Protein 1EHX (pdb70)

Nearest PDB structures (foldseek):
  1ehx-assembly1_A  TM=9.169E-01  e=2.534E-16  Ruminiclostridium cellulolyticum
  5vh2-assembly4_D  TM=4.237E-01  e=9.806E-02  Mus musculus
  5vh2-assembly3_C  TM=4.261E-01  e=2.719E-01  Mus musculus
  2jks-assembly1_A  TM=4.965E-01  e=1.017E+00  Toxoplasma gondii ME49
  7daa-assembly1_A  TM=4.578E-01  e=4.839E+00  Homo sapiens

Foldseek 3Di:
DADKDKDAQEDEDALLRDAKAKMFIRCVVFWWDFFPLDGLVQWADDTRIIIGHSVSSSVDDEQAWGWRQTPRVPSPPGRIRTYGHYHPDDPPDD

Secondary structure (DSSP, 8-state):
----EES-SEEEE-TT----EEEEEE-TT-----BGGG-GGGEEEETTEEEE-HHHHHHS-SSEEEEEEB--S-TTT--EEEEEE--SS-----

Organism: NCBI:txid1521

Radius of gyration: 13.3 Å; Cα contacts (8 Å, |Δi|>4): 232; chains: 1; bounding box: 28×39×25 Å

Solvent-accessible surface area: 5539 Å² total; per-residue (Å²): 192,84,100,27,84,24,22,91,60,73,68,88,28,96,2,28,72,14,70,73,66,155,15,77,0,47,49,143,45,13,90,25,110,9,0,98,52,1,129,53,91,29,11,77,98,36,109,66,85,2,22,7,74,26,70,22,1,76,105,11,81,105,82,38,90,50,43,0,44,0,49,0,63,14,46,123,106,3,19,80,4,41,2,32,0,20,30,59,130,144,71,72,181,231

Sequence (94 aa):
MQDPTINPTSISAKAGSFADTKITLTPNGNTFNGISELQSSQYTKGTNEVTLLASYLNTLPENTTKTLTFDFGVGTKNPKLTITVLPKDIPGLEMQDPTINPTSISAKAGSFADTKITLTPNGNTFNGISELQSSQYTKGTNEVTLLASYLNTLPENTTKTLTFDFGVGTKNPKLTITVLPKDIPGLEMQDPTINPTSISAKAGSFADTKITLTPNGNTFNGISELQSSQYTKGTNEVTLLASYLNTLPENTTKTLTFDFGVGTKNPKLTITVLPKDIPGLEMQDPTINPTSISAKAGSFADTKITLTPNGNTFNGISELQSSQYTKGTNEVTLLASYLNTLPENTTKTLTFDFGVGTKNPKLTITVLPKDIPGLEMQDPTINPTSISAKAGSFADTKITLTPNGNTFNGISELQSSQYTKGTNEVTLLASYLNTLPENTTKTLTFDFGVGTKNPKLTITVLPKDIPGLEMQDPTINPTSISAKAGSFADTKITLTPNGNTFNGISELQSSQYTKGTNEVTLLASYLNTLPENTTKTLTFDFGVGTKNPKLTITVLPKDIPGLEMQDPTINPTSISAKAGSFADTKITLTPNGNTFNGISELQSSQYTKGTNEVTLLASYLNTLPENTTKTLTFDFGVGTKNPKLTITVLPKDIPGLEMQDPTINPTSISAKAGSFADTKITLTPNGNTFNGISELQSSQYTKGTNEVTLLASYLNTLPENTTKTLTFDFGVGTKNPKLTITVLPKDIPGLEMQDPTINPTSISAKAGSFADTKITLTPNGNTFNGISELQSSQYTKGTNEVTLLASYLNTLPENTTKTLTFDFGVGTKNPKLTITVLPKDIPGLEMQDPTINPTSISAKAGSFADTKITLTPNGNTFNGISELQSSQYTKGTNEVTLLASYLNTLPENTTKTLTFDFGVGTKNPKLTITVLPKDIPGLEMQDPTINPTSISAKAGSFADTKITLTPNGNTFNGISELQSSQYTKGTNEVTLLASYLNTLPENTTKTLTFDFGVGTKNPKLTITVLPKDIPGLEMQDPTINPTSISAKAGSFADTKITLTPNGNTFNGISELQSSQYTKGTNEVTLLASYLNTLPENTTKTLTFDFGVGTKNPKLTITVLPKDIPGLEMQDPTINPTSISAKAGSFADTKITLTPNGNTFNGISELQSSQYTKGTNEVTLLASYLNTLPENTTKTLTFDFGVGTKNPKLTITVLPKDIPGLEMQDPTINPTSISAKAGSFADTKITLTPNGNTFNGISELQSSQYTKGTNEVTLLASYLNTLPENTTKTLTFDFGVGTKNPKLTITVLPKDIPGLEMQDPTINPTSISAKAGSFADTKITLTPNGNTFNGISELQSSQYTKGTNEVTLLASYLNTLPENTTKTLTFDFGVGTKNPKLTITVLPKDIPGLEMQDPTINPTSISAKAGSFADTKITLTPNGNTFNGISELQSSQYTKGTNEVTLLASYLNTLPENTTKTLTFDFGVGTKNPKLTITVLPKDIPGLEMQDPTINPTSISAKAGSFADTKITLTPNGNTFNGISELQSSQYTKGTNEVTLLASYLNTLPENTTKTLTFDFGVGTKNPKLTITVLPKDIPGLEMQDPTINPTSISAKAGSFADTKITLTPNGNTFNGISEL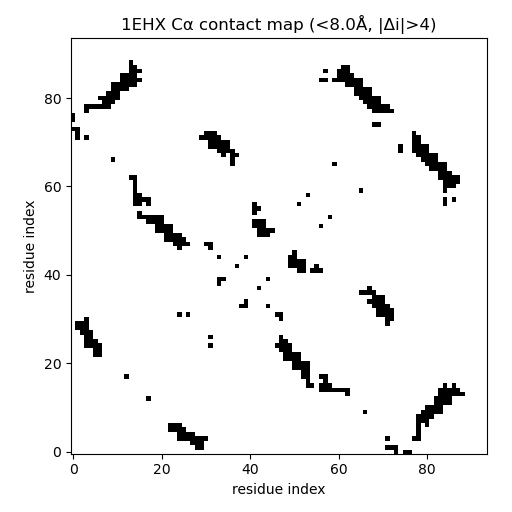QSSQYTKGTNEVTLLASYLNTLPENTTKTLTFDFGVGTKNPKLTITVLPKDIPGLEMQDPTINPTSISAKAGSFADTKITLTPNGNTFNGISELQSSQYTKGTNEVTLLASYLNTLPENTTKTLTFDFGVGTKNPKLTITVLPKDIPGLEMQDPTINPTSISAKAGSFADTKITLTPNGNTFNGISELQSSQYTKGTNEVTLLASYLNTLPENTTKTLTFDFGVGTKNPKLTITVLPKDIPGLE

Structure (mmCIF, N/CA/C/O backbone):
data_1EHX
#
_entry.id   1EHX
#
_cell.length_a   1.000
_cell.length_b   1.000
_cell.length_c   1.000
_cell.angle_alpha   90.00
_cell.angle_beta   90.00
_cell.angle_gamma   90.00
#
_symmetry.space_group_name_H-M   'P 1'
#
loop_
_atom_site.group_PDB
_atom_site.id
_atom_site.type_symbol
_atom_site.label_atom_id
_atom_site.label_alt_id
_atom_site.label_comp_id
_atom_site.label_asym_id
_atom_site.label_entity_id
_atom_site.label_seq_id
_atom_site.pdbx_PDB_ins_code
_atom_site.Cartn_x
_atom_site.Cartn_y
_atom_site.Cartn_z
_atom_site.occupancy
_atom_site.B_iso_or_equiv
_atom_site.auth_seq_id
_atom_site.auth_comp_id
_atom_site.auth_asym_id
_atom_site.auth_atom_id
_atom_site.pdbx_PDB_model_num
ATOM 1 N N . MET A 1 1 ? -4.303 19.246 0.462 1.00 0.00 1 MET A N 1
ATOM 2 C CA . MET A 1 1 ? -5.573 19.674 -0.180 1.00 0.00 1 MET A CA 1
ATOM 3 C C . MET A 1 1 ? -5.540 19.428 -1.685 1.00 0.00 1 MET A C 1
ATOM 4 O O . MET A 1 1 ? -5.818 20.327 -2.478 1.00 0.00 1 MET A O 1
ATOM 20 N N . GLN A 1 2 ? -5.200 18.202 -2.071 1.00 0.00 2 GLN A N 1
ATOM 21 C CA . GLN A 1 2 ? -5.131 17.837 -3.481 1.00 0.00 2 GLN A CA 1
ATOM 22 C C . GLN A 1 2 ? -6.296 16.928 -3.865 1.00 0.00 2 GLN A C 1
ATOM 23 O O . GLN A 1 2 ? -7.124 16.577 -3.025 1.00 0.00 2 GLN A O 1
ATOM 37 N N . ASP A 1 3 ? -6.353 16.553 -5.139 1.00 0.00 3 ASP A N 1
ATOM 38 C CA . ASP A 1 3 ? -7.418 15.687 -5.633 1.00 0.00 3 ASP A CA 1
ATOM 39 C C . ASP A 1 3 ? -6.850 14.446 -6.321 1.00 0.00 3 ASP A C 1
ATOM 40 O O . ASP A 1 3 ? -7.250 14.105 -7.434 1.00 0.00 3 ASP A O 1
ATOM 49 N N . PRO A 1 4 ? -5.909 13.751 -5.663 1.00 0.00 4 PRO A N 1
ATOM 50 C CA . PRO A 1 4 ? -5.291 12.541 -6.210 1.00 0.00 4 PRO A CA 1
ATOM 51 C C . PRO A 1 4 ? -6.202 11.331 -6.069 1.00 0.00 4 PRO A C 1
ATOM 52 O O . PRO A 1 4 ? -6.813 11.127 -5.020 1.00 0.00 4 PRO A O 1
ATOM 63 N N . THR A 1 5 ? -6.300 10.528 -7.124 1.00 0.00 5 THR A N 1
ATOM 64 C CA . THR A 1 5 ? -7.154 9.348 -7.080 1.00 0.00 5 THR A CA 1
ATOM 65 C C . THR A 1 5 ? -6.351 8.071 -7.283 1.00 0.00 5 THR A C 1
ATOM 66 O O . THR A 1 5 ? -5.920 7.764 -8.391 1.00 0.00 5 THR A O 1
ATOM 77 N N . ILE A 1 6 ? -6.150 7.327 -6.205 1.00 0.00 6 ILE A N 1
ATOM 78 C CA . ILE A 1 6 ? -5.397 6.089 -6.274 1.00 0.00 6 ILE A CA 1
ATOM 79 C C . ILE A 1 6 ? -6.155 4.942 -5.612 1.00 0.00 6 ILE A C 1
ATOM 80 O O . ILE A 1 6 ? -7.286 5.111 -5.156 1.00 0.00 6 ILE A O 1
ATOM 96 N N . ASN A 1 7 ? -5.515 3.778 -5.566 1.00 0.00 7 ASN A N 1
ATOM 97 C CA . ASN A 1 7 ? -6.102 2.586 -4.959 1.00 0.00 7 ASN A CA 1
ATOM 98 C C . ASN A 1 7 ? -6.862 2.925 -3.685 1.00 0.00 7 ASN A C 1
ATOM 99 O O . ASN A 1 7 ? -6.780 4.041 -3.174 1.00 0.00 7 ASN A O 1
ATOM 110 N N . PRO A 1 8 ? -7.633 1.956 -3.170 1.00 0.00 8 PRO A N 1
ATOM 111 C CA . PRO A 1 8 ? -8.437 2.142 -1.965 1.00 0.00 8 PRO A CA 1
ATOM 112 C C . PRO A 1 8 ? -7.636 2.705 -0.796 1.00 0.00 8 PRO A C 1
ATOM 113 O O . PRO A 1 8 ? -6.597 3.336 -0.988 1.00 0.00 8 PRO A O 1
ATOM 124 N N . THR A 1 9 ? -8.128 2.488 0.419 1.00 0.00 9 THR A N 1
ATOM 125 C CA . THR A 1 9 ? -7.458 2.995 1.606 1.00 0.00 9 THR A CA 1
ATOM 126 C C . THR A 1 9 ? -7.191 1.896 2.634 1.00 0.00 9 THR A C 1
ATOM 127 O O . THR A 1 9 ? -6.612 2.162 3.687 1.00 0.00 9 THR A O 1
ATOM 138 N N . SER A 1 10 ? -7.609 0.667 2.341 1.00 0.00 10 SER A N 1
ATOM 139 C CA . SER A 1 10 ? -7.392 -0.434 3.277 1.00 0.00 10 SER A CA 1
ATOM 140 C C . SER A 1 10 ? -7.724 -1.792 2.663 1.00 0.00 10 SER A C 1
ATOM 141 O O . SER A 1 10 ? -8.708 -1.939 1.937 1.00 0.00 10 SER A O 1
ATOM 149 N N . ILE A 1 11 ? -6.896 -2.784 2.982 1.00 0.00 11 ILE A N 1
ATOM 150 C CA . ILE A 1 11 ? -7.081 -4.143 2.498 1.00 0.00 11 ILE A CA 1
ATOM 151 C C . ILE A 1 11 ? -6.611 -5.141 3.553 1.00 0.00 11 ILE A C 1
ATOM 152 O O . ILE A 1 11 ? -5.920 -4.767 4.500 1.00 0.00 11 ILE A O 1
ATOM 168 N N . SER A 1 12 ? -6.985 -6.408 3.397 1.00 0.00 12 SER A N 1
ATOM 169 C CA . SER A 1 12 ? -6.586 -7.431 4.360 1.00 0.00 12 SER A CA 1
ATOM 170 C C . SER A 1 12 ? -6.251 -8.752 3.678 1.00 0.00 12 SER A C 1
ATOM 171 O O . SER A 1 12 ? -6.961 -9.203 2.779 1.00 0.00 12 SER A O 1
ATOM 179 N N . ALA A 1 13 ? -5.163 -9.367 4.126 1.00 0.00 13 ALA A N 1
ATOM 180 C CA . ALA A 1 13 ? -4.713 -10.638 3.589 1.00 0.00 13 ALA A CA 1
ATOM 181 C C . ALA A 1 13 ? -3.584 -11.198 4.446 1.00 0.00 13 ALA A C 1
ATOM 182 O O . ALA A 1 13 ? -2.962 -10.474 5.227 1.00 0.00 13 ALA A O 1
ATOM 189 N N . LYS A 1 14 ? -3.311 -12.482 4.291 1.00 0.00 14 LYS A N 1
ATOM 190 C CA . LYS A 1 14 ? -2.244 -13.121 5.046 1.00 0.00 14 LYS A CA 1
ATOM 191 C C . LYS A 1 14 ? -0.898 -12.620 4.541 1.00 0.00 14 LYS A C 1
ATOM 192 O O . LYS A 1 14 ? -0.714 -12.438 3.338 1.00 0.00 14 LYS A O 1
ATOM 211 N N . ALA A 1 15 ? 0.046 -12.384 5.445 1.00 0.00 15 ALA A N 1
ATOM 212 C CA . ALA A 1 15 ? 1.347 -11.897 5.022 1.00 0.00 15 ALA A CA 1
ATOM 213 C C . ALA A 1 15 ? 2.030 -12.926 4.152 1.00 0.00 15 ALA A C 1
ATOM 214 O O . ALA A 1 15 ? 2.567 -13.926 4.629 1.00 0.00 15 ALA A O 1
ATOM 221 N N . GLY A 1 16 ? 1.967 -12.667 2.863 1.00 0.00 16 GLY A N 1
ATOM 222 C CA . GLY A 1 16 ? 2.532 -13.553 1.882 1.00 0.00 16 GLY A CA 1
ATOM 223 C C . GLY A 1 16 ? 1.574 -13.720 0.731 1.00 0.00 16 GLY A C 1
ATOM 224 O O . GLY A 1 16 ? 1.974 -13.754 -0.426 1.00 0.00 16 GLY A O 1
ATOM 228 N N . SER A 1 17 ? 0.286 -13.761 1.050 1.00 0.00 17 SER A N 1
ATOM 229 C CA . SER A 1 17 ? -0.737 -13.881 0.037 1.00 0.00 17 SER A CA 1
ATOM 230 C C . SER A 1 17 ? -0.813 -12.595 -0.775 1.00 0.00 17 SER A C 1
ATOM 231 O O . SER A 1 17 ? -1.728 -12.390 -1.573 1.00 0.00 17 SER A O 1
ATOM 239 N N . PHE A 1 18 ? 0.161 -11.726 -0.554 1.00 0.00 18 PHE A N 1
ATOM 240 C CA . PHE A 1 18 ? 0.220 -10.460 -1.225 1.00 0.00 18 PHE A CA 1
ATOM 241 C C . PHE A 1 18 ? 1.175 -10.511 -2.397 1.00 0.00 18 PHE A C 1
ATOM 242 O O . PHE A 1 18 ? 2.280 -9.978 -2.334 1.00 0.00 18 PHE A O 1
ATOM 259 N N . ALA A 1 19 ? 0.742 -11.149 -3.467 1.00 0.00 19 ALA A N 1
ATOM 260 C CA . ALA A 1 19 ? 1.571 -11.263 -4.657 1.00 0.00 19 ALA A CA 1
ATOM 261 C C . ALA A 1 19 ? 1.731 -9.897 -5.311 1.00 0.00 19 ALA A C 1
ATOM 262 O O . ALA A 1 19 ? 0.868 -9.032 -5.166 1.00 0.00 19 ALA A O 1
ATOM 269 N N . ASP A 1 20 ? 2.846 -9.700 -6.015 1.00 0.00 20 ASP A N 1
ATOM 270 C CA . ASP A 1 20 ? 3.119 -8.425 -6.676 1.00 0.00 20 ASP A CA 1
ATOM 271 C C . ASP A 1 20 ? 1.827 -7.795 -7.181 1.00 0.00 20 ASP A C 1
ATOM 272 O O . ASP A 1 20 ? 1.163 -8.345 -8.059 1.00 0.00 20 ASP A O 1
ATOM 281 N N . THR A 1 21 ? 1.463 -6.647 -6.614 1.00 0.00 21 THR A N 1
ATOM 282 C CA . THR A 1 21 ? 0.236 -5.975 -7.014 1.00 0.00 21 THR A CA 1
ATOM 283 C C . THR A 1 21 ? 0.513 -4.548 -7.456 1.00 0.00 21 THR A C 1
ATOM 284 O O . THR A 1 21 ? 1.050 -3.741 -6.701 1.00 0.00 21 THR A O 1
ATOM 295 N N . LYS A 1 22 ? 0.149 -4.245 -8.689 1.00 0.00 22 LYS A N 1
ATOM 296 C CA . LYS A 1 22 ? 0.362 -2.924 -9.231 1.00 0.00 22 LYS A CA 1
ATOM 297 C C . LYS A 1 22 ? -0.845 -2.029 -8.983 1.00 0.00 22 LYS A C 1
ATOM 298 O O . LYS A 1 22 ? -1.956 -2.315 -9.431 1.00 0.00 22 LYS A O 1
ATOM 317 N N . ILE A 1 23 ? -0.604 -0.947 -8.261 1.00 0.00 23 ILE A N 1
ATOM 318 C CA . ILE A 1 23 ? -1.642 0.014 -7.927 1.00 0.00 23 ILE A CA 1
ATOM 319 C C . ILE A 1 23 ? -1.657 1.167 -8.928 1.00 0.00 23 ILE A C 1
ATOM 320 O O . ILE A 1 23 ? -0.661 1.422 -9.608 1.00 0.00 23 ILE A O 1
ATOM 336 N N . THR A 1 24 ? -2.789 1.861 -9.014 1.00 0.00 24 THR A N 1
ATOM 337 C CA . THR A 1 24 ? -2.925 2.981 -9.937 1.00 0.00 24 THR A CA 1
ATOM 338 C C . THR A 1 24 ? -2.992 4.306 -9.187 1.00 0.00 24 THR A C 1
ATOM 339 O O . THR A 1 24 ? -3.864 4.509 -8.342 1.00 0.00 24 THR A O 1
ATOM 350 N N . LEU A 1 25 ? -2.059 5.200 -9.495 1.00 0.00 25 LEU A N 1
ATOM 351 C CA . LEU A 1 25 ? -2.000 6.500 -8.850 1.00 0.00 25 LEU A CA 1
ATOM 352 C C . LEU A 1 25 ? -2.439 7.612 -9.805 1.00 0.00 25 LEU A C 1
ATOM 353 O O . LEU A 1 25 ? -1.625 8.151 -10.551 1.00 0.00 25 LEU A O 1
ATOM 369 N N . THR A 1 26 ? -3.727 7.954 -9.779 1.00 0.00 26 THR A N 1
ATOM 370 C CA . THR A 1 26 ? -4.252 9.002 -10.652 1.00 0.00 26 THR A CA 1
ATOM 371 C C . THR A 1 26 ? -3.734 10.376 -10.233 1.00 0.00 26 THR A C 1
ATOM 372 O O . THR A 1 26 ? -4.122 10.909 -9.186 1.00 0.00 26 THR A O 1
ATOM 383 N N . PRO A 1 27 ? -2.849 10.960 -11.066 1.00 0.00 27 PRO A N 1
ATOM 384 C CA . PRO A 1 27 ? -2.233 12.270 -10.850 1.00 0.00 27 PRO A CA 1
ATOM 385 C C . PRO A 1 27 ? -2.915 13.346 -11.661 1.00 0.00 27 PRO A C 1
ATOM 386 O O . PRO A 1 27 ? -2.361 14.421 -11.890 1.00 0.00 27 PRO A O 1
ATOM 397 N N . ASN A 1 28 ? -4.098 13.011 -12.130 1.00 0.00 28 ASN A N 1
ATOM 398 C CA . ASN A 1 28 ? -4.899 13.883 -12.969 1.00 0.00 28 ASN A CA 1
ATOM 399 C C . ASN A 1 28 ? -4.784 15.344 -12.556 1.00 0.00 28 ASN A C 1
ATOM 400 O O . ASN A 1 28 ? -5.168 16.250 -13.294 1.00 0.00 28 ASN A O 1
ATOM 411 N N . GLY A 1 29 ? -4.238 15.547 -11.382 1.00 0.00 29 GLY A N 1
ATOM 412 C CA . GLY A 1 29 ? -4.045 16.886 -10.855 1.00 0.00 29 GLY A CA 1
ATOM 413 C C . GLY A 1 29 ? -3.149 16.902 -9.630 1.00 0.00 29 GLY A C 1
ATOM 414 O O . GLY A 1 29 ? -3.096 17.897 -8.906 1.00 0.00 29 GLY A O 1
ATOM 418 N N . ASN A 1 30 ? -2.463 15.789 -9.383 1.00 0.00 30 ASN A N 1
ATOM 419 C CA . ASN A 1 30 ? -1.595 15.660 -8.237 1.00 0.00 30 ASN A CA 1
ATOM 420 C C . ASN A 1 30 ? -0.317 14.912 -8.593 1.00 0.00 30 ASN A C 1
ATOM 421 O O . ASN A 1 30 ? -0.202 14.329 -9.671 1.00 0.00 30 ASN A O 1
ATOM 432 N N . THR A 1 31 ? 0.636 14.927 -7.671 1.00 0.00 31 THR A N 1
ATOM 433 C CA . THR A 1 31 ? 1.905 14.245 -7.868 1.00 0.00 31 THR A CA 1
ATOM 434 C C . THR A 1 31 ? 2.173 13.279 -6.722 1.00 0.00 31 THR A C 1
ATOM 435 O O . THR A 1 31 ? 1.620 13.422 -5.632 1.00 0.00 31 THR A O 1
ATOM 446 N N . PHE A 1 32 ? 3.024 12.296 -6.977 1.00 0.00 32 PHE A N 1
ATOM 447 C CA . PHE A 1 32 ? 3.368 11.300 -5.968 1.00 0.00 32 PHE A CA 1
ATOM 448 C C . PHE A 1 32 ? 4.881 11.175 -5.822 1.00 0.00 32 PHE A C 1
ATOM 449 O O . PHE A 1 32 ? 5.609 11.129 -6.814 1.00 0.00 32 PHE A O 1
ATOM 466 N N . ASN A 1 33 ? 5.348 11.123 -4.579 1.00 0.00 33 ASN A N 1
ATOM 467 C CA . ASN A 1 33 ? 6.775 11.005 -4.303 1.00 0.00 33 ASN A CA 1
ATOM 468 C C . ASN A 1 33 ? 7.146 9.570 -3.942 1.00 0.00 33 ASN A C 1
ATOM 469 O O . ASN A 1 33 ? 8.022 8.970 -4.565 1.00 0.00 33 ASN A O 1
ATOM 480 N N . GLY A 1 34 ? 6.477 9.027 -2.930 1.00 0.00 34 GLY A N 1
ATOM 481 C CA . GLY A 1 34 ? 6.754 7.668 -2.503 1.00 0.00 34 GLY A CA 1
ATOM 482 C C . GLY A 1 34 ? 6.041 7.307 -1.214 1.00 0.00 34 GLY A C 1
ATOM 483 O O . GLY A 1 34 ? 5.496 8.177 -0.533 1.00 0.00 34 GLY A O 1
ATOM 487 N N . ILE A 1 35 ? 6.047 6.021 -0.876 1.00 0.00 35 ILE A N 1
ATOM 488 C CA . ILE A 1 35 ? 5.406 5.546 0.338 1.00 0.00 35 ILE A CA 1
ATOM 489 C C . ILE A 1 35 ? 6.457 5.253 1.403 1.00 0.00 35 ILE A C 1
ATOM 490 O O . ILE A 1 35 ? 7.024 4.160 1.455 1.00 0.00 35 ILE A O 1
ATOM 506 N N . SER A 1 36 ? 6.724 6.248 2.235 1.00 0.00 36 SER A N 1
ATOM 507 C CA . SER A 1 36 ? 7.729 6.126 3.293 1.00 0.00 36 SER A CA 1
ATOM 508 C C . SER A 1 36 ? 7.453 4.944 4.200 1.00 0.00 36 SER A C 1
ATOM 509 O O . SER A 1 36 ? 8.370 4.195 4.538 1.00 0.00 36 SER A O 1
ATOM 517 N N . GLU A 1 37 ? 6.199 4.763 4.587 1.00 0.00 37 GLU A N 1
ATOM 518 C CA . GLU A 1 37 ? 5.840 3.647 5.443 1.00 0.00 37 GLU A CA 1
ATOM 519 C C . GLU A 1 37 ? 6.588 2.398 4.979 1.00 0.00 37 GLU A C 1
ATOM 520 O O . GLU A 1 37 ? 6.958 1.544 5.785 1.00 0.00 37 GLU A O 1
ATOM 532 N N . LEU A 1 38 ? 6.846 2.327 3.671 1.00 0.00 38 LEU A N 1
ATOM 533 C CA . LEU A 1 38 ? 7.588 1.229 3.097 1.00 0.00 38 LEU A CA 1
ATOM 534 C C . LEU A 1 38 ? 8.618 1.756 2.103 1.00 0.00 38 LEU A C 1
ATOM 535 O O . LEU A 1 38 ? 8.371 1.848 0.904 1.00 0.00 38 LEU A O 1
ATOM 551 N N . GLN A 1 39 ? 9.769 2.126 2.649 1.00 0.00 39 GLN A N 1
ATOM 552 C CA . GLN A 1 39 ? 10.878 2.683 1.898 1.00 0.00 39 GLN A CA 1
ATOM 553 C C . GLN A 1 39 ? 10.927 2.115 0.501 1.00 0.00 39 GLN A C 1
ATOM 554 O O . GLN A 1 39 ? 11.568 1.106 0.225 1.00 0.00 39 GLN A O 1
ATOM 568 N N . SER A 1 40 ? 10.209 2.823 -0.343 1.00 0.00 40 SER A N 1
ATOM 569 C CA . SER A 1 40 ? 10.043 2.547 -1.778 1.00 0.00 40 SER A CA 1
ATOM 570 C C . SER A 1 40 ? 10.629 1.219 -2.214 1.00 0.00 40 SER A C 1
ATOM 571 O O . SER A 1 40 ? 10.025 0.498 -3.003 1.00 0.00 40 SER A O 1
ATOM 579 N N . SER A 1 41 ? 11.797 0.897 -1.710 1.00 0.00 41 SER A N 1
ATOM 580 C CA . SER A 1 41 ? 12.435 -0.361 -2.060 1.00 0.00 41 SER A CA 1
ATOM 581 C C . SER A 1 41 ? 11.451 -1.509 -1.867 1.00 0.00 41 SER A C 1
ATOM 582 O O . SER A 1 41 ? 11.529 -2.533 -2.545 1.00 0.00 41 SER A O 1
ATOM 590 N N . GLN A 1 42 ? 10.509 -1.315 -0.947 1.00 0.00 42 GLN A N 1
ATOM 591 C CA . GLN A 1 42 ? 9.493 -2.294 -0.662 1.00 0.00 42 GLN A CA 1
ATOM 592 C C . GLN A 1 42 ? 8.608 -2.510 -1.879 1.00 0.00 42 GLN A C 1
ATOM 593 O O . GLN A 1 42 ? 8.085 -3.602 -2.118 1.00 0.00 42 GLN A O 1
ATOM 607 N N . TYR A 1 43 ? 8.445 -1.440 -2.630 1.00 0.00 43 TYR A N 1
ATOM 608 C CA . TYR A 1 43 ? 7.618 -1.453 -3.831 1.00 0.00 43 TYR A CA 1
ATOM 609 C C . TYR A 1 43 ? 8.396 -1.005 -5.060 1.00 0.00 43 TYR A C 1
ATOM 610 O O . TYR A 1 43 ? 9.606 -0.788 -5.015 1.00 0.00 43 TYR A O 1
ATOM 628 N N . THR A 1 44 ? 7.664 -0.867 -6.152 1.00 0.00 44 THR A N 1
ATOM 629 C CA . THR A 1 44 ? 8.212 -0.440 -7.425 1.00 0.00 44 THR A CA 1
ATOM 630 C C . THR A 1 44 ? 7.271 0.575 -8.055 1.00 0.00 44 THR A C 1
ATOM 631 O O . THR A 1 44 ? 6.328 0.218 -8.764 1.00 0.00 44 THR A O 1
ATOM 642 N N . LYS A 1 45 ? 7.518 1.840 -7.758 1.00 0.00 45 LYS A N 1
ATOM 643 C CA . LYS A 1 45 ? 6.684 2.925 -8.260 1.00 0.00 45 LYS A CA 1
ATOM 644 C C . LYS A 1 45 ? 6.841 3.102 -9.764 1.00 0.00 45 LYS A C 1
ATOM 645 O O . LYS A 1 45 ? 7.796 2.620 -10.373 1.00 0.00 45 LYS A O 1
ATOM 664 N N . GLY A 1 46 ? 5.883 3.810 -10.341 1.00 0.00 46 GLY A N 1
ATOM 665 C CA . GLY A 1 46 ? 5.885 4.076 -11.760 1.00 0.00 46 GLY A CA 1
ATOM 666 C C . GLY A 1 46 ? 5.072 5.310 -12.095 1.00 0.00 46 GLY A C 1
ATOM 667 O O . GLY A 1 46 ? 3.965 5.204 -12.622 1.00 0.00 46 GLY A O 1
ATOM 671 N N . THR A 1 47 ? 5.627 6.481 -11.766 1.00 0.00 47 THR A N 1
ATOM 672 C CA . THR A 1 47 ? 4.970 7.772 -12.017 1.00 0.00 47 THR A CA 1
ATOM 673 C C . THR A 1 47 ? 3.516 7.599 -12.455 1.00 0.00 47 THR A C 1
ATOM 674 O O . THR A 1 47 ? 3.245 7.173 -13.578 1.00 0.00 47 THR A O 1
ATOM 685 N N . ASN A 1 48 ? 2.592 7.925 -11.554 1.00 0.00 48 ASN A N 1
ATOM 686 C CA . ASN A 1 48 ? 1.158 7.802 -11.818 1.00 0.00 48 ASN A CA 1
ATOM 687 C C . ASN A 1 48 ? 0.650 6.437 -11.367 1.00 0.00 48 ASN A C 1
ATOM 688 O O . ASN A 1 48 ? -0.554 6.215 -11.248 1.00 0.00 48 ASN A O 1
ATOM 699 N N . GLU A 1 49 ? 1.581 5.530 -11.111 1.00 0.00 49 GLU A N 1
ATOM 700 C CA . GLU A 1 49 ? 1.242 4.188 -10.660 1.00 0.00 49 GLU A CA 1
ATOM 701 C C . GLU A 1 49 ? 2.358 3.621 -9.804 1.00 0.00 49 GLU A C 1
ATOM 702 O O . GLU A 1 49 ? 3.463 4.147 -9.798 1.00 0.00 49 GLU A O 1
ATOM 714 N N . VAL A 1 50 ? 2.066 2.548 -9.087 1.00 0.00 50 VAL A N 1
ATOM 715 C CA . VAL A 1 50 ? 3.059 1.911 -8.237 1.00 0.00 50 VAL A CA 1
ATOM 716 C C . VAL A 1 50 ? 2.610 0.530 -7.802 1.00 0.00 50 VAL A C 1
ATOM 717 O O . VAL A 1 50 ? 1.479 0.340 -7.364 1.00 0.00 50 VAL A O 1
ATOM 730 N N . THR A 1 51 ? 3.512 -0.429 -7.936 1.00 0.00 51 THR A N 1
ATOM 731 C CA . THR A 1 51 ? 3.223 -1.812 -7.574 1.00 0.00 51 THR A CA 1
ATOM 732 C C . THR A 1 51 ? 4.035 -2.260 -6.368 1.00 0.00 51 THR A C 1
ATOM 733 O O . THR A 1 51 ? 5.200 -1.898 -6.228 1.00 0.00 51 THR A O 1
ATOM 744 N N . LEU A 1 52 ? 3.425 -3.070 -5.509 1.00 0.00 52 LEU A N 1
ATOM 745 C CA . LEU A 1 52 ? 4.117 -3.575 -4.337 1.00 0.00 52 LEU A CA 1
ATOM 746 C C . LEU A 1 52 ? 4.571 -5.009 -4.570 1.00 0.00 52 LEU A C 1
ATOM 747 O O . LEU A 1 52 ? 3.899 -5.775 -5.264 1.00 0.00 52 LEU A O 1
ATOM 763 N N . LEU A 1 53 ? 5.727 -5.364 -4.012 1.00 0.00 53 LEU A N 1
ATOM 764 C CA . LEU A 1 53 ? 6.270 -6.702 -4.194 1.00 0.00 53 LEU A CA 1
ATOM 765 C C . LEU A 1 53 ? 5.996 -7.604 -2.994 1.00 0.00 53 LEU A C 1
ATOM 766 O O . LEU A 1 53 ? 6.361 -7.296 -1.858 1.00 0.00 53 LEU A O 1
ATOM 782 N N . ALA A 1 54 ? 5.366 -8.737 -3.270 1.00 0.00 54 ALA A N 1
ATOM 783 C CA . ALA A 1 54 ? 5.037 -9.720 -2.244 1.00 0.00 54 ALA A CA 1
ATOM 784 C C . ALA A 1 54 ? 6.208 -9.989 -1.303 1.00 0.00 54 ALA A C 1
ATOM 785 O O . ALA A 1 54 ? 6.037 -10.621 -0.266 1.00 0.00 54 ALA A O 1
ATOM 792 N N . SER A 1 55 ? 7.395 -9.512 -1.661 1.00 0.00 55 SER A N 1
ATOM 793 C CA . SER A 1 55 ? 8.572 -9.719 -0.828 1.00 0.00 55 SER A CA 1
ATOM 794 C C . SER A 1 55 ? 8.470 -8.894 0.442 1.00 0.00 55 SER A C 1
ATOM 795 O O . SER A 1 55 ? 8.681 -9.397 1.545 1.00 0.00 55 SER A O 1
ATOM 803 N N . TYR A 1 56 ? 8.121 -7.628 0.277 1.00 0.00 56 TYR A N 1
ATOM 804 C CA . TYR A 1 56 ? 7.962 -6.727 1.402 1.00 0.00 56 TYR A CA 1
ATOM 805 C C . TYR A 1 56 ? 6.744 -7.142 2.201 1.00 0.00 56 TYR A C 1
ATOM 806 O O . TYR A 1 56 ? 6.820 -7.476 3.389 1.00 0.00 56 TYR A O 1
ATOM 824 N N . LEU A 1 57 ? 5.618 -7.120 1.516 1.00 0.00 57 LEU A N 1
ATOM 825 C CA . LEU A 1 57 ? 4.351 -7.491 2.119 1.00 0.00 57 LEU A CA 1
ATOM 826 C C . LEU A 1 57 ? 4.471 -8.818 2.856 1.00 0.00 57 LEU A C 1
ATOM 827 O O . LEU A 1 57 ? 4.039 -8.941 4.001 1.00 0.00 57 LEU A O 1
ATOM 843 N N . ASN A 1 58 ? 5.066 -9.806 2.200 1.00 0.00 58 ASN A N 1
ATOM 844 C CA . ASN A 1 58 ? 5.245 -11.115 2.812 1.00 0.00 58 ASN A CA 1
ATOM 845 C C . ASN A 1 58 ? 6.199 -11.030 3.998 1.00 0.00 58 ASN A C 1
ATOM 846 O O . ASN A 1 58 ? 6.116 -11.827 4.933 1.00 0.00 58 ASN A O 1
ATOM 857 N N . THR A 1 59 ? 7.111 -10.063 3.949 1.00 0.00 59 THR A N 1
ATOM 858 C CA . THR A 1 59 ? 8.087 -9.882 5.016 1.00 0.00 59 THR A CA 1
ATOM 859 C C . THR A 1 59 ? 7.421 -9.368 6.281 1.00 0.00 59 THR A C 1
ATOM 860 O O . THR A 1 59 ? 7.814 -9.726 7.392 1.00 0.00 59 THR A O 1
ATOM 871 N N . LEU A 1 60 ? 6.415 -8.527 6.108 1.00 0.00 60 LEU A N 1
ATOM 872 C CA . LEU A 1 60 ? 5.694 -7.961 7.240 1.00 0.00 60 LEU A CA 1
ATOM 873 C C . LEU A 1 60 ? 5.386 -9.024 8.294 1.00 0.00 60 LEU A C 1
ATOM 874 O O . LEU A 1 60 ? 4.884 -10.101 7.976 1.00 0.00 60 LEU A O 1
ATOM 890 N N . PRO A 1 61 ? 5.687 -8.728 9.571 1.00 0.00 61 PRO A N 1
ATOM 891 C CA . PRO A 1 61 ? 5.445 -9.657 10.682 1.00 0.00 61 PRO A CA 1
ATOM 892 C C . PRO A 1 61 ? 3.986 -10.085 10.782 1.00 0.00 61 PRO A C 1
ATOM 893 O O . PRO A 1 61 ? 3.221 -9.963 9.825 1.00 0.00 61 PRO A O 1
ATOM 904 N N . GLU A 1 62 ? 3.615 -10.593 11.952 1.00 0.00 62 GLU A N 1
ATOM 905 C CA . GLU A 1 62 ? 2.262 -11.052 12.208 1.00 0.00 62 GLU A CA 1
ATOM 906 C C . GLU A 1 62 ? 1.229 -10.001 11.849 1.00 0.00 62 GLU A C 1
ATOM 907 O O . GLU A 1 62 ? 1.535 -9.007 11.197 1.00 0.00 62 GLU A O 1
ATOM 919 N N . ASN A 1 63 ? 0.000 -10.264 12.271 1.00 0.00 63 ASN A N 1
ATOM 920 C CA . ASN A 1 63 ? -1.133 -9.401 12.011 1.00 0.00 63 ASN A CA 1
ATOM 921 C C . ASN A 1 63 ? -0.771 -7.923 12.114 1.00 0.00 63 ASN A C 1
ATOM 922 O O . ASN A 1 63 ? -1.231 -7.221 13.015 1.00 0.00 63 ASN A O 1
ATOM 933 N N . THR A 1 64 ? 0.046 -7.455 11.182 1.00 0.00 64 THR A N 1
ATOM 934 C CA . THR A 1 64 ? 0.458 -6.058 11.163 1.00 0.00 64 THR A CA 1
ATOM 935 C C . THR A 1 64 ? -0.442 -5.254 10.234 1.00 0.00 64 THR A C 1
ATOM 936 O O . THR A 1 64 ? -0.917 -5.766 9.222 1.00 0.00 64 THR A O 1
ATOM 947 N N . THR A 1 65 ? -0.679 -3.997 10.582 1.00 0.00 65 THR A N 1
ATOM 948 C CA . THR A 1 65 ? -1.529 -3.135 9.775 1.00 0.00 65 THR A CA 1
ATOM 949 C C . THR A 1 65 ? -0.694 -2.185 8.928 1.00 0.00 65 THR A C 1
ATOM 950 O O . THR A 1 65 ? -0.544 -1.008 9.260 1.00 0.00 65 THR A O 1
ATOM 961 N N . LYS A 1 66 ? -0.158 -2.699 7.833 1.00 0.00 66 LYS A N 1
ATOM 962 C CA . LYS A 1 66 ? 0.646 -1.921 6.938 1.00 0.00 66 LYS A CA 1
ATOM 963 C C . LYS A 1 66 ? -0.183 -0.831 6.284 1.00 0.00 66 LYS A C 1
ATOM 964 O O . LYS A 1 66 ? -1.336 -1.050 5.931 1.00 0.00 66 LYS A O 1
ATOM 983 N N . THR A 1 67 ? 0.398 0.348 6.142 1.00 0.00 67 THR A N 1
ATOM 984 C CA . THR A 1 67 ? -0.310 1.460 5.541 1.00 0.00 67 THR A CA 1
ATOM 985 C C . THR A 1 67 ? 0.486 2.093 4.423 1.00 0.00 67 THR A C 1
ATOM 986 O O . THR A 1 67 ? 1.419 2.859 4.652 1.00 0.00 67 THR A O 1
ATOM 997 N N . LEU A 1 68 ? 0.081 1.778 3.211 1.00 0.00 68 LEU A N 1
ATOM 998 C CA . LEU A 1 68 ? 0.726 2.313 2.025 1.00 0.00 68 LEU A CA 1
ATOM 999 C C . LEU A 1 68 ? 0.436 3.796 1.933 1.00 0.00 68 LEU A C 1
ATOM 1000 O O . LEU A 1 68 ? -0.474 4.225 1.224 1.00 0.00 68 LEU A O 1
ATOM 1016 N N . THR A 1 69 ? 1.206 4.574 2.681 1.00 0.00 69 THR A N 1
ATOM 1017 C CA . THR A 1 69 ? 1.016 6.016 2.708 1.00 0.00 69 THR A CA 1
ATOM 1018 C C . THR A 1 69 ? 1.664 6.670 1.499 1.00 0.00 69 THR A C 1
ATOM 1019 O O . THR A 1 69 ? 2.810 7.116 1.559 1.00 0.00 69 THR A O 1
ATOM 1030 N N . PHE A 1 70 ? 0.925 6.723 0.399 1.00 0.00 70 PHE A N 1
ATOM 1031 C CA . PHE A 1 70 ? 1.427 7.320 -0.823 1.00 0.00 70 PHE A CA 1
ATOM 1032 C C . PHE A 1 70 ? 1.552 8.832 -0.662 1.00 0.00 70 PHE A C 1
ATOM 1033 O O . PHE A 1 70 ? 0.553 9.551 -0.630 1.00 0.00 70 PHE A O 1
ATOM 1050 N N . ASP A 1 71 ? 2.788 9.309 -0.547 1.00 0.00 71 ASP A N 1
ATOM 1051 C CA . ASP A 1 71 ? 3.037 10.734 -0.371 1.00 0.00 71 ASP A CA 1
ATOM 1052 C C . ASP A 1 71 ? 2.703 11.511 -1.631 1.00 0.00 71 ASP A C 1
ATOM 1053 O O . ASP A 1 71 ? 3.483 11.558 -2.582 1.00 0.00 71 ASP A O 1
ATOM 1062 N N . PHE A 1 72 ? 1.534 12.124 -1.614 1.00 0.00 72 PHE A N 1
ATOM 1063 C CA . PHE A 1 72 ? 1.062 12.921 -2.738 1.00 0.00 72 PHE A CA 1
ATOM 1064 C C . PHE A 1 72 ? 1.164 14.408 -2.420 1.00 0.00 72 PHE A C 1
ATOM 1065 O O . PHE A 1 72 ? 0.390 15.218 -2.928 1.00 0.00 72 PHE A O 1
ATOM 1082 N N . GLY A 1 73 ? 2.121 14.761 -1.566 1.00 0.00 73 GLY A N 1
ATOM 1083 C CA . GLY A 1 73 ? 2.304 16.146 -1.190 1.00 0.00 73 GLY A CA 1
ATOM 1084 C C . GLY A 1 73 ? 1.245 16.637 -0.219 1.00 0.00 73 GLY A C 1
ATOM 1085 O O . GLY A 1 73 ? 1.341 17.747 0.304 1.00 0.00 73 GLY A O 1
ATOM 1089 N N . VAL A 1 74 ? 0.233 15.809 0.025 1.00 0.00 74 VAL A N 1
ATOM 1090 C CA . VAL A 1 74 ? -0.843 16.164 0.939 1.00 0.00 74 VAL A CA 1
ATOM 1091 C C . VAL A 1 74 ? -1.024 15.093 2.007 1.00 0.00 74 VAL A C 1
ATOM 1092 O O . VAL A 1 74 ? -2.145 14.682 2.307 1.00 0.00 74 VAL A O 1
ATOM 1105 N N . GLY A 1 75 ? 0.092 14.644 2.579 1.00 0.00 75 GLY A N 1
ATOM 1106 C CA . GLY A 1 75 ? 0.047 13.620 3.612 1.00 0.00 75 GLY A CA 1
ATOM 1107 C C . GLY A 1 75 ? -1.115 13.796 4.567 1.00 0.00 75 GLY A C 1
ATOM 1108 O O . GLY A 1 75 ? -1.632 12.823 5.115 1.00 0.00 75 GLY A O 1
ATOM 1112 N N . THR A 1 76 ? -1.524 15.042 4.761 1.00 0.00 76 THR A N 1
ATOM 1113 C CA . THR A 1 76 ? -2.634 15.366 5.653 1.00 0.00 76 THR A CA 1
ATOM 1114 C C . THR A 1 76 ? -3.760 14.344 5.527 1.00 0.00 76 THR A C 1
ATOM 1115 O O . THR A 1 76 ? -4.288 13.859 6.528 1.00 0.00 76 THR A O 1
ATOM 1126 N N . LYS A 1 77 ? -4.118 14.019 4.291 1.00 0.00 77 LYS A N 1
ATOM 1127 C CA . LYS A 1 77 ? -5.172 13.056 4.028 1.00 0.00 77 LYS A CA 1
ATOM 1128 C C . LYS A 1 77 ? -4.831 12.197 2.816 1.00 0.00 77 LYS A C 1
ATOM 1129 O O . LYS A 1 77 ? -5.704 11.552 2.235 1.00 0.00 77 LYS A O 1
ATOM 1148 N N . ASN A 1 78 ? -3.556 12.192 2.439 1.00 0.00 78 ASN A N 1
ATOM 1149 C CA . ASN A 1 78 ? -3.093 11.418 1.304 1.00 0.00 78 ASN A CA 1
ATOM 1150 C C . ASN A 1 78 ? -3.674 10.004 1.321 1.00 0.00 78 ASN A C 1
ATOM 1151 O O . ASN A 1 78 ? -3.980 9.459 2.382 1.00 0.00 78 ASN A O 1
ATOM 1162 N N . PRO A 1 79 ? -3.838 9.393 0.138 1.00 0.00 79 PRO A N 1
ATOM 1163 C CA . PRO A 1 79 ? -4.389 8.042 0.020 1.00 0.00 79 PRO A CA 1
ATOM 1164 C C . PRO A 1 79 ? -3.542 7.001 0.746 1.00 0.00 79 PRO A C 1
ATOM 1165 O O . PRO A 1 79 ? -2.534 6.519 0.220 1.00 0.00 79 PRO A O 1
ATOM 1176 N N . LYS A 1 80 ? -3.967 6.653 1.956 1.00 0.00 80 LYS A N 1
ATOM 1177 C CA . LYS A 1 80 ? -3.267 5.656 2.756 1.00 0.00 80 LYS A CA 1
ATOM 1178 C C . LYS A 1 80 ? -3.891 4.286 2.532 1.00 0.00 80 LYS A C 1
ATOM 1179 O O . LYS A 1 80 ? -5.084 4.093 2.762 1.00 0.00 80 LYS A O 1
ATOM 1198 N N . LEU A 1 81 ? -3.085 3.340 2.069 1.00 0.00 81 LEU A N 1
ATOM 1199 C CA . LEU A 1 81 ? -3.572 1.997 1.800 1.00 0.00 81 LEU A CA 1
ATOM 1200 C C . LEU A 1 81 ? -3.246 1.057 2.960 1.00 0.00 81 LEU A C 1
ATOM 1201 O O . LEU A 1 81 ? -2.228 0.368 2.955 1.00 0.00 81 LEU A O 1
ATOM 1217 N N . THR A 1 82 ? -4.124 1.049 3.960 1.00 0.00 82 THR A N 1
ATOM 1218 C CA . THR A 1 82 ? -3.944 0.217 5.145 1.00 0.00 82 THR A CA 1
ATOM 1219 C C . THR A 1 82 ? -4.117 -1.268 4.837 1.00 0.00 82 THR A C 1
ATOM 1220 O O . THR A 1 82 ? -5.216 -1.813 4.940 1.00 0.00 82 THR A O 1
ATOM 1231 N N . ILE A 1 83 ? -3.016 -1.919 4.477 1.00 0.00 83 ILE A N 1
ATOM 1232 C CA . ILE A 1 83 ? -3.024 -3.343 4.174 1.00 0.00 83 ILE A CA 1
ATOM 1233 C C . ILE A 1 83 ? -2.729 -4.167 5.429 1.00 0.00 83 ILE A C 1
ATOM 1234 O O . ILE A 1 83 ? -1.768 -3.894 6.158 1.00 0.00 83 ILE A O 1
ATOM 1250 N N . THR A 1 84 ? -3.564 -5.173 5.677 1.00 0.00 84 THR A N 1
ATOM 1251 C CA . THR A 1 84 ? -3.403 -6.037 6.842 1.00 0.00 84 THR A CA 1
ATOM 1252 C C . THR A 1 84 ? -2.611 -7.292 6.488 1.00 0.00 84 THR A C 1
ATOM 1253 O O . THR A 1 84 ? -3.027 -8.083 5.643 1.00 0.00 84 THR A O 1
ATOM 1264 N N . VAL A 1 85 ? -1.468 -7.465 7.143 1.00 0.00 85 VAL A N 1
ATOM 1265 C CA . VAL A 1 85 ? -0.609 -8.621 6.903 1.00 0.00 85 VAL A CA 1
ATOM 1266 C C . VAL A 1 85 ? -0.729 -9.639 8.033 1.00 0.00 85 VAL A C 1
ATOM 1267 O O . VAL A 1 85 ? -0.213 -9.425 9.130 1.00 0.00 85 VAL A O 1
ATOM 1280 N N . LEU A 1 86 ? -1.409 -10.749 7.757 1.00 0.00 86 LEU A N 1
ATOM 1281 C CA . LEU A 1 86 ? -1.590 -11.799 8.754 1.00 0.00 86 LEU A CA 1
ATOM 1282 C C . LEU A 1 86 ? -1.076 -13.140 8.235 1.00 0.00 86 LEU A C 1
ATOM 1283 O O . LEU A 1 86 ? -1.832 -13.932 7.679 1.00 0.00 86 LEU A O 1
ATOM 1299 N N . PRO A 1 87 ? 0.227 -13.413 8.412 1.00 0.00 87 PRO A N 1
ATOM 1300 C CA . PRO A 1 87 ? 0.841 -14.667 7.958 1.00 0.00 87 PRO A CA 1
ATOM 1301 C C . PRO A 1 87 ? 0.350 -15.853 8.761 1.00 0.00 87 PRO A C 1
ATOM 1302 O O . PRO A 1 87 ? 0.311 -16.988 8.287 1.00 0.00 87 PRO A O 1
ATOM 1313 N N . LYS A 1 88 ? -0.018 -15.554 9.983 1.00 0.00 88 LYS A N 1
ATOM 1314 C CA . LYS A 1 88 ? -0.520 -16.553 10.918 1.00 0.00 88 LYS A CA 1
ATOM 1315 C C . LYS A 1 88 ? -1.844 -17.134 10.435 1.00 0.00 88 LYS A C 1
ATOM 1316 O O . LYS A 1 88 ? -2.726 -16.404 9.981 1.00 0.00 88 LYS A O 1
ATOM 1335 N N . ASP A 1 89 ? -1.977 -18.452 10.536 1.00 0.00 89 ASP A N 1
ATOM 1336 C CA . ASP A 1 89 ? -3.184 -19.136 10.114 1.00 0.00 89 ASP A CA 1
ATOM 1337 C C . ASP A 1 89 ? -4.281 -19.002 11.165 1.00 0.00 89 ASP A C 1
ATOM 1338 O O . ASP A 1 89 ? -4.157 -19.519 12.274 1.00 0.00 89 ASP A O 1
ATOM 1347 N N . ILE A 1 90 ? -5.358 -18.309 10.805 1.00 0.00 90 ILE A N 1
ATOM 1348 C CA . ILE A 1 90 ? -6.480 -18.111 11.715 1.00 0.00 90 ILE A CA 1
ATOM 1349 C C . ILE A 1 90 ? -7.743 -17.711 10.956 1.00 0.00 90 ILE A C 1
ATOM 1350 O O . ILE A 1 90 ? -8.747 -18.424 10.960 1.00 0.00 90 ILE A O 1
ATOM 1366 N N . PRO A 1 91 ? -7.687 -16.558 10.301 1.00 0.00 91 PRO A N 1
ATOM 1367 C CA . PRO A 1 91 ? -8.796 -16.011 9.521 1.00 0.00 91 PRO A CA 1
ATOM 1368 C C . PRO A 1 91 ? -8.962 -16.711 8.177 1.00 0.00 91 PRO A C 1
ATOM 1369 O O . PRO A 1 91 ? -8.090 -17.468 7.748 1.00 0.00 91 PRO A O 1
ATOM 1380 N N . GLY A 1 92 ? -10.086 -16.454 7.516 1.00 0.00 92 GLY A N 1
ATOM 1381 C CA . GLY A 1 92 ? -10.346 -17.068 6.227 1.00 0.00 92 GLY A CA 1
ATOM 1382 C C . GLY A 1 92 ? -11.551 -17.988 6.255 1.00 0.00 92 GLY A C 1
ATOM 1383 O O . GLY A 1 92 ? -11.677 -18.882 5.418 1.00 0.00 92 GLY A O 1
ATOM 1387 N N . LEU A 1 93 ? -12.438 -17.768 7.220 1.00 0.00 93 LEU A N 1
ATOM 1388 C CA . LEU A 1 93 ? -13.639 -18.585 7.354 1.00 0.00 93 LEU A CA 1
ATOM 1389 C C . LEU A 1 93 ? -14.631 -18.281 6.235 1.00 0.00 93 LEU A C 1
ATOM 1390 O O . LEU A 1 93 ? -15.606 -17.558 6.436 1.00 0.00 93 LEU A O 1
ATOM 1406 N N . GLU A 1 94 ? -14.374 -18.840 5.057 1.00 0.00 94 GLU A N 1
ATOM 1407 C CA . GLU A 1 94 ? -15.245 -18.629 3.906 1.00 0.00 94 GLU A CA 1
ATOM 1408 C C . GLU A 1 94 ? -16.561 -19.380 4.074 1.00 0.00 94 GLU A C 1
ATOM 1409 O O . GLU A 1 94 ? -16.560 -20.430 4.752 1.00 0.00 94 GLU A O 1
ATOM 1422 N N . MET A 1 1 ? -4.922 21.662 -1.603 1.00 0.00 1 MET A N 2
ATOM 1423 C CA . MET A 1 1 ? -4.572 22.336 -2.883 1.00 0.00 1 MET A CA 2
ATOM 1424 C C . MET A 1 1 ? -4.599 21.360 -4.054 1.00 0.00 1 MET A C 2
ATOM 1425 O O . MET A 1 1 ? -5.076 21.693 -5.138 1.00 0.00 1 MET A O 2
ATOM 1441 N N . GLN A 1 2 ? -4.086 20.154 -3.831 1.00 0.00 2 GLN A N 2
ATOM 1442 C CA . GLN A 1 2 ? -4.054 19.133 -4.871 1.00 0.00 2 GLN A CA 2
ATOM 1443 C C . GLN A 1 2 ? -5.239 18.181 -4.734 1.00 0.00 2 GLN A C 2
ATOM 1444 O O . GLN A 1 2 ? -5.824 18.055 -3.659 1.00 0.00 2 GLN A O 2
ATOM 1458 N N . ASP A 1 3 ? -5.584 17.513 -5.830 1.00 0.00 3 ASP A N 2
ATOM 1459 C CA . ASP A 1 3 ? -6.695 16.570 -5.833 1.00 0.00 3 ASP A CA 2
ATOM 1460 C C . ASP A 1 3 ? -6.318 15.284 -6.565 1.00 0.00 3 ASP A C 2
ATOM 1461 O O . ASP A 1 3 ? -6.725 15.064 -7.705 1.00 0.00 3 ASP A O 2
ATOM 1470 N N . PRO A 1 4 ? -5.526 14.415 -5.917 1.00 0.00 4 PRO A N 2
ATOM 1471 C CA . PRO A 1 4 ? -5.089 13.153 -6.500 1.00 0.00 4 PRO A CA 2
ATOM 1472 C C . PRO A 1 4 ? -6.075 12.022 -6.237 1.00 0.00 4 PRO A C 2
ATOM 1473 O O . PRO A 1 4 ? -6.959 12.144 -5.389 1.00 0.00 4 PRO A O 2
ATOM 1484 N N . THR A 1 5 ? -5.917 10.919 -6.960 1.00 0.00 5 THR A N 2
ATOM 1485 C CA . THR A 1 5 ? -6.798 9.771 -6.779 1.00 0.00 5 THR A CA 2
ATOM 1486 C C . THR A 1 5 ? -6.002 8.525 -6.408 1.00 0.00 5 THR A C 2
ATOM 1487 O O . THR A 1 5 ? -4.774 8.558 -6.351 1.00 0.00 5 THR A O 2
ATOM 1498 N N . ILE A 1 6 ? -6.708 7.431 -6.143 1.00 0.00 6 ILE A N 2
ATOM 1499 C CA . ILE A 1 6 ? -6.063 6.181 -5.765 1.00 0.00 6 ILE A CA 2
ATOM 1500 C C . ILE A 1 6 ? -7.049 5.025 -5.753 1.00 0.00 6 ILE A C 2
ATOM 1501 O O . ILE A 1 6 ? -8.223 5.202 -5.428 1.00 0.00 6 ILE A O 2
ATOM 1517 N N . ASN A 1 7 ? -6.569 3.839 -6.110 1.00 0.00 7 ASN A N 2
ATOM 1518 C CA . ASN A 1 7 ? -7.424 2.659 -6.134 1.00 0.00 7 ASN A CA 2
ATOM 1519 C C . ASN A 1 7 ? -8.116 2.427 -4.812 1.00 0.00 7 ASN A C 2
ATOM 1520 O O . ASN A 1 7 ? -9.150 3.052 -4.572 1.00 0.00 7 ASN A O 2
ATOM 1531 N N . PRO A 1 8 ? -7.653 1.549 -3.926 1.00 0.00 8 PRO A N 2
ATOM 1532 C CA . PRO A 1 8 ? -8.361 1.338 -2.707 1.00 0.00 8 PRO A CA 2
ATOM 1533 C C . PRO A 1 8 ? -7.772 2.112 -1.536 1.00 0.00 8 PRO A C 2
ATOM 1534 O O . PRO A 1 8 ? -6.942 3.004 -1.722 1.00 0.00 8 PRO A O 2
ATOM 1545 N N . THR A 1 9 ? -8.210 1.773 -0.328 1.00 0.00 9 THR A N 2
ATOM 1546 C CA . THR A 1 9 ? -7.730 2.446 0.861 1.00 0.00 9 THR A CA 2
ATOM 1547 C C . THR A 1 9 ? -7.231 1.457 1.908 1.00 0.00 9 THR A C 2
ATOM 1548 O O . THR A 1 9 ? -6.481 1.825 2.812 1.00 0.00 9 THR A O 2
ATOM 1559 N N . SER A 1 10 ? -7.653 0.210 1.788 1.00 0.00 10 SER A N 2
ATOM 1560 C CA . SER A 1 10 ? -7.243 -0.808 2.740 1.00 0.00 10 SER A CA 2
ATOM 1561 C C . SER A 1 10 ? -7.653 -2.209 2.297 1.00 0.00 10 SER A C 2
ATOM 1562 O O . SER A 1 10 ? -8.685 -2.400 1.653 1.00 0.00 10 SER A O 2
ATOM 1570 N N . ILE A 1 11 ? -6.834 -3.184 2.676 1.00 0.00 11 ILE A N 2
ATOM 1571 C CA . ILE A 1 11 ? -7.086 -4.585 2.361 1.00 0.00 11 ILE A CA 2
ATOM 1572 C C . ILE A 1 11 ? -6.530 -5.476 3.468 1.00 0.00 11 ILE A C 2
ATOM 1573 O O . ILE A 1 11 ? -5.858 -4.992 4.379 1.00 0.00 11 ILE A O 2
ATOM 1589 N N . SER A 1 12 ? -6.820 -6.769 3.397 1.00 0.00 12 SER A N 2
ATOM 1590 C CA . SER A 1 12 ? -6.345 -7.702 4.416 1.00 0.00 12 SER A CA 2
ATOM 1591 C C . SER A 1 12 ? -5.817 -8.993 3.797 1.00 0.00 12 SER A C 2
ATOM 1592 O O . SER A 1 12 ? -6.400 -9.530 2.854 1.00 0.00 12 SER A O 2
ATOM 1600 N N . ALA A 1 13 ? -4.708 -9.487 4.341 1.00 0.00 13 ALA A N 2
ATOM 1601 C CA . ALA A 1 13 ? -4.093 -10.714 3.860 1.00 0.00 13 ALA A CA 2
ATOM 1602 C C . ALA A 1 13 ? -2.989 -11.176 4.807 1.00 0.00 13 ALA A C 2
ATOM 1603 O O . ALA A 1 13 ? -2.331 -10.364 5.456 1.00 0.00 13 ALA A O 2
ATOM 1610 N N . LYS A 1 14 ? -2.784 -12.486 4.877 1.00 0.00 14 LYS A N 2
ATOM 1611 C CA . LYS A 1 14 ? -1.747 -13.047 5.738 1.00 0.00 14 LYS A CA 2
ATOM 1612 C C . LYS A 1 14 ? -0.372 -12.711 5.172 1.00 0.00 14 LYS A C 2
ATOM 1613 O O . LYS A 1 14 ? -0.212 -12.567 3.959 1.00 0.00 14 LYS A O 2
ATOM 1632 N N . ALA A 1 15 ? 0.619 -12.579 6.040 1.00 0.00 15 ALA A N 2
ATOM 1633 C CA . ALA A 1 15 ? 1.955 -12.248 5.580 1.00 0.00 15 ALA A CA 2
ATOM 1634 C C . ALA A 1 15 ? 2.487 -13.321 4.658 1.00 0.00 15 ALA A C 2
ATOM 1635 O O . ALA A 1 15 ? 2.882 -14.409 5.083 1.00 0.00 15 ALA A O 2
ATOM 1642 N N . GLY A 1 16 ? 2.468 -12.993 3.383 1.00 0.00 16 GLY A N 2
ATOM 1643 C CA . GLY A 1 16 ? 2.918 -13.900 2.362 1.00 0.00 16 GLY A CA 2
ATOM 1644 C C . GLY A 1 16 ? 1.858 -14.062 1.302 1.00 0.00 16 GLY A C 2
ATOM 1645 O O . GLY A 1 16 ? 2.153 -14.117 0.115 1.00 0.00 16 GLY A O 2
ATOM 1649 N N . SER A 1 17 ? 0.605 -14.083 1.737 1.00 0.00 17 SER A N 2
ATOM 1650 C CA . SER A 1 17 ? -0.503 -14.202 0.824 1.00 0.00 17 SER A CA 2
ATOM 1651 C C . SER A 1 17 ? -0.657 -12.919 0.021 1.00 0.00 17 SER A C 2
ATOM 1652 O O . SER A 1 17 ? -1.664 -12.701 -0.653 1.00 0.00 17 SER A O 2
ATOM 1660 N N . PHE A 1 18 ? 0.346 -12.067 0.111 1.00 0.00 18 PHE A N 2
ATOM 1661 C CA . PHE A 1 18 ? 0.342 -10.804 -0.567 1.00 0.00 18 PHE A CA 2
ATOM 1662 C C . PHE A 1 18 ? 1.070 -10.901 -1.892 1.00 0.00 18 PHE A C 2
ATOM 1663 O O . PHE A 1 18 ? 2.232 -10.521 -2.005 1.00 0.00 18 PHE A O 2
ATOM 1680 N N . ALA A 1 19 ? 0.379 -11.413 -2.891 1.00 0.00 19 ALA A N 2
ATOM 1681 C CA . ALA A 1 19 ? 0.961 -11.553 -4.217 1.00 0.00 19 ALA A CA 2
ATOM 1682 C C . ALA A 1 19 ? 1.162 -10.183 -4.854 1.00 0.00 19 ALA A C 2
ATOM 1683 O O . ALA A 1 19 ? 0.272 -9.334 -4.799 1.00 0.00 19 ALA A O 2
ATOM 1690 N N . ASP A 1 20 ? 2.337 -9.967 -5.450 1.00 0.00 20 ASP A N 2
ATOM 1691 C CA . ASP A 1 20 ? 2.655 -8.691 -6.089 1.00 0.00 20 ASP A CA 2
ATOM 1692 C C . ASP A 1 20 ? 1.411 -8.086 -6.731 1.00 0.00 20 ASP A C 2
ATOM 1693 O O . ASP A 1 20 ? 0.618 -8.795 -7.351 1.00 0.00 20 ASP A O 2
ATOM 1702 N N . THR A 1 21 ? 1.236 -6.777 -6.575 1.00 0.00 21 THR A N 2
ATOM 1703 C CA . THR A 1 21 ? 0.078 -6.110 -7.138 1.00 0.00 21 THR A CA 2
ATOM 1704 C C . THR A 1 21 ? 0.412 -4.682 -7.541 1.00 0.00 21 THR A C 2
ATOM 1705 O O . THR A 1 21 ? 1.266 -4.031 -6.943 1.00 0.00 21 THR A O 2
ATOM 1716 N N . LYS A 1 22 ? -0.267 -4.213 -8.569 1.00 0.00 22 LYS A N 2
ATOM 1717 C CA . LYS A 1 22 ? -0.069 -2.881 -9.082 1.00 0.00 22 LYS A CA 2
ATOM 1718 C C . LYS A 1 22 ? -1.105 -1.919 -8.520 1.00 0.00 22 LYS A C 2
ATOM 1719 O O . LYS A 1 22 ? -2.072 -2.328 -7.876 1.00 0.00 22 LYS A O 2
ATOM 1738 N N . ILE A 1 23 ? -0.882 -0.643 -8.766 1.00 0.00 23 ILE A N 2
ATOM 1739 C CA . ILE A 1 23 ? -1.771 0.402 -8.294 1.00 0.00 23 ILE A CA 2
ATOM 1740 C C . ILE A 1 23 ? -1.771 1.586 -9.253 1.00 0.00 23 ILE A C 2
ATOM 1741 O O . ILE A 1 23 ? -0.814 1.790 -10.001 1.00 0.00 23 ILE A O 2
ATOM 1757 N N . THR A 1 24 ? -2.848 2.366 -9.236 1.00 0.00 24 THR A N 2
ATOM 1758 C CA . THR A 1 24 ? -2.957 3.524 -10.111 1.00 0.00 24 THR A CA 2
ATOM 1759 C C . THR A 1 24 ? -3.187 4.801 -9.309 1.00 0.00 24 THR A C 2
ATOM 1760 O O . THR A 1 24 ? -4.291 5.056 -8.830 1.00 0.00 24 THR A O 2
ATOM 1771 N N . LEU A 1 25 ? -2.135 5.600 -9.172 1.00 0.00 25 LEU A N 2
ATOM 1772 C CA . LEU A 1 25 ? -2.215 6.850 -8.439 1.00 0.00 25 LEU A CA 2
ATOM 1773 C C . LEU A 1 25 ? -2.460 8.011 -9.395 1.00 0.00 25 LEU A C 2
ATOM 1774 O O . LEU A 1 25 ? -1.563 8.410 -10.140 1.00 0.00 25 LEU A O 2
ATOM 1790 N N . THR A 1 26 ? -3.677 8.552 -9.381 1.00 0.00 26 THR A N 2
ATOM 1791 C CA . THR A 1 26 ? -4.019 9.663 -10.262 1.00 0.00 26 THR A CA 2
ATOM 1792 C C . THR A 1 26 ? -3.285 10.928 -9.836 1.00 0.00 26 THR A C 2
ATOM 1793 O O . THR A 1 26 ? -3.537 11.470 -8.754 1.00 0.00 26 THR A O 2
ATOM 1804 N N . PRO A 1 27 ? -2.352 11.396 -10.690 1.00 0.00 27 PRO A N 2
ATOM 1805 C CA . PRO A 1 27 ? -1.531 12.586 -10.444 1.00 0.00 27 PRO A CA 2
ATOM 1806 C C . PRO A 1 27 ? -2.139 13.856 -11.012 1.00 0.00 27 PRO A C 2
ATOM 1807 O O . PRO A 1 27 ? -1.518 14.908 -10.964 1.00 0.00 27 PRO A O 2
ATOM 1818 N N . ASN A 1 28 ? -3.328 13.709 -11.582 1.00 0.00 28 ASN A N 2
ATOM 1819 C CA . ASN A 1 28 ? -4.076 14.774 -12.222 1.00 0.00 28 ASN A CA 2
ATOM 1820 C C . ASN A 1 28 ? -3.915 16.082 -11.480 1.00 0.00 28 ASN A C 2
ATOM 1821 O O . ASN A 1 28 ? -4.846 16.615 -10.878 1.00 0.00 28 ASN A O 2
ATOM 1832 N N . GLY A 1 29 ? -2.705 16.567 -11.551 1.00 0.00 29 GLY A N 2
ATOM 1833 C CA . GLY A 1 29 ? -2.332 17.813 -10.903 1.00 0.00 29 GLY A CA 2
ATOM 1834 C C . GLY A 1 29 ? -1.440 17.593 -9.698 1.00 0.00 29 GLY A C 2
ATOM 1835 O O . GLY A 1 29 ? -0.698 18.486 -9.287 1.00 0.00 29 GLY A O 2
ATOM 1839 N N . ASN A 1 30 ? -1.521 16.396 -9.135 1.00 0.00 30 ASN A N 2
ATOM 1840 C CA . ASN A 1 30 ? -0.732 16.025 -7.971 1.00 0.00 30 ASN A CA 2
ATOM 1841 C C . ASN A 1 30 ? 0.464 15.175 -8.366 1.00 0.00 30 ASN A C 2
ATOM 1842 O O . ASN A 1 30 ? 0.580 14.737 -9.510 1.00 0.00 30 ASN A O 2
ATOM 1853 N N . THR A 1 31 ? 1.353 14.948 -7.407 1.00 0.00 31 THR A N 2
ATOM 1854 C CA . THR A 1 31 ? 2.551 14.149 -7.640 1.00 0.00 31 THR A CA 2
ATOM 1855 C C . THR A 1 31 ? 2.690 13.054 -6.587 1.00 0.00 31 THR A C 2
ATOM 1856 O O . THR A 1 31 ? 1.986 13.054 -5.579 1.00 0.00 31 THR A O 2
ATOM 1867 N N . PHE A 1 32 ? 3.600 12.124 -6.838 1.00 0.00 32 PHE A N 2
ATOM 1868 C CA . PHE A 1 32 ? 3.843 11.009 -5.923 1.00 0.00 32 PHE A CA 2
ATOM 1869 C C . PHE A 1 32 ? 5.314 10.958 -5.516 1.00 0.00 32 PHE A C 2
ATOM 1870 O O . PHE A 1 32 ? 6.202 10.962 -6.366 1.00 0.00 32 PHE A O 2
ATOM 1887 N N . ASN A 1 33 ? 5.561 10.911 -4.212 1.00 0.00 33 ASN A N 2
ATOM 1888 C CA . ASN A 1 33 ? 6.929 10.858 -3.699 1.00 0.00 33 ASN A CA 2
ATOM 1889 C C . ASN A 1 33 ? 7.305 9.443 -3.268 1.00 0.00 33 ASN A C 2
ATOM 1890 O O . ASN A 1 33 ? 8.467 9.041 -3.366 1.00 0.00 33 ASN A O 2
ATOM 1901 N N . GLY A 1 34 ? 6.320 8.694 -2.788 1.00 0.00 34 GLY A N 2
ATOM 1902 C CA . GLY A 1 34 ? 6.564 7.331 -2.339 1.00 0.00 34 GLY A CA 2
ATOM 1903 C C . GLY A 1 34 ? 5.821 7.026 -1.054 1.00 0.00 34 GLY A C 2
ATOM 1904 O O . GLY A 1 34 ? 5.042 7.844 -0.581 1.00 0.00 34 GLY A O 2
ATOM 1908 N N . ILE A 1 35 ? 6.063 5.858 -0.475 1.00 0.00 35 ILE A N 2
ATOM 1909 C CA . ILE A 1 35 ? 5.404 5.492 0.767 1.00 0.00 35 ILE A CA 2
ATOM 1910 C C . ILE A 1 35 ? 6.428 5.164 1.839 1.00 0.00 35 ILE A C 2
ATOM 1911 O O . ILE A 1 35 ? 7.025 4.084 1.847 1.00 0.00 35 ILE A O 2
ATOM 1927 N N . SER A 1 36 ? 6.624 6.103 2.737 1.00 0.00 36 SER A N 2
ATOM 1928 C CA . SER A 1 36 ? 7.590 5.937 3.827 1.00 0.00 36 SER A CA 2
ATOM 1929 C C . SER A 1 36 ? 7.247 4.742 4.693 1.00 0.00 36 SER A C 2
ATOM 1930 O O . SER A 1 36 ? 8.121 3.945 5.034 1.00 0.00 36 SER A O 2
ATOM 1938 N N . GLU A 1 37 ? 5.977 4.594 5.026 1.00 0.00 37 GLU A N 2
ATOM 1939 C CA . GLU A 1 37 ? 5.533 3.493 5.810 1.00 0.00 37 GLU A CA 2
ATOM 1940 C C . GLU A 1 37 ? 6.117 2.202 5.246 1.00 0.00 37 GLU A C 2
ATOM 1941 O O . GLU A 1 37 ? 6.332 1.230 5.968 1.00 0.00 37 GLU A O 2
ATOM 1953 N N . LEU A 1 38 ? 6.393 2.228 3.944 1.00 0.00 38 LEU A N 2
ATOM 1954 C CA . LEU A 1 38 ? 6.979 1.098 3.255 1.00 0.00 38 LEU A CA 2
ATOM 1955 C C . LEU A 1 38 ? 8.038 1.588 2.273 1.00 0.00 38 LEU A C 2
ATOM 1956 O O . LEU A 1 38 ? 7.762 1.788 1.091 1.00 0.00 38 LEU A O 2
ATOM 1972 N N . GLN A 1 39 ? 9.241 1.809 2.798 1.00 0.00 39 GLN A N 2
ATOM 1973 C CA . GLN A 1 39 ? 10.370 2.310 2.041 1.00 0.00 39 GLN A CA 2
ATOM 1974 C C . GLN A 1 39 ? 10.318 1.857 0.608 1.00 0.00 39 GLN A C 2
ATOM 1975 O O . GLN A 1 39 ? 10.850 0.818 0.230 1.00 0.00 39 GLN A O 2
ATOM 1989 N N . SER A 1 40 ? 9.648 2.702 -0.142 1.00 0.00 40 SER A N 2
ATOM 1990 C CA . SER A 1 40 ? 9.416 2.561 -1.586 1.00 0.00 40 SER A CA 2
ATOM 1991 C C . SER A 1 40 ? 10.122 1.360 -2.194 1.00 0.00 40 SER A C 2
ATOM 1992 O O . SER A 1 40 ? 9.559 0.660 -3.031 1.00 0.00 40 SER A O 2
ATOM 2000 N N . SER A 1 41 ? 11.350 1.127 -1.777 1.00 0.00 41 SER A N 2
ATOM 2001 C CA . SER A 1 41 ? 12.119 0.002 -2.286 1.00 0.00 41 SER A CA 2
ATOM 2002 C C . SER A 1 41 ? 11.323 -1.293 -2.161 1.00 0.00 41 SER A C 2
ATOM 2003 O O . SER A 1 41 ? 11.587 -2.266 -2.866 1.00 0.00 41 SER A O 2
ATOM 2011 N N . GLN A 1 42 ? 10.338 -1.296 -1.262 1.00 0.00 42 GLN A N 2
ATOM 2012 C CA . GLN A 1 42 ? 9.501 -2.455 -1.040 1.00 0.00 42 GLN A CA 2
ATOM 2013 C C . GLN A 1 42 ? 8.577 -2.693 -2.230 1.00 0.00 42 GLN A C 2
ATOM 2014 O O . GLN A 1 42 ? 8.167 -3.823 -2.516 1.00 0.00 42 GLN A O 2
ATOM 2028 N N . TYR A 1 43 ? 8.289 -1.619 -2.940 1.00 0.00 43 TYR A N 2
ATOM 2029 C CA . TYR A 1 43 ? 7.452 -1.681 -4.140 1.00 0.00 43 TYR A CA 2
ATOM 2030 C C . TYR A 1 43 ? 8.206 -1.158 -5.352 1.00 0.00 43 TYR A C 2
ATOM 2031 O O . TYR A 1 43 ? 9.417 -0.938 -5.304 1.00 0.00 43 TYR A O 2
ATOM 2049 N N . THR A 1 44 ? 7.475 -0.967 -6.430 1.00 0.00 44 THR A N 2
ATOM 2050 C CA . THR A 1 44 ? 8.034 -0.474 -7.675 1.00 0.00 44 THR A CA 2
ATOM 2051 C C . THR A 1 44 ? 7.085 0.534 -8.292 1.00 0.00 44 THR A C 2
ATOM 2052 O O . THR A 1 44 ? 6.153 0.181 -9.013 1.00 0.00 44 THR A O 2
ATOM 2063 N N . LYS A 1 45 ? 7.320 1.791 -7.970 1.00 0.00 45 LYS A N 2
ATOM 2064 C CA . LYS A 1 45 ? 6.485 2.883 -8.457 1.00 0.00 45 LYS A CA 2
ATOM 2065 C C . LYS A 1 45 ? 6.649 3.082 -9.956 1.00 0.00 45 LYS A C 2
ATOM 2066 O O . LYS A 1 45 ? 7.544 2.519 -10.585 1.00 0.00 45 LYS A O 2
ATOM 2085 N N . GLY A 1 46 ? 5.763 3.897 -10.509 1.00 0.00 46 GLY A N 2
ATOM 2086 C CA . GLY A 1 46 ? 5.786 4.190 -11.923 1.00 0.00 46 GLY A CA 2
ATOM 2087 C C . GLY A 1 46 ? 4.950 5.409 -12.253 1.00 0.00 46 GLY A C 2
ATOM 2088 O O . GLY A 1 46 ? 3.811 5.282 -12.704 1.00 0.00 46 GLY A O 2
ATOM 2092 N N . THR A 1 47 ? 5.522 6.590 -12.012 1.00 0.00 47 THR A N 2
ATOM 2093 C CA . THR A 1 47 ? 4.852 7.869 -12.268 1.00 0.00 47 THR A CA 2
ATOM 2094 C C . THR A 1 47 ? 3.358 7.698 -12.533 1.00 0.00 47 THR A C 2
ATOM 2095 O O . THR A 1 47 ? 2.956 7.234 -13.602 1.00 0.00 47 THR A O 2
ATOM 2106 N N . ASN A 1 48 ? 2.543 8.085 -11.555 1.00 0.00 48 ASN A N 2
ATOM 2107 C CA . ASN A 1 48 ? 1.086 7.987 -11.666 1.00 0.00 48 ASN A CA 2
ATOM 2108 C C . ASN A 1 48 ? 0.589 6.600 -11.263 1.00 0.00 48 ASN A C 2
ATOM 2109 O O . ASN A 1 48 ? -0.606 6.392 -11.085 1.00 0.00 48 ASN A O 2
ATOM 2120 N N . GLU A 1 49 ? 1.512 5.659 -11.123 1.00 0.00 49 GLU A N 2
ATOM 2121 C CA . GLU A 1 49 ? 1.164 4.296 -10.741 1.00 0.00 49 GLU A CA 2
ATOM 2122 C C . GLU A 1 49 ? 2.252 3.678 -9.879 1.00 0.00 49 GLU A C 2
ATOM 2123 O O . GLU A 1 49 ? 3.360 4.199 -9.799 1.00 0.00 49 GLU A O 2
ATOM 2135 N N . VAL A 1 50 ? 1.929 2.559 -9.241 1.00 0.00 50 VAL A N 2
ATOM 2136 C CA . VAL A 1 50 ? 2.885 1.859 -8.393 1.00 0.00 50 VAL A CA 2
ATOM 2137 C C . VAL A 1 50 ? 2.448 0.428 -8.129 1.00 0.00 50 VAL A C 2
ATOM 2138 O O . VAL A 1 50 ? 1.264 0.146 -7.972 1.00 0.00 50 VAL A O 2
ATOM 2151 N N . THR A 1 51 ? 3.416 -0.466 -8.083 1.00 0.00 51 THR A N 2
ATOM 2152 C CA . THR A 1 51 ? 3.140 -1.875 -7.842 1.00 0.00 51 THR A CA 2
ATOM 2153 C C . THR A 1 51 ? 3.966 -2.404 -6.677 1.00 0.00 51 THR A C 2
ATOM 2154 O O . THR A 1 51 ? 5.188 -2.273 -6.663 1.00 0.00 51 THR A O 2
ATOM 2165 N N . LEU A 1 52 ? 3.295 -3.018 -5.711 1.00 0.00 52 LEU A N 2
ATOM 2166 C CA . LEU A 1 52 ? 3.990 -3.576 -4.558 1.00 0.00 52 LEU A CA 2
ATOM 2167 C C . LEU A 1 52 ? 4.463 -4.985 -4.859 1.00 0.00 52 LEU A C 2
ATOM 2168 O 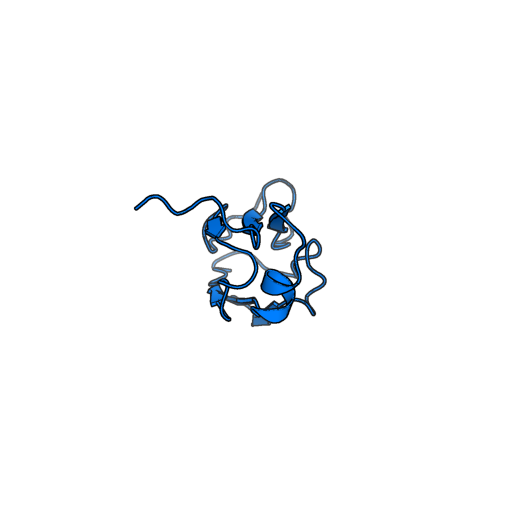O . LEU A 1 52 ? 3.815 -5.719 -5.610 1.00 0.00 52 LEU A O 2
ATOM 2184 N N . LEU A 1 53 ? 5.593 -5.365 -4.274 1.00 0.00 53 LEU A N 2
ATOM 2185 C CA . LEU A 1 53 ? 6.130 -6.690 -4.506 1.00 0.00 53 LEU A CA 2
ATOM 2186 C C . LEU A 1 53 ? 5.953 -7.600 -3.295 1.00 0.00 53 LEU A C 2
ATOM 2187 O O . LEU A 1 53 ? 6.404 -7.293 -2.191 1.00 0.00 53 LEU A O 2
ATOM 2203 N N . ALA A 1 54 ? 5.308 -8.733 -3.527 1.00 0.00 54 ALA A N 2
ATOM 2204 C CA . ALA A 1 54 ? 5.058 -9.725 -2.487 1.00 0.00 54 ALA A CA 2
ATOM 2205 C C . ALA A 1 54 ? 6.301 -10.016 -1.651 1.00 0.00 54 ALA A C 2
ATOM 2206 O O . ALA A 1 54 ? 6.217 -10.700 -0.639 1.00 0.00 54 ALA A O 2
ATOM 2213 N N . SER A 1 55 ? 7.451 -9.508 -2.075 1.00 0.00 55 SER A N 2
ATOM 2214 C CA . SER A 1 55 ? 8.691 -9.743 -1.344 1.00 0.00 55 SER A CA 2
ATOM 2215 C C . SER A 1 55 ? 8.703 -8.991 -0.024 1.00 0.00 55 SER A C 2
ATOM 2216 O O . SER A 1 55 ? 9.094 -9.538 1.002 1.00 0.00 55 SER A O 2
ATOM 2224 N N . TYR A 1 56 ? 8.262 -7.741 -0.053 1.00 0.00 56 TYR A N 2
ATOM 2225 C CA . TYR A 1 56 ? 8.219 -6.935 1.156 1.00 0.00 56 TYR A CA 2
ATOM 2226 C C . TYR A 1 56 ? 6.949 -7.240 1.927 1.00 0.00 56 TYR A C 2
ATOM 2227 O O . TYR A 1 56 ? 6.976 -7.518 3.132 1.00 0.00 56 TYR A O 2
ATOM 2245 N N . LEU A 1 57 ? 5.833 -7.211 1.214 1.00 0.00 57 LEU A N 2
ATOM 2246 C CA . LEU A 1 57 ? 4.548 -7.504 1.824 1.00 0.00 57 LEU A CA 2
ATOM 2247 C C . LEU A 1 57 ? 4.619 -8.855 2.514 1.00 0.00 57 LEU A C 2
ATOM 2248 O O . LEU A 1 57 ? 4.083 -9.038 3.607 1.00 0.00 57 LEU A O 2
ATOM 2264 N N . ASN A 1 58 ? 5.303 -9.802 1.876 1.00 0.00 58 ASN A N 2
ATOM 2265 C CA . ASN A 1 58 ? 5.460 -11.124 2.455 1.00 0.00 58 ASN A CA 2
ATOM 2266 C C . ASN A 1 58 ? 6.297 -11.038 3.726 1.00 0.00 58 ASN A C 2
ATOM 2267 O O . ASN A 1 58 ? 6.118 -11.822 4.660 1.00 0.00 58 ASN A O 2
ATOM 2278 N N . THR A 1 59 ? 7.220 -10.078 3.743 1.00 0.00 59 THR A N 2
ATOM 2279 C CA . THR A 1 59 ? 8.102 -9.878 4.886 1.00 0.00 59 THR A CA 2
ATOM 2280 C C . THR A 1 59 ? 7.354 -9.244 6.049 1.00 0.00 59 THR A C 2
ATOM 2281 O O . THR A 1 59 ? 7.728 -9.422 7.208 1.00 0.00 59 THR A O 2
ATOM 2292 N N . LEU A 1 60 ? 6.297 -8.501 5.730 1.00 0.00 60 LEU A N 2
ATOM 2293 C CA . LEU A 1 60 ? 5.491 -7.834 6.750 1.00 0.00 60 LEU A CA 2
ATOM 2294 C C . LEU A 1 60 ? 5.403 -8.674 8.026 1.00 0.00 60 LEU A C 2
ATOM 2295 O O . LEU A 1 60 ? 5.054 -9.855 7.981 1.00 0.00 60 LEU A O 2
ATOM 2311 N N . PRO A 1 61 ? 5.732 -8.075 9.184 1.00 0.00 61 PRO A N 2
ATOM 2312 C CA . PRO A 1 61 ? 5.705 -8.768 10.479 1.00 0.00 61 PRO A CA 2
ATOM 2313 C C . PRO A 1 61 ? 4.364 -9.438 10.767 1.00 0.00 61 PRO A C 2
ATOM 2314 O O . PRO A 1 61 ? 3.476 -9.473 9.916 1.00 0.00 61 PRO A O 2
ATOM 2325 N N . GLU A 1 62 ? 4.236 -9.971 11.981 1.00 0.00 62 GLU A N 2
ATOM 2326 C CA . GLU A 1 62 ? 3.023 -10.645 12.413 1.00 0.00 62 GLU A CA 2
ATOM 2327 C C . GLU A 1 62 ? 1.799 -9.774 12.229 1.00 0.00 62 GLU A C 2
ATOM 2328 O O . GLU A 1 62 ? 1.841 -8.765 11.533 1.00 0.00 62 GLU A O 2
ATOM 2340 N N . ASN A 1 63 ? 0.705 -10.202 12.841 1.00 0.00 63 ASN A N 2
ATOM 2341 C CA . ASN A 1 63 ? -0.561 -9.516 12.754 1.00 0.00 63 ASN A CA 2
ATOM 2342 C C . ASN A 1 63 ? -0.394 -7.997 12.778 1.00 0.00 63 ASN A C 2
ATOM 2343 O O . ASN A 1 63 ? -0.739 -7.339 13.760 1.00 0.00 63 ASN A O 2
ATOM 2354 N N . THR A 1 64 ? 0.124 -7.451 11.688 1.00 0.00 64 THR A N 2
ATOM 2355 C CA . THR A 1 64 ? 0.328 -6.008 11.574 1.00 0.00 64 THR A CA 2
ATOM 2356 C C . THR A 1 64 ? -0.590 -5.420 10.515 1.00 0.00 64 THR A C 2
ATOM 2357 O O . THR A 1 64 ? -1.242 -6.150 9.773 1.00 0.00 64 THR A O 2
ATOM 2368 N N . THR A 1 65 ? -0.648 -4.099 10.464 1.00 0.00 65 THR A N 2
ATOM 2369 C CA . THR A 1 65 ? -1.504 -3.419 9.504 1.00 0.00 65 THR A CA 2
ATOM 2370 C C . THR A 1 65 ? -0.726 -2.413 8.666 1.00 0.00 65 THR A C 2
ATOM 2371 O O . THR A 1 65 ? -0.859 -1.203 8.849 1.00 0.00 65 THR A O 2
ATOM 2382 N N . LYS A 1 66 ? 0.066 -2.918 7.736 1.00 0.00 66 LYS A N 2
ATOM 2383 C CA . LYS A 1 66 ? 0.846 -2.072 6.853 1.00 0.00 66 LYS A CA 2
ATOM 2384 C C . LYS A 1 66 ? 0.019 -0.895 6.366 1.00 0.00 66 LYS A C 2
ATOM 2385 O O . LYS A 1 66 ? -1.203 -0.911 6.451 1.00 0.00 66 LYS A O 2
ATOM 2404 N N . THR A 1 67 ? 0.688 0.129 5.872 1.00 0.00 67 THR A N 2
ATOM 2405 C CA . THR A 1 67 ? 0.002 1.307 5.390 1.00 0.00 67 THR A CA 2
ATOM 2406 C C . THR A 1 67 ? 0.669 1.860 4.137 1.00 0.00 67 THR A C 2
ATOM 2407 O O . THR A 1 67 ? 1.790 2.364 4.185 1.00 0.00 67 THR A O 2
ATOM 2418 N N . LEU A 1 68 ? -0.031 1.768 3.018 1.00 0.00 68 LEU A N 2
ATOM 2419 C CA . LEU A 1 68 ? 0.469 2.268 1.749 1.00 0.00 68 LEU A CA 2
ATOM 2420 C C . LEU A 1 68 ? 0.098 3.737 1.578 1.00 0.00 68 LEU A C 2
ATOM 2421 O O . LEU A 1 68 ? -0.802 4.070 0.812 1.00 0.00 68 LEU A O 2
ATOM 2437 N N . THR A 1 69 ? 0.784 4.612 2.309 1.00 0.00 69 THR A N 2
ATOM 2438 C CA . THR A 1 69 ? 0.504 6.042 2.244 1.00 0.00 69 THR A CA 2
ATOM 2439 C C . THR A 1 69 ? 1.417 6.741 1.243 1.00 0.00 69 THR A C 2
ATOM 2440 O O . THR A 1 69 ? 2.524 7.159 1.582 1.00 0.00 69 THR A O 2
ATOM 2451 N N . PHE A 1 70 ? 0.937 6.888 0.013 1.00 0.00 70 PHE A N 2
ATOM 2452 C CA . PHE A 1 70 ? 1.699 7.558 -1.021 1.00 0.00 70 PHE A CA 2
ATOM 2453 C C . PHE A 1 70 ? 1.765 9.053 -0.732 1.00 0.00 70 PHE A C 2
ATOM 2454 O O . PHE A 1 70 ? 0.755 9.750 -0.826 1.00 0.00 70 PHE A O 2
ATOM 2471 N N . ASP A 1 71 ? 2.945 9.553 -0.384 1.00 0.00 71 ASP A N 2
ATOM 2472 C CA . ASP A 1 71 ? 3.094 10.963 -0.090 1.00 0.00 71 ASP A CA 2
ATOM 2473 C C . ASP A 1 71 ? 2.907 11.785 -1.354 1.00 0.00 71 ASP A C 2
ATOM 2474 O O . ASP A 1 71 ? 3.838 11.986 -2.137 1.00 0.00 71 ASP A O 2
ATOM 2483 N N . PHE A 1 72 ? 1.676 12.247 -1.542 1.00 0.00 72 PHE A N 2
ATOM 2484 C CA . PHE A 1 72 ? 1.309 13.047 -2.701 1.00 0.00 72 PHE A CA 2
ATOM 2485 C C . PHE A 1 72 ? 1.390 14.535 -2.378 1.00 0.00 72 PHE A C 2
ATOM 2486 O O . PHE A 1 72 ? 0.783 15.358 -3.058 1.00 0.00 72 PHE A O 2
ATOM 2503 N N . GLY A 1 73 ? 2.121 14.875 -1.321 1.00 0.00 73 GLY A N 2
ATOM 2504 C CA . GLY A 1 73 ? 2.242 16.262 -0.927 1.00 0.00 73 GLY A CA 2
ATOM 2505 C C . GLY A 1 73 ? 0.968 16.786 -0.291 1.00 0.00 73 GLY A C 2
ATOM 2506 O O . GLY A 1 73 ? 0.920 17.928 0.167 1.00 0.00 73 GLY A O 2
ATOM 2510 N N . VAL A 1 74 ? -0.060 15.948 -0.265 1.00 0.00 74 VAL A N 2
ATOM 2511 C CA . VAL A 1 74 ? -1.338 16.320 0.316 1.00 0.00 74 VAL A CA 2
ATOM 2512 C C . VAL A 1 74 ? -1.765 15.296 1.361 1.00 0.00 74 VAL A C 2
ATOM 2513 O O . VAL A 1 74 ? -2.908 14.844 1.371 1.00 0.00 74 VAL A O 2
ATOM 2526 N N . GLY A 1 75 ? -0.822 14.930 2.227 1.00 0.00 75 GLY A N 2
ATOM 2527 C CA . GLY A 1 75 ? -1.088 13.954 3.274 1.00 0.00 75 GLY A CA 2
ATOM 2528 C C . GLY A 1 75 ? -2.504 14.012 3.810 1.00 0.00 75 GLY A C 2
ATOM 2529 O O . GLY A 1 75 ? -3.068 12.991 4.204 1.00 0.00 75 GLY A O 2
ATOM 2533 N N . THR A 1 76 ? -3.082 15.202 3.822 1.00 0.00 76 THR A N 2
ATOM 2534 C CA . THR A 1 76 ? -4.445 15.388 4.309 1.00 0.00 76 THR A CA 2
ATOM 2535 C C . THR A 1 76 ? -5.372 14.335 3.711 1.00 0.00 76 THR A C 2
ATOM 2536 O O . THR A 1 76 ? -5.895 13.475 4.420 1.00 0.00 76 THR A O 2
ATOM 2547 N N . LYS A 1 77 ? -5.560 14.405 2.398 1.00 0.00 77 LYS A N 2
ATOM 2548 C CA . LYS A 1 77 ? -6.406 13.459 1.693 1.00 0.00 77 LYS A CA 2
ATOM 2549 C C . LYS A 1 77 ? -5.553 12.443 0.940 1.00 0.00 77 LYS A C 2
ATOM 2550 O O . LYS A 1 77 ? -5.988 11.860 -0.049 1.00 0.00 77 LYS A O 2
ATOM 2569 N N . ASN A 1 78 ? -4.330 12.246 1.424 1.00 0.00 78 ASN A N 2
ATOM 2570 C CA . ASN A 1 78 ? -3.394 11.314 0.806 1.00 0.00 78 ASN A CA 2
ATOM 2571 C C . ASN A 1 78 ? -4.017 9.930 0.632 1.00 0.00 78 ASN A C 2
ATOM 2572 O O . ASN A 1 78 ? -4.736 9.443 1.505 1.00 0.00 78 ASN A O 2
ATOM 2583 N N . PRO A 1 79 ? -3.733 9.274 -0.499 1.00 0.00 79 PRO A N 2
ATOM 2584 C CA . PRO A 1 79 ? -4.252 7.938 -0.791 1.00 0.00 79 PRO A CA 2
ATOM 2585 C C . PRO A 1 79 ? -3.480 6.846 -0.061 1.00 0.00 79 PRO A C 2
ATOM 2586 O O . PRO A 1 79 ? -2.465 6.350 -0.551 1.00 0.00 79 PRO A O 2
ATOM 2597 N N . LYS A 1 80 ? -3.958 6.485 1.122 1.00 0.00 80 LYS A N 2
ATOM 2598 C CA . LYS A 1 80 ? -3.313 5.457 1.921 1.00 0.00 80 LYS A CA 2
ATOM 2599 C C . LYS A 1 80 ? -3.959 4.096 1.689 1.00 0.00 80 LYS A C 2
ATOM 2600 O O . LYS A 1 80 ? -5.161 4.001 1.441 1.00 0.00 80 LYS A O 2
ATOM 2619 N N . LEU A 1 81 ? -3.152 3.046 1.775 1.00 0.00 81 LEU A N 2
ATOM 2620 C CA . LEU A 1 81 ? -3.641 1.689 1.581 1.00 0.00 81 LEU A CA 2
ATOM 2621 C C . LEU A 1 81 ? -3.189 0.774 2.713 1.00 0.00 81 LEU A C 2
ATOM 2622 O O . LEU A 1 81 ? -2.132 0.147 2.638 1.00 0.00 81 LEU A O 2
ATOM 2638 N N . THR A 1 82 ? -3.991 0.711 3.768 1.00 0.00 82 THR A N 2
AT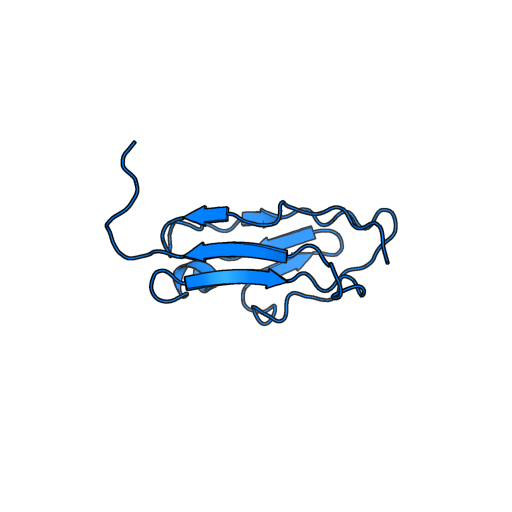OM 2639 C CA . THR A 1 82 ? -3.672 -0.109 4.931 1.00 0.00 82 THR A CA 2
ATOM 2640 C C . THR A 1 82 ? -3.776 -1.601 4.619 1.00 0.00 82 THR A C 2
ATOM 2641 O O . THR A 1 82 ? -4.841 -2.097 4.247 1.00 0.00 82 THR A O 2
ATOM 2652 N N . ILE A 1 83 ? -2.666 -2.312 4.796 1.00 0.00 83 ILE A N 2
ATOM 2653 C CA . ILE A 1 83 ? -2.623 -3.750 4.556 1.00 0.00 83 ILE A CA 2
ATOM 2654 C C . ILE A 1 83 ? -2.558 -4.509 5.880 1.00 0.00 83 ILE A C 2
ATOM 2655 O O . ILE A 1 83 ? -1.586 -4.389 6.631 1.00 0.00 83 ILE A O 2
ATOM 2671 N N . THR A 1 84 ? -3.594 -5.289 6.163 1.00 0.00 84 THR A N 2
ATOM 2672 C CA . THR A 1 84 ? -3.646 -6.067 7.392 1.00 0.00 84 THR A CA 2
ATOM 2673 C C . THR A 1 84 ? -2.895 -7.382 7.219 1.00 0.00 84 THR A C 2
ATOM 2674 O O . THR A 1 84 ? -3.443 -8.359 6.716 1.00 0.00 84 THR A O 2
ATOM 2685 N N . VAL A 1 85 ? -1.631 -7.396 7.634 1.00 0.00 85 VAL A N 2
ATOM 2686 C CA . VAL A 1 85 ? -0.814 -8.595 7.515 1.00 0.00 85 VAL A CA 2
ATOM 2687 C C . VAL A 1 85 ? -1.088 -9.551 8.663 1.00 0.00 85 VAL A C 2
ATOM 2688 O O . VAL A 1 85 ? -0.805 -9.250 9.823 1.00 0.00 85 VAL A O 2
ATOM 2701 N N . LEU A 1 86 ? -1.637 -10.706 8.320 1.00 0.00 86 LEU A N 2
ATOM 2702 C CA . LEU A 1 86 ? -1.957 -11.729 9.311 1.00 0.00 86 LEU A CA 2
ATOM 2703 C C . LEU A 1 86 ? -0.742 -12.604 9.602 1.00 0.00 86 LEU A C 2
ATOM 2704 O O . LEU A 1 86 ? 0.146 -12.743 8.766 1.00 0.00 86 LEU A O 2
ATOM 2720 N N . PRO A 1 87 ? -0.696 -13.207 10.801 1.00 0.00 87 PRO A N 2
ATOM 2721 C CA . PRO A 1 87 ? 0.410 -14.075 11.208 1.00 0.00 87 PRO A CA 2
ATOM 2722 C C . PRO A 1 87 ? 0.433 -15.386 10.432 1.00 0.00 87 PRO A C 2
ATOM 2723 O O . PRO A 1 87 ? -0.575 -16.079 10.333 1.00 0.00 87 PRO A O 2
ATOM 2734 N N . LYS A 1 88 ? 1.598 -15.721 9.882 1.00 0.00 88 LYS A N 2
ATOM 2735 C CA . LYS A 1 88 ? 1.757 -16.952 9.112 1.00 0.00 88 LYS A CA 2
ATOM 2736 C C . LYS A 1 88 ? 1.046 -18.118 9.794 1.00 0.00 88 LYS A C 2
ATOM 2737 O O . LYS A 1 88 ? 1.080 -18.250 11.017 1.00 0.00 88 LYS A O 2
ATOM 2756 N N . ASP A 1 89 ? 0.404 -18.965 8.993 1.00 0.00 89 ASP A N 2
ATOM 2757 C CA . ASP A 1 89 ? -0.306 -20.120 9.520 1.00 0.00 89 ASP A CA 2
ATOM 2758 C C . ASP A 1 89 ? -0.483 -21.187 8.445 1.00 0.00 89 ASP A C 2
ATOM 2759 O O . ASP A 1 89 ? -0.506 -20.884 7.253 1.00 0.00 89 ASP A O 2
ATOM 2768 N N . ILE A 1 90 ? -0.605 -22.438 8.875 1.00 0.00 90 ILE A N 2
ATOM 2769 C CA . ILE A 1 90 ? -0.779 -23.552 7.950 1.00 0.00 90 ILE A CA 2
ATOM 2770 C C . ILE A 1 90 ? -2.185 -24.134 8.052 1.00 0.00 90 ILE A C 2
ATOM 2771 O O . ILE A 1 90 ? -2.907 -23.875 9.014 1.00 0.00 90 ILE A O 2
ATOM 2787 N N . PRO A 1 91 ? -2.590 -24.934 7.054 1.00 0.00 91 PRO A N 2
ATOM 2788 C CA . PRO A 1 91 ? -3.918 -25.558 7.028 1.00 0.00 91 PRO A CA 2
ATOM 2789 C C . PRO A 1 91 ? -4.067 -26.643 8.090 1.00 0.00 91 PRO A C 2
ATOM 2790 O O . PRO A 1 91 ? -3.079 -27.189 8.575 1.00 0.00 91 PRO A O 2
ATOM 2801 N N . GLY A 1 92 ? -5.311 -26.948 8.446 1.00 0.00 92 GLY A N 2
ATOM 2802 C CA . GLY A 1 92 ? -5.569 -27.967 9.447 1.00 0.00 92 GLY A CA 2
ATOM 2803 C C . GLY A 1 92 ? -6.205 -27.399 10.701 1.00 0.00 92 GLY A C 2
ATOM 2804 O O . GLY A 1 92 ? -5.960 -27.887 11.804 1.00 0.00 92 GLY A O 2
ATOM 2808 N N . LEU A 1 93 ? -7.023 -26.365 10.531 1.00 0.00 93 LEU A N 2
ATOM 2809 C CA . LEU A 1 93 ? -7.697 -25.728 11.655 1.00 0.00 93 LEU A CA 2
ATOM 2810 C C . LEU A 1 93 ? -9.177 -25.521 11.351 1.00 0.00 93 LEU A C 2
ATOM 2811 O O . LEU A 1 93 ? -9.748 -26.207 10.503 1.00 0.00 93 LEU A O 2
ATOM 2827 N N . GLU A 1 94 ? -9.795 -24.574 12.048 1.00 0.00 94 GLU A N 2
ATOM 2828 C CA . GLU A 1 94 ? -11.208 -24.276 11.853 1.00 0.00 94 GLU A CA 2
ATOM 2829 C C . GLU A 1 94 ? -11.485 -23.881 10.407 1.00 0.00 94 GLU A C 2
ATOM 2830 O O . GLU A 1 94 ? -12.673 -23.810 10.031 1.00 0.00 94 GLU A O 2
ATOM 2843 N N . MET A 1 1 ? -2.749 21.291 -0.913 1.00 0.00 1 MET A N 3
ATOM 2844 C CA . MET A 1 1 ? -3.937 21.657 -1.726 1.00 0.00 1 MET A CA 3
ATOM 2845 C C . MET A 1 1 ? -4.016 20.814 -2.997 1.00 0.00 1 MET A C 3
ATOM 2846 O O . MET A 1 1 ? -4.091 21.348 -4.103 1.00 0.00 1 MET A O 3
ATOM 2862 N N . GLN A 1 2 ? -3.997 19.495 -2.828 1.00 0.00 2 GLN A N 3
ATOM 2863 C CA . GLN A 1 2 ? -4.065 18.581 -3.962 1.00 0.00 2 GLN A CA 3
ATOM 2864 C C . GLN A 1 2 ? -5.032 17.434 -3.678 1.00 0.00 2 GLN A C 3
ATOM 2865 O O . GLN A 1 2 ? -5.155 16.981 -2.538 1.00 0.00 2 GLN A O 3
ATOM 2879 N N . ASP A 1 3 ? -5.714 16.969 -4.720 1.00 0.00 3 ASP A N 3
ATOM 2880 C CA . ASP A 1 3 ? -6.669 15.879 -4.583 1.00 0.00 3 ASP A CA 3
ATOM 2881 C C . ASP A 1 3 ? -6.198 14.632 -5.333 1.00 0.00 3 ASP A C 3
ATOM 2882 O O . ASP A 1 3 ? -6.742 14.288 -6.383 1.00 0.00 3 ASP A O 3
ATOM 2891 N N . PRO A 1 4 ? -5.181 13.939 -4.800 1.00 0.00 4 PRO A N 3
ATOM 2892 C CA . PRO A 1 4 ? -4.641 12.725 -5.414 1.00 0.00 4 PRO A CA 3
ATOM 2893 C C . PRO A 1 4 ? -5.548 11.522 -5.181 1.00 0.00 4 PRO A C 3
ATOM 2894 O O . PRO A 1 4 ? -6.201 11.423 -4.142 1.00 0.00 4 PRO A O 3
ATOM 2905 N N . THR A 1 5 ? -5.598 10.609 -6.149 1.00 0.00 5 THR A N 3
ATOM 2906 C CA . THR A 1 5 ? -6.445 9.428 -6.018 1.00 0.00 5 THR A CA 3
ATOM 2907 C C . THR A 1 5 ? -5.652 8.136 -6.197 1.00 0.00 5 THR A C 3
ATOM 2908 O O . THR A 1 5 ? -4.502 8.154 -6.635 1.00 0.00 5 THR A O 3
ATOM 2919 N N . ILE A 1 6 ? -6.281 7.017 -5.845 1.00 0.00 6 ILE A N 3
ATOM 2920 C CA . ILE A 1 6 ? -5.652 5.704 -5.956 1.00 0.00 6 ILE A CA 3
ATOM 2921 C C . ILE A 1 6 ? -6.701 4.601 -6.010 1.00 0.00 6 ILE A C 3
ATOM 2922 O O . ILE A 1 6 ? -7.814 4.771 -5.509 1.00 0.00 6 ILE A O 3
ATOM 2938 N N . ASN A 1 7 ? -6.349 3.479 -6.624 1.00 0.00 7 ASN A N 3
ATOM 2939 C CA . ASN A 1 7 ? -7.286 2.364 -6.742 1.00 0.00 7 ASN A CA 3
ATOM 2940 C C . ASN A 1 7 ? -7.919 2.005 -5.432 1.00 0.00 7 ASN A C 3
ATOM 2941 O O . ASN A 1 7 ? -9.075 2.364 -5.200 1.00 0.00 7 ASN A O 3
ATOM 2952 N N . PRO A 1 8 ? -7.258 1.266 -4.565 1.00 0.00 8 PRO A N 3
ATOM 2953 C CA . PRO A 1 8 ? -7.862 0.872 -3.344 1.00 0.00 8 PRO A CA 3
ATOM 2954 C C . PRO A 1 8 ? -7.351 1.651 -2.141 1.00 0.00 8 PRO A C 3
ATOM 2955 O O . PRO A 1 8 ? -6.555 2.577 -2.281 1.00 0.00 8 PRO A O 3
ATOM 2966 N N . THR A 1 9 ? -7.817 1.267 -0.957 1.00 0.00 9 THR A N 3
ATOM 2967 C CA . THR A 1 9 ? -7.404 1.933 0.265 1.00 0.00 9 THR A CA 3
ATOM 2968 C C . THR A 1 9 ? -7.419 0.978 1.458 1.00 0.00 9 THR A C 3
ATOM 2969 O O . THR A 1 9 ? -7.235 1.405 2.599 1.00 0.00 9 THR A O 3
ATOM 2980 N N . SER A 1 10 ? -7.631 -0.312 1.209 1.00 0.00 10 SER A N 3
ATOM 2981 C CA . SER A 1 10 ? -7.658 -1.282 2.297 1.00 0.00 10 SER A CA 3
ATOM 2982 C C . SER A 1 10 ? -7.677 -2.721 1.787 1.00 0.00 10 SER A C 3
ATOM 2983 O O . SER A 1 10 ? -8.273 -3.025 0.754 1.00 0.00 10 SER A O 3
ATOM 2991 N N . ILE A 1 11 ? -7.026 -3.598 2.542 1.00 0.00 11 ILE A N 3
ATOM 2992 C CA . ILE A 1 11 ? -6.957 -5.021 2.210 1.00 0.00 11 ILE A CA 3
ATOM 2993 C C . ILE A 1 11 ? -6.483 -5.825 3.418 1.00 0.00 11 ILE A C 3
ATOM 2994 O O . ILE A 1 11 ? -5.782 -5.301 4.282 1.00 0.00 11 ILE A O 3
ATOM 3010 N N . SER A 1 12 ? -6.866 -7.096 3.483 1.00 0.00 12 SER A N 3
ATOM 3011 C CA . SER A 1 12 ? -6.465 -7.949 4.599 1.00 0.00 12 SER A CA 3
ATOM 3012 C C . SER A 1 12 ? -6.027 -9.324 4.119 1.00 0.00 12 SER A C 3
ATOM 3013 O O . SER A 1 12 ? -6.686 -9.944 3.283 1.00 0.00 12 SER A O 3
ATOM 3021 N N . ALA A 1 13 ? -4.909 -9.793 4.655 1.00 0.00 13 ALA A N 3
ATOM 3022 C CA . ALA A 1 13 ? -4.377 -11.093 4.295 1.00 0.00 13 ALA A CA 3
ATOM 3023 C C . ALA A 1 13 ? -3.211 -11.478 5.200 1.00 0.00 13 ALA A C 3
ATOM 3024 O O . ALA A 1 13 ? -2.619 -10.635 5.878 1.00 0.00 13 ALA A O 3
ATOM 3031 N N . LYS A 1 14 ? -2.878 -12.755 5.186 1.00 0.00 14 LYS A N 3
ATOM 3032 C CA . LYS A 1 14 ? -1.761 -13.268 5.973 1.00 0.00 14 LYS A CA 3
ATOM 3033 C C . LYS A 1 14 ? -0.447 -12.781 5.376 1.00 0.00 14 LYS A C 3
ATOM 3034 O O . LYS A 1 14 ? -0.360 -12.536 4.175 1.00 0.00 14 LYS A O 3
ATOM 3053 N N . ALA A 1 15 ? 0.571 -12.636 6.209 1.00 0.00 15 ALA A N 3
ATOM 3054 C CA . ALA A 1 15 ? 1.856 -12.173 5.720 1.00 0.00 15 ALA A CA 3
ATOM 3055 C C . ALA A 1 15 ? 2.431 -13.149 4.719 1.00 0.00 15 ALA A C 3
ATOM 3056 O O . ALA A 1 15 ? 2.939 -14.213 5.074 1.00 0.00 15 ALA A O 3
ATOM 3063 N N . GLY A 1 16 ? 2.318 -12.771 3.463 1.00 0.00 16 GLY A N 3
ATOM 3064 C CA . GLY A 1 16 ? 2.796 -13.596 2.383 1.00 0.00 16 GLY A CA 3
ATOM 3065 C C . GLY A 1 16 ? 1.727 -13.780 1.338 1.00 0.00 16 GLY A C 3
ATOM 3066 O O . GLY A 1 16 ? 2.006 -13.814 0.149 1.00 0.00 16 GLY A O 3
ATOM 3070 N N . SER A 1 17 ? 0.482 -13.848 1.786 1.00 0.00 17 SER A N 3
ATOM 3071 C CA . SER A 1 17 ? -0.629 -14.003 0.883 1.00 0.00 17 SER A CA 3
ATOM 3072 C C . SER A 1 17 ? -0.825 -12.732 0.071 1.00 0.00 17 SER A C 3
ATOM 3073 O O . SER A 1 17 ? -1.818 -12.568 -0.636 1.00 0.00 17 SER A O 3
ATOM 3081 N N . PHE A 1 18 ? 0.138 -11.834 0.174 1.00 0.00 18 PHE A N 3
ATOM 3082 C CA . PHE A 1 18 ? 0.096 -10.585 -0.525 1.00 0.00 18 PHE A CA 3
ATOM 3083 C C . PHE A 1 18 ? 0.887 -10.688 -1.816 1.00 0.00 18 PHE A C 3
ATOM 3084 O O . PHE A 1 18 ? 2.046 -10.284 -1.881 1.00 0.00 18 PHE A O 3
ATOM 3101 N N . ALA A 1 19 ? 0.253 -11.238 -2.837 1.00 0.00 19 ALA A N 3
ATOM 3102 C CA . ALA A 1 19 ? 0.903 -11.408 -4.130 1.00 0.00 19 ALA A CA 3
ATOM 3103 C C . ALA A 1 19 ? 1.134 -10.059 -4.799 1.00 0.00 19 ALA A C 3
ATOM 3104 O O . ALA A 1 19 ? 0.279 -9.177 -4.747 1.00 0.00 19 ALA A O 3
ATOM 3111 N N . ASP A 1 20 ? 2.305 -9.903 -5.425 1.00 0.00 20 ASP A N 3
ATOM 3112 C CA . ASP A 1 20 ? 2.661 -8.659 -6.105 1.00 0.00 20 ASP A CA 3
ATOM 3113 C C . ASP A 1 20 ? 1.435 -8.031 -6.751 1.00 0.00 20 ASP A C 3
ATOM 3114 O O . ASP A 1 20 ? 0.583 -8.735 -7.292 1.00 0.00 20 ASP A O 3
ATOM 3123 N N . THR A 1 21 ? 1.338 -6.709 -6.687 1.00 0.00 21 THR A N 3
ATOM 3124 C CA . THR A 1 21 ? 0.200 -6.022 -7.263 1.00 0.00 21 THR A CA 3
ATOM 3125 C C . THR A 1 21 ? 0.585 -4.625 -7.722 1.00 0.00 21 THR A C 3
ATOM 3126 O O . THR A 1 21 ? 1.634 -4.097 -7.353 1.00 0.00 21 THR A O 3
ATOM 3137 N N . LYS A 1 22 ? -0.271 -4.044 -8.532 1.00 0.00 22 LYS A N 3
ATOM 3138 C CA . LYS A 1 22 ? -0.059 -2.715 -9.059 1.00 0.00 22 LYS A CA 3
ATOM 3139 C C . LYS A 1 22 ? -0.990 -1.714 -8.401 1.00 0.00 22 LYS A C 3
ATOM 3140 O O . LYS A 1 22 ? -1.931 -2.083 -7.699 1.00 0.00 22 LYS A O 3
ATOM 3159 N N . ILE A 1 23 ? -0.703 -0.445 -8.621 1.00 0.00 23 ILE A N 3
ATOM 3160 C CA . ILE A 1 23 ? -1.487 0.627 -8.049 1.00 0.00 23 ILE A CA 3
ATOM 3161 C C . ILE A 1 23 ? -1.446 1.864 -8.942 1.00 0.00 23 ILE A C 3
ATOM 3162 O O . ILE A 1 23 ? -0.385 2.448 -9.157 1.00 0.00 23 ILE A O 3
ATOM 3178 N N . THR A 1 24 ? -2.604 2.257 -9.460 1.00 0.00 24 THR A N 3
ATOM 3179 C CA . THR A 1 24 ? -2.691 3.426 -10.323 1.00 0.00 24 THR A CA 3
ATOM 3180 C C . THR A 1 24 ? -2.954 4.672 -9.494 1.00 0.00 24 THR A C 3
ATOM 3181 O O . THR A 1 24 ? -4.086 4.939 -9.092 1.00 0.00 24 THR A O 3
ATOM 3192 N N . LEU A 1 25 ? -1.896 5.428 -9.226 1.00 0.00 25 LEU A N 3
ATOM 3193 C CA . LEU A 1 25 ? -1.997 6.633 -8.435 1.00 0.00 25 LEU A CA 3
ATOM 3194 C C . LEU A 1 25 ? -2.429 7.821 -9.292 1.00 0.00 25 LEU A C 3
ATOM 3195 O O . LEU A 1 25 ? -1.674 8.291 -10.138 1.00 0.00 25 LEU A O 3
ATOM 3211 N N . THR A 1 26 ? -3.650 8.293 -9.069 1.00 0.00 26 THR A N 3
ATOM 3212 C CA . THR A 1 26 ? -4.185 9.419 -9.829 1.00 0.00 26 THR A CA 3
ATOM 3213 C C . THR A 1 26 ? -3.467 10.715 -9.466 1.00 0.00 26 THR A C 3
ATOM 3214 O O . THR A 1 26 ? -3.630 11.238 -8.359 1.00 0.00 26 THR A O 3
ATOM 3225 N N . PRO A 1 27 ? -2.663 11.244 -10.408 1.00 0.00 27 PRO A N 3
ATOM 3226 C CA . PRO A 1 27 ? -1.895 12.479 -10.234 1.00 0.00 27 PRO A CA 3
ATOM 3227 C C . PRO A 1 27 ? -2.632 13.695 -10.767 1.00 0.00 27 PRO A C 3
ATOM 3228 O O . PRO A 1 27 ? -2.084 14.787 -10.799 1.00 0.00 27 PRO A O 3
ATOM 3239 N N . ASN A 1 28 ? -3.860 13.451 -11.209 1.00 0.00 28 ASN A N 3
ATOM 3240 C CA . ASN A 1 28 ? -4.747 14.434 -11.797 1.00 0.00 28 ASN A CA 3
ATOM 3241 C C . ASN A 1 28 ? -4.610 15.776 -11.121 1.00 0.00 28 ASN A C 3
ATOM 3242 O O . ASN A 1 28 ? -5.517 16.269 -10.447 1.00 0.00 28 ASN A O 3
ATOM 3253 N N . GLY A 1 29 ? -3.452 16.342 -11.327 1.00 0.00 29 GLY A N 3
ATOM 3254 C CA . GLY A 1 29 ? -3.115 17.635 -10.767 1.00 0.00 29 GLY A CA 3
ATOM 3255 C C . GLY A 1 29 ? -2.122 17.527 -9.629 1.00 0.00 29 GLY A C 3
ATOM 3256 O O . GLY A 1 29 ? -1.413 18.485 -9.314 1.00 0.00 29 GLY A O 3
ATOM 3260 N N . ASN A 1 30 ? -2.076 16.356 -9.014 1.00 0.00 30 ASN A N 3
ATOM 3261 C CA . ASN A 1 30 ? -1.176 16.094 -7.904 1.00 0.00 30 ASN A CA 3
ATOM 3262 C C . ASN A 1 30 ? -0.037 15.181 -8.336 1.00 0.00 30 ASN A C 3
ATOM 3263 O O . ASN A 1 30 ? -0.111 14.529 -9.377 1.00 0.00 30 ASN A O 3
ATOM 3274 N N . THR A 1 31 ? 1.016 15.134 -7.529 1.00 0.00 31 THR A N 3
ATOM 3275 C CA . THR A 1 31 ? 2.169 14.299 -7.829 1.00 0.00 31 THR A CA 3
ATOM 3276 C C . THR A 1 31 ? 2.501 13.395 -6.646 1.00 0.00 31 THR A C 3
ATOM 3277 O O . THR A 1 31 ? 2.145 13.690 -5.506 1.00 0.00 31 THR A O 3
ATOM 3288 N N . PHE A 1 32 ? 3.183 12.295 -6.931 1.00 0.00 32 PHE A N 3
ATOM 3289 C CA . PHE A 1 32 ? 3.565 11.342 -5.897 1.00 0.00 32 PHE A CA 3
ATOM 3290 C C . PHE A 1 32 ? 5.047 11.463 -5.557 1.00 0.00 32 PHE A C 3
ATOM 3291 O O . PHE A 1 32 ? 5.884 11.652 -6.440 1.00 0.00 32 PHE A O 3
ATOM 3308 N N . ASN A 1 33 ? 5.363 11.348 -4.271 1.00 0.00 33 ASN A N 3
ATOM 3309 C CA . ASN A 1 33 ? 6.744 11.440 -3.812 1.00 0.00 33 ASN A CA 3
ATOM 3310 C C . ASN A 1 33 ? 7.291 10.058 -3.464 1.00 0.00 33 ASN A C 3
ATOM 3311 O O . ASN A 1 33 ? 8.429 9.728 -3.800 1.00 0.00 33 ASN A O 3
ATOM 3322 N N . GLY A 1 34 ? 6.474 9.257 -2.789 1.00 0.00 34 GLY A N 3
ATOM 3323 C CA . GLY A 1 34 ? 6.891 7.921 -2.408 1.00 0.00 34 GLY A CA 3
ATOM 3324 C C . GLY A 1 34 ? 6.129 7.393 -1.207 1.00 0.00 34 GLY A C 3
ATOM 3325 O O . GLY A 1 34 ? 5.285 8.093 -0.644 1.00 0.00 34 GLY A O 3
ATOM 3329 N N . ILE A 1 35 ? 6.408 6.151 -0.826 1.00 0.00 35 ILE A N 3
ATOM 3330 C CA . ILE A 1 35 ? 5.746 5.527 0.285 1.00 0.00 35 ILE A CA 3
ATOM 3331 C C . ILE A 1 35 ? 6.695 5.307 1.453 1.00 0.00 35 ILE A C 3
ATOM 3332 O O . ILE A 1 35 ? 7.391 4.293 1.540 1.00 0.00 35 ILE A O 3
ATOM 3348 N N . SER A 1 36 ? 6.698 6.265 2.349 1.00 0.00 36 SER A N 3
ATOM 3349 C CA . SER A 1 36 ? 7.557 6.207 3.530 1.00 0.00 36 SER A CA 3
ATOM 3350 C C . SER A 1 36 ? 7.146 5.065 4.439 1.00 0.00 36 SER A C 3
ATOM 3351 O O . SER A 1 36 ? 7.991 4.447 5.087 1.00 0.00 36 SER A O 3
ATOM 3359 N N . GLU A 1 37 ? 5.858 4.758 4.464 1.00 0.00 37 GLU A N 3
ATOM 3360 C CA . GLU A 1 37 ? 5.384 3.658 5.271 1.00 0.00 37 GLU A CA 3
ATOM 3361 C C . GLU A 1 37 ? 6.179 2.414 4.903 1.00 0.00 37 GLU A C 3
ATOM 3362 O O . GLU A 1 37 ? 6.354 1.500 5.709 1.00 0.00 37 GLU A O 3
ATOM 3374 N N . LEU A 1 38 ? 6.686 2.414 3.667 1.00 0.00 38 LEU A N 3
ATOM 3375 C CA . LEU A 1 38 ? 7.493 1.332 3.158 1.00 0.00 38 LEU A CA 3
ATOM 3376 C C . LEU A 1 38 ? 8.519 1.889 2.164 1.00 0.00 38 LEU A C 3
ATOM 3377 O O . LEU A 1 38 ? 8.226 2.056 0.985 1.00 0.00 38 LEU A O 3
ATOM 3393 N N . GLN A 1 39 ? 9.708 2.207 2.677 1.00 0.00 39 GLN A N 3
ATOM 3394 C CA . GLN A 1 39 ? 10.787 2.788 1.900 1.00 0.00 39 GLN A CA 3
ATOM 3395 C C . GLN A 1 39 ? 10.743 2.334 0.461 1.00 0.00 39 GLN A C 3
ATOM 3396 O O . GLN A 1 39 ? 11.327 1.331 0.063 1.00 0.00 39 GLN A O 3
ATOM 3410 N N . SER A 1 40 ? 10.015 3.147 -0.271 1.00 0.00 40 SER A N 3
ATOM 3411 C CA . SER A 1 40 ? 9.760 3.014 -1.713 1.00 0.00 40 SER A CA 3
ATOM 3412 C C . SER A 1 40 ? 10.324 1.739 -2.312 1.00 0.00 40 SER A C 3
ATOM 3413 O O . SER A 1 40 ? 9.668 1.078 -3.103 1.00 0.00 40 SER A O 3
ATOM 3421 N N . SER A 1 41 ? 11.536 1.398 -1.944 1.00 0.00 41 SER A N 3
ATOM 3422 C CA . SER A 1 41 ? 12.158 0.187 -2.465 1.00 0.00 41 SER A CA 3
ATOM 3423 C C . SER A 1 41 ? 11.184 -0.985 -2.371 1.00 0.00 41 SER A C 3
ATOM 3424 O O . SER A 1 41 ? 11.269 -1.945 -3.137 1.00 0.00 41 SER A O 3
ATOM 3432 N N . GLN A 1 42 ? 10.260 -0.889 -1.423 1.00 0.00 42 GLN A N 3
ATOM 3433 C CA . GLN A 1 42 ? 9.256 -1.902 -1.194 1.00 0.00 42 GLN A CA 3
ATOM 3434 C C . GLN A 1 42 ? 8.401 -2.148 -2.434 1.00 0.00 42 GLN A C 3
ATOM 3435 O O . GLN A 1 42 ? 7.934 -3.263 -2.678 1.00 0.00 42 GLN A O 3
ATOM 3449 N N . TYR A 1 43 ? 8.196 -1.094 -3.201 1.00 0.00 43 TYR A N 3
ATOM 3450 C CA . TYR A 1 43 ? 7.390 -1.169 -4.420 1.00 0.00 43 TYR A CA 3
ATOM 3451 C C . TYR A 1 43 ? 8.141 -0.643 -5.634 1.00 0.00 43 TYR A C 3
ATOM 3452 O O . TYR A 1 43 ? 9.335 -0.352 -5.574 1.00 0.00 43 TYR A O 3
ATOM 3470 N N . THR A 1 44 ? 7.415 -0.535 -6.736 1.00 0.00 44 THR A N 3
ATOM 3471 C CA . THR A 1 44 ? 7.966 -0.056 -7.991 1.00 0.00 44 THR A CA 3
ATOM 3472 C C . THR A 1 44 ? 7.038 0.974 -8.610 1.00 0.00 44 THR A C 3
ATOM 3473 O O . THR A 1 44 ? 6.155 0.647 -9.402 1.00 0.00 44 THR A O 3
ATOM 3484 N N . LYS A 1 45 ? 7.241 2.224 -8.220 1.00 0.00 45 LYS A N 3
ATOM 3485 C CA . LYS A 1 45 ? 6.428 3.330 -8.711 1.00 0.00 45 LYS A CA 3
ATOM 3486 C C . LYS A 1 45 ? 6.697 3.613 -10.184 1.00 0.00 45 LYS A C 3
ATOM 3487 O O . LYS A 1 45 ? 7.667 3.122 -10.761 1.00 0.00 45 LYS A O 3
ATOM 3506 N N . GLY A 1 46 ? 5.820 4.413 -10.777 1.00 0.00 46 GLY A N 3
ATOM 3507 C CA . GLY A 1 46 ? 5.945 4.773 -12.173 1.00 0.00 46 GLY A CA 3
ATOM 3508 C C . GLY A 1 46 ? 4.878 5.763 -12.599 1.00 0.00 46 GLY A C 3
ATOM 3509 O O . GLY A 1 46 ? 3.821 5.368 -13.093 1.00 0.00 46 GLY A O 3
ATOM 3513 N N . THR A 1 47 ? 5.157 7.051 -12.396 1.00 0.00 47 THR A N 3
ATOM 3514 C CA . THR A 1 47 ? 4.227 8.127 -12.752 1.00 0.00 47 THR A CA 3
ATOM 3515 C C . THR A 1 47 ? 2.780 7.639 -12.789 1.00 0.00 47 THR A C 3
ATOM 3516 O O . THR A 1 47 ? 2.332 7.078 -13.787 1.00 0.00 47 THR A O 3
ATOM 3527 N N . ASN A 1 48 ? 2.059 7.865 -11.693 1.00 0.00 48 ASN A N 3
ATOM 3528 C CA . ASN A 1 48 ? 0.660 7.453 -11.586 1.00 0.00 48 ASN A CA 3
ATOM 3529 C C . ASN A 1 48 ? 0.534 5.942 -11.409 1.00 0.00 48 ASN A C 3
ATOM 3530 O O . ASN A 1 48 ? -0.567 5.420 -11.275 1.00 0.00 48 ASN A O 3
ATOM 3541 N N . GLU A 1 49 ? 1.658 5.236 -11.412 1.00 0.00 49 GLU A N 3
ATOM 3542 C CA . GLU A 1 49 ? 1.633 3.795 -11.250 1.00 0.00 49 GLU A CA 3
ATOM 3543 C C . GLU A 1 49 ? 2.540 3.354 -10.114 1.00 0.00 49 GLU A C 3
ATOM 3544 O O . GLU A 1 49 ? 3.599 3.928 -9.895 1.00 0.00 49 GLU A O 3
ATOM 3556 N N . VAL A 1 50 ? 2.121 2.326 -9.400 1.00 0.00 50 VAL A N 3
ATOM 3557 C CA . VAL A 1 50 ? 2.907 1.799 -8.294 1.00 0.00 50 VAL A CA 3
ATOM 3558 C C . VAL A 1 50 ? 2.620 0.322 -8.071 1.00 0.00 50 VAL A C 3
ATOM 3559 O O . VAL A 1 50 ? 1.494 -0.056 -7.754 1.00 0.00 50 VAL A O 3
ATOM 3572 N N . THR A 1 51 ? 3.638 -0.504 -8.245 1.00 0.00 51 THR A N 3
ATOM 3573 C CA . THR A 1 51 ? 3.481 -1.943 -8.063 1.00 0.00 51 THR A CA 3
ATOM 3574 C C . THR A 1 51 ? 4.274 -2.438 -6.864 1.00 0.00 51 THR A C 3
ATOM 3575 O O . THR A 1 51 ? 5.488 -2.257 -6.793 1.00 0.00 51 THR A O 3
ATOM 3586 N N . LEU A 1 52 ? 3.585 -3.076 -5.923 1.00 0.00 52 LEU A N 3
ATOM 3587 C CA . LEU A 1 52 ? 4.248 -3.603 -4.740 1.00 0.00 52 LEU A CA 3
ATOM 3588 C C . LEU A 1 52 ? 4.646 -5.054 -4.960 1.00 0.00 52 LEU A C 3
ATOM 3589 O O . LEU A 1 52 ? 3.964 -5.794 -5.673 1.00 0.00 52 LEU A O 3
ATOM 3605 N N . LEU A 1 53 ? 5.763 -5.454 -4.361 1.00 0.00 53 LEU A N 3
ATOM 3606 C CA . LEU A 1 53 ? 6.250 -6.814 -4.521 1.00 0.00 53 LEU A CA 3
ATOM 3607 C C . LEU A 1 53 ? 5.925 -7.683 -3.312 1.00 0.00 53 LEU A C 3
ATOM 3608 O O . LEU A 1 53 ? 6.334 -7.401 -2.184 1.00 0.00 53 LEU A O 3
ATOM 3624 N N . ALA A 1 54 ? 5.201 -8.765 -3.569 1.00 0.00 54 ALA A N 3
ATOM 3625 C CA . ALA A 1 54 ? 4.821 -9.709 -2.529 1.00 0.00 54 ALA A CA 3
ATOM 3626 C C . ALA A 1 54 ? 6.004 -10.098 -1.649 1.00 0.00 54 ALA A C 3
ATOM 3627 O O . ALA A 1 54 ? 5.827 -10.751 -0.629 1.00 0.00 54 ALA A O 3
ATOM 3634 N N . SER A 1 55 ? 7.209 -9.703 -2.042 1.00 0.00 55 SER A N 3
ATOM 3635 C CA . SER A 1 55 ? 8.402 -10.032 -1.277 1.00 0.00 55 SER A CA 3
ATOM 3636 C C . SER A 1 55 ? 8.443 -9.254 0.027 1.00 0.00 55 SER A C 3
ATOM 3637 O O . SER A 1 55 ? 8.752 -9.807 1.081 1.00 0.00 55 SER A O 3
ATOM 3645 N N . TYR A 1 56 ? 8.124 -7.971 -0.049 1.00 0.00 56 TYR A N 3
ATOM 3646 C CA . TYR A 1 56 ? 8.120 -7.121 1.127 1.00 0.00 56 TYR A CA 3
ATOM 3647 C C . TYR A 1 56 ? 6.856 -7.344 1.936 1.00 0.00 56 TYR A C 3
ATOM 3648 O O . TYR A 1 56 ? 6.903 -7.602 3.145 1.00 0.00 56 TYR A O 3
ATOM 3666 N N . LEU A 1 57 ? 5.719 -7.255 1.260 1.00 0.00 57 LEU A N 3
ATOM 3667 C CA . LEU A 1 57 ? 4.444 -7.462 1.932 1.00 0.00 57 LEU A CA 3
ATOM 3668 C C . LEU A 1 57 ? 4.439 -8.825 2.591 1.00 0.00 57 LEU A C 3
ATOM 3669 O O . LEU A 1 57 ? 3.880 -9.004 3.667 1.00 0.00 57 LEU A O 3
ATOM 3685 N N . ASN A 1 58 ? 5.076 -9.792 1.940 1.00 0.00 58 ASN A N 3
ATOM 3686 C CA . ASN A 1 58 ? 5.153 -11.134 2.487 1.00 0.00 58 ASN A CA 3
ATOM 3687 C C . ASN A 1 58 ? 5.988 -11.155 3.764 1.00 0.00 58 ASN A C 3
ATOM 3688 O O . ASN A 1 58 ? 5.871 -12.069 4.580 1.00 0.00 58 ASN A O 3
ATOM 3699 N N . THR A 1 59 ? 6.862 -10.159 3.910 1.00 0.00 59 THR A N 3
ATOM 3700 C CA . THR A 1 59 ? 7.748 -10.089 5.067 1.00 0.00 59 THR A CA 3
ATOM 3701 C C . THR A 1 59 ? 7.341 -9.011 6.069 1.00 0.00 59 THR A C 3
ATOM 3702 O O . THR A 1 59 ? 7.915 -8.935 7.155 1.00 0.00 59 THR A O 3
ATOM 3713 N N . LEU A 1 60 ? 6.357 -8.176 5.726 1.00 0.00 60 LEU A N 3
ATOM 3714 C CA . LEU A 1 60 ? 5.923 -7.133 6.636 1.00 0.00 60 LEU A CA 3
ATOM 3715 C C . LEU A 1 60 ? 5.745 -7.688 8.052 1.00 0.00 60 LEU A C 3
ATOM 3716 O O . LEU A 1 60 ? 5.792 -8.901 8.263 1.00 0.00 60 LEU A O 3
ATOM 3732 N N . PRO A 1 61 ? 5.564 -6.809 9.047 1.00 0.00 61 PRO A N 3
ATOM 3733 C CA . PRO A 1 61 ? 5.409 -7.218 10.447 1.00 0.00 61 PRO A CA 3
ATOM 3734 C C . PRO A 1 61 ? 4.265 -8.209 10.662 1.00 0.00 61 PRO A C 3
ATOM 3735 O O . PRO A 1 61 ? 3.494 -8.500 9.749 1.00 0.00 61 PRO A O 3
ATOM 3746 N N . GLU A 1 62 ? 4.172 -8.715 11.889 1.00 0.00 62 GLU A N 3
ATOM 3747 C CA . GLU A 1 62 ? 3.136 -9.672 12.265 1.00 0.00 62 GLU A CA 3
ATOM 3748 C C . GLU A 1 62 ? 1.770 -9.022 12.280 1.00 0.00 62 GLU A C 3
ATOM 3749 O O . GLU A 1 62 ? 1.552 -8.004 11.633 1.00 0.00 62 GLU A O 3
ATOM 3761 N N . ASN A 1 63 ? 0.854 -9.646 13.004 1.00 0.00 63 ASN A N 3
ATOM 3762 C CA . ASN A 1 63 ? -0.509 -9.183 13.111 1.00 0.00 63 ASN A CA 3
ATOM 3763 C C . ASN A 1 63 ? -0.578 -7.658 13.174 1.00 0.00 63 ASN A C 3
ATOM 3764 O O . ASN A 1 63 ? -0.822 -7.076 14.231 1.00 0.00 63 ASN A O 3
ATOM 3775 N N . THR A 1 64 ? -0.349 -7.025 12.031 1.00 0.00 64 THR A N 3
ATOM 3776 C CA . THR A 1 64 ? -0.373 -5.569 11.941 1.00 0.00 64 THR A CA 3
ATOM 3777 C C . THR A 1 64 ? -1.048 -5.100 10.664 1.00 0.00 64 THR A C 3
ATOM 3778 O O . THR A 1 64 ? -1.476 -5.903 9.837 1.00 0.00 64 THR A O 3
ATOM 3789 N N . THR A 1 65 ? -1.139 -3.790 10.525 1.00 0.00 65 THR A N 3
ATOM 3790 C CA . THR A 1 65 ? -1.761 -3.185 9.359 1.00 0.00 65 THR A CA 3
ATOM 3791 C C . THR A 1 65 ? -0.712 -2.600 8.415 1.00 0.00 65 THR A C 3
ATOM 3792 O O . THR A 1 65 ? -0.332 -1.437 8.539 1.00 0.00 65 THR A O 3
ATOM 3803 N N . LYS A 1 66 ? -0.269 -3.408 7.461 1.00 0.00 66 LYS A N 3
ATOM 3804 C CA . LYS A 1 66 ? 0.711 -2.964 6.478 1.00 0.00 66 LYS A CA 3
ATOM 3805 C C . LYS A 1 66 ? 0.102 -1.876 5.605 1.00 0.00 66 LYS A C 3
ATOM 3806 O O . LYS A 1 66 ? -0.483 -2.154 4.562 1.00 0.00 66 LYS A O 3
ATOM 3825 N N . THR A 1 67 ? 0.218 -0.637 6.057 1.00 0.00 67 THR A N 3
ATOM 3826 C CA . THR A 1 67 ? -0.347 0.489 5.338 1.00 0.00 67 THR A CA 3
ATOM 3827 C C . THR A 1 67 ? 0.651 1.121 4.382 1.00 0.00 67 THR A C 3
ATOM 3828 O O . THR A 1 67 ? 1.776 1.438 4.761 1.00 0.00 67 THR A O 3
ATOM 3839 N N . LEU A 1 68 ? 0.222 1.317 3.143 1.00 0.00 68 LEU A N 3
ATOM 3840 C CA . LEU A 1 68 ? 1.050 1.927 2.131 1.00 0.00 68 LEU A CA 3
ATOM 3841 C C . LEU A 1 68 ? 0.558 3.343 1.851 1.00 0.00 68 LEU A C 3
ATOM 3842 O O . LEU A 1 68 ? -0.295 3.554 0.995 1.00 0.00 68 LEU A O 3
ATOM 3858 N N . THR A 1 69 ? 1.088 4.308 2.597 1.00 0.00 69 THR A N 3
ATOM 3859 C CA . THR A 1 69 ? 0.677 5.695 2.439 1.00 0.00 69 THR A CA 3
ATOM 3860 C C . THR A 1 69 ? 1.490 6.402 1.357 1.00 0.00 69 THR A C 3
ATOM 3861 O O . THR A 1 69 ? 2.657 6.732 1.559 1.00 0.00 69 THR A O 3
ATOM 3872 N N . PHE A 1 70 ? 0.852 6.646 0.218 1.00 0.00 70 PHE A N 3
ATOM 3873 C CA . PHE A 1 70 ? 1.500 7.325 -0.884 1.00 0.00 70 PHE A CA 3
ATOM 3874 C C . PHE A 1 70 ? 1.502 8.831 -0.642 1.00 0.00 70 PHE A C 3
ATOM 3875 O O . PHE A 1 70 ? 0.474 9.490 -0.801 1.00 0.00 70 PHE A O 3
ATOM 3892 N N . ASP A 1 71 ? 2.648 9.380 -0.247 1.00 0.00 71 ASP A N 3
ATOM 3893 C CA . ASP A 1 71 ? 2.741 10.805 0.018 1.00 0.00 71 ASP A CA 3
ATOM 3894 C C . ASP A 1 71 ? 2.632 11.615 -1.266 1.00 0.00 71 ASP A C 3
ATOM 3895 O O . ASP A 1 71 ? 3.606 11.772 -2.004 1.00 0.00 71 ASP A O 3
ATOM 3904 N N . PHE A 1 72 ? 1.435 12.136 -1.516 1.00 0.00 72 PHE A N 3
ATOM 3905 C CA . PHE A 1 72 ? 1.175 12.946 -2.699 1.00 0.00 72 PHE A CA 3
ATOM 3906 C C . PHE A 1 72 ? 1.310 14.424 -2.363 1.00 0.00 72 PHE A C 3
ATOM 3907 O O . PHE A 1 72 ? 0.709 15.279 -3.012 1.00 0.00 72 PHE A O 3
ATOM 3924 N N . GLY A 1 73 ? 2.092 14.720 -1.331 1.00 0.00 73 GLY A N 3
ATOM 3925 C CA . GLY A 1 73 ? 2.286 16.091 -0.915 1.00 0.00 73 GLY A CA 3
ATOM 3926 C C . GLY A 1 73 ? 1.151 16.606 -0.049 1.00 0.00 73 GLY A C 3
ATOM 3927 O O . GLY A 1 73 ? 1.285 17.637 0.606 1.00 0.00 73 GLY A O 3
ATOM 3931 N N . VAL A 1 74 ? 0.032 15.886 -0.049 1.00 0.00 74 VAL A N 3
ATOM 3932 C CA . VAL A 1 74 ? -1.123 16.281 0.744 1.00 0.00 74 VAL A CA 3
ATOM 3933 C C . VAL A 1 74 ? -1.106 15.609 2.112 1.00 0.00 74 VAL A C 3
ATOM 3934 O O . VAL A 1 74 ? -1.286 16.263 3.138 1.00 0.00 74 VAL A O 3
ATOM 3947 N N . GLY A 1 75 ? -0.887 14.298 2.121 1.00 0.00 75 GLY A N 3
ATOM 3948 C CA . GLY A 1 75 ? -0.847 13.560 3.371 1.00 0.00 75 GLY A CA 3
ATOM 3949 C C . GLY A 1 75 ? -2.225 13.263 3.921 1.00 0.00 75 GLY A C 3
ATOM 3950 O O . GLY A 1 75 ? -2.585 12.106 4.135 1.00 0.00 75 GLY A O 3
ATOM 3954 N N . THR A 1 76 ? -2.990 14.314 4.147 1.00 0.00 76 THR A N 3
ATOM 3955 C CA . THR A 1 76 ? -4.341 14.187 4.680 1.00 0.00 76 THR A CA 3
ATOM 3956 C C . THR A 1 76 ? -5.177 13.237 3.831 1.00 0.00 76 THR A C 3
ATOM 3957 O O . THR A 1 76 ? -5.508 12.133 4.260 1.00 0.00 76 THR A O 3
ATOM 3968 N N . LYS A 1 77 ? -5.516 13.676 2.624 1.00 0.00 77 LYS A N 3
ATOM 3969 C CA . LYS A 1 77 ? -6.314 12.872 1.714 1.00 0.00 77 LYS A CA 3
ATOM 3970 C C . LYS A 1 77 ? -5.427 12.009 0.821 1.00 0.00 77 LYS A C 3
ATOM 3971 O O . LYS A 1 77 ? -5.887 11.452 -0.171 1.00 0.00 77 LYS A O 3
ATOM 3990 N N . ASN A 1 78 ? -4.153 11.905 1.186 1.00 0.00 78 ASN A N 3
ATOM 3991 C CA . ASN A 1 78 ? -3.201 11.118 0.422 1.00 0.00 78 ASN A CA 3
ATOM 3992 C C . ASN A 1 78 ? -3.688 9.677 0.252 1.00 0.00 78 ASN A C 3
ATOM 3993 O O . ASN A 1 78 ? -3.955 8.982 1.231 1.00 0.00 78 ASN A O 3
ATOM 4004 N N . PRO A 1 79 ? -3.800 9.206 -0.996 1.00 0.00 79 PRO A N 3
ATOM 4005 C CA . PRO A 1 79 ? -4.250 7.843 -1.286 1.00 0.00 79 PRO A CA 3
ATOM 4006 C C . PRO A 1 79 ? -3.394 6.796 -0.584 1.00 0.00 79 PRO A C 3
ATOM 4007 O O . PRO A 1 79 ? -2.307 6.450 -1.050 1.00 0.00 79 PRO A O 3
ATOM 4018 N N . LYS A 1 80 ? -3.889 6.296 0.536 1.00 0.00 80 LYS A N 3
ATOM 4019 C CA . LYS A 1 80 ? -3.166 5.289 1.303 1.00 0.00 80 LYS A CA 3
ATOM 4020 C C . LYS A 1 80 ? -3.911 3.957 1.300 1.00 0.00 80 LYS A C 3
ATOM 4021 O O . LYS A 1 80 ? -5.138 3.915 1.382 1.00 0.00 80 LYS A O 3
ATOM 4040 N N . LEU A 1 81 ? -3.152 2.874 1.211 1.00 0.00 81 LEU A N 3
ATOM 4041 C CA . LEU A 1 81 ? -3.713 1.534 1.205 1.00 0.00 81 LEU A CA 3
ATOM 4042 C C . LEU A 1 81 ? -3.430 0.829 2.529 1.00 0.00 81 LEU A C 3
ATOM 4043 O O . LEU A 1 81 ? -2.302 0.412 2.786 1.00 0.00 81 LEU A O 3
ATOM 4059 N N . THR A 1 82 ? -4.446 0.702 3.372 1.00 0.00 82 THR A N 3
ATOM 4060 C CA . THR A 1 82 ? -4.267 0.056 4.666 1.00 0.00 82 THR A CA 3
ATOM 4061 C C . THR A 1 82 ? -4.418 -1.453 4.563 1.00 0.00 82 THR A C 3
ATOM 4062 O O . THR A 1 82 ? -5.532 -1.973 4.474 1.00 0.00 82 THR A O 3
ATOM 4073 N N . ILE A 1 83 ? -3.291 -2.161 4.595 1.00 0.00 83 ILE A N 3
ATOM 4074 C CA . ILE A 1 83 ? -3.304 -3.615 4.525 1.00 0.00 83 ILE A CA 3
ATOM 4075 C C . ILE A 1 83 ? -3.202 -4.212 5.919 1.00 0.00 83 ILE A C 3
ATOM 4076 O O . ILE A 1 83 ? -2.501 -3.688 6.777 1.00 0.00 83 ILE A O 3
ATOM 4092 N N . THR A 1 84 ? -3.908 -5.312 6.138 1.00 0.00 84 THR A N 3
ATOM 4093 C CA . THR A 1 84 ? -3.895 -5.966 7.436 1.00 0.00 84 THR A CA 3
ATOM 4094 C C . THR A 1 84 ? -3.186 -7.311 7.376 1.00 0.00 84 THR A C 3
ATOM 4095 O O . THR A 1 84 ? -3.770 -8.312 6.958 1.00 0.00 84 THR A O 3
ATOM 4106 N N . VAL A 1 85 ? -1.931 -7.336 7.813 1.00 0.00 85 VAL A N 3
ATOM 4107 C CA . VAL A 1 85 ? -1.166 -8.573 7.820 1.00 0.00 85 VAL A CA 3
ATOM 4108 C C . VAL A 1 85 ? -1.507 -9.384 9.058 1.00 0.00 85 VAL A C 3
ATOM 4109 O O . VAL A 1 85 ? -1.201 -8.982 10.184 1.00 0.00 85 VAL A O 3
ATOM 4122 N N . LEU A 1 86 ? -2.151 -10.521 8.841 1.00 0.00 86 LEU A N 3
ATOM 4123 C CA . LEU A 1 86 ? -2.551 -11.394 9.942 1.00 0.00 86 LEU A CA 3
ATOM 4124 C C . LEU A 1 86 ? -1.461 -12.413 10.256 1.00 0.00 86 LEU A C 3
ATOM 4125 O O . LEU A 1 86 ? -0.616 -12.718 9.415 1.00 0.00 86 LEU A O 3
ATOM 4141 N N . PRO A 1 87 ? -1.461 -12.947 11.491 1.00 0.00 87 PRO A N 3
ATOM 4142 C CA . PRO A 1 87 ? -0.469 -13.925 11.939 1.00 0.00 87 PRO A CA 3
ATOM 4143 C C . PRO A 1 87 ? -0.287 -15.073 10.957 1.00 0.00 87 PRO A C 3
ATOM 4144 O O . PRO A 1 87 ? -1.203 -15.862 10.724 1.00 0.00 87 PRO A O 3
ATOM 4155 N N . LYS A 1 88 ? 0.903 -15.161 10.384 1.00 0.00 88 LYS A N 3
ATOM 4156 C CA . LYS A 1 88 ? 1.221 -16.213 9.423 1.00 0.00 88 LYS A CA 3
ATOM 4157 C C . LYS A 1 88 ? 0.745 -17.573 9.930 1.00 0.00 88 LYS A C 3
ATOM 4158 O O . LYS A 1 88 ? 1.273 -18.102 10.908 1.00 0.00 88 LYS A O 3
ATOM 4177 N N . ASP A 1 89 ? -0.252 -18.132 9.258 1.00 0.00 89 ASP A N 3
ATOM 4178 C CA . ASP A 1 89 ? -0.797 -19.427 9.639 1.00 0.00 89 ASP A CA 3
ATOM 4179 C C . ASP A 1 89 ? -0.499 -20.480 8.576 1.00 0.00 89 ASP A C 3
ATOM 4180 O O . ASP A 1 89 ? 0.071 -20.174 7.530 1.00 0.00 89 ASP A O 3
ATOM 4189 N N . ILE A 1 90 ? -0.887 -21.719 8.851 1.00 0.00 90 ILE A N 3
ATOM 4190 C CA . ILE A 1 90 ? -0.661 -22.816 7.919 1.00 0.00 90 ILE A CA 3
ATOM 4191 C C . ILE A 1 90 ? -1.812 -23.815 7.953 1.00 0.00 90 ILE A C 3
ATOM 4192 O O . ILE A 1 90 ? -1.677 -24.918 8.487 1.00 0.00 90 ILE A O 3
ATOM 4208 N N . PRO A 1 91 ? -2.966 -23.440 7.380 1.00 0.00 91 PRO A N 3
ATOM 4209 C CA . PRO A 1 91 ? -4.151 -24.304 7.346 1.00 0.00 91 PRO A CA 3
ATOM 4210 C C . PRO A 1 91 ? -3.968 -25.500 6.418 1.00 0.00 91 PRO A C 3
ATOM 4211 O O . PRO A 1 91 ? -3.691 -25.339 5.230 1.00 0.00 91 PRO A O 3
ATOM 4222 N N . GLY A 1 92 ? -4.122 -26.700 6.968 1.00 0.00 92 GLY A N 3
ATOM 4223 C CA . GLY A 1 92 ? -3.970 -27.904 6.176 1.00 0.00 92 GLY A CA 3
ATOM 4224 C C . GLY A 1 92 ? -5.237 -28.275 5.429 1.00 0.00 92 GLY A C 3
ATOM 4225 O O . GLY A 1 92 ? -5.185 -28.927 4.387 1.00 0.00 92 GLY A O 3
ATOM 4229 N N . LEU A 1 93 ? -6.379 -27.853 5.963 1.00 0.00 93 LEU A N 3
ATOM 4230 C CA . LEU A 1 93 ? -7.664 -28.144 5.341 1.00 0.00 93 LEU A CA 3
ATOM 4231 C C . LEU A 1 93 ? -7.917 -29.647 5.287 1.00 0.00 93 LEU A C 3
ATOM 4232 O O . LEU A 1 93 ? -7.483 -30.327 4.358 1.00 0.00 93 LEU A O 3
ATOM 4248 N N . GLU A 1 94 ? -8.623 -30.160 6.291 1.00 0.00 94 GLU A N 3
ATOM 4249 C CA . GLU A 1 94 ? -8.932 -31.583 6.357 1.00 0.00 94 GLU A CA 3
ATOM 4250 C C . GLU A 1 94 ? -10.412 -31.805 6.657 1.00 0.00 94 GLU A C 3
ATOM 4251 O O . GLU A 1 94 ? -11.231 -31.660 5.726 1.00 0.00 94 GLU A O 3
ATOM 4264 N N . MET A 1 1 ? -4.951 23.204 -2.974 1.00 0.00 1 MET A N 4
ATOM 4265 C CA . MET A 1 1 ? -5.430 21.819 -2.721 1.00 0.00 1 MET A CA 4
ATOM 4266 C C . MET A 1 1 ? -5.287 20.950 -3.963 1.00 0.00 1 MET A C 4
ATOM 4267 O O . MET A 1 1 ? -5.346 21.444 -5.091 1.00 0.00 1 MET A O 4
ATOM 4283 N N . GLN A 1 2 ? -5.097 19.652 -3.753 1.00 0.00 2 GLN A N 4
ATOM 4284 C CA . GLN A 1 2 ? -4.946 18.712 -4.860 1.00 0.00 2 GLN A CA 4
ATOM 4285 C C . GLN A 1 2 ? -6.077 17.690 -4.864 1.00 0.00 2 GLN A C 4
ATOM 4286 O O . GLN A 1 2 ? -6.816 17.562 -3.886 1.00 0.00 2 GLN A O 4
ATOM 4300 N N . ASP A 1 3 ? -6.207 16.963 -5.969 1.00 0.00 3 ASP A N 4
ATOM 4301 C CA . ASP A 1 3 ? -7.247 15.952 -6.100 1.00 0.00 3 ASP A CA 4
ATOM 4302 C C . ASP A 1 3 ? -6.719 14.707 -6.813 1.00 0.00 3 ASP A C 4
ATOM 4303 O O . ASP A 1 3 ? -6.960 14.511 -8.002 1.00 0.00 3 ASP A O 4
ATOM 4312 N N . PRO A 1 4 ? -5.979 13.852 -6.090 1.00 0.00 4 PRO A N 4
ATOM 4313 C CA . PRO A 1 4 ? -5.413 12.627 -6.648 1.00 0.00 4 PRO A CA 4
ATOM 4314 C C . PRO A 1 4 ? -6.386 11.459 -6.569 1.00 0.00 4 PRO A C 4
ATOM 4315 O O . PRO A 1 4 ? -7.302 11.460 -5.744 1.00 0.00 4 PRO A O 4
ATOM 4326 N N . THR A 1 5 ? -6.192 10.462 -7.423 1.00 0.00 5 THR A N 4
ATOM 4327 C CA . THR A 1 5 ? -7.073 9.293 -7.425 1.00 0.00 5 THR A CA 4
ATOM 4328 C C . THR A 1 5 ? -6.306 8.013 -7.720 1.00 0.00 5 THR A C 4
ATOM 4329 O O . THR A 1 5 ? -5.836 7.803 -8.835 1.00 0.00 5 THR A O 4
ATOM 4340 N N . ILE A 1 6 ? -6.174 7.161 -6.712 1.00 0.00 6 ILE A N 4
ATOM 4341 C CA . ILE A 1 6 ? -5.448 5.911 -6.864 1.00 0.00 6 ILE A CA 4
ATOM 4342 C C . ILE A 1 6 ? -6.244 4.725 -6.321 1.00 0.00 6 ILE A C 4
ATOM 4343 O O . ILE A 1 6 ? -7.414 4.855 -5.963 1.00 0.00 6 ILE A O 4
ATOM 4359 N N . ASN A 1 7 ? -5.581 3.577 -6.247 1.00 0.00 7 ASN A N 4
ATOM 4360 C CA . ASN A 1 7 ? -6.193 2.358 -5.728 1.00 0.00 7 ASN A CA 4
ATOM 4361 C C . ASN A 1 7 ? -6.929 2.626 -4.423 1.00 0.00 7 ASN A C 4
ATOM 4362 O O . ASN A 1 7 ? -6.880 3.730 -3.883 1.00 0.00 7 ASN A O 4
ATOM 4373 N N . PRO A 1 8 ? -7.647 1.614 -3.917 1.00 0.00 8 PRO A N 4
ATOM 4374 C CA . PRO A 1 8 ? -8.425 1.734 -2.687 1.00 0.00 8 PRO A CA 4
ATOM 4375 C C . PRO A 1 8 ? -7.577 2.171 -1.496 1.00 0.00 8 PRO A C 4
ATOM 4376 O O . PRO A 1 8 ? -6.540 2.812 -1.668 1.00 0.00 8 PRO A O 4
ATOM 4387 N N . THR A 1 9 ? -8.032 1.845 -0.290 1.00 0.00 9 THR A N 4
ATOM 4388 C CA . THR A 1 9 ? -7.318 2.235 0.909 1.00 0.00 9 THR A CA 4
ATOM 4389 C C . THR A 1 9 ? -7.372 1.160 2.000 1.00 0.00 9 THR A C 4
ATOM 4390 O O . THR A 1 9 ? -6.773 1.324 3.065 1.00 0.00 9 THR A O 4
ATOM 4401 N N . SER A 1 10 ? -8.088 0.068 1.746 1.00 0.00 10 SER A N 4
ATOM 4402 C CA . SER A 1 10 ? -8.208 -0.996 2.729 1.00 0.00 10 SER A CA 4
ATOM 4403 C C . SER A 1 10 ? -7.921 -2.364 2.120 1.00 0.00 10 SER A C 4
ATOM 4404 O O . SER A 1 10 ? -8.493 -2.737 1.095 1.00 0.00 10 SER A O 4
ATOM 4412 N N . ILE A 1 11 ? -7.037 -3.102 2.774 1.00 0.00 11 ILE A N 4
ATOM 4413 C CA . ILE A 1 11 ? -6.661 -4.439 2.330 1.00 0.00 11 ILE A CA 4
ATOM 4414 C C . ILE A 1 11 ? -6.113 -5.261 3.498 1.00 0.00 11 ILE A C 4
ATOM 4415 O O . ILE A 1 11 ? -5.377 -4.746 4.341 1.00 0.00 11 ILE A O 4
ATOM 4431 N N . SER A 1 12 ? -6.481 -6.538 3.544 1.00 0.00 12 SER A N 4
ATOM 4432 C CA . SER A 1 12 ? -6.026 -7.424 4.614 1.00 0.00 12 SER A CA 4
ATOM 4433 C C . SER A 1 12 ? -5.837 -8.852 4.117 1.00 0.00 12 SER A C 4
ATOM 4434 O O . SER A 1 12 ? -6.661 -9.375 3.362 1.00 0.00 12 SER A O 4
ATOM 4442 N N . ALA A 1 13 ? -4.750 -9.478 4.549 1.00 0.00 13 ALA A N 4
ATOM 4443 C CA . ALA A 1 13 ? -4.438 -10.843 4.167 1.00 0.00 13 ALA A CA 4
ATOM 4444 C C . ALA A 1 13 ? -3.266 -11.371 4.981 1.00 0.00 13 ALA A C 4
ATOM 4445 O O . ALA A 1 13 ? -2.583 -10.622 5.680 1.00 0.00 13 ALA A O 4
ATOM 4452 N N . LYS A 1 14 ? -3.024 -12.661 4.869 1.00 0.00 14 LYS A N 4
ATOM 4453 C CA . LYS A 1 14 ? -1.915 -13.281 5.578 1.00 0.00 14 LYS A CA 4
ATOM 4454 C C . LYS A 1 14 ? -0.611 -12.812 4.954 1.00 0.00 14 LYS A C 4
ATOM 4455 O O . LYS A 1 14 ? -0.482 -12.780 3.731 1.00 0.00 14 LYS A O 4
ATOM 4474 N N . ALA A 1 15 ? 0.350 -12.424 5.775 1.00 0.00 15 ALA A N 4
ATOM 4475 C CA . ALA A 1 15 ? 1.610 -11.943 5.232 1.00 0.00 15 ALA A CA 4
ATOM 4476 C C . ALA A 1 15 ? 2.226 -12.984 4.323 1.00 0.00 15 ALA A C 4
ATOM 4477 O O . ALA A 1 15 ? 2.809 -13.971 4.767 1.00 0.00 15 ALA A O 4
ATOM 4484 N N . GLY A 1 16 ? 2.050 -12.742 3.039 1.00 0.00 16 GLY A N 4
ATOM 4485 C CA . GLY A 1 16 ? 2.541 -13.636 2.025 1.00 0.00 16 GLY A CA 4
ATOM 4486 C C . GLY A 1 16 ? 1.495 -13.824 0.953 1.00 0.00 16 GLY A C 4
ATOM 4487 O O . GLY A 1 16 ? 1.801 -13.858 -0.228 1.00 0.00 16 GLY A O 4
ATOM 4491 N N . SER A 1 17 ? 0.238 -13.887 1.374 1.00 0.00 17 SER A N 4
ATOM 4492 C CA . SER A 1 17 ? -0.856 -14.034 0.449 1.00 0.00 17 SER A CA 4
ATOM 4493 C C . SER A 1 17 ? -1.036 -12.754 -0.352 1.00 0.00 17 SER A C 4
ATOM 4494 O O . SER A 1 17 ? -2.030 -12.570 -1.054 1.00 0.00 17 SER A O 4
ATOM 4502 N N . PHE A 1 18 ? -0.062 -11.865 -0.232 1.00 0.00 18 PHE A N 4
ATOM 4503 C CA . PHE A 1 18 ? -0.102 -10.602 -0.915 1.00 0.00 18 PHE A CA 4
ATOM 4504 C C . PHE A 1 18 ? 0.673 -10.657 -2.211 1.00 0.00 18 PHE A C 4
ATOM 4505 O O . PHE A 1 18 ? 1.819 -10.216 -2.278 1.00 0.00 18 PHE A O 4
ATOM 4522 N N . ALA A 1 19 ? 0.044 -11.186 -3.238 1.00 0.00 19 ALA A N 4
ATOM 4523 C CA . ALA A 1 19 ? 0.684 -11.288 -4.541 1.00 0.00 19 ALA A CA 4
ATOM 4524 C C . ALA A 1 19 ? 0.864 -9.898 -5.143 1.00 0.00 19 ALA A C 4
ATOM 4525 O O . ALA A 1 19 ? 0.146 -8.967 -4.779 1.00 0.00 19 ALA A O 4
ATOM 4532 N N . ASP A 1 20 ? 1.828 -9.761 -6.048 1.00 0.00 20 ASP A N 4
ATOM 4533 C CA . ASP A 1 20 ? 2.108 -8.474 -6.686 1.00 0.00 20 ASP A CA 4
ATOM 4534 C C . ASP A 1 20 ? 0.822 -7.680 -6.890 1.00 0.00 20 ASP A C 4
ATOM 4535 O O . ASP A 1 20 ? -0.047 -8.087 -7.651 1.00 0.00 20 ASP A O 4
ATOM 4544 N N . THR A 1 21 ? 0.708 -6.549 -6.196 1.00 0.00 21 THR A N 4
ATOM 4545 C CA . THR A 1 21 ? -0.486 -5.720 -6.306 1.00 0.00 21 THR A CA 4
ATOM 4546 C C . THR A 1 21 ? -0.189 -4.405 -7.016 1.00 0.00 21 THR A C 4
ATOM 4547 O O . THR A 1 21 ? 0.354 -3.481 -6.421 1.00 0.00 21 THR A O 4
ATOM 4558 N N . LYS A 1 22 ? -0.562 -4.320 -8.285 1.00 0.00 22 LYS A N 4
ATOM 4559 C CA . LYS A 1 22 ? -0.334 -3.123 -9.061 1.00 0.00 22 LYS A CA 4
ATOM 4560 C C . LYS A 1 22 ? -1.224 -1.994 -8.572 1.00 0.00 22 LYS A C 4
ATOM 4561 O O . LYS A 1 22 ? -2.205 -2.214 -7.861 1.00 0.00 22 LYS A O 4
ATOM 4580 N N . ILE A 1 23 ? -0.852 -0.788 -8.944 1.00 0.00 23 ILE A N 4
ATOM 4581 C CA . ILE A 1 23 ? -1.583 0.397 -8.541 1.00 0.00 23 ILE A CA 4
ATOM 4582 C C . ILE A 1 23 ? -1.431 1.528 -9.554 1.00 0.00 23 ILE A C 4
ATOM 4583 O O . ILE A 1 23 ? -0.395 1.657 -10.209 1.00 0.00 23 ILE A O 4
ATOM 4599 N N . THR A 1 24 ? -2.468 2.350 -9.666 1.00 0.00 24 THR A N 4
ATOM 4600 C CA . THR A 1 24 ? -2.462 3.484 -10.585 1.00 0.00 24 THR A CA 4
ATOM 4601 C C . THR A 1 24 ? -2.772 4.778 -9.839 1.00 0.00 24 THR A C 4
ATOM 4602 O O . THR A 1 24 ? -3.933 5.101 -9.592 1.00 0.00 24 THR A O 4
ATOM 4613 N N . LEU A 1 25 ? -1.723 5.508 -9.474 1.00 0.00 25 LEU A N 4
ATOM 4614 C CA . LEU A 1 25 ? -1.859 6.752 -8.751 1.00 0.00 25 LEU A CA 4
ATOM 4615 C C . LEU A 1 25 ? -2.162 7.912 -9.694 1.00 0.00 25 LEU A C 4
ATOM 4616 O O . LEU A 1 25 ? -1.261 8.436 -10.345 1.00 0.00 25 LEU A O 4
ATOM 4632 N N . THR A 1 26 ? -3.430 8.315 -9.756 1.00 0.00 26 THR A N 4
ATOM 4633 C CA . THR A 1 26 ? -3.829 9.424 -10.619 1.00 0.00 26 THR A CA 4
ATOM 4634 C C . THR A 1 26 ? -3.272 10.729 -10.068 1.00 0.00 26 THR A C 4
ATOM 4635 O O . THR A 1 26 ? -3.698 11.197 -9.005 1.00 0.00 26 THR A O 4
ATOM 4646 N N . PRO A 1 27 ? -2.295 11.318 -10.791 1.00 0.00 27 PRO A N 4
ATOM 4647 C CA . PRO A 1 27 ? -1.624 12.563 -10.404 1.00 0.00 27 PRO A CA 4
ATOM 4648 C C . PRO A 1 27 ? -2.295 13.799 -10.965 1.00 0.00 27 PRO A C 4
ATOM 4649 O O . PRO A 1 27 ? -1.790 14.899 -10.800 1.00 0.00 27 PRO A O 4
ATOM 4660 N N . ASN A 1 28 ? -3.405 13.577 -11.655 1.00 0.00 28 ASN A N 4
ATOM 4661 C CA . ASN A 1 28 ? -4.191 14.603 -12.309 1.00 0.00 28 ASN A CA 4
ATOM 4662 C C . ASN A 1 28 ? -4.234 15.869 -11.484 1.00 0.00 28 ASN A C 4
ATOM 4663 O O . ASN A 1 28 ? -5.266 16.272 -10.948 1.00 0.00 28 ASN A O 4
ATOM 4674 N N . GLY A 1 29 ? -3.074 16.466 -11.398 1.00 0.00 29 GLY A N 4
ATOM 4675 C CA . GLY A 1 29 ? -2.892 17.694 -10.645 1.00 0.00 29 GLY A CA 4
ATOM 4676 C C . GLY A 1 29 ? -1.978 17.505 -9.450 1.00 0.00 29 GLY A C 4
ATOM 4677 O O . GLY A 1 29 ? -1.309 18.438 -9.010 1.00 0.00 29 GLY A O 4
ATOM 4681 N N . ASN A 1 30 ? -1.955 16.284 -8.937 1.00 0.00 30 ASN A N 4
ATOM 4682 C CA . ASN A 1 30 ? -1.131 15.930 -7.791 1.00 0.00 30 ASN A CA 4
ATOM 4683 C C . ASN A 1 30 ? 0.112 15.169 -8.229 1.00 0.00 30 ASN A C 4
ATOM 4684 O O . ASN A 1 30 ? 0.221 14.740 -9.379 1.00 0.00 30 ASN A O 4
ATOM 4695 N N . THR A 1 31 ? 1.044 14.998 -7.299 1.00 0.00 31 THR A N 4
ATOM 4696 C CA . THR A 1 31 ? 2.283 14.283 -7.571 1.00 0.00 31 THR A CA 4
ATOM 4697 C C . THR A 1 31 ? 2.535 13.226 -6.502 1.00 0.00 31 THR A C 4
ATOM 4698 O O . THR A 1 31 ? 1.900 13.234 -5.448 1.00 0.00 31 THR A O 4
ATOM 4709 N N . PHE A 1 32 ? 3.459 12.316 -6.781 1.00 0.00 32 PHE A N 4
ATOM 4710 C CA . PHE A 1 32 ? 3.791 11.246 -5.843 1.00 0.00 32 PHE A CA 4
ATOM 4711 C C . PHE A 1 32 ? 5.227 11.380 -5.341 1.00 0.00 32 PHE A C 4
ATOM 4712 O O . PHE A 1 32 ? 6.133 11.711 -6.103 1.00 0.00 32 PHE A O 4
ATOM 4729 N N . ASN A 1 33 ? 5.422 11.110 -4.052 1.00 0.00 33 ASN A N 4
ATOM 4730 C CA . ASN A 1 33 ? 6.747 11.190 -3.447 1.00 0.00 33 ASN A CA 4
ATOM 4731 C C . ASN A 1 33 ? 7.225 9.811 -3.001 1.00 0.00 33 ASN A C 4
ATOM 4732 O O . ASN A 1 33 ? 8.404 9.482 -3.123 1.00 0.00 33 ASN A O 4
ATOM 4743 N N . GLY A 1 34 ? 6.297 9.003 -2.488 1.00 0.00 34 GLY A N 4
ATOM 4744 C CA . GLY A 1 34 ? 6.646 7.669 -2.035 1.00 0.00 34 GLY A CA 4
ATOM 4745 C C . GLY A 1 34 ? 5.908 7.268 -0.769 1.00 0.00 34 GLY A C 4
ATOM 4746 O O . GLY A 1 34 ? 5.412 8.122 -0.036 1.00 0.00 34 GLY A O 4
ATOM 4750 N N . ILE A 1 35 ? 5.847 5.962 -0.509 1.00 0.00 35 ILE A N 4
ATOM 4751 C CA . ILE A 1 35 ? 5.177 5.448 0.673 1.00 0.00 35 ILE A CA 4
ATOM 4752 C C . ILE A 1 35 ? 6.196 5.206 1.781 1.00 0.00 35 ILE A C 4
ATOM 4753 O O . ILE A 1 35 ? 6.863 4.172 1.812 1.00 0.00 35 ILE A O 4
ATOM 4769 N N . SER A 1 36 ? 6.324 6.171 2.676 1.00 0.00 36 SER A N 4
ATOM 4770 C CA . SER A 1 36 ? 7.289 6.075 3.774 1.00 0.00 36 SER A CA 4
ATOM 4771 C C . SER A 1 36 ? 7.031 4.872 4.668 1.00 0.00 36 SER A C 4
ATOM 4772 O O . SER A 1 36 ? 7.970 4.222 5.125 1.00 0.00 36 SER A O 4
ATOM 4780 N N . GLU A 1 37 ? 5.767 4.560 4.904 1.00 0.00 37 GLU A N 4
ATOM 4781 C CA . GLU A 1 37 ? 5.415 3.437 5.711 1.00 0.00 37 GLU A CA 4
ATOM 4782 C C . GLU A 1 37 ? 6.098 2.193 5.165 1.00 0.00 37 GLU A C 4
ATOM 4783 O O . GLU A 1 37 ? 6.361 1.237 5.895 1.00 0.00 37 GLU A O 4
ATOM 4795 N N . LEU A 1 38 ? 6.391 2.228 3.867 1.00 0.00 38 LEU A N 4
ATOM 4796 C CA . LEU A 1 38 ? 7.054 1.128 3.199 1.00 0.00 38 LEU A CA 4
ATOM 4797 C C . LEU A 1 38 ? 8.067 1.652 2.187 1.00 0.00 38 LEU A C 4
ATOM 4798 O O . LEU A 1 38 ? 7.788 1.728 0.991 1.00 0.00 38 LEU A O 4
ATOM 4814 N N . GLN A 1 39 ? 9.244 2.018 2.692 1.00 0.00 39 GLN A N 4
ATOM 4815 C CA . GLN A 1 39 ? 10.327 2.543 1.893 1.00 0.00 39 GLN A CA 4
ATOM 4816 C C . GLN A 1 39 ? 10.324 1.937 0.512 1.00 0.00 39 GLN A C 4
ATOM 4817 O O . GLN A 1 39 ? 10.876 0.870 0.259 1.00 0.00 39 GLN A O 4
ATOM 4831 N N . SER A 1 40 ? 9.666 2.685 -0.338 1.00 0.00 40 SER A N 4
ATOM 4832 C CA . SER A 1 40 ? 9.470 2.396 -1.767 1.00 0.00 40 SER A CA 4
ATOM 4833 C C . SER A 1 40 ? 9.961 1.020 -2.183 1.00 0.00 40 SER A C 4
ATOM 4834 O O . SER A 1 40 ? 9.296 0.319 -2.939 1.00 0.00 40 SER A O 4
ATOM 4842 N N . SER A 1 41 ? 11.123 0.644 -1.697 1.00 0.00 41 SER A N 4
ATOM 4843 C CA . SER A 1 41 ? 11.688 -0.650 -2.024 1.00 0.00 41 SER A CA 4
ATOM 4844 C C . SER A 1 41 ? 10.659 -1.754 -1.800 1.00 0.00 41 SER A C 4
ATOM 4845 O O . SER A 1 41 ? 10.724 -2.818 -2.416 1.00 0.00 41 SER A O 4
ATOM 4853 N N . GLN A 1 42 ? 9.701 -1.485 -0.919 1.00 0.00 42 GLN A N 4
ATOM 4854 C CA . GLN A 1 42 ? 8.648 -2.428 -0.608 1.00 0.00 42 GLN A CA 4
ATOM 4855 C C . GLN A 1 42 ? 7.780 -2.705 -1.830 1.00 0.00 42 GLN A C 4
ATOM 4856 O O . GLN A 1 42 ? 7.224 -3.793 -1.998 1.00 0.00 42 GLN A O 4
ATOM 4870 N N . TYR A 1 43 ? 7.670 -1.696 -2.673 1.00 0.00 43 TYR A N 4
ATOM 4871 C CA . TYR A 1 43 ? 6.874 -1.783 -3.888 1.00 0.00 43 TYR A CA 4
ATOM 4872 C C . TYR A 1 43 ? 7.679 -1.382 -5.113 1.00 0.00 43 TYR A C 4
ATOM 4873 O O . TYR A 1 43 ? 8.901 -1.239 -5.059 1.00 0.00 43 TYR A O 4
ATOM 4891 N N . THR A 1 44 ? 6.973 -1.205 -6.213 1.00 0.00 44 THR A N 4
ATOM 4892 C CA . THR A 1 44 ? 7.572 -0.828 -7.475 1.00 0.00 44 THR A CA 4
ATOM 4893 C C . THR A 1 44 ? 6.875 0.401 -8.020 1.00 0.00 44 THR A C 4
ATOM 4894 O O . THR A 1 44 ? 5.887 0.309 -8.749 1.00 0.00 44 THR A O 4
ATOM 4905 N N . LYS A 1 45 ? 7.395 1.550 -7.637 1.00 0.00 45 LYS A N 4
ATOM 4906 C CA . LYS A 1 45 ? 6.831 2.828 -8.052 1.00 0.00 45 LYS A CA 4
ATOM 4907 C C . LYS A 1 45 ? 7.038 3.062 -9.542 1.00 0.00 45 LYS A C 4
ATOM 4908 O O . LYS A 1 45 ? 7.929 2.481 -10.161 1.00 0.00 45 LYS A O 4
ATOM 4927 N N . GLY A 1 46 ? 6.200 3.925 -10.106 1.00 0.00 46 GLY A N 4
ATOM 4928 C CA . GLY A 1 46 ? 6.286 4.240 -11.514 1.00 0.00 46 GLY A CA 4
ATOM 4929 C C . GLY A 1 46 ? 5.502 5.489 -11.863 1.00 0.00 46 GLY A C 4
ATOM 4930 O O . GLY A 1 46 ? 4.386 5.404 -12.379 1.00 0.00 46 GLY A O 4
ATOM 4934 N N . THR A 1 47 ? 6.091 6.651 -11.567 1.00 0.00 47 THR A N 4
ATOM 4935 C CA . THR A 1 47 ? 5.467 7.949 -11.837 1.00 0.00 47 THR A CA 4
ATOM 4936 C C . THR A 1 47 ? 3.974 7.818 -12.139 1.00 0.00 47 THR A C 4
ATOM 4937 O O . THR A 1 47 ? 3.586 7.472 -13.254 1.00 0.00 47 THR A O 4
ATOM 4948 N N . ASN A 1 48 ? 3.145 8.100 -11.137 1.00 0.00 48 ASN A N 4
ATOM 4949 C CA . ASN A 1 48 ? 1.693 8.017 -11.283 1.00 0.00 48 ASN A CA 4
ATOM 4950 C C . ASN A 1 48 ? 1.194 6.590 -11.065 1.00 0.00 48 ASN A C 4
ATOM 4951 O O . ASN A 1 48 ? -0.005 6.345 -11.060 1.00 0.00 48 ASN A O 4
ATOM 4962 N N . GLU A 1 49 ? 2.120 5.654 -10.883 1.00 0.00 49 GLU A N 4
ATOM 4963 C CA . GLU A 1 49 ? 1.757 4.260 -10.664 1.00 0.00 49 GLU A CA 4
ATOM 4964 C C . GLU A 1 49 ? 2.688 3.599 -9.650 1.00 0.00 49 GLU A C 4
ATOM 4965 O O . GLU A 1 49 ? 3.767 4.109 -9.355 1.00 0.00 49 GLU A O 4
ATOM 4977 N N . VAL A 1 50 ? 2.257 2.457 -9.125 1.00 0.00 50 VAL A N 4
ATOM 4978 C CA . VAL A 1 50 ? 3.043 1.706 -8.147 1.00 0.00 50 VAL A CA 4
ATOM 4979 C C . VAL A 1 50 ? 2.621 0.244 -8.145 1.00 0.00 50 VAL A C 4
ATOM 4980 O O . VAL A 1 50 ? 1.487 -0.079 -8.491 1.00 0.00 50 VAL A O 4
ATOM 4993 N N . THR A 1 51 ? 3.538 -0.633 -7.764 1.00 0.00 51 THR A N 4
ATOM 4994 C CA . THR A 1 51 ? 3.243 -2.057 -7.731 1.00 0.00 51 THR A CA 4
ATOM 4995 C C . THR A 1 51 ? 3.797 -2.723 -6.474 1.00 0.00 51 THR A C 4
ATOM 4996 O O . THR A 1 51 ? 5.010 -2.802 -6.283 1.00 0.00 51 THR A O 4
ATOM 5007 N N . LEU A 1 52 ? 2.898 -3.224 -5.636 1.00 0.00 52 LEU A N 4
ATOM 5008 C CA . LEU A 1 52 ? 3.285 -3.909 -4.412 1.00 0.00 52 LEU A CA 4
ATOM 5009 C C . LEU A 1 52 ? 3.942 -5.231 -4.760 1.00 0.00 52 LEU A C 4
ATOM 5010 O O . LEU A 1 52 ? 3.435 -5.968 -5.607 1.00 0.00 52 LEU A O 4
ATOM 5026 N N . LEU A 1 53 ? 5.072 -5.533 -4.134 1.00 0.00 53 LEU A N 4
ATOM 5027 C CA . LEU A 1 53 ? 5.758 -6.775 -4.435 1.00 0.00 53 LEU A CA 4
ATOM 5028 C C . LEU A 1 53 ? 5.581 -7.812 -3.330 1.00 0.00 53 LEU A C 4
ATOM 5029 O O . LEU A 1 53 ? 6.156 -7.694 -2.249 1.00 0.00 53 LEU A O 4
ATOM 5045 N N . ALA A 1 54 ? 4.792 -8.840 -3.626 1.00 0.00 54 ALA A N 4
ATOM 5046 C CA . ALA A 1 54 ? 4.526 -9.921 -2.675 1.00 0.00 54 ALA A CA 4
ATOM 5047 C C . ALA A 1 54 ? 5.758 -10.309 -1.857 1.00 0.00 54 ALA A C 4
ATOM 5048 O O . ALA A 1 54 ? 5.632 -10.935 -0.805 1.00 0.00 54 ALA A O 4
ATOM 5055 N N . SER A 1 55 ? 6.941 -9.939 -2.329 1.00 0.00 55 SER A N 4
ATOM 5056 C CA . SER A 1 55 ? 8.173 -10.261 -1.616 1.00 0.00 55 SER A CA 4
ATOM 5057 C C . SER A 1 55 ? 8.273 -9.442 -0.340 1.00 0.00 55 SER A C 4
ATOM 5058 O O . SER A 1 55 ? 8.586 -9.964 0.726 1.00 0.00 55 SER A O 4
ATOM 5066 N N . TYR A 1 56 ? 7.984 -8.153 -0.462 1.00 0.00 56 TYR A N 4
ATOM 5067 C CA . TYR A 1 56 ? 8.014 -7.248 0.659 1.00 0.00 56 TYR A CA 4
ATOM 5068 C C . TYR A 1 56 ? 6.886 -7.587 1.614 1.00 0.00 56 TYR A C 4
ATOM 5069 O O . TYR A 1 56 ? 7.100 -7.925 2.778 1.00 0.00 56 TYR A O 4
ATOM 5087 N N . LEU A 1 57 ? 5.681 -7.482 1.086 1.00 0.00 57 LEU A N 4
ATOM 5088 C CA . LEU A 1 57 ? 4.476 -7.769 1.853 1.00 0.00 57 LEU A CA 4
ATOM 5089 C C . LEU A 1 57 ? 4.602 -9.106 2.576 1.00 0.00 57 LEU A C 4
ATOM 5090 O O . LEU A 1 57 ? 4.259 -9.222 3.753 1.00 0.00 57 LEU A O 4
ATOM 5106 N N . ASN A 1 58 ? 5.101 -10.110 1.865 1.00 0.00 58 ASN A N 4
ATOM 5107 C CA . ASN A 1 58 ? 5.279 -11.438 2.441 1.00 0.00 58 ASN A CA 4
ATOM 5108 C C . ASN A 1 58 ? 6.324 -11.423 3.550 1.00 0.00 58 ASN A C 4
ATOM 5109 O O . ASN A 1 58 ? 6.372 -12.327 4.385 1.00 0.00 58 ASN A O 4
ATOM 5120 N N . THR A 1 59 ? 7.176 -10.402 3.547 1.00 0.00 59 THR A N 4
ATOM 5121 C CA . THR A 1 59 ? 8.233 -10.286 4.546 1.00 0.00 59 THR A CA 4
ATOM 5122 C C . THR A 1 59 ? 7.835 -9.358 5.689 1.00 0.00 59 THR A C 4
ATOM 5123 O O . THR A 1 59 ? 8.428 -9.408 6.768 1.00 0.00 59 THR A O 4
ATOM 5134 N N . LEU A 1 60 ? 6.839 -8.513 5.458 1.00 0.00 60 LEU A N 4
ATOM 5135 C CA . LEU A 1 60 ? 6.389 -7.580 6.487 1.00 0.00 60 LEU A CA 4
ATOM 5136 C C . LEU A 1 60 ? 6.141 -8.301 7.809 1.00 0.00 60 LEU A C 4
ATOM 5137 O O . LEU A 1 60 ? 5.907 -9.509 7.838 1.00 0.00 60 LEU A O 4
ATOM 5153 N N . PRO A 1 61 ? 6.199 -7.559 8.928 1.00 0.00 61 PRO A N 4
ATOM 5154 C CA . PRO A 1 61 ? 5.994 -8.118 10.268 1.00 0.00 61 PRO A CA 4
ATOM 5155 C C . PRO A 1 61 ? 4.749 -8.998 10.364 1.00 0.00 61 PRO A C 4
ATOM 5156 O O . PRO A 1 61 ? 4.054 -9.224 9.374 1.00 0.00 61 PRO A O 4
ATOM 5167 N N . GLU A 1 62 ? 4.483 -9.493 11.570 1.00 0.00 62 GLU A N 4
ATOM 5168 C CA . GLU A 1 62 ? 3.332 -10.350 11.818 1.00 0.00 62 GLU A CA 4
ATOM 5169 C C . GLU A 1 62 ? 2.031 -9.581 11.699 1.00 0.00 62 GLU A C 4
ATOM 5170 O O . GLU A 1 62 ? 2.002 -8.473 11.170 1.00 0.00 62 GLU A O 4
ATOM 5182 N N . ASN A 1 63 ? 0.962 -10.200 12.178 1.00 0.00 63 ASN A N 4
ATOM 5183 C CA . ASN A 1 63 ? -0.364 -9.632 12.128 1.00 0.00 63 ASN A CA 4
ATOM 5184 C C . ASN A 1 63 ? -0.357 -8.132 12.405 1.00 0.00 63 ASN A C 4
ATOM 5185 O O . ASN A 1 63 ? -0.827 -7.680 13.450 1.00 0.00 63 ASN A O 4
ATOM 5196 N N . THR A 1 64 ? 0.170 -7.369 11.461 1.00 0.00 64 THR A N 4
ATOM 5197 C CA . THR A 1 64 ? 0.237 -5.917 11.594 1.00 0.00 64 THR A CA 4
ATOM 5198 C C . THR A 1 64 ? -0.415 -5.234 10.403 1.00 0.00 64 THR A C 4
ATOM 5199 O O . THR A 1 64 ? -0.310 -5.704 9.273 1.00 0.00 64 THR A O 4
ATOM 5210 N N . THR A 1 65 ? -1.095 -4.122 10.661 1.00 0.00 65 THR A N 4
ATOM 5211 C CA . THR A 1 65 ? -1.769 -3.388 9.602 1.00 0.00 65 THR A CA 4
ATOM 5212 C C . THR A 1 65 ? -0.848 -2.381 8.950 1.00 0.00 65 THR A C 4
ATOM 5213 O O . THR A 1 65 ? -0.977 -1.171 9.142 1.00 0.00 65 THR A O 4
ATOM 5224 N N . LYS A 1 66 ? 0.058 -2.903 8.160 1.00 0.00 66 LYS A N 4
ATOM 5225 C CA . LYS A 1 66 ? 1.004 -2.090 7.434 1.00 0.00 66 LYS A CA 4
ATOM 5226 C C . LYS A 1 66 ? 0.274 -1.263 6.387 1.00 0.00 66 LYS A C 4
ATOM 5227 O O . LYS A 1 66 ? -0.321 -1.807 5.462 1.00 0.00 66 LYS A O 4
ATOM 5246 N N . THR A 1 67 ? 0.307 0.044 6.552 1.00 0.00 67 THR A N 4
ATOM 5247 C CA . THR A 1 67 ? -0.375 0.941 5.632 1.00 0.00 67 THR A CA 4
ATOM 5248 C C . THR A 1 67 ? 0.551 1.433 4.529 1.00 0.00 67 THR A C 4
ATOM 5249 O O . THR A 1 67 ? 1.754 1.574 4.738 1.00 0.00 67 THR A O 4
ATOM 5260 N N . LEU A 1 68 ? -0.021 1.693 3.353 1.00 0.00 68 LEU A N 4
ATOM 5261 C CA . LEU A 1 68 ? 0.736 2.173 2.211 1.00 0.00 68 LEU A CA 4
ATOM 5262 C C . LEU A 1 68 ? 0.211 3.544 1.779 1.00 0.00 68 LEU A C 4
ATOM 5263 O O . LEU A 1 68 ? -0.605 3.644 0.867 1.00 0.00 68 LEU A O 4
ATOM 5279 N N . THR A 1 69 ? 0.682 4.600 2.445 1.00 0.00 69 THR A N 4
ATOM 5280 C CA . THR A 1 69 ? 0.251 5.957 2.129 1.00 0.00 69 THR A CA 4
ATOM 5281 C C . THR A 1 69 ? 1.192 6.613 1.140 1.00 0.00 69 THR A C 4
ATOM 5282 O O . THR A 1 69 ? 2.380 6.785 1.408 1.00 0.00 69 THR A O 4
ATOM 5293 N N . PHE A 1 70 ? 0.649 6.985 -0.002 1.00 0.00 70 PHE A N 4
ATOM 5294 C CA . PHE A 1 70 ? 1.430 7.633 -1.033 1.00 0.00 70 PHE A CA 4
ATOM 5295 C C . PHE A 1 70 ? 1.628 9.100 -0.698 1.00 0.00 70 PHE A C 4
ATOM 5296 O O . PHE A 1 70 ? 0.671 9.871 -0.650 1.00 0.00 70 PHE A O 4
ATOM 5313 N N . ASP A 1 71 ? 2.874 9.492 -0.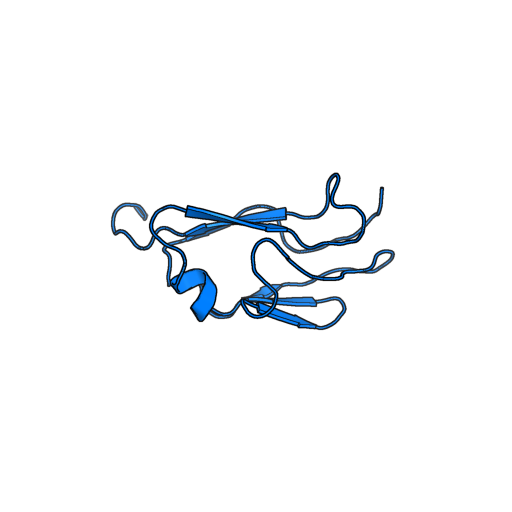474 1.00 0.00 71 ASP A N 4
ATOM 5314 C CA . ASP A 1 71 ? 3.170 10.878 -0.152 1.00 0.00 71 ASP A CA 4
ATOM 5315 C C . ASP A 1 71 ? 2.916 11.751 -1.363 1.00 0.00 71 ASP A C 4
ATOM 5316 O O . ASP A 1 71 ? 3.814 12.054 -2.144 1.00 0.00 71 ASP A O 4
ATOM 5325 N N . PHE A 1 72 ? 1.664 12.135 -1.495 1.00 0.00 72 PHE A N 4
ATOM 5326 C CA . PHE A 1 72 ? 1.213 12.971 -2.600 1.00 0.00 72 PHE A CA 4
ATOM 5327 C C . PHE A 1 72 ? 1.240 14.445 -2.209 1.00 0.00 72 PHE A C 4
ATOM 5328 O O . PHE A 1 72 ? 0.550 15.269 -2.803 1.00 0.00 72 PHE A O 4
ATOM 5345 N N . GLY A 1 73 ? 2.044 14.768 -1.199 1.00 0.00 73 GLY A N 4
ATOM 5346 C CA . GLY A 1 73 ? 2.147 16.143 -0.745 1.00 0.00 73 GLY A CA 4
ATOM 5347 C C . GLY A 1 73 ? 0.824 16.706 -0.260 1.00 0.00 73 GLY A C 4
ATOM 5348 O O . GLY A 1 73 ? 0.713 17.905 0.000 1.00 0.00 73 GLY A O 4
ATOM 5352 N N . VAL A 1 74 ? -0.178 15.845 -0.140 1.00 0.00 74 VAL A N 4
ATOM 5353 C CA . VAL A 1 74 ? -1.494 16.275 0.314 1.00 0.00 74 VAL A CA 4
ATOM 5354 C C . VAL A 1 74 ? -1.714 15.898 1.776 1.00 0.00 74 VAL A C 4
ATOM 5355 O O . VAL A 1 74 ? -2.324 16.650 2.536 1.00 0.00 74 VAL A O 4
ATOM 5368 N N . GLY A 1 75 ? -1.204 14.733 2.162 1.00 0.00 75 GLY A N 4
ATOM 5369 C CA . GLY A 1 75 ? -1.346 14.278 3.535 1.00 0.00 75 GLY A CA 4
ATOM 5370 C C . GLY A 1 75 ? -2.786 14.047 3.940 1.00 0.00 75 GLY A C 4
ATOM 5371 O O . GLY A 1 75 ? -3.239 12.909 4.044 1.00 0.00 75 GLY A O 4
ATOM 5375 N N . THR A 1 76 ? -3.496 15.136 4.179 1.00 0.00 76 THR A N 4
ATOM 5376 C CA . THR A 1 76 ? -4.892 15.075 4.591 1.00 0.00 76 THR A CA 4
ATOM 5377 C C . THR A 1 76 ? -5.688 14.112 3.716 1.00 0.00 76 THR A C 4
ATOM 5378 O O . THR A 1 76 ? -6.194 13.096 4.193 1.00 0.00 76 THR A O 4
ATOM 5389 N N . LYS A 1 77 ? -5.800 14.443 2.436 1.00 0.00 77 LYS A N 4
ATOM 5390 C CA . LYS A 1 77 ? -6.539 13.617 1.493 1.00 0.00 77 LYS A CA 4
ATOM 5391 C C . LYS A 1 77 ? -5.629 12.582 0.838 1.00 0.00 77 LYS A C 4
ATOM 5392 O O . LYS A 1 77 ? -5.996 11.966 -0.156 1.00 0.00 77 LYS A O 4
ATOM 5411 N N . ASN A 1 78 ? -4.441 12.400 1.403 1.00 0.00 78 ASN A N 4
ATOM 5412 C CA . ASN A 1 78 ? -3.483 11.443 0.868 1.00 0.00 78 ASN A CA 4
ATOM 5413 C C . ASN A 1 78 ? -3.971 10.008 1.066 1.00 0.00 78 ASN A C 4
ATOM 5414 O O . ASN A 1 78 ? -4.098 9.536 2.195 1.00 0.00 78 ASN A O 4
ATOM 5425 N N . PRO A 1 79 ? -4.253 9.294 -0.035 1.00 0.00 79 PRO A N 4
ATOM 5426 C CA . PRO A 1 79 ? -4.727 7.909 0.019 1.00 0.00 79 PRO A CA 4
ATOM 5427 C C . PRO A 1 79 ? -3.780 7.007 0.806 1.00 0.00 79 PRO A C 4
ATOM 5428 O O . PRO A 1 79 ? -2.772 6.535 0.276 1.00 0.00 79 PRO A O 4
ATOM 5439 N N . LYS A 1 80 ? -4.112 6.770 2.069 1.00 0.00 80 LYS A N 4
ATOM 5440 C CA . LYS A 1 80 ? -3.296 5.921 2.932 1.00 0.00 80 LYS A CA 4
ATOM 5441 C C . LYS A 1 80 ? -3.853 4.500 2.953 1.00 0.00 80 LYS A C 4
ATOM 5442 O O . LYS A 1 80 ? -4.864 4.235 3.605 1.00 0.00 80 LYS A O 4
ATOM 5461 N N . LEU A 1 81 ? -3.198 3.591 2.242 1.00 0.00 81 LEU A N 4
ATOM 5462 C CA . LEU A 1 81 ? -3.642 2.208 2.188 1.00 0.00 81 LEU A CA 4
ATOM 5463 C C . LEU A 1 81 ? -3.389 1.507 3.512 1.00 0.00 81 LEU A C 4
ATOM 5464 O O . LEU A 1 81 ? -2.437 1.827 4.218 1.00 0.00 81 LEU A O 4
ATOM 5480 N N . THR A 1 82 ? -4.241 0.550 3.845 1.00 0.00 82 THR A N 4
ATOM 5481 C CA . THR A 1 82 ? -4.085 -0.184 5.088 1.00 0.00 82 THR A CA 4
ATOM 5482 C C . THR A 1 82 ? -3.972 -1.682 4.813 1.00 0.00 82 THR A C 4
ATOM 5483 O O . THR A 1 82 ? -4.983 -2.374 4.664 1.00 0.00 82 THR A O 4
ATOM 5494 N N . ILE A 1 83 ? -2.740 -2.169 4.740 1.00 0.00 83 ILE A N 4
ATOM 5495 C CA . ILE A 1 83 ? -2.492 -3.582 4.474 1.00 0.00 83 ILE A CA 4
ATOM 5496 C C . ILE A 1 83 ? -2.241 -4.362 5.761 1.00 0.00 83 ILE A C 4
ATOM 5497 O O . ILE A 1 83 ? -1.283 -4.097 6.492 1.00 0.00 83 ILE A O 4
ATOM 5513 N N . THR A 1 84 ? -3.107 -5.337 6.024 1.00 0.00 84 THR A N 4
ATOM 5514 C CA . THR A 1 84 ? -2.985 -6.170 7.210 1.00 0.00 84 THR A CA 4
ATOM 5515 C C . THR A 1 84 ? -2.203 -7.439 6.896 1.00 0.00 84 THR A C 4
ATOM 5516 O O . THR A 1 84 ? -2.716 -8.350 6.250 1.00 0.00 84 THR A O 4
ATOM 5527 N N . VAL A 1 85 ? -0.956 -7.487 7.355 1.00 0.00 85 VAL A N 4
ATOM 5528 C CA . VAL A 1 85 ? -0.103 -8.646 7.120 1.00 0.00 85 VAL A CA 4
ATOM 5529 C C . VAL A 1 85 ? -0.155 -9.611 8.297 1.00 0.00 85 VAL A C 4
ATOM 5530 O O . VAL A 1 85 ? 0.399 -9.337 9.360 1.00 0.00 85 VAL A O 4
ATOM 5543 N N . LEU A 1 86 ? -0.833 -10.739 8.103 1.00 0.00 86 LEU A N 4
ATOM 5544 C CA . LEU A 1 86 ? -0.958 -11.740 9.154 1.00 0.00 86 LEU A CA 4
ATOM 5545 C C . LEU A 1 86 ? -0.458 -13.105 8.686 1.00 0.00 86 LEU A C 4
ATOM 5546 O O . LEU A 1 86 ? -1.239 -13.945 8.247 1.00 0.00 86 LEU A O 4
ATOM 5562 N N . PRO A 1 87 ? 0.855 -13.346 8.771 1.00 0.00 87 PRO A N 4
ATOM 5563 C CA . PRO A 1 87 ? 1.451 -14.619 8.357 1.00 0.00 87 PRO A CA 4
ATOM 5564 C C . PRO A 1 87 ? 1.183 -15.716 9.364 1.00 0.00 87 PRO A C 4
ATOM 5565 O O . PRO A 1 87 ? 1.142 -16.903 9.037 1.00 0.00 87 PRO A O 4
ATOM 5576 N N . LYS A 1 88 ? 1.003 -15.289 10.592 1.00 0.00 88 LYS A N 4
ATOM 5577 C CA . LYS A 1 88 ? 0.734 -16.172 11.701 1.00 0.00 88 LYS A CA 4
ATOM 5578 C C . LYS A 1 88 ? -0.371 -17.163 11.361 1.00 0.00 88 LYS A C 4
ATOM 5579 O O . LYS A 1 88 ? -1.351 -16.809 10.705 1.00 0.00 88 LYS A O 4
ATOM 5598 N N . ASP A 1 89 ? -0.207 -18.403 11.810 1.00 0.00 89 ASP A N 4
ATOM 5599 C CA . ASP A 1 89 ? -1.188 -19.443 11.557 1.00 0.00 89 ASP A CA 4
ATOM 5600 C C . ASP A 1 89 ? -2.468 -19.188 12.345 1.00 0.00 89 ASP A C 4
ATOM 5601 O O . ASP A 1 89 ? -2.671 -18.099 12.882 1.00 0.00 89 ASP A O 4
ATOM 5610 N N . ILE A 1 90 ? -3.328 -20.200 12.410 1.00 0.00 90 ILE A N 4
ATOM 5611 C CA . ILE A 1 90 ? -4.589 -20.084 13.133 1.00 0.00 90 ILE A CA 4
ATOM 5612 C C . ILE A 1 90 ? -4.898 -21.362 13.906 1.00 0.00 90 ILE A C 4
ATOM 5613 O O . ILE A 1 90 ? -4.710 -22.468 13.396 1.00 0.00 90 ILE A O 4
ATOM 5629 N N . PRO A 1 91 ? -5.377 -21.228 15.153 1.00 0.00 91 PRO A N 4
ATOM 5630 C CA . PRO A 1 91 ? -5.713 -22.378 15.999 1.00 0.00 91 PRO A CA 4
ATOM 5631 C C . PRO A 1 91 ? -6.946 -23.123 15.499 1.00 0.00 91 PRO A C 4
ATOM 5632 O O . PRO A 1 91 ? -7.972 -22.514 15.193 1.00 0.00 91 PRO A O 4
ATOM 5643 N N . GLY A 1 92 ? -6.838 -24.445 15.420 1.00 0.00 92 GLY A N 4
ATOM 5644 C CA . GLY A 1 92 ? -7.951 -25.254 14.958 1.00 0.00 92 GLY A CA 4
ATOM 5645 C C . GLY A 1 92 ? -7.571 -26.706 14.752 1.00 0.00 92 GLY A C 4
ATOM 5646 O O . GLY A 1 92 ? -8.395 -27.601 14.929 1.00 0.00 92 GLY A O 4
ATOM 5650 N N . LEU A 1 93 ? -6.315 -26.939 14.383 1.00 0.00 93 LEU A N 4
ATOM 5651 C CA . LEU A 1 93 ? -5.824 -28.294 14.154 1.00 0.00 93 LEU A CA 4
ATOM 5652 C C . LEU A 1 93 ? -4.303 -28.344 14.243 1.00 0.00 93 LEU A C 4
ATOM 5653 O O . LEU A 1 93 ? -3.607 -28.194 13.238 1.00 0.00 93 LEU A O 4
ATOM 5669 N N . GLU A 1 94 ? -3.792 -28.553 15.453 1.00 0.00 94 GLU A N 4
ATOM 5670 C CA . GLU A 1 94 ? -2.351 -28.622 15.673 1.00 0.00 94 GLU A CA 4
ATOM 5671 C C . GLU A 1 94 ? -1.783 -29.930 15.132 1.00 0.00 94 GLU A C 4
ATOM 5672 O O . GLU A 1 94 ? -1.825 -30.940 15.864 1.00 0.00 94 GLU A O 4
ATOM 5685 N N . MET A 1 1 ? -5.548 21.019 -1.084 1.00 0.00 1 MET A N 5
ATOM 5686 C CA . MET A 1 1 ? -5.388 21.861 -2.299 1.00 0.00 1 MET A CA 5
ATOM 5687 C C . MET A 1 1 ? -5.301 21.002 -3.557 1.00 0.00 1 MET A C 5
ATOM 5688 O O . MET A 1 1 ? -5.616 21.459 -4.656 1.00 0.00 1 MET A O 5
ATOM 5704 N N . GLN A 1 2 ? -4.870 19.755 -3.389 1.00 0.00 2 GLN A N 5
ATOM 5705 C CA . GLN A 1 2 ? -4.744 18.834 -4.511 1.00 0.00 2 GLN A CA 5
ATOM 5706 C C . GLN A 1 2 ? -5.873 17.809 -4.501 1.00 0.00 2 GLN A C 5
ATOM 5707 O O . GLN A 1 2 ? -6.559 17.631 -3.493 1.00 0.00 2 GLN A O 5
ATOM 5721 N N . ASP A 1 3 ? -6.060 17.133 -5.631 1.00 0.00 3 ASP A N 5
ATOM 5722 C CA . ASP A 1 3 ? -7.104 16.125 -5.755 1.00 0.00 3 ASP A CA 5
ATOM 5723 C C . ASP A 1 3 ? -6.558 14.843 -6.384 1.00 0.00 3 ASP A C 5
ATOM 5724 O O . ASP A 1 3 ? -6.882 14.511 -7.522 1.00 0.00 3 ASP A O 5
ATOM 5733 N N . PRO A 1 4 ? -5.717 14.106 -5.642 1.00 0.00 4 PRO A N 5
ATOM 5734 C CA . PRO A 1 4 ? -5.123 12.858 -6.120 1.00 0.00 4 PRO A CA 5
ATOM 5735 C C . PRO A 1 4 ? -6.057 11.672 -5.941 1.00 0.00 4 PRO A C 5
ATOM 5736 O O . PRO A 1 4 ? -6.955 11.703 -5.097 1.00 0.00 4 PRO A O 5
ATOM 5747 N N . THR A 1 5 ? -5.852 10.625 -6.734 1.00 0.00 5 THR A N 5
ATOM 5748 C CA . THR A 1 5 ? -6.699 9.441 -6.639 1.00 0.00 5 THR A CA 5
ATOM 5749 C C . THR A 1 5 ? -5.858 8.165 -6.564 1.00 0.00 5 THR A C 5
ATOM 5750 O O . THR A 1 5 ? -4.734 8.117 -7.063 1.00 0.00 5 THR A O 5
ATOM 5761 N N . ILE A 1 6 ? -6.416 7.140 -5.926 1.00 0.00 6 ILE A N 5
ATOM 5762 C CA . ILE A 1 6 ? -5.732 5.861 -5.769 1.00 0.00 6 ILE A CA 5
ATOM 5763 C C . ILE A 1 6 ? -6.724 4.711 -5.748 1.00 0.00 6 ILE A C 5
ATOM 5764 O O . ILE A 1 6 ? -7.922 4.914 -5.548 1.00 0.00 6 ILE A O 5
ATOM 5780 N N . ASN A 1 7 ? -6.217 3.504 -5.950 1.00 0.00 7 ASN A N 5
ATOM 5781 C CA . ASN A 1 7 ? -7.055 2.319 -5.943 1.00 0.00 7 ASN A CA 5
ATOM 5782 C C . ASN A 1 7 ? -7.885 2.248 -4.674 1.00 0.00 7 ASN A C 5
ATOM 5783 O O . ASN A 1 7 ? -8.867 2.981 -4.573 1.00 0.00 7 ASN A O 5
ATOM 5794 N N . PRO A 1 8 ? -7.598 1.394 -3.691 1.00 0.00 8 PRO A N 5
ATOM 5795 C CA . PRO A 1 8 ? -8.427 1.336 -2.535 1.00 0.00 8 PRO A CA 5
ATOM 5796 C C . PRO A 1 8 ? -7.792 2.008 -1.321 1.00 0.00 8 PRO A C 5
ATOM 5797 O O . PRO A 1 8 ? -6.867 2.808 -1.455 1.00 0.00 8 PRO A O 5
ATOM 5808 N N . THR A 1 9 ? -8.296 1.675 -0.138 1.00 0.00 9 THR A N 5
ATOM 5809 C CA . THR A 1 9 ? -7.774 2.244 1.091 1.00 0.00 9 THR A CA 5
ATOM 5810 C C . THR A 1 9 ? -7.739 1.206 2.213 1.00 0.00 9 THR A C 5
ATOM 5811 O O . THR A 1 9 ? -7.391 1.528 3.349 1.00 0.00 9 THR A O 5
ATOM 5822 N N . SER A 1 10 ? -8.099 -0.033 1.897 1.00 0.00 10 SER A N 5
ATOM 5823 C CA . SER A 1 10 ? -8.102 -1.089 2.904 1.00 0.00 10 SER A CA 5
ATOM 5824 C C . SER A 1 10 ? -7.926 -2.469 2.280 1.00 0.00 10 SER A C 5
ATOM 5825 O O . SER A 1 10 ? -8.566 -2.806 1.284 1.00 0.00 10 SER A O 5
ATOM 5833 N N . ILE A 1 11 ? -7.056 -3.266 2.890 1.00 0.00 11 ILE A N 5
ATOM 5834 C CA . ILE A 1 11 ? -6.781 -4.621 2.430 1.00 0.00 11 ILE A CA 5
ATOM 5835 C C . ILE A 1 11 ? -6.279 -5.472 3.590 1.00 0.00 11 ILE A C 5
ATOM 5836 O O . ILE A 1 11 ? -5.588 -4.974 4.478 1.00 0.00 11 ILE A O 5
ATOM 5852 N N . SER A 1 12 ? -6.630 -6.754 3.586 1.00 0.00 12 SER A N 5
ATOM 5853 C CA . SER A 1 12 ? -6.204 -7.652 4.653 1.00 0.00 12 SER A CA 5
ATOM 5854 C C . SER A 1 12 ? -5.899 -9.044 4.123 1.00 0.00 12 SER A C 5
ATOM 5855 O O . SER A 1 12 ? -6.657 -9.603 3.329 1.00 0.00 12 SER A O 5
ATOM 5863 N N . ALA A 1 13 ? -4.785 -9.597 4.579 1.00 0.00 13 ALA A N 5
ATOM 5864 C CA . ALA A 1 13 ? -4.360 -10.923 4.176 1.00 0.00 13 ALA A CA 5
ATOM 5865 C C . ALA A 1 13 ? -3.178 -11.382 5.022 1.00 0.00 13 ALA A C 5
ATOM 5866 O O . ALA A 1 13 ? -2.521 -10.574 5.682 1.00 0.00 13 ALA A O 5
ATOM 5873 N N . LYS A 1 14 ? -2.903 -12.673 4.983 1.00 0.00 14 LYS A N 5
ATOM 5874 C CA . LYS A 1 14 ? -1.782 -13.233 5.726 1.00 0.00 14 LYS A CA 5
ATOM 5875 C C . LYS A 1 14 ? -0.479 -12.778 5.086 1.00 0.00 14 LYS A C 5
ATOM 5876 O O . LYS A 1 14 ? -0.343 -12.800 3.866 1.00 0.00 14 LYS A O 5
ATOM 5895 N N . ALA A 1 15 ? 0.471 -12.344 5.896 1.00 0.00 15 ALA A N 5
ATOM 5896 C CA . ALA A 1 15 ? 1.734 -11.877 5.353 1.00 0.00 15 ALA A CA 5
ATOM 5897 C C . ALA A 1 15 ? 2.341 -12.920 4.441 1.00 0.00 15 ALA A C 5
ATOM 5898 O O . ALA A 1 15 ? 2.903 -13.921 4.885 1.00 0.00 15 ALA A O 5
ATOM 5905 N N . GLY A 1 16 ? 2.189 -12.669 3.157 1.00 0.00 16 GLY A N 5
ATOM 5906 C CA . GLY A 1 16 ? 2.683 -13.567 2.148 1.00 0.00 16 GLY A CA 5
ATOM 5907 C C . GLY A 1 16 ? 1.645 -13.767 1.073 1.00 0.00 16 GLY A C 5
ATOM 5908 O O . GLY A 1 16 ? 1.962 -13.821 -0.107 1.00 0.00 16 GLY A O 5
ATOM 5912 N N . SER A 1 17 ? 0.384 -13.823 1.481 1.00 0.00 17 SER A N 5
ATOM 5913 C CA . SER A 1 17 ? -0.699 -13.982 0.548 1.00 0.00 17 SER A CA 5
ATOM 5914 C C . SER A 1 17 ? -0.867 -12.716 -0.277 1.00 0.00 17 SER A C 5
ATOM 5915 O O . SER A 1 17 ? -1.851 -12.545 -0.996 1.00 0.00 17 SER A O 5
ATOM 5923 N N . PHE A 1 18 ? 0.103 -11.828 -0.162 1.00 0.00 18 PHE A N 5
ATOM 5924 C CA . PHE A 1 18 ? 0.082 -10.578 -0.869 1.00 0.00 18 PHE A CA 5
ATOM 5925 C C . PHE A 1 18 ? 0.901 -10.665 -2.141 1.00 0.00 18 PHE A C 5
ATOM 5926 O O . PHE A 1 18 ? 2.028 -10.179 -2.198 1.00 0.00 18 PHE A O 5
ATOM 5943 N N . ALA A 1 19 ? 0.329 -11.279 -3.156 1.00 0.00 19 ALA A N 5
ATOM 5944 C CA . ALA A 1 19 ? 1.016 -11.422 -4.430 1.00 0.00 19 ALA A CA 5
ATOM 5945 C C . ALA A 1 19 ? 1.159 -10.065 -5.104 1.00 0.00 19 ALA A C 5
ATOM 5946 O O . ALA A 1 19 ? 0.439 -9.125 -4.762 1.00 0.00 19 ALA A O 5
ATOM 5953 N N . ASP A 1 20 ? 2.093 -9.959 -6.048 1.00 0.00 20 ASP A N 5
ATOM 5954 C CA . ASP A 1 20 ? 2.329 -8.700 -6.753 1.00 0.00 20 ASP A CA 5
ATOM 5955 C C . ASP A 1 20 ? 1.022 -7.938 -6.942 1.00 0.00 20 ASP A C 5
ATOM 5956 O O . ASP A 1 20 ? 0.117 -8.406 -7.635 1.00 0.00 20 ASP A O 5
ATOM 5965 N N . THR A 1 21 ? 0.915 -6.775 -6.307 1.00 0.00 21 THR A N 5
ATOM 5966 C CA . THR A 1 21 ? -0.302 -5.978 -6.404 1.00 0.00 21 THR A CA 5
ATOM 5967 C C . THR A 1 21 ? -0.047 -4.641 -7.082 1.00 0.00 21 THR A C 5
ATOM 5968 O O . THR A 1 21 ? 0.596 -3.768 -6.517 1.00 0.00 21 THR A O 5
ATOM 5979 N N . LYS A 1 22 ? -0.565 -4.480 -8.290 1.00 0.00 22 LYS A N 5
ATOM 5980 C CA . LYS A 1 22 ? -0.383 -3.246 -9.027 1.00 0.00 22 LYS A CA 5
ATOM 5981 C C . LYS A 1 22 ? -1.161 -2.116 -8.373 1.00 0.00 22 LYS A C 5
ATOM 5982 O O . LYS A 1 22 ? -1.985 -2.333 -7.484 1.00 0.00 22 LYS A O 5
ATOM 6001 N N . ILE A 1 23 ? -0.875 -0.908 -8.817 1.00 0.00 23 ILE A N 5
ATOM 6002 C CA . ILE A 1 23 ? -1.516 0.280 -8.289 1.00 0.00 23 ILE A CA 5
ATOM 6003 C C . ILE A 1 23 ? -1.493 1.419 -9.303 1.00 0.00 23 ILE A C 5
ATOM 6004 O O . ILE A 1 23 ? -0.592 1.508 -10.135 1.00 0.00 23 ILE A O 5
ATOM 6020 N N . THR A 1 24 ? -2.491 2.296 -9.220 1.00 0.00 24 THR A N 5
ATOM 6021 C CA . THR A 1 24 ? -2.586 3.435 -10.123 1.00 0.00 24 THR A CA 5
ATOM 6022 C C . THR A 1 24 ? -2.705 4.736 -9.336 1.00 0.00 24 THR A C 5
ATOM 6023 O O . THR A 1 24 ? -3.790 5.102 -8.883 1.00 0.00 24 THR A O 5
ATOM 6034 N N . LEU A 1 25 ? -1.584 5.430 -9.178 1.00 0.00 25 LEU A N 5
ATOM 6035 C CA . LEU A 1 25 ? -1.556 6.685 -8.450 1.00 0.00 25 LEU A CA 5
ATOM 6036 C C . LEU A 1 25 ? -1.984 7.840 -9.348 1.00 0.00 25 LEU A C 5
ATOM 6037 O O . LEU A 1 25 ? -1.191 8.352 -10.136 1.00 0.00 25 LEU A O 5
ATOM 6053 N N . THR A 1 26 ? -3.247 8.241 -9.221 1.00 0.00 26 THR A N 5
ATOM 6054 C CA . THR A 1 26 ? -3.791 9.333 -10.025 1.00 0.00 26 THR A CA 5
ATOM 6055 C C . THR A 1 26 ? -3.176 10.664 -9.608 1.00 0.00 26 THR A C 5
ATOM 6056 O O . THR A 1 26 ? -3.451 11.169 -8.513 1.00 0.00 26 THR A O 5
ATOM 6067 N N . PRO A 1 27 ? -2.327 11.236 -10.482 1.00 0.00 27 PRO A N 5
ATOM 6068 C CA . PRO A 1 27 ? -1.630 12.502 -10.243 1.00 0.00 27 PRO A CA 5
ATOM 6069 C C . PRO A 1 27 ? -2.354 13.703 -10.831 1.00 0.00 27 PRO A C 5
ATOM 6070 O O . PRO A 1 27 ? -1.842 14.810 -10.783 1.00 0.00 27 PRO A O 5
ATOM 6081 N N . ASN A 1 28 ? -3.518 13.437 -11.410 1.00 0.00 28 ASN A N 5
ATOM 6082 C CA . ASN A 1 28 ? -4.358 14.419 -12.070 1.00 0.00 28 ASN A CA 5
ATOM 6083 C C . ASN A 1 28 ? -4.342 15.740 -11.335 1.00 0.00 28 ASN A C 5
ATOM 6084 O O . ASN A 1 28 ? -5.332 16.182 -10.755 1.00 0.00 28 ASN A O 5
ATOM 6095 N N . GLY A 1 29 ? -3.182 16.342 -11.387 1.00 0.00 29 GLY A N 5
ATOM 6096 C CA . GLY A 1 29 ? -2.952 17.623 -10.746 1.00 0.00 29 GLY A CA 5
ATOM 6097 C C . GLY A 1 29 ? -2.006 17.519 -9.564 1.00 0.00 29 GLY A C 5
ATOM 6098 O O . GLY A 1 29 ? -1.350 18.491 -9.191 1.00 0.00 29 GLY A O 5
ATOM 6102 N N . ASN A 1 30 ? -1.942 16.331 -8.984 1.00 0.00 30 ASN A N 5
ATOM 6103 C CA . ASN A 1 30 ? -1.083 16.065 -7.840 1.00 0.00 30 ASN A CA 5
ATOM 6104 C C . ASN A 1 30 ? 0.164 15.302 -8.262 1.00 0.00 30 ASN A C 5
ATOM 6105 O O . ASN A 1 30 ? 0.266 14.828 -9.392 1.00 0.00 30 ASN A O 5
ATOM 6116 N N . THR A 1 31 ? 1.107 15.188 -7.337 1.00 0.00 31 THR A N 5
ATOM 6117 C CA . THR A 1 31 ? 2.354 14.483 -7.593 1.00 0.00 31 THR A CA 5
ATOM 6118 C C . THR A 1 31 ? 2.605 13.427 -6.520 1.00 0.00 31 THR A C 5
ATOM 6119 O O . THR A 1 31 ? 1.977 13.442 -5.464 1.00 0.00 31 THR A O 5
ATOM 6130 N N . PHE A 1 32 ? 3.525 12.515 -6.805 1.00 0.00 32 PHE A N 5
ATOM 6131 C CA . PHE A 1 32 ? 3.865 11.446 -5.868 1.00 0.00 32 PHE A CA 5
ATOM 6132 C C . PHE A 1 32 ? 5.330 11.533 -5.454 1.00 0.00 32 PHE A C 5
ATOM 6133 O O . PHE A 1 32 ? 6.198 11.843 -6.271 1.00 0.00 32 PHE A O 5
ATOM 6150 N N . ASN A 1 33 ? 5.599 11.257 -4.184 1.00 0.00 33 ASN A N 5
ATOM 6151 C CA . ASN A 1 33 ? 6.961 11.306 -3.662 1.00 0.00 33 ASN A CA 5
ATOM 6152 C C . ASN A 1 33 ? 7.436 9.917 -3.238 1.00 0.00 33 ASN A C 5
ATOM 6153 O O . ASN A 1 33 ? 8.534 9.493 -3.596 1.00 0.00 33 ASN A O 5
ATOM 6164 N N . GLY A 1 34 ? 6.604 9.219 -2.473 1.00 0.00 34 GLY A N 5
ATOM 6165 C CA . GLY A 1 34 ? 6.958 7.889 -2.011 1.00 0.00 34 GLY A CA 5
ATOM 6166 C C . GLY A 1 34 ? 6.232 7.511 -0.735 1.00 0.00 34 GLY A C 5
ATOM 6167 O O . GLY A 1 34 ? 5.749 8.378 -0.009 1.00 0.00 34 GLY A O 5
ATOM 6171 N N . ILE A 1 35 ? 6.156 6.211 -0.457 1.00 0.00 35 ILE A N 5
ATOM 6172 C CA . ILE A 1 35 ? 5.483 5.735 0.740 1.00 0.00 35 ILE A CA 5
ATOM 6173 C C . ILE A 1 35 ? 6.465 5.506 1.872 1.00 0.00 35 ILE A C 5
ATOM 6174 O O . ILE A 1 35 ? 7.119 4.464 1.950 1.00 0.00 35 ILE A O 5
ATOM 6190 N N . SER A 1 36 ? 6.537 6.470 2.770 1.00 0.00 36 SER A N 5
ATOM 6191 C CA . SER A 1 36 ? 7.423 6.358 3.923 1.00 0.00 36 SER A CA 5
ATOM 6192 C C . SER A 1 36 ? 6.891 5.291 4.849 1.00 0.00 36 SER A C 5
ATOM 6193 O O . SER A 1 36 ? 7.642 4.642 5.576 1.00 0.00 36 SER A O 5
ATOM 6201 N N . GLU A 1 37 ? 5.588 5.075 4.772 1.00 0.00 37 GLU A N 5
ATOM 6202 C CA . GLU A 1 37 ? 4.942 4.046 5.547 1.00 0.00 37 GLU A CA 5
ATOM 6203 C C . GLU A 1 37 ? 5.664 2.737 5.278 1.00 0.00 37 GLU A C 5
ATOM 6204 O O . GLU A 1 37 ? 5.677 1.823 6.104 1.00 0.00 37 GLU A O 5
ATOM 6216 N N . LEU A 1 38 ? 6.271 2.675 4.093 1.00 0.00 38 LEU A N 5
ATOM 6217 C CA . LEU A 1 38 ? 7.012 1.522 3.646 1.00 0.00 38 LEU A CA 5
ATOM 6218 C C . LEU A 1 38 ? 8.012 1.938 2.571 1.00 0.00 38 LEU A C 5
ATOM 6219 O O . LEU A 1 38 ? 7.645 2.105 1.408 1.00 0.00 38 LEU A O 5
ATOM 6235 N N . GLN A 1 39 ? 9.263 2.127 2.982 1.00 0.00 39 GLN A N 5
ATOM 6236 C CA . GLN A 1 39 ? 10.335 2.552 2.106 1.00 0.00 39 GLN A CA 5
ATOM 6237 C C . GLN A 1 39 ? 10.116 2.040 0.703 1.00 0.00 39 GLN A C 5
ATOM 6238 O O . GLN A 1 39 ? 10.540 0.948 0.327 1.00 0.00 39 GLN A O 5
ATOM 6252 N N . SER A 1 40 ? 9.418 2.890 -0.018 1.00 0.00 40 SER A N 5
ATOM 6253 C CA . SER A 1 40 ? 9.025 2.695 -1.419 1.00 0.00 40 SER A CA 5
ATOM 6254 C C . SER A 1 40 ? 9.590 1.427 -2.037 1.00 0.00 40 SER A C 5
ATOM 6255 O O . SER A 1 40 ? 8.897 0.720 -2.764 1.00 0.00 40 SER A O 5
ATOM 6263 N N . SER A 1 41 ? 10.846 1.144 -1.748 1.00 0.00 41 SER A N 5
ATOM 6264 C CA . SER A 1 41 ? 11.496 -0.048 -2.281 1.00 0.00 41 SER A CA 5
ATOM 6265 C C . SER A 1 41 ? 10.614 -1.282 -2.102 1.00 0.00 41 SER A C 5
ATOM 6266 O O . SER A 1 41 ? 10.794 -2.287 -2.790 1.00 0.00 41 SER A O 5
ATOM 6274 N N . GLN A 1 42 ? 9.657 -1.203 -1.177 1.00 0.00 42 GLN A N 5
ATOM 6275 C CA . GLN A 1 42 ? 8.749 -2.302 -0.907 1.00 0.00 42 GLN A CA 5
ATOM 6276 C C . GLN A 1 42 ? 7.938 -2.657 -2.151 1.00 0.00 42 GLN A C 5
ATOM 6277 O O . GLN A 1 42 ? 7.567 -3.811 -2.378 1.00 0.00 42 GLN A O 5
ATOM 6291 N N . TYR A 1 43 ? 7.665 -1.636 -2.935 1.00 0.00 43 TYR A N 5
ATOM 6292 C CA . TYR A 1 43 ? 6.895 -1.774 -4.160 1.00 0.00 43 TYR A CA 5
ATOM 6293 C C . TYR A 1 43 ? 7.708 -1.341 -5.367 1.00 0.00 43 TYR A C 5
ATOM 6294 O O . TYR A 1 43 ? 8.913 -1.109 -5.283 1.00 0.00 43 TYR A O 5
ATOM 6312 N N . THR A 1 44 ? 7.020 -1.232 -6.485 1.00 0.00 44 THR A N 5
ATOM 6313 C CA . THR A 1 44 ? 7.620 -0.821 -7.736 1.00 0.00 44 THR A CA 5
ATOM 6314 C C . THR A 1 44 ? 6.850 0.352 -8.301 1.00 0.00 44 THR A C 5
ATOM 6315 O O . THR A 1 44 ? 5.918 0.185 -9.089 1.00 0.00 44 THR A O 5
ATOM 6326 N N . LYS A 1 45 ? 7.234 1.541 -7.867 1.00 0.00 45 LYS A N 5
ATOM 6327 C CA . LYS A 1 45 ? 6.576 2.763 -8.303 1.00 0.00 45 LYS A CA 5
ATOM 6328 C C . LYS A 1 45 ? 6.858 3.037 -9.772 1.00 0.00 45 LYS A C 5
ATOM 6329 O O . LYS A 1 45 ? 7.779 2.474 -10.362 1.00 0.00 45 LYS A O 5
ATOM 6348 N N . GLY A 1 46 ? 6.050 3.912 -10.345 1.00 0.00 46 GLY A N 5
ATOM 6349 C CA . GLY A 1 46 ? 6.197 4.271 -11.734 1.00 0.00 46 GLY A CA 5
ATOM 6350 C C . GLY A 1 46 ? 5.425 5.527 -12.065 1.00 0.00 46 GLY A C 5
ATOM 6351 O O . GLY A 1 46 ? 4.416 5.474 -12.769 1.00 0.00 46 GLY A O 5
ATOM 6355 N N . THR A 1 47 ? 5.896 6.658 -11.535 1.00 0.00 47 THR A N 5
ATOM 6356 C CA . THR A 1 47 ? 5.251 7.954 -11.760 1.00 0.00 47 THR A CA 5
ATOM 6357 C C . THR A 1 47 ? 3.783 7.786 -12.137 1.00 0.00 47 THR A C 5
ATOM 6358 O O . THR A 1 47 ? 3.455 7.552 -13.302 1.00 0.00 47 THR A O 5
ATOM 6369 N N . ASN A 1 48 ? 2.907 7.894 -11.142 1.00 0.00 48 ASN A N 5
ATOM 6370 C CA . ASN A 1 48 ? 1.467 7.745 -11.347 1.00 0.00 48 ASN A CA 5
ATOM 6371 C C . ASN A 1 48 ? 1.045 6.287 -11.197 1.00 0.00 48 ASN A C 5
ATOM 6372 O O . ASN A 1 48 ? -0.137 5.984 -11.079 1.00 0.00 48 ASN A O 5
ATOM 6383 N N . GLU A 1 49 ? 2.022 5.387 -11.200 1.00 0.00 49 GLU A N 5
ATOM 6384 C CA . GLU A 1 49 ? 1.751 3.963 -11.056 1.00 0.00 49 GLU A CA 5
ATOM 6385 C C . GLU A 1 49 ? 2.615 3.355 -9.958 1.00 0.00 49 GLU A C 5
ATOM 6386 O O . GLU A 1 49 ? 3.642 3.916 -9.585 1.00 0.00 49 GLU A O 5
ATOM 6398 N N . VAL A 1 50 ? 2.198 2.203 -9.444 1.00 0.00 50 VAL A N 5
ATOM 6399 C CA . VAL A 1 50 ? 2.942 1.517 -8.388 1.00 0.00 50 VAL A CA 5
ATOM 6400 C C . VAL A 1 50 ? 2.604 0.033 -8.357 1.00 0.00 50 VAL A C 5
ATOM 6401 O O . VAL A 1 50 ? 1.474 -0.351 -8.651 1.00 0.00 50 VAL A O 5
ATOM 6414 N N . THR A 1 51 ? 3.582 -0.796 -8.012 1.00 0.00 51 THR A N 5
ATOM 6415 C CA . THR A 1 51 ? 3.356 -2.238 -7.963 1.00 0.00 51 THR A CA 5
ATOM 6416 C C . THR A 1 51 ? 3.958 -2.878 -6.711 1.00 0.00 51 THR A C 5
ATOM 6417 O O . THR A 1 51 ? 5.176 -2.939 -6.550 1.00 0.00 51 THR A O 5
ATOM 6428 N N . LEU A 1 52 ? 3.088 -3.380 -5.838 1.00 0.00 52 LEU A N 5
ATOM 6429 C CA . LEU A 1 52 ? 3.506 -4.039 -4.613 1.00 0.00 52 LEU A CA 5
ATOM 6430 C C . LEU A 1 52 ? 4.181 -5.359 -4.939 1.00 0.00 52 LEU A C 5
ATOM 6431 O O . LEU A 1 52 ? 3.676 -6.129 -5.756 1.00 0.00 52 LEU A O 5
ATOM 6447 N N . LEU A 1 53 ? 5.319 -5.624 -4.308 1.00 0.00 53 LEU A N 5
ATOM 6448 C CA . LEU A 1 53 ? 6.024 -6.864 -4.571 1.00 0.00 53 LEU A CA 5
ATOM 6449 C C . LEU A 1 53 ? 5.849 -7.861 -3.428 1.00 0.00 53 LEU A C 5
ATOM 6450 O O . LEU A 1 53 ? 6.441 -7.718 -2.360 1.00 0.00 53 LEU A O 5
ATOM 6466 N N . ALA A 1 54 ? 5.033 -8.876 -3.676 1.00 0.00 54 ALA A N 5
ATOM 6467 C CA . ALA A 1 54 ? 4.748 -9.921 -2.696 1.00 0.00 54 ALA A CA 5
ATOM 6468 C C . ALA A 1 54 ? 5.976 -10.329 -1.883 1.00 0.00 54 ALA A C 5
ATOM 6469 O O . ALA A 1 54 ? 5.841 -10.947 -0.829 1.00 0.00 54 ALA A O 5
ATOM 6476 N N . SER A 1 55 ? 7.164 -9.996 -2.364 1.00 0.00 55 SER A N 5
ATOM 6477 C CA . SER A 1 55 ? 8.391 -10.354 -1.658 1.00 0.00 55 SER A CA 5
ATOM 6478 C C . SER A 1 55 ? 8.542 -9.540 -0.381 1.00 0.00 55 SER A C 5
ATOM 6479 O O . SER A 1 55 ? 8.834 -10.085 0.678 1.00 0.00 55 SER A O 5
ATOM 6487 N N . TYR A 1 56 ? 8.332 -8.238 -0.495 1.00 0.00 56 TYR A N 5
ATOM 6488 C CA . TYR A 1 56 ? 8.434 -7.350 0.650 1.00 0.00 56 TYR A CA 5
ATOM 6489 C C . TYR A 1 56 ? 7.240 -7.544 1.561 1.00 0.00 56 TYR A C 5
ATOM 6490 O O . TYR A 1 56 ? 7.370 -7.867 2.749 1.00 0.00 56 TYR A O 5
ATOM 6508 N N . LEU A 1 57 ? 6.069 -7.344 0.984 1.00 0.00 57 LEU A N 5
ATOM 6509 C CA . LEU A 1 57 ? 4.836 -7.495 1.724 1.00 0.00 57 LEU A CA 5
ATOM 6510 C C . LEU A 1 57 ? 4.813 -8.827 2.453 1.00 0.00 57 LEU A C 5
ATOM 6511 O O . LEU A 1 57 ? 4.384 -8.907 3.603 1.00 0.00 57 LEU A O 5
ATOM 6527 N N . ASN A 1 58 ? 5.298 -9.868 1.793 1.00 0.00 58 ASN A N 5
ATOM 6528 C CA . ASN A 1 58 ? 5.347 -11.179 2.414 1.00 0.00 58 ASN A CA 5
ATOM 6529 C C . ASN A 1 58 ? 6.320 -11.157 3.584 1.00 0.00 58 ASN A C 5
ATOM 6530 O O . ASN A 1 58 ? 6.191 -11.926 4.536 1.00 0.00 58 ASN A O 5
ATOM 6541 N N . THR A 1 59 ? 7.303 -10.259 3.498 1.00 0.00 59 THR A N 5
ATOM 6542 C CA . THR A 1 59 ? 8.314 -10.121 4.537 1.00 0.00 59 THR A CA 5
ATOM 6543 C C . THR A 1 59 ? 7.765 -9.370 5.742 1.00 0.00 59 THR A C 5
ATOM 6544 O O . THR A 1 59 ? 8.230 -9.563 6.866 1.00 0.00 59 THR A O 5
ATOM 6555 N N . LEU A 1 60 ? 6.778 -8.511 5.503 1.00 0.00 60 LEU A N 5
ATOM 6556 C CA . LEU A 1 60 ? 6.164 -7.725 6.576 1.00 0.00 60 LEU A CA 5
ATOM 6557 C C . LEU A 1 60 ? 6.112 -8.520 7.882 1.00 0.00 60 LEU A C 5
ATOM 6558 O O . LEU A 1 60 ? 5.952 -9.739 7.873 1.00 0.00 60 LEU A O 5
ATOM 6574 N N . PRO A 1 61 ? 6.261 -7.831 9.025 1.00 0.00 61 PRO A N 5
ATOM 6575 C CA . PRO A 1 61 ? 6.243 -8.469 10.348 1.00 0.00 61 PRO A CA 5
ATOM 6576 C C . PRO A 1 61 ? 4.950 -9.238 10.617 1.00 0.00 61 PRO A C 5
ATOM 6577 O O . PRO A 1 61 ? 4.047 -9.271 9.781 1.00 0.00 61 PRO A O 5
ATOM 6588 N N . GLU A 1 62 ? 4.878 -9.850 11.794 1.00 0.00 62 GLU A N 5
ATOM 6589 C CA . GLU A 1 62 ? 3.715 -10.619 12.201 1.00 0.00 62 GLU A CA 5
ATOM 6590 C C . GLU A 1 62 ? 2.446 -9.796 12.115 1.00 0.00 62 GLU A C 5
ATOM 6591 O O . GLU A 1 62 ? 2.426 -8.734 11.501 1.00 0.00 62 GLU A O 5
ATOM 6603 N N . ASN A 1 63 ? 1.388 -10.322 12.718 1.00 0.00 63 ASN A N 5
ATOM 6604 C CA . ASN A 1 63 ? 0.086 -9.691 12.716 1.00 0.00 63 ASN A CA 5
ATOM 6605 C C . ASN A 1 63 ? 0.194 -8.177 12.847 1.00 0.00 63 ASN A C 5
ATOM 6606 O O . ASN A 1 63 ? -0.107 -7.608 13.895 1.00 0.00 63 ASN A O 5
ATOM 6617 N N . THR A 1 64 ? 0.640 -7.534 11.776 1.00 0.00 64 THR A N 5
ATOM 6618 C CA . THR A 1 64 ? 0.801 -6.086 11.761 1.00 0.00 64 THR A CA 5
ATOM 6619 C C . THR A 1 64 ? -0.178 -5.437 10.797 1.00 0.00 64 THR A C 5
ATOM 6620 O O . THR A 1 64 ? -0.760 -6.106 9.943 1.00 0.00 64 THR A O 5
ATOM 6631 N N . THR A 1 65 ? -0.364 -4.129 10.942 1.00 0.00 65 THR A N 5
ATOM 6632 C CA . THR A 1 65 ? -1.281 -3.389 10.086 1.00 0.00 65 THR A CA 5
ATOM 6633 C C . THR A 1 65 ? -0.525 -2.440 9.166 1.00 0.00 65 THR A C 5
ATOM 6634 O O . THR A 1 65 ? -0.443 -1.239 9.428 1.00 0.00 65 THR A O 5
ATOM 6645 N N . LYS A 1 66 ? 0.009 -2.981 8.086 1.00 0.00 66 LYS A N 5
ATOM 6646 C CA . LYS A 1 66 ? 0.742 -2.189 7.113 1.00 0.00 66 LYS A CA 5
ATOM 6647 C C . LYS A 1 66 ? -0.190 -1.197 6.435 1.00 0.00 66 LYS A C 5
ATOM 6648 O O . LYS A 1 66 ? -1.400 -1.404 6.405 1.00 0.00 66 LYS A O 5
ATOM 6667 N N . THR A 1 67 ? 0.361 -0.115 5.906 1.00 0.00 67 THR A N 5
ATOM 6668 C CA . THR A 1 67 ? -0.432 0.896 5.238 1.00 0.00 67 THR A CA 5
ATOM 6669 C C . THR A 1 67 ? 0.363 1.546 4.114 1.00 0.00 67 THR A C 5
ATOM 6670 O O . THR A 1 67 ? 1.495 1.980 4.317 1.00 0.00 67 THR A O 5
ATOM 6681 N N . LEU A 1 68 ? -0.223 1.594 2.927 1.00 0.00 68 LEU A N 5
ATOM 6682 C CA . LEU A 1 68 ? 0.435 2.173 1.765 1.00 0.00 68 LEU A CA 5
ATOM 6683 C C . LEU A 1 68 ? 0.001 3.618 1.546 1.00 0.00 68 LEU A C 5
ATOM 6684 O O . LEU A 1 68 ? -0.977 3.881 0.850 1.00 0.00 68 LEU A O 5
ATOM 6700 N N . THR A 1 69 ? 0.732 4.556 2.144 1.00 0.00 69 THR A N 5
ATOM 6701 C CA . THR A 1 69 ? 0.409 5.972 2.008 1.00 0.00 69 THR A CA 5
ATOM 6702 C C . THR A 1 69 ? 1.389 6.675 1.065 1.00 0.00 69 THR A C 5
ATOM 6703 O O . THR A 1 69 ? 2.503 7.019 1.459 1.00 0.00 69 THR A O 5
ATOM 6714 N N . PHE A 1 70 ? 0.961 6.903 -0.168 1.00 0.00 70 PHE A N 5
ATOM 6715 C CA . PHE A 1 70 ? 1.789 7.581 -1.151 1.00 0.00 70 PHE A CA 5
ATOM 6716 C C . PHE A 1 70 ? 1.945 9.048 -0.791 1.00 0.00 70 PHE A C 5
ATOM 6717 O O . PHE A 1 70 ? 0.961 9.781 -0.690 1.00 0.00 70 PHE A O 5
ATOM 6734 N N . ASP A 1 71 ? 3.183 9.479 -0.607 1.00 0.00 71 ASP A N 5
ATOM 6735 C CA . ASP A 1 71 ? 3.452 10.868 -0.265 1.00 0.00 71 ASP A CA 5
ATOM 6736 C C . ASP A 1 71 ? 3.149 11.766 -1.451 1.00 0.00 71 ASP A C 5
ATOM 6737 O O . ASP A 1 71 ? 3.979 11.967 -2.334 1.00 0.00 71 ASP A O 5
ATOM 6746 N N . PHE A 1 72 ? 1.939 12.287 -1.451 1.00 0.00 72 PHE A N 5
ATOM 6747 C CA . PHE A 1 72 ? 1.471 13.164 -2.516 1.00 0.00 72 PHE A CA 5
ATOM 6748 C C . PHE A 1 72 ? 1.522 14.623 -2.080 1.00 0.00 72 PHE A C 5
ATOM 6749 O O . PHE A 1 72 ? 0.805 15.467 -2.615 1.00 0.00 72 PHE A O 5
ATOM 6766 N N . GLY A 1 73 ? 2.368 14.917 -1.095 1.00 0.00 73 GLY A N 5
ATOM 6767 C CA . GLY A 1 73 ? 2.489 16.274 -0.604 1.00 0.00 73 GLY A CA 5
ATOM 6768 C C . GLY A 1 73 ? 1.262 16.729 0.161 1.00 0.00 73 GLY A C 5
ATOM 6769 O O . GLY A 1 73 ? 1.223 17.850 0.669 1.00 0.00 73 GLY A O 5
ATOM 6773 N N . VAL A 1 74 ? 0.261 15.861 0.247 1.00 0.00 74 VAL A N 5
ATOM 6774 C CA . VAL A 1 74 ? -0.965 16.178 0.959 1.00 0.00 74 VAL A CA 5
ATOM 6775 C C . VAL A 1 74 ? -1.380 15.023 1.863 1.00 0.00 74 VAL A C 5
ATOM 6776 O O . VAL A 1 74 ? -2.554 14.658 1.923 1.00 0.00 74 VAL A O 5
ATOM 6789 N N . GLY A 1 75 ? -0.403 14.449 2.559 1.00 0.00 75 GLY A N 5
ATOM 6790 C CA . GLY A 1 75 ? -0.675 13.335 3.452 1.00 0.00 75 GLY A CA 5
ATOM 6791 C C . GLY A 1 75 ? -1.958 13.504 4.242 1.00 0.00 75 GLY A C 5
ATOM 6792 O O . GLY A 1 75 ? -2.595 12.521 4.619 1.00 0.00 75 GLY A O 5
ATOM 6796 N N . THR A 1 76 ? -2.333 14.752 4.488 1.00 0.00 76 THR A N 5
ATOM 6797 C CA . THR A 1 76 ? -3.546 15.062 5.242 1.00 0.00 76 THR A CA 5
ATOM 6798 C C . THR A 1 76 ? -4.683 14.115 4.873 1.00 0.00 76 THR A C 5
ATOM 6799 O O . THR A 1 76 ? -5.391 13.611 5.746 1.00 0.00 76 THR A O 5
ATOM 6810 N N . LYS A 1 77 ? -4.843 13.869 3.581 1.00 0.00 77 LYS A N 5
ATOM 6811 C CA . LYS A 1 77 ? -5.879 12.978 3.094 1.00 0.00 77 LYS A CA 5
ATOM 6812 C C . LYS A 1 77 ? -5.431 12.289 1.812 1.00 0.00 77 LYS A C 5
ATOM 6813 O O . LYS A 1 77 ? -6.251 11.799 1.036 1.00 0.00 77 LYS A O 5
ATOM 6832 N N . ASN A 1 78 ? -4.119 12.256 1.596 1.00 0.00 78 ASN A N 5
ATOM 6833 C CA . ASN A 1 78 ? -3.551 11.635 0.419 1.00 0.00 78 ASN A CA 5
ATOM 6834 C C . ASN A 1 78 ? -3.958 10.166 0.311 1.00 0.00 78 ASN A C 5
ATOM 6835 O O . ASN A 1 78 ? -4.292 9.528 1.309 1.00 0.00 78 ASN A O 5
ATOM 6846 N N . PRO A 1 79 ? -3.934 9.612 -0.908 1.00 0.00 79 PRO A N 5
ATOM 6847 C CA . PRO A 1 79 ? -4.300 8.213 -1.153 1.00 0.00 79 PRO A CA 5
ATOM 6848 C C . PRO A 1 79 ? -3.465 7.241 -0.332 1.00 0.00 79 PRO A C 5
ATOM 6849 O O . PRO A 1 79 ? -2.348 6.889 -0.715 1.00 0.00 79 PRO A O 5
ATOM 6860 N N . LYS A 1 80 ? -4.012 6.804 0.791 1.00 0.00 80 LYS A N 5
ATOM 6861 C CA . LYS A 1 80 ? -3.323 5.867 1.664 1.00 0.00 80 LYS A CA 5
ATOM 6862 C C . LYS A 1 80 ? -4.231 4.694 2.010 1.00 0.00 80 LYS A C 5
ATOM 6863 O O . LYS A 1 80 ? -5.373 4.885 2.432 1.00 0.00 80 LYS A O 5
ATOM 6882 N N . LEU A 1 81 ? -3.724 3.479 1.833 1.00 0.00 81 LEU A N 5
ATOM 6883 C CA . LEU A 1 81 ? -4.504 2.289 2.136 1.00 0.00 81 LEU A CA 5
ATOM 6884 C C . LEU A 1 81 ? -3.876 1.505 3.281 1.00 0.00 81 LEU A C 5
ATOM 6885 O O . LEU A 1 81 ? -2.691 1.665 3.576 1.00 0.00 81 LEU A O 5
ATOM 6901 N N . THR A 1 82 ? -4.679 0.675 3.940 1.00 0.00 82 THR A N 5
ATOM 6902 C CA . THR A 1 82 ? -4.193 -0.104 5.069 1.00 0.00 82 THR A CA 5
ATOM 6903 C C . THR A 1 82 ? -4.063 -1.586 4.731 1.00 0.00 82 THR A C 5
ATOM 6904 O O . THR A 1 82 ? -5.061 -2.298 4.609 1.00 0.00 82 THR A O 5
ATOM 6915 N N . ILE A 1 83 ? -2.824 -2.050 4.612 1.00 0.00 83 ILE A N 5
ATOM 6916 C CA . ILE A 1 83 ? -2.543 -3.453 4.327 1.00 0.00 83 ILE A CA 5
ATOM 6917 C C . ILE A 1 83 ? -2.360 -4.222 5.632 1.00 0.00 83 ILE A C 5
ATOM 6918 O O . ILE A 1 83 ? -1.406 -3.987 6.373 1.00 0.00 83 ILE A O 5
ATOM 6934 N N . THR A 1 84 ? -3.285 -5.132 5.920 1.00 0.00 84 THR A N 5
ATOM 6935 C CA . THR A 1 84 ? -3.221 -5.917 7.145 1.00 0.00 84 THR A CA 5
ATOM 6936 C C . THR A 1 84 ? -2.459 -7.219 6.936 1.00 0.00 84 THR A C 5
ATOM 6937 O O . THR A 1 84 ? -2.877 -8.074 6.161 1.00 0.00 84 THR A O 5
ATOM 6948 N N . VAL A 1 85 ? -1.346 -7.364 7.646 1.00 0.00 85 VAL A N 5
ATOM 6949 C CA . VAL A 1 85 ? -0.532 -8.567 7.547 1.00 0.00 85 VAL A CA 5
ATOM 6950 C C . VAL A 1 85 ? -0.795 -9.484 8.735 1.00 0.00 85 VAL A C 5
ATOM 6951 O O . VAL A 1 85 ? -0.208 -9.311 9.804 1.00 0.00 85 VAL A O 5
ATOM 6964 N N . LEU A 1 86 ? -1.686 -10.449 8.541 1.00 0.00 86 LEU A N 5
ATOM 6965 C CA . LEU A 1 86 ? -2.039 -11.391 9.598 1.00 0.00 86 LEU A CA 5
ATOM 6966 C C . LEU A 1 86 ? -0.825 -12.201 10.041 1.00 0.00 86 LEU A C 5
ATOM 6967 O O . LEU A 1 86 ? 0.195 -12.228 9.360 1.00 0.00 86 LEU A O 5
ATOM 6983 N N . PRO A 1 87 ? -0.928 -12.873 11.199 1.00 0.00 87 PRO A N 5
ATOM 6984 C CA . PRO A 1 87 ? 0.152 -13.683 11.747 1.00 0.00 87 PRO A CA 5
ATOM 6985 C C . PRO A 1 87 ? 0.259 -15.047 11.076 1.00 0.00 87 PRO A C 5
ATOM 6986 O O . PRO A 1 87 ? -0.743 -15.710 10.826 1.00 0.00 87 PRO A O 5
ATOM 6997 N N . LYS A 1 88 ? 1.487 -15.457 10.793 1.00 0.00 88 LYS A N 5
ATOM 6998 C CA . LYS A 1 88 ? 1.735 -16.744 10.154 1.00 0.00 88 LYS A CA 5
ATOM 6999 C C . LYS A 1 88 ? 1.318 -17.892 11.069 1.00 0.00 88 LYS A C 5
ATOM 7000 O O . LYS A 1 88 ? 1.459 -17.811 12.289 1.00 0.00 88 LYS A O 5
ATOM 7019 N N . ASP A 1 89 ? 0.802 -18.962 10.470 1.00 0.00 89 ASP A N 5
ATOM 7020 C CA . ASP A 1 89 ? 0.365 -20.124 11.222 1.00 0.00 89 ASP A CA 5
ATOM 7021 C C . ASP A 1 89 ? 1.556 -20.883 11.793 1.00 0.00 89 ASP A C 5
ATOM 7022 O O . ASP A 1 89 ? 2.146 -21.730 11.124 1.00 0.00 89 ASP A O 5
ATOM 7031 N N . ILE A 1 90 ? 1.909 -20.571 13.038 1.00 0.00 90 ILE A N 5
ATOM 7032 C CA . ILE A 1 90 ? 3.031 -21.225 13.700 1.00 0.00 90 ILE A CA 5
ATOM 7033 C C . ILE A 1 90 ? 2.652 -21.677 15.107 1.00 0.00 90 ILE A C 5
ATOM 7034 O O . ILE A 1 90 ? 1.996 -20.947 15.850 1.00 0.00 90 ILE A O 5
ATOM 7050 N N . PRO A 1 91 ? 3.061 -22.898 15.491 1.00 0.00 91 PRO A N 5
ATOM 7051 C CA . PRO A 1 91 ? 2.762 -23.451 16.816 1.00 0.00 91 PRO A CA 5
ATOM 7052 C C . PRO A 1 91 ? 3.530 -22.740 17.927 1.00 0.00 91 PRO A C 5
ATOM 7053 O O . PRO A 1 91 ? 4.760 -22.773 17.963 1.00 0.00 91 PRO A O 5
ATOM 7064 N N . GLY A 1 92 ? 2.796 -22.100 18.830 1.00 0.00 92 GLY A N 5
ATOM 7065 C CA . GLY A 1 92 ? 3.425 -21.392 19.929 1.00 0.00 92 GLY A CA 5
ATOM 7066 C C . GLY A 1 92 ? 2.892 -19.983 20.092 1.00 0.00 92 GLY A C 5
ATOM 7067 O O . GLY A 1 92 ? 2.978 -19.401 21.173 1.00 0.00 92 GLY A O 5
ATOM 7071 N N . LEU A 1 93 ? 2.338 -19.434 19.016 1.00 0.00 93 LEU A N 5
ATOM 7072 C CA . LEU A 1 93 ? 1.788 -18.082 19.045 1.00 0.00 93 LEU A CA 5
ATOM 7073 C C . LEU A 1 93 ? 0.572 -17.972 18.130 1.00 0.00 93 LEU A C 5
ATOM 7074 O O . LEU A 1 93 ? 0.705 -17.866 16.912 1.00 0.00 93 LEU A O 5
ATOM 7090 N N . GLU A 1 94 ? -0.610 -17.996 18.730 1.00 0.00 94 GLU A N 5
ATOM 7091 C CA . GLU A 1 94 ? -1.853 -17.898 17.970 1.00 0.00 94 GLU A CA 5
ATOM 7092 C C . GLU A 1 94 ? -2.730 -16.774 18.508 1.00 0.00 94 GLU A C 5
ATOM 7093 O O . GLU A 1 94 ? -3.067 -15.861 17.726 1.00 0.00 94 GLU A O 5
ATOM 7106 N N . MET A 1 1 ? -2.461 21.168 -0.950 1.00 0.00 1 MET A N 6
ATOM 7107 C CA . MET A 1 1 ? -3.412 20.071 -0.629 1.00 0.00 1 MET A CA 6
ATOM 7108 C C . MET A 1 1 ? -4.169 19.615 -1.873 1.00 0.00 1 MET A C 6
ATOM 7109 O O . MET A 1 1 ? -5.318 19.998 -2.088 1.00 0.00 1 MET A O 6
ATOM 7125 N N . GLN A 1 2 ? -3.515 18.793 -2.688 1.00 0.00 2 GLN A N 6
ATOM 7126 C CA . GLN A 1 2 ? -4.126 18.284 -3.911 1.00 0.00 2 GLN A CA 6
ATOM 7127 C C . GLN A 1 2 ? -5.094 17.147 -3.604 1.00 0.00 2 GLN A C 6
ATOM 7128 O O . GLN A 1 2 ? -5.234 16.733 -2.454 1.00 0.00 2 GLN A O 6
ATOM 7142 N N . ASP A 1 3 ? -5.760 16.648 -4.639 1.00 0.00 3 ASP A N 6
ATOM 7143 C CA . ASP A 1 3 ? -6.713 15.557 -4.481 1.00 0.00 3 ASP A CA 6
ATOM 7144 C C . ASP A 1 3 ? -6.426 14.432 -5.472 1.00 0.00 3 ASP A C 6
ATOM 7145 O O . ASP A 1 3 ? -7.026 14.368 -6.546 1.00 0.00 3 ASP A O 6
ATOM 7154 N N . PRO A 1 4 ? -5.501 13.525 -5.119 1.00 0.00 4 PRO A N 6
ATOM 7155 C CA . PRO A 1 4 ? -5.134 12.395 -5.977 1.00 0.00 4 PRO A CA 6
ATOM 7156 C C . PRO A 1 4 ? -6.214 11.324 -6.001 1.00 0.00 4 PRO A C 6
ATOM 7157 O O . PRO A 1 4 ? -6.975 11.177 -5.045 1.00 0.00 4 PRO A O 6
ATOM 7168 N N . THR A 1 5 ? -6.281 10.571 -7.095 1.00 0.00 5 THR A N 6
ATOM 7169 C CA . THR A 1 5 ? -7.280 9.515 -7.218 1.00 0.00 5 THR A CA 6
ATOM 7170 C C . THR A 1 5 ? -6.624 8.177 -7.526 1.00 0.00 5 THR A C 6
ATOM 7171 O O . THR A 1 5 ? -6.667 7.694 -8.654 1.00 0.00 5 THR A O 6
ATOM 7182 N N . ILE A 1 6 ? -6.014 7.590 -6.513 1.00 0.00 6 ILE A N 6
ATOM 7183 C CA . ILE A 1 6 ? -5.338 6.315 -6.677 1.00 0.00 6 ILE A CA 6
ATOM 7184 C C . ILE A 1 6 ? -6.167 5.163 -6.121 1.00 0.00 6 ILE A C 6
ATOM 7185 O O . ILE A 1 6 ? -7.339 5.327 -5.779 1.00 0.00 6 ILE A O 6
ATOM 7201 N N . ASN A 1 7 ? -5.535 4.001 -6.024 1.00 0.00 7 ASN A N 6
ATOM 7202 C CA . ASN A 1 7 ? -6.169 2.800 -5.500 1.00 0.00 7 ASN A CA 6
ATOM 7203 C C . ASN A 1 7 ? -6.927 3.081 -4.209 1.00 0.00 7 ASN A C 6
ATOM 7204 O O . ASN A 1 7 ? -7.009 4.222 -3.755 1.00 0.00 7 ASN A O 6
ATOM 7215 N N . PRO A 1 8 ? -7.509 2.034 -3.609 1.00 0.00 8 PRO A N 6
ATOM 7216 C CA . PRO A 1 8 ? -8.280 2.153 -2.381 1.00 0.00 8 PRO A CA 6
ATOM 7217 C C . PRO A 1 8 ? -7.404 2.462 -1.175 1.00 0.00 8 PRO A C 6
ATOM 7218 O O . PRO A 1 8 ? -6.341 3.067 -1.309 1.00 0.00 8 PRO A O 6
ATOM 7229 N N . THR A 1 9 ? -7.857 2.053 0.000 1.00 0.00 9 THR A N 6
ATOM 7230 C CA . THR A 1 9 ? -7.104 2.305 1.222 1.00 0.00 9 THR A CA 6
ATOM 7231 C C . THR A 1 9 ? -7.183 1.137 2.205 1.00 0.00 9 THR A C 6
ATOM 7232 O O . THR A 1 9 ? -6.571 1.179 3.272 1.00 0.00 9 THR A O 6
ATOM 7243 N N . SER A 1 10 ? -7.939 0.096 1.863 1.00 0.00 10 SER A N 6
ATOM 7244 C CA . SER A 1 10 ? -8.075 -1.044 2.760 1.00 0.00 10 SER A CA 6
ATOM 7245 C C . SER A 1 10 ? -7.972 -2.378 2.024 1.00 0.00 10 SER A C 6
ATOM 7246 O O . SER A 1 10 ? -8.759 -2.670 1.123 1.00 0.00 10 SER A O 6
ATOM 7254 N N . ILE A 1 11 ? -7.000 -3.191 2.433 1.00 0.00 11 ILE A N 6
ATOM 7255 C CA . ILE A 1 11 ? -6.781 -4.501 1.853 1.00 0.00 11 ILE A CA 6
ATOM 7256 C C . ILE A 1 11 ? -5.988 -5.380 2.810 1.00 0.00 11 ILE A C 6
ATOM 7257 O O . ILE A 1 11 ? -4.979 -4.947 3.370 1.00 0.00 11 ILE A O 6
ATOM 7273 N N . SER A 1 12 ? -6.431 -6.620 2.998 1.00 0.00 12 SER A N 6
ATOM 7274 C CA . SER A 1 12 ? -5.728 -7.532 3.888 1.00 0.00 12 SER A CA 6
ATOM 7275 C C . SER A 1 12 ? -5.317 -8.799 3.180 1.00 0.00 12 SER A C 6
ATOM 7276 O O . SER A 1 12 ? -5.821 -9.144 2.112 1.00 0.00 12 SER A O 6
ATOM 7284 N N . ALA A 1 13 ? -4.391 -9.479 3.815 1.00 0.00 13 ALA A N 6
ATOM 7285 C CA . ALA A 1 13 ? -3.859 -10.732 3.308 1.00 0.00 13 ALA A CA 6
ATOM 7286 C C . ALA A 1 13 ? -2.935 -11.369 4.337 1.00 0.00 13 ALA A C 6
ATOM 7287 O O . ALA A 1 13 ? -2.260 -10.663 5.087 1.00 0.00 13 ALA A O 6
ATOM 7294 N N . LYS A 1 14 ? -2.870 -12.694 4.359 1.00 0.00 14 LYS A N 6
ATOM 7295 C CA . LYS A 1 14 ? -1.975 -13.373 5.285 1.00 0.00 14 LYS A CA 6
ATOM 7296 C C . LYS A 1 14 ? -0.543 -13.143 4.821 1.00 0.00 14 LYS A C 6
ATOM 7297 O O . LYS A 1 14 ? -0.240 -13.319 3.645 1.00 0.00 14 LYS A O 6
ATOM 7316 N N . ALA A 1 15 ? 0.336 -12.719 5.717 1.00 0.00 15 ALA A N 6
ATOM 7317 C CA . ALA A 1 15 ? 1.706 -12.456 5.312 1.00 0.00 15 ALA A CA 6
ATOM 7318 C C . ALA A 1 15 ? 2.275 -13.640 4.557 1.00 0.00 15 ALA A C 6
ATOM 7319 O O . ALA A 1 15 ? 2.608 -14.678 5.128 1.00 0.00 15 ALA A O 6
ATOM 7326 N N . GLY A 1 16 ? 2.341 -13.457 3.254 1.00 0.00 16 GLY A N 6
ATOM 7327 C CA . GLY A 1 16 ? 2.821 -14.479 2.361 1.00 0.00 16 GLY A CA 6
ATOM 7328 C C . GLY A 1 16 ? 1.888 -14.606 1.184 1.00 0.00 16 GLY A C 6
ATOM 7329 O O . GLY A 1 16 ? 2.317 -14.687 0.038 1.00 0.00 16 GLY A O 6
ATOM 7333 N N . SER A 1 17 ? 0.595 -14.549 1.470 1.00 0.00 17 SER A N 6
ATOM 7334 C CA . SER A 1 17 ? -0.414 -14.610 0.441 1.00 0.00 17 SER A CA 6
ATOM 7335 C C . SER A 1 17 ? -0.499 -13.264 -0.252 1.00 0.00 17 SER A C 6
ATOM 7336 O O . SER A 1 17 ? -1.501 -12.927 -0.886 1.00 0.00 17 SER A O 6
ATOM 7344 N N . PHE A 1 18 ? 0.553 -12.486 -0.100 1.00 0.00 18 PHE A N 6
ATOM 7345 C CA . PHE A 1 18 ? 0.615 -11.161 -0.662 1.00 0.00 18 PHE A CA 6
ATOM 7346 C C . PHE A 1 18 ? 1.364 -11.139 -1.979 1.00 0.00 18 PHE A C 6
ATOM 7347 O O . PHE A 1 18 ? 2.487 -10.650 -2.055 1.00 0.00 18 PHE A O 6
ATOM 7364 N N . ALA A 1 19 ? 0.731 -11.653 -3.012 1.00 0.00 19 ALA A N 6
ATOM 7365 C CA . ALA A 1 19 ? 1.342 -11.672 -4.333 1.00 0.00 19 ALA A CA 6
ATOM 7366 C C . ALA A 1 19 ? 1.436 -10.252 -4.884 1.00 0.00 19 ALA A C 6
ATOM 7367 O O . ALA A 1 19 ? 0.617 -9.400 -4.542 1.00 0.00 19 ALA A O 6
ATOM 7374 N N . ASP A 1 20 ? 2.438 -9.998 -5.726 1.00 0.00 20 ASP A N 6
ATOM 7375 C CA . ASP A 1 20 ? 2.630 -8.667 -6.310 1.00 0.00 20 ASP A CA 6
ATOM 7376 C C . ASP A 1 20 ? 1.288 -7.994 -6.570 1.00 0.00 20 ASP A C 6
ATOM 7377 O O . ASP A 1 20 ? 0.421 -8.562 -7.233 1.00 0.00 20 ASP A O 6
ATOM 7386 N N . THR A 1 21 ? 1.106 -6.791 -6.027 1.00 0.00 21 THR A N 6
ATOM 7387 C CA . THR A 1 21 ? -0.152 -6.078 -6.203 1.00 0.00 21 THR A CA 6
ATOM 7388 C C . THR A 1 21 ? 0.043 -4.723 -6.865 1.00 0.00 21 THR A C 6
ATOM 7389 O O . THR A 1 21 ? 0.552 -3.792 -6.246 1.00 0.00 21 THR A O 6
ATOM 7400 N N . LYS A 1 22 ? -0.370 -4.609 -8.121 1.00 0.00 22 LYS A N 6
ATOM 7401 C CA . LYS A 1 22 ? -0.242 -3.367 -8.854 1.00 0.00 22 LYS A CA 6
ATOM 7402 C C . LYS A 1 22 ? -1.184 -2.321 -8.291 1.00 0.00 22 LYS A C 6
ATOM 7403 O O . LYS A 1 22 ? -2.173 -2.636 -7.628 1.00 0.00 22 LYS A O 6
ATOM 7422 N N . ILE A 1 23 ? -0.844 -1.077 -8.544 1.00 0.00 23 ILE A N 6
ATOM 7423 C CA . ILE A 1 23 ? -1.622 0.045 -8.055 1.00 0.00 23 ILE A CA 6
ATOM 7424 C C . ILE A 1 23 ? -1.631 1.200 -9.056 1.00 0.00 23 ILE A C 6
ATOM 7425 O O . ILE A 1 23 ? -0.667 1.406 -9.794 1.00 0.00 23 ILE A O 6
ATOM 7441 N N . THR A 1 24 ? -2.727 1.954 -9.062 1.00 0.00 24 THR A N 6
ATOM 7442 C CA . THR A 1 24 ? -2.872 3.094 -9.962 1.00 0.00 24 THR A CA 6
ATOM 7443 C C . THR A 1 24 ? -2.925 4.405 -9.185 1.00 0.00 24 THR A C 6
ATOM 7444 O O . THR A 1 24 ? -3.821 4.618 -8.368 1.00 0.00 24 THR A O 6
ATOM 7455 N N . LEU A 1 25 ? -1.957 5.276 -9.442 1.00 0.00 25 LEU A N 6
ATOM 7456 C CA . LEU A 1 25 ? -1.880 6.562 -8.770 1.00 0.00 25 LEU A CA 6
ATOM 7457 C C . LEU A 1 25 ? -2.289 7.703 -9.705 1.00 0.00 25 LEU A C 6
ATOM 7458 O O . LEU A 1 25 ? -1.452 8.264 -10.411 1.00 0.00 25 LEU A O 6
ATOM 7474 N N . THR A 1 26 ? -3.577 8.045 -9.707 1.00 0.00 26 THR A N 6
ATOM 7475 C CA . THR A 1 26 ? -4.075 9.121 -10.565 1.00 0.00 26 THR A CA 6
ATOM 7476 C C . THR A 1 26 ? -3.563 10.474 -10.084 1.00 0.00 26 THR A C 6
ATOM 7477 O O . THR A 1 26 ? -3.967 10.964 -9.021 1.00 0.00 26 THR A O 6
ATOM 7488 N N . PRO A 1 27 ? -2.659 11.090 -10.871 1.00 0.00 27 PRO A N 6
ATOM 7489 C CA . PRO A 1 27 ? -2.050 12.386 -10.567 1.00 0.00 27 PRO A CA 6
ATOM 7490 C C . PRO A 1 27 ? -2.784 13.547 -11.212 1.00 0.00 27 PRO A C 6
ATOM 7491 O O . PRO A 1 27 ? -2.336 14.679 -11.129 1.00 0.00 27 PRO A O 6
ATOM 7502 N N . ASN A 1 28 ? -3.884 13.219 -11.881 1.00 0.00 28 ASN A N 6
ATOM 7503 C CA . ASN A 1 28 ? -4.723 14.151 -12.608 1.00 0.00 28 ASN A CA 6
ATOM 7504 C C . ASN A 1 28 ? -4.827 15.474 -11.883 1.00 0.00 28 ASN A C 6
ATOM 7505 O O . ASN A 1 28 ? -5.878 15.864 -11.375 1.00 0.00 28 ASN A O 6
ATOM 7516 N N . GLY A 1 29 ? -3.699 16.134 -11.854 1.00 0.00 29 GLY A N 6
ATOM 7517 C CA . GLY A 1 29 ? -3.579 17.424 -11.205 1.00 0.00 29 GLY A CA 6
ATOM 7518 C C . GLY A 1 29 ? -2.690 17.367 -9.980 1.00 0.00 29 GLY A C 6
ATOM 7519 O O . GLY A 1 29 ? -2.073 18.359 -9.597 1.00 0.00 29 GLY A O 6
ATOM 7523 N N . ASN A 1 30 ? -2.634 16.193 -9.372 1.00 0.00 30 ASN A N 6
ATOM 7524 C CA . ASN A 1 30 ? -1.826 15.966 -8.183 1.00 0.00 30 ASN A CA 6
ATOM 7525 C C . ASN A 1 30 ? -0.561 15.182 -8.528 1.00 0.00 30 ASN A C 6
ATOM 7526 O O . ASN A 1 30 ? -0.455 14.604 -9.612 1.00 0.00 30 ASN A O 6
ATOM 7537 N N . THR A 1 31 ? 0.387 15.166 -7.605 1.00 0.00 31 THR A N 6
ATOM 7538 C CA . THR A 1 31 ? 1.640 14.451 -7.813 1.00 0.00 31 THR A CA 6
ATOM 7539 C C . THR A 1 31 ? 1.935 13.515 -6.649 1.00 0.00 31 THR A C 6
ATOM 7540 O O . THR A 1 31 ? 1.426 13.700 -5.543 1.00 0.00 31 THR A O 6
ATOM 7551 N N . PHE A 1 32 ? 2.761 12.510 -6.907 1.00 0.00 32 PHE A N 6
ATOM 7552 C CA . PHE A 1 32 ? 3.129 11.536 -5.886 1.00 0.00 32 PHE A CA 6
ATOM 7553 C C . PHE A 1 32 ? 4.646 11.432 -5.751 1.00 0.00 32 PHE A C 6
ATOM 7554 O O . PHE A 1 32 ? 5.384 11.712 -6.696 1.00 0.00 32 PHE A O 6
ATOM 7571 N N . ASN A 1 33 ? 5.107 11.026 -4.569 1.00 0.00 33 ASN A N 6
ATOM 7572 C CA . ASN A 1 33 ? 6.535 10.882 -4.312 1.00 0.00 33 ASN A CA 6
ATOM 7573 C C . ASN A 1 33 ? 6.890 9.440 -3.961 1.00 0.00 33 ASN A C 6
ATOM 7574 O O . ASN A 1 33 ? 7.617 8.773 -4.696 1.00 0.00 33 ASN A O 6
ATOM 7585 N N . GLY A 1 34 ? 6.377 8.967 -2.829 1.00 0.00 34 GLY A N 6
ATOM 7586 C CA . GLY A 1 34 ? 6.655 7.607 -2.397 1.00 0.00 34 GLY A CA 6
ATOM 7587 C C . GLY A 1 34 ? 5.993 7.271 -1.075 1.00 0.00 34 GLY A C 6
ATOM 7588 O O . GLY A 1 34 ? 5.511 8.161 -0.371 1.00 0.00 34 GLY A O 6
ATOM 7592 N N . ILE A 1 35 ? 5.973 5.984 -0.725 1.00 0.00 35 ILE A N 6
ATOM 7593 C CA . ILE A 1 35 ? 5.375 5.549 0.525 1.00 0.00 35 ILE A CA 6
ATOM 7594 C C . ILE A 1 35 ? 6.453 5.249 1.555 1.00 0.00 35 ILE A C 6
ATOM 7595 O O . ILE A 1 35 ? 7.046 4.169 1.565 1.00 0.00 35 ILE A O 6
ATOM 7611 N N . SER A 1 36 ? 6.685 6.209 2.423 1.00 0.00 36 SER A N 6
ATOM 7612 C CA . SER A 1 36 ? 7.689 6.060 3.474 1.00 0.00 36 SER A CA 6
ATOM 7613 C C . SER A 1 36 ? 7.276 4.976 4.443 1.00 0.00 36 SER A C 6
ATOM 7614 O O . SER A 1 36 ? 8.123 4.310 5.042 1.00 0.00 36 SER A O 6
ATOM 7622 N N . GLU A 1 37 ? 5.975 4.762 4.570 1.00 0.00 37 GLU A N 6
ATOM 7623 C CA . GLU A 1 37 ? 5.476 3.719 5.435 1.00 0.00 37 GLU A CA 6
ATOM 7624 C C . GLU A 1 37 ? 6.175 2.420 5.060 1.00 0.00 37 GLU A C 6
ATOM 7625 O O . GLU A 1 37 ? 6.372 1.534 5.890 1.00 0.00 37 GLU A O 6
ATOM 7637 N N . LEU A 1 38 ? 6.572 2.348 3.789 1.00 0.00 38 LEU A N 6
ATOM 7638 C CA . LEU A 1 38 ? 7.281 1.202 3.258 1.00 0.00 38 LEU A CA 6
ATOM 7639 C C . LEU A 1 38 ? 8.309 1.671 2.230 1.00 0.00 38 LEU A C 6
ATOM 7640 O O . LEU A 1 38 ? 7.990 1.849 1.054 1.00 0.00 38 LEU A O 6
ATOM 7656 N N . GLN A 1 39 ? 9.533 1.898 2.704 1.00 0.00 39 GLN A N 6
ATOM 7657 C CA . GLN A 1 39 ? 10.631 2.379 1.891 1.00 0.00 39 GLN A CA 6
ATOM 7658 C C . GLN A 1 39 ? 10.511 1.889 0.473 1.00 0.00 39 GLN A C 6
ATOM 7659 O O . GLN A 1 39 ? 10.977 0.816 0.103 1.00 0.00 39 GLN A O 6
ATOM 7673 N N . SER A 1 40 ? 9.850 2.744 -0.275 1.00 0.00 40 SER A N 6
ATOM 7674 C CA . SER A 1 40 ? 9.554 2.576 -1.705 1.00 0.00 40 SER A CA 6
ATOM 7675 C C . SER A 1 40 ? 10.106 1.284 -2.285 1.00 0.00 40 SER A C 6
ATOM 7676 O O . SER A 1 40 ? 9.427 0.600 -3.045 1.00 0.00 40 SER A O 6
ATOM 7684 N N . SER A 1 41 ? 11.331 0.958 -1.927 1.00 0.00 41 SER A N 6
ATOM 7685 C CA . SER A 1 41 ? 11.958 -0.256 -2.414 1.00 0.00 41 SER A CA 6
ATOM 7686 C C . SER A 1 41 ? 11.022 -1.451 -2.221 1.00 0.00 41 SER A C 6
ATOM 7687 O O . SER A 1 41 ? 11.124 -2.454 -2.925 1.00 0.00 41 SER A O 6
ATOM 7695 N N . GLN A 1 42 ? 10.107 -1.324 -1.263 1.00 0.00 42 GLN A N 6
ATOM 7696 C CA . GLN A 1 42 ? 9.145 -2.364 -0.966 1.00 0.00 42 GLN A CA 6
ATOM 7697 C C . GLN A 1 42 ? 8.268 -2.666 -2.178 1.00 0.00 42 GLN A C 6
ATOM 7698 O O . GLN A 1 42 ? 7.811 -3.793 -2.377 1.00 0.00 42 GLN A O 6
ATOM 7712 N N . TYR A 1 43 ? 8.031 -1.634 -2.969 1.00 0.00 43 TYR A N 6
ATOM 7713 C CA . TYR A 1 43 ? 7.200 -1.737 -4.163 1.00 0.00 43 TYR A CA 6
ATOM 7714 C C . TYR A 1 43 ? 7.963 -1.307 -5.405 1.00 0.00 43 TYR A C 6
ATOM 7715 O O . TYR A 1 43 ? 9.183 -1.143 -5.387 1.00 0.00 43 TYR A O 6
ATOM 7733 N N . THR A 1 44 ? 7.218 -1.125 -6.477 1.00 0.00 44 THR A N 6
ATOM 7734 C CA . THR A 1 44 ? 7.761 -0.708 -7.754 1.00 0.00 44 THR A CA 6
ATOM 7735 C C . THR A 1 44 ? 6.950 0.455 -8.290 1.00 0.00 44 THR A C 6
ATOM 7736 O O . THR A 1 44 ? 5.962 0.271 -9.001 1.00 0.00 44 THR A O 6
ATOM 7747 N N . LYS A 1 45 ? 7.366 1.651 -7.915 1.00 0.00 45 LYS A N 6
ATOM 7748 C CA . LYS A 1 45 ? 6.676 2.870 -8.327 1.00 0.00 45 LYS A CA 6
ATOM 7749 C C . LYS A 1 45 ? 6.841 3.120 -9.817 1.00 0.00 45 LYS A C 6
ATOM 7750 O O . LYS A 1 45 ? 7.759 2.610 -10.459 1.00 0.00 45 LYS A O 6
ATOM 7769 N N . GLY A 1 46 ? 5.931 3.919 -10.344 1.00 0.00 46 GLY A N 6
ATOM 7770 C CA . GLY A 1 46 ? 5.943 4.265 -11.743 1.00 0.00 46 GLY A CA 6
ATOM 7771 C C . GLY A 1 46 ? 5.163 5.534 -12.000 1.00 0.00 46 GLY A C 6
ATOM 7772 O O . GLY A 1 46 ? 4.068 5.490 -12.559 1.00 0.00 46 GLY A O 6
ATOM 7776 N N . THR A 1 47 ? 5.726 6.664 -11.562 1.00 0.00 47 THR A N 6
ATOM 7777 C CA . THR A 1 47 ? 5.094 7.979 -11.727 1.00 0.00 47 THR A CA 6
ATOM 7778 C C . THR A 1 47 ? 3.641 7.851 -12.178 1.00 0.00 47 THR A C 6
ATOM 7779 O O . THR A 1 47 ? 3.372 7.564 -13.346 1.00 0.00 47 THR A O 6
ATOM 7790 N N . ASN A 1 48 ? 2.719 8.048 -11.240 1.00 0.00 48 ASN A N 6
ATOM 7791 C CA . ASN A 1 48 ? 1.286 7.946 -11.511 1.00 0.00 48 ASN A CA 6
ATOM 7792 C C . ASN A 1 48 ? 0.779 6.543 -11.192 1.00 0.00 48 ASN A C 6
ATOM 7793 O O . ASN A 1 48 ? -0.419 6.306 -11.122 1.00 0.00 48 ASN A O 6
ATOM 7804 N N . GLU A 1 49 ? 1.708 5.617 -10.992 1.00 0.00 49 GLU A N 6
ATOM 7805 C CA . GLU A 1 49 ? 1.354 4.240 -10.671 1.00 0.00 49 GLU A CA 6
ATOM 7806 C C . GLU A 1 49 ? 2.427 3.586 -9.812 1.00 0.00 49 GLU A C 6
ATOM 7807 O O . GLU A 1 49 ? 3.521 4.120 -9.661 1.00 0.00 49 GLU A O 6
ATOM 7819 N N . VAL A 1 50 ? 2.103 2.425 -9.259 1.00 0.00 50 VAL A N 6
ATOM 7820 C CA . VAL A 1 50 ? 3.044 1.684 -8.422 1.00 0.00 50 VAL A CA 6
ATOM 7821 C C . VAL A 1 50 ? 2.663 0.214 -8.347 1.00 0.00 50 VAL A C 6
ATOM 7822 O O . VAL A 1 50 ? 1.534 -0.158 -8.663 1.00 0.00 50 VAL A O 6
ATOM 7835 N N . THR A 1 51 ? 3.611 -0.613 -7.932 1.00 0.00 51 THR A N 6
ATOM 7836 C CA . THR A 1 51 ? 3.363 -2.045 -7.827 1.00 0.00 51 THR A CA 6
ATOM 7837 C C . THR A 1 51 ? 3.935 -2.631 -6.540 1.00 0.00 51 THR A C 6
ATOM 7838 O O . THR A 1 51 ? 5.145 -2.628 -6.322 1.00 0.00 51 THR A O 6
ATOM 7849 N N . LEU A 1 52 ? 3.051 -3.157 -5.699 1.00 0.00 52 LEU A N 6
ATOM 7850 C CA . LEU A 1 52 ? 3.446 -3.771 -4.442 1.00 0.00 52 LEU A CA 6
ATOM 7851 C C . LEU A 1 52 ? 4.204 -5.059 -4.715 1.00 0.00 52 LEU A C 6
ATOM 7852 O O . LEU A 1 52 ? 3.781 -5.872 -5.534 1.00 0.00 52 LEU A O 6
ATOM 7868 N N . LEU A 1 53 ? 5.331 -5.241 -4.040 1.00 0.00 53 LEU A N 6
ATOM 7869 C CA . LEU A 1 53 ? 6.124 -6.436 -4.246 1.00 0.00 53 LEU A CA 6
ATOM 7870 C C . LEU A 1 53 ? 5.916 -7.455 -3.133 1.00 0.00 53 LEU A C 6
ATOM 7871 O O . LEU A 1 53 ? 6.293 -7.237 -1.979 1.00 0.00 53 LEU A O 6
ATOM 7887 N N . ALA A 1 54 ? 5.328 -8.582 -3.500 1.00 0.00 54 ALA A N 6
ATOM 7888 C CA . ALA A 1 54 ? 5.061 -9.665 -2.563 1.00 0.00 54 ALA A CA 6
ATOM 7889 C C . ALA A 1 54 ? 6.244 -9.934 -1.635 1.00 0.00 54 ALA A C 6
ATOM 7890 O O . ALA A 1 54 ? 6.101 -10.621 -0.631 1.00 0.00 54 ALA A O 6
ATOM 7897 N N . SER A 1 55 ? 7.413 -9.395 -1.970 1.00 0.00 55 SER A N 6
ATOM 7898 C CA . SER A 1 55 ? 8.602 -9.597 -1.151 1.00 0.00 55 SER A CA 6
ATOM 7899 C C . SER A 1 55 ? 8.491 -8.837 0.157 1.00 0.00 55 SER A C 6
ATOM 7900 O O . SER A 1 55 ? 8.754 -9.380 1.231 1.00 0.00 55 SER A O 6
ATOM 7908 N N . TYR A 1 56 ? 8.095 -7.579 0.060 1.00 0.00 56 TYR A N 6
ATOM 7909 C CA . TYR A 1 56 ? 7.934 -6.728 1.220 1.00 0.00 56 TYR A CA 6
ATOM 7910 C C . TYR A 1 56 ? 6.758 -7.195 2.053 1.00 0.00 56 TYR A C 6
ATOM 7911 O O . TYR A 1 56 ? 6.892 -7.547 3.227 1.00 0.00 56 TYR A O 6
ATOM 7929 N N . LEU A 1 57 ? 5.609 -7.187 1.417 1.00 0.00 57 LEU A N 6
ATOM 7930 C CA . LEU A 1 57 ? 4.371 -7.599 2.069 1.00 0.00 57 LEU A CA 6
ATOM 7931 C C . LEU A 1 57 ? 4.523 -8.986 2.678 1.00 0.00 57 LEU A C 6
ATOM 7932 O O . LEU A 1 57 ? 4.035 -9.249 3.777 1.00 0.00 57 LEU A O 6
ATOM 7948 N N . ASN A 1 58 ? 5.204 -9.872 1.962 1.00 0.00 58 ASN A N 6
ATOM 7949 C CA . ASN A 1 58 ? 5.413 -11.225 2.454 1.00 0.00 58 ASN A CA 6
ATOM 7950 C C . ASN A 1 58 ? 6.286 -11.216 3.702 1.00 0.00 58 ASN A C 6
ATOM 7951 O O . ASN A 1 58 ? 6.194 -12.106 4.548 1.00 0.00 58 ASN A O 6
ATOM 7962 N N . THR A 1 59 ? 7.146 -10.206 3.805 1.00 0.00 59 THR A N 6
ATOM 7963 C CA . THR A 1 59 ? 8.053 -10.083 4.941 1.00 0.00 59 THR A CA 6
ATOM 7964 C C . THR A 1 59 ? 7.429 -9.277 6.075 1.00 0.00 59 THR A C 6
ATOM 7965 O O . THR A 1 59 ? 7.889 -9.349 7.216 1.00 0.00 59 THR A O 6
ATOM 7976 N N . LEU A 1 60 ? 6.388 -8.512 5.764 1.00 0.00 60 LEU A N 6
ATOM 7977 C CA . LEU A 1 60 ? 5.717 -7.699 6.773 1.00 0.00 60 LEU A CA 6
ATOM 7978 C C . LEU A 1 60 ? 5.531 -8.482 8.071 1.00 0.00 60 LEU A C 6
ATOM 7979 O O . LEU A 1 60 ? 5.305 -9.692 8.053 1.00 0.00 60 LEU A O 6
ATOM 7995 N N . PRO A 1 61 ? 5.633 -7.793 9.220 1.00 0.00 61 PRO A N 6
ATOM 7996 C CA . PRO A 1 61 ? 5.486 -8.422 10.539 1.00 0.00 61 PRO A CA 6
ATOM 7997 C C . PRO A 1 61 ? 4.217 -9.259 10.665 1.00 0.00 61 PRO A C 6
ATOM 7998 O O . PRO A 1 61 ? 3.399 -9.319 9.746 1.00 0.00 61 PRO A O 6
ATOM 8009 N N . GLU A 1 62 ? 4.067 -9.905 11.817 1.00 0.00 62 GLU A N 6
ATOM 8010 C CA . GLU A 1 62 ? 2.913 -10.748 12.098 1.00 0.00 62 GLU A CA 6
ATOM 8011 C C . GLU A 1 62 ? 1.614 -9.977 11.965 1.00 0.00 62 GLU A C 6
ATOM 8012 O O . GLU A 1 62 ? 1.587 -8.880 11.414 1.00 0.00 62 GLU A O 6
ATOM 8024 N N . ASN A 1 63 ? 0.543 -10.588 12.455 1.00 0.00 63 ASN A N 6
ATOM 8025 C CA . ASN A 1 63 ? -0.781 -10.021 12.394 1.00 0.00 63 ASN A CA 6
ATOM 8026 C C . ASN A 1 63 ? -0.763 -8.514 12.625 1.00 0.00 63 ASN A C 6
ATOM 8027 O O . ASN A 1 63 ? -1.192 -8.029 13.672 1.00 0.00 63 ASN A O 6
ATOM 8038 N N . THR A 1 64 ? -0.263 -7.785 11.637 1.00 0.00 64 THR A N 6
ATOM 8039 C CA . THR A 1 64 ? -0.181 -6.330 11.722 1.00 0.00 64 THR A CA 6
ATOM 8040 C C . THR A 1 64 ? -0.967 -5.671 10.595 1.00 0.00 64 THR A C 6
ATOM 8041 O O . THR A 1 64 ? -1.345 -6.324 9.622 1.00 0.00 64 THR A O 6
ATOM 8052 N N . THR A 1 65 ? -1.213 -4.375 10.736 1.00 0.00 65 THR A N 6
ATOM 8053 C CA . THR A 1 65 ? -1.961 -3.627 9.734 1.00 0.00 65 THR A CA 6
ATOM 8054 C C . THR A 1 65 ? -1.162 -2.436 9.228 1.00 0.00 65 THR A C 6
ATOM 8055 O O . THR A 1 65 ? -1.419 -1.296 9.614 1.00 0.00 65 THR A O 6
ATOM 8066 N N . LYS A 1 66 ? -0.206 -2.698 8.351 1.00 0.00 66 LYS A N 6
ATOM 8067 C CA . LYS A 1 66 ? 0.607 -1.653 7.784 1.00 0.00 66 LYS A CA 6
ATOM 8068 C C . LYS A 1 66 ? -0.225 -0.742 6.913 1.00 0.00 66 LYS A C 6
ATOM 8069 O O . LYS A 1 66 ? -1.423 -0.961 6.729 1.00 0.00 66 LYS A O 6
ATOM 8088 N N . THR A 1 67 ? 0.401 0.283 6.389 1.00 0.00 67 THR A N 6
ATOM 8089 C CA . THR A 1 67 ? -0.292 1.243 5.548 1.00 0.00 67 THR A CA 6
ATOM 8090 C C . THR A 1 67 ? 0.614 1.801 4.461 1.00 0.00 67 THR A C 6
ATOM 8091 O O . THR A 1 67 ? 1.775 2.116 4.712 1.00 0.00 67 THR A O 6
ATOM 8102 N N . LEU A 1 68 ? 0.077 1.928 3.257 1.00 0.00 68 LEU A N 6
ATOM 8103 C CA . LEU A 1 68 ? 0.831 2.464 2.133 1.00 0.00 68 LEU A CA 6
ATOM 8104 C C . LEU A 1 68 ? 0.544 3.953 1.962 1.00 0.00 68 LEU A C 6
ATOM 8105 O O . LEU A 1 68 ? -0.169 4.354 1.048 1.00 0.00 68 LEU A O 6
ATOM 8121 N N . THR A 1 69 ? 1.101 4.772 2.853 1.00 0.00 69 THR A N 6
ATOM 8122 C CA . THR A 1 69 ? 0.893 6.215 2.795 1.00 0.00 69 THR A CA 6
ATOM 8123 C C . THR A 1 69 ? 1.608 6.820 1.592 1.00 0.00 69 THR A C 6
ATOM 8124 O O . THR A 1 69 ? 2.810 7.084 1.638 1.00 0.00 69 THR A O 6
ATOM 8135 N N . PHE A 1 70 ? 0.862 7.040 0.513 1.00 0.00 70 PHE A N 6
ATOM 8136 C CA . PHE A 1 70 ? 1.427 7.618 -0.692 1.00 0.00 70 PHE A CA 6
ATOM 8137 C C . PHE A 1 70 ? 1.647 9.115 -0.520 1.00 0.00 70 PHE A C 6
ATOM 8138 O O . PHE A 1 70 ? 0.690 9.882 -0.442 1.00 0.00 70 PHE A O 6
ATOM 8155 N N . ASP A 1 71 ? 2.908 9.528 -0.476 1.00 0.00 71 ASP A N 6
ATOM 8156 C CA . ASP A 1 71 ? 3.228 10.941 -0.322 1.00 0.00 71 ASP A CA 6
ATOM 8157 C C . ASP A 1 71 ? 2.859 11.708 -1.576 1.00 0.00 71 ASP A C 6
ATOM 8158 O O . ASP A 1 71 ? 3.625 11.778 -2.537 1.00 0.00 71 ASP A O 6
ATOM 8167 N N . PHE A 1 72 ? 1.672 12.283 -1.543 1.00 0.00 72 PHE A N 6
ATOM 8168 C CA . PHE A 1 72 ? 1.154 13.062 -2.659 1.00 0.00 72 PHE A CA 6
ATOM 8169 C C . PHE A 1 72 ? 1.281 14.553 -2.371 1.00 0.00 72 PHE A C 6
ATOM 8170 O O . PHE A 1 72 ? 0.541 15.367 -2.922 1.00 0.00 72 PHE A O 6
ATOM 8187 N N . GLY A 1 73 ? 2.215 14.906 -1.492 1.00 0.00 73 GLY A N 6
ATOM 8188 C CA . GLY A 1 73 ? 2.409 16.298 -1.139 1.00 0.00 73 GLY A CA 6
ATOM 8189 C C . GLY A 1 73 ? 1.124 16.962 -0.693 1.00 0.00 73 GLY A C 6
ATOM 8190 O O . GLY A 1 73 ? 1.027 18.189 -0.659 1.00 0.00 73 GLY A O 6
ATOM 8194 N N . VAL A 1 74 ? 0.129 16.148 -0.354 1.00 0.00 74 VAL A N 6
ATOM 8195 C CA . VAL A 1 74 ? -1.156 16.659 0.084 1.00 0.00 74 VAL A CA 6
ATOM 8196 C C . VAL A 1 74 ? -1.367 16.403 1.572 1.00 0.00 74 VAL A C 6
ATOM 8197 O O . VAL A 1 74 ? -2.013 17.192 2.261 1.00 0.00 74 VAL A O 6
ATOM 8210 N N . GLY A 1 75 ? -0.817 15.296 2.060 1.00 0.00 75 GLY A N 6
ATOM 8211 C CA . GLY A 1 75 ? -0.961 14.956 3.464 1.00 0.00 75 GLY A CA 6
ATOM 8212 C C . GLY A 1 75 ? -2.398 14.699 3.859 1.00 0.00 75 GLY A C 6
ATOM 8213 O O . GLY A 1 75 ? -2.811 13.554 4.040 1.00 0.00 75 GLY A O 6
ATOM 8217 N N . THR A 1 76 ? -3.154 15.775 3.994 1.00 0.00 76 THR A N 6
ATOM 8218 C CA . THR A 1 76 ? -4.562 15.688 4.372 1.00 0.00 76 THR A CA 6
ATOM 8219 C C . THR A 1 76 ? -5.299 14.656 3.524 1.00 0.00 76 THR A C 6
ATOM 8220 O O . THR A 1 76 ? -5.797 13.654 4.041 1.00 0.00 76 THR A O 6
ATOM 8231 N N . LYS A 1 77 ? -5.369 14.909 2.221 1.00 0.00 77 LYS A N 6
ATOM 8232 C CA . LYS A 1 77 ? -6.049 14.006 1.303 1.00 0.00 77 LYS A CA 6
ATOM 8233 C C . LYS A 1 77 ? -5.116 12.899 0.822 1.00 0.00 77 LYS A C 6
ATOM 8234 O O . LYS A 1 77 ? -5.444 12.155 -0.099 1.00 0.00 77 LYS A O 6
ATOM 8253 N N . ASN A 1 78 ? -3.957 12.795 1.456 1.00 0.00 78 ASN A N 6
ATOM 8254 C CA . ASN A 1 78 ? -2.975 11.778 1.099 1.00 0.00 78 ASN A CA 6
ATOM 8255 C C . ASN A 1 78 ? -3.568 10.378 1.233 1.00 0.00 78 ASN A C 6
ATOM 8256 O O . ASN A 1 78 ? -3.776 9.884 2.342 1.00 0.00 78 ASN A O 6
ATOM 8267 N N . PRO A 1 79 ? -3.854 9.713 0.103 1.00 0.00 79 PRO A N 6
ATOM 8268 C CA . PRO A 1 79 ? -4.425 8.369 0.108 1.00 0.00 79 PRO A CA 6
ATOM 8269 C C . PRO A 1 79 ? -3.444 7.332 0.637 1.00 0.00 79 PRO A C 6
ATOM 8270 O O . PRO A 1 79 ? -2.569 6.851 -0.085 1.00 0.00 79 PRO A O 6
ATOM 8281 N N . LYS A 1 80 ? -3.597 6.989 1.911 1.00 0.00 80 LYS A N 6
ATOM 8282 C CA . LYS A 1 80 ? -2.731 6.004 2.546 1.00 0.00 80 LYS A CA 6
ATOM 8283 C C . LYS A 1 80 ? -3.417 4.644 2.584 1.00 0.00 80 LYS A C 6
ATOM 8284 O O . LYS A 1 80 ? -4.451 4.479 3.229 1.00 0.00 80 LYS A O 6
ATOM 8303 N N . LEU A 1 81 ? -2.838 3.675 1.888 1.00 0.00 81 LEU A N 6
ATOM 8304 C CA . LEU A 1 81 ? -3.394 2.329 1.835 1.00 0.00 81 LEU A CA 6
ATOM 8305 C C . LEU A 1 81 ? -3.246 1.632 3.179 1.00 0.00 81 LEU A C 6
ATOM 8306 O O . LEU A 1 81 ? -2.378 1.979 3.972 1.00 0.00 81 LEU A O 6
ATOM 8322 N N . THR A 1 82 ? -4.092 0.642 3.425 1.00 0.00 82 THR A N 6
ATOM 8323 C CA . THR A 1 82 ? -4.034 -0.100 4.672 1.00 0.00 82 THR A CA 6
ATOM 8324 C C . THR A 1 82 ? -3.796 -1.581 4.397 1.00 0.00 82 THR A C 6
ATOM 8325 O O . THR A 1 82 ? -4.723 -2.317 4.059 1.00 0.00 82 THR A O 6
ATOM 8336 N N . ILE A 1 83 ? -2.546 -2.008 4.535 1.00 0.00 83 ILE A N 6
ATOM 8337 C CA . ILE A 1 83 ? -2.183 -3.400 4.294 1.00 0.00 83 ILE A CA 6
ATOM 8338 C C . ILE A 1 83 ? -2.185 -4.201 5.598 1.00 0.00 83 ILE A C 6
ATOM 8339 O O . ILE A 1 83 ? -1.344 -3.994 6.478 1.00 0.00 83 ILE A O 6
ATOM 8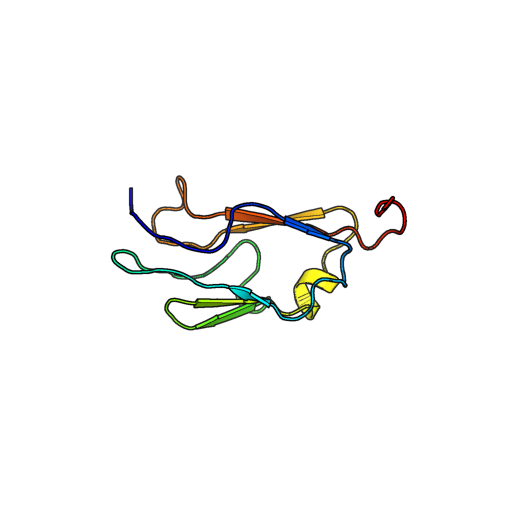355 N N . THR A 1 84 ? -3.149 -5.112 5.714 1.00 0.00 84 THR A N 6
ATOM 8356 C CA . THR A 1 84 ? -3.272 -5.941 6.907 1.00 0.00 84 THR A CA 6
ATOM 8357 C C . THR A 1 84 ? -2.639 -7.306 6.691 1.00 0.00 84 THR A C 6
ATOM 8358 O O . THR A 1 84 ? -3.176 -8.150 5.973 1.00 0.00 84 THR A O 6
ATOM 8369 N N . VAL A 1 85 ? -1.490 -7.519 7.323 1.00 0.00 85 VAL A N 6
ATOM 8370 C CA . VAL A 1 85 ? -0.776 -8.766 7.213 1.00 0.00 85 VAL A CA 6
ATOM 8371 C C . VAL A 1 85 ? -1.164 -9.719 8.338 1.00 0.00 85 VAL A C 6
ATOM 8372 O O . VAL A 1 85 ? -0.706 -9.574 9.475 1.00 0.00 85 VAL A O 6
ATOM 8385 N N . LEU A 1 86 ? -2.014 -10.689 8.011 1.00 0.00 86 LEU A N 6
ATOM 8386 C CA . LEU A 1 86 ? -2.475 -11.670 8.985 1.00 0.00 86 LEU A CA 6
ATOM 8387 C C . LEU A 1 86 ? -1.356 -12.643 9.349 1.00 0.00 86 LEU A C 6
ATOM 8388 O O . LEU A 1 86 ? -0.313 -12.673 8.698 1.00 0.00 86 LEU A O 6
ATOM 8404 N N . PRO A 1 87 ? -1.560 -13.451 10.402 1.00 0.00 87 PRO A N 6
ATOM 8405 C CA . PRO A 1 87 ? -0.563 -14.425 10.851 1.00 0.00 87 PRO A CA 6
ATOM 8406 C C . PRO A 1 87 ? -0.462 -15.624 9.915 1.00 0.00 87 PRO A C 6
ATOM 8407 O O . PRO A 1 87 ? -1.472 -16.228 9.553 1.00 0.00 87 PRO A O 6
ATOM 8418 N N . LYS A 1 88 ? 0.757 -15.961 9.526 1.00 0.00 88 LYS A N 6
ATOM 8419 C CA . LYS A 1 88 ? 0.994 -17.088 8.631 1.00 0.00 88 LYS A CA 6
ATOM 8420 C C . LYS A 1 88 ? 0.233 -18.326 9.096 1.00 0.00 88 LYS A C 6
ATOM 8421 O O . LYS A 1 88 ? -0.221 -18.392 10.235 1.00 0.00 88 LYS A O 6
ATOM 8440 N N . ASP A 1 89 ? 0.110 -19.303 8.205 1.00 0.00 89 ASP A N 6
ATOM 8441 C CA . ASP A 1 89 ? -0.584 -20.538 8.515 1.00 0.00 89 ASP A CA 6
ATOM 8442 C C . ASP A 1 89 ? 0.206 -21.377 9.511 1.00 0.00 89 ASP A C 6
ATOM 8443 O O . ASP A 1 89 ? 1.403 -21.158 9.706 1.00 0.00 89 ASP A O 6
ATOM 8452 N N . ILE A 1 90 ? -0.462 -22.334 10.139 1.00 0.00 90 ILE A N 6
ATOM 8453 C CA . ILE A 1 90 ? 0.173 -23.205 11.115 1.00 0.00 90 ILE A CA 6
ATOM 8454 C C . ILE A 1 90 ? -0.459 -24.591 11.119 1.00 0.00 90 ILE A C 6
ATOM 8455 O O . ILE A 1 90 ? -1.096 -24.990 12.095 1.00 0.00 90 ILE A O 6
ATOM 8471 N N . PRO A 1 91 ? -0.297 -25.343 10.019 1.00 0.00 91 PRO A N 6
ATOM 8472 C CA . PRO A 1 91 ? -0.858 -26.691 9.895 1.00 0.00 91 PRO A CA 6
ATOM 8473 C C . PRO A 1 91 ? -0.170 -27.696 10.812 1.00 0.00 91 PRO A C 6
ATOM 8474 O O . PRO A 1 91 ? 0.878 -27.406 11.387 1.00 0.00 91 PRO A O 6
ATOM 8485 N N . GLY A 1 92 ? -0.767 -28.875 10.947 1.00 0.00 92 GLY A N 6
ATOM 8486 C CA . GLY A 1 92 ? -0.197 -29.902 11.796 1.00 0.00 92 GLY A CA 6
ATOM 8487 C C . GLY A 1 92 ? -1.117 -30.291 12.937 1.00 0.00 92 GLY A C 6
ATOM 8488 O O . GLY A 1 92 ? -0.658 -30.683 14.010 1.00 0.00 92 GLY A O 6
ATOM 8492 N N . LEU A 1 93 ? -2.421 -30.182 12.704 1.00 0.00 93 LEU A N 6
ATOM 8493 C CA . LEU A 1 93 ? -3.410 -30.526 13.720 1.00 0.00 93 LEU A CA 6
ATOM 8494 C C . LEU A 1 93 ? -4.456 -31.483 13.159 1.00 0.00 93 LEU A C 6
ATOM 8495 O O . LEU A 1 93 ? -5.620 -31.451 13.561 1.00 0.00 93 LEU A O 6
ATOM 8511 N N . GLU A 1 94 ? -4.036 -32.332 12.226 1.00 0.00 94 GLU A N 6
ATOM 8512 C CA . GLU A 1 94 ? -4.937 -33.296 11.610 1.00 0.00 94 GLU A CA 6
ATOM 8513 C C . GLU A 1 94 ? -6.130 -32.597 10.967 1.00 0.00 94 GLU A C 6
ATOM 8514 O O . GLU A 1 94 ? -7.189 -33.244 10.824 1.00 0.00 94 GLU A O 6
ATOM 8527 N N . MET A 1 1 ? -5.515 20.901 -1.854 1.00 0.00 1 MET A N 7
ATOM 8528 C CA . MET A 1 1 ? -5.882 21.713 -3.045 1.00 0.00 1 MET A CA 7
ATOM 8529 C C . MET A 1 1 ? -5.799 20.883 -4.322 1.00 0.00 1 MET A C 7
ATOM 8530 O O . MET A 1 1 ? -6.450 21.194 -5.320 1.00 0.00 1 MET A O 7
ATOM 8546 N N . GLN A 1 2 ? -4.991 19.828 -4.287 1.00 0.00 2 GLN A N 7
ATOM 8547 C CA . GLN A 1 2 ? -4.822 18.954 -5.441 1.00 0.00 2 GLN A CA 7
ATOM 8548 C C . GLN A 1 2 ? -6.004 18.001 -5.582 1.00 0.00 2 GLN A C 7
ATOM 8549 O O . GLN A 1 2 ? -6.935 18.028 -4.775 1.00 0.00 2 GLN A O 7
ATOM 8563 N N . ASP A 1 3 ? -5.960 17.159 -6.609 1.00 0.00 3 ASP A N 7
ATOM 8564 C CA . ASP A 1 3 ? -7.025 16.196 -6.853 1.00 0.00 3 ASP A CA 7
ATOM 8565 C C . ASP A 1 3 ? -6.461 14.877 -7.375 1.00 0.00 3 ASP A C 7
ATOM 8566 O O . ASP A 1 3 ? -6.605 14.551 -8.552 1.00 0.00 3 ASP A O 7
ATOM 8575 N N . PRO A 1 4 ? -5.803 14.103 -6.499 1.00 0.00 4 PRO A N 7
ATOM 8576 C CA . PRO A 1 4 ? -5.212 12.820 -6.862 1.00 0.00 4 PRO A CA 7
ATOM 8577 C C . PRO A 1 4 ? -6.195 11.667 -6.712 1.00 0.00 4 PRO A C 7
ATOM 8578 O O . PRO A 1 4 ? -6.920 11.587 -5.720 1.00 0.00 4 PRO A O 7
ATOM 8589 N N . THR A 1 5 ? -6.217 10.772 -7.692 1.00 0.00 5 THR A N 7
ATOM 8590 C CA . THR A 1 5 ? -7.120 9.627 -7.635 1.00 0.00 5 THR A CA 7
ATOM 8591 C C . THR A 1 5 ? -6.374 8.378 -7.169 1.00 0.00 5 THR A C 7
ATOM 8592 O O . THR A 1 5 ? -5.270 8.093 -7.634 1.00 0.00 5 THR A O 7
ATOM 8603 N N . ILE A 1 6 ? -6.982 7.641 -6.244 1.00 0.00 6 ILE A N 7
ATOM 8604 C CA . ILE A 1 6 ? -6.372 6.430 -5.705 1.00 0.00 6 ILE A CA 7
ATOM 8605 C C . ILE A 1 6 ? -7.345 5.259 -5.716 1.00 0.00 6 ILE A C 7
ATOM 8606 O O . ILE A 1 6 ? -8.541 5.431 -5.478 1.00 0.00 6 ILE A O 7
ATOM 8622 N N . ASN A 1 7 ? -6.826 4.068 -5.992 1.00 0.00 7 ASN A N 7
ATOM 8623 C CA . ASN A 1 7 ? -7.659 2.873 -6.025 1.00 0.00 7 ASN A CA 7
ATOM 8624 C C . ASN A 1 7 ? -8.295 2.580 -4.683 1.00 0.00 7 ASN A C 7
ATOM 8625 O O . ASN A 1 7 ? -9.289 3.225 -4.351 1.00 0.00 7 ASN A O 7
ATOM 8636 N N . PRO A 1 8 ? -7.828 1.625 -3.877 1.00 0.00 8 PRO A N 7
ATOM 8637 C CA . PRO A 1 8 ? -8.490 1.364 -2.638 1.00 0.00 8 PRO A CA 7
ATOM 8638 C C . PRO A 1 8 ? -7.836 2.059 -1.456 1.00 0.00 8 PRO A C 7
ATOM 8639 O O . PRO A 1 8 ? -7.011 2.957 -1.630 1.00 0.00 8 PRO A O 7
ATOM 8650 N N . THR A 1 9 ? -8.213 1.649 -0.252 1.00 0.00 9 THR A N 7
ATOM 8651 C CA . THR A 1 9 ? -7.661 2.247 0.946 1.00 0.00 9 THR A CA 7
ATOM 8652 C C . THR A 1 9 ? -7.427 1.219 2.051 1.00 0.00 9 THR A C 7
ATOM 8653 O O . THR A 1 9 ? -6.904 1.562 3.112 1.00 0.00 9 THR A O 7
ATOM 8664 N N . SER A 1 10 ? -7.806 -0.034 1.822 1.00 0.00 10 SER A N 7
ATOM 8665 C CA . SER A 1 10 ? -7.608 -1.054 2.845 1.00 0.00 10 SER A CA 7
ATOM 8666 C C . SER A 1 10 ? -7.885 -2.469 2.340 1.00 0.00 10 SER A C 7
ATOM 8667 O O . SER A 1 10 ? -8.814 -2.701 1.563 1.00 0.00 10 SER A O 7
ATOM 8675 N N . ILE A 1 11 ? -7.079 -3.411 2.822 1.00 0.00 11 ILE A N 7
ATOM 8676 C CA . ILE A 1 11 ? -7.215 -4.819 2.476 1.00 0.00 11 ILE A CA 7
ATOM 8677 C C . ILE A 1 11 ? -6.593 -5.685 3.570 1.00 0.00 11 ILE A C 7
ATOM 8678 O O . ILE A 1 11 ? -5.928 -5.171 4.470 1.00 0.00 11 ILE A O 7
ATOM 8694 N N . SER A 1 12 ? -6.811 -6.996 3.499 1.00 0.00 12 SER A N 7
ATOM 8695 C CA . SER A 1 12 ? -6.264 -7.909 4.498 1.00 0.00 12 SER A CA 7
ATOM 8696 C C . SER A 1 12 ? -5.783 -9.209 3.859 1.00 0.00 12 SER A C 7
ATOM 8697 O O . SER A 1 12 ? -6.433 -9.747 2.963 1.00 0.00 12 SER A O 7
ATOM 8705 N N . ALA A 1 13 ? -4.639 -9.706 4.327 1.00 0.00 13 ALA A N 7
ATOM 8706 C CA . ALA A 1 13 ? -4.074 -10.939 3.798 1.00 0.00 13 ALA A CA 7
ATOM 8707 C C . ALA A 1 13 ? -2.896 -11.419 4.645 1.00 0.00 13 ALA A C 7
ATOM 8708 O O . ALA A 1 13 ? -2.167 -10.617 5.228 1.00 0.00 13 ALA A O 7
ATOM 8715 N N . LYS A 1 14 ? -2.709 -12.732 4.694 1.00 0.00 14 LYS A N 7
ATOM 8716 C CA . LYS A 1 14 ? -1.607 -13.322 5.449 1.00 0.00 14 LYS A CA 7
ATOM 8717 C C . LYS A 1 14 ? -0.287 -13.013 4.750 1.00 0.00 14 LYS A C 7
ATOM 8718 O O . LYS A 1 14 ? -0.254 -12.854 3.526 1.00 0.00 14 LYS A O 7
ATOM 8737 N N . ALA A 1 15 ? 0.796 -12.922 5.505 1.00 0.00 15 ALA A N 7
ATOM 8738 C CA . ALA A 1 15 ? 2.081 -12.624 4.899 1.00 0.00 15 ALA A CA 7
ATOM 8739 C C . ALA A 1 15 ? 2.480 -13.716 3.936 1.00 0.00 15 ALA A C 7
ATOM 8740 O O . ALA A 1 15 ? 2.872 -14.816 4.325 1.00 0.00 15 ALA A O 7
ATOM 8747 N N . GLY A 1 16 ? 2.336 -13.391 2.671 1.00 0.00 16 GLY A N 7
ATOM 8748 C CA . GLY A 1 16 ? 2.630 -14.314 1.610 1.00 0.00 16 GLY A CA 7
ATOM 8749 C C . GLY A 1 16 ? 1.493 -14.338 0.629 1.00 0.00 16 GLY A C 7
ATOM 8750 O O . GLY A 1 16 ? 1.692 -14.328 -0.575 1.00 0.00 16 GLY A O 7
ATOM 8754 N N . SER A 1 17 ? 0.276 -14.302 1.159 1.00 0.00 17 SER A N 7
ATOM 8755 C CA . SER A 1 17 ? -0.898 -14.275 0.330 1.00 0.00 17 SER A CA 7
ATOM 8756 C C . SER A 1 17 ? -1.000 -12.930 -0.374 1.00 0.00 17 SER A C 7
ATOM 8757 O O . SER A 1 17 ? -2.017 -12.598 -0.980 1.00 0.00 17 SER A O 7
ATOM 8765 N N . PHE A 1 18 ? 0.067 -12.160 -0.278 1.00 0.00 18 PHE A N 7
ATOM 8766 C CA . PHE A 1 18 ? 0.128 -10.855 -0.873 1.00 0.00 18 PHE A CA 7
ATOM 8767 C C . PHE A 1 18 ? 0.836 -10.906 -2.207 1.00 0.00 18 PHE A C 7
ATOM 8768 O O . PHE A 1 18 ? 1.988 -10.504 -2.318 1.00 0.00 18 PHE A O 7
ATOM 8785 N N . ALA A 1 19 ? 0.143 -11.390 -3.214 1.00 0.00 19 ALA A N 7
ATOM 8786 C CA . ALA A 1 19 ? 0.728 -11.481 -4.542 1.00 0.00 19 ALA A CA 7
ATOM 8787 C C . ALA A 1 19 ? 0.936 -10.087 -5.112 1.00 0.00 19 ALA A C 7
ATOM 8788 O O . ALA A 1 19 ? 0.271 -9.139 -4.697 1.00 0.00 19 ALA A O 7
ATOM 8795 N N . ASP A 1 20 ? 1.872 -9.958 -6.052 1.00 0.00 20 ASP A N 7
ATOM 8796 C CA . ASP A 1 20 ? 2.175 -8.664 -6.662 1.00 0.00 20 ASP A CA 7
ATOM 8797 C C . ASP A 1 20 ? 0.912 -7.819 -6.775 1.00 0.00 20 ASP A C 7
ATOM 8798 O O . ASP A 1 20 ? 0.006 -8.141 -7.538 1.00 0.00 20 ASP A O 7
ATOM 8807 N N . THR A 1 21 ? 0.857 -6.747 -5.992 1.00 0.00 21 THR A N 7
ATOM 8808 C CA . THR A 1 21 ? -0.303 -5.870 -5.993 1.00 0.00 21 THR A CA 7
ATOM 8809 C C . THR A 1 21 ? 0.047 -4.487 -6.513 1.00 0.00 21 THR A C 7
ATOM 8810 O O . THR A 1 21 ? 0.764 -3.733 -5.861 1.00 0.00 21 THR A O 7
ATOM 8821 N N . LYS A 1 22 ? -0.456 -4.156 -7.691 1.00 0.00 22 LYS A N 7
ATOM 8822 C CA . LYS A 1 22 ? -0.191 -2.870 -8.290 1.00 0.00 22 LYS A CA 7
ATOM 8823 C C . LYS A 1 22 ? -1.319 -1.890 -8.004 1.00 0.00 22 LYS A C 7
ATOM 8824 O O . LYS A 1 22 ? -2.500 -2.239 -8.051 1.00 0.00 22 LYS A O 7
ATOM 8843 N N . ILE A 1 23 ? -0.934 -0.663 -7.706 1.00 0.00 23 ILE A N 7
ATOM 8844 C CA . ILE A 1 23 ? -1.881 0.391 -7.402 1.00 0.00 23 ILE A CA 7
ATOM 8845 C C . ILE A 1 23 ? -1.775 1.516 -8.431 1.00 0.00 23 ILE A C 7
ATOM 8846 O O . ILE A 1 23 ? -0.740 1.678 -9.079 1.00 0.00 23 ILE A O 7
ATOM 8862 N N . THR A 1 24 ? -2.846 2.287 -8.580 1.00 0.00 24 THR A N 7
ATOM 8863 C CA . THR A 1 24 ? -2.859 3.386 -9.536 1.00 0.00 24 THR A CA 7
ATOM 8864 C C . THR A 1 24 ? -3.104 4.715 -8.836 1.00 0.00 24 THR A C 7
ATOM 8865 O O . THR A 1 24 ? -4.185 4.956 -8.296 1.00 0.00 24 THR A O 7
ATOM 8876 N N . LEU A 1 25 ? -2.098 5.584 -8.854 1.00 0.00 25 LEU A N 7
ATOM 8877 C CA . LEU A 1 25 ? -2.212 6.893 -8.230 1.00 0.00 25 LEU A CA 7
ATOM 8878 C C . LEU A 1 25 ? -2.289 7.972 -9.301 1.00 0.00 25 LEU A C 7
ATOM 8879 O O . LEU A 1 25 ? -1.272 8.383 -9.860 1.00 0.00 25 LEU A O 7
ATOM 8895 N N . THR A 1 26 ? -3.508 8.415 -9.600 1.00 0.00 26 THR A N 7
ATOM 8896 C CA . THR A 1 26 ? -3.722 9.428 -10.623 1.00 0.00 26 THR A CA 7
ATOM 8897 C C . THR A 1 26 ? -3.191 10.787 -10.176 1.00 0.00 26 THR A C 7
ATOM 8898 O O . THR A 1 26 ? -3.729 11.403 -9.250 1.00 0.00 26 THR A O 7
ATOM 8909 N N . PRO A 1 27 ? -2.124 11.257 -10.849 1.00 0.00 27 PRO A N 7
ATOM 8910 C CA . PRO A 1 27 ? -1.462 12.538 -10.584 1.00 0.00 27 PRO A CA 7
ATOM 8911 C C . PRO A 1 27 ? -1.948 13.619 -11.518 1.00 0.00 27 PRO A C 7
ATOM 8912 O O . PRO A 1 27 ? -1.317 14.666 -11.666 1.00 0.00 27 PRO A O 7
ATOM 8923 N N . ASN A 1 28 ? -3.050 13.325 -12.174 1.00 0.00 28 ASN A N 7
ATOM 8924 C CA . ASN A 1 28 ? -3.661 14.213 -13.143 1.00 0.00 28 ASN A CA 7
ATOM 8925 C C . ASN A 1 28 ? -3.552 15.673 -12.727 1.00 0.00 28 ASN A C 7
ATOM 8926 O O . ASN A 1 28 ? -3.745 16.587 -13.531 1.00 0.00 28 ASN A O 7
ATOM 8937 N N . GLY A 1 29 ? -3.229 15.863 -11.471 1.00 0.00 29 GLY A N 7
ATOM 8938 C CA . GLY A 1 29 ? -3.068 17.197 -10.919 1.00 0.00 29 GLY A CA 7
ATOM 8939 C C . GLY A 1 29 ? -2.273 17.180 -9.628 1.00 0.00 29 GLY A C 7
ATOM 8940 O O . GLY A 1 29 ? -2.279 18.147 -8.868 1.00 0.00 29 GLY A O 7
ATOM 8944 N N . ASN A 1 30 ? -1.610 16.057 -9.374 1.00 0.00 30 ASN A N 7
ATOM 8945 C CA . ASN A 1 30 ? -0.832 15.869 -8.175 1.00 0.00 30 ASN A CA 7
ATOM 8946 C C . ASN A 1 30 ? 0.459 15.128 -8.477 1.00 0.00 30 ASN A C 7
ATOM 8947 O O . ASN A 1 30 ? 0.657 14.623 -9.581 1.00 0.00 30 ASN A O 7
ATOM 8958 N N . THR A 1 31 ? 1.334 15.058 -7.482 1.00 0.00 31 THR A N 7
ATOM 8959 C CA . THR A 1 31 ? 2.608 14.374 -7.629 1.00 0.00 31 THR A CA 7
ATOM 8960 C C . THR A 1 31 ? 2.786 13.336 -6.526 1.00 0.00 31 THR A C 7
ATOM 8961 O O . THR A 1 31 ? 2.148 13.417 -5.477 1.00 0.00 31 THR A O 7
ATOM 8972 N N . PHE A 1 32 ? 3.655 12.365 -6.772 1.00 0.00 32 PHE A N 7
ATOM 8973 C CA . PHE A 1 32 ? 3.917 11.308 -5.798 1.00 0.00 32 PHE A CA 7
ATOM 8974 C C . PHE A 1 32 ? 5.365 11.356 -5.323 1.00 0.00 32 PHE A C 7
ATOM 8975 O O . PHE A 1 32 ? 6.292 11.459 -6.127 1.00 0.00 32 PHE A O 7
ATOM 8992 N N . ASN A 1 33 ? 5.553 11.281 -4.010 1.00 0.00 33 ASN A N 7
ATOM 8993 C CA . ASN A 1 33 ? 6.876 11.319 -3.419 1.00 0.00 33 ASN A CA 7
ATOM 8994 C C . ASN A 1 33 ? 7.334 9.918 -3.021 1.00 0.00 33 ASN A C 7
ATOM 8995 O O . ASN A 1 33 ? 8.488 9.547 -3.227 1.00 0.00 33 ASN A O 7
ATOM 9006 N N . GLY A 1 34 ? 6.418 9.147 -2.444 1.00 0.00 34 GLY A N 7
ATOM 9007 C CA . GLY A 1 34 ? 6.739 7.797 -2.019 1.00 0.00 34 GLY A CA 7
ATOM 9008 C C . GLY A 1 34 ? 6.020 7.413 -0.739 1.00 0.00 34 GLY A C 7
ATOM 9009 O O . GLY A 1 34 ? 5.487 8.275 -0.041 1.00 0.00 34 GLY A O 7
ATOM 9013 N N . ILE A 1 35 ? 6.004 6.120 -0.428 1.00 0.00 35 ILE A N 7
ATOM 9014 C CA . ILE A 1 35 ? 5.342 5.641 0.776 1.00 0.00 35 ILE A CA 7
ATOM 9015 C C . ILE A 1 35 ? 6.350 5.324 1.871 1.00 0.00 35 ILE A C 7
ATOM 9016 O O . ILE A 1 35 ? 6.900 4.223 1.929 1.00 0.00 35 ILE A O 7
ATOM 9032 N N . SER A 1 36 ? 6.565 6.285 2.752 1.00 0.00 36 SER A N 7
ATOM 9033 C CA . SER A 1 36 ? 7.492 6.100 3.865 1.00 0.00 36 SER A CA 7
ATOM 9034 C C . SER A 1 36 ? 6.944 5.052 4.809 1.00 0.00 36 SER A C 7
ATOM 9035 O O . SER A 1 36 ? 7.698 4.372 5.506 1.00 0.00 36 SER A O 7
ATOM 9043 N N . GLU A 1 37 ? 5.627 4.879 4.788 1.00 0.00 37 GLU A N 7
ATOM 9044 C CA . GLU A 1 37 ? 4.992 3.866 5.598 1.00 0.00 37 GLU A CA 7
ATOM 9045 C C . GLU A 1 37 ? 5.737 2.561 5.369 1.00 0.00 37 GLU A C 7
ATOM 9046 O O . GLU A 1 37 ? 5.831 1.702 6.248 1.00 0.00 37 GLU A O 7
ATOM 9058 N N . LEU A 1 38 ? 6.284 2.453 4.161 1.00 0.00 38 LEU A N 7
ATOM 9059 C CA . LEU A 1 38 ? 7.056 1.308 3.743 1.00 0.00 38 LEU A CA 7
ATOM 9060 C C . LEU A 1 38 ? 8.081 1.751 2.699 1.00 0.00 38 LEU A C 7
ATOM 9061 O O . LEU A 1 38 ? 7.734 1.984 1.542 1.00 0.00 38 LEU A O 7
ATOM 9077 N N . GLN A 1 39 ? 9.335 1.895 3.132 1.00 0.00 39 GLN A N 7
ATOM 9078 C CA . GLN A 1 39 ? 10.425 2.344 2.284 1.00 0.00 39 GLN A CA 7
ATOM 9079 C C . GLN A 1 39 ? 10.213 1.909 0.858 1.00 0.00 39 GLN A C 7
ATOM 9080 O O . GLN A 1 39 ? 10.637 0.841 0.422 1.00 0.00 39 GLN A O 7
ATOM 9094 N N . SER A 1 40 ? 9.521 2.796 0.184 1.00 0.00 40 SER A N 7
ATOM 9095 C CA . SER A 1 40 ? 9.127 2.681 -1.220 1.00 0.00 40 SER A CA 7
ATOM 9096 C C . SER A 1 40 ? 9.807 1.533 -1.951 1.00 0.00 40 SER A C 7
ATOM 9097 O O . SER A 1 40 ? 9.182 0.849 -2.758 1.00 0.00 40 SER A O 7
ATOM 9105 N N . SER A 1 41 ? 11.082 1.327 -1.679 1.00 0.00 41 SER A N 7
ATOM 9106 C CA . SER A 1 41 ? 11.826 0.252 -2.329 1.00 0.00 41 SER A CA 7
ATOM 9107 C C . SER A 1 41 ? 11.074 -1.069 -2.223 1.00 0.00 41 SER A C 7
ATOM 9108 O O . SER A 1 41 ? 11.313 -1.994 -2.999 1.00 0.00 41 SER A O 7
ATOM 9116 N N . GLN A 1 42 ? 10.161 -1.154 -1.259 1.00 0.00 42 GLN A N 7
ATOM 9117 C CA . GLN A 1 42 ? 9.369 -2.349 -1.046 1.00 0.00 42 GLN A CA 7
ATOM 9118 C C . GLN A 1 42 ? 8.437 -2.608 -2.221 1.00 0.00 42 GLN A C 7
ATOM 9119 O O . GLN A 1 42 ? 8.096 -3.750 -2.539 1.00 0.00 42 GLN A O 7
ATOM 9133 N N . TYR A 1 43 ? 8.030 -1.526 -2.854 1.00 0.00 43 TYR A N 7
ATOM 9134 C CA . TYR A 1 43 ? 7.131 -1.588 -4.002 1.00 0.00 43 TYR A CA 7
ATOM 9135 C C . TYR A 1 43 ? 7.826 -1.153 -5.282 1.00 0.00 43 TYR A C 7
ATOM 9136 O O . TYR A 1 43 ? 9.044 -0.963 -5.320 1.00 0.00 43 TYR A O 7
ATOM 9154 N N . THR A 1 44 ? 7.029 -1.002 -6.322 1.00 0.00 44 THR A N 7
ATOM 9155 C CA . THR A 1 44 ? 7.507 -0.593 -7.625 1.00 0.00 44 THR A CA 7
ATOM 9156 C C . THR A 1 44 ? 6.619 0.512 -8.161 1.00 0.00 44 THR A C 7
ATOM 9157 O O . THR A 1 44 ? 5.580 0.261 -8.776 1.00 0.00 44 THR A O 7
ATOM 9168 N N . LYS A 1 45 ? 7.032 1.734 -7.889 1.00 0.00 45 LYS A N 7
ATOM 9169 C CA . LYS A 1 45 ? 6.288 2.916 -8.312 1.00 0.00 45 LYS A CA 7
ATOM 9170 C C . LYS A 1 45 ? 6.339 3.092 -9.825 1.00 0.00 45 LYS A C 7
ATOM 9171 O O . LYS A 1 45 ? 7.162 2.485 -10.512 1.00 0.00 45 LYS A O 7
ATOM 9190 N N . GLY A 1 46 ? 5.448 3.937 -10.329 1.00 0.00 46 GLY A N 7
ATOM 9191 C CA . GLY A 1 46 ? 5.375 4.210 -11.747 1.00 0.00 46 GLY A CA 7
ATOM 9192 C C . GLY A 1 46 ? 4.857 5.608 -12.018 1.00 0.00 46 GLY A C 7
ATOM 9193 O O . GLY A 1 46 ? 3.765 5.777 -12.563 1.00 0.00 46 GLY A O 7
ATOM 9197 N N . THR A 1 47 ? 5.642 6.604 -11.617 1.00 0.00 47 THR A N 7
ATOM 9198 C CA . THR A 1 47 ? 5.293 8.016 -11.796 1.00 0.00 47 THR A CA 7
ATOM 9199 C C . THR A 1 47 ? 3.787 8.248 -11.761 1.00 0.00 47 THR A C 7
ATOM 9200 O O . THR A 1 47 ? 3.256 9.083 -12.491 1.00 0.00 47 THR A O 7
ATOM 9211 N N . ASN A 1 48 ? 3.118 7.512 -10.887 1.00 0.00 48 ASN A N 7
ATOM 9212 C CA . ASN A 1 48 ? 1.676 7.623 -10.711 1.00 0.00 48 ASN A CA 7
ATOM 9213 C C . ASN A 1 48 ? 1.113 6.366 -10.102 1.00 0.00 48 ASN A C 7
ATOM 9214 O O . ASN A 1 48 ? 0.108 6.403 -9.412 1.00 0.00 48 ASN A O 7
ATOM 9225 N N . GLU A 1 49 ? 1.758 5.259 -10.380 1.00 0.00 49 GLU A N 7
ATOM 9226 C CA . GLU A 1 49 ? 1.308 3.973 -9.870 1.00 0.00 49 GLU A CA 7
ATOM 9227 C C . GLU A 1 49 ? 2.321 3.366 -8.915 1.00 0.00 49 GLU A C 7
ATOM 9228 O O . GLU A 1 49 ? 3.495 3.695 -8.947 1.00 0.00 49 GLU A O 7
ATOM 9240 N N . VAL A 1 50 ? 1.856 2.468 -8.065 1.00 0.00 50 VAL A N 7
ATOM 9241 C CA . VAL A 1 50 ? 2.739 1.809 -7.114 1.00 0.00 50 VAL A CA 7
ATOM 9242 C C . VAL A 1 50 ? 2.309 0.373 -6.872 1.00 0.00 50 VAL A C 7
ATOM 9243 O O . VAL A 1 50 ? 1.171 0.107 -6.499 1.00 0.00 50 VAL A O 7
ATOM 9256 N N . THR A 1 51 ? 3.231 -0.543 -7.101 1.00 0.00 51 THR A N 7
ATOM 9257 C CA . THR A 1 51 ? 2.941 -1.963 -6.923 1.00 0.00 51 THR A CA 7
ATOM 9258 C C . THR A 1 51 ? 3.809 -2.603 -5.845 1.00 0.00 51 THR A C 7
ATOM 9259 O O . THR A 1 51 ? 5.035 -2.537 -5.894 1.00 0.00 51 THR A O 7
ATOM 9270 N N . LEU A 1 52 ? 3.159 -3.251 -4.882 1.00 0.00 52 LEU A N 7
ATOM 9271 C CA . LEU A 1 52 ? 3.870 -3.927 -3.809 1.00 0.00 52 LEU A CA 7
ATOM 9272 C C . LEU A 1 52 ? 4.304 -5.307 -4.269 1.00 0.00 52 LEU A C 7
ATOM 9273 O O . LEU A 1 52 ? 3.526 -6.033 -4.893 1.00 0.00 52 LEU A O 7
ATOM 9289 N N . LEU A 1 53 ? 5.547 -5.668 -3.976 1.00 0.00 53 LEU A N 7
ATOM 9290 C CA . LEU A 1 53 ? 6.055 -6.963 -4.391 1.00 0.00 53 LEU A CA 7
ATOM 9291 C C . LEU A 1 53 ? 5.845 -8.023 -3.316 1.00 0.00 53 LEU A C 7
ATOM 9292 O O . LEU A 1 53 ? 6.456 -7.986 -2.250 1.00 0.00 53 LEU A O 7
ATOM 9308 N N . ALA A 1 54 ? 4.975 -8.976 -3.624 1.00 0.00 54 ALA A N 7
ATOM 9309 C CA . ALA A 1 54 ? 4.645 -10.076 -2.721 1.00 0.00 54 ALA A CA 7
ATOM 9310 C C . ALA A 1 54 ? 5.834 -10.544 -1.881 1.00 0.00 54 ALA A C 7
ATOM 9311 O O . ALA A 1 54 ? 5.649 -11.158 -0.832 1.00 0.00 54 ALA A O 7
ATOM 9318 N N . SER A 1 55 ? 7.045 -10.271 -2.345 1.00 0.00 55 SER A N 7
ATOM 9319 C CA . SER A 1 55 ? 8.242 -10.691 -1.627 1.00 0.00 55 SER A CA 7
ATOM 9320 C C . SER A 1 55 ? 8.447 -9.898 -0.345 1.00 0.00 55 SER A C 7
ATOM 9321 O O . SER A 1 55 ? 8.712 -10.470 0.707 1.00 0.00 55 SER A O 7
ATOM 9329 N N . TYR A 1 56 ? 8.323 -8.582 -0.440 1.00 0.00 56 TYR A N 7
ATOM 9330 C CA . TYR A 1 56 ? 8.500 -7.729 0.719 1.00 0.00 56 TYR A CA 7
ATOM 9331 C C . TYR A 1 56 ? 7.307 -7.849 1.646 1.00 0.00 56 TYR A C 7
ATOM 9332 O O . TYR A 1 56 ? 7.439 -8.184 2.831 1.00 0.00 56 TYR A O 7
ATOM 9350 N N . LEU A 1 57 ? 6.140 -7.571 1.097 1.00 0.00 57 LEU A N 7
ATOM 9351 C CA . LEU A 1 57 ? 4.916 -7.645 1.866 1.00 0.00 57 LEU A CA 7
ATOM 9352 C C . LEU A 1 57 ? 4.807 -8.985 2.573 1.00 0.00 57 LEU A C 7
ATOM 9353 O O . LEU A 1 57 ? 4.377 -9.056 3.722 1.00 0.00 57 LEU A O 7
ATOM 9369 N N . ASN A 1 58 ? 5.218 -10.048 1.892 1.00 0.00 58 ASN A N 7
ATOM 9370 C CA . ASN A 1 58 ? 5.177 -11.373 2.487 1.00 0.00 58 ASN A CA 7
ATOM 9371 C C . ASN A 1 58 ? 6.149 -11.452 3.657 1.00 0.00 58 ASN A C 7
ATOM 9372 O O . ASN A 1 58 ? 5.989 -12.274 4.559 1.00 0.00 58 ASN A O 7
ATOM 9383 N N . THR A 1 59 ? 7.164 -10.591 3.628 1.00 0.00 59 THR A N 7
ATOM 9384 C CA . THR A 1 59 ? 8.176 -10.560 4.674 1.00 0.00 59 THR A CA 7
ATOM 9385 C C . THR A 1 59 ? 7.728 -9.717 5.859 1.00 0.00 59 THR A C 7
ATOM 9386 O O . THR A 1 59 ? 8.172 -9.934 6.985 1.00 0.00 59 THR A O 7
ATOM 9397 N N . LEU A 1 60 ? 6.851 -8.749 5.602 1.00 0.00 60 LEU A N 7
ATOM 9398 C CA . LEU A 1 60 ? 6.350 -7.868 6.656 1.00 0.00 60 LEU A CA 7
ATOM 9399 C C . LEU A 1 60 ? 6.184 -8.613 7.980 1.00 0.00 60 LEU A C 7
ATOM 9400 O O . LEU A 1 60 ? 5.944 -9.821 8.000 1.00 0.00 60 LEU A O 7
ATOM 9416 N N . PRO A 1 61 ? 6.318 -7.895 9.107 1.00 0.00 61 PRO A N 7
ATOM 9417 C CA . PRO A 1 61 ? 6.188 -8.482 10.447 1.00 0.00 61 PRO A CA 7
ATOM 9418 C C . PRO A 1 61 ? 4.839 -9.160 10.665 1.00 0.00 61 PRO A C 7
ATOM 9419 O O . PRO A 1 61 ? 3.984 -9.158 9.780 1.00 0.00 61 PRO A O 7
ATOM 9430 N N . GLU A 1 62 ? 4.665 -9.737 11.854 1.00 0.00 62 GLU A N 7
ATOM 9431 C CA . GLU A 1 62 ? 3.431 -10.428 12.219 1.00 0.00 62 GLU A CA 7
ATOM 9432 C C . GLU A 1 62 ? 2.209 -9.569 11.960 1.00 0.00 62 GLU A C 7
ATOM 9433 O O . GLU A 1 62 ? 2.266 -8.589 11.222 1.00 0.00 62 GLU A O 7
ATOM 9445 N N . ASN A 1 63 ? 1.102 -9.980 12.561 1.00 0.00 63 ASN A N 7
ATOM 9446 C CA . ASN A 1 63 ? -0.165 -9.309 12.410 1.00 0.00 63 ASN A CA 7
ATOM 9447 C C . ASN A 1 63 ? -0.007 -7.792 12.368 1.00 0.00 63 ASN A C 7
ATOM 9448 O O . ASN A 1 63 ? -0.342 -7.090 13.318 1.00 0.00 63 ASN A O 7
ATOM 9459 N N . THR A 1 64 ? 0.511 -7.301 11.249 1.00 0.00 64 THR A N 7
ATOM 9460 C CA . THR A 1 64 ? 0.724 -5.873 11.060 1.00 0.00 64 THR A CA 7
ATOM 9461 C C . THR A 1 64 ? -0.287 -5.308 10.083 1.00 0.00 64 THR A C 7
ATOM 9462 O O . THR A 1 64 ? -1.031 -6.051 9.445 1.00 0.00 64 THR A O 7
ATOM 9473 N N . THR A 1 65 ? -0.320 -3.991 9.979 1.00 0.00 65 THR A N 7
ATOM 9474 C CA . THR A 1 65 ? -1.250 -3.323 9.081 1.00 0.00 65 THR A CA 7
ATOM 9475 C C . THR A 1 65 ? -0.512 -2.456 8.071 1.00 0.00 65 THR A C 7
ATOM 9476 O O . THR A 1 65 ? -0.557 -1.228 8.140 1.00 0.00 65 THR A O 7
ATOM 9487 N N . LYS A 1 66 ? 0.160 -3.103 7.137 1.00 0.00 66 LYS A N 7
ATOM 9488 C CA . LYS A 1 66 ? 0.895 -2.421 6.116 1.00 0.00 66 LYS A CA 7
ATOM 9489 C C . LYS A 1 66 ? 0.023 -1.404 5.406 1.00 0.00 66 LYS A C 7
ATOM 9490 O O . LYS A 1 66 ? -0.927 -1.760 4.725 1.00 0.00 66 LYS A O 7
ATOM 9509 N N . THR A 1 67 ? 0.356 -0.136 5.573 1.00 0.00 67 THR A N 7
ATOM 9510 C CA . THR A 1 67 ? -0.411 0.925 4.952 1.00 0.00 67 THR A CA 7
ATOM 9511 C C . THR A 1 67 ? 0.410 1.656 3.904 1.00 0.00 67 THR A C 7
ATOM 9512 O O . THR A 1 67 ? 1.537 2.071 4.162 1.00 0.00 67 THR A O 7
ATOM 9523 N N . LEU A 1 68 ? -0.160 1.805 2.718 1.00 0.00 68 LEU A N 7
ATOM 9524 C CA . LEU A 1 68 ? 0.490 2.472 1.625 1.00 0.00 68 LEU A CA 7
ATOM 9525 C C . LEU A 1 68 ? 0.158 3.957 1.614 1.00 0.00 68 LEU A C 7
ATOM 9526 O O . LEU A 1 68 ? -0.702 4.398 0.855 1.00 0.00 68 LEU A O 7
ATOM 9542 N N . THR A 1 69 ? 0.843 4.729 2.449 1.00 0.00 69 THR A N 7
ATOM 9543 C CA . THR A 1 69 ? 0.604 6.160 2.507 1.00 0.00 69 THR A CA 7
ATOM 9544 C C . THR A 1 69 ? 1.441 6.875 1.451 1.00 0.00 69 THR A C 7
ATOM 9545 O O . THR A 1 69 ? 2.542 7.347 1.735 1.00 0.00 69 THR A O 7
ATOM 9556 N N . PHE A 1 70 ? 0.912 6.951 0.234 1.00 0.00 70 PHE A N 7
ATOM 9557 C CA . PHE A 1 70 ? 1.611 7.606 -0.855 1.00 0.00 70 PHE A CA 7
ATOM 9558 C C . PHE A 1 70 ? 1.665 9.111 -0.620 1.00 0.00 70 PHE A C 7
ATOM 9559 O O . PHE A 1 70 ? 0.649 9.800 -0.711 1.00 0.00 70 PHE A O 7
ATOM 9576 N N . ASP A 1 71 ? 2.855 9.615 -0.314 1.00 0.00 71 ASP A N 7
ATOM 9577 C CA . ASP A 1 71 ? 3.026 11.040 -0.063 1.00 0.00 71 ASP A CA 7
ATOM 9578 C C . ASP A 1 71 ? 2.849 11.835 -1.342 1.00 0.00 71 ASP A C 7
ATOM 9579 O O . ASP A 1 71 ? 3.758 11.935 -2.165 1.00 0.00 71 ASP A O 7
ATOM 9588 N N . PHE A 1 72 ? 1.666 12.399 -1.490 1.00 0.00 72 PHE A N 7
ATOM 9589 C CA . PHE A 1 72 ? 1.332 13.195 -2.662 1.00 0.00 72 PHE A CA 7
ATOM 9590 C C . PHE A 1 72 ? 1.491 14.680 -2.363 1.00 0.00 72 PHE A C 7
ATOM 9591 O O . PHE A 1 72 ? 0.845 15.523 -2.986 1.00 0.00 72 PHE A O 7
ATOM 9608 N N . GLY A 1 73 ? 2.350 14.992 -1.400 1.00 0.00 73 GLY A N 7
ATOM 9609 C CA . GLY A 1 73 ? 2.576 16.377 -1.028 1.00 0.00 73 GLY A CA 7
ATOM 9610 C C . GLY A 1 73 ? 1.301 17.089 -0.619 1.00 0.00 73 GLY A C 7
ATOM 9611 O O . GLY A 1 73 ? 1.280 18.316 -0.500 1.00 0.00 73 GLY A O 7
ATOM 9615 N N . VAL A 1 74 ? 0.236 16.323 -0.404 1.00 0.00 74 VAL A N 7
ATOM 9616 C CA . VAL A 1 74 ? -1.041 16.891 -0.009 1.00 0.00 74 VAL A CA 7
ATOM 9617 C C . VAL A 1 74 ? -1.395 16.497 1.418 1.00 0.00 74 VAL A C 7
ATOM 9618 O O . VAL A 1 74 ? -1.995 17.278 2.157 1.00 0.00 74 VAL A O 7
ATOM 9631 N N . GLY A 1 75 ? -1.020 15.280 1.801 1.00 0.00 75 GLY A N 7
ATOM 9632 C CA . GLY A 1 75 ? -1.307 14.805 3.142 1.00 0.00 75 GLY A CA 7
ATOM 9633 C C . GLY A 1 75 ? -2.783 14.572 3.372 1.00 0.00 75 GLY A C 7
ATOM 9634 O O . GLY A 1 75 ? -3.237 13.434 3.476 1.00 0.00 75 GLY A O 7
ATOM 9638 N N . THR A 1 76 ? -3.526 15.660 3.455 1.00 0.00 76 THR A N 7
ATOM 9639 C CA . THR A 1 76 ? -4.968 15.596 3.678 1.00 0.00 76 THR A CA 7
ATOM 9640 C C . THR A 1 76 ? -5.620 14.569 2.760 1.00 0.00 76 THR A C 7
ATOM 9641 O O . THR A 1 76 ? -6.197 13.585 3.224 1.00 0.00 76 THR A O 7
ATOM 9652 N N . LYS A 1 77 ? -5.527 14.806 1.455 1.00 0.00 77 LYS A N 7
ATOM 9653 C CA . LYS A 1 77 ? -6.111 13.909 0.471 1.00 0.00 77 LYS A CA 7
ATOM 9654 C C . LYS A 1 77 ? -5.138 12.799 0.092 1.00 0.00 77 LYS A C 7
ATOM 9655 O O . LYS A 1 77 ? -5.365 12.064 -0.865 1.00 0.00 77 LYS A O 7
ATOM 9674 N N . ASN A 1 78 ? -4.056 12.679 0.850 1.00 0.00 78 ASN A N 7
ATOM 9675 C CA . ASN A 1 78 ? -3.052 11.652 0.589 1.00 0.00 78 ASN A CA 7
ATOM 9676 C C . ASN A 1 78 ? -3.668 10.257 0.685 1.00 0.00 78 ASN A C 7
ATOM 9677 O O . ASN A 1 78 ? -4.100 9.833 1.756 1.00 0.00 78 ASN A O 7
ATOM 9688 N N . PRO A 1 79 ? -3.722 9.529 -0.437 1.00 0.00 79 PRO A N 7
ATOM 9689 C CA . PRO A 1 79 ? -4.294 8.181 -0.475 1.00 0.00 79 PRO A CA 7
ATOM 9690 C C . PRO A 1 79 ? -3.487 7.173 0.334 1.00 0.00 79 PRO A C 7
ATOM 9691 O O . PRO A 1 79 ? -2.499 6.613 -0.141 1.00 0.00 79 PRO A O 7
ATOM 9702 N N . LYS A 1 80 ? -3.925 6.936 1.566 1.00 0.00 80 LYS A N 7
ATOM 9703 C CA . LYS A 1 80 ? -3.259 5.983 2.444 1.00 0.00 80 LYS A CA 7
ATOM 9704 C C . LYS A 1 80 ? -4.010 4.659 2.428 1.00 0.00 80 LYS A C 7
ATOM 9705 O O . LYS A 1 80 ? -5.099 4.548 2.991 1.00 0.00 80 LYS A O 7
ATOM 9724 N N . LEU A 1 81 ? -3.435 3.660 1.768 1.00 0.00 81 LEU A N 7
ATOM 9725 C CA . LEU A 1 81 ? -4.056 2.363 1.664 1.00 0.00 81 LEU A CA 7
ATOM 9726 C C . LEU A 1 81 ? -3.642 1.484 2.838 1.00 0.00 81 LEU A C 7
ATOM 9727 O O . LEU A 1 81 ? -2.586 1.696 3.431 1.00 0.00 81 LEU A O 7
ATOM 9743 N N . THR A 1 82 ? -4.478 0.514 3.192 1.00 0.00 82 THR A N 7
ATOM 9744 C CA . THR A 1 82 ? -4.179 -0.361 4.318 1.00 0.00 82 THR A CA 7
ATOM 9745 C C . THR A 1 82 ? -3.987 -1.809 3.877 1.00 0.00 82 THR A C 7
ATOM 9746 O O . THR A 1 82 ? -4.637 -2.281 2.946 1.00 0.00 82 THR A O 7
ATOM 9757 N N . ILE A 1 83 ? -3.084 -2.502 4.565 1.00 0.00 83 ILE A N 7
ATOM 9758 C CA . ILE A 1 83 ? -2.784 -3.895 4.266 1.00 0.00 83 ILE A CA 7
ATOM 9759 C C . ILE A 1 83 ? -2.582 -4.692 5.550 1.00 0.00 83 ILE A C 7
ATOM 9760 O O . ILE A 1 83 ? -1.484 -4.713 6.112 1.00 0.00 83 ILE A O 7
ATOM 9776 N N . THR A 1 84 ? -3.641 -5.348 6.011 1.00 0.00 84 THR A N 7
ATOM 9777 C CA . THR A 1 84 ? -3.569 -6.148 7.225 1.00 0.00 84 THR A CA 7
ATOM 9778 C C . THR A 1 84 ? -2.733 -7.401 6.986 1.00 0.00 84 THR A C 7
ATOM 9779 O O . THR A 1 84 ? -3.239 -8.407 6.490 1.00 0.00 84 THR A O 7
ATOM 9790 N N . VAL A 1 85 ? -1.455 -7.334 7.340 1.00 0.00 85 VAL A N 7
ATOM 9791 C CA . VAL A 1 85 ? -0.557 -8.461 7.160 1.00 0.00 85 VAL A CA 7
ATOM 9792 C C . VAL A 1 85 ? -0.698 -9.451 8.305 1.00 0.00 85 VAL A C 7
ATOM 9793 O O . VAL A 1 85 ? -0.438 -9.118 9.459 1.00 0.00 85 VAL A O 7
ATOM 9806 N N . LEU A 1 86 ? -1.106 -10.668 7.976 1.00 0.00 86 LEU A N 7
ATOM 9807 C CA . LEU A 1 86 ? -1.275 -11.711 8.975 1.00 0.00 86 LEU A CA 7
ATOM 9808 C C . LEU A 1 86 ? -0.333 -12.877 8.691 1.00 0.00 86 LEU A C 7
ATOM 9809 O O . LEU A 1 86 ? -0.755 -13.925 8.203 1.00 0.00 86 LEU A O 7
ATOM 9825 N N . PRO A 1 87 ? 0.960 -12.702 8.988 1.00 0.00 87 PRO A N 7
ATOM 9826 C CA . PRO A 1 87 ? 1.968 -13.738 8.755 1.00 0.00 87 PRO A CA 7
ATOM 9827 C C . PRO A 1 87 ? 1.740 -14.975 9.615 1.00 0.00 87 PRO A C 7
ATOM 9828 O O . PRO A 1 87 ? 0.603 -15.322 9.938 1.00 0.00 87 PRO A O 7
ATOM 9839 N N . LYS A 1 88 ? 2.830 -15.632 9.977 1.00 0.00 88 LYS A N 7
ATOM 9840 C CA . LYS A 1 88 ? 2.775 -16.832 10.796 1.00 0.00 88 LYS A CA 7
ATOM 9841 C C . LYS A 1 88 ? 2.248 -16.520 12.190 1.00 0.00 88 LYS A C 7
ATOM 9842 O O . LYS A 1 88 ? 2.692 -15.573 12.838 1.00 0.00 88 LYS A O 7
ATOM 9861 N N . ASP A 1 89 ? 1.295 -17.327 12.649 1.00 0.00 89 ASP A N 7
ATOM 9862 C CA . ASP A 1 89 ? 0.704 -17.141 13.968 1.00 0.00 89 ASP A CA 7
ATOM 9863 C C . ASP A 1 89 ? 1.201 -18.203 14.934 1.00 0.00 89 ASP A C 7
ATOM 9864 O O . ASP A 1 89 ? 0.494 -18.609 15.856 1.00 0.00 89 ASP A O 7
ATOM 9873 N N . ILE A 1 90 ? 2.424 -18.645 14.704 1.00 0.00 90 ILE A N 7
ATOM 9874 C CA . ILE A 1 90 ? 3.044 -19.664 15.540 1.00 0.00 90 ILE A CA 7
ATOM 9875 C C . ILE A 1 90 ? 4.443 -19.239 15.979 1.00 0.00 90 ILE A C 7
ATOM 9876 O O . ILE A 1 90 ? 5.257 -18.817 15.158 1.00 0.00 90 ILE A O 7
ATOM 9892 N N . PRO A 1 91 ? 4.741 -19.344 17.283 1.00 0.00 91 PRO A N 7
ATOM 9893 C CA . PRO A 1 91 ? 6.048 -18.966 17.828 1.00 0.00 91 PRO A CA 7
ATOM 9894 C C . PRO A 1 91 ? 7.151 -19.933 17.406 1.00 0.00 91 PRO A C 7
ATOM 9895 O O . PRO A 1 91 ? 7.142 -21.103 17.784 1.00 0.00 91 PRO A O 7
ATOM 9906 N N . GLY A 1 92 ? 8.099 -19.434 16.620 1.00 0.00 92 GLY A N 7
ATOM 9907 C CA . GLY A 1 92 ? 9.193 -20.267 16.158 1.00 0.00 92 GLY A CA 7
ATOM 9908 C C . GLY A 1 92 ? 10.546 -19.747 16.605 1.00 0.00 92 GLY A C 7
ATOM 9909 O O . GLY A 1 92 ? 11.473 -20.523 16.832 1.00 0.00 92 GLY A O 7
ATOM 9913 N N . LEU A 1 93 ? 10.660 -18.428 16.732 1.00 0.00 93 LEU A N 7
ATOM 9914 C CA . LEU A 1 93 ? 11.909 -17.805 17.157 1.00 0.00 93 LEU A CA 7
ATOM 9915 C C . LEU A 1 93 ? 13.025 -18.099 16.162 1.00 0.00 93 LEU A C 7
ATOM 9916 O O . LEU A 1 93 ? 14.014 -18.751 16.497 1.00 0.00 93 LEU A O 7
ATOM 9932 N N . GLU A 1 94 ? 12.861 -17.615 14.935 1.00 0.00 94 GLU A N 7
ATOM 9933 C CA . GLU A 1 94 ? 13.857 -17.827 13.889 1.00 0.00 94 GLU A CA 7
ATOM 9934 C C . GLU A 1 94 ? 14.228 -19.301 13.782 1.00 0.00 94 GLU A C 7
ATOM 9935 O O . GLU A 1 94 ? 15.270 -19.690 14.353 1.00 0.00 94 GLU A O 7
ATOM 9948 N N . MET A 1 1 ? -4.029 20.743 -0.803 1.00 0.00 1 MET A N 8
ATOM 9949 C CA . MET A 1 1 ? -4.673 21.543 -1.877 1.00 0.00 1 MET A CA 8
ATOM 9950 C C . MET A 1 1 ? -4.577 20.836 -3.224 1.00 0.00 1 MET A C 8
ATOM 9951 O O . MET A 1 1 ? -4.113 21.410 -4.208 1.00 0.00 1 MET A O 8
ATOM 9967 N N . GLN A 1 2 ? -5.019 19.583 -3.262 1.00 0.00 2 GLN A N 8
ATOM 9968 C CA . GLN A 1 2 ? -4.982 18.794 -4.488 1.00 0.00 2 GLN A CA 8
ATOM 9969 C C . GLN A 1 2 ? -6.154 17.821 -4.544 1.00 0.00 2 GLN A C 8
ATOM 9970 O O . GLN A 1 2 ? -6.979 17.771 -3.631 1.00 0.00 2 GLN A O 8
ATOM 9984 N N . ASP A 1 3 ? -6.219 17.044 -5.620 1.00 0.00 3 ASP A N 8
ATOM 9985 C CA . ASP A 1 3 ? -7.288 16.067 -5.797 1.00 0.00 3 ASP A CA 8
ATOM 9986 C C . ASP A 1 3 ? -6.758 14.796 -6.452 1.00 0.00 3 ASP A C 8
ATOM 9987 O O . ASP A 1 3 ? -7.004 14.542 -7.632 1.00 0.00 3 ASP A O 8
ATOM 9996 N N . PRO A 1 4 ? -6.019 13.975 -5.690 1.00 0.00 4 PRO A N 8
ATOM 9997 C CA . PRO A 1 4 ? -5.449 12.723 -6.192 1.00 0.00 4 PRO A CA 8
ATOM 9998 C C . PRO A 1 4 ? -6.464 11.588 -6.199 1.00 0.00 4 PRO A C 8
ATOM 9999 O O . PRO A 1 4 ? -7.245 11.440 -5.261 1.00 0.00 4 PRO A O 8
ATOM 10010 N N . THR A 1 5 ? -6.448 10.789 -7.260 1.00 0.00 5 THR A N 8
ATOM 10011 C CA . THR A 1 5 ? -7.374 9.668 -7.371 1.00 0.00 5 THR A CA 8
ATOM 10012 C C . THR A 1 5 ? -6.634 8.336 -7.337 1.00 0.00 5 THR A C 8
ATOM 10013 O O . THR A 1 5 ? -6.033 7.920 -8.327 1.00 0.00 5 THR A O 8
ATOM 10024 N N . ILE A 1 6 ? -6.680 7.670 -6.187 1.00 0.00 6 ILE A N 8
ATOM 10025 C CA . ILE A 1 6 ? -6.014 6.384 -6.016 1.00 0.00 6 ILE A CA 8
ATOM 10026 C C . ILE A 1 6 ? -7.019 5.244 -5.928 1.00 0.00 6 ILE A C 8
ATOM 10027 O O . ILE A 1 6 ? -8.165 5.439 -5.522 1.00 0.00 6 ILE A O 8
ATOM 10043 N N . ASN A 1 7 ? -6.585 4.055 -6.326 1.00 0.00 7 ASN A N 8
ATOM 10044 C CA . ASN A 1 7 ? -7.446 2.881 -6.302 1.00 0.00 7 ASN A CA 8
ATOM 10045 C C . ASN A 1 7 ? -8.132 2.678 -4.965 1.00 0.00 7 ASN A C 8
ATOM 10046 O O . ASN A 1 7 ? -9.159 3.314 -4.728 1.00 0.00 7 ASN A O 8
ATOM 10057 N N . PRO A 1 8 ? -7.679 1.792 -4.075 1.00 0.00 8 PRO A N 8
ATOM 10058 C CA . PRO A 1 8 ? -8.390 1.584 -2.851 1.00 0.00 8 PRO A CA 8
ATOM 10059 C C . PRO A 1 8 ? -7.725 2.221 -1.638 1.00 0.00 8 PRO A C 8
ATOM 10060 O O . PRO A 1 8 ? -6.873 3.102 -1.769 1.00 0.00 8 PRO A O 8
ATOM 10071 N N . THR A 1 9 ? -8.129 1.769 -0.453 1.00 0.00 9 THR A N 8
ATOM 10072 C CA . THR A 1 9 ? -7.581 2.291 0.785 1.00 0.00 9 THR A CA 8
ATOM 10073 C C . THR A 1 9 ? -7.552 1.220 1.876 1.00 0.00 9 THR A C 8
ATOM 10074 O O . THR A 1 9 ? -7.347 1.532 3.050 1.00 0.00 9 THR A O 8
ATOM 10085 N N . SER A 1 10 ? -7.761 -0.039 1.495 1.00 0.00 10 SER A N 8
ATOM 10086 C CA . SER A 1 10 ? -7.759 -1.121 2.472 1.00 0.00 10 SER A CA 8
ATOM 10087 C C . SER A 1 10 ? -7.556 -2.486 1.812 1.00 0.00 10 SER A C 8
ATOM 10088 O O . SER A 1 10 ? -8.083 -2.759 0.734 1.00 0.00 10 SER A O 8
ATOM 10096 N N . ILE A 1 11 ? -6.791 -3.338 2.491 1.00 0.00 11 ILE A N 8
ATOM 10097 C CA . ILE A 1 11 ? -6.501 -4.688 2.016 1.00 0.00 11 ILE A CA 8
ATOM 10098 C C . ILE A 1 11 ? -6.096 -5.582 3.187 1.00 0.00 11 ILE A C 8
ATOM 10099 O O . ILE A 1 11 ? -5.558 -5.101 4.183 1.00 0.00 11 ILE A O 8
ATOM 10115 N N . SER A 1 12 ? -6.356 -6.882 3.071 1.00 0.00 12 SER A N 8
ATOM 10116 C CA . SER A 1 12 ? -6.008 -7.821 4.133 1.00 0.00 12 SER A CA 8
ATOM 10117 C C . SER A 1 12 ? -5.678 -9.203 3.580 1.00 0.00 12 SER A C 8
ATOM 10118 O O . SER A 1 12 ? -6.386 -9.734 2.726 1.00 0.00 12 SER A O 8
ATOM 10126 N N . ALA A 1 13 ? -4.595 -9.777 4.090 1.00 0.00 13 ALA A N 8
ATOM 10127 C CA . ALA A 1 13 ? -4.146 -11.095 3.681 1.00 0.00 13 ALA A CA 8
ATOM 10128 C C . ALA A 1 13 ? -3.017 -11.571 4.587 1.00 0.00 13 ALA A C 8
ATOM 10129 O O . ALA A 1 13 ? -2.334 -10.761 5.216 1.00 0.00 13 ALA A O 8
ATOM 10136 N N . LYS A 1 14 ? -2.808 -12.875 4.640 1.00 0.00 14 LYS A N 8
ATOM 10137 C CA . LYS A 1 14 ? -1.741 -13.438 5.460 1.00 0.00 14 LYS A CA 8
ATOM 10138 C C . LYS A 1 14 ? -0.390 -13.075 4.854 1.00 0.00 14 LYS A C 8
ATOM 10139 O O . LYS A 1 14 ? -0.279 -12.918 3.638 1.00 0.00 14 LYS A O 8
ATOM 10158 N N . ALA A 1 15 ? 0.630 -12.930 5.689 1.00 0.00 15 ALA A N 8
ATOM 10159 C CA . ALA A 1 15 ? 1.940 -12.571 5.173 1.00 0.00 15 ALA A CA 8
ATOM 10160 C C . ALA A 1 15 ? 2.465 -13.651 4.260 1.00 0.00 15 ALA A C 8
ATOM 10161 O O . ALA A 1 15 ? 2.885 -14.724 4.692 1.00 0.00 15 ALA A O 8
ATOM 10168 N N . GLY A 1 16 ? 2.390 -13.349 2.981 1.00 0.00 16 GLY A N 8
ATOM 10169 C CA . GLY A 1 16 ? 2.805 -14.268 1.957 1.00 0.00 16 GLY A CA 8
ATOM 10170 C C . GLY A 1 16 ? 1.735 -14.365 0.904 1.00 0.00 16 GLY A C 8
ATOM 10171 O O . GLY A 1 16 ? 2.014 -14.363 -0.285 1.00 0.00 16 GLY A O 8
ATOM 10175 N N . SER A 1 17 ? 0.487 -14.383 1.352 1.00 0.00 17 SER A N 8
ATOM 10176 C CA . SER A 1 17 ? -0.634 -14.431 0.450 1.00 0.00 17 SER A CA 8
ATOM 10177 C C . SER A 1 17 ? -0.759 -13.107 -0.286 1.00 0.00 17 SER A C 8
ATOM 10178 O O . SER A 1 17 ? -1.754 -12.835 -0.959 1.00 0.00 17 SER A O 8
ATOM 10186 N N . PHE A 1 18 ? 0.258 -12.280 -0.142 1.00 0.00 18 PHE A N 8
ATOM 10187 C CA . PHE A 1 18 ? 0.284 -10.984 -0.758 1.00 0.00 18 PHE A CA 8
ATOM 10188 C C . PHE A 1 18 ? 1.045 -11.015 -2.063 1.00 0.00 18 PHE A C 8
ATOM 10189 O O . PHE A 1 18 ? 2.208 -10.625 -2.124 1.00 0.00 18 PHE A O 8
ATOM 10206 N N . ALA A 1 19 ? 0.385 -11.471 -3.106 1.00 0.00 19 ALA A N 8
ATOM 10207 C CA . ALA A 1 19 ? 1.012 -11.540 -4.416 1.00 0.00 19 ALA A CA 8
ATOM 10208 C C . ALA A 1 19 ? 1.240 -10.133 -4.954 1.00 0.00 19 ALA A C 8
ATOM 10209 O O . ALA A 1 19 ? 0.420 -9.242 -4.737 1.00 0.00 19 ALA A O 8
ATOM 10216 N N . ASP A 1 20 ? 2.367 -9.931 -5.640 1.00 0.00 20 ASP A N 8
ATOM 10217 C CA . ASP A 1 20 ? 2.702 -8.617 -6.192 1.00 0.00 20 ASP A CA 8
ATOM 10218 C C . ASP A 1 20 ? 1.444 -7.887 -6.644 1.00 0.00 20 ASP A C 8
ATOM 10219 O O . ASP A 1 20 ? 0.609 -8.457 -7.345 1.00 0.00 20 ASP A O 8
ATOM 10228 N N . THR A 1 21 ? 1.300 -6.633 -6.231 1.00 0.00 21 THR A N 8
ATOM 10229 C CA . THR A 1 21 ? 0.132 -5.862 -6.590 1.00 0.00 21 THR A CA 8
ATOM 10230 C C . THR A 1 21 ? 0.523 -4.612 -7.351 1.00 0.00 21 THR A C 8
ATOM 10231 O O . THR A 1 21 ? 1.673 -4.174 -7.325 1.00 0.00 21 THR A O 8
ATOM 10242 N N . LYS A 1 22 ? -0.451 -4.051 -8.020 1.00 0.00 22 LYS A N 8
ATOM 10243 C CA . LYS A 1 22 ? -0.271 -2.845 -8.801 1.00 0.00 22 LYS A CA 8
ATOM 10244 C C . LYS A 1 22 ? -1.224 -1.761 -8.324 1.00 0.00 22 LYS A C 8
ATOM 10245 O O . LYS A 1 22 ? -2.181 -2.035 -7.601 1.00 0.00 22 LYS A O 8
ATOM 10264 N N . ILE A 1 23 ? -0.949 -0.532 -8.723 1.00 0.00 23 ILE A N 8
ATOM 10265 C CA . ILE A 1 23 ? -1.774 0.590 -8.326 1.00 0.00 23 ILE A CA 8
ATOM 10266 C C . ILE A 1 23 ? -1.686 1.724 -9.342 1.00 0.00 23 ILE A C 8
ATOM 10267 O O . ILE A 1 23 ? -0.702 1.842 -10.073 1.00 0.00 23 ILE A O 8
ATOM 10283 N N . THR A 1 24 ? -2.719 2.557 -9.376 1.00 0.00 24 THR A N 8
ATOM 10284 C CA . THR A 1 24 ? -2.757 3.683 -10.297 1.00 0.00 24 THR A CA 8
ATOM 10285 C C . THR A 1 24 ? -3.040 4.980 -9.548 1.00 0.00 24 THR A C 8
ATOM 10286 O O . THR A 1 24 ? -4.197 5.352 -9.345 1.00 0.00 24 THR A O 8
ATOM 10297 N N . LEU A 1 25 ? -1.977 5.665 -9.144 1.00 0.00 25 LEU A N 8
ATOM 10298 C CA . LEU A 1 25 ? -2.101 6.916 -8.426 1.00 0.00 25 LEU A CA 8
ATOM 10299 C C . LEU A 1 25 ? -2.407 8.054 -9.395 1.00 0.00 25 LEU A C 8
ATOM 10300 O O . LEU A 1 25 ? -1.519 8.545 -10.090 1.00 0.00 25 LEU A O 8
ATOM 10316 N N . THR A 1 26 ? -3.675 8.451 -9.446 1.00 0.00 26 THR A N 8
ATOM 10317 C CA . THR A 1 26 ? -4.110 9.515 -10.344 1.00 0.00 26 THR A CA 8
ATOM 10318 C C . THR A 1 26 ? -3.565 10.869 -9.905 1.00 0.00 26 THR A C 8
ATOM 10319 O O . THR A 1 26 ? -3.978 11.415 -8.874 1.00 0.00 26 THR A O 8
ATOM 10330 N N . PRO A 1 27 ? -2.627 11.422 -10.697 1.00 0.00 27 PRO A N 8
ATOM 10331 C CA . PRO A 1 27 ? -1.980 12.712 -10.449 1.00 0.00 27 PRO A CA 8
ATOM 10332 C C . PRO A 1 27 ? -2.612 13.820 -11.256 1.00 0.00 27 PRO A C 8
ATOM 10333 O O . PRO A 1 27 ? -2.046 14.902 -11.408 1.00 0.00 27 PRO A O 8
ATOM 10344 N N . ASN A 1 28 ? -3.771 13.515 -11.803 1.00 0.00 28 ASN A N 8
ATOM 10345 C CA . ASN A 1 28 ? -4.518 14.432 -12.641 1.00 0.00 28 ASN A CA 8
ATOM 10346 C C . ASN A 1 28 ? -4.421 15.865 -12.141 1.00 0.00 28 ASN A C 8
ATOM 10347 O O . ASN A 1 28 ? -4.734 16.819 -12.852 1.00 0.00 28 ASN A O 8
ATOM 10358 N N . GLY A 1 29 ? -3.964 15.990 -10.917 1.00 0.00 29 GLY A N 8
ATOM 10359 C CA . GLY A 1 29 ? -3.794 17.292 -10.295 1.00 0.00 29 GLY A CA 8
ATOM 10360 C C . GLY A 1 29 ? -2.868 17.234 -9.092 1.00 0.00 29 GLY A C 8
ATOM 10361 O O . GLY A 1 29 ? -2.806 18.174 -8.302 1.00 0.00 29 GLY A O 8
ATOM 10365 N N . ASN A 1 30 ? -2.168 16.113 -8.949 1.00 0.00 30 ASN A N 8
ATOM 10366 C CA . ASN A 1 30 ? -1.268 15.901 -7.843 1.00 0.00 30 ASN A CA 8
ATOM 10367 C C . ASN A 1 30 ? -0.017 15.158 -8.292 1.00 0.00 30 ASN A C 8
ATOM 10368 O O . ASN A 1 30 ? 0.060 14.669 -9.419 1.00 0.00 30 ASN A O 8
ATOM 10379 N N . THR A 1 31 ? 0.954 15.072 -7.395 1.00 0.00 31 THR A N 8
ATOM 10380 C CA . THR A 1 31 ? 2.202 14.383 -7.679 1.00 0.00 31 THR A CA 8
ATOM 10381 C C . THR A 1 31 ? 2.516 13.374 -6.580 1.00 0.00 31 THR A C 8
ATOM 10382 O O . THR A 1 31 ? 2.007 13.481 -5.466 1.00 0.00 31 THR A O 8
ATOM 10393 N N . PHE A 1 32 ? 3.351 12.394 -6.903 1.00 0.00 32 PHE A N 8
ATOM 10394 C CA . PHE A 1 32 ? 3.731 11.363 -5.942 1.00 0.00 32 PHE A CA 8
ATOM 10395 C C . PHE A 1 32 ? 5.192 11.509 -5.536 1.00 0.00 32 PHE A C 8
ATOM 10396 O O . PHE A 1 32 ? 6.069 11.699 -6.382 1.00 0.00 32 PHE A O 8
ATOM 10413 N N . ASN A 1 33 ? 5.453 11.413 -4.237 1.00 0.00 33 ASN A N 8
ATOM 10414 C CA . ASN A 1 33 ? 6.807 11.527 -3.716 1.00 0.00 33 ASN A CA 8
ATOM 10415 C C . ASN A 1 33 ? 7.334 10.165 -3.281 1.00 0.00 33 ASN A C 8
ATOM 10416 O O . ASN A 1 33 ? 8.516 9.862 -3.444 1.00 0.00 33 ASN A O 8
ATOM 10427 N N . GLY A 1 34 ? 6.444 9.344 -2.733 1.00 0.00 34 GLY A N 8
ATOM 10428 C CA . GLY A 1 34 ? 6.833 8.020 -2.288 1.00 0.00 34 GLY A CA 8
ATOM 10429 C C . GLY A 1 34 ? 6.174 7.624 -0.979 1.00 0.00 34 GLY A C 8
ATOM 10430 O O . GLY A 1 34 ? 5.811 8.484 -0.174 1.00 0.00 34 GLY A O 8
ATOM 10434 N N . ILE A 1 35 ? 6.007 6.322 -0.777 1.00 0.00 35 ILE A N 8
ATOM 10435 C CA . ILE A 1 35 ? 5.386 5.804 0.412 1.00 0.00 35 ILE A CA 8
ATOM 10436 C C . ILE A 1 35 ? 6.433 5.345 1.424 1.00 0.00 35 ILE A C 8
ATOM 10437 O O . ILE A 1 35 ? 7.042 4.277 1.296 1.00 0.00 35 ILE A O 8
ATOM 10453 N N . SER A 1 36 ? 6.642 6.186 2.423 1.00 0.00 36 SER A N 8
ATOM 10454 C CA . SER A 1 36 ? 7.639 5.933 3.470 1.00 0.00 36 SER A CA 8
ATOM 10455 C C . SER A 1 36 ? 7.428 4.622 4.208 1.00 0.00 36 SER A C 8
ATOM 10456 O O . SER A 1 36 ? 8.384 3.886 4.446 1.00 0.00 36 SER A O 8
ATOM 10464 N N . GLU A 1 37 ? 6.197 4.323 4.581 1.00 0.00 37 GLU A N 8
ATOM 10465 C CA . GLU A 1 37 ? 5.908 3.118 5.284 1.00 0.00 37 GLU A CA 8
ATOM 10466 C C . GLU A 1 37 ? 6.563 1.925 4.602 1.00 0.00 37 GLU A C 8
ATOM 10467 O O . GLU A 1 37 ? 6.832 0.909 5.246 1.00 0.00 37 GLU A O 8
ATOM 10479 N N . LEU A 1 38 ? 6.837 2.048 3.301 1.00 0.00 38 LEU A N 8
ATOM 10480 C CA . LEU A 1 38 ? 7.477 0.965 2.578 1.00 0.00 38 LEU A CA 8
ATOM 10481 C C . LEU A 1 38 ? 8.562 1.476 1.633 1.00 0.00 38 LEU A C 8
ATOM 10482 O O . LEU A 1 38 ? 8.395 1.467 0.414 1.00 0.00 38 LEU A O 8
ATOM 10498 N N . GLN A 1 39 ? 9.674 1.919 2.221 1.00 0.00 39 GLN A N 8
ATOM 10499 C CA . GLN A 1 39 ? 10.810 2.435 1.489 1.00 0.00 39 GLN A CA 8
ATOM 10500 C C . GLN A 1 39 ? 10.955 1.732 0.160 1.00 0.00 39 GLN A C 8
ATOM 10501 O O . GLN A 1 39 ? 11.555 0.666 0.040 1.00 0.00 39 GLN A O 8
ATOM 10515 N N . SER A 1 40 ? 10.360 2.390 -0.797 1.00 0.00 40 SER A N 8
ATOM 10516 C CA . SER A 1 40 ? 10.303 1.995 -2.210 1.00 0.00 40 SER A CA 8
ATOM 10517 C C . SER A 1 40 ? 10.714 0.561 -2.459 1.00 0.00 40 SER A C 8
ATOM 10518 O O . SER A 1 40 ? 10.038 -0.167 -3.172 1.00 0.00 40 SER A O 8
ATOM 10526 N N . SER A 1 41 ? 11.819 0.171 -1.878 1.00 0.00 41 SER A N 8
ATOM 10527 C CA . SER A 1 41 ? 12.309 -1.184 -2.051 1.00 0.00 41 SER A CA 8
ATOM 10528 C C . SER A 1 41 ? 11.197 -2.184 -1.762 1.00 0.00 41 SER A C 8
ATOM 10529 O O . SER A 1 41 ? 11.201 -3.304 -2.275 1.00 0.00 41 SER A O 8
ATOM 10537 N N . GLN A 1 42 ? 10.249 -1.766 -0.936 1.00 0.00 42 GLN A N 8
ATOM 10538 C CA . GLN A 1 42 ? 9.128 -2.589 -0.563 1.00 0.00 42 GLN A CA 8
ATOM 10539 C C . GLN A 1 42 ? 8.210 -2.851 -1.750 1.00 0.00 42 GLN A C 8
ATOM 10540 O O . GLN A 1 42 ? 7.542 -3.884 -1.837 1.00 0.00 42 GLN A O 8
ATOM 10554 N N . TYR A 1 43 ? 8.183 -1.888 -2.649 1.00 0.00 43 TYR A N 8
ATOM 10555 C CA . TYR A 1 43 ? 7.353 -1.951 -3.847 1.00 0.00 43 TYR A CA 8
ATOM 10556 C C . TYR A 1 43 ? 8.105 -1.447 -5.068 1.00 0.00 43 TYR A C 8
ATOM 10557 O O . TYR A 1 43 ? 9.331 -1.350 -5.075 1.00 0.00 43 TYR A O 8
ATOM 10575 N N . THR A 1 44 ? 7.343 -1.137 -6.095 1.00 0.00 44 THR A N 8
ATOM 10576 C CA . THR A 1 44 ? 7.882 -0.643 -7.345 1.00 0.00 44 THR A CA 8
ATOM 10577 C C . THR A 1 44 ? 6.965 0.421 -7.917 1.00 0.00 44 THR A C 8
ATOM 10578 O O . THR A 1 44 ? 5.974 0.124 -8.585 1.00 0.00 44 THR A O 8
ATOM 10589 N N . LYS A 1 45 ? 7.300 1.667 -7.628 1.00 0.00 45 LYS A N 8
ATOM 10590 C CA . LYS A 1 45 ? 6.520 2.800 -8.082 1.00 0.00 45 LYS A CA 8
ATOM 10591 C C . LYS A 1 45 ? 6.620 2.969 -9.589 1.00 0.00 45 LYS A C 8
ATOM 10592 O O . LYS A 1 45 ? 7.456 2.348 -10.246 1.00 0.00 45 LYS A O 8
ATOM 10611 N N . GLY A 1 46 ? 5.760 3.821 -10.126 1.00 0.00 46 GLY A N 8
ATOM 10612 C CA . GLY A 1 46 ? 5.750 4.075 -11.550 1.00 0.00 46 GLY A CA 8
ATOM 10613 C C . GLY A 1 46 ? 5.039 5.367 -11.895 1.00 0.00 46 GLY A C 8
ATOM 10614 O O . GLY A 1 46 ? 3.958 5.343 -12.483 1.00 0.00 46 GLY A O 8
ATOM 10618 N N . THR A 1 47 ? 5.651 6.493 -11.520 1.00 0.00 47 THR A N 8
ATOM 10619 C CA . THR A 1 47 ? 5.086 7.820 -11.785 1.00 0.00 47 THR A CA 8
ATOM 10620 C C . THR A 1 47 ? 3.588 7.750 -12.065 1.00 0.00 47 THR A C 8
ATOM 10621 O O . THR A 1 47 ? 3.171 7.455 -13.186 1.00 0.00 47 THR A O 8
ATOM 10632 N N . ASN A 1 48 ? 2.787 8.006 -11.035 1.00 0.00 48 ASN A N 8
ATOM 10633 C CA . ASN A 1 48 ? 1.332 7.957 -11.154 1.00 0.00 48 ASN A CA 8
ATOM 10634 C C . ASN A 1 48 ? 0.825 6.535 -10.935 1.00 0.00 48 ASN A C 8
ATOM 10635 O O . ASN A 1 48 ? -0.373 6.304 -10.843 1.00 0.00 48 ASN A O 8
ATOM 10646 N N . GLU A 1 49 ? 1.756 5.587 -10.848 1.00 0.00 49 GLU A N 8
ATOM 10647 C CA . GLU A 1 49 ? 1.413 4.191 -10.630 1.00 0.00 49 GLU A CA 8
ATOM 10648 C C . GLU A 1 49 ? 2.314 3.582 -9.561 1.00 0.00 49 GLU A C 8
ATOM 10649 O O . GLU A 1 49 ? 3.368 4.133 -9.242 1.00 0.00 49 GLU A O 8
ATOM 10661 N N . VAL A 1 50 ? 1.897 2.450 -9.008 1.00 0.00 50 VAL A N 8
ATOM 10662 C CA . VAL A 1 50 ? 2.675 1.776 -7.970 1.00 0.00 50 VAL A CA 8
ATOM 10663 C C . VAL A 1 50 ? 2.488 0.267 -8.037 1.00 0.00 50 VAL A C 8
ATOM 10664 O O . VAL A 1 50 ? 1.425 -0.210 -8.425 1.00 0.00 50 VAL A O 8
ATOM 10677 N N . THR A 1 51 ? 3.522 -0.478 -7.669 1.00 0.00 51 THR A N 8
ATOM 10678 C CA . THR A 1 51 ? 3.445 -1.934 -7.705 1.00 0.00 51 THR A CA 8
ATOM 10679 C C . THR A 1 51 ? 4.033 -2.567 -6.443 1.00 0.00 51 THR A C 8
ATOM 10680 O O . THR A 1 51 ? 5.245 -2.565 -6.240 1.00 0.00 51 THR A O 8
ATOM 10691 N N . LEU A 1 52 ? 3.160 -3.130 -5.612 1.00 0.00 52 LEU A N 8
ATOM 10692 C CA . LEU A 1 52 ? 3.583 -3.791 -4.380 1.00 0.00 52 LEU A CA 8
ATOM 10693 C C . LEU A 1 52 ? 4.330 -5.075 -4.714 1.00 0.00 52 LEU A C 8
ATOM 10694 O O . LEU A 1 52 ? 3.961 -5.786 -5.651 1.00 0.00 52 LEU A O 8
ATOM 10710 N N . LEU A 1 53 ? 5.375 -5.374 -3.954 1.00 0.00 53 LEU A N 8
ATOM 10711 C CA . LEU A 1 53 ? 6.151 -6.578 -4.206 1.00 0.00 53 LEU A CA 8
ATOM 10712 C C . LEU A 1 53 ? 5.896 -7.645 -3.143 1.00 0.00 53 LEU A C 8
ATOM 10713 O O . LEU A 1 53 ? 6.369 -7.541 -2.014 1.00 0.00 53 LEU A O 8
ATOM 10729 N N . ALA A 1 54 ? 5.151 -8.676 -3.524 1.00 0.00 54 ALA A N 8
ATOM 10730 C CA . ALA A 1 54 ? 4.817 -9.784 -2.625 1.00 0.00 54 ALA A CA 8
ATOM 10731 C C . ALA A 1 54 ? 5.948 -10.136 -1.654 1.00 0.00 54 ALA A C 8
ATOM 10732 O O . ALA A 1 54 ? 5.704 -10.740 -0.610 1.00 0.00 54 ALA A O 8
ATOM 10739 N N . SER A 1 55 ? 7.176 -9.760 -1.991 1.00 0.00 55 SER A N 8
ATOM 10740 C CA . SER A 1 55 ? 8.318 -10.050 -1.130 1.00 0.00 55 SER A CA 8
ATOM 10741 C C . SER A 1 55 ? 8.266 -9.201 0.126 1.00 0.00 55 SER A C 8
ATOM 10742 O O . SER A 1 55 ? 8.467 -9.697 1.234 1.00 0.00 55 SER A O 8
ATOM 10750 N N . TYR A 1 56 ? 7.977 -7.923 -0.053 1.00 0.00 56 TYR A N 8
ATOM 10751 C CA . TYR A 1 56 ? 7.875 -6.990 1.047 1.00 0.00 56 TYR A CA 8
ATOM 10752 C C . TYR A 1 56 ? 6.660 -7.335 1.887 1.00 0.00 56 TYR A C 8
ATOM 10753 O O . TYR A 1 56 ? 6.761 -7.659 3.074 1.00 0.00 56 TYR A O 8
ATOM 10771 N N . LEU A 1 57 ? 5.515 -7.272 1.235 1.00 0.00 57 LEU A N 8
ATOM 10772 C CA . LEU A 1 57 ? 4.248 -7.582 1.880 1.00 0.00 57 LEU A CA 8
ATOM 10773 C C . LEU A 1 57 ? 4.363 -8.872 2.683 1.00 0.00 57 LEU A C 8
ATOM 10774 O O . LEU A 1 57 ? 3.959 -8.934 3.843 1.00 0.00 57 LEU A O 8
ATOM 10790 N N . ASN A 1 58 ? 4.930 -9.897 2.057 1.00 0.00 58 ASN A N 8
ATOM 10791 C CA . ASN A 1 58 ? 5.114 -11.186 2.709 1.00 0.00 58 ASN A CA 8
ATOM 10792 C C . ASN A 1 58 ? 6.103 -11.076 3.869 1.00 0.00 58 ASN A C 8
ATOM 10793 O O . ASN A 1 58 ? 6.092 -11.895 4.786 1.00 0.00 58 ASN A O 8
ATOM 10804 N N . THR A 1 59 ? 6.968 -10.067 3.808 1.00 0.00 59 THR A N 8
ATOM 10805 C CA . THR A 1 59 ? 7.978 -9.860 4.842 1.00 0.00 59 THR A CA 8
ATOM 10806 C C . THR A 1 59 ? 7.403 -9.151 6.059 1.00 0.00 59 THR A C 8
ATOM 10807 O O . THR A 1 59 ? 7.893 -9.326 7.176 1.00 0.00 59 THR A O 8
ATOM 10818 N N . LEU A 1 60 ? 6.369 -8.347 5.842 1.00 0.00 60 LEU A N 8
ATOM 10819 C CA . LEU A 1 60 ? 5.728 -7.603 6.923 1.00 0.00 60 LEU A CA 8
ATOM 10820 C C . LEU A 1 60 ? 5.699 -8.401 8.226 1.00 0.00 60 LEU A C 8
ATOM 10821 O O . LEU A 1 60 ? 5.534 -9.622 8.216 1.00 0.00 60 LEU A O 8
ATOM 10837 N N . PRO A 1 61 ? 5.858 -7.711 9.371 1.00 0.00 61 PRO A N 8
ATOM 10838 C CA . PRO A 1 61 ? 5.851 -8.351 10.691 1.00 0.00 61 PRO A CA 8
ATOM 10839 C C . PRO A 1 61 ? 4.583 -9.164 10.928 1.00 0.00 61 PRO A C 8
ATOM 10840 O O . PRO A 1 61 ? 3.745 -9.291 10.036 1.00 0.00 61 PRO A O 8
ATOM 10851 N N . GLU A 1 62 ? 4.451 -9.713 12.135 1.00 0.00 62 GLU A N 8
ATOM 10852 C CA . GLU A 1 62 ? 3.295 -10.515 12.497 1.00 0.00 62 GLU A CA 8
ATOM 10853 C C . GLU A 1 62 ? 1.999 -9.799 12.185 1.00 0.00 62 GLU A C 8
ATOM 10854 O O . GLU A 1 62 ? 1.996 -8.749 11.548 1.00 0.00 62 GLU A O 8
ATOM 10866 N N . ASN A 1 63 ? 0.898 -10.399 12.629 1.00 0.00 63 ASN A N 8
ATOM 10867 C CA . ASN A 1 63 ? -0.423 -9.866 12.406 1.00 0.00 63 ASN A CA 8
ATOM 10868 C C . ASN A 1 63 ? -0.424 -8.352 12.537 1.00 0.00 63 ASN A C 8
ATOM 10869 O O . ASN A 1 63 ? -0.862 -7.804 13.549 1.00 0.00 63 ASN A O 8
ATOM 10880 N N . THR A 1 64 ? 0.092 -7.688 11.518 1.00 0.00 64 THR A N 8
ATOM 10881 C CA . THR A 1 64 ? 0.181 -6.228 11.531 1.00 0.00 64 THR A CA 8
ATOM 10882 C C . THR A 1 64 ? -0.680 -5.584 10.453 1.00 0.00 64 THR A C 8
ATOM 10883 O O . THR A 1 64 ? -1.144 -6.248 9.528 1.00 0.00 64 THR A O 8
ATOM 10894 N N . THR A 1 65 ? -0.884 -4.275 10.590 1.00 0.00 65 THR A N 8
ATOM 10895 C CA . THR A 1 65 ? -1.683 -3.509 9.641 1.00 0.00 65 THR A CA 8
ATOM 10896 C C . THR A 1 65 ? -0.814 -2.486 8.921 1.00 0.00 65 THR A C 8
ATOM 10897 O O . THR A 1 65 ? -0.881 -1.288 9.196 1.00 0.00 65 THR A O 8
ATOM 10908 N N . LYS A 1 66 ? -0.003 -2.974 8.003 1.00 0.00 66 LYS A N 8
ATOM 10909 C CA . LYS A 1 66 ? 0.894 -2.130 7.228 1.00 0.00 66 LYS A CA 8
ATOM 10910 C C . LYS A 1 66 ? 0.114 -1.185 6.321 1.00 0.00 66 LYS A C 8
ATOM 10911 O O . LYS A 1 66 ? -0.407 -1.599 5.294 1.00 0.00 66 LYS A O 8
ATOM 10930 N N . THR A 1 67 ? 0.049 0.078 6.701 1.00 0.00 67 THR A N 8
ATOM 10931 C CA . THR A 1 67 ? -0.663 1.067 5.905 1.00 0.00 67 THR A CA 8
ATOM 10932 C C . THR A 1 67 ? 0.263 1.729 4.902 1.00 0.00 67 THR A C 8
ATOM 10933 O O . THR A 1 67 ? 1.297 2.284 5.272 1.00 0.00 67 THR A O 8
ATOM 10944 N N . LEU A 1 68 ? -0.104 1.663 3.629 1.00 0.00 68 LEU A N 8
ATOM 10945 C CA . LEU A 1 68 ? 0.692 2.244 2.571 1.00 0.00 68 LEU A CA 8
ATOM 10946 C C . LEU A 1 68 ? 0.155 3.612 2.163 1.00 0.00 68 LEU A C 8
ATOM 10947 O O . LEU A 1 68 ? -0.885 3.714 1.523 1.00 0.00 68 LEU A O 8
ATOM 10963 N N . THR A 1 69 ? 0.886 4.659 2.532 1.00 0.00 69 THR A N 8
ATOM 10964 C CA . THR A 1 69 ? 0.491 6.022 2.196 1.00 0.00 69 THR A CA 8
ATOM 10965 C C . THR A 1 69 ? 1.441 6.623 1.166 1.00 0.00 69 THR A C 8
ATOM 10966 O O . THR A 1 69 ? 2.653 6.663 1.371 1.00 0.00 69 THR A O 8
ATOM 10977 N N . PHE A 1 70 ? 0.882 7.103 0.066 1.00 0.00 70 PHE A N 8
ATOM 10978 C CA . PHE A 1 70 ? 1.669 7.716 -0.984 1.00 0.00 70 PHE A CA 8
ATOM 10979 C C . PHE A 1 70 ? 1.881 9.195 -0.690 1.00 0.00 70 PHE A C 8
ATOM 10980 O O . PHE A 1 70 ? 0.919 9.957 -0.592 1.00 0.00 70 PHE A O 8
ATOM 10997 N N . ASP A 1 71 ? 3.136 9.600 -0.542 1.00 0.00 71 ASP A N 8
ATOM 10998 C CA . ASP A 1 71 ? 3.446 10.992 -0.252 1.00 0.00 71 ASP A CA 8
ATOM 10999 C C . ASP A 1 71 ? 3.130 11.863 -1.445 1.00 0.00 71 ASP A C 8
ATOM 11000 O O . ASP A 1 71 ? 3.994 12.179 -2.264 1.00 0.00 71 ASP A O 8
ATOM 11009 N N . PHE A 1 72 ? 1.875 12.238 -1.521 1.00 0.00 72 PHE A N 8
ATOM 11010 C CA . PHE A 1 72 ? 1.375 13.076 -2.600 1.00 0.00 72 PHE A CA 8
ATOM 11011 C C . PHE A 1 72 ? 1.453 14.552 -2.216 1.00 0.00 72 PHE A C 8
ATOM 11012 O O . PHE A 1 72 ? 0.769 15.391 -2.800 1.00 0.00 72 PHE A O 8
ATOM 11029 N N . GLY A 1 73 ? 2.280 14.859 -1.222 1.00 0.00 73 GLY A N 8
ATOM 11030 C CA . GLY A 1 73 ? 2.423 16.231 -0.777 1.00 0.00 73 GLY A CA 8
ATOM 11031 C C . GLY A 1 73 ? 1.105 16.840 -0.350 1.00 0.00 73 GLY A C 8
ATOM 11032 O O . GLY A 1 73 ? 1.004 18.055 -0.170 1.00 0.00 73 GLY A O 8
ATOM 11036 N N . VAL A 1 74 ? 0.090 15.999 -0.184 1.00 0.00 74 VAL A N 8
ATOM 11037 C CA . VAL A 1 74 ? -1.222 16.467 0.223 1.00 0.00 74 VAL A CA 8
ATOM 11038 C C . VAL A 1 74 ? -1.492 16.130 1.684 1.00 0.00 74 VAL A C 8
ATOM 11039 O O . VAL A 1 74 ? -2.112 16.910 2.406 1.00 0.00 74 VAL A O 8
ATOM 11052 N N . GLY A 1 75 ? -1.013 14.965 2.117 1.00 0.00 75 GLY A N 8
ATOM 11053 C CA . GLY A 1 75 ? -1.210 14.548 3.494 1.00 0.00 75 GLY A CA 8
ATOM 11054 C C . GLY A 1 75 ? -2.651 14.202 3.803 1.00 0.00 75 GLY A C 8
ATOM 11055 O O . GLY A 1 75 ? -2.987 13.043 4.053 1.00 0.00 75 GLY A O 8
ATOM 11059 N N . THR A 1 76 ? -3.496 15.215 3.796 1.00 0.00 76 THR A N 8
ATOM 11060 C CA . THR A 1 76 ? -4.916 15.039 4.082 1.00 0.00 76 THR A CA 8
ATOM 11061 C C . THR A 1 76 ? -5.569 14.095 3.077 1.00 0.00 76 THR A C 8
ATOM 11062 O O . THR A 1 76 ? -6.084 13.040 3.446 1.00 0.00 76 THR A O 8
ATOM 11073 N N . LYS A 1 77 ? -5.550 14.486 1.805 1.00 0.00 77 LYS A N 8
ATOM 11074 C CA . LYS A 1 77 ? -6.145 13.682 0.750 1.00 0.00 77 LYS A CA 8
ATOM 11075 C C . LYS A 1 77 ? -5.160 12.646 0.220 1.00 0.00 77 LYS A C 8
ATOM 11076 O O . LYS A 1 77 ? -5.411 12.003 -0.796 1.00 0.00 77 LYS A O 8
ATOM 11095 N N . ASN A 1 78 ? -4.044 12.487 0.918 1.00 0.00 78 ASN A N 8
ATOM 11096 C CA . ASN A 1 78 ? -3.026 11.522 0.518 1.00 0.00 78 ASN A CA 8
ATOM 11097 C C . ASN A 1 78 ? -3.637 10.136 0.331 1.00 0.00 78 ASN A C 8
ATOM 11098 O O . ASN A 1 78 ? -4.123 9.532 1.286 1.00 0.00 78 ASN A O 8
ATOM 11109 N N . PRO A 1 79 ? -3.620 9.609 -0.898 1.00 0.00 79 PRO A N 8
ATOM 11110 C CA . PRO A 1 79 ? -4.174 8.286 -1.196 1.00 0.00 79 PRO A CA 8
ATOM 11111 C C . PRO A 1 79 ? -3.425 7.176 -0.472 1.00 0.00 79 PRO A C 8
ATOM 11112 O O . PRO A 1 79 ? -2.393 6.696 -0.943 1.00 0.00 79 PRO A O 8
ATOM 11123 N N . LYS A 1 80 ? -3.951 6.772 0.674 1.00 0.00 80 LYS A N 8
ATOM 11124 C CA . LYS A 1 80 ? -3.335 5.716 1.469 1.00 0.00 80 LYS A CA 8
ATOM 11125 C C . LYS A 1 80 ? -4.259 4.510 1.569 1.00 0.00 80 LYS A C 8
ATOM 11126 O O . LYS A 1 80 ? -5.455 4.607 1.300 1.00 0.00 80 LYS A O 8
ATOM 11145 N N . LEU A 1 81 ? -3.699 3.375 1.969 1.00 0.00 81 LEU A N 8
ATOM 11146 C CA . LEU A 1 81 ? -4.480 2.159 2.115 1.00 0.00 81 LEU A CA 8
ATOM 11147 C C . LEU A 1 81 ? -3.886 1.269 3.202 1.00 0.00 81 LEU A C 8
ATOM 11148 O O . LEU A 1 81 ? -2.691 0.989 3.205 1.00 0.00 81 LEU A O 8
ATOM 11164 N N . THR A 1 82 ? -4.730 0.853 4.139 1.00 0.00 82 THR A N 8
ATOM 11165 C CA . THR A 1 82 ? -4.285 0.019 5.250 1.00 0.00 82 THR A CA 8
ATOM 11166 C C . THR A 1 82 ? -4.164 -1.443 4.847 1.00 0.00 82 THR A C 8
ATOM 11167 O O . THR A 1 82 ? -5.165 -2.117 4.603 1.00 0.00 82 THR A O 8
ATOM 11178 N N . ILE A 1 83 ? -2.928 -1.941 4.804 1.00 0.00 83 ILE A N 8
ATOM 11179 C CA . ILE A 1 83 ? -2.683 -3.334 4.460 1.00 0.00 83 ILE A CA 8
ATOM 11180 C C . ILE A 1 83 ? -2.529 -4.162 5.731 1.00 0.00 83 ILE A C 8
ATOM 11181 O O . ILE A 1 83 ? -1.640 -3.916 6.550 1.00 0.00 83 ILE A O 8
ATOM 11197 N N . THR A 1 84 ? -3.409 -5.138 5.893 1.00 0.00 84 THR A N 8
ATOM 11198 C CA . THR A 1 84 ? -3.387 -5.998 7.068 1.00 0.00 84 THR A CA 8
ATOM 11199 C C . THR A 1 84 ? -2.703 -7.321 6.769 1.00 0.00 84 THR A C 8
ATOM 11200 O O . THR A 1 84 ? -3.266 -8.182 6.093 1.00 0.00 84 THR A O 8
ATOM 11211 N N . VAL A 1 85 ? -1.488 -7.481 7.279 1.00 0.00 85 VAL A N 8
ATOM 11212 C CA . VAL A 1 85 ? -0.740 -8.706 7.064 1.00 0.00 85 VAL A CA 8
ATOM 11213 C C . VAL A 1 85 ? -0.965 -9.678 8.205 1.00 0.00 85 VAL A C 8
ATOM 11214 O O . VAL A 1 85 ? -0.652 -9.389 9.369 1.00 0.00 85 VAL A O 8
ATOM 11227 N N . LEU A 1 86 ? -1.512 -10.828 7.840 1.00 0.00 86 LEU A N 8
ATOM 11228 C CA . LEU A 1 86 ? -1.811 -11.889 8.790 1.00 0.00 86 LEU A CA 8
ATOM 11229 C C . LEU A 1 86 ? -0.827 -13.043 8.643 1.00 0.00 86 LEU A C 8
ATOM 11230 O O . LEU A 1 86 ? -1.185 -14.134 8.198 1.00 0.00 86 LEU A O 8
ATOM 11246 N N . PRO A 1 87 ? 0.426 -12.806 9.020 1.00 0.00 87 PRO A N 8
ATOM 11247 C CA . PRO A 1 87 ? 1.489 -13.812 8.944 1.00 0.00 87 PRO A CA 8
ATOM 11248 C C . PRO A 1 87 ? 1.206 -15.017 9.835 1.00 0.00 87 PRO A C 8
ATOM 11249 O O . PRO A 1 87 ? 0.054 -15.300 10.164 1.00 0.00 87 PRO A O 8
ATOM 11260 N N . LYS A 1 88 ? 2.261 -15.722 10.218 1.00 0.00 88 LYS A N 8
ATOM 11261 C CA . LYS A 1 88 ? 2.140 -16.893 11.064 1.00 0.00 88 LYS A CA 8
ATOM 11262 C C . LYS A 1 88 ? 1.622 -16.519 12.450 1.00 0.00 88 LYS A C 8
ATOM 11263 O O . LYS A 1 88 ? 1.645 -15.349 12.838 1.00 0.00 88 LYS A O 8
ATOM 11282 N N . ASP A 1 89 ? 1.159 -17.519 13.191 1.00 0.00 89 ASP A N 8
ATOM 11283 C CA . ASP A 1 89 ? 0.637 -17.295 14.534 1.00 0.00 89 ASP A CA 8
ATOM 11284 C C . ASP A 1 89 ? 1.765 -17.276 15.560 1.00 0.00 89 ASP A C 8
ATOM 11285 O O . ASP A 1 89 ? 2.589 -18.188 15.608 1.00 0.00 89 ASP A O 8
ATOM 11294 N N . ILE A 1 90 ? 1.795 -16.230 16.380 1.00 0.00 90 ILE A N 8
ATOM 11295 C CA . ILE A 1 90 ? 2.823 -16.092 17.404 1.00 0.00 90 ILE A CA 8
ATOM 11296 C C . ILE A 1 90 ? 2.289 -15.338 18.619 1.00 0.00 90 ILE A C 8
ATOM 11297 O O . ILE A 1 90 ? 1.579 -14.342 18.481 1.00 0.00 90 ILE A O 8
ATOM 11313 N N . PRO A 1 91 ? 2.625 -15.808 19.832 1.00 0.00 91 PRO A N 8
ATOM 11314 C CA . PRO A 1 91 ? 2.174 -15.176 21.075 1.00 0.00 91 PRO A CA 8
ATOM 11315 C C . PRO A 1 91 ? 2.839 -13.822 21.308 1.00 0.00 91 PRO A C 8
ATOM 11316 O O . PRO A 1 91 ? 4.052 -13.739 21.506 1.00 0.00 91 PRO A O 8
ATOM 11327 N N . GLY A 1 92 ? 2.036 -12.763 21.286 1.00 0.00 92 GLY A N 8
ATOM 11328 C CA . GLY A 1 92 ? 2.564 -11.428 21.497 1.00 0.00 92 GLY A CA 8
ATOM 11329 C C . GLY A 1 92 ? 1.728 -10.620 22.472 1.00 0.00 92 GLY A C 8
ATOM 11330 O O . GLY A 1 92 ? 1.601 -9.404 22.330 1.00 0.00 92 GLY A O 8
ATOM 11334 N N . LEU A 1 93 ? 1.155 -11.299 23.460 1.00 0.00 93 LEU A N 8
ATOM 11335 C CA . LEU A 1 93 ? 0.325 -10.635 24.461 1.00 0.00 93 LEU A CA 8
ATOM 11336 C C . LEU A 1 93 ? 1.187 -10.019 25.559 1.00 0.00 93 LEU A C 8
ATOM 11337 O O . LEU A 1 93 ? 1.350 -10.600 26.631 1.00 0.00 93 LEU A O 8
ATOM 11353 N N . GLU A 1 94 ? 1.734 -8.840 25.282 1.00 0.00 94 GLU A N 8
ATOM 11354 C CA . GLU A 1 94 ? 2.579 -8.146 26.246 1.00 0.00 94 GLU A CA 8
ATOM 11355 C C . GLU A 1 94 ? 1.792 -7.061 26.974 1.00 0.00 94 GLU A C 8
ATOM 11356 O O . GLU A 1 94 ? 2.038 -5.868 26.700 1.00 0.00 94 GLU A O 8
ATOM 11369 N N . MET A 1 1 ? -3.481 22.361 -1.221 1.00 0.00 1 MET A N 9
ATOM 11370 C CA . MET A 1 1 ? -4.407 21.258 -0.854 1.00 0.00 1 MET A CA 9
ATOM 11371 C C . MET A 1 1 ? -4.698 20.361 -2.053 1.00 0.00 1 MET A C 9
ATOM 11372 O O . MET A 1 1 ? -5.801 20.373 -2.597 1.00 0.00 1 MET A O 9
ATOM 11388 N N . GLN A 1 2 ? -3.701 19.582 -2.459 1.00 0.00 2 GLN A N 9
ATOM 11389 C CA . GLN A 1 2 ? -3.849 18.679 -3.595 1.00 0.00 2 GLN A CA 9
ATOM 11390 C C . GLN A 1 2 ? -4.785 17.523 -3.250 1.00 0.00 2 GLN A C 9
ATOM 11391 O O . GLN A 1 2 ? -4.883 17.115 -2.092 1.00 0.00 2 GLN A O 9
ATOM 11405 N N . ASP A 1 3 ? -5.469 17.000 -4.262 1.00 0.00 3 ASP A N 9
ATOM 11406 C CA . ASP A 1 3 ? -6.396 15.893 -4.069 1.00 0.00 3 ASP A CA 9
ATOM 11407 C C . ASP A 1 3 ? -6.049 14.717 -4.978 1.00 0.00 3 ASP A C 9
ATOM 11408 O O . ASP A 1 3 ? -6.639 14.549 -6.048 1.00 0.00 3 ASP A O 9
ATOM 11417 N N . PRO A 1 4 ? -5.084 13.881 -4.564 1.00 0.00 4 PRO A N 9
ATOM 11418 C CA . PRO A 1 4 ? -4.652 12.712 -5.329 1.00 0.00 4 PRO A CA 9
ATOM 11419 C C . PRO A 1 4 ? -5.642 11.562 -5.206 1.00 0.00 4 PRO A C 9
ATOM 11420 O O . PRO A 1 4 ? -6.359 11.454 -4.212 1.00 0.00 4 PRO A O 9
ATOM 11431 N N . THR A 1 5 ? -5.683 10.696 -6.217 1.00 0.00 5 THR A N 9
ATOM 11432 C CA . THR A 1 5 ? -6.599 9.560 -6.190 1.00 0.00 5 THR A CA 9
ATOM 11433 C C . THR A 1 5 ? -5.842 8.237 -6.205 1.00 0.00 5 THR A C 9
ATOM 11434 O O . THR A 1 5 ? -4.786 8.114 -6.828 1.00 0.00 5 THR A O 9
ATOM 11445 N N . ILE A 1 6 ? -6.398 7.243 -5.514 1.00 0.00 6 ILE A N 9
ATOM 11446 C CA . ILE A 1 6 ? -5.788 5.919 -5.440 1.00 0.00 6 ILE A CA 9
ATOM 11447 C C . ILE A 1 6 ? -6.851 4.837 -5.503 1.00 0.00 6 ILE A C 9
ATOM 11448 O O . ILE A 1 6 ? -7.933 4.984 -4.936 1.00 0.00 6 ILE A O 9
ATOM 11464 N N . ASN A 1 7 ? -6.548 3.756 -6.206 1.00 0.00 7 ASN A N 9
ATOM 11465 C CA . ASN A 1 7 ? -7.502 2.664 -6.342 1.00 0.00 7 ASN A CA 9
ATOM 11466 C C . ASN A 1 7 ? -8.156 2.289 -5.044 1.00 0.00 7 ASN A C 9
ATOM 11467 O O . ASN A 1 7 ? -9.288 2.706 -4.796 1.00 0.00 7 ASN A O 9
ATOM 11478 N N . PRO A 1 8 ? -7.541 1.478 -4.202 1.00 0.00 8 PRO A N 9
ATOM 11479 C CA . PRO A 1 8 ? -8.186 1.080 -2.997 1.00 0.00 8 PRO A CA 9
ATOM 11480 C C . PRO A 1 8 ? -7.666 1.797 -1.760 1.00 0.00 8 PRO A C 9
ATOM 11481 O O . PRO A 1 8 ? -6.859 2.724 -1.852 1.00 0.00 8 PRO A O 9
ATOM 11492 N N . THR A 1 9 ? -8.138 1.355 -0.601 1.00 0.00 9 THR A N 9
ATOM 11493 C CA . THR A 1 9 ? -7.733 1.943 0.661 1.00 0.00 9 THR A CA 9
ATOM 11494 C C . THR A 1 9 ? -7.835 0.926 1.796 1.00 0.00 9 THR A C 9
ATOM 11495 O O . THR A 1 9 ? -7.790 1.296 2.970 1.00 0.00 9 THR A O 9
ATOM 11506 N N . SER A 1 10 ? -7.977 -0.346 1.451 1.00 0.00 10 SER A N 9
ATOM 11507 C CA . SER A 1 10 ? -8.090 -1.389 2.464 1.00 0.00 10 SER A CA 9
ATOM 11508 C C . SER A 1 10 ? -7.941 -2.786 1.868 1.00 0.00 10 SER A C 9
ATOM 11509 O O . SER A 1 10 ? -8.416 -3.064 0.768 1.00 0.00 10 SER A O 9
ATOM 11517 N N . ILE A 1 11 ? -7.283 -3.661 2.624 1.00 0.00 11 ILE A N 9
ATOM 11518 C CA . ILE A 1 11 ? -7.061 -5.045 2.210 1.00 0.00 11 ILE A CA 9
ATOM 11519 C C . ILE A 1 11 ? -6.544 -5.862 3.392 1.00 0.00 11 ILE A C 9
ATOM 11520 O O . ILE A 1 11 ? -6.037 -5.303 4.361 1.00 0.00 11 ILE A O 9
ATOM 11536 N N . SER A 1 12 ? -6.674 -7.184 3.316 1.00 0.00 12 SER A N 9
ATOM 11537 C CA . SER A 1 12 ? -6.211 -8.050 4.396 1.00 0.00 12 SER A CA 9
ATOM 11538 C C . SER A 1 12 ? -5.852 -9.439 3.880 1.00 0.00 12 SER A C 9
ATOM 11539 O O . SER A 1 12 ? -6.584 -10.033 3.090 1.00 0.00 12 SER A O 9
ATOM 11547 N N . ALA A 1 13 ? -4.719 -9.948 4.347 1.00 0.00 13 ALA A N 9
ATOM 11548 C CA . ALA A 1 13 ? -4.245 -11.261 3.956 1.00 0.00 13 ALA A CA 9
ATOM 11549 C C . ALA A 1 13 ? -3.047 -11.672 4.802 1.00 0.00 13 ALA A C 9
ATOM 11550 O O . ALA A 1 13 ? -2.422 -10.842 5.466 1.00 0.00 13 ALA A O 9
ATOM 11557 N N . LYS A 1 14 ? -2.719 -12.950 4.762 1.00 0.00 14 LYS A N 9
ATOM 11558 C CA . LYS A 1 14 ? -1.579 -13.463 5.508 1.00 0.00 14 LYS A CA 9
ATOM 11559 C C . LYS A 1 14 ? -0.290 -12.957 4.872 1.00 0.00 14 LYS A C 9
ATOM 11560 O O . LYS A 1 14 ? -0.242 -12.723 3.665 1.00 0.00 14 LYS A O 9
ATOM 11579 N N . ALA A 1 15 ? 0.750 -12.774 5.672 1.00 0.00 15 ALA A N 9
ATOM 11580 C CA . ALA A 1 15 ? 2.008 -12.281 5.130 1.00 0.00 15 ALA A CA 9
ATOM 11581 C C . ALA A 1 15 ? 2.571 -13.254 4.123 1.00 0.00 15 ALA A C 9
ATOM 11582 O O . ALA A 1 15 ? 3.109 -14.307 4.469 1.00 0.00 15 ALA A O 9
ATOM 11589 N N . GLY A 1 16 ? 2.417 -12.885 2.870 1.00 0.00 16 GLY A N 9
ATOM 11590 C CA . GLY A 1 16 ? 2.877 -13.705 1.781 1.00 0.00 16 GLY A CA 9
ATOM 11591 C C . GLY A 1 16 ? 1.776 -13.915 0.775 1.00 0.00 16 GLY A C 9
ATOM 11592 O O . GLY A 1 16 ? 2.010 -13.927 -0.422 1.00 0.00 16 GLY A O 9
ATOM 11596 N N . SER A 1 17 ? 0.551 -14.029 1.266 1.00 0.00 17 SER A N 9
ATOM 11597 C CA . SER A 1 17 ? -0.586 -14.209 0.401 1.00 0.00 17 SER A CA 9
ATOM 11598 C C . SER A 1 17 ? -0.842 -12.942 -0.396 1.00 0.00 17 SER A C 9
ATOM 11599 O O . SER A 1 17 ? -1.847 -12.815 -1.098 1.00 0.00 17 SER A O 9
ATOM 11607 N N . PHE A 1 18 ? 0.080 -12.006 -0.292 1.00 0.00 18 PHE A N 9
ATOM 11608 C CA . PHE A 1 18 ? -0.021 -10.760 -0.991 1.00 0.00 18 PHE A CA 9
ATOM 11609 C C . PHE A 1 18 ? 0.779 -10.810 -2.271 1.00 0.00 18 PHE A C 9
ATOM 11610 O O . PHE A 1 18 ? 1.921 -10.357 -2.321 1.00 0.00 18 PHE A O 9
ATOM 11627 N N . ALA A 1 19 ? 0.178 -11.366 -3.303 1.00 0.00 19 ALA A N 9
ATOM 11628 C CA . ALA A 1 19 ? 0.853 -11.486 -4.587 1.00 0.00 19 ALA A CA 9
ATOM 11629 C C . ALA A 1 19 ? 1.052 -10.111 -5.211 1.00 0.00 19 ALA A C 9
ATOM 11630 O O . ALA A 1 19 ? 0.156 -9.266 -5.170 1.00 0.00 19 ALA A O 9
ATOM 11637 N N . ASP A 1 20 ? 2.241 -9.889 -5.773 1.00 0.00 20 ASP A N 9
ATOM 11638 C CA . ASP A 1 20 ? 2.579 -8.609 -6.393 1.00 0.00 20 ASP A CA 9
ATOM 11639 C C . ASP A 1 20 ? 1.360 -7.987 -7.059 1.00 0.00 20 ASP A C 9
ATOM 11640 O O . ASP A 1 20 ? 0.671 -8.637 -7.844 1.00 0.00 20 ASP A O 9
ATOM 11649 N N . THR A 1 21 ? 1.094 -6.725 -6.738 1.00 0.00 21 THR A N 9
ATOM 11650 C CA . THR A 1 21 ? -0.047 -6.032 -7.307 1.00 0.00 21 THR A CA 9
ATOM 11651 C C . THR A 1 21 ? 0.310 -4.600 -7.670 1.00 0.00 21 THR A C 9
ATOM 11652 O O . THR A 1 21 ? 0.886 -3.867 -6.869 1.00 0.00 21 THR A O 9
ATOM 11663 N N . LYS A 1 22 ? -0.026 -4.214 -8.891 1.00 0.00 22 LYS A N 9
ATOM 11664 C CA . LYS A 1 22 ? 0.258 -2.880 -9.370 1.00 0.00 22 LYS A CA 9
ATOM 11665 C C . LYS A 1 22 ? -0.888 -1.930 -9.064 1.00 0.00 22 LYS A C 9
ATOM 11666 O O . LYS A 1 22 ? -2.023 -2.151 -9.481 1.00 0.00 22 LYS A O 9
ATOM 11685 N N . ILE A 1 23 ? -0.578 -0.872 -8.325 1.00 0.00 23 ILE A N 9
ATOM 11686 C CA . ILE A 1 23 ? -1.567 0.117 -7.945 1.00 0.00 23 ILE A CA 9
ATOM 11687 C C . ILE A 1 23 ? -1.543 1.312 -8.900 1.00 0.00 23 ILE A C 9
ATOM 11688 O O . ILE A 1 23 ? -0.531 1.577 -9.549 1.00 0.00 23 ILE A O 9
ATOM 11704 N N . THR A 1 24 ? -2.660 2.032 -8.976 1.00 0.00 24 THR A N 9
ATOM 11705 C CA . THR A 1 24 ? -2.760 3.198 -9.844 1.00 0.00 24 THR A CA 9
ATOM 11706 C C . THR A 1 24 ? -2.960 4.461 -9.021 1.00 0.00 24 THR A C 9
ATOM 11707 O O . THR A 1 24 ? -3.980 4.626 -8.352 1.00 0.00 24 THR A O 9
ATOM 11718 N N . LEU A 1 25 ? -1.972 5.343 -9.062 1.00 0.00 25 LEU A N 9
ATOM 11719 C CA . LEU A 1 25 ? -2.023 6.578 -8.316 1.00 0.00 25 LEU A CA 9
ATOM 11720 C C . LEU A 1 25 ? -2.370 7.752 -9.226 1.00 0.00 25 LEU A C 9
ATOM 11721 O O . LEU A 1 25 ? -1.536 8.218 -10.001 1.00 0.00 25 LEU A O 9
ATOM 11737 N N . THR A 1 26 ? -3.611 8.218 -9.128 1.00 0.00 26 THR A N 9
ATOM 11738 C CA . THR A 1 26 ? -4.077 9.332 -9.947 1.00 0.00 26 THR A CA 9
ATOM 11739 C C . THR A 1 26 ? -3.413 10.639 -9.524 1.00 0.00 26 THR A C 9
ATOM 11740 O O . THR A 1 26 ? -3.663 11.153 -8.431 1.00 0.00 26 THR A O 9
ATOM 11751 N N . PRO A 1 27 ? -2.555 11.190 -10.408 1.00 0.00 27 PRO A N 9
ATOM 11752 C CA . PRO A 1 27 ? -1.828 12.440 -10.175 1.00 0.00 27 PRO A CA 9
ATOM 11753 C C . PRO A 1 27 ? -2.585 13.648 -10.698 1.00 0.00 27 PRO A C 9
ATOM 11754 O O . PRO A 1 27 ? -2.072 14.758 -10.684 1.00 0.00 27 PRO A O 9
ATOM 11765 N N . ASN A 1 28 ? -3.788 13.378 -11.186 1.00 0.00 28 ASN A N 9
ATOM 11766 C CA . ASN A 1 28 ? -4.687 14.349 -11.780 1.00 0.00 28 ASN A CA 9
ATOM 11767 C C . ASN A 1 28 ? -4.619 15.677 -11.067 1.00 0.00 28 ASN A C 9
ATOM 11768 O O . ASN A 1 28 ? -5.563 16.126 -10.420 1.00 0.00 28 ASN A O 9
ATOM 11779 N N . GLY A 1 29 ? -3.471 16.283 -11.215 1.00 0.00 29 GLY A N 9
ATOM 11780 C CA . GLY A 1 29 ? -3.199 17.574 -10.616 1.00 0.00 29 GLY A CA 9
ATOM 11781 C C . GLY A 1 29 ? -2.167 17.491 -9.512 1.00 0.00 29 GLY A C 9
ATOM 11782 O O . GLY A 1 29 ? -1.467 18.463 -9.226 1.00 0.00 29 GLY A O 9
ATOM 11786 N N . ASN A 1 30 ? -2.080 16.325 -8.893 1.00 0.00 30 ASN A N 9
ATOM 11787 C CA . ASN A 1 30 ? -1.138 16.086 -7.812 1.00 0.00 30 ASN A CA 9
ATOM 11788 C C . ASN A 1 30 ? -0.017 15.161 -8.266 1.00 0.00 30 ASN A C 9
ATOM 11789 O O . ASN A 1 30 ? -0.146 14.460 -9.271 1.00 0.00 30 ASN A O 9
ATOM 11800 N N . THR A 1 31 ? 1.083 15.153 -7.523 1.00 0.00 31 THR A N 9
ATOM 11801 C CA . THR A 1 31 ? 2.214 14.306 -7.854 1.00 0.00 31 THR A CA 9
ATOM 11802 C C . THR A 1 31 ? 2.528 13.351 -6.711 1.00 0.00 31 THR A C 9
ATOM 11803 O O . THR A 1 31 ? 2.204 13.620 -5.555 1.00 0.00 31 THR A O 9
ATOM 11814 N N . PHE A 1 32 ? 3.159 12.239 -7.047 1.00 0.00 32 PHE A N 9
ATOM 11815 C CA . PHE A 1 32 ? 3.519 11.232 -6.055 1.00 0.00 32 PHE A CA 9
ATOM 11816 C C . PHE A 1 32 ? 5.025 11.210 -5.818 1.00 0.00 32 PHE A C 9
ATOM 11817 O O . PHE A 1 32 ? 5.813 11.362 -6.751 1.00 0.00 32 PHE A O 9
ATOM 11834 N N . ASN A 1 33 ? 5.417 11.023 -4.561 1.00 0.00 33 ASN A N 9
ATOM 11835 C CA . ASN A 1 33 ? 6.830 10.983 -4.200 1.00 0.00 33 ASN A CA 9
ATOM 11836 C C . ASN A 1 33 ? 7.237 9.587 -3.741 1.00 0.00 33 ASN A C 9
ATOM 11837 O O . ASN A 1 33 ? 8.305 9.093 -4.105 1.00 0.00 33 ASN A O 9
ATOM 11848 N N . GLY A 1 34 ? 6.387 8.957 -2.940 1.00 0.00 34 GLY A N 9
ATOM 11849 C CA . GLY A 1 34 ? 6.688 7.625 -2.448 1.00 0.00 34 GLY A CA 9
ATOM 11850 C C . GLY A 1 34 ? 6.028 7.331 -1.111 1.00 0.00 34 GLY A C 9
ATOM 11851 O O . GLY A 1 34 ? 5.641 8.248 -0.388 1.00 0.00 34 GLY A O 9
ATOM 11855 N N . ILE A 1 35 ? 5.918 6.048 -0.781 1.00 0.00 35 ILE A N 9
ATOM 11856 C CA . ILE A 1 35 ? 5.321 5.633 0.479 1.00 0.00 35 ILE A CA 9
ATOM 11857 C C . ILE A 1 35 ? 6.416 5.307 1.483 1.00 0.00 35 ILE A C 9
ATOM 11858 O O . ILE A 1 35 ? 7.008 4.228 1.468 1.00 0.00 35 ILE A O 9
ATOM 11874 N N . SER A 1 36 ? 6.676 6.263 2.353 1.00 0.00 36 SER A N 9
ATOM 11875 C CA . SER A 1 36 ? 7.715 6.120 3.375 1.00 0.00 36 SER A CA 9
ATOM 11876 C C . SER A 1 36 ? 7.403 4.981 4.316 1.00 0.00 36 SER A C 9
ATOM 11877 O O . SER A 1 36 ? 8.289 4.209 4.676 1.00 0.00 36 SER A O 9
ATOM 11885 N N . GLU A 1 37 ? 6.141 4.856 4.694 1.00 0.00 37 GLU A N 9
ATOM 11886 C CA . GLU A 1 37 ? 5.743 3.778 5.566 1.00 0.00 37 GLU A CA 9
ATOM 11887 C C . GLU A 1 37 ? 6.358 2.471 5.051 1.00 0.00 37 GLU A C 9
ATOM 11888 O O . GLU A 1 37 ? 6.630 1.549 5.822 1.00 0.00 37 GLU A O 9
ATOM 11900 N N . LEU A 1 38 ? 6.632 2.431 3.736 1.00 0.00 38 LEU A N 9
ATOM 11901 C CA . LEU A 1 38 ? 7.276 1.288 3.113 1.00 0.00 38 LEU A CA 9
ATOM 11902 C C . LEU A 1 38 ? 8.358 1.775 2.147 1.00 0.00 38 LEU A C 9
ATOM 11903 O O . LEU A 1 38 ? 8.110 1.955 0.959 1.00 0.00 38 LEU A O 9
ATOM 11919 N N . GLN A 1 39 ? 9.544 2.018 2.693 1.00 0.00 39 GLN A N 9
ATOM 11920 C CA . GLN A 1 39 ? 10.685 2.520 1.946 1.00 0.00 39 GLN A CA 9
ATOM 11921 C C . GLN A 1 39 ? 10.659 2.038 0.513 1.00 0.00 39 GLN A C 9
ATOM 11922 O O . GLN A 1 39 ? 11.233 1.015 0.153 1.00 0.00 39 GLN A O 9
ATOM 11936 N N . SER A 1 40 ? 9.957 2.837 -0.255 1.00 0.00 40 SER A N 9
ATOM 11937 C CA . SER A 1 40 ? 9.729 2.664 -1.698 1.00 0.00 40 SER A CA 9
ATOM 11938 C C . SER A 1 40 ? 10.265 1.357 -2.247 1.00 0.00 40 SER A C 9
ATOM 11939 O O . SER A 1 40 ? 9.607 0.697 -3.045 1.00 0.00 40 SER A O 9
ATOM 11947 N N . SER A 1 41 ? 11.451 0.981 -1.826 1.00 0.00 41 SER A N 9
ATOM 11948 C CA . SER A 1 41 ? 12.048 -0.260 -2.289 1.00 0.00 41 SER A CA 9
ATOM 11949 C C . SER A 1 41 ? 11.037 -1.396 -2.173 1.00 0.00 41 SER A C 9
ATOM 11950 O O . SER A 1 41 ? 11.079 -2.368 -2.927 1.00 0.00 41 SER A O 9
ATOM 11958 N N . GLN A 1 42 ? 10.117 -1.250 -1.225 1.00 0.00 42 GLN A N 9
ATOM 11959 C CA . GLN A 1 42 ? 9.076 -2.215 -0.984 1.00 0.00 42 GLN A CA 9
ATOM 11960 C C . GLN A 1 42 ? 8.242 -2.463 -2.234 1.00 0.00 42 GLN A C 9
ATOM 11961 O O . GLN A 1 42 ? 7.743 -3.567 -2.472 1.00 0.00 42 GLN A O 9
ATOM 11975 N N . TYR A 1 43 ? 8.086 -1.411 -3.009 1.00 0.00 43 TYR A N 9
ATOM 11976 C CA . TYR A 1 43 ? 7.297 -1.462 -4.235 1.00 0.00 43 TYR A CA 9
ATOM 11977 C C . TYR A 1 43 ? 8.107 -1.075 -5.464 1.00 0.00 43 TYR A C 9
ATOM 11978 O O . TYR A 1 43 ? 9.324 -0.893 -5.405 1.00 0.00 43 TYR A O 9
ATOM 11996 N N . THR A 1 44 ? 7.394 -0.941 -6.570 1.00 0.00 44 THR A N 9
ATOM 11997 C CA . THR A 1 44 ? 7.966 -0.560 -7.849 1.00 0.00 44 THR A CA 9
ATOM 11998 C C . THR A 1 44 ? 7.111 0.540 -8.448 1.00 0.00 44 THR A C 9
ATOM 11999 O O . THR A 1 44 ? 6.119 0.277 -9.133 1.00 0.00 44 THR A O 9
ATOM 12010 N N . LYS A 1 45 ? 7.481 1.768 -8.144 1.00 0.00 45 LYS A N 9
ATOM 12011 C CA . LYS A 1 45 ? 6.736 2.937 -8.603 1.00 0.00 45 LYS A CA 9
ATOM 12012 C C . LYS A 1 45 ? 6.847 3.133 -10.108 1.00 0.00 45 LYS A C 9
ATOM 12013 O O . LYS A 1 45 ? 7.716 2.566 -10.768 1.00 0.00 45 LYS A O 9
ATOM 12032 N N . GLY A 1 46 ? 5.939 3.948 -10.630 1.00 0.00 46 GLY A N 9
ATOM 12033 C CA . GLY A 1 46 ? 5.901 4.245 -12.043 1.00 0.00 46 GLY A CA 9
ATOM 12034 C C . GLY A 1 46 ? 5.011 5.436 -12.337 1.00 0.00 46 GLY A C 9
ATOM 12035 O O . GLY A 1 46 ? 3.836 5.273 -12.670 1.00 0.00 46 GLY A O 9
ATOM 12039 N N . THR A 1 47 ? 5.578 6.635 -12.190 1.00 0.00 47 THR A N 9
ATOM 12040 C CA . THR A 1 47 ? 4.858 7.891 -12.426 1.00 0.00 47 THR A CA 9
ATOM 12041 C C . THR A 1 47 ? 3.353 7.679 -12.581 1.00 0.00 47 THR A C 9
ATOM 12042 O O . THR A 1 47 ? 2.883 7.238 -13.630 1.00 0.00 47 THR A O 9
ATOM 12053 N N . ASN A 1 48 ? 2.604 8.002 -11.526 1.00 0.00 48 ASN A N 9
ATOM 12054 C CA . ASN A 1 48 ? 1.150 7.863 -11.529 1.00 0.00 48 ASN A CA 9
ATOM 12055 C C . ASN A 1 48 ? 0.718 6.471 -11.068 1.00 0.00 48 ASN A C 9
ATOM 12056 O O . ASN A 1 48 ? -0.464 6.226 -10.853 1.00 0.00 48 ASN A O 9
ATOM 12067 N N . GLU A 1 49 ? 1.677 5.568 -10.916 1.00 0.00 49 GLU A N 9
ATOM 12068 C CA . GLU A 1 49 ? 1.372 4.209 -10.478 1.00 0.00 49 GLU A CA 9
ATOM 12069 C C . GLU A 1 49 ? 2.488 3.636 -9.612 1.00 0.00 49 GLU A C 9
ATOM 12070 O O . GLU A 1 49 ? 3.601 4.151 -9.592 1.00 0.00 49 GLU A O 9
ATOM 12082 N N . VAL A 1 50 ? 2.170 2.556 -8.901 1.00 0.00 50 VAL A N 9
ATOM 12083 C CA . VAL A 1 50 ? 3.133 1.881 -8.032 1.00 0.00 50 VAL A CA 9
ATOM 12084 C C . VAL A 1 50 ? 2.649 0.479 -7.696 1.00 0.00 50 VAL A C 9
ATOM 12085 O O . VAL A 1 50 ? 1.518 0.297 -7.250 1.00 0.00 50 VAL A O 9
ATOM 12098 N N . THR A 1 51 ? 3.505 -0.502 -7.921 1.00 0.00 51 THR A N 9
ATOM 12099 C CA . THR A 1 51 ? 3.155 -1.892 -7.653 1.00 0.00 51 THR A CA 9
ATOM 12100 C C . THR A 1 51 ? 3.906 -2.438 -6.445 1.00 0.00 51 THR A C 9
ATOM 12101 O O . THR A 1 51 ? 5.113 -2.254 -6.318 1.00 0.00 51 THR A O 9
ATOM 12112 N N . LEU A 1 52 ? 3.187 -3.135 -5.570 1.00 0.00 52 LEU A N 9
ATOM 12113 C CA . LEU A 1 52 ? 3.811 -3.727 -4.391 1.00 0.00 52 LEU A CA 9
ATOM 12114 C C . LEU A 1 52 ? 4.245 -5.152 -4.687 1.00 0.00 52 LEU A C 9
ATOM 12115 O O . LEU A 1 52 ? 3.580 -5.866 -5.440 1.00 0.00 52 LEU A O 9
ATOM 12131 N N . LEU A 1 53 ? 5.365 -5.565 -4.100 1.00 0.00 53 LEU A N 9
ATOM 12132 C CA . LEU A 1 53 ? 5.867 -6.906 -4.331 1.00 0.00 53 LEU A CA 9
ATOM 12133 C C . LEU A 1 53 ? 5.757 -7.786 -3.088 1.00 0.00 53 LEU A C 9
ATOM 12134 O O . LEU A 1 53 ? 6.281 -7.461 -2.022 1.00 0.00 53 LEU A O 9
ATOM 12150 N N . ALA A 1 54 ? 5.083 -8.917 -3.251 1.00 0.00 54 ALA A N 9
ATOM 12151 C CA . ALA A 1 54 ? 4.888 -9.880 -2.171 1.00 0.00 54 ALA A CA 9
ATOM 12152 C C . ALA A 1 54 ? 6.181 -10.177 -1.416 1.00 0.00 54 ALA A C 9
ATOM 12153 O O . ALA A 1 54 ? 6.155 -10.836 -0.379 1.00 0.00 54 ALA A O 9
ATOM 12160 N N . SER A 1 55 ? 7.309 -9.702 -1.930 1.00 0.00 55 SER A N 9
ATOM 12161 C CA . SER A 1 55 ? 8.589 -9.942 -1.278 1.00 0.00 55 SER A CA 9
ATOM 12162 C C . SER A 1 55 ? 8.679 -9.153 0.011 1.00 0.00 55 SER A C 9
ATOM 12163 O O . SER A 1 55 ? 9.078 -9.679 1.049 1.00 0.00 55 SER A O 9
ATOM 12171 N N . TYR A 1 56 ? 8.281 -7.892 -0.050 1.00 0.00 56 TYR A N 9
ATOM 12172 C CA . TYR A 1 56 ? 8.292 -7.037 1.119 1.00 0.00 56 TYR A CA 9
ATOM 12173 C C . TYR A 1 56 ? 7.109 -7.384 1.996 1.00 0.00 56 TYR A C 9
ATOM 12174 O O . TYR A 1 56 ? 7.247 -7.726 3.173 1.00 0.00 56 TYR A O 9
ATOM 12192 N N . LEU A 1 57 ? 5.941 -7.286 1.391 1.00 0.00 57 LEU A N 9
ATOM 12193 C CA . LEU A 1 57 ? 4.700 -7.580 2.077 1.00 0.00 57 LEU A CA 9
ATOM 12194 C C . LEU A 1 57 ? 4.786 -8.910 2.810 1.00 0.00 57 LEU A C 9
ATOM 12195 O O . LEU A 1 57 ? 4.311 -9.040 3.936 1.00 0.00 57 LEU A O 9
ATOM 12211 N N . ASN A 1 58 ? 5.405 -9.898 2.170 1.00 0.00 58 ASN A N 9
ATOM 12212 C CA . ASN A 1 58 ? 5.551 -11.208 2.788 1.00 0.00 58 ASN A CA 9
ATOM 12213 C C . ASN A 1 58 ? 6.456 -11.123 4.013 1.00 0.00 58 ASN A C 9
ATOM 12214 O O . ASN A 1 58 ? 6.360 -11.938 4.929 1.00 0.00 58 ASN A O 9
ATOM 12225 N N . THR A 1 59 ? 7.343 -10.130 4.013 1.00 0.00 59 THR A N 9
ATOM 12226 C CA . THR A 1 59 ? 8.277 -9.937 5.115 1.00 0.00 59 THR A CA 9
ATOM 12227 C C . THR A 1 59 ? 7.650 -9.129 6.243 1.00 0.00 59 THR A C 9
ATOM 12228 O O . THR A 1 59 ? 8.055 -9.247 7.399 1.00 0.00 59 THR A O 9
ATOM 12239 N N . LEU A 1 60 ? 6.666 -8.303 5.903 1.00 0.00 60 LEU A N 9
ATOM 12240 C CA . LEU A 1 60 ? 5.986 -7.468 6.891 1.00 0.00 60 LEU A CA 9
ATOM 12241 C C . LEU A 1 60 ? 5.804 -8.204 8.219 1.00 0.00 60 LEU A C 9
ATOM 12242 O O . LEU A 1 60 ? 5.812 -9.435 8.265 1.00 0.00 60 LEU A O 9
ATOM 12258 N N . PRO A 1 61 ? 5.637 -7.450 9.318 1.00 0.00 61 PRO A N 9
ATOM 12259 C CA . PRO A 1 61 ? 5.456 -8.019 10.660 1.00 0.00 61 PRO A CA 9
ATOM 12260 C C . PRO A 1 61 ? 4.224 -8.913 10.754 1.00 0.00 61 PRO A C 9
ATOM 12261 O O . PRO A 1 61 ? 3.620 -9.269 9.742 1.00 0.00 61 PRO A O 9
ATOM 12272 N N . GLU A 1 62 ? 3.862 -9.276 11.983 1.00 0.00 62 GLU A N 9
ATOM 12273 C CA . GLU A 1 62 ? 2.707 -10.132 12.226 1.00 0.00 62 GLU A CA 9
ATOM 12274 C C . GLU A 1 62 ? 1.409 -9.403 11.936 1.00 0.00 62 GLU A C 9
ATOM 12275 O O . GLU A 1 62 ? 1.410 -8.316 11.372 1.00 0.00 62 GLU A O 9
ATOM 12287 N N . ASN A 1 63 ? 0.308 -10.042 12.316 1.00 0.00 63 ASN A N 9
ATOM 12288 C CA . ASN A 1 63 ? -1.019 -9.514 12.106 1.00 0.00 63 ASN A CA 9
ATOM 12289 C C . ASN A 1 63 ? -1.079 -8.009 12.349 1.00 0.00 63 ASN A C 9
ATOM 12290 O O . ASN A 1 63 ? -1.686 -7.549 13.316 1.00 0.00 63 ASN A O 9
ATOM 12301 N N . THR A 1 64 ? -0.441 -7.248 11.470 1.00 0.00 64 THR A N 9
ATOM 12302 C CA . THR A 1 64 ? -0.417 -5.794 11.592 1.00 0.00 64 THR A CA 9
ATOM 12303 C C . THR A 1 64 ? -1.155 -5.131 10.433 1.00 0.00 64 THR A C 9
ATOM 12304 O O . THR A 1 64 ? -1.185 -5.660 9.320 1.00 0.00 64 THR A O 9
ATOM 12315 N N . THR A 1 65 ? -1.742 -3.969 10.702 1.00 0.00 65 THR A N 9
ATOM 12316 C CA . THR A 1 65 ? -2.472 -3.229 9.683 1.00 0.00 65 THR A CA 9
ATOM 12317 C C . THR A 1 65 ? -1.523 -2.350 8.879 1.00 0.00 65 THR A C 9
ATOM 12318 O O . THR A 1 65 ? -1.435 -1.142 9.104 1.00 0.00 65 THR A O 9
ATOM 12329 N N . LYS A 1 66 ? -0.823 -2.963 7.942 1.00 0.00 66 LYS A N 9
ATOM 12330 C CA . LYS A 1 66 ? 0.113 -2.252 7.092 1.00 0.00 66 LYS A CA 9
ATOM 12331 C C . LYS A 1 66 ? -0.621 -1.264 6.202 1.00 0.00 66 LYS A C 9
ATOM 12332 O O . LYS A 1 66 ? -1.429 -1.663 5.374 1.00 0.00 66 LYS A O 9
ATOM 12351 N N . THR A 1 67 ? -0.356 0.015 6.378 1.00 0.00 67 THR A N 9
ATOM 12352 C CA . THR A 1 67 ? -1.023 1.036 5.582 1.00 0.00 67 THR A CA 9
ATOM 12353 C C . THR A 1 67 ? -0.099 1.614 4.524 1.00 0.00 67 THR A C 9
ATOM 12354 O O . THR A 1 67 ? 0.967 2.126 4.833 1.00 0.00 67 THR A O 9
ATOM 12365 N N . LEU A 1 68 ? -0.541 1.553 3.273 1.00 0.00 68 LEU A N 9
ATOM 12366 C CA . LEU A 1 68 ? 0.225 2.089 2.159 1.00 0.00 68 LEU A CA 9
ATOM 12367 C C . LEU A 1 68 ? -0.072 3.572 1.999 1.00 0.00 68 LEU A C 9
ATOM 12368 O O . LEU A 1 68 ? -1.133 3.941 1.496 1.00 0.00 68 LEU A O 9
ATOM 12384 N N . THR A 1 69 ? 0.839 4.429 2.449 1.00 0.00 69 THR A N 9
ATOM 12385 C CA . THR A 1 69 ? 0.610 5.868 2.362 1.00 0.00 69 THR A CA 9
ATOM 12386 C C . THR A 1 69 ? 1.459 6.517 1.272 1.00 0.00 69 THR A C 9
ATOM 12387 O O . THR A 1 69 ? 2.624 6.845 1.492 1.00 0.00 69 THR A O 9
ATOM 12398 N N . PHE A 1 70 ? 0.862 6.712 0.102 1.00 0.00 70 PHE A N 9
ATOM 12399 C CA . PHE A 1 70 ? 1.552 7.333 -1.012 1.00 0.00 70 PHE A CA 9
ATOM 12400 C C . PHE A 1 70 ? 1.688 8.835 -0.789 1.00 0.00 70 PHE A C 9
ATOM 12401 O O . PHE A 1 70 ? 0.695 9.564 -0.778 1.00 0.00 70 PHE A O 9
ATOM 12418 N N . ASP A 1 71 ? 2.921 9.297 -0.606 1.00 0.00 71 ASP A N 9
ATOM 12419 C CA . ASP A 1 71 ? 3.167 10.713 -0.378 1.00 0.00 71 ASP A CA 9
ATOM 12420 C C . ASP A 1 71 ? 2.894 11.524 -1.632 1.00 0.00 71 ASP A C 9
ATOM 12421 O O . ASP A 1 71 ? 3.713 11.587 -2.548 1.00 0.00 71 ASP A O 9
ATOM 12430 N N . PHE A 1 72 ? 1.727 12.145 -1.655 1.00 0.00 72 PHE A N 9
ATOM 12431 C CA . PHE A 1 72 ? 1.309 12.968 -2.782 1.00 0.00 72 PHE A CA 9
ATOM 12432 C C . PHE A 1 72 ? 1.540 14.444 -2.487 1.00 0.00 72 PHE A C 9
ATOM 12433 O O . PHE A 1 72 ? 0.875 15.313 -3.048 1.00 0.00 72 PHE A O 9
ATOM 12450 N N . GLY A 1 73 ? 2.479 14.725 -1.588 1.00 0.00 73 GLY A N 9
ATOM 12451 C CA . GLY A 1 73 ? 2.771 16.097 -1.227 1.00 0.00 73 GLY A CA 9
ATOM 12452 C C . GLY A 1 73 ? 1.732 16.684 -0.288 1.00 0.00 73 GLY A C 9
ATOM 12453 O O . GLY A 1 73 ? 1.924 17.774 0.249 1.00 0.00 73 GLY A O 9
ATOM 12457 N N . VAL A 1 74 ? 0.634 15.960 -0.094 1.00 0.00 74 VAL A N 9
ATOM 12458 C CA . VAL A 1 74 ? -0.430 16.408 0.783 1.00 0.00 74 VAL A CA 9
ATOM 12459 C C . VAL A 1 74 ? -0.886 15.279 1.696 1.00 0.00 74 VAL A C 9
ATOM 12460 O O . VAL A 1 74 ? -2.079 14.993 1.804 1.00 0.00 74 VAL A O 9
ATOM 12473 N N . GLY A 1 75 ? 0.074 14.635 2.350 1.00 0.00 75 GLY A N 9
ATOM 12474 C CA . GLY A 1 75 ? -0.224 13.534 3.252 1.00 0.00 75 GLY A CA 9
ATOM 12475 C C . GLY A 1 75 ? -1.481 13.763 4.067 1.00 0.00 75 GLY A C 9
ATOM 12476 O O . GLY A 1 75 ? -2.152 12.811 4.468 1.00 0.00 75 GLY A O 9
ATOM 12480 N N . THR A 1 76 ? -1.801 15.027 4.313 1.00 0.00 76 THR A N 9
ATOM 12481 C CA . THR A 1 76 ? -2.985 15.391 5.086 1.00 0.00 76 THR A CA 9
ATOM 12482 C C . THR A 1 76 ? -4.169 14.496 4.734 1.00 0.00 76 THR A C 9
ATOM 12483 O O . THR A 1 76 ? -4.874 14.005 5.617 1.00 0.00 76 THR A O 9
ATOM 12494 N N . LYS A 1 77 ? -4.380 14.285 3.439 1.00 0.00 77 LYS A N 9
ATOM 12495 C CA . LYS A 1 77 ? -5.469 13.450 2.966 1.00 0.00 77 LYS A CA 9
ATOM 12496 C C . LYS A 1 77 ? -5.029 12.598 1.780 1.00 0.00 77 LYS A C 9
ATOM 12497 O O . LYS A 1 77 ? -5.858 12.023 1.075 1.00 0.00 77 LYS A O 9
ATOM 12516 N N . ASN A 1 78 ? -3.720 12.527 1.566 1.00 0.00 78 ASN A N 9
ATOM 12517 C CA . ASN A 1 78 ? -3.160 11.754 0.475 1.00 0.00 78 ASN A CA 9
ATOM 12518 C C . ASN A 1 78 ? -3.749 10.347 0.429 1.00 0.00 78 ASN A C 9
ATOM 12519 O O . ASN A 1 78 ? -4.167 9.801 1.452 1.00 0.00 78 ASN A O 9
ATOM 12530 N N . PRO A 1 79 ? -3.791 9.737 -0.760 1.00 0.00 79 PRO A N 9
ATOM 12531 C CA . PRO A 1 79 ? -4.331 8.386 -0.938 1.00 0.00 79 PRO A CA 9
ATOM 12532 C C . PRO A 1 79 ? -3.566 7.343 -0.131 1.00 0.00 79 PRO A C 9
ATOM 12533 O O . PRO A 1 79 ? -2.513 6.861 -0.552 1.00 0.00 79 PRO A O 9
ATOM 12544 N N . LYS A 1 80 ? -4.109 6.993 1.023 1.00 0.00 80 LYS A N 9
ATOM 12545 C CA . LYS A 1 80 ? -3.490 6.000 1.890 1.00 0.00 80 LYS A CA 9
ATOM 12546 C C . LYS A 1 80 ? -4.396 4.781 2.021 1.00 0.00 80 LYS A C 9
ATOM 12547 O O . LYS A 1 80 ? -5.609 4.919 2.195 1.00 0.00 80 LYS A O 9
ATOM 12566 N N . LEU A 1 81 ? -3.814 3.589 1.938 1.00 0.00 81 LEU A N 9
ATOM 12567 C CA . LEU A 1 81 ? -4.590 2.367 2.049 1.00 0.00 81 LEU A CA 9
ATOM 12568 C C . LEU A 1 81 ? -4.195 1.592 3.301 1.00 0.00 81 LEU A C 9
ATOM 12569 O O . LEU A 1 81 ? -3.096 1.770 3.826 1.00 0.00 81 LEU A O 9
ATOM 12585 N N . THR A 1 82 ? -5.098 0.744 3.784 1.00 0.00 82 THR A N 9
ATOM 12586 C CA . THR A 1 82 ? -4.829 -0.029 4.986 1.00 0.00 82 THR A CA 9
ATOM 12587 C C . THR A 1 82 ? -4.844 -1.531 4.714 1.00 0.00 82 THR A C 9
ATOM 12588 O O . THR A 1 82 ? -5.893 -2.177 4.765 1.00 0.00 82 THR A O 9
ATOM 12599 N N . ILE A 1 83 ? -3.665 -2.081 4.442 1.00 0.00 83 ILE A N 9
ATOM 12600 C CA . ILE A 1 83 ? -3.522 -3.508 4.189 1.00 0.00 83 ILE A CA 9
ATOM 12601 C C . ILE A 1 83 ? -3.026 -4.229 5.445 1.00 0.00 83 ILE A C 9
ATOM 12602 O O . ILE A 1 83 ? -1.958 -3.921 5.980 1.00 0.00 83 ILE A O 9
ATOM 12618 N N . THR A 1 84 ? -3.820 -5.180 5.924 1.00 0.00 84 THR A N 9
ATOM 12619 C CA . THR A 1 84 ? -3.474 -5.932 7.123 1.00 0.00 84 THR A CA 9
ATOM 12620 C C . THR A 1 84 ? -2.803 -7.250 6.766 1.00 0.00 84 THR A C 9
ATOM 12621 O O . THR A 1 84 ? -3.393 -8.098 6.096 1.00 0.00 84 THR A O 9
ATOM 12632 N N . VAL A 1 85 ? -1.566 -7.417 7.219 1.00 0.00 85 VAL A N 9
ATOM 12633 C CA . VAL A 1 85 ? -0.813 -8.633 6.949 1.00 0.00 85 VAL A CA 9
ATOM 12634 C C . VAL A 1 85 ? -0.712 -9.501 8.195 1.00 0.00 85 VAL A C 9
ATOM 12635 O O . VAL A 1 85 ? -0.383 -9.018 9.278 1.00 0.00 85 VAL A O 9
ATOM 12648 N N . LEU A 1 86 ? -1.000 -10.787 8.030 1.00 0.00 86 LEU A N 9
ATOM 12649 C CA . LEU A 1 86 ? -0.942 -11.731 9.142 1.00 0.00 86 LEU A CA 9
ATOM 12650 C C . LEU A 1 86 ? -0.356 -13.068 8.703 1.00 0.00 86 LEU A C 9
ATOM 12651 O O . LEU A 1 86 ? -1.066 -13.933 8.196 1.00 0.00 86 LEU A O 9
ATOM 12667 N N . PRO A 1 87 ? 0.956 -13.260 8.896 1.00 0.00 87 PRO A N 9
ATOM 12668 C CA . PRO A 1 87 ? 1.632 -14.504 8.517 1.00 0.00 87 PRO A CA 9
ATOM 12669 C C . PRO A 1 87 ? 1.296 -15.643 9.456 1.00 0.00 87 PRO A C 9
ATOM 12670 O O . PRO A 1 87 ? 1.033 -16.771 9.037 1.00 0.00 87 PRO A O 9
ATOM 12681 N N . LYS A 1 88 ? 1.313 -15.323 10.729 1.00 0.00 88 LYS A N 9
ATOM 12682 C CA . LYS A 1 88 ? 1.018 -16.284 11.783 1.00 0.00 88 LYS A CA 9
ATOM 12683 C C . LYS A 1 88 ? -0.425 -16.750 11.706 1.00 0.00 88 LYS A C 9
ATOM 12684 O O . LYS A 1 88 ? -1.259 -16.120 11.054 1.00 0.00 88 LYS A O 9
ATOM 12703 N N . ASP A 1 89 ? -0.721 -17.860 12.376 1.00 0.00 89 ASP A N 9
ATOM 12704 C CA . ASP A 1 89 ? -2.072 -18.411 12.386 1.00 0.00 89 ASP A CA 9
ATOM 12705 C C . ASP A 1 89 ? -2.683 -18.330 13.780 1.00 0.00 89 ASP A C 9
ATOM 12706 O O . ASP A 1 89 ? -1.981 -18.105 14.766 1.00 0.00 89 ASP A O 9
ATOM 12715 N N . ILE A 1 90 ? -3.998 -18.516 13.857 1.00 0.00 90 ILE A N 9
ATOM 12716 C CA . ILE A 1 90 ? -4.704 -18.464 15.129 1.00 0.00 90 ILE A CA 9
ATOM 12717 C C . ILE A 1 90 ? -4.355 -19.668 16.000 1.00 0.00 90 ILE A C 9
ATOM 12718 O O . ILE A 1 90 ? -4.280 -20.797 15.513 1.00 0.00 90 ILE A O 9
ATOM 12734 N N . PRO A 1 91 ? -4.140 -19.441 17.305 1.00 0.00 91 PRO A N 9
ATOM 12735 C CA . PRO A 1 91 ? -3.798 -20.511 18.248 1.00 0.00 91 PRO A CA 9
ATOM 12736 C C . PRO A 1 91 ? -4.971 -21.452 18.507 1.00 0.00 91 PRO A C 9
ATOM 12737 O O . PRO A 1 91 ? -6.096 -21.008 18.731 1.00 0.00 91 PRO A O 9
ATOM 12748 N N . GLY A 1 92 ? -4.698 -22.752 18.476 1.00 0.00 92 GLY A N 9
ATOM 12749 C CA . GLY A 1 92 ? -5.741 -23.734 18.707 1.00 0.00 92 GLY A CA 9
ATOM 12750 C C . GLY A 1 92 ? -5.658 -24.354 20.089 1.00 0.00 92 GLY A C 9
ATOM 12751 O O . GLY A 1 92 ? -6.642 -24.885 20.600 1.00 0.00 92 GLY A O 9
ATOM 12755 N N . LEU A 1 93 ? -4.475 -24.287 20.694 1.00 0.00 93 LEU A N 9
ATOM 12756 C CA . LEU A 1 93 ? -4.264 -24.846 22.024 1.00 0.00 93 LEU A CA 9
ATOM 12757 C C . LEU A 1 93 ? -2.853 -24.553 22.521 1.00 0.00 93 LEU A C 9
ATOM 12758 O O . LEU A 1 93 ? -1.893 -25.201 22.105 1.00 0.00 93 LEU A O 9
ATOM 12774 N N . GLU A 1 94 ? -2.735 -23.576 23.412 1.00 0.00 94 GLU A N 9
ATOM 12775 C CA . GLU A 1 94 ? -1.440 -23.197 23.968 1.00 0.00 94 GLU A CA 9
ATOM 12776 C C . GLU A 1 94 ? -0.856 -24.331 24.804 1.00 0.00 94 GLU A C 9
ATOM 12777 O O . GLU A 1 94 ? -1.464 -24.674 25.839 1.00 0.00 94 GLU A O 9
ATOM 12790 N N . MET A 1 1 ? -7.294 22.630 -3.958 1.00 0.00 1 MET A N 10
ATOM 12791 C CA . MET A 1 1 ? -5.816 22.586 -4.109 1.00 0.00 1 MET A CA 10
ATOM 12792 C C . MET A 1 1 ? -5.398 21.555 -5.152 1.00 0.00 1 MET A C 10
ATOM 12793 O O . MET A 1 1 ? -5.126 21.897 -6.305 1.00 0.00 1 MET A O 10
ATOM 12809 N N . GLN A 1 2 ? -5.349 20.291 -4.740 1.00 0.00 2 GLN A N 10
ATOM 12810 C CA . GLN A 1 2 ? -4.965 19.209 -5.640 1.00 0.00 2 GLN A CA 10
ATOM 12811 C C . GLN A 1 2 ? -6.105 18.208 -5.800 1.00 0.00 2 GLN A C 10
ATOM 12812 O O . GLN A 1 2 ? -6.923 18.035 -4.897 1.00 0.00 2 GLN A O 10
ATOM 12826 N N . ASP A 1 3 ? -6.148 17.549 -6.954 1.00 0.00 3 ASP A N 10
ATOM 12827 C CA . ASP A 1 3 ? -7.186 16.562 -7.230 1.00 0.00 3 ASP A CA 10
ATOM 12828 C C . ASP A 1 3 ? -6.594 15.290 -7.829 1.00 0.00 3 ASP A C 10
ATOM 12829 O O . ASP A 1 3 ? -6.702 15.045 -9.028 1.00 0.00 3 ASP A O 10
ATOM 12838 N N . PRO A 1 4 ? -5.950 14.460 -6.994 1.00 0.00 4 PRO A N 10
ATOM 12839 C CA . PRO A 1 4 ? -5.338 13.213 -7.427 1.00 0.00 4 PRO A CA 10
ATOM 12840 C C . PRO A 1 4 ? -6.278 12.027 -7.255 1.00 0.00 4 PRO A C 10
ATOM 12841 O O . PRO A 1 4 ? -7.098 12.009 -6.340 1.00 0.00 4 PRO A O 10
ATOM 12852 N N . THR A 1 5 ? -6.145 11.025 -8.121 1.00 0.00 5 THR A N 10
ATOM 12853 C CA . THR A 1 5 ? -6.988 9.836 -8.017 1.00 0.00 5 THR A CA 10
ATOM 12854 C C . THR A 1 5 ? -6.212 8.723 -7.324 1.00 0.00 5 THR A C 10
ATOM 12855 O O . THR A 1 5 ? -4.988 8.800 -7.208 1.00 0.00 5 THR A O 10
ATOM 12866 N N . ILE A 1 6 ? -6.914 7.707 -6.834 1.00 0.00 6 ILE A N 10
ATOM 12867 C CA . ILE A 1 6 ? -6.242 6.630 -6.131 1.00 0.00 6 ILE A CA 10
ATOM 12868 C C . ILE A 1 6 ? -7.011 5.314 -6.155 1.00 0.00 6 ILE A C 10
ATOM 12869 O O . ILE A 1 6 ? -8.239 5.284 -6.188 1.00 0.00 6 ILE A O 10
ATOM 12885 N N . ASN A 1 7 ? -6.245 4.230 -6.100 1.00 0.00 7 ASN A N 10
ATOM 12886 C CA . ASN A 1 7 ? -6.780 2.875 -6.073 1.00 0.00 7 ASN A CA 10
ATOM 12887 C C . ASN A 1 7 ? -7.548 2.646 -4.771 1.00 0.00 7 ASN A C 10
ATOM 12888 O O . ASN A 1 7 ? -7.902 3.600 -4.082 1.00 0.00 7 ASN A O 10
ATOM 12899 N N . PRO A 1 8 ? -7.849 1.389 -4.418 1.00 0.00 8 PRO A N 10
ATOM 12900 C CA . PRO A 1 8 ? -8.598 1.093 -3.205 1.00 0.00 8 PRO A CA 10
ATOM 12901 C C . PRO A 1 8 ? -7.859 1.553 -1.952 1.00 0.00 8 PRO A C 10
ATOM 12902 O O . PRO A 1 8 ? -6.899 2.320 -2.041 1.00 0.00 8 PRO A O 10
ATOM 12913 N N . THR A 1 9 ? -8.309 1.101 -0.786 1.00 0.00 9 THR A N 10
ATOM 12914 C CA . THR A 1 9 ? -7.676 1.500 0.464 1.00 0.00 9 THR A CA 10
ATOM 12915 C C . THR A 1 9 ? -7.733 0.402 1.532 1.00 0.00 9 THR A C 10
ATOM 12916 O O . THR A 1 9 ? -7.240 0.596 2.645 1.00 0.00 9 THR A O 10
ATOM 12927 N N . SER A 1 10 ? -8.333 -0.735 1.210 1.00 0.00 10 SER A N 10
ATOM 12928 C CA . SER A 1 10 ? -8.437 -1.824 2.179 1.00 0.00 10 SER A CA 10
ATOM 12929 C C . SER A 1 10 ? -8.043 -3.170 1.575 1.00 0.00 10 SER A C 10
ATOM 12930 O O . SER A 1 10 ? -8.655 -3.638 0.616 1.00 0.00 10 SER A O 10
ATOM 12938 N N . ILE A 1 11 ? -7.019 -3.788 2.158 1.00 0.00 11 ILE A N 10
ATOM 12939 C CA . ILE A 1 11 ? -6.541 -5.090 1.698 1.00 0.00 11 ILE A CA 10
ATOM 12940 C C . ILE A 1 11 ? -6.060 -5.935 2.879 1.00 0.00 11 ILE A C 10
ATOM 12941 O O . ILE A 1 11 ? -5.348 -5.446 3.755 1.00 0.00 11 ILE A O 10
ATOM 12957 N N . SER A 1 12 ? -6.456 -7.207 2.893 1.00 0.00 12 SER A N 10
ATOM 12958 C CA . SER A 1 12 ? -6.064 -8.118 3.966 1.00 0.00 12 SER A CA 10
ATOM 12959 C C . SER A 1 12 ? -5.594 -9.458 3.408 1.00 0.00 12 SER A C 10
ATOM 12960 O O . SER A 1 12 ? -6.196 -10.002 2.481 1.00 0.00 12 SER A O 10
ATOM 12968 N N . ALA A 1 13 ? -4.515 -9.983 3.980 1.00 0.00 13 ALA A N 10
ATOM 12969 C CA . ALA A 1 13 ? -3.962 -11.254 3.548 1.00 0.00 13 ALA A CA 10
ATOM 12970 C C . ALA A 1 13 ? -2.872 -11.727 4.501 1.00 0.00 13 ALA A C 10
ATOM 12971 O O . ALA A 1 13 ? -2.397 -10.973 5.355 1.00 0.00 13 ALA A O 10
ATOM 12978 N N . LYS A 1 14 ? -2.464 -12.972 4.335 1.00 0.00 14 LYS A N 10
ATOM 12979 C CA . LYS A 1 14 ? -1.408 -13.543 5.164 1.00 0.00 14 LYS A CA 10
ATOM 12980 C C . LYS A 1 14 ? -0.080 -12.894 4.801 1.00 0.00 14 LYS A C 10
ATOM 12981 O O . LYS A 1 14 ? 0.080 -12.409 3.682 1.00 0.00 14 LYS A O 10
ATOM 13000 N N . ALA A 1 15 ? 0.885 -12.879 5.721 1.00 0.00 15 ALA A N 10
ATOM 13001 C CA . ALA A 1 15 ? 2.180 -12.282 5.399 1.00 0.00 15 ALA A CA 10
ATOM 13002 C C . ALA A 1 15 ? 2.826 -13.077 4.280 1.00 0.00 15 ALA A C 10
ATOM 13003 O O . ALA A 1 15 ? 3.502 -14.081 4.511 1.00 0.00 15 ALA A O 10
ATOM 13010 N N . GLY A 1 16 ? 2.560 -12.638 3.065 1.00 0.00 16 GLY A N 10
ATOM 13011 C CA . GLY A 1 16 ? 3.054 -13.312 1.886 1.00 0.00 16 GLY A CA 10
ATOM 13012 C C . GLY A 1 16 ? 1.908 -13.573 0.942 1.00 0.00 16 GLY A C 10
ATOM 13013 O O . GLY A 1 16 ? 2.069 -13.640 -0.263 1.00 0.00 16 GLY A O 10
ATOM 13017 N N . SER A 1 17 ? 0.720 -13.651 1.519 1.00 0.00 17 SER A N 10
ATOM 13018 C CA . SER A 1 17 ? -0.498 -13.863 0.766 1.00 0.00 17 SER A CA 10
ATOM 13019 C C . SER A 1 17 ? -0.766 -12.645 -0.109 1.00 0.00 17 SER A C 10
ATOM 13020 O O . SER A 1 17 ? -1.786 -12.547 -0.791 1.00 0.00 17 SER A O 10
ATOM 13028 N N . PHE A 1 18 ? 0.162 -11.712 -0.073 1.00 0.00 18 PHE A N 10
ATOM 13029 C CA . PHE A 1 18 ? 0.048 -10.502 -0.819 1.00 0.00 18 PHE A CA 10
ATOM 13030 C C . PHE A 1 18 ? 0.837 -10.580 -2.104 1.00 0.00 18 PHE A C 10
ATOM 13031 O O . PHE A 1 18 ? 1.966 -10.101 -2.183 1.00 0.00 18 PHE A O 10
ATOM 13048 N N . ALA A 1 19 ? 0.236 -11.175 -3.111 1.00 0.00 19 ALA A N 10
ATOM 13049 C CA . ALA A 1 19 ? 0.898 -11.297 -4.400 1.00 0.00 19 ALA A CA 10
ATOM 13050 C C . ALA A 1 19 ? 1.032 -9.917 -5.033 1.00 0.00 19 ALA A C 10
ATOM 13051 O O . ALA A 1 19 ? 0.317 -8.991 -4.653 1.00 0.00 19 ALA A O 10
ATOM 13058 N N . ASP A 1 20 ? 1.960 -9.777 -5.978 1.00 0.00 20 ASP A N 10
ATOM 13059 C CA . ASP A 1 20 ? 2.188 -8.489 -6.638 1.00 0.00 20 ASP A CA 10
ATOM 13060 C C . ASP A 1 20 ? 0.880 -7.720 -6.776 1.00 0.00 20 ASP A C 10
ATOM 13061 O O . ASP A 1 20 ? -0.021 -8.141 -7.500 1.00 0.00 20 ASP A O 10
ATOM 13070 N N . THR A 1 21 ? 0.770 -6.603 -6.059 1.00 0.00 21 THR A N 10
ATOM 13071 C CA . THR A 1 21 ? -0.450 -5.804 -6.095 1.00 0.00 21 THR A CA 10
ATOM 13072 C C . THR A 1 21 ? -0.220 -4.436 -6.722 1.00 0.00 21 THR A C 10
ATOM 13073 O O . THR A 1 21 ? 0.324 -3.538 -6.086 1.00 0.00 21 THR A O 10
ATOM 13084 N N . LYS A 1 22 ? -0.657 -4.276 -7.966 1.00 0.00 22 LYS A N 10
ATOM 13085 C CA . LYS A 1 22 ? -0.509 -3.021 -8.669 1.00 0.00 22 LYS A CA 10
ATOM 13086 C C . LYS A 1 22 ? -1.421 -1.961 -8.070 1.00 0.00 22 LYS A C 10
ATOM 13087 O O . LYS A 1 22 ? -2.371 -2.266 -7.348 1.00 0.00 22 LYS A O 10
ATOM 13106 N N . ILE A 1 23 ? -1.110 -0.718 -8.375 1.00 0.00 23 ILE A N 10
ATOM 13107 C CA . ILE A 1 23 ? -1.876 0.412 -7.878 1.00 0.00 23 ILE A CA 10
ATOM 13108 C C . ILE A 1 23 ? -1.811 1.584 -8.856 1.00 0.00 23 ILE A C 10
ATOM 13109 O O . ILE A 1 23 ? -0.831 1.735 -9.587 1.00 0.00 23 ILE A O 10
ATOM 13125 N N . THR A 1 24 ? -2.857 2.406 -8.867 1.00 0.00 24 THR A N 10
ATOM 13126 C CA . THR A 1 24 ? -2.907 3.552 -9.766 1.00 0.00 24 THR A CA 10
ATOM 13127 C C . THR A 1 24 ? -2.959 4.862 -8.992 1.00 0.00 24 THR A C 10
ATOM 13128 O O . THR A 1 24 ? -3.899 5.118 -8.244 1.00 0.00 24 THR A O 10
ATOM 13139 N N . LEU A 1 25 ? -1.937 5.689 -9.180 1.00 0.00 25 LEU A N 10
ATOM 13140 C CA . LEU A 1 25 ? -1.855 6.971 -8.512 1.00 0.00 25 LEU A CA 10
ATOM 13141 C C . LEU A 1 25 ? -1.966 8.099 -9.538 1.00 0.00 25 LEU A C 10
ATOM 13142 O O . LEU A 1 25 ? -0.958 8.568 -10.070 1.00 0.00 25 LEU A O 10
ATOM 13158 N N . THR A 1 26 ? -3.191 8.522 -9.834 1.00 0.00 26 THR A N 10
ATOM 13159 C CA . THR A 1 26 ? -3.412 9.572 -10.824 1.00 0.00 26 THR A CA 10
ATOM 13160 C C . THR A 1 26 ? -2.899 10.916 -10.321 1.00 0.00 26 THR A C 10
ATOM 13161 O O . THR A 1 26 ? -3.453 11.493 -9.377 1.00 0.00 26 THR A O 10
ATOM 13172 N N . PRO A 1 27 ? -1.822 11.416 -10.961 1.00 0.00 27 PRO A N 10
ATOM 13173 C CA . PRO A 1 27 ? -1.177 12.687 -10.621 1.00 0.00 27 PRO A CA 10
ATOM 13174 C C . PRO A 1 27 ? -1.731 13.861 -11.407 1.00 0.00 27 PRO A C 10
ATOM 13175 O O . PRO A 1 27 ? -1.226 14.966 -11.298 1.00 0.00 27 PRO A O 10
ATOM 13186 N N . ASN A 1 28 ? -2.742 13.572 -12.217 1.00 0.00 28 ASN A N 10
ATOM 13187 C CA . ASN A 1 28 ? -3.401 14.529 -13.086 1.00 0.00 28 ASN A CA 10
ATOM 13188 C C . ASN A 1 28 ? -3.516 15.881 -12.422 1.00 0.00 28 ASN A C 10
ATOM 13189 O O . ASN A 1 28 ? -4.597 16.359 -12.077 1.00 0.00 28 ASN A O 10
ATOM 13200 N N . GLY A 1 29 ? -2.361 16.468 -12.252 1.00 0.00 29 GLY A N 10
ATOM 13201 C CA . GLY A 1 29 ? -2.239 17.773 -11.626 1.00 0.00 29 GLY A CA 10
ATOM 13202 C C . GLY A 1 29 ? -1.436 17.715 -10.342 1.00 0.00 29 GLY A C 10
ATOM 13203 O O . GLY A 1 29 ? -0.751 18.669 -9.977 1.00 0.00 29 GLY A O 10
ATOM 13207 N N . ASN A 1 30 ? -1.527 16.579 -9.669 1.00 0.00 30 ASN A N 10
ATOM 13208 C CA . ASN A 1 30 ? -0.815 16.347 -8.419 1.00 0.00 30 ASN A CA 10
ATOM 13209 C C . ASN A 1 30 ? 0.382 15.437 -8.652 1.00 0.00 30 ASN A C 10
ATOM 13210 O O . ASN A 1 30 ? 0.486 14.786 -9.691 1.00 0.00 30 ASN A O 10
ATOM 13221 N N . THR A 1 31 ? 1.289 15.389 -7.684 1.00 0.00 31 THR A N 10
ATOM 13222 C CA . THR A 1 31 ? 2.474 14.551 -7.797 1.00 0.00 31 THR A CA 10
ATOM 13223 C C . THR A 1 31 ? 2.597 13.618 -6.601 1.00 0.00 31 THR A C 10
ATOM 13224 O O . THR A 1 31 ? 2.068 13.896 -5.525 1.00 0.00 31 THR A O 10
ATOM 13235 N N . PHE A 1 32 ? 3.300 12.513 -6.799 1.00 0.00 32 PHE A N 10
ATOM 13236 C CA . PHE A 1 32 ? 3.497 11.532 -5.739 1.00 0.00 32 PHE A CA 10
ATOM 13237 C C . PHE A 1 32 ? 4.983 11.318 -5.459 1.00 0.00 32 PHE A C 10
ATOM 13238 O O . PHE A 1 32 ? 5.787 11.195 -6.385 1.00 0.00 32 PHE A O 10
ATOM 13255 N N . ASN A 1 33 ? 5.341 11.272 -4.180 1.00 0.00 33 ASN A N 10
ATOM 13256 C CA . ASN A 1 33 ? 6.727 11.069 -3.778 1.00 0.00 33 ASN A CA 10
ATOM 13257 C C . ASN A 1 33 ? 6.997 9.600 -3.471 1.00 0.00 33 ASN A C 10
ATOM 13258 O O . ASN A 1 33 ? 7.721 8.925 -4.207 1.00 0.00 33 ASN A O 10
ATOM 13269 N N . GLY A 1 34 ? 6.415 9.102 -2.382 1.00 0.00 34 GLY A N 10
ATOM 13270 C CA . GLY A 1 34 ? 6.609 7.713 -2.003 1.00 0.00 34 GLY A CA 10
ATOM 13271 C C . GLY A 1 34 ? 5.899 7.353 -0.710 1.00 0.00 34 GLY A C 10
ATOM 13272 O O . GLY A 1 34 ? 5.398 8.227 -0.005 1.00 0.00 34 GLY A O 10
ATOM 13276 N N . ILE A 1 35 ? 5.859 6.059 -0.404 1.00 0.00 35 ILE A N 10
ATOM 13277 C CA . ILE A 1 35 ? 5.214 5.574 0.805 1.00 0.00 35 ILE A CA 10
ATOM 13278 C C . ILE A 1 35 ? 6.258 5.233 1.864 1.00 0.00 35 ILE A C 10
ATOM 13279 O O . ILE A 1 35 ? 6.907 4.189 1.801 1.00 0.00 35 ILE A O 10
ATOM 13295 N N . SER A 1 36 ? 6.428 6.131 2.828 1.00 0.00 36 SER A N 10
ATOM 13296 C CA . SER A 1 36 ? 7.412 5.938 3.896 1.00 0.00 36 SER A CA 10
ATOM 13297 C C . SER A 1 36 ? 7.180 4.644 4.651 1.00 0.00 36 SER A C 10
ATOM 13298 O O . SER A 1 36 ? 8.125 3.905 4.931 1.00 0.00 36 SER A O 10
ATOM 13306 N N . GLU A 1 37 ? 5.929 4.357 4.966 1.00 0.00 37 GLU A N 10
ATOM 13307 C CA . GLU A 1 37 ? 5.578 3.159 5.660 1.00 0.00 37 GLU A CA 10
ATOM 13308 C C . GLU A 1 37 ? 6.306 1.971 5.049 1.00 0.00 37 GLU A C 10
ATOM 13309 O O . GLU A 1 37 ? 6.601 0.988 5.730 1.00 0.00 37 GLU A O 10
ATOM 13321 N N . LEU A 1 38 ? 6.607 2.081 3.758 1.00 0.00 38 LEU A N 10
ATOM 13322 C CA . LEU A 1 38 ? 7.310 1.035 3.046 1.00 0.00 38 LEU A CA 10
ATOM 13323 C C . LEU A 1 38 ? 8.245 1.633 1.998 1.00 0.00 38 LEU A C 10
ATOM 13324 O O . LEU A 1 38 ? 7.895 1.731 0.823 1.00 0.00 38 LEU A O 10
ATOM 13340 N N . GLN A 1 39 ? 9.428 2.045 2.453 1.00 0.00 39 GLN A N 10
ATOM 13341 C CA . GLN A 1 39 ? 10.440 2.651 1.616 1.00 0.00 39 GLN A CA 10
ATOM 13342 C C . GLN A 1 39 ? 10.389 2.081 0.219 1.00 0.00 39 GLN A C 10
ATOM 13343 O O . GLN A 1 39 ? 11.009 1.069 -0.096 1.00 0.00 39 GLN A O 10
ATOM 13357 N N . SER A 1 40 ? 9.608 2.784 -0.560 1.00 0.00 40 SER A N 10
ATOM 13358 C CA . SER A 1 40 ? 9.328 2.510 -1.979 1.00 0.00 40 SER A CA 10
ATOM 13359 C C . SER A 1 40 ? 9.908 1.200 -2.474 1.00 0.00 40 SER A C 10
ATOM 13360 O O . SER A 1 40 ? 9.259 0.469 -3.217 1.00 0.00 40 SER A O 10
ATOM 13368 N N . SER A 1 41 ? 11.124 0.903 -2.074 1.00 0.00 41 SER A N 10
ATOM 13369 C CA . SER A 1 41 ? 11.764 -0.332 -2.489 1.00 0.00 41 SER A CA 10
ATOM 13370 C C . SER A 1 41 ? 10.824 -1.509 -2.250 1.00 0.00 41 SER A C 10
ATOM 13371 O O . SER A 1 41 ? 10.890 -2.526 -2.938 1.00 0.00 41 SER A O 10
ATOM 13379 N N . GLN A 1 42 ? 9.937 -1.349 -1.270 1.00 0.00 42 GLN A N 10
ATOM 13380 C CA . GLN A 1 42 ? 8.968 -2.357 -0.925 1.00 0.00 42 GLN A CA 10
ATOM 13381 C C . GLN A 1 42 ? 8.053 -2.650 -2.104 1.00 0.00 42 GLN A C 10
ATOM 13382 O O . GLN A 1 42 ? 7.587 -3.774 -2.310 1.00 0.00 42 GLN A O 10
ATOM 13396 N N . TYR A 1 43 ? 7.809 -1.607 -2.872 1.00 0.00 43 TYR A N 10
ATOM 13397 C CA . TYR A 1 43 ? 6.959 -1.684 -4.051 1.00 0.00 43 TYR A CA 10
ATOM 13398 C C . TYR A 1 43 ? 7.704 -1.201 -5.285 1.00 0.00 43 TYR A C 10
ATOM 13399 O O . TYR A 1 43 ? 8.913 -0.974 -5.253 1.00 0.00 43 TYR A O 10
ATOM 13417 N N . THR A 1 44 ? 6.963 -1.050 -6.363 1.00 0.00 44 THR A N 10
ATOM 13418 C CA . THR A 1 44 ? 7.510 -0.597 -7.626 1.00 0.00 44 THR A CA 10
ATOM 13419 C C . THR A 1 44 ? 6.628 0.487 -8.205 1.00 0.00 44 THR A C 10
ATOM 13420 O O . THR A 1 44 ? 5.637 0.220 -8.885 1.00 0.00 44 THR A O 10
ATOM 13431 N N . LYS A 1 45 ? 6.993 1.711 -7.893 1.00 0.00 45 LYS A N 10
ATOM 13432 C CA . LYS A 1 45 ? 6.253 2.886 -8.339 1.00 0.00 45 LYS A CA 10
ATOM 13433 C C . LYS A 1 45 ? 6.379 3.098 -9.839 1.00 0.00 45 LYS A C 10
ATOM 13434 O O . LYS A 1 45 ? 7.206 2.480 -10.507 1.00 0.00 45 LYS A O 10
ATOM 13453 N N . GLY A 1 46 ? 5.543 3.990 -10.350 1.00 0.00 46 GLY A N 10
ATOM 13454 C CA . GLY A 1 46 ? 5.549 4.310 -11.761 1.00 0.00 46 GLY A CA 10
ATOM 13455 C C . GLY A 1 46 ? 5.058 5.723 -12.013 1.00 0.00 46 GLY A C 10
ATOM 13456 O O . GLY A 1 46 ? 3.984 5.912 -12.579 1.00 0.00 46 GLY A O 10
ATOM 13460 N N . THR A 1 47 ? 5.850 6.702 -11.573 1.00 0.00 47 THR A N 10
ATOM 13461 C CA . THR A 1 47 ? 5.528 8.130 -11.728 1.00 0.00 47 THR A CA 10
ATOM 13462 C C . THR A 1 47 ? 4.030 8.376 -11.898 1.00 0.00 47 THR A C 10
ATOM 13463 O O . THR A 1 47 ? 3.608 9.239 -12.664 1.00 0.00 47 THR A O 10
ATOM 13474 N N . ASN A 1 48 ? 3.243 7.622 -11.149 1.00 0.00 48 ASN A N 10
ATOM 13475 C CA . ASN A 1 48 ? 1.790 7.739 -11.168 1.00 0.00 48 ASN A CA 10
ATOM 13476 C C . ASN A 1 48 ? 1.139 6.499 -10.614 1.00 0.00 48 ASN A C 10
ATOM 13477 O O . ASN A 1 48 ? -0.014 6.528 -10.251 1.00 0.00 48 ASN A O 10
ATOM 13488 N N . GLU A 1 49 ? 1.875 5.412 -10.581 1.00 0.00 49 GLU A N 10
ATOM 13489 C CA . GLU A 1 49 ? 1.323 4.164 -10.086 1.00 0.00 49 GLU A CA 10
ATOM 13490 C C . GLU A 1 49 ? 2.276 3.485 -9.115 1.00 0.00 49 GLU A C 10
ATOM 13491 O O . GLU A 1 49 ? 3.445 3.843 -9.018 1.00 0.00 49 GLU A O 10
ATOM 13503 N N . VAL A 1 50 ? 1.763 2.493 -8.404 1.00 0.00 50 VAL A N 10
ATOM 13504 C CA . VAL A 1 50 ? 2.573 1.748 -7.448 1.00 0.00 50 VAL A CA 10
ATOM 13505 C C . VAL A 1 50 ? 2.310 0.254 -7.554 1.00 0.00 50 VAL A C 10
ATOM 13506 O O . VAL A 1 50 ? 1.166 -0.171 -7.681 1.00 0.00 50 VAL A O 10
ATOM 13519 N N . THR A 1 51 ? 3.373 -0.531 -7.508 1.00 0.00 51 THR A N 10
ATOM 13520 C CA . THR A 1 51 ? 3.244 -1.977 -7.602 1.00 0.00 51 THR A CA 10
ATOM 13521 C C . THR A 1 51 ? 3.820 -2.666 -6.369 1.00 0.00 51 THR A C 10
ATOM 13522 O O . THR A 1 51 ? 5.035 -2.719 -6.181 1.00 0.00 51 THR A O 10
ATOM 13533 N N . LEU A 1 52 ? 2.932 -3.200 -5.540 1.00 0.00 52 LEU A N 10
ATOM 13534 C CA . LEU A 1 52 ? 3.331 -3.900 -4.325 1.00 0.00 52 LEU A CA 10
ATOM 13535 C C . LEU A 1 52 ? 4.014 -5.207 -4.680 1.00 0.00 52 LEU A C 10
ATOM 13536 O O . LEU A 1 52 ? 3.510 -5.967 -5.506 1.00 0.00 52 LEU A O 10
ATOM 13552 N N . LEU A 1 53 ? 5.158 -5.476 -4.065 1.00 0.00 53 LEU A N 10
ATOM 13553 C CA . LEU A 1 53 ? 5.869 -6.704 -4.356 1.00 0.00 53 LEU A CA 10
ATOM 13554 C C . LEU A 1 53 ? 5.690 -7.731 -3.241 1.00 0.00 53 LEU A C 10
ATOM 13555 O O . LEU A 1 53 ? 6.214 -7.573 -2.138 1.00 0.00 53 LEU A O 10
ATOM 13571 N N . ALA A 1 54 ? 4.952 -8.792 -3.546 1.00 0.00 54 ALA A N 10
ATOM 13572 C CA . ALA A 1 54 ? 4.690 -9.861 -2.590 1.00 0.00 54 ALA A CA 10
ATOM 13573 C C . ALA A 1 54 ? 5.919 -10.226 -1.755 1.00 0.00 54 ALA A C 10
ATOM 13574 O O . ALA A 1 54 ? 5.796 -10.876 -0.723 1.00 0.00 54 ALA A O 10
ATOM 13581 N N . SER A 1 55 ? 7.100 -9.807 -2.196 1.00 0.00 55 SER A N 10
ATOM 13582 C CA . SER A 1 55 ? 8.334 -10.102 -1.470 1.00 0.00 55 SER A CA 10
ATOM 13583 C C . SER A 1 55 ? 8.396 -9.308 -0.174 1.00 0.00 55 SER A C 10
ATOM 13584 O O . SER A 1 55 ? 8.705 -9.848 0.885 1.00 0.00 55 SER A O 10
ATOM 13592 N N . TYR A 1 56 ? 8.094 -8.021 -0.276 1.00 0.00 56 TYR A N 10
ATOM 13593 C CA . TYR A 1 56 ? 8.100 -7.123 0.854 1.00 0.00 56 TYR A CA 10
ATOM 13594 C C . TYR A 1 56 ? 6.949 -7.454 1.785 1.00 0.00 56 TYR A C 10
ATOM 13595 O O . TYR A 1 56 ? 7.134 -7.811 2.959 1.00 0.00 56 TYR A O 10
ATOM 13613 N N . LEU A 1 57 ? 5.757 -7.336 1.242 1.00 0.00 57 LEU A N 10
ATOM 13614 C CA . LEU A 1 57 ? 4.550 -7.623 1.995 1.00 0.00 57 LEU A CA 10
ATOM 13615 C C . LEU A 1 57 ? 4.661 -8.985 2.674 1.00 0.00 57 LEU A C 10
ATOM 13616 O O . LEU A 1 57 ? 4.173 -9.179 3.785 1.00 0.00 57 LEU A O 10
ATOM 13632 N N . ASN A 1 58 ? 5.325 -9.922 2.004 1.00 0.00 58 ASN A N 10
ATOM 13633 C CA . ASN A 1 58 ? 5.519 -11.258 2.554 1.00 0.00 58 ASN A CA 10
ATOM 13634 C C . ASN A 1 58 ? 6.406 -11.203 3.794 1.00 0.00 58 ASN A C 10
ATOM 13635 O O . ASN A 1 58 ? 6.199 -11.943 4.755 1.00 0.00 58 ASN A O 10
ATOM 13646 N N . THR A 1 59 ? 7.407 -10.329 3.750 1.00 0.00 59 THR A N 10
ATOM 13647 C CA . THR A 1 59 ? 8.344 -10.180 4.857 1.00 0.00 59 THR A CA 10
ATOM 13648 C C . THR A 1 59 ? 7.736 -9.396 6.011 1.00 0.00 59 THR A C 10
ATOM 13649 O O . THR A 1 59 ? 8.200 -9.491 7.147 1.00 0.00 59 THR A O 10
ATOM 13660 N N . LEU A 1 60 ? 6.701 -8.612 5.719 1.00 0.00 60 LEU A N 10
ATOM 13661 C CA . LEU A 1 60 ? 6.043 -7.810 6.748 1.00 0.00 60 LEU A CA 10
ATOM 13662 C C . LEU A 1 60 ? 5.894 -8.590 8.053 1.00 0.00 60 LEU A C 10
ATOM 13663 O O . LEU A 1 60 ? 5.802 -9.818 8.048 1.00 0.00 60 LEU A O 10
ATOM 13679 N N . PRO A 1 61 ? 5.872 -7.879 9.191 1.00 0.00 61 PRO A N 10
ATOM 13680 C CA . PRO A 1 61 ? 5.735 -8.499 10.514 1.00 0.00 61 PRO A CA 10
ATOM 13681 C C . PRO A 1 61 ? 4.471 -9.346 10.636 1.00 0.00 61 PRO A C 10
ATOM 13682 O O . PRO A 1 61 ? 3.849 -9.699 9.634 1.00 0.00 61 PRO A O 10
ATOM 13693 N N . GLU A 1 62 ? 4.102 -9.665 11.872 1.00 0.00 62 GLU A N 10
ATOM 13694 C CA . GLU A 1 62 ? 2.917 -10.470 12.137 1.00 0.00 62 GLU A CA 10
ATOM 13695 C C . GLU A 1 62 ? 1.651 -9.698 11.828 1.00 0.00 62 GLU A C 10
ATOM 13696 O O . GLU A 1 62 ? 1.691 -8.642 11.207 1.00 0.00 62 GLU A O 10
ATOM 13708 N N . ASN A 1 63 ? 0.528 -10.262 12.253 1.00 0.00 63 ASN A N 10
ATOM 13709 C CA . ASN A 1 63 ? -0.776 -9.683 12.027 1.00 0.00 63 ASN A CA 10
ATOM 13710 C C . ASN A 1 63 ? -0.766 -8.165 12.185 1.00 0.00 63 ASN A C 10
ATOM 13711 O O . ASN A 1 63 ? -1.335 -7.626 13.133 1.00 0.00 63 ASN A O 10
ATOM 13722 N N . THR A 1 64 ? -0.124 -7.481 11.247 1.00 0.00 64 THR A N 10
ATOM 13723 C CA . THR A 1 64 ? -0.047 -6.024 11.283 1.00 0.00 64 THR A CA 10
ATOM 13724 C C . THR A 1 64 ? -0.651 -5.417 10.025 1.00 0.00 64 THR A C 10
ATOM 13725 O O . THR A 1 64 ? -0.545 -5.981 8.937 1.00 0.00 64 THR A O 10
ATOM 13736 N N . THR A 1 65 ? -1.287 -4.260 10.180 1.00 0.00 65 THR A N 10
ATOM 13737 C CA . THR A 1 65 ? -1.909 -3.584 9.057 1.00 0.00 65 THR A CA 10
ATOM 13738 C C . THR A 1 65 ? -0.961 -2.590 8.415 1.00 0.00 65 THR A C 10
ATOM 13739 O O . THR A 1 65 ? -0.973 -1.398 8.721 1.00 0.00 65 THR A O 10
ATOM 13750 N N . LYS A 1 66 ? -0.154 -3.106 7.512 1.00 0.00 66 LYS A N 10
ATOM 13751 C CA . LYS A 1 66 ? 0.811 -2.294 6.787 1.00 0.00 66 LYS A CA 10
ATOM 13752 C C . LYS A 1 66 ? 0.097 -1.288 5.888 1.00 0.00 66 LYS A C 10
ATOM 13753 O O . LYS A 1 66 ? -0.241 -1.596 4.745 1.00 0.00 66 LYS A O 10
ATOM 13772 N N . THR A 1 67 ? -0.136 -0.095 6.416 1.00 0.00 67 THR A N 10
ATOM 13773 C CA . THR A 1 67 ? -0.821 0.946 5.665 1.00 0.00 67 THR A CA 10
ATOM 13774 C C . THR A 1 67 ? 0.117 1.637 4.687 1.00 0.00 67 THR A C 10
ATOM 13775 O O . THR A 1 67 ? 1.209 2.062 5.064 1.00 0.00 67 THR A O 10
ATOM 13786 N N . LEU A 1 68 ? -0.303 1.745 3.429 1.00 0.00 68 LEU A N 10
ATOM 13787 C CA . LEU A 1 68 ? 0.494 2.378 2.400 1.00 0.00 68 LEU A CA 10
ATOM 13788 C C . LEU A 1 68 ? 0.001 3.793 2.110 1.00 0.00 68 LEU A C 10
ATOM 13789 O O . LEU A 1 68 ? -0.933 3.982 1.338 1.00 0.00 68 LEU A O 10
ATOM 13805 N N . THR A 1 69 ? 0.637 4.783 2.726 1.00 0.00 69 THR A N 10
ATOM 13806 C CA . THR A 1 69 ? 0.250 6.171 2.518 1.00 0.00 69 THR A CA 10
ATOM 13807 C C . THR A 1 69 ? 1.166 6.851 1.506 1.00 0.00 69 THR A C 10
ATOM 13808 O O . THR A 1 69 ? 2.268 7.280 1.844 1.00 0.00 69 THR A O 10
ATOM 13819 N N . PHE A 1 70 ? 0.702 6.958 0.264 1.00 0.00 70 PHE A N 10
ATOM 13820 C CA . PHE A 1 70 ? 1.480 7.599 -0.778 1.00 0.00 70 PHE A CA 10
ATOM 13821 C C . PHE A 1 70 ? 1.570 9.098 -0.524 1.00 0.00 70 PHE A C 10
ATOM 13822 O O . PHE A 1 70 ? 0.569 9.810 -0.607 1.00 0.00 70 PHE A O 10
ATOM 13839 N N . ASP A 1 71 ? 2.769 9.578 -0.219 1.00 0.00 71 ASP A N 10
ATOM 13840 C CA . ASP A 1 71 ? 2.963 10.998 0.039 1.00 0.00 71 ASP A CA 10
ATOM 13841 C C . ASP A 1 71 ? 2.799 11.804 -1.235 1.00 0.00 71 ASP A C 10
ATOM 13842 O O . ASP A 1 71 ? 3.701 11.876 -2.064 1.00 0.00 71 ASP A O 10
ATOM 13851 N N . PHE A 1 72 ? 1.631 12.401 -1.372 1.00 0.00 72 PHE A N 10
ATOM 13852 C CA . PHE A 1 72 ? 1.312 13.213 -2.539 1.00 0.00 72 PHE A CA 10
ATOM 13853 C C . PHE A 1 72 ? 1.661 14.677 -2.290 1.00 0.00 72 PHE A C 10
ATOM 13854 O O . PHE A 1 72 ? 1.130 15.574 -2.943 1.00 0.00 72 PHE A O 10
ATOM 13871 N N . GLY A 1 73 ? 2.552 14.911 -1.331 1.00 0.00 73 GLY A N 10
ATOM 13872 C CA . GLY A 1 73 ? 2.956 16.266 -1.009 1.00 0.00 73 GLY A CA 10
ATOM 13873 C C . GLY A 1 73 ? 1.818 17.091 -0.445 1.00 0.00 73 GLY A C 10
ATOM 13874 O O . GLY A 1 73 ? 1.972 18.289 -0.206 1.00 0.00 73 GLY A O 10
ATOM 13878 N N . VAL A 1 74 ? 0.678 16.448 -0.233 1.00 0.00 74 VAL A N 10
ATOM 13879 C CA . VAL A 1 74 ? -0.483 17.125 0.309 1.00 0.00 74 VAL A CA 10
ATOM 13880 C C . VAL A 1 74 ? -0.934 16.471 1.607 1.00 0.00 74 VAL A C 10
ATOM 13881 O O . VAL A 1 74 ? -1.219 17.154 2.592 1.00 0.00 74 VAL A O 10
ATOM 13894 N N . GLY A 1 75 ? -0.989 15.145 1.605 1.00 0.00 75 GLY A N 10
ATOM 13895 C CA . GLY A 1 75 ? -1.396 14.413 2.792 1.00 0.00 75 GLY A CA 10
ATOM 13896 C C . GLY A 1 75 ? -2.897 14.412 3.023 1.00 0.00 75 GLY A C 10
ATOM 13897 O O . GLY A 1 75 ? -3.458 13.420 3.484 1.00 0.00 75 GLY A O 10
ATOM 13901 N N . THR A 1 76 ? -3.544 15.521 2.706 1.00 0.00 76 THR A N 10
ATOM 13902 C CA . THR A 1 76 ? -4.986 15.650 2.887 1.00 0.00 76 THR A CA 10
ATOM 13903 C C . THR A 1 76 ? -5.718 14.504 2.207 1.00 0.00 76 THR A C 10
ATOM 13904 O O . THR A 1 76 ? -6.226 13.596 2.865 1.00 0.00 76 THR A O 10
ATOM 13915 N N . LYS A 1 77 ? -5.769 14.552 0.883 1.00 0.00 77 LYS A N 10
ATOM 13916 C CA . LYS A 1 77 ? -6.439 13.521 0.110 1.00 0.00 77 LYS A CA 10
ATOM 13917 C C . LYS A 1 77 ? -5.503 12.351 -0.177 1.00 0.00 77 LYS A C 10
ATOM 13918 O O . LYS A 1 77 ? -5.831 11.460 -0.958 1.00 0.00 77 LYS A O 10
ATOM 13937 N N . ASN A 1 78 ? -4.343 12.356 0.466 1.00 0.00 78 ASN A N 10
ATOM 13938 C CA . ASN A 1 78 ? -3.361 11.292 0.289 1.00 0.00 78 ASN A CA 10
ATOM 13939 C C . ASN A 1 78 ? -4.036 9.922 0.319 1.00 0.00 78 ASN A C 10
ATOM 13940 O O . ASN A 1 78 ? -4.890 9.665 1.168 1.00 0.00 78 ASN A O 10
ATOM 13951 N N . PRO A 1 79 ? -3.664 9.022 -0.601 1.00 0.00 79 PRO A N 10
ATOM 13952 C CA . PRO A 1 79 ? -4.235 7.684 -0.673 1.00 0.00 79 PRO A CA 10
ATOM 13953 C C . PRO A 1 79 ? -3.534 6.706 0.255 1.00 0.00 79 PRO A C 10
ATOM 13954 O O . PRO A 1 79 ? -2.604 6.009 -0.140 1.00 0.00 79 PRO A O 10
ATOM 13965 N N . LYS A 1 80 ? -3.983 6.661 1.503 1.00 0.00 80 LYS A N 10
ATOM 13966 C CA . LYS A 1 80 ? -3.393 5.768 2.490 1.00 0.00 80 LYS A CA 10
ATOM 13967 C C . LYS A 1 80 ? -4.224 4.505 2.653 1.00 0.00 80 LYS A C 10
ATOM 13968 O O . LYS A 1 80 ? -5.316 4.534 3.219 1.00 0.00 80 LYS A O 10
ATOM 13987 N N . LEU A 1 81 ? -3.692 3.394 2.157 1.00 0.00 81 LEU A N 10
ATOM 13988 C CA . LEU A 1 81 ? -4.378 2.116 2.252 1.00 0.00 81 LEU A CA 10
ATOM 13989 C C . LEU A 1 81 ? -3.908 1.344 3.468 1.00 0.00 81 LEU A C 10
ATOM 13990 O O . LEU A 1 81 ? -2.937 1.721 4.121 1.00 0.00 81 LEU A O 10
ATOM 14006 N N . THR A 1 82 ? -4.606 0.262 3.761 1.00 0.00 82 THR A N 10
ATOM 14007 C CA . THR A 1 82 ? -4.271 -0.571 4.903 1.00 0.00 82 THR A CA 10
ATOM 14008 C C . THR A 1 82 ? -4.095 -2.031 4.492 1.00 0.00 82 THR A C 10
ATOM 14009 O O . THR A 1 82 ? -5.035 -2.671 4.018 1.00 0.00 82 THR A O 10
ATOM 14020 N N . ILE A 1 83 ? -2.888 -2.554 4.689 1.00 0.00 83 ILE A N 10
ATOM 14021 C CA . ILE A 1 83 ? -2.591 -3.943 4.352 1.00 0.00 83 ILE A CA 10
ATOM 14022 C C . ILE A 1 83 ? -2.541 -4.805 5.605 1.00 0.00 83 ILE A C 10
ATOM 14023 O O . ILE A 1 83 ? -1.530 -4.838 6.305 1.00 0.00 83 ILE A O 10
ATOM 14039 N N . THR A 1 84 ? -3.632 -5.507 5.884 1.00 0.00 84 THR A N 10
ATOM 14040 C CA . THR A 1 84 ? -3.696 -6.373 7.053 1.00 0.00 84 THR A CA 10
ATOM 14041 C C . THR A 1 84 ? -2.911 -7.653 6.798 1.00 0.00 84 THR A C 10
ATOM 14042 O O . THR A 1 84 ? -3.464 -8.650 6.336 1.00 0.00 84 THR A O 10
ATOM 14053 N N . VAL A 1 85 ? -1.615 -7.615 7.095 1.00 0.00 85 VAL A N 10
ATOM 14054 C CA . VAL A 1 85 ? -0.759 -8.773 6.889 1.00 0.00 85 VAL A CA 10
ATOM 14055 C C . VAL A 1 85 ? -0.670 -9.618 8.150 1.00 0.00 85 VAL A C 10
ATOM 14056 O O . VAL A 1 85 ? -0.264 -9.140 9.205 1.00 0.00 85 VAL A O 10
ATOM 14069 N N . LEU A 1 86 ? -1.058 -10.880 8.023 1.00 0.00 86 LEU A N 10
ATOM 14070 C CA . LEU A 1 86 ? -1.027 -11.801 9.151 1.00 0.00 86 LEU A CA 10
ATOM 14071 C C . LEU A 1 86 ? -0.468 -13.159 8.741 1.00 0.00 86 LEU A C 10
ATOM 14072 O O . LEU A 1 86 ? -1.163 -13.962 8.124 1.00 0.00 86 LEU A O 10
ATOM 14088 N N . PRO A 1 87 ? 0.792 -13.440 9.088 1.00 0.00 87 PRO A N 10
ATOM 14089 C CA . PRO A 1 87 ? 1.438 -14.712 8.759 1.00 0.00 87 PRO A CA 10
ATOM 14090 C C . PRO A 1 87 ? 0.951 -15.844 9.642 1.00 0.00 87 PRO A C 10
ATOM 14091 O O . PRO A 1 87 ? 0.879 -17.001 9.230 1.00 0.00 87 PRO A O 10
ATOM 14102 N N . LYS A 1 88 ? 0.618 -15.480 10.862 1.00 0.00 88 LYS A N 10
ATOM 14103 C CA . LYS A 1 88 ? 0.129 -16.432 11.853 1.00 0.00 88 LYS A CA 10
ATOM 14104 C C . LYS A 1 88 ? -1.211 -17.012 11.430 1.00 0.00 88 LYS A C 10
ATOM 14105 O O . LYS A 1 88 ? -2.080 -16.296 10.939 1.00 0.00 88 LYS A O 10
ATOM 14124 N N . ASP A 1 89 ? -1.371 -18.318 11.624 1.00 0.00 89 ASP A N 10
ATOM 14125 C CA . ASP A 1 89 ? -2.610 -18.997 11.264 1.00 0.00 89 ASP A CA 10
ATOM 14126 C C . ASP A 1 89 ? -2.877 -20.178 12.191 1.00 0.00 89 ASP A C 10
ATOM 14127 O O . ASP A 1 89 ? -1.982 -20.627 12.911 1.00 0.00 89 ASP A O 10
ATOM 14136 N N . ILE A 1 90 ? -4.107 -20.676 12.170 1.00 0.00 90 ILE A N 10
ATOM 14137 C CA . ILE A 1 90 ? -4.487 -21.805 13.010 1.00 0.00 90 ILE A CA 10
ATOM 14138 C C . ILE A 1 90 ? -4.448 -23.114 12.225 1.00 0.00 90 ILE A C 10
ATOM 14139 O O . ILE A 1 90 ? -4.889 -23.171 11.075 1.00 0.00 90 ILE A O 10
ATOM 14155 N N . PRO A 1 91 ? -3.920 -24.185 12.836 1.00 0.00 91 PRO A N 10
ATOM 14156 C CA . PRO A 1 91 ? -3.822 -25.498 12.189 1.00 0.00 91 PRO A CA 10
ATOM 14157 C C . PRO A 1 91 ? -5.187 -26.150 12.000 1.00 0.00 91 PRO A C 10
ATOM 14158 O O . PRO A 1 91 ? -5.864 -26.494 12.970 1.00 0.00 91 PRO A O 10
ATOM 14169 N N . GLY A 1 92 ? -5.588 -26.318 10.743 1.00 0.00 92 GLY A N 10
ATOM 14170 C CA . GLY A 1 92 ? -6.870 -26.931 10.448 1.00 0.00 92 GLY A CA 10
ATOM 14171 C C . GLY A 1 92 ? -7.064 -27.184 8.968 1.00 0.00 92 GLY A C 10
ATOM 14172 O O . GLY A 1 92 ? -8.188 -27.135 8.464 1.00 0.00 92 GLY A O 10
ATOM 14176 N N . LEU A 1 93 ? -5.969 -27.459 8.268 1.00 0.00 93 LEU A N 10
ATOM 14177 C CA . LEU A 1 93 ? -6.023 -27.723 6.834 1.00 0.00 93 LEU A CA 10
ATOM 14178 C C . LEU A 1 93 ? -6.357 -26.452 6.059 1.00 0.00 93 LEU A C 10
ATOM 14179 O O . LEU A 1 93 ? -7.078 -26.491 5.063 1.00 0.00 93 LEU A O 10
ATOM 14195 N N . GLU A 1 94 ? -5.826 -25.326 6.525 1.00 0.00 94 GLU A N 10
ATOM 14196 C CA . GLU A 1 94 ? -6.067 -24.040 5.877 1.00 0.00 94 GLU A CA 10
ATOM 14197 C C . GLU A 1 94 ? -7.546 -23.854 5.564 1.00 0.00 94 GLU A C 10
ATOM 14198 O O . GLU A 1 94 ? -8.383 -24.397 6.315 1.00 0.00 94 GLU A O 10
ATOM 14211 N N . MET A 1 1 ? -5.501 16.283 0.221 1.00 0.00 1 MET A N 11
ATOM 14212 C CA . MET A 1 1 ? -6.089 17.647 0.170 1.00 0.00 1 MET A CA 11
ATOM 14213 C C . MET A 1 1 ? -6.360 18.081 -1.263 1.00 0.00 1 MET A C 11
ATOM 14214 O O . MET A 1 1 ? -7.368 18.728 -1.546 1.00 0.00 1 MET A O 11
ATOM 14230 N N . GLN A 1 2 ? -5.453 17.722 -2.166 1.00 0.00 2 GLN A N 11
ATOM 14231 C CA . GLN A 1 2 ? -5.599 18.076 -3.573 1.00 0.00 2 GLN A CA 11
ATOM 14232 C C . GLN A 1 2 ? -6.746 17.293 -4.214 1.00 0.00 2 GLN A C 11
ATOM 14233 O O . GLN A 1 2 ? -7.916 17.591 -3.971 1.00 0.00 2 GLN A O 11
ATOM 14247 N N . ASP A 1 3 ? -6.418 16.291 -5.030 1.00 0.00 3 ASP A N 11
ATOM 14248 C CA . ASP A 1 3 ? -7.438 15.484 -5.688 1.00 0.00 3 ASP A CA 11
ATOM 14249 C C . ASP A 1 3 ? -6.830 14.265 -6.377 1.00 0.00 3 ASP A C 11
ATOM 14250 O O . ASP A 1 3 ? -7.138 13.978 -7.535 1.00 0.00 3 ASP A O 11
ATOM 14259 N N . PRO A 1 4 ? -5.961 13.519 -5.673 1.00 0.00 4 PRO A N 11
ATOM 14260 C CA . PRO A 1 4 ? -5.323 12.322 -6.227 1.00 0.00 4 PRO A CA 11
ATOM 14261 C C . PRO A 1 4 ? -6.295 11.153 -6.313 1.00 0.00 4 PRO A C 11
ATOM 14262 O O . PRO A 1 4 ? -7.166 11.003 -5.456 1.00 0.00 4 PRO A O 11
ATOM 14273 N N . THR A 1 5 ? -6.149 10.322 -7.342 1.00 0.00 5 THR A N 11
ATOM 14274 C CA . THR A 1 5 ? -7.039 9.174 -7.502 1.00 0.00 5 THR A CA 11
ATOM 14275 C C . THR A 1 5 ? -6.252 7.881 -7.637 1.00 0.00 5 THR A C 11
ATOM 14276 O O . THR A 1 5 ? -6.037 7.381 -8.741 1.00 0.00 5 THR A O 11
ATOM 14287 N N . ILE A 1 6 ? -5.814 7.342 -6.512 1.00 0.00 6 ILE A N 11
ATOM 14288 C CA . ILE A 1 6 ? -5.037 6.114 -6.516 1.00 0.00 6 ILE A CA 11
ATOM 14289 C C . ILE A 1 6 ? -5.750 4.970 -5.800 1.00 0.00 6 ILE A C 11
ATOM 14290 O O . ILE A 1 6 ? -6.924 5.067 -5.449 1.00 0.00 6 ILE A O 11
ATOM 14306 N N . ASN A 1 7 ? -5.007 3.887 -5.598 1.00 0.00 7 ASN A N 11
ATOM 14307 C CA . ASN A 1 7 ? -5.510 2.689 -4.932 1.00 0.00 7 ASN A CA 11
ATOM 14308 C C . ASN A 1 7 ? -6.409 3.021 -3.751 1.00 0.00 7 ASN A C 11
ATOM 14309 O O . ASN A 1 7 ? -6.473 4.160 -3.297 1.00 0.00 7 ASN A O 11
ATOM 14320 N N . PRO A 1 8 ? -7.125 2.002 -3.251 1.00 0.00 8 PRO A N 11
ATOM 14321 C CA . PRO A 1 8 ? -8.042 2.161 -2.124 1.00 0.00 8 PRO A CA 11
ATOM 14322 C C . PRO A 1 8 ? -7.356 2.737 -0.894 1.00 0.00 8 PRO A C 11
ATOM 14323 O O . PRO A 1 8 ? -6.381 3.481 -1.004 1.00 0.00 8 PRO A O 11
ATOM 14334 N N . THR A 1 9 ? -7.873 2.399 0.277 1.00 0.00 9 THR A N 11
ATOM 14335 C CA . THR A 1 9 ? -7.304 2.899 1.521 1.00 0.00 9 THR A CA 11
ATOM 14336 C C . THR A 1 9 ? -7.181 1.802 2.579 1.00 0.00 9 THR A C 11
ATOM 14337 O O . THR A 1 9 ? -6.711 2.063 3.685 1.00 0.00 9 THR A O 11
ATOM 14348 N N . SER A 1 10 ? -7.598 0.580 2.248 1.00 0.00 10 SER A N 11
ATOM 14349 C CA . SER A 1 10 ? -7.514 -0.512 3.211 1.00 0.00 10 SER A CA 11
ATOM 14350 C C . SER A 1 10 ? -7.748 -1.876 2.563 1.00 0.00 10 SER A C 11
ATOM 14351 O O . SER A 1 10 ? -8.612 -2.036 1.701 1.00 0.00 10 SER A O 11
ATOM 14359 N N . ILE A 1 11 ? -6.970 -2.860 3.011 1.00 0.00 11 ILE A N 11
ATOM 14360 C CA . ILE A 1 11 ? -7.065 -4.227 2.521 1.00 0.00 11 ILE A CA 11
ATOM 14361 C C . ILE A 1 11 ? -6.523 -5.200 3.563 1.00 0.00 11 ILE A C 11
ATOM 14362 O O . ILE A 1 11 ? -5.995 -4.781 4.594 1.00 0.00 11 ILE A O 11
ATOM 14378 N N . SER A 1 12 ? -6.659 -6.492 3.300 1.00 0.00 12 SER A N 11
ATOM 14379 C CA . SER A 1 12 ? -6.177 -7.507 4.235 1.00 0.00 12 SER A CA 11
ATOM 14380 C C . SER A 1 12 ? -5.701 -8.760 3.507 1.00 0.00 12 SER A C 11
ATOM 14381 O O . SER A 1 12 ? -6.305 -9.194 2.525 1.00 0.00 12 SER A O 11
ATOM 14389 N N . ALA A 1 13 ? -4.613 -9.338 4.004 1.00 0.00 13 ALA A N 11
ATOM 14390 C CA . ALA A 1 13 ? -4.038 -10.541 3.422 1.00 0.00 13 ALA A CA 11
ATOM 14391 C C . ALA A 1 13 ? -2.948 -11.105 4.327 1.00 0.00 13 ALA A C 11
ATOM 14392 O O . ALA A 1 13 ? -2.248 -10.354 5.005 1.00 0.00 13 ALA A O 11
ATOM 14399 N N . LYS A 1 14 ? -2.797 -12.425 4.339 1.00 0.00 14 LYS A N 11
ATOM 14400 C CA . LYS A 1 14 ? -1.780 -13.065 5.168 1.00 0.00 14 LYS A CA 11
ATOM 14401 C C . LYS A 1 14 ? -0.388 -12.773 4.612 1.00 0.00 14 LYS A C 11
ATOM 14402 O O . LYS A 1 14 ? -0.228 -12.593 3.404 1.00 0.00 14 LYS A O 11
ATOM 14421 N N . ALA A 1 15 ? 0.618 -12.723 5.481 1.00 0.00 15 ALA A N 11
ATOM 14422 C CA . ALA A 1 15 ? 1.970 -12.451 5.013 1.00 0.00 15 ALA A CA 11
ATOM 14423 C C . ALA A 1 15 ? 2.432 -13.578 4.119 1.00 0.00 15 ALA A C 11
ATOM 14424 O O . ALA A 1 15 ? 2.735 -14.683 4.572 1.00 0.00 15 ALA A O 11
ATOM 14431 N N . GLY A 1 16 ? 2.418 -13.288 2.839 1.00 0.00 16 GLY A N 11
ATOM 14432 C CA . GLY A 1 16 ? 2.765 -14.256 1.832 1.00 0.00 16 GLY A CA 11
ATOM 14433 C C . GLY A 1 16 ? 1.619 -14.371 0.867 1.00 0.00 16 GLY A C 11
ATOM 14434 O O . GLY A 1 16 ? 1.800 -14.410 -0.341 1.00 0.00 16 GLY A O 11
ATOM 14438 N N . SER A 1 17 ? 0.415 -14.345 1.424 1.00 0.00 17 SER A N 11
ATOM 14439 C CA . SER A 1 17 ? -0.793 -14.386 0.630 1.00 0.00 17 SER A CA 11
ATOM 14440 C C . SER A 1 17 ? -0.941 -13.077 -0.134 1.00 0.00 17 SER A C 11
ATOM 14441 O O . SER A 1 17 ? -1.982 -12.790 -0.726 1.00 0.00 17 SER A O 11
ATOM 14449 N N . PHE A 1 18 ? 0.116 -12.285 -0.110 1.00 0.00 18 PHE A N 11
ATOM 14450 C CA . PHE A 1 18 ? 0.142 -11.008 -0.771 1.00 0.00 18 PHE A CA 11
ATOM 14451 C C . PHE A 1 18 ? 0.778 -11.132 -2.137 1.00 0.00 18 PHE A C 11
ATOM 14452 O O . PHE A 1 18 ? 1.949 -10.806 -2.317 1.00 0.00 18 PHE A O 11
ATOM 14469 N N . ALA A 1 19 ? 0.010 -11.599 -3.094 1.00 0.00 19 ALA A N 11
ATOM 14470 C CA . ALA A 1 19 ? 0.516 -11.759 -4.448 1.00 0.00 19 ALA A CA 11
ATOM 14471 C C . ALA A 1 19 ? 0.779 -10.394 -5.072 1.00 0.00 19 ALA A C 11
ATOM 14472 O O . ALA A 1 19 ? 0.011 -9.455 -4.871 1.00 0.00 19 ALA A O 11
ATOM 14479 N N . ASP A 1 20 ? 1.880 -10.285 -5.819 1.00 0.00 20 ASP A N 11
ATOM 14480 C CA . ASP A 1 20 ? 2.254 -9.022 -6.459 1.00 0.00 20 ASP A CA 11
ATOM 14481 C C . ASP A 1 20 ? 1.012 -8.257 -6.893 1.00 0.00 20 ASP A C 11
ATOM 14482 O O . ASP A 1 20 ? 0.120 -8.821 -7.529 1.00 0.00 20 ASP A O 11
ATOM 14491 N N . THR A 1 21 ? 0.943 -6.980 -6.538 1.00 0.00 21 THR A N 11
ATOM 14492 C CA . THR A 1 21 ? -0.200 -6.175 -6.886 1.00 0.00 21 THR A CA 11
ATOM 14493 C C . THR A 1 21 ? 0.214 -4.908 -7.601 1.00 0.00 21 THR A C 11
ATOM 14494 O O . THR A 1 21 ? 1.318 -4.406 -7.426 1.00 0.00 21 THR A O 11
ATOM 14505 N N . LYS A 1 22 ? -0.682 -4.405 -8.411 1.00 0.00 22 LYS A N 11
ATOM 14506 C CA . LYS A 1 22 ? -0.466 -3.207 -9.172 1.00 0.00 22 LYS A CA 11
ATOM 14507 C C . LYS A 1 22 ? -1.317 -2.077 -8.635 1.00 0.00 22 LYS A C 11
ATOM 14508 O O . LYS A 1 22 ? -2.348 -2.298 -7.999 1.00 0.00 22 LYS A O 11
ATOM 14527 N N . ILE A 1 23 ? -0.854 -0.867 -8.872 1.00 0.00 23 ILE A N 11
ATOM 14528 C CA . ILE A 1 23 ? -1.536 0.312 -8.398 1.00 0.00 23 ILE A CA 11
ATOM 14529 C C . ILE A 1 23 ? -1.425 1.447 -9.412 1.00 0.00 23 ILE A C 11
ATOM 14530 O O . ILE A 1 23 ? -0.468 1.509 -10.183 1.00 0.00 23 ILE A O 11
ATOM 14546 N N . THR A 1 24 ? -2.408 2.341 -9.408 1.00 0.00 24 THR A N 11
ATOM 14547 C CA . THR A 1 24 ? -2.407 3.464 -10.336 1.00 0.00 24 THR A CA 11
ATOM 14548 C C . THR A 1 24 ? -2.436 4.793 -9.593 1.00 0.00 24 THR A C 11
ATOM 14549 O O . THR A 1 24 ? -3.463 5.189 -9.041 1.00 0.00 24 THR A O 11
ATOM 14560 N N . LEU A 1 25 ? -1.297 5.475 -9.584 1.00 0.00 25 LEU A N 11
ATOM 14561 C CA . LEU A 1 25 ? -1.166 6.757 -8.919 1.00 0.00 25 LEU A CA 11
ATOM 14562 C C . LEU A 1 25 ? -1.704 7.885 -9.797 1.00 0.00 25 LEU A C 11
ATOM 14563 O O . LEU A 1 25 ? -0.940 8.533 -10.508 1.00 0.00 25 LEU A O 11
ATOM 14579 N N . THR A 1 26 ? -3.014 8.123 -9.749 1.00 0.00 26 THR A N 11
ATOM 14580 C CA . THR A 1 26 ? -3.622 9.183 -10.553 1.00 0.00 26 THR A CA 11
ATOM 14581 C C . THR A 1 26 ? -3.199 10.552 -10.033 1.00 0.00 26 THR A C 11
ATOM 14582 O O . THR A 1 26 ? -3.647 10.989 -8.964 1.00 0.00 26 THR A O 11
ATOM 14593 N N . PRO A 1 27 ? -2.326 11.240 -10.797 1.00 0.00 27 PRO A N 11
ATOM 14594 C CA . PRO A 1 27 ? -1.794 12.561 -10.460 1.00 0.00 27 PRO A CA 11
ATOM 14595 C C . PRO A 1 27 ? -2.576 13.688 -11.110 1.00 0.00 27 PRO A C 11
ATOM 14596 O O . PRO A 1 27 ? -2.178 14.839 -11.036 1.00 0.00 27 PRO A O 11
ATOM 14607 N N . ASN A 1 28 ? -3.659 13.306 -11.770 1.00 0.00 28 ASN A N 11
ATOM 14608 C CA . ASN A 1 28 ? -4.543 14.191 -12.500 1.00 0.00 28 ASN A CA 11
ATOM 14609 C C . ASN A 1 28 ? -4.705 15.515 -11.789 1.00 0.00 28 ASN A C 11
ATOM 14610 O O . ASN A 1 28 ? -5.773 15.866 -11.286 1.00 0.00 28 ASN A O 11
ATOM 14621 N N . GLY A 1 29 ? -3.610 16.228 -11.771 1.00 0.00 29 GLY A N 11
ATOM 14622 C CA . GLY A 1 29 ? -3.549 17.531 -11.139 1.00 0.00 29 GLY A CA 11
ATOM 14623 C C . GLY A 1 29 ? -2.641 17.537 -9.925 1.00 0.00 29 GLY A C 11
ATOM 14624 O O . GLY A 1 29 ? -2.073 18.568 -9.564 1.00 0.00 29 GLY A O 11
ATOM 14628 N N . ASN A 1 30 ? -2.508 16.377 -9.305 1.00 0.00 30 ASN A N 11
ATOM 14629 C CA . ASN A 1 30 ? -1.672 16.213 -8.124 1.00 0.00 30 ASN A CA 11
ATOM 14630 C C . ASN A 1 30 ? -0.410 15.423 -8.461 1.00 0.00 30 ASN A C 11
ATOM 14631 O O . ASN A 1 30 ? -0.330 14.779 -9.504 1.00 0.00 30 ASN A O 11
ATOM 14642 N N . THR A 1 31 ? 0.566 15.473 -7.565 1.00 0.00 31 THR A N 11
ATOM 14643 C CA . THR A 1 31 ? 1.819 14.759 -7.767 1.00 0.00 31 THR A CA 11
ATOM 14644 C C . THR A 1 31 ? 2.097 13.828 -6.595 1.00 0.00 31 THR A C 11
ATOM 14645 O O . THR A 1 31 ? 1.594 14.030 -5.490 1.00 0.00 31 THR A O 11
ATOM 14656 N N . PHE A 1 32 ? 2.903 12.805 -6.845 1.00 0.00 32 PHE A N 11
ATOM 14657 C CA . PHE A 1 32 ? 3.246 11.832 -5.815 1.00 0.00 32 PHE A CA 11
ATOM 14658 C C . PHE A 1 32 ? 4.730 11.903 -5.461 1.00 0.00 32 PHE A C 11
ATOM 14659 O O . PHE A 1 32 ? 5.563 12.233 -6.303 1.00 0.00 32 PHE A O 11
ATOM 14676 N N . ASN A 1 33 ? 5.051 11.586 -4.208 1.00 0.00 33 ASN A N 11
ATOM 14677 C CA . ASN A 1 33 ? 6.434 11.609 -3.744 1.00 0.00 33 ASN A CA 11
ATOM 14678 C C . ASN A 1 33 ? 6.928 10.199 -3.426 1.00 0.00 33 ASN A C 11
ATOM 14679 O O . ASN A 1 33 ? 8.058 9.839 -3.748 1.00 0.00 33 ASN A O 11
ATOM 14690 N N . GLY A 1 34 ? 6.070 9.406 -2.788 1.00 0.00 34 GLY A N 11
ATOM 14691 C CA . GLY A 1 34 ? 6.438 8.045 -2.434 1.00 0.00 34 GLY A CA 11
ATOM 14692 C C . GLY A 1 34 ? 5.691 7.545 -1.213 1.00 0.00 34 GLY A C 11
ATOM 14693 O O . GLY A 1 34 ? 4.893 8.274 -0.626 1.00 0.00 34 GLY A O 11
ATOM 14697 N N . ILE A 1 35 ? 5.954 6.303 -0.820 1.00 0.00 35 ILE A N 11
ATOM 14698 C CA . ILE A 1 35 ? 5.308 5.717 0.343 1.00 0.00 35 ILE A CA 11
ATOM 14699 C C . ILE A 1 35 ? 6.348 5.379 1.400 1.00 0.00 35 ILE A C 11
ATOM 14700 O O . ILE A 1 35 ? 6.865 4.261 1.448 1.00 0.00 35 ILE A O 11
ATOM 14716 N N . SER A 1 36 ? 6.652 6.351 2.239 1.00 0.00 36 SER A N 11
ATOM 14717 C CA . SER A 1 36 ? 7.641 6.167 3.297 1.00 0.00 36 SER A CA 11
ATOM 14718 C C . SER A 1 36 ? 7.192 5.102 4.276 1.00 0.00 36 SER A C 11
ATOM 14719 O O . SER A 1 36 ? 8.017 4.394 4.857 1.00 0.00 36 SER A O 11
ATOM 14727 N N . GLU A 1 37 ? 5.886 4.960 4.440 1.00 0.00 37 GLU A N 11
ATOM 14728 C CA . GLU A 1 37 ? 5.357 3.946 5.327 1.00 0.00 37 GLU A CA 11
ATOM 14729 C C . GLU A 1 37 ? 5.982 2.605 4.961 1.00 0.00 37 GLU A C 11
ATOM 14730 O O . GLU A 1 37 ? 6.145 1.723 5.801 1.00 0.00 37 GLU A O 11
ATOM 14742 N N . LEU A 1 38 ? 6.362 2.487 3.687 1.00 0.00 38 LEU A N 11
ATOM 14743 C CA . LEU A 1 38 ? 7.008 1.297 3.170 1.00 0.00 38 LEU A CA 11
ATOM 14744 C C . LEU A 1 38 ? 8.092 1.686 2.169 1.00 0.00 38 LEU A C 11
ATOM 14745 O O . LEU A 1 38 ? 7.834 1.790 0.970 1.00 0.00 38 LEU A O 11
ATOM 14761 N N . GLN A 1 39 ? 9.297 1.915 2.685 1.00 0.00 39 GLN A N 11
ATOM 14762 C CA . GLN A 1 39 ? 10.443 2.314 1.895 1.00 0.00 39 GLN A CA 11
ATOM 14763 C C . GLN A 1 39 ? 10.383 1.721 0.509 1.00 0.00 39 GLN A C 11
ATOM 14764 O O . GLN A 1 39 ? 10.865 0.624 0.243 1.00 0.00 39 GLN A O 11
ATOM 14778 N N . SER A 1 40 ? 9.763 2.517 -0.332 1.00 0.00 40 SER A N 11
ATOM 14779 C CA . SER A 1 40 ? 9.533 2.247 -1.759 1.00 0.00 40 SER A CA 11
ATOM 14780 C C . SER A 1 40 ? 9.946 0.850 -2.184 1.00 0.00 40 SER A C 11
ATOM 14781 O O . SER A 1 40 ? 9.225 0.181 -2.921 1.00 0.00 40 SER A O 11
ATOM 14789 N N . SER A 1 41 ? 11.098 0.416 -1.723 1.00 0.00 41 SER A N 11
ATOM 14790 C CA . SER A 1 41 ? 11.593 -0.908 -2.059 1.00 0.00 41 SER A CA 11
ATOM 14791 C C . SER A 1 41 ? 10.507 -1.955 -1.827 1.00 0.00 41 SER A C 11
ATOM 14792 O O . SER A 1 41 ? 10.511 -3.019 -2.445 1.00 0.00 41 SER A O 11
ATOM 14800 N N . GLN A 1 42 ? 9.572 -1.636 -0.936 1.00 0.00 42 GLN A N 11
ATOM 14801 C CA . GLN A 1 42 ? 8.474 -2.516 -0.615 1.00 0.00 42 GLN A CA 11
ATOM 14802 C C . GLN A 1 42 ? 7.635 -2.823 -1.854 1.00 0.00 42 GLN A C 11
ATOM 14803 O O . GLN A 1 42 ? 7.069 -3.908 -2.004 1.00 0.00 42 GLN A O 11
ATOM 14817 N N . TYR A 1 43 ? 7.566 -1.839 -2.730 1.00 0.00 43 TYR A N 11
ATOM 14818 C CA . TYR A 1 43 ? 6.811 -1.946 -3.970 1.00 0.00 43 TYR A CA 11
ATOM 14819 C C . TYR A 1 43 ? 7.644 -1.469 -5.151 1.00 0.00 43 TYR A C 11
ATOM 14820 O O . TYR A 1 43 ? 8.842 -1.214 -5.030 1.00 0.00 43 TYR A O 11
ATOM 14838 N N . THR A 1 44 ? 6.984 -1.347 -6.285 1.00 0.00 44 THR A N 11
ATOM 14839 C CA . THR A 1 44 ? 7.614 -0.900 -7.510 1.00 0.00 44 THR A CA 11
ATOM 14840 C C . THR A 1 44 ? 6.972 0.390 -7.970 1.00 0.00 44 THR A C 11
ATOM 14841 O O . THR A 1 44 ? 6.084 0.395 -8.824 1.00 0.00 44 THR A O 11
ATOM 14852 N N . LYS A 1 45 ? 7.415 1.482 -7.373 1.00 0.00 45 LYS A N 11
ATOM 14853 C CA . LYS A 1 45 ? 6.889 2.804 -7.694 1.00 0.00 45 LYS A CA 11
ATOM 14854 C C . LYS A 1 45 ? 7.305 3.232 -9.095 1.00 0.00 45 LYS A C 11
ATOM 14855 O O . LYS A 1 45 ? 8.414 2.949 -9.543 1.00 0.00 45 LYS A O 11
ATOM 14874 N N . GLY A 1 46 ? 6.401 3.927 -9.772 1.00 0.00 46 GLY A N 11
ATOM 14875 C CA . GLY A 1 46 ? 6.674 4.398 -11.113 1.00 0.00 46 GLY A CA 11
ATOM 14876 C C . GLY A 1 46 ? 5.803 5.582 -11.483 1.00 0.00 46 GLY A C 11
ATOM 14877 O O . GLY A 1 46 ? 4.785 5.417 -12.158 1.00 0.00 46 GLY A O 11
ATOM 14881 N N . THR A 1 47 ? 6.205 6.771 -11.030 1.00 0.00 47 THR A N 11
ATOM 14882 C CA . THR A 1 47 ? 5.466 8.011 -11.304 1.00 0.00 47 THR A CA 11
ATOM 14883 C C . THR A 1 47 ? 4.123 7.728 -11.974 1.00 0.00 47 THR A C 11
ATOM 14884 O O . THR A 1 47 ? 4.064 7.495 -13.180 1.00 0.00 47 THR A O 11
ATOM 14895 N N . ASN A 1 48 ? 3.058 7.746 -11.177 1.00 0.00 48 ASN A N 11
ATOM 14896 C CA . ASN A 1 48 ? 1.704 7.488 -11.666 1.00 0.00 48 ASN A CA 11
ATOM 14897 C C . ASN A 1 48 ? 1.343 6.006 -11.546 1.00 0.00 48 ASN A C 11
ATOM 14898 O O . ASN A 1 48 ? 0.213 5.614 -11.838 1.00 0.00 48 ASN A O 11
ATOM 14909 N N . GLU A 1 49 ? 2.299 5.188 -11.108 1.00 0.00 49 GLU A N 11
ATOM 14910 C CA . GLU A 1 49 ? 2.051 3.756 -10.951 1.00 0.00 49 GLU A CA 11
ATOM 14911 C C . GLU A 1 49 ? 2.797 3.186 -9.748 1.00 0.00 49 GLU A C 11
ATOM 14912 O O . GLU A 1 49 ? 3.826 3.711 -9.332 1.00 0.00 49 GLU A O 11
ATOM 14924 N N . VAL A 1 50 ? 2.263 2.100 -9.199 1.00 0.00 50 VAL A N 11
ATOM 14925 C CA . VAL A 1 50 ? 2.870 1.433 -8.045 1.00 0.00 50 VAL A CA 11
ATOM 14926 C C . VAL A 1 50 ? 2.589 -0.062 -8.077 1.00 0.00 50 VAL A C 11
ATOM 14927 O O . VAL A 1 50 ? 1.444 -0.477 -8.231 1.00 0.00 50 VAL A O 11
ATOM 14940 N N . THR A 1 51 ? 3.632 -0.878 -7.939 1.00 0.00 51 THR A N 11
ATOM 14941 C CA . THR A 1 51 ? 3.455 -2.330 -7.966 1.00 0.00 51 THR A CA 11
ATOM 14942 C C . THR A 1 51 ? 3.950 -2.998 -6.681 1.00 0.00 51 THR A C 11
ATOM 14943 O O . THR A 1 51 ? 5.149 -3.054 -6.420 1.00 0.00 51 THR A O 11
ATOM 14954 N N . LEU A 1 52 ? 3.014 -3.525 -5.895 1.00 0.00 52 LEU A N 11
ATOM 14955 C CA . LEU A 1 52 ? 3.344 -4.206 -4.650 1.00 0.00 52 LEU A CA 11
ATOM 14956 C C . LEU A 1 52 ? 4.059 -5.517 -4.939 1.00 0.00 52 LEU A C 11
ATOM 14957 O O . LEU A 1 52 ? 3.658 -6.263 -5.835 1.00 0.00 52 LEU A O 11
ATOM 14973 N N . LEU A 1 53 ? 5.119 -5.800 -4.188 1.00 0.00 53 LEU A N 11
ATOM 14974 C CA . LEU A 1 53 ? 5.867 -7.029 -4.397 1.00 0.00 53 LEU A CA 11
ATOM 14975 C C . LEU A 1 53 ? 5.658 -8.023 -3.255 1.00 0.00 53 LEU A C 11
ATOM 14976 O O . LEU A 1 53 ? 6.162 -7.840 -2.148 1.00 0.00 53 LEU A O 11
ATOM 14992 N N . ALA A 1 54 ? 4.914 -9.086 -3.549 1.00 0.00 54 ALA A N 11
ATOM 14993 C CA . ALA A 1 54 ? 4.617 -10.134 -2.573 1.00 0.00 54 ALA A CA 11
ATOM 14994 C C . ALA A 1 54 ? 5.781 -10.421 -1.622 1.00 0.00 54 ALA A C 11
ATOM 14995 O O . ALA A 1 54 ? 5.579 -10.969 -0.541 1.00 0.00 54 ALA A O 11
ATOM 15002 N N . SER A 1 55 ? 6.993 -10.058 -2.021 1.00 0.00 55 SER A N 11
ATOM 15003 C CA . SER A 1 55 ? 8.169 -10.296 -1.187 1.00 0.00 55 SER A CA 11
ATOM 15004 C C . SER A 1 55 ? 8.167 -9.383 0.024 1.00 0.00 55 SER A C 11
ATOM 15005 O O . SER A 1 55 ? 8.377 -9.829 1.153 1.00 0.00 55 SER A O 11
ATOM 15013 N N . TYR A 1 56 ? 7.920 -8.105 -0.212 1.00 0.00 56 TYR A N 11
ATOM 15014 C CA . TYR A 1 56 ? 7.874 -7.116 0.831 1.00 0.00 56 TYR A CA 11
ATOM 15015 C C . TYR A 1 56 ? 6.704 -7.391 1.751 1.00 0.00 56 TYR A C 11
ATOM 15016 O O . TYR A 1 56 ? 6.862 -7.644 2.953 1.00 0.00 56 TYR A O 11
ATOM 15034 N N . LEU A 1 57 ? 5.531 -7.340 1.161 1.00 0.00 57 LEU A N 11
ATOM 15035 C CA . LEU A 1 57 ? 4.298 -7.581 1.896 1.00 0.00 57 LEU A CA 11
ATOM 15036 C C . LEU A 1 57 ? 4.411 -8.865 2.707 1.00 0.00 57 LEU A C 11
ATOM 15037 O O . LEU A 1 57 ? 4.061 -8.898 3.889 1.00 0.00 57 LEU A O 11
ATOM 15053 N N . ASN A 1 58 ? 4.911 -9.915 2.072 1.00 0.00 58 ASN A N 11
ATOM 15054 C CA . ASN A 1 58 ? 5.085 -11.198 2.739 1.00 0.00 58 ASN A CA 11
ATOM 15055 C C . ASN A 1 58 ? 6.135 -11.100 3.843 1.00 0.00 58 ASN A C 11
ATOM 15056 O O . ASN A 1 58 ? 6.091 -11.844 4.823 1.00 0.00 58 ASN A O 11
ATOM 15067 N N . THR A 1 59 ? 7.086 -10.190 3.663 1.00 0.00 59 THR A N 11
ATOM 15068 C CA . THR A 1 59 ? 8.165 -10.006 4.631 1.00 0.00 59 THR A CA 11
ATOM 15069 C C . THR A 1 59 ? 7.694 -9.246 5.864 1.00 0.00 59 THR A C 11
ATOM 15070 O O . THR A 1 59 ? 8.265 -9.393 6.946 1.00 0.00 59 THR A O 11
ATOM 15081 N N . LEU A 1 60 ? 6.661 -8.430 5.702 1.00 0.00 60 LEU A N 11
ATOM 15082 C CA . LEU A 1 60 ? 6.133 -7.646 6.816 1.00 0.00 60 LEU A CA 11
ATOM 15083 C C . LEU A 1 60 ? 6.044 -8.488 8.090 1.00 0.00 60 LEU A C 11
ATOM 15084 O O . LEU A 1 60 ? 5.851 -9.702 8.033 1.00 0.00 60 LEU A O 11
ATOM 15100 N N . PRO A 1 61 ? 6.190 -7.846 9.264 1.00 0.00 61 PRO A N 11
ATOM 15101 C CA . PRO A 1 61 ? 6.132 -8.530 10.560 1.00 0.00 61 PRO A CA 11
ATOM 15102 C C . PRO A 1 61 ? 4.860 -9.351 10.726 1.00 0.00 61 PRO A C 11
ATOM 15103 O O . PRO A 1 61 ? 4.148 -9.608 9.756 1.00 0.00 61 PRO A O 11
ATOM 15114 N N . GLU A 1 62 ? 4.582 -9.762 11.960 1.00 0.00 62 GLU A N 11
ATOM 15115 C CA . GLU A 1 62 ? 3.401 -10.557 12.254 1.00 0.00 62 GLU A CA 11
ATOM 15116 C C . GLU A 1 62 ? 2.127 -9.781 11.979 1.00 0.00 62 GLU A C 11
ATOM 15117 O O . GLU A 1 62 ? 2.160 -8.721 11.360 1.00 0.00 62 GLU A O 11
ATOM 15129 N N . ASN A 1 63 ? 1.009 -10.342 12.427 1.00 0.00 63 ASN A N 11
ATOM 15130 C CA . ASN A 1 63 ? -0.294 -9.754 12.229 1.00 0.00 63 ASN A CA 11
ATOM 15131 C C . ASN A 1 63 ? -0.237 -8.244 12.364 1.00 0.00 63 ASN A C 11
ATOM 15132 O O . ASN A 1 63 ? -0.612 -7.678 13.393 1.00 0.00 63 ASN A O 11
ATOM 15143 N N . THR A 1 64 ? 0.251 -7.599 11.318 1.00 0.00 64 THR A N 11
ATOM 15144 C CA . THR A 1 64 ? 0.383 -6.143 11.312 1.00 0.00 64 THR A CA 11
ATOM 15145 C C . THR A 1 64 ? -0.447 -5.507 10.211 1.00 0.00 64 THR A C 11
ATOM 15146 O O . THR A 1 64 ? -0.997 -6.193 9.355 1.00 0.00 64 THR A O 11
ATOM 15157 N N . THR A 1 65 ? -0.537 -4.183 10.254 1.00 0.00 65 THR A N 11
ATOM 15158 C CA . THR A 1 65 ? -1.302 -3.428 9.267 1.00 0.00 65 THR A CA 11
ATOM 15159 C C . THR A 1 65 ? -0.397 -2.472 8.498 1.00 0.00 65 THR A C 11
ATOM 15160 O O . THR A 1 65 ? -0.419 -1.263 8.725 1.00 0.00 65 THR A O 11
ATOM 15171 N N . LYS A 1 66 ? 0.385 -3.026 7.592 1.00 0.00 66 LYS A N 11
ATOM 15172 C CA . LYS A 1 66 ? 1.299 -2.229 6.779 1.00 0.00 66 LYS A CA 11
ATOM 15173 C C . LYS A 1 66 ? 0.531 -1.302 5.845 1.00 0.00 66 LYS A C 11
ATOM 15174 O O . LYS A 1 66 ? -0.009 -1.742 4.837 1.00 0.00 66 LYS A O 11
ATOM 15193 N N . THR A 1 67 ? 0.489 -0.027 6.183 1.00 0.00 67 THR A N 11
ATOM 15194 C CA . THR A 1 67 ? -0.217 0.939 5.361 1.00 0.00 67 THR A CA 11
ATOM 15195 C C . THR A 1 67 ? 0.729 1.684 4.435 1.00 0.00 67 THR A C 11
ATOM 15196 O O . THR A 1 67 ? 1.797 2.121 4.849 1.00 0.00 67 THR A O 11
ATOM 15207 N N . LEU A 1 68 ? 0.329 1.827 3.178 1.00 0.00 68 LEU A N 11
ATOM 15208 C CA . LEU A 1 68 ? 1.130 2.528 2.197 1.00 0.00 68 LEU A CA 11
ATOM 15209 C C . LEU A 1 68 ? 0.623 3.954 2.034 1.00 0.00 68 LEU A C 11
ATOM 15210 O O . LEU A 1 68 ? -0.215 4.228 1.177 1.00 0.00 68 LEU A O 11
ATOM 15226 N N . THR A 1 69 ? 1.127 4.857 2.866 1.00 0.00 69 THR A N 11
ATOM 15227 C CA . THR A 1 69 ? 0.711 6.250 2.813 1.00 0.00 69 THR A CA 11
ATOM 15228 C C . THR A 1 69 ? 1.378 6.969 1.645 1.00 0.00 69 THR A C 11
ATOM 15229 O O . THR A 1 69 ? 2.492 7.482 1.776 1.00 0.00 69 THR A O 11
ATOM 15240 N N . PHE A 1 70 ? 0.691 7.015 0.513 1.00 0.00 70 PHE A N 11
ATOM 15241 C CA . PHE A 1 70 ? 1.212 7.682 -0.663 1.00 0.00 70 PHE A CA 11
ATOM 15242 C C . PHE A 1 70 ? 1.240 9.190 -0.444 1.00 0.00 70 PHE A C 11
ATOM 15243 O O . PHE A 1 70 ? 0.215 9.862 -0.573 1.00 0.00 70 PHE A O 11
ATOM 15260 N N . ASP A 1 71 ? 2.411 9.723 -0.112 1.00 0.00 71 ASP A N 11
ATOM 15261 C CA . ASP A 1 71 ? 2.546 11.148 0.113 1.00 0.00 71 ASP A CA 11
ATOM 15262 C C . ASP A 1 71 ? 2.386 11.918 -1.186 1.00 0.00 71 ASP A C 11
ATOM 15263 O O . ASP A 1 71 ? 3.315 12.012 -1.989 1.00 0.00 71 ASP A O 11
ATOM 15272 N N . PHE A 1 72 ? 1.194 12.472 -1.379 1.00 0.00 72 PHE A N 11
ATOM 15273 C CA . PHE A 1 72 ? 0.882 13.246 -2.572 1.00 0.00 72 PHE A CA 11
ATOM 15274 C C . PHE A 1 72 ? 1.157 14.723 -2.326 1.00 0.00 72 PHE A C 11
ATOM 15275 O O . PHE A 1 72 ? 0.565 15.595 -2.963 1.00 0.00 72 PHE A O 11
ATOM 15292 N N . GLY A 1 73 ? 2.048 14.997 -1.382 1.00 0.00 73 GLY A N 11
ATOM 15293 C CA . GLY A 1 73 ? 2.384 16.364 -1.055 1.00 0.00 73 GLY A CA 11
ATOM 15294 C C . GLY A 1 73 ? 1.396 16.989 -0.093 1.00 0.00 73 GLY A C 11
ATOM 15295 O O . GLY A 1 73 ? 1.679 18.020 0.512 1.00 0.00 73 GLY A O 11
ATOM 15299 N N . VAL A 1 74 ? 0.227 16.368 0.041 1.00 0.00 74 VAL A N 11
ATOM 15300 C CA . VAL A 1 74 ? -0.801 16.875 0.932 1.00 0.00 74 VAL A CA 11
ATOM 15301 C C . VAL A 1 74 ? -0.650 16.293 2.336 1.00 0.00 74 VAL A C 11
ATOM 15302 O O . VAL A 1 74 ? -0.600 17.032 3.319 1.00 0.00 74 VAL A O 11
ATOM 15315 N N . GLY A 1 75 ? -0.576 14.967 2.425 1.00 0.00 75 GLY A N 11
ATOM 15316 C CA . GLY A 1 75 ? -0.424 14.315 3.715 1.00 0.00 75 GLY A CA 11
ATOM 15317 C C . GLY A 1 75 ? -1.705 14.288 4.529 1.00 0.00 75 GLY A C 11
ATOM 15318 O O . GLY A 1 75 ? -2.081 13.252 5.075 1.00 0.00 75 GLY A O 11
ATOM 15322 N N . THR A 1 76 ? -2.363 15.429 4.607 1.00 0.00 76 THR A N 11
ATOM 15323 C CA . THR A 1 76 ? -3.606 15.562 5.357 1.00 0.00 76 THR A CA 11
ATOM 15324 C C . THR A 1 76 ? -4.512 14.354 5.151 1.00 0.00 76 THR A C 11
ATOM 15325 O O . THR A 1 76 ? -4.832 13.636 6.099 1.00 0.00 76 THR A O 11
ATOM 15336 N N . LYS A 1 77 ? -4.916 14.142 3.909 1.00 0.00 77 LYS A N 11
ATOM 15337 C CA . LYS A 1 77 ? -5.783 13.030 3.570 1.00 0.00 77 LYS A CA 11
ATOM 15338 C C . LYS A 1 77 ? -5.204 12.215 2.421 1.00 0.00 77 LYS A C 11
ATOM 15339 O O . LYS A 1 77 ? -5.940 11.612 1.640 1.00 0.00 77 LYS A O 11
ATOM 15358 N N . ASN A 1 78 ? -3.877 12.198 2.326 1.00 0.00 78 ASN A N 11
ATOM 15359 C CA . ASN A 1 78 ? -3.196 11.461 1.288 1.00 0.00 78 ASN A CA 11
ATOM 15360 C C . ASN A 1 78 ? -3.723 10.031 1.197 1.00 0.00 78 ASN A C 11
ATOM 15361 O O . ASN A 1 78 ? -3.981 9.389 2.216 1.00 0.00 78 ASN A O 11
ATOM 15372 N N . PRO A 1 79 ? -3.896 9.514 -0.024 1.00 0.00 79 PRO A N 11
ATOM 15373 C CA . PRO A 1 79 ? -4.402 8.154 -0.248 1.00 0.00 79 PRO A CA 11
ATOM 15374 C C . PRO A 1 79 ? -3.494 7.088 0.356 1.00 0.00 79 PRO A C 11
ATOM 15375 O O . PRO A 1 79 ? -2.570 6.601 -0.289 1.00 0.00 79 PRO A O 11
ATOM 15386 N N . LYS A 1 80 ? -3.772 6.729 1.604 1.00 0.00 80 LYS A N 11
ATOM 15387 C CA . LYS A 1 80 ? -2.989 5.715 2.300 1.00 0.00 80 LYS A CA 11
ATOM 15388 C C . LYS A 1 80 ? -3.704 4.371 2.267 1.00 0.00 80 LYS A C 11
ATOM 15389 O O . LYS A 1 80 ? -4.887 4.276 2.598 1.00 0.00 80 LYS A O 11
ATOM 15408 N N . LEU A 1 81 ? -2.985 3.328 1.859 1.00 0.00 81 LEU A N 11
ATOM 15409 C CA . LEU A 1 81 ? -3.562 1.993 1.776 1.00 0.00 81 LEU A CA 11
ATOM 15410 C C . LEU A 1 81 ? -3.113 1.118 2.942 1.00 0.00 81 LEU A C 11
ATOM 15411 O O . LEU A 1 81 ? -2.036 0.529 2.907 1.00 0.00 81 LEU A O 11
ATOM 15427 N N . THR A 1 82 ? -3.948 1.029 3.972 1.00 0.00 82 THR A N 11
ATOM 15428 C CA . THR A 1 82 ? -3.625 0.217 5.140 1.00 0.00 82 THR A CA 11
ATOM 15429 C C . THR A 1 82 ? -3.760 -1.265 4.828 1.00 0.00 82 THR A C 11
ATOM 15430 O O . THR A 1 82 ? -4.868 -1.783 4.689 1.00 0.00 82 THR A O 11
ATOM 15441 N N . ILE A 1 83 ? -2.623 -1.943 4.724 1.00 0.00 83 ILE A N 11
ATOM 15442 C CA . ILE A 1 83 ? -2.613 -3.374 4.433 1.00 0.00 83 ILE A CA 11
ATOM 15443 C C . ILE A 1 83 ? -2.464 -4.189 5.708 1.00 0.00 83 ILE A C 11
ATOM 15444 O O . ILE A 1 83 ? -1.500 -4.024 6.462 1.00 0.00 83 ILE A O 11
ATOM 15460 N N . THR A 1 84 ? -3.421 -5.076 5.933 1.00 0.00 84 THR A N 11
ATOM 15461 C CA . THR A 1 84 ? -3.407 -5.935 7.106 1.00 0.00 84 THR A CA 11
ATOM 15462 C C . THR A 1 84 ? -2.710 -7.249 6.796 1.00 0.00 84 THR A C 11
ATOM 15463 O O . THR A 1 84 ? -3.309 -8.157 6.225 1.00 0.00 84 THR A O 11
ATOM 15474 N N . VAL A 1 85 ? -1.441 -7.350 7.179 1.00 0.00 85 VAL A N 11
ATOM 15475 C CA . VAL A 1 85 ? -0.685 -8.560 6.936 1.00 0.00 85 VAL A CA 11
ATOM 15476 C C . VAL A 1 85 ? -0.943 -9.569 8.036 1.00 0.00 85 VAL A C 11
ATOM 15477 O O . VAL A 1 85 ? -0.615 -9.334 9.209 1.00 0.00 85 VAL A O 11
ATOM 15490 N N . LEU A 1 86 ? -1.551 -10.676 7.634 1.00 0.00 86 LEU A N 11
ATOM 15491 C CA . LEU A 1 86 ? -1.900 -11.756 8.548 1.00 0.00 86 LEU A CA 11
ATOM 15492 C C . LEU A 1 86 ? -0.947 -12.934 8.395 1.00 0.00 86 LEU A C 11
ATOM 15493 O O . LEU A 1 86 ? -1.313 -13.987 7.879 1.00 0.00 86 LEU A O 11
ATOM 15509 N N . PRO A 1 87 ? 0.290 -12.758 8.850 1.00 0.00 87 PRO A N 11
ATOM 15510 C CA . PRO A 1 87 ? 1.322 -13.795 8.785 1.00 0.00 87 PRO A CA 11
ATOM 15511 C C . PRO A 1 87 ? 0.988 -14.986 9.675 1.00 0.00 87 PRO A C 11
ATOM 15512 O O . PRO A 1 87 ? -0.173 -15.238 9.979 1.00 0.00 87 PRO A O 11
ATOM 15523 N N . LYS A 1 88 ? 2.015 -15.720 10.085 1.00 0.00 88 LYS A N 11
ATOM 15524 C CA . LYS A 1 88 ? 1.846 -16.881 10.928 1.00 0.00 88 LYS A CA 11
ATOM 15525 C C . LYS A 1 88 ? 1.315 -16.492 12.305 1.00 0.00 88 LYS A C 11
ATOM 15526 O O . LYS A 1 88 ? 1.826 -15.567 12.938 1.00 0.00 88 LYS A O 11
ATOM 15545 N N . ASP A 1 89 ? 0.290 -17.204 12.760 1.00 0.00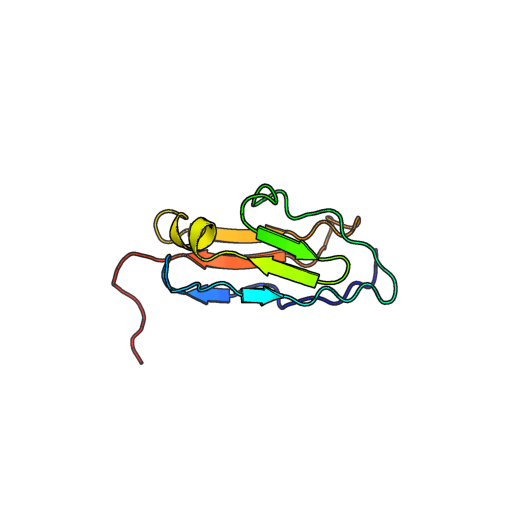 89 ASP A N 11
ATOM 15546 C CA . ASP A 1 89 ? -0.306 -16.932 14.061 1.00 0.00 89 ASP A CA 11
ATOM 15547 C C . ASP A 1 89 ? -0.229 -18.162 14.961 1.00 0.00 89 ASP A C 11
ATOM 15548 O O . ASP A 1 89 ? -0.271 -19.295 14.484 1.00 0.00 89 ASP A O 11
ATOM 15557 N N . ILE A 1 90 ? -0.109 -17.929 16.264 1.00 0.00 90 ILE A N 11
ATOM 15558 C CA . ILE A 1 90 ? -0.016 -19.020 17.229 1.00 0.00 90 ILE A CA 11
ATOM 15559 C C . ILE A 1 90 ? -1.380 -19.562 17.660 1.00 0.00 90 ILE A C 11
ATOM 15560 O O . ILE A 1 90 ? -1.498 -20.725 18.050 1.00 0.00 90 ILE A O 11
ATOM 15576 N N . PRO A 1 91 ? -2.422 -18.732 17.596 1.00 0.00 91 PRO A N 11
ATOM 15577 C CA . PRO A 1 91 ? -3.777 -19.114 17.976 1.00 0.00 91 PRO A CA 11
ATOM 15578 C C . PRO A 1 91 ? -4.541 -19.767 16.830 1.00 0.00 91 PRO A C 11
ATOM 15579 O O . PRO A 1 91 ? -4.544 -19.263 15.707 1.00 0.00 91 PRO A O 11
ATOM 15590 N N . GLY A 1 92 ? -5.190 -20.889 17.120 1.00 0.00 92 GLY A N 11
ATOM 15591 C CA . GLY A 1 92 ? -5.948 -21.593 16.103 1.00 0.00 92 GLY A CA 11
ATOM 15592 C C . GLY A 1 92 ? -5.144 -22.691 15.435 1.00 0.00 92 GLY A C 11
ATOM 15593 O O . GLY A 1 92 ? -5.336 -22.978 14.253 1.00 0.00 92 GLY A O 11
ATOM 15597 N N . LEU A 1 93 ? -4.242 -23.306 16.192 1.00 0.00 93 LEU A N 11
ATOM 15598 C CA . LEU A 1 93 ? -3.407 -24.380 15.666 1.00 0.00 93 LEU A CA 11
ATOM 15599 C C . LEU A 1 93 ? -3.011 -25.353 16.770 1.00 0.00 93 LEU A C 11
ATOM 15600 O O . LEU A 1 93 ? -2.370 -24.970 17.749 1.00 0.00 93 LEU A O 11
ATOM 15616 N N . GLU A 1 94 ? -3.398 -26.614 16.608 1.00 0.00 94 GLU A N 11
ATOM 15617 C CA . GLU A 1 94 ? -3.085 -27.643 17.592 1.00 0.00 94 GLU A CA 11
ATOM 15618 C C . GLU A 1 94 ? -3.843 -27.402 18.892 1.00 0.00 94 GLU A C 11
ATOM 15619 O O . GLU A 1 94 ? -3.285 -26.732 19.788 1.00 0.00 94 GLU A O 11
ATOM 15632 N N . MET A 1 1 ? -2.659 22.546 -2.150 1.00 0.00 1 MET A N 12
ATOM 15633 C CA . MET A 1 1 ? -3.941 22.196 -2.816 1.00 0.00 1 MET A CA 12
ATOM 15634 C C . MET A 1 1 ? -3.708 21.270 -4.005 1.00 0.00 1 MET A C 12
ATOM 15635 O O . MET A 1 1 ? -3.163 21.684 -5.029 1.00 0.00 1 MET A O 12
ATOM 15651 N N . GLN A 1 2 ? -4.125 20.015 -3.863 1.00 0.00 2 GLN A N 12
ATOM 15652 C CA . GLN A 1 2 ? -3.961 19.030 -4.925 1.00 0.00 2 GLN A CA 12
ATOM 15653 C C . GLN A 1 2 ? -5.171 18.103 -4.997 1.00 0.00 2 GLN A C 12
ATOM 15654 O O . GLN A 1 2 ? -5.903 17.945 -4.020 1.00 0.00 2 GLN A O 12
ATOM 15668 N N . ASP A 1 3 ? -5.372 17.492 -6.159 1.00 0.00 3 ASP A N 12
ATOM 15669 C CA . ASP A 1 3 ? -6.491 16.578 -6.358 1.00 0.00 3 ASP A CA 12
ATOM 15670 C C . ASP A 1 3 ? -6.035 15.299 -7.056 1.00 0.00 3 ASP A C 12
ATOM 15671 O O . ASP A 1 3 ? -6.238 15.126 -8.257 1.00 0.00 3 ASP A O 12
ATOM 15680 N N . PRO A 1 4 ? -5.397 14.385 -6.311 1.00 0.00 4 PRO A N 12
ATOM 15681 C CA . PRO A 1 4 ? -4.906 13.123 -6.847 1.00 0.00 4 PRO A CA 12
ATOM 15682 C C . PRO A 1 4 ? -5.940 12.011 -6.743 1.00 0.00 4 PRO A C 12
ATOM 15683 O O . PRO A 1 4 ? -6.764 12.000 -5.830 1.00 0.00 4 PRO A O 12
ATOM 15694 N N . THR A 1 5 ? -5.886 11.065 -7.675 1.00 0.00 5 THR A N 12
ATOM 15695 C CA . THR A 1 5 ? -6.821 9.946 -7.659 1.00 0.00 5 THR A CA 12
ATOM 15696 C C . THR A 1 5 ? -6.121 8.683 -7.177 1.00 0.00 5 THR A C 12
ATOM 15697 O O . THR A 1 5 ? -4.936 8.478 -7.443 1.00 0.00 5 THR A O 12
ATOM 15708 N N . ILE A 1 6 ? -6.853 7.847 -6.451 1.00 0.00 6 ILE A N 12
ATOM 15709 C CA . ILE A 1 6 ? -6.292 6.616 -5.916 1.00 0.00 6 ILE A CA 12
ATOM 15710 C C . ILE A 1 6 ? -7.316 5.493 -5.897 1.00 0.00 6 ILE A C 12
ATOM 15711 O O . ILE A 1 6 ? -8.509 5.726 -5.705 1.00 0.00 6 ILE A O 12
ATOM 15727 N N . ASN A 1 7 ? -6.838 4.272 -6.094 1.00 0.00 7 ASN A N 12
ATOM 15728 C CA . ASN A 1 7 ? -7.711 3.111 -6.092 1.00 0.00 7 ASN A CA 12
ATOM 15729 C C . ASN A 1 7 ? -8.307 2.851 -4.720 1.00 0.00 7 ASN A C 12
ATOM 15730 O O . ASN A 1 7 ? -9.145 3.644 -4.286 1.00 0.00 7 ASN A O 12
ATOM 15741 N N . PRO A 1 8 ? -7.986 1.771 -3.997 1.00 0.00 8 PRO A N 12
ATOM 15742 C CA . PRO A 1 8 ? -8.619 1.552 -2.731 1.00 0.00 8 PRO A CA 12
ATOM 15743 C C . PRO A 1 8 ? -7.784 2.017 -1.547 1.00 0.00 8 PRO A C 12
ATOM 15744 O O . PRO A 1 8 ? -6.822 2.767 -1.706 1.00 0.00 8 PRO A O 12
ATOM 15755 N N . THR A 1 9 ? -8.172 1.574 -0.356 1.00 0.00 9 THR A N 12
ATOM 15756 C CA . THR A 1 9 ? -7.469 1.956 0.857 1.00 0.00 9 THR A CA 12
ATOM 15757 C C . THR A 1 9 ? -7.642 0.907 1.955 1.00 0.00 9 THR A C 12
ATOM 15758 O O . THR A 1 9 ? -7.340 1.169 3.117 1.00 0.00 9 THR A O 12
ATOM 15769 N N . SER A 1 10 ? -8.131 -0.274 1.597 1.00 0.00 10 SER A N 12
ATOM 15770 C CA . SER A 1 10 ? -8.331 -1.319 2.598 1.00 0.00 10 SER A CA 12
ATOM 15771 C C . SER A 1 10 ? -8.237 -2.728 2.013 1.00 0.00 10 SER A C 12
ATOM 15772 O O . SER A 1 10 ? -8.935 -3.066 1.055 1.00 0.00 10 SER A O 12
ATOM 15780 N N . ILE A 1 11 ? -7.388 -3.548 2.626 1.00 0.00 11 ILE A N 12
ATOM 15781 C CA . ILE A 1 11 ? -7.208 -4.942 2.207 1.00 0.00 11 ILE A CA 12
ATOM 15782 C C . ILE A 1 11 ? -6.692 -5.792 3.367 1.00 0.00 11 ILE A C 12
ATOM 15783 O O . ILE A 1 11 ? -6.131 -5.269 4.330 1.00 0.00 11 ILE A O 12
ATOM 15799 N N . SER A 1 12 ? -6.884 -7.103 3.275 1.00 0.00 12 SER A N 12
ATOM 15800 C CA . SER A 1 12 ? -6.432 -8.007 4.333 1.00 0.00 12 SER A CA 12
ATOM 15801 C C . SER A 1 12 ? -6.034 -9.370 3.788 1.00 0.00 12 SER A C 12
ATOM 15802 O O . SER A 1 12 ? -6.743 -9.966 2.975 1.00 0.00 12 SER A O 12
ATOM 15810 N N . ALA A 1 13 ? -4.896 -9.863 4.257 1.00 0.00 13 ALA A N 12
ATOM 15811 C CA . ALA A 1 13 ? -4.380 -11.156 3.849 1.00 0.00 13 ALA A CA 12
ATOM 15812 C C . ALA A 1 13 ? -3.180 -11.547 4.702 1.00 0.00 13 ALA A C 12
ATOM 15813 O O . ALA A 1 13 ? -2.642 -10.736 5.458 1.00 0.00 13 ALA A O 12
ATOM 15820 N N . LYS A 1 14 ? -2.759 -12.789 4.561 1.00 0.00 14 LYS A N 12
ATOM 15821 C CA . LYS A 1 14 ? -1.605 -13.289 5.298 1.00 0.00 14 LYS A CA 12
ATOM 15822 C C . LYS A 1 14 ? -0.332 -12.645 4.761 1.00 0.00 14 LYS A C 12
ATOM 15823 O O . LYS A 1 14 ? -0.199 -12.438 3.557 1.00 0.00 14 LYS A O 12
ATOM 15842 N N . ALA A 1 15 ? 0.595 -12.319 5.646 1.00 0.00 15 ALA A N 12
ATOM 15843 C CA . ALA A 1 15 ? 1.833 -11.696 5.207 1.00 0.00 15 ALA A CA 12
ATOM 15844 C C . ALA A 1 15 ? 2.569 -12.604 4.254 1.00 0.00 15 ALA A C 12
ATOM 15845 O O . ALA A 1 15 ? 3.207 -13.578 4.654 1.00 0.00 15 ALA A O 12
ATOM 15852 N N . GLY A 1 16 ? 2.450 -12.275 2.984 1.00 0.00 16 GLY A N 12
ATOM 15853 C CA . GLY A 1 16 ? 3.071 -13.051 1.949 1.00 0.00 16 GLY A CA 12
ATOM 15854 C C . GLY A 1 16 ? 2.069 -13.447 0.897 1.00 0.00 16 GLY A C 12
ATOM 15855 O O . GLY A 1 16 ? 2.389 -13.513 -0.279 1.00 0.00 16 GLY A O 12
ATOM 15859 N N . SER A 1 17 ? 0.830 -13.670 1.312 1.00 0.00 17 SER A N 12
ATOM 15860 C CA . SER A 1 17 ? -0.204 -14.039 0.379 1.00 0.00 17 SER A CA 12
ATOM 15861 C C . SER A 1 17 ? -0.522 -12.868 -0.536 1.00 0.00 17 SER A C 12
ATOM 15862 O O . SER A 1 17 ? -1.445 -12.916 -1.352 1.00 0.00 17 SER A O 12
ATOM 15870 N N . PHE A 1 18 ? 0.268 -11.820 -0.415 1.00 0.00 18 PHE A N 12
ATOM 15871 C CA . PHE A 1 18 ? 0.095 -10.650 -1.221 1.00 0.00 18 PHE A CA 12
ATOM 15872 C C . PHE A 1 18 ? 1.035 -10.695 -2.401 1.00 0.00 18 PHE A C 12
ATOM 15873 O O . PHE A 1 18 ? 2.136 -10.148 -2.351 1.00 0.00 18 PHE A O 12
ATOM 15890 N N . ALA A 1 19 ? 0.599 -11.345 -3.458 1.00 0.00 19 ALA A N 12
ATOM 15891 C CA . ALA A 1 19 ? 1.427 -11.449 -4.648 1.00 0.00 19 ALA A CA 12
ATOM 15892 C C . ALA A 1 19 ? 1.573 -10.077 -5.286 1.00 0.00 19 ALA A C 12
ATOM 15893 O O . ALA A 1 19 ? 0.763 -9.187 -5.034 1.00 0.00 19 ALA A O 12
ATOM 15900 N N . ASP A 1 20 ? 2.619 -9.898 -6.089 1.00 0.00 20 ASP A N 12
ATOM 15901 C CA . ASP A 1 20 ? 2.874 -8.613 -6.733 1.00 0.00 20 ASP A CA 12
ATOM 15902 C C . ASP A 1 20 ? 1.563 -7.918 -7.075 1.00 0.00 20 ASP A C 12
ATOM 15903 O O . ASP A 1 20 ? 0.813 -8.377 -7.935 1.00 0.00 20 ASP A O 12
ATOM 15912 N N . THR A 1 21 ? 1.278 -6.815 -6.382 1.00 0.00 21 THR A N 12
ATOM 15913 C CA . THR A 1 21 ? 0.055 -6.085 -6.606 1.00 0.00 21 THR A CA 12
ATOM 15914 C C . THR A 1 21 ? 0.328 -4.812 -7.379 1.00 0.00 21 THR A C 12
ATOM 15915 O O . THR A 1 21 ? 1.467 -4.370 -7.501 1.00 0.00 21 THR A O 12
ATOM 15926 N N . LYS A 1 22 ? -0.732 -4.243 -7.893 1.00 0.00 22 LYS A N 12
ATOM 15927 C CA . LYS A 1 22 ? -0.662 -3.021 -8.668 1.00 0.00 22 LYS A CA 12
ATOM 15928 C C . LYS A 1 22 ? -1.704 -2.011 -8.206 1.00 0.00 22 LYS A C 12
ATOM 15929 O O . LYS A 1 22 ? -2.797 -2.378 -7.773 1.00 0.00 22 LYS A O 12
ATOM 15948 N N . ILE A 1 23 ? -1.352 -0.734 -8.301 1.00 0.00 23 ILE A N 12
ATOM 15949 C CA . ILE A 1 23 ? -2.236 0.340 -7.897 1.00 0.00 23 ILE A CA 12
ATOM 15950 C C . ILE A 1 23 ? -2.158 1.491 -8.893 1.00 0.00 23 ILE A C 12
ATOM 15951 O O . ILE A 1 23 ? -1.172 1.627 -9.617 1.00 0.00 23 ILE A O 12
ATOM 15967 N N . THR A 1 24 ? -3.197 2.323 -8.926 1.00 0.00 24 THR A N 12
ATOM 15968 C CA . THR A 1 24 ? -3.223 3.458 -9.839 1.00 0.00 24 THR A CA 12
ATOM 15969 C C . THR A 1 24 ? -3.348 4.767 -9.073 1.00 0.00 24 THR A C 12
ATOM 15970 O O . THR A 1 24 ? -4.377 5.041 -8.456 1.00 0.00 24 THR A O 12
ATOM 15981 N N . LEU A 1 25 ? -2.292 5.573 -9.111 1.00 0.00 25 LEU A N 12
ATOM 15982 C CA . LEU A 1 25 ? -2.287 6.852 -8.415 1.00 0.00 25 LEU A CA 12
ATOM 15983 C C . LEU A 1 25 ? -2.217 8.008 -9.411 1.00 0.00 25 LEU A C 12
ATOM 15984 O O . LEU A 1 25 ? -1.138 8.361 -9.890 1.00 0.00 25 LEU A O 12
ATOM 16000 N N . THR A 1 26 ? -3.369 8.592 -9.732 1.00 0.00 26 THR A N 12
ATOM 16001 C CA . THR A 1 26 ? -3.424 9.698 -10.686 1.00 0.00 26 THR A CA 12
ATOM 16002 C C . THR A 1 26 ? -2.791 10.956 -10.104 1.00 0.00 26 THR A C 12
ATOM 16003 O O . THR A 1 26 ? -3.271 11.499 -9.103 1.00 0.00 26 THR A O 12
ATOM 16014 N N . PRO A 1 27 ? -1.699 11.431 -10.736 1.00 0.00 27 PRO A N 12
ATOM 16015 C CA . PRO A 1 27 ? -0.963 12.625 -10.316 1.00 0.00 27 PRO A CA 12
ATOM 16016 C C . PRO A 1 27 ? -1.478 13.893 -10.974 1.00 0.00 27 PRO A C 12
ATOM 16017 O O . PRO A 1 27 ? -0.908 14.954 -10.793 1.00 0.00 27 PRO A O 12
ATOM 16028 N N . ASN A 1 28 ? -2.532 13.730 -11.762 1.00 0.00 28 ASN A N 12
ATOM 16029 C CA . ASN A 1 28 ? -3.174 14.786 -12.521 1.00 0.00 28 ASN A CA 12
ATOM 16030 C C . ASN A 1 28 ? -3.198 16.081 -11.742 1.00 0.00 28 ASN A C 12
ATOM 16031 O O . ASN A 1 28 ? -4.242 16.579 -11.323 1.00 0.00 28 ASN A O 12
ATOM 16042 N N . GLY A 1 29 ? -2.010 16.596 -11.563 1.00 0.00 29 GLY A N 12
ATOM 16043 C CA . GLY A 1 29 ? -1.806 17.835 -10.836 1.00 0.00 29 GLY A CA 12
ATOM 16044 C C . GLY A 1 29 ? -0.966 17.632 -9.593 1.00 0.00 29 GLY A C 12
ATOM 16045 O O . GLY A 1 29 ? -0.233 18.525 -9.167 1.00 0.00 29 GLY A O 12
ATOM 16049 N N . ASN A 1 30 ? -1.073 16.443 -9.023 1.00 0.00 30 ASN A N 12
ATOM 16050 C CA . ASN A 1 30 ? -0.329 16.074 -7.826 1.00 0.00 30 ASN A CA 12
ATOM 16051 C C . ASN A 1 30 ? 0.845 15.179 -8.187 1.00 0.00 30 ASN A C 12
ATOM 16052 O O . ASN A 1 30 ? 0.935 14.670 -9.302 1.00 0.00 30 ASN A O 12
ATOM 16063 N N . THR A 1 31 ? 1.746 14.985 -7.233 1.00 0.00 31 THR A N 12
ATOM 16064 C CA . THR A 1 31 ? 2.914 14.147 -7.446 1.00 0.00 31 THR A CA 12
ATOM 16065 C C . THR A 1 31 ? 3.087 13.156 -6.302 1.00 0.00 31 THR A C 12
ATOM 16066 O O . THR A 1 31 ? 2.590 13.375 -5.199 1.00 0.00 31 THR A O 12
ATOM 16077 N N . PHE A 1 32 ? 3.799 12.070 -6.574 1.00 0.00 32 PHE A N 12
ATOM 16078 C CA . PHE A 1 32 ? 4.043 11.044 -5.568 1.00 0.00 32 PHE A CA 12
ATOM 16079 C C . PHE A 1 32 ? 5.511 11.014 -5.161 1.00 0.00 32 PHE A C 12
ATOM 16080 O O . PHE A 1 32 ? 6.401 10.975 -6.011 1.00 0.00 32 PHE A O 12
ATOM 16097 N N . ASN A 1 33 ? 5.755 11.027 -3.859 1.00 0.00 33 ASN A N 12
ATOM 16098 C CA . ASN A 1 33 ? 7.114 10.994 -3.335 1.00 0.00 33 ASN A CA 12
ATOM 16099 C C . ASN A 1 33 ? 7.480 9.580 -2.896 1.00 0.00 33 ASN A C 12
ATOM 16100 O O . ASN A 1 33 ? 8.652 9.202 -2.891 1.00 0.00 33 ASN A O 12
ATOM 16111 N N . GLY A 1 34 ? 6.466 8.807 -2.528 1.00 0.00 34 GLY A N 12
ATOM 16112 C CA . GLY A 1 34 ? 6.690 7.443 -2.092 1.00 0.00 34 GLY A CA 12
ATOM 16113 C C . GLY A 1 34 ? 6.056 7.151 -0.745 1.00 0.00 34 GLY A C 12
ATOM 16114 O O . GLY A 1 34 ? 5.557 8.056 -0.078 1.00 0.00 34 GLY A O 12
ATOM 16118 N N . ILE A 1 35 ? 6.084 5.884 -0.343 1.00 0.00 35 ILE A N 12
ATOM 16119 C CA . ILE A 1 35 ? 5.524 5.477 0.931 1.00 0.00 35 ILE A CA 12
ATOM 16120 C C . ILE A 1 35 ? 6.641 5.271 1.943 1.00 0.00 35 ILE A C 12
ATOM 16121 O O . ILE A 1 35 ? 7.297 4.229 1.965 1.00 0.00 35 ILE A O 12
ATOM 16137 N N . SER A 1 36 ? 6.856 6.279 2.768 1.00 0.00 36 SER A N 12
ATOM 16138 C CA . SER A 1 36 ? 7.912 6.235 3.782 1.00 0.00 36 SER A CA 12
ATOM 16139 C C . SER A 1 36 ? 7.716 5.064 4.721 1.00 0.00 36 SER A C 12
ATOM 16140 O O . SER A 1 36 ? 8.666 4.343 5.029 1.00 0.00 36 SER A O 12
ATOM 16148 N N . GLU A 1 37 ? 6.485 4.855 5.161 1.00 0.00 37 GLU A N 12
ATOM 16149 C CA . GLU A 1 37 ? 6.188 3.740 6.042 1.00 0.00 37 GLU A CA 12
ATOM 16150 C C . GLU A 1 37 ? 6.863 2.485 5.489 1.00 0.00 37 GLU A C 12
ATOM 16151 O O . GLU A 1 37 ? 7.250 1.588 6.232 1.00 0.00 37 GLU A O 12
ATOM 16163 N N . LEU A 1 38 ? 7.034 2.467 4.165 1.00 0.00 38 LEU A N 12
ATOM 16164 C CA . LEU A 1 38 ? 7.696 1.373 3.481 1.00 0.00 38 LEU A CA 12
ATOM 16165 C C . LEU A 1 38 ? 8.544 1.913 2.332 1.00 0.00 38 LEU A C 12
ATOM 16166 O O . LEU A 1 38 ? 8.064 2.049 1.207 1.00 0.00 38 LEU A O 12
ATOM 16182 N N . GLN A 1 39 ? 9.798 2.238 2.644 1.00 0.00 39 GLN A N 12
ATOM 16183 C CA . GLN A 1 39 ? 10.741 2.788 1.693 1.00 0.00 39 GLN A CA 12
ATOM 16184 C C . GLN A 1 39 ? 10.482 2.263 0.305 1.00 0.00 39 GLN A C 12
ATOM 16185 O O . GLN A 1 39 ? 10.977 1.217 -0.104 1.00 0.00 39 GLN A O 12
ATOM 16199 N N . SER A 1 40 ? 9.671 3.051 -0.358 1.00 0.00 40 SER A N 12
ATOM 16200 C CA . SER A 1 40 ? 9.205 2.841 -1.737 1.00 0.00 40 SER A CA 12
ATOM 16201 C C . SER A 1 40 ? 9.721 1.554 -2.361 1.00 0.00 40 SER A C 12
ATOM 16202 O O . SER A 1 40 ? 8.977 0.843 -3.029 1.00 0.00 40 SER A O 12
ATOM 16210 N N . SER A 1 41 ? 10.987 1.265 -2.147 1.00 0.00 41 SER A N 12
ATOM 16211 C CA . SER A 1 41 ? 11.593 0.054 -2.694 1.00 0.00 41 SER A CA 12
ATOM 16212 C C . SER A 1 41 ? 10.699 -1.157 -2.447 1.00 0.00 41 SER A C 12
ATOM 16213 O O . SER A 1 41 ? 10.756 -2.142 -3.182 1.00 0.00 41 SER A O 12
ATOM 16221 N N . GLN A 1 42 ? 9.868 -1.071 -1.411 1.00 0.00 42 GLN A N 12
ATOM 16222 C CA . GLN A 1 42 ? 8.952 -2.148 -1.061 1.00 0.00 42 GLN A CA 12
ATOM 16223 C C . GLN A 1 42 ? 8.056 -2.505 -2.241 1.00 0.00 42 GLN A C 12
ATOM 16224 O O . GLN A 1 42 ? 7.663 -3.659 -2.435 1.00 0.00 42 GLN A O 12
ATOM 16238 N N . TYR A 1 43 ? 7.737 -1.487 -3.012 1.00 0.00 43 TYR A N 12
ATOM 16239 C CA . TYR A 1 43 ? 6.887 -1.629 -4.180 1.00 0.00 43 TYR A CA 12
ATOM 16240 C C . TYR A 1 43 ? 7.606 -1.157 -5.437 1.00 0.00 43 TYR A C 12
ATOM 16241 O O . TYR A 1 43 ? 8.790 -0.828 -5.411 1.00 0.00 43 TYR A O 12
ATOM 16259 N N . THR A 1 44 ? 6.864 -1.128 -6.527 1.00 0.00 44 THR A N 12
ATOM 16260 C CA . THR A 1 44 ? 7.374 -0.703 -7.814 1.00 0.00 44 THR A CA 12
ATOM 16261 C C . THR A 1 44 ? 6.453 0.346 -8.400 1.00 0.00 44 THR A C 12
ATOM 16262 O O . THR A 1 44 ? 5.479 0.039 -9.089 1.00 0.00 44 THR A O 12
ATOM 16273 N N . LYS A 1 45 ? 6.763 1.590 -8.086 1.00 0.00 45 LYS A N 12
ATOM 16274 C CA . LYS A 1 45 ? 5.980 2.726 -8.541 1.00 0.00 45 LYS A CA 12
ATOM 16275 C C . LYS A 1 45 ? 6.124 2.937 -10.044 1.00 0.00 45 LYS A C 12
ATOM 16276 O O . LYS A 1 45 ? 6.985 2.340 -10.693 1.00 0.00 45 LYS A O 12
ATOM 16295 N N . GLY A 1 46 ? 5.267 3.794 -10.585 1.00 0.00 46 GLY A N 12
ATOM 16296 C CA . GLY A 1 46 ? 5.285 4.092 -12.003 1.00 0.00 46 GLY A CA 12
ATOM 16297 C C . GLY A 1 46 ? 4.719 5.469 -12.294 1.00 0.00 46 GLY A C 12
ATOM 16298 O O . GLY A 1 46 ? 3.631 5.594 -12.863 1.00 0.00 46 GLY A O 12
ATOM 16302 N N . THR A 1 47 ? 5.466 6.496 -11.898 1.00 0.00 47 THR A N 12
ATOM 16303 C CA . THR A 1 47 ? 5.067 7.890 -12.099 1.00 0.00 47 THR A CA 12
ATOM 16304 C C . THR A 1 47 ? 3.558 8.063 -12.134 1.00 0.00 47 THR A C 12
ATOM 16305 O O . THR A 1 47 ? 3.029 8.783 -12.983 1.00 0.00 47 THR A O 12
ATOM 16316 N N . ASN A 1 48 ? 2.875 7.408 -11.205 1.00 0.00 48 ASN A N 12
ATOM 16317 C CA . ASN A 1 48 ? 1.424 7.486 -11.115 1.00 0.00 48 ASN A CA 12
ATOM 16318 C C . ASN A 1 48 ? 0.871 6.237 -10.483 1.00 0.00 48 ASN A C 12
ATOM 16319 O O . ASN A 1 48 ? -0.075 6.282 -9.717 1.00 0.00 48 ASN A O 12
ATOM 16330 N N . GLU A 1 49 ? 1.460 5.126 -10.840 1.00 0.00 49 GLU A N 12
ATOM 16331 C CA . GLU A 1 49 ? 1.011 3.836 -10.341 1.00 0.00 49 GLU A CA 12
ATOM 16332 C C . GLU A 1 49 ? 1.994 3.225 -9.356 1.00 0.00 49 GLU A C 12
ATOM 16333 O O . GLU A 1 49 ? 3.159 3.604 -9.305 1.00 0.00 49 GLU A O 12
ATOM 16345 N N . VAL A 1 50 ? 1.508 2.272 -8.579 1.00 0.00 50 VAL A N 12
ATOM 16346 C CA . VAL A 1 50 ? 2.341 1.589 -7.596 1.00 0.00 50 VAL A CA 12
ATOM 16347 C C . VAL A 1 50 ? 2.060 0.096 -7.587 1.00 0.00 50 VAL A C 12
ATOM 16348 O O . VAL A 1 50 ? 0.910 -0.329 -7.533 1.00 0.00 50 VAL A O 12
ATOM 16361 N N . THR A 1 51 ? 3.123 -0.688 -7.637 1.00 0.00 51 THR A N 12
ATOM 16362 C CA . THR A 1 51 ? 2.992 -2.141 -7.637 1.00 0.00 51 THR A CA 12
ATOM 16363 C C . THR A 1 51 ? 3.639 -2.758 -6.399 1.00 0.00 51 THR A C 12
ATOM 16364 O O . THR A 1 51 ? 4.846 -2.671 -6.214 1.00 0.00 51 THR A O 12
ATOM 16375 N N . LEU A 1 52 ? 2.833 -3.396 -5.559 1.00 0.00 52 LEU A N 12
ATOM 16376 C CA . LEU A 1 52 ? 3.340 -4.029 -4.352 1.00 0.00 52 LEU A CA 12
ATOM 16377 C C . LEU A 1 52 ? 4.185 -5.239 -4.698 1.00 0.00 52 LEU A C 12
ATOM 16378 O O . LEU A 1 52 ? 3.851 -5.988 -5.617 1.00 0.00 52 LEU A O 12
ATOM 16394 N N . LEU A 1 53 ? 5.278 -5.438 -3.969 1.00 0.00 53 LEU A N 12
ATOM 16395 C CA . LEU A 1 53 ? 6.139 -6.572 -4.236 1.00 0.00 53 LEU A CA 12
ATOM 16396 C C . LEU A 1 53 ? 5.996 -7.642 -3.156 1.00 0.00 53 LEU A C 12
ATOM 16397 O O . LEU A 1 53 ? 6.600 -7.557 -2.086 1.00 0.00 53 LEU A O 12
ATOM 16413 N N . ALA A 1 54 ? 5.193 -8.656 -3.456 1.00 0.00 54 ALA A N 12
ATOM 16414 C CA . ALA A 1 54 ? 4.940 -9.765 -2.537 1.00 0.00 54 ALA A CA 12
ATOM 16415 C C . ALA A 1 54 ? 6.178 -10.164 -1.727 1.00 0.00 54 ALA A C 12
ATOM 16416 O O . ALA A 1 54 ? 6.057 -10.804 -0.683 1.00 0.00 54 ALA A O 12
ATOM 16423 N N . SER A 1 55 ? 7.359 -9.801 -2.208 1.00 0.00 55 SER A N 12
ATOM 16424 C CA . SER A 1 55 ? 8.601 -10.145 -1.520 1.00 0.00 55 SER A CA 12
ATOM 16425 C C . SER A 1 55 ? 8.764 -9.354 -0.229 1.00 0.00 55 SER A C 12
ATOM 16426 O O . SER A 1 55 ? 9.117 -9.909 0.805 1.00 0.00 55 SER A O 12
ATOM 16434 N N . TYR A 1 56 ? 8.510 -8.057 -0.303 1.00 0.00 56 TYR A N 12
ATOM 16435 C CA . TYR A 1 56 ? 8.632 -7.185 0.850 1.00 0.00 56 TYR A CA 12
ATOM 16436 C C . TYR A 1 56 ? 7.498 -7.438 1.826 1.00 0.00 56 TYR A C 12
ATOM 16437 O O . TYR A 1 56 ? 7.708 -7.761 3.002 1.00 0.00 56 TYR A O 12
ATOM 16455 N N . LEU A 1 57 ? 6.289 -7.282 1.326 1.00 0.00 57 LEU A N 12
ATOM 16456 C CA . LEU A 1 57 ? 5.114 -7.487 2.151 1.00 0.00 57 LEU A CA 12
ATOM 16457 C C . LEU A 1 57 ? 5.144 -8.859 2.800 1.00 0.00 57 LEU A C 12
ATOM 16458 O O . LEU A 1 57 ? 4.699 -9.027 3.934 1.00 0.00 57 LEU A O 12
ATOM 16474 N N . ASN A 1 58 ? 5.674 -9.841 2.085 1.00 0.00 58 ASN A N 12
ATOM 16475 C CA . ASN A 1 58 ? 5.757 -11.186 2.622 1.00 0.00 58 ASN A CA 12
ATOM 16476 C C . ASN A 1 58 ? 6.698 -11.209 3.820 1.00 0.00 58 ASN A C 12
ATOM 16477 O O . ASN A 1 58 ? 6.583 -12.063 4.699 1.00 0.00 58 ASN A O 12
ATOM 16488 N N . THR A 1 59 ? 7.626 -10.259 3.845 1.00 0.00 59 THR A N 12
ATOM 16489 C CA . THR A 1 59 ? 8.591 -10.158 4.929 1.00 0.00 59 THR A CA 12
ATOM 16490 C C . THR A 1 59 ? 8.038 -9.316 6.068 1.00 0.00 59 THR A C 12
ATOM 16491 O O . THR A 1 59 ? 8.467 -9.450 7.215 1.00 0.00 59 THR A O 12
ATOM 16502 N N . LEU A 1 60 ? 7.083 -8.443 5.751 1.00 0.00 60 LEU A N 12
ATOM 16503 C CA . LEU A 1 60 ? 6.476 -7.578 6.761 1.00 0.00 60 LEU A CA 12
ATOM 16504 C C . LEU A 1 60 ? 6.221 -8.348 8.057 1.00 0.00 60 LEU A C 12
ATOM 16505 O O . LEU A 1 60 ? 6.083 -9.571 8.050 1.00 0.00 60 LEU A O 12
ATOM 16521 N N . PRO A 1 61 ? 6.165 -7.633 9.193 1.00 0.00 61 PRO A N 12
ATOM 16522 C CA . PRO A 1 61 ? 5.938 -8.244 10.512 1.00 0.00 61 PRO A CA 12
ATOM 16523 C C . PRO A 1 61 ? 4.603 -8.981 10.609 1.00 0.00 61 PRO A C 12
ATOM 16524 O O . PRO A 1 61 ? 3.810 -8.986 9.667 1.00 0.00 61 PRO A O 12
ATOM 16535 N N . GLU A 1 62 ? 4.372 -9.601 11.763 1.00 0.00 62 GLU A N 12
ATOM 16536 C CA . GLU A 1 62 ? 3.145 -10.347 12.017 1.00 0.00 62 GLU A CA 12
ATOM 16537 C C . GLU A 1 62 ? 1.918 -9.482 11.814 1.00 0.00 62 GLU A C 12
ATOM 16538 O O . GLU A 1 62 ? 1.995 -8.409 11.228 1.00 0.00 62 GLU A O 12
ATOM 16550 N N . ASN A 1 63 ? 0.784 -9.993 12.277 1.00 0.00 63 ASN A N 12
ATOM 16551 C CA . ASN A 1 63 ? -0.488 -9.322 12.145 1.00 0.00 63 ASN A CA 12
ATOM 16552 C C . ASN A 1 63 ? -0.360 -7.814 12.335 1.00 0.00 63 ASN A C 12
ATOM 16553 O O . ASN A 1 63 ? -0.798 -7.263 13.346 1.00 0.00 63 ASN A O 12
ATOM 16564 N N . THR A 1 64 ? 0.238 -7.156 11.353 1.00 0.00 64 THR A N 12
ATOM 16565 C CA . THR A 1 64 ? 0.429 -5.709 11.401 1.00 0.00 64 THR A CA 12
ATOM 16566 C C . THR A 1 64 ? -0.427 -5.008 10.358 1.00 0.00 64 THR A C 12
ATOM 16567 O O . THR A 1 64 ? -0.786 -5.599 9.340 1.00 0.00 64 THR A O 12
ATOM 16578 N N . THR A 1 65 ? -0.756 -3.746 10.615 1.00 0.00 65 THR A N 12
ATOM 16579 C CA . THR A 1 65 ? -1.571 -2.972 9.694 1.00 0.00 65 THR A CA 12
ATOM 16580 C C . THR A 1 65 ? -0.718 -2.298 8.636 1.00 0.00 65 THR A C 12
ATOM 16581 O O . THR A 1 65 ? -0.277 -1.159 8.797 1.00 0.00 65 THR A O 12
ATOM 16592 N N . LYS A 1 66 ? -0.506 -3.017 7.554 1.00 0.00 66 LYS A N 12
ATOM 16593 C CA . LYS A 1 66 ? 0.275 -2.529 6.433 1.00 0.00 66 LYS A CA 12
ATOM 16594 C C . LYS A 1 66 ? -0.431 -1.348 5.771 1.00 0.00 66 LYS A C 12
ATOM 16595 O O . LYS A 1 66 ? -1.089 -1.497 4.742 1.00 0.00 66 LYS A O 12
ATOM 16614 N N . THR A 1 67 ? -0.307 -0.174 6.384 1.00 0.00 67 THR A N 12
ATOM 16615 C CA . THR A 1 67 ? -0.945 1.026 5.869 1.00 0.00 67 THR A CA 12
ATOM 16616 C C . THR A 1 67 ? -0.021 1.771 4.919 1.00 0.00 67 THR A C 12
ATOM 16617 O O . THR A 1 67 ? 0.811 2.560 5.348 1.00 0.00 67 THR A O 12
ATOM 16628 N N . LEU A 1 68 ? -0.196 1.525 3.631 1.00 0.00 68 LEU A N 12
ATOM 16629 C CA . LEU A 1 68 ? 0.597 2.158 2.605 1.00 0.00 68 LEU A CA 12
ATOM 16630 C C . LEU A 1 68 ? 0.258 3.635 2.502 1.00 0.00 68 LEU A C 12
ATOM 16631 O O . LEU A 1 68 ? -0.755 4.006 1.920 1.00 0.00 68 LEU A O 12
ATOM 16647 N N . THR A 1 69 ? 1.107 4.475 3.077 1.00 0.00 69 THR A N 12
ATOM 16648 C CA . THR A 1 69 ? 0.872 5.908 3.044 1.00 0.00 69 THR A CA 12
ATOM 16649 C C . THR A 1 69 ? 1.619 6.550 1.881 1.00 0.00 69 THR A C 12
ATOM 16650 O O . THR A 1 69 ? 2.798 6.884 1.997 1.00 0.00 69 THR A O 12
ATOM 16661 N N . PHE A 1 70 ? 0.927 6.719 0.759 1.00 0.00 70 PHE A N 12
ATOM 16662 C CA . PHE A 1 70 ? 1.524 7.319 -0.416 1.00 0.00 70 PHE A CA 12
ATOM 16663 C C . PHE A 1 70 ? 1.648 8.830 -0.255 1.00 0.00 70 PHE A C 12
ATOM 16664 O O . PHE A 1 70 ? 0.656 9.554 -0.330 1.00 0.00 70 PHE A O 12
ATOM 16681 N N . ASP A 1 71 ? 2.870 9.303 -0.026 1.00 0.00 71 ASP A N 12
ATOM 16682 C CA . ASP A 1 71 ? 3.110 10.729 0.147 1.00 0.00 71 ASP A CA 12
ATOM 16683 C C . ASP A 1 71 ? 2.919 11.484 -1.154 1.00 0.00 71 ASP A C 12
ATOM 16684 O O . ASP A 1 71 ? 3.821 11.564 -1.986 1.00 0.00 71 ASP A O 12
ATOM 16693 N N . PHE A 1 72 ? 1.734 12.040 -1.311 1.00 0.00 72 PHE A N 12
ATOM 16694 C CA . PHE A 1 72 ? 1.382 12.806 -2.497 1.00 0.00 72 PHE A CA 12
ATOM 16695 C C . PHE A 1 72 ? 1.554 14.300 -2.240 1.00 0.00 72 PHE A C 12
ATOM 16696 O O . PHE A 1 72 ? 0.900 15.126 -2.873 1.00 0.00 72 PHE A O 12
ATOM 16713 N N . GLY A 1 73 ? 2.427 14.636 -1.299 1.00 0.00 73 GLY A N 12
ATOM 16714 C CA . GLY A 1 73 ? 2.661 16.026 -0.969 1.00 0.00 73 GLY A CA 12
ATOM 16715 C C . GLY A 1 73 ? 1.547 16.622 -0.131 1.00 0.00 73 GLY A C 12
ATOM 16716 O O . GLY A 1 73 ? 1.667 17.741 0.365 1.00 0.00 73 GLY A O 12
ATOM 16720 N N . VAL A 1 74 ? 0.461 15.871 0.028 1.00 0.00 74 VAL A N 12
ATOM 16721 C CA . VAL A 1 74 ? -0.673 16.325 0.811 1.00 0.00 74 VAL A CA 12
ATOM 16722 C C . VAL A 1 74 ? -1.085 15.259 1.817 1.00 0.00 74 VAL A C 12
ATOM 16723 O O . VAL A 1 74 ? -2.260 14.915 1.927 1.00 0.00 74 VAL A O 12
ATOM 16736 N N . GLY A 1 75 ? -0.100 14.737 2.545 1.00 0.00 75 GLY A N 12
ATOM 16737 C CA . GLY A 1 75 ? -0.352 13.703 3.538 1.00 0.00 75 GLY A CA 12
ATOM 16738 C C . GLY A 1 75 ? -1.691 13.854 4.229 1.00 0.00 75 GLY A C 12
ATOM 16739 O O . GLY A 1 75 ? -2.342 12.866 4.568 1.00 0.00 75 GLY A O 12
ATOM 16743 N N . THR A 1 76 ? -2.098 15.097 4.434 1.00 0.00 76 THR A N 12
ATOM 16744 C CA . THR A 1 76 ? -3.367 15.402 5.092 1.00 0.00 76 THR A CA 12
ATOM 16745 C C . THR A 1 76 ? -4.473 14.448 4.644 1.00 0.00 76 THR A C 12
ATOM 16746 O O . THR A 1 76 ? -5.165 13.855 5.472 1.00 0.00 76 THR A O 12
ATOM 16757 N N . LYS A 1 77 ? -4.641 14.312 3.332 1.00 0.00 77 LYS A N 12
ATOM 16758 C CA . LYS A 1 77 ? -5.669 13.442 2.786 1.00 0.00 77 LYS A CA 12
ATOM 16759 C C . LYS A 1 77 ? -5.108 12.520 1.710 1.00 0.00 77 LYS A C 12
ATOM 16760 O O . LYS A 1 77 ? -5.859 11.867 0.984 1.00 0.00 77 LYS A O 12
ATOM 16779 N N . ASN A 1 78 ? -3.785 12.474 1.608 1.00 0.00 78 ASN A N 12
ATOM 16780 C CA . ASN A 1 78 ? -3.122 11.633 0.618 1.00 0.00 78 ASN A CA 12
ATOM 16781 C C . ASN A 1 78 ? -3.782 10.256 0.527 1.00 0.00 78 ASN A C 12
ATOM 16782 O O . ASN A 1 78 ? -4.551 9.864 1.404 1.00 0.00 78 ASN A O 12
ATOM 16793 N N . PRO A 1 79 ? -3.485 9.505 -0.538 1.00 0.00 79 PRO A N 12
ATOM 16794 C CA . PRO A 1 79 ? -4.045 8.178 -0.742 1.00 0.00 79 PRO A CA 12
ATOM 16795 C C . PRO A 1 79 ? -3.331 7.113 0.075 1.00 0.00 79 PRO A C 12
ATOM 16796 O O . PRO A 1 79 ? -2.332 6.535 -0.357 1.00 0.00 79 PRO A O 12
ATOM 16807 N N . LYS A 1 80 ? -3.859 6.851 1.258 1.00 0.00 80 LYS A N 12
ATOM 16808 C CA . LYS A 1 80 ? -3.296 5.841 2.139 1.00 0.00 80 LYS A CA 12
ATOM 16809 C C . LYS A 1 80 ? -4.048 4.533 1.941 1.00 0.00 80 LYS A C 12
ATOM 16810 O O . LYS A 1 80 ? -5.228 4.544 1.596 1.00 0.00 80 LYS A O 12
ATOM 16829 N N . LEU A 1 81 ? -3.379 3.406 2.149 1.00 0.00 81 LEU A N 12
ATOM 16830 C CA . LEU A 1 81 ? -4.026 2.120 1.977 1.00 0.00 81 LEU A CA 12
ATOM 16831 C C . LEU A 1 81 ? -3.720 1.212 3.161 1.00 0.00 81 LEU A C 12
ATOM 16832 O O . LEU A 1 81 ? -2.576 0.857 3.395 1.00 0.00 81 LEU A O 12
ATOM 16848 N N . THR A 1 82 ? -4.748 0.856 3.921 1.00 0.00 82 THR A N 12
ATOM 16849 C CA . THR A 1 82 ? -4.553 0.015 5.090 1.00 0.00 82 THR A CA 12
ATOM 16850 C C . THR A 1 82 ? -4.693 -1.455 4.751 1.00 0.00 82 THR A C 12
ATOM 16851 O O . THR A 1 82 ? -5.764 -1.922 4.365 1.00 0.00 82 THR A O 12
ATOM 16862 N N . ILE A 1 83 ? -3.599 -2.189 4.919 1.00 0.00 83 ILE A N 12
ATOM 16863 C CA . ILE A 1 83 ? -3.592 -3.616 4.654 1.00 0.00 83 ILE A CA 12
ATOM 16864 C C . ILE A 1 83 ? -3.423 -4.396 5.946 1.00 0.00 83 ILE A C 12
ATOM 16865 O O . ILE A 1 83 ? -2.821 -3.907 6.904 1.00 0.00 83 ILE A O 12
ATOM 16881 N N . THR A 1 84 ? -3.949 -5.609 5.969 1.00 0.00 84 THR A N 12
ATOM 16882 C CA . THR A 1 84 ? -3.848 -6.453 7.148 1.00 0.00 84 THR A CA 12
ATOM 16883 C C . THR A 1 84 ? -2.898 -7.616 6.894 1.00 0.00 84 THR A C 12
ATOM 16884 O O . THR A 1 84 ? -3.295 -8.645 6.348 1.00 0.00 84 THR A O 12
ATOM 16895 N N . VAL A 1 85 ? -1.642 -7.449 7.295 1.00 0.00 85 VAL A N 12
ATOM 16896 C CA . VAL A 1 85 ? -0.643 -8.494 7.109 1.00 0.00 85 VAL A CA 12
ATOM 16897 C C . VAL A 1 85 ? -0.626 -9.438 8.301 1.00 0.00 85 VAL A C 12
ATOM 16898 O O . VAL A 1 85 ? -0.006 -9.150 9.324 1.00 0.00 85 VAL A O 12
ATOM 16911 N N . LEU A 1 86 ? -1.319 -10.561 8.163 1.00 0.00 86 LEU A N 12
ATOM 16912 C CA . LEU A 1 86 ? -1.394 -11.553 9.232 1.00 0.00 86 LEU A CA 12
ATOM 16913 C C . LEU A 1 86 ? -0.105 -12.362 9.320 1.00 0.00 86 LEU A C 12
ATOM 16914 O O . LEU A 1 86 ? 0.663 -12.429 8.364 1.00 0.00 86 LEU A O 12
ATOM 16930 N N . PRO A 1 87 ? 0.146 -12.993 10.478 1.00 0.00 87 PRO A N 12
ATOM 16931 C CA . PRO A 1 87 ? 1.346 -13.800 10.693 1.00 0.00 87 PRO A CA 12
ATOM 16932 C C . PRO A 1 87 ? 1.325 -15.096 9.889 1.00 0.00 87 PRO A C 12
ATOM 16933 O O . PRO A 1 87 ? 0.277 -15.517 9.399 1.00 0.00 87 PRO A O 12
ATOM 16944 N N . LYS A 1 88 ? 2.489 -15.724 9.755 1.00 0.00 88 LYS A N 12
ATOM 16945 C CA . LYS A 1 88 ? 2.603 -16.972 9.010 1.00 0.00 88 LYS A CA 12
ATOM 16946 C C . LYS A 1 88 ? 1.821 -18.087 9.690 1.00 0.00 88 LYS A C 12
ATOM 16947 O O . LYS A 1 88 ? 1.388 -17.952 10.834 1.00 0.00 88 LYS A O 12
ATOM 16966 N N . ASP A 1 89 ? 1.650 -19.190 8.974 1.00 0.00 89 ASP A N 12
ATOM 16967 C CA . ASP A 1 89 ? 0.921 -20.338 9.498 1.00 0.00 89 ASP A CA 12
ATOM 16968 C C . ASP A 1 89 ? 1.881 -21.454 9.903 1.00 0.00 89 ASP A C 12
ATOM 16969 O O . ASP A 1 89 ? 3.031 -21.484 9.466 1.00 0.00 89 ASP A O 12
ATOM 16978 N N . ILE A 1 90 ? 1.399 -22.366 10.741 1.00 0.00 90 ILE A N 12
ATOM 16979 C CA . ILE A 1 90 ? 2.214 -23.482 11.204 1.00 0.00 90 ILE A CA 12
ATOM 16980 C C . ILE A 1 90 ? 1.734 -24.801 10.604 1.00 0.00 90 ILE A C 12
ATOM 16981 O O . ILE A 1 90 ? 0.532 -25.056 10.524 1.00 0.00 90 ILE A O 12
ATOM 16997 N N . PRO A 1 91 ? 2.673 -25.658 10.172 1.00 0.00 91 PRO A N 12
ATOM 16998 C CA . PRO A 1 91 ? 2.342 -26.957 9.574 1.00 0.00 91 PRO A CA 12
ATOM 16999 C C . PRO A 1 91 ? 1.777 -27.938 10.599 1.00 0.00 91 PRO A C 12
ATOM 17000 O O . PRO A 1 91 ? 2.154 -27.909 11.771 1.00 0.00 91 PRO A O 12
ATOM 17011 N N . GLY A 1 92 ? 0.875 -28.800 10.147 1.00 0.00 92 GLY A N 12
ATOM 17012 C CA . GLY A 1 92 ? 0.276 -29.779 11.037 1.00 0.00 92 GLY A CA 12
ATOM 17013 C C . GLY A 1 92 ? -1.153 -29.431 11.395 1.00 0.00 92 GLY A C 12
ATOM 17014 O O . GLY A 1 92 ? -2.010 -30.311 11.467 1.00 0.00 92 GLY A O 12
ATOM 17018 N N . LEU A 1 93 ? -1.409 -28.149 11.623 1.00 0.00 93 LEU A N 12
ATOM 17019 C CA . LEU A 1 93 ? -2.746 -27.688 11.978 1.00 0.00 93 LEU A CA 12
ATOM 17020 C C . LEU A 1 93 ? -2.740 -26.202 12.319 1.00 0.00 93 LEU A C 12
ATOM 17021 O O . LEU A 1 93 ? -1.817 -25.710 12.969 1.00 0.00 93 LEU A O 12
ATOM 17037 N N . GLU A 1 94 ? -3.772 -25.492 11.877 1.00 0.00 94 GLU A N 12
ATOM 17038 C CA . GLU A 1 94 ? -3.883 -24.063 12.135 1.00 0.00 94 GLU A CA 12
ATOM 17039 C C . GLU A 1 94 ? -4.090 -23.793 13.623 1.00 0.00 94 GLU A C 12
ATOM 17040 O O . GLU A 1 94 ? -3.145 -23.297 14.272 1.00 0.00 94 GLU A O 12
ATOM 17053 N N . MET A 1 1 ? -4.801 22.335 -2.591 1.00 0.00 1 MET A N 13
ATOM 17054 C CA . MET A 1 1 ? -6.099 22.077 -3.267 1.00 0.00 1 MET A CA 13
ATOM 17055 C C . MET A 1 1 ? -5.943 21.049 -4.384 1.00 0.00 1 MET A C 13
ATOM 17056 O O . MET A 1 1 ? -6.382 21.276 -5.512 1.00 0.00 1 MET A O 13
ATOM 17072 N N . GLN A 1 2 ? -5.316 19.924 -4.062 1.00 0.00 2 GLN A N 13
ATOM 17073 C CA . GLN A 1 2 ? -5.102 18.863 -5.041 1.00 0.00 2 GLN A CA 13
ATOM 17074 C C . GLN A 1 2 ? -6.048 17.692 -4.784 1.00 0.00 2 GLN A C 13
ATOM 17075 O O . GLN A 1 2 ? -6.635 17.577 -3.709 1.00 0.00 2 GLN A O 13
ATOM 17089 N N . ASP A 1 3 ? -6.180 16.820 -5.778 1.00 0.00 3 ASP A N 13
ATOM 17090 C CA . ASP A 1 3 ? -7.047 15.655 -5.664 1.00 0.00 3 ASP A CA 13
ATOM 17091 C C . ASP A 1 3 ? -6.398 14.422 -6.292 1.00 0.00 3 ASP A C 13
ATOM 17092 O O . ASP A 1 3 ? -6.660 14.095 -7.451 1.00 0.00 3 ASP A O 13
ATOM 17101 N N . PRO A 1 4 ? -5.544 13.720 -5.532 1.00 0.00 4 PRO A N 13
ATOM 17102 C CA . PRO A 1 4 ? -4.861 12.515 -6.014 1.00 0.00 4 PRO A CA 13
ATOM 17103 C C . PRO A 1 4 ? -5.810 11.329 -6.113 1.00 0.00 4 PRO A C 13
ATOM 17104 O O . PRO A 1 4 ? -6.702 11.170 -5.280 1.00 0.00 4 PRO A O 13
ATOM 17115 N N . THR A 1 5 ? -5.623 10.494 -7.134 1.00 0.00 5 THR A N 13
ATOM 17116 C CA . THR A 1 5 ? -6.487 9.335 -7.317 1.00 0.00 5 THR A CA 13
ATOM 17117 C C . THR A 1 5 ? -5.675 8.057 -7.497 1.00 0.00 5 THR A C 13
ATOM 17118 O O . THR A 1 5 ? -4.892 7.938 -8.437 1.00 0.00 5 THR A O 13
ATOM 17129 N N . ILE A 1 6 ? -5.857 7.101 -6.592 1.00 0.00 6 ILE A N 13
ATOM 17130 C CA . ILE A 1 6 ? -5.134 5.853 -6.668 1.00 0.00 6 ILE A CA 13
ATOM 17131 C C . ILE A 1 6 ? -5.910 4.696 -6.043 1.00 0.00 6 ILE A C 13
ATOM 17132 O O . ILE A 1 6 ? -7.086 4.821 -5.703 1.00 0.00 6 ILE A O 13
ATOM 17148 N N . ASN A 1 7 ? -5.221 3.569 -5.904 1.00 0.00 7 ASN A N 13
ATOM 17149 C CA . ASN A 1 7 ? -5.786 2.352 -5.329 1.00 0.00 7 ASN A CA 13
ATOM 17150 C C . ASN A 1 7 ? -6.688 2.640 -4.137 1.00 0.00 7 ASN A C 13
ATOM 17151 O O . ASN A 1 7 ? -6.717 3.749 -3.608 1.00 0.00 7 ASN A O 13
ATOM 17162 N N . PRO A 1 8 ? -7.445 1.617 -3.711 1.00 0.00 8 PRO A N 13
ATOM 17163 C CA . PRO A 1 8 ? -8.372 1.727 -2.588 1.00 0.00 8 PRO A CA 13
ATOM 17164 C C . PRO A 1 8 ? -7.687 2.170 -1.301 1.00 0.00 8 PRO A C 13
ATOM 17165 O O . PRO A 1 8 ? -6.692 2.895 -1.335 1.00 0.00 8 PRO A O 13
ATOM 17176 N N . THR A 1 9 ? -8.230 1.741 -0.166 1.00 0.00 9 THR A N 13
ATOM 17177 C CA . THR A 1 9 ? -7.669 2.109 1.122 1.00 0.00 9 THR A CA 13
ATOM 17178 C C . THR A 1 9 ? -7.846 0.997 2.160 1.00 0.00 9 THR A C 13
ATOM 17179 O O . THR A 1 9 ? -7.511 1.178 3.331 1.00 0.00 9 THR A O 13
ATOM 17190 N N . SER A 1 10 ? -8.373 -0.148 1.745 1.00 0.00 10 SER A N 13
ATOM 17191 C CA . SER A 1 10 ? -8.581 -1.249 2.679 1.00 0.00 10 SER A CA 13
ATOM 17192 C C . SER A 1 10 ? -8.319 -2.615 2.047 1.00 0.00 10 SER A C 13
ATOM 17193 O O . SER A 1 10 ? -8.812 -2.920 0.961 1.00 0.00 10 SER A O 13
ATOM 17201 N N . ILE A 1 11 ? -7.553 -3.431 2.761 1.00 0.00 11 ILE A N 13
ATOM 17202 C CA . ILE A 1 11 ? -7.219 -4.784 2.321 1.00 0.00 11 ILE A CA 13
ATOM 17203 C C . ILE A 1 11 ? -6.688 -5.605 3.494 1.00 0.00 11 ILE A C 13
ATOM 17204 O O . ILE A 1 11 ? -6.031 -5.068 4.386 1.00 0.00 11 ILE A O 13
ATOM 17220 N N . SER A 1 12 ? -6.976 -6.904 3.499 1.00 0.00 12 SER A N 13
ATOM 17221 C CA . SER A 1 12 ? -6.518 -7.772 4.583 1.00 0.00 12 SER A CA 13
ATOM 17222 C C . SER A 1 12 ? -6.135 -9.156 4.083 1.00 0.00 12 SER A C 13
ATOM 17223 O O . SER A 1 12 ? -6.857 -9.779 3.303 1.00 0.00 12 SER A O 13
ATOM 17231 N N . ALA A 1 13 ? -4.994 -9.634 4.561 1.00 0.00 13 ALA A N 13
ATOM 17232 C CA . ALA A 1 13 ? -4.484 -10.946 4.201 1.00 0.00 13 ALA A CA 13
ATOM 17233 C C . ALA A 1 13 ? -3.276 -11.290 5.061 1.00 0.00 13 ALA A C 13
ATOM 17234 O O . ALA A 1 13 ? -2.646 -10.403 5.642 1.00 0.00 13 ALA A O 13
ATOM 17241 N N . LYS A 1 14 ? -2.939 -12.568 5.133 1.00 0.00 14 LYS A N 13
ATOM 17242 C CA . LYS A 1 14 ? -1.799 -12.996 5.902 1.00 0.00 14 LYS A CA 13
ATOM 17243 C C . LYS A 1 14 ? -0.517 -12.544 5.216 1.00 0.00 14 LYS A C 13
ATOM 17244 O O . LYS A 1 14 ? -0.484 -12.366 3.996 1.00 0.00 14 LYS A O 13
ATOM 17263 N N . ALA A 1 15 ? 0.532 -12.337 5.990 1.00 0.00 15 ALA A N 13
ATOM 17264 C CA . ALA A 1 15 ? 1.787 -11.887 5.420 1.00 0.00 15 ALA A CA 13
ATOM 17265 C C . ALA A 1 15 ? 2.334 -12.889 4.431 1.00 0.00 15 ALA A C 13
ATOM 17266 O O . ALA A 1 15 ? 2.876 -13.933 4.796 1.00 0.00 15 ALA A O 13
ATOM 17273 N N . GLY A 1 16 ? 2.176 -12.546 3.169 1.00 0.00 16 GLY A N 13
ATOM 17274 C CA . GLY A 1 16 ? 2.631 -13.388 2.095 1.00 0.00 16 GLY A CA 13
ATOM 17275 C C . GLY A 1 16 ? 1.547 -13.608 1.073 1.00 0.00 16 GLY A C 13
ATOM 17276 O O . GLY A 1 16 ? 1.811 -13.687 -0.113 1.00 0.00 16 GLY A O 13
ATOM 17280 N N . SER A 1 17 ? 0.305 -13.659 1.529 1.00 0.00 17 SER A N 13
ATOM 17281 C CA . SER A 1 17 ? -0.805 -13.855 0.632 1.00 0.00 17 SER A CA 13
ATOM 17282 C C . SER A 1 17 ? -0.994 -12.635 -0.252 1.00 0.00 17 SER A C 13
ATOM 17283 O O . SER A 1 17 ? -1.950 -12.541 -1.024 1.00 0.00 17 SER A O 13
ATOM 17291 N N . PHE A 1 18 ? -0.066 -11.706 -0.148 1.00 0.00 18 PHE A N 13
ATOM 17292 C CA . PHE A 1 18 ? -0.116 -10.505 -0.920 1.00 0.00 18 PHE A CA 13
ATOM 17293 C C . PHE A 1 18 ? 0.813 -10.601 -2.102 1.00 0.00 18 PHE A C 13
ATOM 17294 O O . PHE A 1 18 ? 1.920 -10.065 -2.079 1.00 0.00 18 PHE A O 13
ATOM 17311 N N . ALA A 1 19 ? 0.362 -11.289 -3.132 1.00 0.00 19 ALA A N 13
ATOM 17312 C CA . ALA A 1 19 ? 1.172 -11.457 -4.328 1.00 0.00 19 ALA A CA 13
ATOM 17313 C C . ALA A 1 19 ? 1.328 -10.120 -5.038 1.00 0.00 19 ALA A C 13
ATOM 17314 O O . ALA A 1 19 ? 0.523 -9.210 -4.835 1.00 0.00 19 ALA A O 13
ATOM 17321 N N . ASP A 1 20 ? 2.373 -9.994 -5.853 1.00 0.00 20 ASP A N 13
ATOM 17322 C CA . ASP A 1 20 ? 2.635 -8.748 -6.573 1.00 0.00 20 ASP A CA 13
ATOM 17323 C C . ASP A 1 20 ? 1.326 -8.066 -6.947 1.00 0.00 20 ASP A C 13
ATOM 17324 O O . ASP A 1 20 ? 0.508 -8.626 -7.679 1.00 0.00 20 ASP A O 13
ATOM 17333 N N . THR A 1 21 ? 1.120 -6.863 -6.419 1.00 0.00 21 THR A N 13
ATOM 17334 C CA . THR A 1 21 ? -0.101 -6.123 -6.681 1.00 0.00 21 THR A CA 13
ATOM 17335 C C . THR A 1 21 ? 0.198 -4.736 -7.219 1.00 0.00 21 THR A C 13
ATOM 17336 O O . THR A 1 21 ? 0.906 -3.952 -6.589 1.00 0.00 21 THR A O 13
ATOM 17347 N N . LYS A 1 22 ? -0.337 -4.442 -8.390 1.00 0.00 22 LYS A N 13
ATOM 17348 C CA . LYS A 1 22 ? -0.133 -3.159 -9.017 1.00 0.00 22 LYS A CA 13
ATOM 17349 C C . LYS A 1 22 ? -1.118 -2.131 -8.485 1.00 0.00 22 LYS A C 13
ATOM 17350 O O . LYS A 1 22 ? -2.053 -2.460 -7.753 1.00 0.00 22 LYS A O 13
ATOM 17369 N N . ILE A 1 23 ? -0.880 -0.887 -8.850 1.00 0.00 23 ILE A N 13
ATOM 17370 C CA . ILE A 1 23 ? -1.709 0.219 -8.413 1.00 0.00 23 ILE A CA 13
ATOM 17371 C C . ILE A 1 23 ? -1.589 1.399 -9.378 1.00 0.00 23 ILE A C 13
ATOM 17372 O O . ILE A 1 23 ? -0.642 1.483 -10.159 1.00 0.00 23 ILE A O 13
ATOM 17388 N N . THR A 1 24 ? -2.557 2.310 -9.316 1.00 0.00 24 THR A N 13
ATOM 17389 C CA . THR A 1 24 ? -2.556 3.483 -10.180 1.00 0.00 24 THR A CA 13
ATOM 17390 C C . THR A 1 24 ? -2.312 4.753 -9.373 1.00 0.00 24 THR A C 13
ATOM 17391 O O . THR A 1 24 ? -3.107 5.110 -8.506 1.00 0.00 24 THR A O 13
ATOM 17402 N N . LEU A 1 25 ? -1.209 5.432 -9.662 1.00 0.00 25 LEU A N 13
ATOM 17403 C CA . LEU A 1 25 ? -0.862 6.660 -8.961 1.00 0.00 25 LEU A CA 13
ATOM 17404 C C . LEU A 1 25 ? -1.283 7.885 -9.773 1.00 0.00 25 LEU A C 13
ATOM 17405 O O . LEU A 1 25 ? -0.443 8.558 -10.364 1.00 0.00 25 LEU A O 13
ATOM 17421 N N . THR A 1 26 ? -2.584 8.170 -9.798 1.00 0.00 26 THR A N 13
ATOM 17422 C CA . THR A 1 26 ? -3.097 9.314 -10.550 1.00 0.00 26 THR A CA 13
ATOM 17423 C C . THR A 1 26 ? -2.666 10.627 -9.902 1.00 0.00 26 THR A C 13
ATOM 17424 O O . THR A 1 26 ? -3.144 10.991 -8.823 1.00 0.00 26 THR A O 13
ATOM 17435 N N . PRO A 1 27 ? -1.742 11.348 -10.575 1.00 0.00 27 PRO A N 13
ATOM 17436 C CA . PRO A 1 27 ? -1.200 12.626 -10.112 1.00 0.00 27 PRO A CA 13
ATOM 17437 C C . PRO A 1 27 ? -1.936 13.816 -10.693 1.00 0.00 27 PRO A C 13
ATOM 17438 O O . PRO A 1 27 ? -1.521 14.950 -10.512 1.00 0.00 27 PRO A O 13
ATOM 17449 N N . ASN A 1 28 ? -3.000 13.508 -11.423 1.00 0.00 28 ASN A N 13
ATOM 17450 C CA . ASN A 1 28 ? -3.843 14.466 -12.112 1.00 0.00 28 ASN A CA 13
ATOM 17451 C C . ASN A 1 28 ? -4.019 15.733 -11.308 1.00 0.00 28 ASN A C 13
ATOM 17452 O O . ASN A 1 28 ? -5.103 16.062 -10.827 1.00 0.00 28 ASN A O 13
ATOM 17463 N N . GLY A 1 29 ? -2.914 16.421 -11.186 1.00 0.00 29 GLY A N 13
ATOM 17464 C CA . GLY A 1 29 ? -2.866 17.673 -10.451 1.00 0.00 29 GLY A CA 13
ATOM 17465 C C . GLY A 1 29 ? -1.964 17.597 -9.236 1.00 0.00 29 GLY A C 13
ATOM 17466 O O . GLY A 1 29 ? -1.393 18.599 -8.807 1.00 0.00 29 GLY A O 13
ATOM 17470 N N . ASN A 1 30 ? -1.839 16.397 -8.692 1.00 0.00 30 ASN A N 13
ATOM 17471 C CA . ASN A 1 30 ? -1.009 16.154 -7.522 1.00 0.00 30 ASN A CA 13
ATOM 17472 C C . ASN A 1 30 ? 0.254 15.400 -7.902 1.00 0.00 30 ASN A C 13
ATOM 17473 O O . ASN A 1 30 ? 0.367 14.860 -9.002 1.00 0.00 30 ASN A O 13
ATOM 17484 N N . THR A 1 31 ? 1.202 15.352 -6.974 1.00 0.00 31 THR A N 13
ATOM 17485 C CA . THR A 1 31 ? 2.458 14.653 -7.193 1.00 0.00 31 THR A CA 13
ATOM 17486 C C . THR A 1 31 ? 2.674 13.608 -6.108 1.00 0.00 31 THR A C 13
ATOM 17487 O O . THR A 1 31 ? 2.116 13.711 -5.017 1.00 0.00 31 THR A O 13
ATOM 17498 N N . PHE A 1 32 ? 3.482 12.605 -6.414 1.00 0.00 32 PHE A N 13
ATOM 17499 C CA . PHE A 1 32 ? 3.763 11.533 -5.462 1.00 0.00 32 PHE A CA 13
ATOM 17500 C C . PHE A 1 32 ? 5.241 11.504 -5.085 1.00 0.00 32 PHE A C 13
ATOM 17501 O O . PHE A 1 32 ? 6.113 11.729 -5.923 1.00 0.00 32 PHE A O 13
ATOM 17518 N N . ASN A 1 33 ? 5.511 11.226 -3.814 1.00 0.00 33 ASN A N 13
ATOM 17519 C CA . ASN A 1 33 ? 6.880 11.164 -3.320 1.00 0.00 33 ASN A CA 13
ATOM 17520 C C . ASN A 1 33 ? 7.258 9.734 -2.945 1.00 0.00 33 ASN A C 13
ATOM 17521 O O . ASN A 1 33 ? 8.383 9.296 -3.184 1.00 0.00 33 ASN A O 13
ATOM 17532 N N . GLY A 1 34 ? 6.311 9.014 -2.355 1.00 0.00 34 GLY A N 13
ATOM 17533 C CA . GLY A 1 34 ? 6.566 7.640 -1.956 1.00 0.00 34 GLY A CA 13
ATOM 17534 C C . GLY A 1 34 ? 5.866 7.271 -0.661 1.00 0.00 34 GLY A C 13
ATOM 17535 O O . GLY A 1 34 ? 5.476 8.147 0.109 1.00 0.00 34 GLY A O 13
ATOM 17539 N N . ILE A 1 35 ? 5.714 5.971 -0.418 1.00 0.00 35 ILE A N 13
ATOM 17540 C CA . ILE A 1 35 ? 5.074 5.490 0.791 1.00 0.00 35 ILE A CA 13
ATOM 17541 C C . ILE A 1 35 ? 6.139 5.043 1.788 1.00 0.00 35 ILE A C 13
ATOM 17542 O O . ILE A 1 35 ? 6.700 3.950 1.676 1.00 0.00 35 ILE A O 13
ATOM 17558 N N . SER A 1 36 ? 6.433 5.914 2.745 1.00 0.00 36 SER A N 13
ATOM 17559 C CA . SER A 1 36 ? 7.465 5.642 3.757 1.00 0.00 36 SER A CA 13
ATOM 17560 C C . SER A 1 36 ? 7.165 4.391 4.554 1.00 0.00 36 SER A C 13
ATOM 17561 O O . SER A 1 36 ? 8.075 3.624 4.868 1.00 0.00 36 SER A O 13
ATOM 17569 N N . GLU A 1 37 ? 5.897 4.154 4.851 1.00 0.00 37 GLU A N 13
ATOM 17570 C CA . GLU A 1 37 ? 5.501 2.981 5.559 1.00 0.00 37 GLU A CA 13
ATOM 17571 C C . GLU A 1 37 ? 6.260 1.790 4.999 1.00 0.00 37 GLU A C 13
ATOM 17572 O O . GLU A 1 37 ? 6.562 0.829 5.707 1.00 0.00 37 GLU A O 13
ATOM 17584 N N . LEU A 1 38 ? 6.575 1.891 3.712 1.00 0.00 38 LEU A N 13
ATOM 17585 C CA . LEU A 1 38 ? 7.307 0.869 3.015 1.00 0.00 38 LEU A CA 13
ATOM 17586 C C . LEU A 1 38 ? 8.222 1.496 1.967 1.00 0.00 38 LEU A C 13
ATOM 17587 O O . LEU A 1 38 ? 7.792 1.816 0.857 1.00 0.00 38 LEU A O 13
ATOM 17603 N N . GLN A 1 39 ? 9.475 1.696 2.354 1.00 0.00 39 GLN A N 13
ATOM 17604 C CA . GLN A 1 39 ? 10.486 2.311 1.522 1.00 0.00 39 GLN A CA 13
ATOM 17605 C C . GLN A 1 39 ? 10.257 2.020 0.065 1.00 0.00 39 GLN A C 13
ATOM 17606 O O . GLN A 1 39 ? 10.739 1.036 -0.489 1.00 0.00 39 GLN A O 13
ATOM 17620 N N . SER A 1 40 ? 9.491 2.932 -0.500 1.00 0.00 40 SER A N 13
ATOM 17621 C CA . SER A 1 40 ? 9.073 2.945 -1.911 1.00 0.00 40 SER A CA 13
ATOM 17622 C C . SER A 1 40 ? 9.724 1.849 -2.741 1.00 0.00 40 SER A C 13
ATOM 17623 O O . SER A 1 40 ? 9.075 1.222 -3.579 1.00 0.00 40 SER A O 13
ATOM 17631 N N . SER A 1 41 ? 10.996 1.622 -2.510 1.00 0.00 41 SER A N 13
ATOM 17632 C CA . SER A 1 41 ? 11.724 0.600 -3.240 1.00 0.00 41 SER A CA 13
ATOM 17633 C C . SER A 1 41 ? 11.083 -0.780 -3.078 1.00 0.00 41 SER A C 13
ATOM 17634 O O . SER A 1 41 ? 11.383 -1.690 -3.851 1.00 0.00 41 SER A O 13
ATOM 17642 N N . GLN A 1 42 ? 10.218 -0.959 -2.068 1.00 0.00 42 GLN A N 13
ATOM 17643 C CA . GLN A 1 42 ? 9.590 -2.233 -1.840 1.00 0.00 42 GLN A CA 13
ATOM 17644 C C . GLN A 1 42 ? 8.544 -2.563 -2.911 1.00 0.00 42 GLN A C 13
ATOM 17645 O O . GLN A 1 42 ? 8.143 -3.719 -3.084 1.00 0.00 42 GLN A O 13
ATOM 17659 N N . TYR A 1 43 ? 8.137 -1.537 -3.638 1.00 0.00 43 TYR A N 13
ATOM 17660 C CA . TYR A 1 43 ? 7.169 -1.693 -4.729 1.00 0.00 43 TYR A CA 13
ATOM 17661 C C . TYR A 1 43 ? 7.752 -1.198 -6.042 1.00 0.00 43 TYR A C 13
ATOM 17662 O O . TYR A 1 43 ? 8.938 -0.875 -6.132 1.00 0.00 43 TYR A O 13
ATOM 17680 N N . THR A 1 44 ? 6.908 -1.155 -7.053 1.00 0.00 44 THR A N 13
ATOM 17681 C CA . THR A 1 44 ? 7.306 -0.716 -8.377 1.00 0.00 44 THR A CA 13
ATOM 17682 C C . THR A 1 44 ? 6.493 0.492 -8.800 1.00 0.00 44 THR A C 13
ATOM 17683 O O . THR A 1 44 ? 5.510 0.376 -9.533 1.00 0.00 44 THR A O 13
ATOM 17694 N N . LYS A 1 45 ? 6.913 1.653 -8.320 1.00 0.00 45 LYS A N 13
ATOM 17695 C CA . LYS A 1 45 ? 6.239 2.907 -8.639 1.00 0.00 45 LYS A CA 13
ATOM 17696 C C . LYS A 1 45 ? 6.459 3.273 -10.101 1.00 0.00 45 LYS A C 13
ATOM 17697 O O . LYS A 1 45 ? 7.388 2.787 -10.746 1.00 0.00 45 LYS A O 13
ATOM 17716 N N . GLY A 1 46 ? 5.595 4.135 -10.612 1.00 0.00 46 GLY A N 13
ATOM 17717 C CA . GLY A 1 46 ? 5.693 4.565 -11.988 1.00 0.00 46 GLY A CA 13
ATOM 17718 C C . GLY A 1 46 ? 4.884 5.817 -12.256 1.00 0.00 46 GLY A C 13
ATOM 17719 O O . GLY A 1 46 ? 3.904 5.772 -12.999 1.00 0.00 46 GLY A O 13
ATOM 17723 N N . THR A 1 47 ? 5.297 6.928 -11.634 1.00 0.00 47 THR A N 13
ATOM 17724 C CA . THR A 1 47 ? 4.621 8.226 -11.787 1.00 0.00 47 THR A CA 13
ATOM 17725 C C . THR A 1 47 ? 3.275 8.081 -12.491 1.00 0.00 47 THR A C 13
ATOM 17726 O O . THR A 1 47 ? 3.052 8.656 -13.559 1.00 0.00 47 THR A O 13
ATOM 17737 N N . ASN A 1 48 ? 2.392 7.297 -11.883 1.00 0.00 48 ASN A N 13
ATOM 17738 C CA . ASN A 1 48 ? 1.056 7.030 -12.418 1.00 0.00 48 ASN A CA 13
ATOM 17739 C C . ASN A 1 48 ? 0.618 5.636 -12.026 1.00 0.00 48 ASN A C 13
ATOM 17740 O O . ASN A 1 48 ? -0.559 5.298 -12.098 1.00 0.00 48 ASN A O 13
ATOM 17751 N N . GLU A 1 49 ? 1.581 4.830 -11.606 1.00 0.00 49 GLU A N 13
ATOM 17752 C CA . GLU A 1 49 ? 1.303 3.469 -11.188 1.00 0.00 49 GLU A CA 13
ATOM 17753 C C . GLU A 1 49 ? 2.293 3.018 -10.128 1.00 0.00 49 GLU A C 13
ATOM 17754 O O . GLU A 1 49 ? 3.356 3.603 -9.957 1.00 0.00 49 GLU A O 13
ATOM 17766 N N . VAL A 1 50 ? 1.926 1.965 -9.430 1.00 0.00 50 VAL A N 13
ATOM 17767 C CA . VAL A 1 50 ? 2.767 1.401 -8.384 1.00 0.00 50 VAL A CA 13
ATOM 17768 C C . VAL A 1 50 ? 2.423 -0.057 -8.154 1.00 0.00 50 VAL A C 13
ATOM 17769 O O . VAL A 1 50 ? 1.256 -0.427 -8.112 1.00 0.00 50 VAL A O 13
ATOM 17782 N N . THR A 1 51 ? 3.445 -0.884 -8.021 1.00 0.00 51 THR A N 13
ATOM 17783 C CA . THR A 1 51 ? 3.221 -2.312 -7.818 1.00 0.00 51 THR A CA 13
ATOM 17784 C C . THR A 1 51 ? 3.962 -2.860 -6.604 1.00 0.00 51 THR A C 13
ATOM 17785 O O . THR A 1 51 ? 5.187 -2.945 -6.593 1.00 0.00 51 THR A O 13
ATOM 17796 N N . LEU A 1 52 ? 3.199 -3.264 -5.591 1.00 0.00 52 LEU A N 13
ATOM 17797 C CA . LEU A 1 52 ? 3.779 -3.835 -4.388 1.00 0.00 52 LEU A CA 13
ATOM 17798 C C . LEU A 1 52 ? 4.364 -5.188 -4.690 1.00 0.00 52 LEU A C 13
ATOM 17799 O O . LEU A 1 52 ? 3.811 -5.937 -5.502 1.00 0.00 52 LEU A O 13
ATOM 17815 N N . LEU A 1 53 ? 5.466 -5.523 -4.035 1.00 0.00 53 LEU A N 13
ATOM 17816 C CA . LEU A 1 53 ? 6.062 -6.812 -4.275 1.00 0.00 53 LEU A CA 13
ATOM 17817 C C . LEU A 1 53 ? 5.881 -7.767 -3.101 1.00 0.00 53 LEU A C 13
ATOM 17818 O O . LEU A 1 53 ? 6.457 -7.591 -2.026 1.00 0.00 53 LEU A O 13
ATOM 17834 N N . ALA A 1 54 ? 5.082 -8.801 -3.337 1.00 0.00 54 ALA A N 13
ATOM 17835 C CA . ALA A 1 54 ? 4.801 -9.823 -2.338 1.00 0.00 54 ALA A CA 13
ATOM 17836 C C . ALA A 1 54 ? 6.051 -10.253 -1.573 1.00 0.00 54 ALA A C 13
ATOM 17837 O O . ALA A 1 54 ? 5.951 -10.906 -0.535 1.00 0.00 54 ALA A O 13
ATOM 17844 N N . SER A 1 55 ? 7.221 -9.901 -2.087 1.00 0.00 55 SER A N 13
ATOM 17845 C CA . SER A 1 55 ? 8.475 -10.272 -1.444 1.00 0.00 55 SER A CA 13
ATOM 17846 C C . SER A 1 55 ? 8.681 -9.497 -0.152 1.00 0.00 55 SER A C 13
ATOM 17847 O O . SER A 1 55 ? 9.033 -10.071 0.872 1.00 0.00 55 SER A O 13
ATOM 17855 N N . TYR A 1 56 ? 8.457 -8.194 -0.214 1.00 0.00 56 TYR A N 13
ATOM 17856 C CA . TYR A 1 56 ? 8.618 -7.338 0.947 1.00 0.00 56 TYR A CA 13
ATOM 17857 C C . TYR A 1 56 ? 7.480 -7.566 1.925 1.00 0.00 56 TYR A C 13
ATOM 17858 O O . TYR A 1 56 ? 7.689 -7.884 3.104 1.00 0.00 56 TYR A O 13
ATOM 17876 N N . LEU A 1 57 ? 6.269 -7.397 1.426 1.00 0.00 57 LEU A N 13
ATOM 17877 C CA . LEU A 1 57 ? 5.090 -7.576 2.252 1.00 0.00 57 LEU A CA 13
ATOM 17878 C C . LEU A 1 57 ? 5.068 -8.956 2.889 1.00 0.00 57 LEU A C 13
ATOM 17879 O O . LEU A 1 57 ? 4.633 -9.111 4.030 1.00 0.00 57 LEU A O 13
ATOM 17895 N N . ASN A 1 58 ? 5.543 -9.960 2.163 1.00 0.00 58 ASN A N 13
ATOM 17896 C CA . ASN A 1 58 ? 5.573 -11.313 2.695 1.00 0.00 58 ASN A CA 13
ATOM 17897 C C . ASN A 1 58 ? 6.532 -11.397 3.876 1.00 0.00 58 ASN A C 13
ATOM 17898 O O . ASN A 1 58 ? 6.365 -12.230 4.770 1.00 0.00 58 ASN A O 13
ATOM 17909 N N . THR A 1 59 ? 7.537 -10.527 3.874 1.00 0.00 59 THR A N 13
ATOM 17910 C CA . THR A 1 59 ? 8.526 -10.500 4.946 1.00 0.00 59 THR A CA 13
ATOM 17911 C C . THR A 1 59 ? 8.051 -9.625 6.098 1.00 0.00 59 THR A C 13
ATOM 17912 O O . THR A 1 59 ? 8.506 -9.779 7.230 1.00 0.00 59 THR A O 13
ATOM 17923 N N . LEU A 1 60 ? 7.136 -8.705 5.801 1.00 0.00 60 LEU A N 13
ATOM 17924 C CA . LEU A 1 60 ? 6.601 -7.803 6.820 1.00 0.00 60 LEU A CA 13
ATOM 17925 C C . LEU A 1 60 ? 6.396 -8.530 8.146 1.00 0.00 60 LEU A C 13
ATOM 17926 O O . LEU A 1 60 ? 6.259 -9.752 8.182 1.00 0.00 60 LEU A O 13
ATOM 17942 N N . PRO A 1 61 ? 6.378 -7.781 9.260 1.00 0.00 61 PRO A N 13
ATOM 17943 C CA . PRO A 1 61 ? 6.195 -8.353 10.600 1.00 0.00 61 PRO A CA 13
ATOM 17944 C C . PRO A 1 61 ? 4.906 -9.157 10.725 1.00 0.00 61 PRO A C 13
ATOM 17945 O O . PRO A 1 61 ? 4.177 -9.342 9.749 1.00 0.00 61 PRO A O 13
ATOM 17956 N N . GLU A 1 62 ? 4.630 -9.632 11.937 1.00 0.00 62 GLU A N 13
ATOM 17957 C CA . GLU A 1 62 ? 3.432 -10.419 12.203 1.00 0.00 62 GLU A CA 13
ATOM 17958 C C . GLU A 1 62 ? 2.179 -9.592 12.024 1.00 0.00 62 GLU A C 13
ATOM 17959 O O . GLU A 1 62 ? 2.207 -8.522 11.421 1.00 0.00 62 GLU A O 13
ATOM 17971 N N . ASN A 1 63 ? 1.073 -10.125 12.534 1.00 0.00 63 ASN A N 13
ATOM 17972 C CA . ASN A 1 63 ? -0.221 -9.494 12.434 1.00 0.00 63 ASN A CA 13
ATOM 17973 C C . ASN A 1 63 ? -0.132 -7.982 12.605 1.00 0.00 63 ASN A C 13
ATOM 17974 O O . ASN A 1 63 ? -0.552 -7.433 13.623 1.00 0.00 63 ASN A O 13
ATOM 17985 N N . THR A 1 64 ? 0.413 -7.321 11.595 1.00 0.00 64 THR A N 13
ATOM 17986 C CA . THR A 1 64 ? 0.563 -5.872 11.621 1.00 0.00 64 THR A CA 13
ATOM 17987 C C . THR A 1 64 ? -0.290 -5.219 10.547 1.00 0.00 64 THR A C 13
ATOM 17988 O O . THR A 1 64 ? -0.480 -5.782 9.468 1.00 0.00 64 THR A O 13
ATOM 17999 N N . THR A 1 65 ? -0.805 -4.032 10.842 1.00 0.00 65 THR A N 13
ATOM 18000 C CA . THR A 1 65 ? -1.642 -3.307 9.895 1.00 0.00 65 THR A CA 13
ATOM 18001 C C . THR A 1 65 ? -0.795 -2.428 8.984 1.00 0.00 65 THR A C 13
ATOM 18002 O O . THR A 1 65 ? -0.603 -1.242 9.253 1.00 0.00 65 THR A O 13
ATOM 18013 N N . LYS A 1 66 ? -0.296 -3.014 7.905 1.00 0.00 66 LYS A N 13
ATOM 18014 C CA . LYS A 1 66 ? 0.513 -2.290 6.949 1.00 0.00 66 LYS A CA 13
ATOM 18015 C C . LYS A 1 66 ? -0.316 -1.218 6.259 1.00 0.00 66 LYS A C 13
ATOM 18016 O O . LYS A 1 66 ? -1.303 -1.522 5.598 1.00 0.00 66 LYS A O 13
ATOM 18035 N N . THR A 1 67 ? 0.067 0.033 6.427 1.00 0.00 67 THR A N 13
ATOM 18036 C CA . THR A 1 67 ? -0.659 1.136 5.821 1.00 0.00 67 THR A CA 13
ATOM 18037 C C . THR A 1 67 ? 0.131 1.736 4.669 1.00 0.00 67 THR A C 13
ATOM 18038 O O . THR A 1 67 ? 1.255 2.186 4.860 1.00 0.00 67 THR A O 13
ATOM 18049 N N . LEU A 1 68 ? -0.451 1.733 3.473 1.00 0.00 68 LEU A N 13
ATOM 18050 C CA . LEU A 1 68 ? 0.218 2.279 2.296 1.00 0.00 68 LEU A CA 13
ATOM 18051 C C . LEU A 1 68 ? -0.164 3.737 2.063 1.00 0.00 68 LEU A C 13
ATOM 18052 O O . LEU A 1 68 ? -1.064 4.030 1.273 1.00 0.00 68 LEU A O 13
ATOM 18068 N N . THR A 1 69 ? 0.518 4.653 2.746 1.00 0.00 69 THR A N 13
ATOM 18069 C CA . THR A 1 69 ? 0.239 6.080 2.600 1.00 0.00 69 THR A CA 13
ATOM 18070 C C . THR A 1 69 ? 1.169 6.719 1.574 1.00 0.00 69 THR A C 13
ATOM 18071 O O . THR A 1 69 ? 2.332 6.994 1.863 1.00 0.00 69 THR A O 13
ATOM 18082 N N . PHE A 1 70 ? 0.640 6.962 0.385 1.00 0.00 70 PHE A N 13
ATOM 18083 C CA . PHE A 1 70 ? 1.410 7.583 -0.672 1.00 0.00 70 PHE A CA 13
ATOM 18084 C C . PHE A 1 70 ? 1.602 9.064 -0.371 1.00 0.00 70 PHE A C 13
ATOM 18085 O O . PHE A 1 70 ? 0.637 9.825 -0.342 1.00 0.00 70 PHE A O 13
ATOM 18102 N N . ASP A 1 71 ? 2.843 9.473 -0.145 1.00 0.00 71 ASP A N 13
ATOM 18103 C CA . ASP A 1 71 ? 3.125 10.870 0.153 1.00 0.00 71 ASP A CA 13
ATOM 18104 C C . ASP A 1 71 ? 2.880 11.733 -1.058 1.00 0.00 71 ASP A C 13
ATOM 18105 O O . ASP A 1 71 ? 3.777 11.994 -1.861 1.00 0.00 71 ASP A O 13
ATOM 18114 N N . PHE A 1 72 ? 1.644 12.169 -1.170 1.00 0.00 72 PHE A N 13
ATOM 18115 C CA . PHE A 1 72 ? 1.211 13.012 -2.271 1.00 0.00 72 PHE A CA 13
ATOM 18116 C C . PHE A 1 72 ? 1.312 14.485 -1.892 1.00 0.00 72 PHE A C 13
ATOM 18117 O O . PHE A 1 72 ? 0.652 15.337 -2.486 1.00 0.00 72 PHE A O 13
ATOM 18134 N N . GLY A 1 73 ? 2.133 14.780 -0.890 1.00 0.00 73 GLY A N 13
ATOM 18135 C CA . GLY A 1 73 ? 2.290 16.149 -0.443 1.00 0.00 73 GLY A CA 13
ATOM 18136 C C . GLY A 1 73 ? 0.960 16.818 -0.162 1.00 0.00 73 GLY A C 13
ATOM 18137 O O . GLY A 1 73 ? 0.872 18.046 -0.110 1.00 0.00 73 GLY A O 13
ATOM 18141 N N . VAL A 1 74 ? -0.076 16.005 0.015 1.00 0.00 74 VAL A N 13
ATOM 18142 C CA . VAL A 1 74 ? -1.406 16.522 0.291 1.00 0.00 74 VAL A CA 13
ATOM 18143 C C . VAL A 1 74 ? -1.857 16.145 1.698 1.00 0.00 74 VAL A C 13
ATOM 18144 O O . VAL A 1 74 ? -2.600 16.886 2.340 1.00 0.00 74 VAL A O 13
ATOM 18157 N N . GLY A 1 75 ? -1.403 14.988 2.170 1.00 0.00 75 GLY A N 13
ATOM 18158 C CA . GLY A 1 75 ? -1.772 14.534 3.499 1.00 0.00 75 GLY A CA 13
ATOM 18159 C C . GLY A 1 75 ? -3.257 14.294 3.643 1.00 0.00 75 GLY A C 13
ATOM 18160 O O . GLY A 1 75 ? -3.718 13.153 3.649 1.00 0.00 75 GLY A O 13
ATOM 18164 N N . THR A 1 76 ? -4.005 15.375 3.766 1.00 0.00 76 THR A N 13
ATOM 18165 C CA . THR A 1 76 ? -5.456 15.304 3.919 1.00 0.00 76 THR A CA 13
ATOM 18166 C C . THR A 1 76 ? -6.069 14.347 2.900 1.00 0.00 76 THR A C 13
ATOM 18167 O O . THR A 1 76 ? -6.658 13.329 3.264 1.00 0.00 76 THR A O 13
ATOM 18178 N N . LYS A 1 77 ? -5.926 14.683 1.622 1.00 0.00 77 LYS A N 13
ATOM 18179 C CA . LYS A 1 77 ? -6.467 13.860 0.552 1.00 0.00 77 LYS A CA 13
ATOM 18180 C C . LYS A 1 77 ? -5.474 12.783 0.130 1.00 0.00 77 LYS A C 13
ATOM 18181 O O . LYS A 1 77 ? -5.652 12.126 -0.892 1.00 0.00 77 LYS A O 13
ATOM 18200 N N . ASN A 1 78 ? -4.430 12.606 0.928 1.00 0.00 78 ASN A N 13
ATOM 18201 C CA . ASN A 1 78 ? -3.405 11.606 0.640 1.00 0.00 78 ASN A CA 13
ATOM 18202 C C . ASN A 1 78 ? -3.983 10.195 0.721 1.00 0.00 78 ASN A C 13
ATOM 18203 O O . ASN A 1 78 ? -4.348 9.726 1.800 1.00 0.00 78 ASN A O 13
ATOM 18214 N N . PRO A 1 79 ? -4.075 9.492 -0.415 1.00 0.00 79 PRO A N 13
ATOM 18215 C CA . PRO A 1 79 ? -4.610 8.129 -0.459 1.00 0.00 79 PRO A CA 13
ATOM 18216 C C . PRO A 1 79 ? -3.867 7.188 0.475 1.00 0.00 79 PRO A C 13
ATOM 18217 O O . PRO A 1 79 ? -2.801 6.671 0.138 1.00 0.00 79 PRO A O 13
ATOM 18228 N N . LYS A 1 80 ? -4.437 6.965 1.651 1.00 0.00 80 LYS A N 13
ATOM 18229 C CA . LYS A 1 80 ? -3.835 6.077 2.636 1.00 0.00 80 LYS A CA 13
ATOM 18230 C C . LYS A 1 80 ? -4.404 4.670 2.497 1.00 0.00 80 LYS A C 13
ATOM 18231 O O . LYS A 1 80 ? -5.613 4.473 2.589 1.00 0.00 80 LYS A O 13
ATOM 18250 N N . LEU A 1 81 ? -3.531 3.693 2.276 1.00 0.00 81 LEU A N 13
ATOM 18251 C CA . LEU A 1 81 ? -3.958 2.316 2.131 1.00 0.00 81 LEU A CA 13
ATOM 18252 C C . LEU A 1 81 ? -3.846 1.588 3.458 1.00 0.00 81 LEU A C 13
ATOM 18253 O O . LEU A 1 81 ? -2.886 1.787 4.200 1.00 0.00 81 LEU A O 13
ATOM 18269 N N . THR A 1 82 ? -4.820 0.744 3.758 1.00 0.00 82 THR A N 13
ATOM 18270 C CA . THR A 1 82 ? -4.798 -0.001 5.002 1.00 0.00 82 THR A CA 13
ATOM 18271 C C . THR A 1 82 ? -4.745 -1.497 4.738 1.00 0.00 82 THR A C 13
ATOM 18272 O O . THR A 1 82 ? -5.774 -2.177 4.705 1.00 0.00 82 THR A O 13
ATOM 18283 N N . ILE A 1 83 ? -3.533 -2.006 4.548 1.00 0.00 83 ILE A N 13
ATOM 18284 C CA . ILE A 1 83 ? -3.324 -3.422 4.289 1.00 0.00 83 ILE A CA 13
ATOM 18285 C C . ILE A 1 83 ? -2.812 -4.131 5.545 1.00 0.00 83 ILE A C 13
ATOM 18286 O O . ILE A 1 83 ? -1.727 -3.834 6.051 1.00 0.00 83 ILE A O 13
ATOM 18302 N N . THR A 1 84 ? -3.611 -5.062 6.057 1.00 0.00 84 THR A N 13
ATOM 18303 C CA . THR A 1 84 ? -3.250 -5.797 7.260 1.00 0.00 84 THR A CA 13
ATOM 18304 C C . THR A 1 84 ? -2.579 -7.122 6.919 1.00 0.00 84 THR A C 13
ATOM 18305 O O . THR A 1 84 ? -3.158 -7.972 6.237 1.00 0.00 84 THR A O 13
ATOM 18316 N N . VAL A 1 85 ? -1.356 -7.285 7.405 1.00 0.00 85 VAL A N 13
ATOM 18317 C CA . VAL A 1 85 ? -0.584 -8.499 7.170 1.00 0.00 85 VAL A CA 13
ATOM 18318 C C . VAL A 1 85 ? -0.613 -9.406 8.397 1.00 0.00 85 VAL A C 13
ATOM 18319 O O . VAL A 1 85 ? -0.018 -9.090 9.426 1.00 0.00 85 VAL A O 13
ATOM 18332 N N . LEU A 1 86 ? -1.308 -10.532 8.279 1.00 0.00 86 LEU A N 13
ATOM 18333 C CA . LEU A 1 86 ? -1.408 -11.484 9.380 1.00 0.00 86 LEU A CA 13
ATOM 18334 C C . LEU A 1 86 ? -0.112 -12.277 9.516 1.00 0.00 86 LEU A C 13
ATOM 18335 O O . LEU A 1 86 ? 0.786 -12.150 8.687 1.00 0.00 86 LEU A O 13
ATOM 18351 N N . PRO A 1 87 ? 0.004 -13.103 10.568 1.00 0.00 87 PRO A N 13
ATOM 18352 C CA . PRO A 1 87 ? 1.202 -13.904 10.807 1.00 0.00 87 PRO A CA 13
ATOM 18353 C C . PRO A 1 87 ? 1.197 -15.208 10.019 1.00 0.00 87 PRO A C 13
ATOM 18354 O O . PRO A 1 87 ? 0.180 -15.601 9.447 1.00 0.00 87 PRO A O 13
ATOM 18365 N N . LYS A 1 88 ? 2.346 -15.872 9.995 1.00 0.00 88 LYS A N 13
ATOM 18366 C CA . LYS A 1 88 ? 2.485 -17.135 9.279 1.00 0.00 88 LYS A CA 13
ATOM 18367 C C . LYS A 1 88 ? 1.613 -18.216 9.905 1.00 0.00 88 LYS A C 13
ATOM 18368 O O . LYS A 1 88 ? 1.085 -18.049 11.003 1.00 0.00 88 LYS A O 13
ATOM 18387 N N . ASP A 1 89 ? 1.470 -19.325 9.192 1.00 0.00 89 ASP A N 13
ATOM 18388 C CA . ASP A 1 89 ? 0.663 -20.443 9.666 1.00 0.00 89 ASP A CA 13
ATOM 18389 C C . ASP A 1 89 ? 1.542 -21.520 10.295 1.00 0.00 89 ASP A C 13
ATOM 18390 O O . ASP A 1 89 ? 2.737 -21.314 10.503 1.00 0.00 89 ASP A O 13
ATOM 18399 N N . ILE A 1 90 ? 0.943 -22.666 10.598 1.00 0.00 90 ILE A N 13
ATOM 18400 C CA . ILE A 1 90 ? 1.672 -23.773 11.201 1.00 0.00 90 ILE A CA 13
ATOM 18401 C C . ILE A 1 90 ? 1.101 -25.117 10.754 1.00 0.00 90 ILE A C 13
ATOM 18402 O O . ILE A 1 90 ? -0.111 -25.303 10.712 1.00 0.00 90 ILE A O 13
ATOM 18418 N N . PRO A 1 91 ? 1.978 -26.074 10.412 1.00 0.00 91 PRO A N 13
ATOM 18419 C CA . PRO A 1 91 ? 1.560 -27.406 9.965 1.00 0.00 91 PRO A CA 13
ATOM 18420 C C . PRO A 1 91 ? 0.976 -28.242 11.100 1.00 0.00 91 PRO A C 13
ATOM 18421 O O . PRO A 1 91 ? 1.292 -28.021 12.269 1.00 0.00 91 PRO A O 13
ATOM 18432 N N . GLY A 1 92 ? 0.126 -29.199 10.746 1.00 0.00 92 GLY A N 13
ATOM 18433 C CA . GLY A 1 92 ? -0.483 -30.050 11.747 1.00 0.00 92 GLY A CA 13
ATOM 18434 C C . GLY A 1 92 ? -1.798 -30.646 11.275 1.00 0.00 92 GLY A C 13
ATOM 18435 O O . GLY A 1 92 ? -2.151 -31.761 11.655 1.00 0.00 92 GLY A O 13
ATOM 18439 N N . LEU A 1 93 ? -2.519 -29.898 10.447 1.00 0.00 93 LEU A N 13
ATOM 18440 C CA . LEU A 1 93 ? -3.800 -30.359 9.924 1.00 0.00 93 LEU A CA 13
ATOM 18441 C C . LEU A 1 93 ? -4.212 -29.547 8.699 1.00 0.00 93 LEU A C 13
ATOM 18442 O O . LEU A 1 93 ? -4.820 -28.484 8.825 1.00 0.00 93 LEU A O 13
ATOM 18458 N N . GLU A 1 94 ? -3.876 -30.056 7.519 1.00 0.00 94 GLU A N 13
ATOM 18459 C CA . GLU A 1 94 ? -4.212 -29.377 6.272 1.00 0.00 94 GLU A CA 13
ATOM 18460 C C . GLU A 1 94 ? -3.978 -30.291 5.075 1.00 0.00 94 GLU A C 13
ATOM 18461 O O . GLU A 1 94 ? -2.960 -31.016 5.074 1.00 0.00 94 GLU A O 13
ATOM 18474 N N . MET A 1 1 ? -6.500 21.931 -2.305 1.00 0.00 1 MET A N 14
ATOM 18475 C CA . MET A 1 1 ? -5.164 22.142 -2.921 1.00 0.00 1 MET A CA 14
ATOM 18476 C C . MET A 1 1 ? -4.997 21.293 -4.175 1.00 0.00 1 MET A C 14
ATOM 18477 O O . MET A 1 1 ? -5.144 21.783 -5.296 1.00 0.00 1 MET A O 14
ATOM 18493 N N . GLN A 1 2 ? -4.687 20.015 -3.982 1.00 0.00 2 GLN A N 14
ATOM 18494 C CA . GLN A 1 2 ? -4.499 19.096 -5.099 1.00 0.00 2 GLN A CA 14
ATOM 18495 C C . GLN A 1 2 ? -5.713 18.188 -5.267 1.00 0.00 2 GLN A C 14
ATOM 18496 O O . GLN A 1 2 ? -6.564 18.099 -4.380 1.00 0.00 2 GLN A O 14
ATOM 18510 N N . ASP A 1 3 ? -5.785 17.512 -6.406 1.00 0.00 3 ASP A N 14
ATOM 18511 C CA . ASP A 1 3 ? -6.886 16.602 -6.693 1.00 0.00 3 ASP A CA 14
ATOM 18512 C C . ASP A 1 3 ? -6.364 15.229 -7.110 1.00 0.00 3 ASP A C 14
ATOM 18513 O O . ASP A 1 3 ? -6.608 14.771 -8.225 1.00 0.00 3 ASP A O 14
ATOM 18522 N N . PRO A 1 4 ? -5.629 14.555 -6.211 1.00 0.00 4 PRO A N 14
ATOM 18523 C CA . PRO A 1 4 ? -5.067 13.232 -6.479 1.00 0.00 4 PRO A CA 14
ATOM 18524 C C . PRO A 1 4 ? -6.051 12.115 -6.173 1.00 0.00 4 PRO A C 14
ATOM 18525 O O . PRO A 1 4 ? -6.941 12.272 -5.338 1.00 0.00 4 PRO A O 14
ATOM 18536 N N . THR A 1 5 ? -5.886 10.983 -6.846 1.00 0.00 5 THR A N 14
ATOM 18537 C CA . THR A 1 5 ? -6.772 9.846 -6.627 1.00 0.00 5 THR A CA 14
ATOM 18538 C C . THR A 1 5 ? -5.982 8.542 -6.550 1.00 0.00 5 THR A C 14
ATOM 18539 O O . THR A 1 5 ? -4.817 8.482 -6.943 1.00 0.00 5 THR A O 14
ATOM 18550 N N . ILE A 1 6 ? -6.629 7.500 -6.038 1.00 0.00 6 ILE A N 14
ATOM 18551 C CA . ILE A 1 6 ? -6.000 6.192 -5.907 1.00 0.00 6 ILE A CA 14
ATOM 18552 C C . ILE A 1 6 ? -7.044 5.084 -5.910 1.00 0.00 6 ILE A C 14
ATOM 18553 O O . ILE A 1 6 ? -8.226 5.334 -5.675 1.00 0.00 6 ILE A O 14
ATOM 18569 N N . ASN A 1 7 ? -6.603 3.864 -6.177 1.00 0.00 7 ASN A N 14
ATOM 18570 C CA . ASN A 1 7 ? -7.509 2.724 -6.207 1.00 0.00 7 ASN A CA 14
ATOM 18571 C C . ASN A 1 7 ? -8.173 2.499 -4.863 1.00 0.00 7 ASN A C 14
ATOM 18572 O O . ASN A 1 7 ? -9.136 3.200 -4.561 1.00 0.00 7 ASN A O 14
ATOM 18583 N N . PRO A 1 8 ? -7.765 1.539 -4.033 1.00 0.00 8 PRO A N 14
ATOM 18584 C CA . PRO A 1 8 ? -8.450 1.333 -2.799 1.00 0.00 8 PRO A CA 14
ATOM 18585 C C . PRO A 1 8 ? -7.697 1.888 -1.598 1.00 0.00 8 PRO A C 14
ATOM 18586 O O . PRO A 1 8 ? -6.716 2.621 -1.747 1.00 0.00 8 PRO A O 14
ATOM 18597 N N . THR A 1 9 ? -8.163 1.537 -0.406 1.00 0.00 9 THR A N 14
ATOM 18598 C CA . THR A 1 9 ? -7.534 2.002 0.819 1.00 0.00 9 THR A CA 14
ATOM 18599 C C . THR A 1 9 ? -7.684 0.979 1.946 1.00 0.00 9 THR A C 14
ATOM 18600 O O . THR A 1 9 ? -7.339 1.263 3.094 1.00 0.00 9 THR A O 14
ATOM 18611 N N . SER A 1 10 ? -8.199 -0.204 1.629 1.00 0.00 10 SER A N 14
ATOM 18612 C CA . SER A 1 10 ? -8.382 -1.233 2.647 1.00 0.00 10 SER A CA 14
ATOM 18613 C C . SER A 1 10 ? -8.275 -2.642 2.070 1.00 0.00 10 SER A C 14
ATOM 18614 O O . SER A 1 10 ? -8.881 -2.959 1.048 1.00 0.00 10 SER A O 14
ATOM 18622 N N . ILE A 1 11 ? -7.504 -3.479 2.755 1.00 0.00 11 ILE A N 14
ATOM 18623 C CA . ILE A 1 11 ? -7.310 -4.868 2.353 1.00 0.00 11 ILE A CA 14
ATOM 18624 C C . ILE A 1 11 ? -6.760 -5.681 3.525 1.00 0.00 11 ILE A C 14
ATOM 18625 O O . ILE A 1 11 ? -6.194 -5.121 4.462 1.00 0.00 11 ILE A O 14
ATOM 18641 N N . SER A 1 12 ? -6.935 -6.998 3.477 1.00 0.00 12 SER A N 14
ATOM 18642 C CA . SER A 1 12 ? -6.446 -7.860 4.551 1.00 0.00 12 SER A CA 14
ATOM 18643 C C . SER A 1 12 ? -6.132 -9.263 4.050 1.00 0.00 12 SER A C 14
ATOM 18644 O O . SER A 1 12 ? -6.906 -9.861 3.302 1.00 0.00 12 SER A O 14
ATOM 18652 N N . ALA A 1 13 ? -4.989 -9.779 4.483 1.00 0.00 13 ALA A N 14
ATOM 18653 C CA . ALA A 1 13 ? -4.547 -11.107 4.109 1.00 0.00 13 ALA A CA 14
ATOM 18654 C C . ALA A 1 13 ? -3.326 -11.503 4.926 1.00 0.00 13 ALA A C 14
ATOM 18655 O O . ALA A 1 13 ? -2.711 -10.672 5.601 1.00 0.00 13 ALA A O 14
ATOM 18662 N N . LYS A 1 14 ? -2.967 -12.770 4.847 1.00 0.00 14 LYS A N 14
ATOM 18663 C CA . LYS A 1 14 ? -1.805 -13.275 5.563 1.00 0.00 14 LYS A CA 14
ATOM 18664 C C . LYS A 1 14 ? -0.536 -12.720 4.934 1.00 0.00 14 LYS A C 14
ATOM 18665 O O . LYS A 1 14 ? -0.416 -12.671 3.712 1.00 0.00 14 LYS A O 14
ATOM 18684 N N . ALA A 1 15 ? 0.402 -12.291 5.758 1.00 0.00 15 ALA A N 14
ATOM 18685 C CA . ALA A 1 15 ? 1.637 -11.738 5.228 1.00 0.00 15 ALA A CA 14
ATOM 18686 C C . ALA A 1 15 ? 2.302 -12.734 4.306 1.00 0.00 15 ALA A C 14
ATOM 18687 O O . ALA A 1 15 ? 2.914 -13.710 4.737 1.00 0.00 15 ALA A O 14
ATOM 18694 N N . GLY A 1 16 ? 2.141 -12.474 3.025 1.00 0.00 16 GLY A N 14
ATOM 18695 C CA . GLY A 1 16 ? 2.682 -13.332 2.007 1.00 0.00 16 GLY A CA 14
ATOM 18696 C C . GLY A 1 16 ? 1.644 -13.613 0.951 1.00 0.00 16 GLY A C 14
ATOM 18697 O O . GLY A 1 16 ? 1.946 -13.665 -0.229 1.00 0.00 16 GLY A O 14
ATOM 18701 N N . SER A 1 17 ? 0.394 -13.742 1.378 1.00 0.00 17 SER A N 14
ATOM 18702 C CA . SER A 1 17 ? -0.685 -13.989 0.456 1.00 0.00 17 SER A CA 14
ATOM 18703 C C . SER A 1 17 ? -0.924 -12.756 -0.402 1.00 0.00 17 SER A C 14
ATOM 18704 O O . SER A 1 17 ? -1.889 -12.680 -1.165 1.00 0.00 17 SER A O 14
ATOM 18712 N N . PHE A 1 18 ? -0.026 -11.793 -0.284 1.00 0.00 18 PHE A N 14
ATOM 18713 C CA . PHE A 1 18 ? -0.115 -10.573 -1.030 1.00 0.00 18 PHE A CA 14
ATOM 18714 C C . PHE A 1 18 ? 0.767 -10.643 -2.252 1.00 0.00 18 PHE A C 14
ATOM 18715 O O . PHE A 1 18 ? 1.886 -10.133 -2.248 1.00 0.00 18 PHE A O 14
ATOM 18732 N N . ALA A 1 19 ? 0.266 -11.280 -3.290 1.00 0.00 19 ALA A N 14
ATOM 18733 C CA . ALA A 1 19 ? 1.024 -11.424 -4.521 1.00 0.00 19 ALA A CA 14
ATOM 18734 C C . ALA A 1 19 ? 1.194 -10.072 -5.198 1.00 0.00 19 ALA A C 14
ATOM 18735 O O . ALA A 1 19 ? 0.338 -9.196 -5.074 1.00 0.00 19 ALA A O 14
ATOM 18742 N N . ASP A 1 20 ? 2.318 -9.899 -5.895 1.00 0.00 20 ASP A N 14
ATOM 18743 C CA . ASP A 1 20 ? 2.618 -8.641 -6.577 1.00 0.00 20 ASP A CA 14
ATOM 18744 C C . ASP A 1 20 ? 1.346 -7.996 -7.107 1.00 0.00 20 ASP A C 14
ATOM 18745 O O . ASP A 1 20 ? 0.627 -8.589 -7.910 1.00 0.00 20 ASP A O 14
ATOM 18754 N N . THR A 1 21 ? 1.069 -6.779 -6.648 1.00 0.00 21 THR A N 14
ATOM 18755 C CA . THR A 1 21 ? -0.119 -6.068 -7.077 1.00 0.00 21 THR A CA 14
ATOM 18756 C C . THR A 1 21 ? 0.215 -4.634 -7.448 1.00 0.00 21 THR A C 14
ATOM 18757 O O . THR A 1 21 ? 0.936 -3.941 -6.731 1.00 0.00 21 THR A O 14
ATOM 18768 N N . LYS A 1 22 ? -0.300 -4.202 -8.581 1.00 0.00 22 LYS A N 14
ATOM 18769 C CA . LYS A 1 22 ? -0.062 -2.866 -9.070 1.00 0.00 22 LYS A CA 14
ATOM 18770 C C . LYS A 1 22 ? -1.197 -1.928 -8.697 1.00 0.00 22 LYS A C 14
ATOM 18771 O O . LYS A 1 22 ? -2.369 -2.305 -8.710 1.00 0.00 22 LYS A O 14
ATOM 18790 N N . ILE A 1 23 ? -0.828 -0.703 -8.369 1.00 0.00 23 ILE A N 14
ATOM 18791 C CA . ILE A 1 23 ? -1.786 0.318 -7.990 1.00 0.00 23 ILE A CA 14
ATOM 18792 C C . ILE A 1 23 ? -1.739 1.484 -8.974 1.00 0.00 23 ILE A C 14
ATOM 18793 O O . ILE A 1 23 ? -0.732 1.695 -9.649 1.00 0.00 23 ILE A O 14
ATOM 18809 N N . THR A 1 24 ? -2.831 2.236 -9.053 1.00 0.00 24 THR A N 14
ATOM 18810 C CA . THR A 1 24 ? -2.900 3.377 -9.959 1.00 0.00 24 THR A CA 14
ATOM 18811 C C . THR A 1 24 ? -3.161 4.669 -9.192 1.00 0.00 24 THR A C 14
ATOM 18812 O O . THR A 1 24 ? -4.278 4.918 -8.742 1.00 0.00 24 THR A O 14
ATOM 18823 N N . LEU A 1 25 ? -2.122 5.482 -9.048 1.00 0.00 25 LEU A N 14
ATOM 18824 C CA . LEU A 1 25 ? -2.228 6.744 -8.338 1.00 0.00 25 LEU A CA 14
ATOM 18825 C C . LEU A 1 25 ? -2.480 7.892 -9.312 1.00 0.00 25 LEU A C 14
ATOM 18826 O O . LEU A 1 25 ? -1.604 8.259 -10.093 1.00 0.00 25 LEU A O 14
ATOM 18842 N N . THR A 1 26 ? -3.687 8.449 -9.260 1.00 0.00 26 THR A N 14
ATOM 18843 C CA . THR A 1 26 ? -4.061 9.549 -10.139 1.00 0.00 26 THR A CA 14
ATOM 18844 C C . THR A 1 26 ? -3.302 10.819 -9.767 1.00 0.00 26 THR A C 14
ATOM 18845 O O . THR A 1 26 ? -3.537 11.406 -8.708 1.00 0.00 26 THR A O 14
ATOM 18856 N N . PRO A 1 27 ? -2.372 11.244 -10.647 1.00 0.00 27 PRO A N 14
ATOM 18857 C CA . PRO A 1 27 ? -1.540 12.432 -10.452 1.00 0.00 27 PRO A CA 14
ATOM 18858 C C . PRO A 1 27 ? -2.122 13.670 -11.111 1.00 0.00 27 PRO A C 14
ATOM 18859 O O . PRO A 1 27 ? -1.491 14.717 -11.119 1.00 0.00 27 PRO A O 14
ATOM 18870 N N . ASN A 1 28 ? -3.308 13.498 -11.683 1.00 0.00 28 ASN A N 14
ATOM 18871 C CA . ASN A 1 28 ? -4.041 14.522 -12.402 1.00 0.00 28 ASN A CA 14
ATOM 18872 C C . ASN A 1 28 ? -3.886 15.878 -11.751 1.00 0.00 28 ASN A C 14
ATOM 18873 O O . ASN A 1 28 ? -4.825 16.458 -11.210 1.00 0.00 28 ASN A O 14
ATOM 18884 N N . GLY A 1 29 ? -2.670 16.348 -11.827 1.00 0.00 29 GLY A N 14
ATOM 18885 C CA . GLY A 1 29 ? -2.309 17.638 -11.265 1.00 0.00 29 GLY A CA 14
ATOM 18886 C C . GLY A 1 29 ? -1.439 17.512 -10.031 1.00 0.00 29 GLY A C 14
ATOM 18887 O O . GLY A 1 29 ? -0.717 18.439 -9.666 1.00 0.00 29 GLY A O 14
ATOM 18891 N N . ASN A 1 30 ? -1.511 16.353 -9.392 1.00 0.00 30 ASN A N 14
ATOM 18892 C CA . ASN A 1 30 ? -0.737 16.077 -8.190 1.00 0.00 30 ASN A CA 14
ATOM 18893 C C . ASN A 1 30 ? 0.489 15.241 -8.513 1.00 0.00 30 ASN A C 14
ATOM 18894 O O . ASN A 1 30 ? 0.619 14.706 -9.615 1.00 0.00 30 ASN A O 14
ATOM 18905 N N . THR A 1 31 ? 1.388 15.131 -7.542 1.00 0.00 31 THR A N 14
ATOM 18906 C CA . THR A 1 31 ? 2.609 14.358 -7.715 1.00 0.00 31 THR A CA 14
ATOM 18907 C C . THR A 1 31 ? 2.792 13.378 -6.563 1.00 0.00 31 THR A C 14
ATOM 18908 O O . THR A 1 31 ? 2.233 13.559 -5.481 1.00 0.00 31 THR A O 14
ATOM 18919 N N . PHE A 1 32 ? 3.581 12.338 -6.805 1.00 0.00 32 PHE A N 14
ATOM 18920 C CA . PHE A 1 32 ? 3.846 11.322 -5.794 1.00 0.00 32 PHE A CA 14
ATOM 18921 C C . PHE A 1 32 ? 5.328 11.288 -5.433 1.00 0.00 32 PHE A C 14
ATOM 18922 O O . PHE A 1 32 ? 6.190 11.327 -6.311 1.00 0.00 32 PHE A O 14
ATOM 18939 N N . ASN A 1 33 ? 5.616 11.214 -4.138 1.00 0.00 33 ASN A N 14
ATOM 18940 C CA . ASN A 1 33 ? 6.995 11.175 -3.663 1.00 0.00 33 ASN A CA 14
ATOM 18941 C C . ASN A 1 33 ? 7.389 9.760 -3.254 1.00 0.00 33 ASN A C 14
ATOM 18942 O O . ASN A 1 33 ? 8.516 9.326 -3.497 1.00 0.00 33 ASN A O 14
ATOM 18953 N N . GLY A 1 34 ? 6.459 9.049 -2.630 1.00 0.00 34 GLY A N 14
ATOM 18954 C CA . GLY A 1 34 ? 6.732 7.691 -2.195 1.00 0.00 34 GLY A CA 14
ATOM 18955 C C . GLY A 1 34 ? 6.041 7.352 -0.887 1.00 0.00 34 GLY A C 14
ATOM 18956 O O . GLY A 1 34 ? 5.522 8.237 -0.205 1.00 0.00 34 GLY A O 14
ATOM 18960 N N . ILE A 1 35 ? 6.036 6.071 -0.533 1.00 0.00 35 ILE A N 14
ATOM 18961 C CA . ILE A 1 35 ? 5.410 5.624 0.697 1.00 0.00 35 ILE A CA 14
ATOM 18962 C C . ILE A 1 35 ? 6.460 5.329 1.760 1.00 0.00 35 ILE A C 14
ATOM 18963 O O . ILE A 1 35 ? 6.994 4.223 1.835 1.00 0.00 35 ILE A O 14
ATOM 18979 N N . SER A 1 36 ? 6.745 6.324 2.583 1.00 0.00 36 SER A N 14
ATOM 18980 C CA . SER A 1 36 ? 7.729 6.169 3.652 1.00 0.00 36 SER A CA 14
ATOM 18981 C C . SER A 1 36 ? 7.235 5.164 4.672 1.00 0.00 36 SER A C 14
ATOM 18982 O O . SER A 1 36 ? 8.030 4.491 5.327 1.00 0.00 36 SER A O 14
ATOM 18990 N N . GLU A 1 37 ? 5.920 5.025 4.766 1.00 0.00 37 GLU A N 14
ATOM 18991 C CA . GLU A 1 37 ? 5.338 4.055 5.664 1.00 0.00 37 GLU A CA 14
ATOM 18992 C C . GLU A 1 37 ? 5.997 2.711 5.391 1.00 0.00 37 GLU A C 14
ATOM 18993 O O . GLU A 1 37 ? 6.112 1.856 6.270 1.00 0.00 37 GLU A O 14
ATOM 19005 N N . LEU A 1 38 ? 6.449 2.565 4.148 1.00 0.00 38 LEU A N 14
ATOM 19006 C CA . LEU A 1 38 ? 7.134 1.377 3.687 1.00 0.00 38 LEU A CA 14
ATOM 19007 C C . LEU A 1 38 ? 8.141 1.771 2.605 1.00 0.00 38 LEU A C 14
ATOM 19008 O O . LEU A 1 38 ? 7.775 1.970 1.448 1.00 0.00 38 LEU A O 14
ATOM 19024 N N . GLN A 1 39 ? 9.401 1.914 3.012 1.00 0.00 39 GLN A N 14
ATOM 19025 C CA . GLN A 1 39 ? 10.487 2.323 2.139 1.00 0.00 39 GLN A CA 14
ATOM 19026 C C . GLN A 1 39 ? 10.255 1.852 0.725 1.00 0.00 39 GLN A C 14
ATOM 19027 O O . GLN A 1 39 ? 10.656 0.764 0.320 1.00 0.00 39 GLN A O 14
ATOM 19041 N N . SER A 1 40 ? 9.575 2.735 0.026 1.00 0.00 40 SER A N 14
ATOM 19042 C CA . SER A 1 40 ? 9.179 2.584 -1.379 1.00 0.00 40 SER A CA 14
ATOM 19043 C C . SER A 1 40 ? 9.814 1.381 -2.060 1.00 0.00 40 SER A C 14
ATOM 19044 O O . SER A 1 40 ? 9.162 0.687 -2.833 1.00 0.00 40 SER A O 14
ATOM 19052 N N . SER A 1 41 ? 11.081 1.138 -1.776 1.00 0.00 41 SER A N 14
ATOM 19053 C CA . SER A 1 41 ? 11.786 0.007 -2.370 1.00 0.00 41 SER A CA 14
ATOM 19054 C C . SER A 1 41 ? 10.957 -1.269 -2.244 1.00 0.00 41 SER A C 14
ATOM 19055 O O . SER A 1 41 ? 11.132 -2.214 -3.014 1.00 0.00 41 SER A O 14
ATOM 19063 N N . GLN A 1 42 ? 10.051 -1.282 -1.270 1.00 0.00 42 GLN A N 14
ATOM 19064 C CA . GLN A 1 42 ? 9.183 -2.422 -1.026 1.00 0.00 42 GLN A CA 14
ATOM 19065 C C . GLN A 1 42 ? 8.328 -2.735 -2.248 1.00 0.00 42 GLN A C 14
ATOM 19066 O O . GLN A 1 42 ? 7.969 -3.886 -2.512 1.00 0.00 42 GLN A O 14
ATOM 19080 N N . TYR A 1 43 ? 8.005 -1.689 -2.980 1.00 0.00 43 TYR A N 14
ATOM 19081 C CA . TYR A 1 43 ? 7.192 -1.804 -4.182 1.00 0.00 43 TYR A CA 14
ATOM 19082 C C . TYR A 1 43 ? 7.955 -1.339 -5.413 1.00 0.00 43 TYR A C 14
ATOM 19083 O O . TYR A 1 43 ? 9.165 -1.114 -5.372 1.00 0.00 43 TYR A O 14
ATOM 19101 N N . THR A 1 44 ? 7.222 -1.204 -6.500 1.00 0.00 44 THR A N 14
ATOM 19102 C CA . THR A 1 44 ? 7.763 -0.774 -7.769 1.00 0.00 44 THR A CA 14
ATOM 19103 C C . THR A 1 44 ? 6.995 0.435 -8.250 1.00 0.00 44 THR A C 14
ATOM 19104 O O . THR A 1 44 ? 5.970 0.321 -8.926 1.00 0.00 44 THR A O 14
ATOM 19115 N N . LYS A 1 45 ? 7.492 1.591 -7.864 1.00 0.00 45 LYS A N 14
ATOM 19116 C CA . LYS A 1 45 ? 6.865 2.857 -8.216 1.00 0.00 45 LYS A CA 14
ATOM 19117 C C . LYS A 1 45 ? 6.983 3.131 -9.707 1.00 0.00 45 LYS A C 14
ATOM 19118 O O . LYS A 1 45 ? 8.012 2.856 -10.325 1.00 0.00 45 LYS A O 14
ATOM 19137 N N . GLY A 1 46 ? 5.917 3.675 -10.271 1.00 0.00 46 GLY A N 14
ATOM 19138 C CA . GLY A 1 46 ? 5.893 3.992 -11.682 1.00 0.00 46 GLY A CA 14
ATOM 19139 C C . GLY A 1 46 ? 5.051 5.215 -11.971 1.00 0.00 46 GLY A C 14
ATOM 19140 O O . GLY A 1 46 ? 3.906 5.094 -12.406 1.00 0.00 46 GLY A O 14
ATOM 19144 N N . THR A 1 47 ? 5.624 6.394 -11.713 1.00 0.00 47 THR A N 14
ATOM 19145 C CA . THR A 1 47 ? 4.943 7.677 -11.932 1.00 0.00 47 THR A CA 14
ATOM 19146 C C . THR A 1 47 ? 3.466 7.494 -12.270 1.00 0.00 47 THR A C 14
ATOM 19147 O O . THR A 1 47 ? 3.121 7.045 -13.364 1.00 0.00 47 THR A O 14
ATOM 19158 N N . ASN A 1 48 ? 2.602 7.848 -11.320 1.00 0.00 48 ASN A N 14
ATOM 19159 C CA . ASN A 1 48 ? 1.155 7.732 -11.496 1.00 0.00 48 ASN A CA 14
ATOM 19160 C C . ASN A 1 48 ? 0.656 6.359 -11.054 1.00 0.00 48 ASN A C 14
ATOM 19161 O O . ASN A 1 48 ? -0.540 6.150 -10.893 1.00 0.00 48 ASN A O 14
ATOM 19172 N N . GLU A 1 49 ? 1.582 5.430 -10.855 1.00 0.00 49 GLU A N 14
ATOM 19173 C CA . GLU A 1 49 ? 1.231 4.083 -10.429 1.00 0.00 49 GLU A CA 14
ATOM 19174 C C . GLU A 1 49 ? 2.289 3.512 -9.491 1.00 0.00 49 GLU A C 14
ATOM 19175 O O . GLU A 1 49 ? 3.404 4.022 -9.416 1.00 0.00 49 GLU A O 14
ATOM 19187 N N . VAL A 1 50 ? 1.928 2.448 -8.780 1.00 0.00 50 VAL A N 14
ATOM 19188 C CA . VAL A 1 50 ? 2.850 1.797 -7.845 1.00 0.00 50 VAL A CA 14
ATOM 19189 C C . VAL A 1 50 ? 2.422 0.357 -7.584 1.00 0.00 50 VAL A C 14
ATOM 19190 O O . VAL A 1 50 ? 1.284 0.102 -7.197 1.00 0.00 50 VAL A O 14
ATOM 19203 N N . THR A 1 51 ? 3.331 -0.583 -7.806 1.00 0.00 51 THR A N 14
ATOM 19204 C CA . THR A 1 51 ? 3.015 -1.996 -7.601 1.00 0.00 51 THR A CA 14
ATOM 19205 C C . THR A 1 51 ? 3.818 -2.600 -6.456 1.00 0.00 51 THR A C 14
ATOM 19206 O O . THR A 1 51 ? 5.045 -2.570 -6.465 1.00 0.00 51 THR A O 14
ATOM 19217 N N . LEU A 1 52 ? 3.118 -3.171 -5.479 1.00 0.00 52 LEU A N 14
ATOM 19218 C CA . LEU A 1 52 ? 3.798 -3.793 -4.342 1.00 0.00 52 LEU A CA 14
ATOM 19219 C C . LEU A 1 52 ? 4.257 -5.198 -4.690 1.00 0.00 52 LEU A C 14
ATOM 19220 O O . LEU A 1 52 ? 3.592 -5.909 -5.449 1.00 0.00 52 LEU A O 14
ATOM 19236 N N . LEU A 1 53 ? 5.404 -5.599 -4.140 1.00 0.00 53 LEU A N 14
ATOM 19237 C CA . LEU A 1 53 ? 5.941 -6.923 -4.410 1.00 0.00 53 LEU A CA 14
ATOM 19238 C C . LEU A 1 53 ? 5.812 -7.850 -3.204 1.00 0.00 53 LEU A C 14
ATOM 19239 O O . LEU A 1 53 ? 6.408 -7.626 -2.153 1.00 0.00 53 LEU A O 14
ATOM 19255 N N . ALA A 1 54 ? 5.034 -8.910 -3.385 1.00 0.00 54 ALA A N 14
ATOM 19256 C CA . ALA A 1 54 ? 4.799 -9.906 -2.342 1.00 0.00 54 ALA A CA 14
ATOM 19257 C C . ALA A 1 54 ? 6.081 -10.316 -1.620 1.00 0.00 54 ALA A C 14
ATOM 19258 O O . ALA A 1 54 ? 6.025 -10.982 -0.590 1.00 0.00 54 ALA A O 14
ATOM 19265 N N . SER A 1 55 ? 7.231 -9.934 -2.158 1.00 0.00 55 SER A N 14
ATOM 19266 C CA . SER A 1 55 ? 8.502 -10.290 -1.541 1.00 0.00 55 SER A CA 14
ATOM 19267 C C . SER A 1 55 ? 8.704 -9.529 -0.243 1.00 0.00 55 SER A C 14
ATOM 19268 O O . SER A 1 55 ? 9.088 -10.110 0.769 1.00 0.00 55 SER A O 14
ATOM 19276 N N . TYR A 1 56 ? 8.432 -8.236 -0.276 1.00 0.00 56 TYR A N 14
ATOM 19277 C CA . TYR A 1 56 ? 8.571 -7.411 0.908 1.00 0.00 56 TYR A CA 14
ATOM 19278 C C . TYR A 1 56 ? 7.393 -7.650 1.826 1.00 0.00 56 TYR A C 14
ATOM 19279 O O . TYR A 1 56 ? 7.546 -7.994 3.001 1.00 0.00 56 TYR A O 14
ATOM 19297 N N . LEU A 1 57 ? 6.215 -7.462 1.266 1.00 0.00 57 LEU A N 14
ATOM 19298 C CA . LEU A 1 57 ? 4.984 -7.649 2.004 1.00 0.00 57 LEU A CA 14
ATOM 19299 C C . LEU A 1 57 ? 4.978 -8.990 2.721 1.00 0.00 57 LEU A C 14
ATOM 19300 O O . LEU A 1 57 ? 4.553 -9.084 3.872 1.00 0.00 57 LEU A O 14
ATOM 19316 N N . ASN A 1 58 ? 5.457 -10.026 2.043 1.00 0.00 58 ASN A N 14
ATOM 19317 C CA . ASN A 1 58 ? 5.503 -11.349 2.642 1.00 0.00 58 ASN A CA 14
ATOM 19318 C C . ASN A 1 58 ? 6.475 -11.371 3.819 1.00 0.00 58 ASN A C 14
ATOM 19319 O O . ASN A 1 58 ? 6.382 -12.226 4.698 1.00 0.00 58 ASN A O 14
ATOM 19330 N N . THR A 1 59 ? 7.413 -10.430 3.815 1.00 0.00 59 THR A N 14
ATOM 19331 C CA . THR A 1 59 ? 8.414 -10.341 4.873 1.00 0.00 59 THR A CA 14
ATOM 19332 C C . THR A 1 59 ? 7.937 -9.464 6.022 1.00 0.00 59 THR A C 14
ATOM 19333 O O . THR A 1 59 ? 8.393 -9.613 7.155 1.00 0.00 59 THR A O 14
ATOM 19344 N N . LEU A 1 60 ? 7.024 -8.544 5.729 1.00 0.00 60 LEU A N 14
ATOM 19345 C CA . LEU A 1 60 ? 6.497 -7.641 6.750 1.00 0.00 60 LEU A CA 14
ATOM 19346 C C . LEU A 1 60 ? 6.241 -8.381 8.064 1.00 0.00 60 LEU A C 14
ATOM 19347 O O . LEU A 1 60 ? 6.004 -9.589 8.074 1.00 0.00 60 LEU A O 14
ATOM 19363 N N . PRO A 1 61 ? 6.296 -7.653 9.192 1.00 0.00 61 PRO A N 14
ATOM 19364 C CA . PRO A 1 61 ? 6.083 -8.232 10.524 1.00 0.00 61 PRO A CA 14
ATOM 19365 C C . PRO A 1 61 ? 4.789 -9.035 10.623 1.00 0.00 61 PRO A C 14
ATOM 19366 O O . PRO A 1 61 ? 4.074 -9.211 9.638 1.00 0.00 61 PRO A O 14
ATOM 19377 N N . GLU A 1 62 ? 4.503 -9.521 11.828 1.00 0.00 62 GLU A N 14
ATOM 19378 C CA . GLU A 1 62 ? 3.301 -10.309 12.081 1.00 0.00 62 GLU A CA 14
ATOM 19379 C C . GLU A 1 62 ? 2.047 -9.482 11.886 1.00 0.00 62 GLU A C 14
ATOM 19380 O O . GLU A 1 62 ? 2.084 -8.415 11.279 1.00 0.00 62 GLU A O 14
ATOM 19392 N N . ASN A 1 63 ? 0.939 -10.011 12.384 1.00 0.00 63 ASN A N 14
ATOM 19393 C CA . ASN A 1 63 ? -0.354 -9.378 12.268 1.00 0.00 63 ASN A CA 14
ATOM 19394 C C . ASN A 1 63 ? -0.271 -7.865 12.438 1.00 0.00 63 ASN A C 14
ATOM 19395 O O . ASN A 1 63 ? -0.723 -7.314 13.442 1.00 0.00 63 ASN A O 14
ATOM 19406 N N . THR A 1 64 ? 0.301 -7.201 11.446 1.00 0.00 64 THR A N 14
ATOM 19407 C CA . THR A 1 64 ? 0.443 -5.751 11.471 1.00 0.00 64 THR A CA 14
ATOM 19408 C C . THR A 1 64 ? -0.385 -5.108 10.371 1.00 0.00 64 THR A C 14
ATOM 19409 O O . THR A 1 64 ? -0.848 -5.784 9.455 1.00 0.00 64 THR A O 14
ATOM 19420 N N . THR A 1 65 ? -0.569 -3.798 10.467 1.00 0.00 65 THR A N 14
ATOM 19421 C CA . THR A 1 65 ? -1.343 -3.064 9.475 1.00 0.00 65 THR A CA 14
ATOM 19422 C C . THR A 1 65 ? -0.424 -2.398 8.458 1.00 0.00 65 THR A C 14
ATOM 19423 O O . THR A 1 65 ? -0.020 -1.248 8.632 1.00 0.00 65 THR A O 14
ATOM 19434 N N . LYS A 1 66 ? -0.105 -3.124 7.399 1.00 0.00 66 LYS A N 14
ATOM 19435 C CA . LYS A 1 66 ? 0.759 -2.604 6.351 1.00 0.00 66 LYS A CA 14
ATOM 19436 C C . LYS A 1 66 ? 0.090 -1.435 5.637 1.00 0.00 66 LYS A C 14
ATOM 19437 O O . LYS A 1 66 ? -0.481 -1.590 4.559 1.00 0.00 66 LYS A O 14
ATOM 19456 N N . THR A 1 67 ? 0.152 -0.267 6.252 1.00 0.00 67 THR A N 14
ATOM 19457 C CA . THR A 1 67 ? -0.446 0.916 5.686 1.00 0.00 67 THR A CA 14
ATOM 19458 C C . THR A 1 67 ? 0.518 1.636 4.763 1.00 0.00 67 THR A C 14
ATOM 19459 O O . THR A 1 67 ? 1.548 2.152 5.196 1.00 0.00 67 THR A O 14
ATOM 19470 N N . LEU A 1 68 ? 0.182 1.656 3.483 1.00 0.00 68 LEU A N 14
ATOM 19471 C CA . LEU A 1 68 ? 1.007 2.304 2.484 1.00 0.00 68 LEU A CA 14
ATOM 19472 C C . LEU A 1 68 ? 0.506 3.715 2.200 1.00 0.00 68 LEU A C 14
ATOM 19473 O O . LEU A 1 68 ? -0.398 3.913 1.392 1.00 0.00 68 LEU A O 14
ATOM 19489 N N . THR A 1 69 ? 1.106 4.693 2.872 1.00 0.00 69 THR A N 14
ATOM 19490 C CA . THR A 1 69 ? 0.728 6.089 2.689 1.00 0.00 69 THR A CA 14
ATOM 19491 C C . THR A 1 69 ? 1.532 6.723 1.558 1.00 0.00 69 THR A C 14
ATOM 19492 O O . THR A 1 69 ? 2.686 7.110 1.746 1.00 0.00 69 THR A O 14
ATOM 19503 N N . PHE A 1 70 ? 0.915 6.837 0.387 1.00 0.00 70 PHE A N 14
ATOM 19504 C CA . PHE A 1 70 ? 1.573 7.438 -0.758 1.00 0.00 70 PHE A CA 14
ATOM 19505 C C . PHE A 1 70 ? 1.641 8.952 -0.587 1.00 0.00 70 PHE A C 14
ATOM 19506 O O . PHE A 1 70 ? 0.626 9.639 -0.678 1.00 0.00 70 PHE A O 14
ATOM 19523 N N . ASP A 1 71 ? 2.838 9.464 -0.324 1.00 0.00 71 ASP A N 14
ATOM 19524 C CA . ASP A 1 71 ? 3.016 10.895 -0.116 1.00 0.00 71 ASP A CA 14
ATOM 19525 C C . ASP A 1 71 ? 2.806 11.677 -1.401 1.00 0.00 71 ASP A C 14
ATOM 19526 O O . ASP A 1 71 ? 3.691 11.770 -2.248 1.00 0.00 71 ASP A O 14
ATOM 19535 N N . PHE A 1 72 ? 1.616 12.241 -1.518 1.00 0.00 72 PHE A N 14
ATOM 19536 C CA . PHE A 1 72 ? 1.240 13.034 -2.675 1.00 0.00 72 PHE A CA 14
ATOM 19537 C C . PHE A 1 72 ? 1.377 14.523 -2.373 1.00 0.00 72 PHE A C 14
ATOM 19538 O O . PHE A 1 72 ? 0.733 15.359 -3.007 1.00 0.00 72 PHE A O 14
ATOM 19555 N N . GLY A 1 73 ? 2.212 14.848 -1.391 1.00 0.00 73 GLY A N 14
ATOM 19556 C CA . GLY A 1 73 ? 2.410 16.236 -1.017 1.00 0.00 73 GLY A CA 14
ATOM 19557 C C . GLY A 1 73 ? 1.144 16.889 -0.488 1.00 0.00 73 GLY A C 14
ATOM 19558 O O . GLY A 1 73 ? 1.121 18.093 -0.236 1.00 0.00 73 GLY A O 14
ATOM 19562 N N . VAL A 1 74 ? 0.090 16.095 -0.323 1.00 0.00 74 VAL A N 14
ATOM 19563 C CA . VAL A 1 74 ? -1.174 16.607 0.173 1.00 0.00 74 VAL A CA 14
ATOM 19564 C C . VAL A 1 74 ? -1.408 16.182 1.618 1.00 0.00 74 VAL A C 14
ATOM 19565 O O . VAL A 1 74 ? -1.891 16.966 2.437 1.00 0.00 74 VAL A O 14
ATOM 19578 N N . GLY A 1 75 ? -1.062 14.936 1.928 1.00 0.00 75 GLY A N 14
ATOM 19579 C CA . GLY A 1 75 ? -1.241 14.431 3.278 1.00 0.00 75 GLY A CA 14
ATOM 19580 C C . GLY A 1 75 ? -2.687 14.122 3.601 1.00 0.00 75 GLY A C 14
ATOM 19581 O O . GLY A 1 75 ? -3.101 12.964 3.606 1.00 0.00 75 GLY A O 14
ATOM 19585 N N . THR A 1 76 ? -3.449 15.164 3.874 1.00 0.00 76 THR A N 14
ATOM 19586 C CA . THR A 1 76 ? -4.862 15.021 4.207 1.00 0.00 76 THR A CA 14
ATOM 19587 C C . THR A 1 76 ? -5.566 14.074 3.240 1.00 0.00 76 THR A C 14
ATOM 19588 O O . THR A 1 76 ? -6.086 13.034 3.642 1.00 0.00 76 THR A O 14
ATOM 19599 N N . LYS A 1 77 ? -5.581 14.447 1.965 1.00 0.00 77 LYS A N 14
ATOM 19600 C CA . LYS A 1 77 ? -6.224 13.640 0.938 1.00 0.00 77 LYS A CA 14
ATOM 19601 C C . LYS A 1 77 ? -5.269 12.593 0.375 1.00 0.00 77 LYS A C 14
ATOM 19602 O O . LYS A 1 77 ? -5.557 11.955 -0.632 1.00 0.00 77 LYS A O 14
ATOM 19621 N N . ASN A 1 78 ? -4.133 12.422 1.039 1.00 0.00 78 ASN A N 14
ATOM 19622 C CA . ASN A 1 78 ? -3.133 11.450 0.607 1.00 0.00 78 ASN A CA 14
ATOM 19623 C C . ASN A 1 78 ? -3.733 10.046 0.533 1.00 0.00 78 ASN A C 14
ATOM 19624 O O . ASN A 1 78 ? -4.210 9.512 1.536 1.00 0.00 78 ASN A O 14
ATOM 19635 N N . PRO A 1 79 ? -3.710 9.424 -0.653 1.00 0.00 79 PRO A N 14
ATOM 19636 C CA . PRO A 1 79 ? -4.249 8.075 -0.844 1.00 0.00 79 PRO A CA 14
ATOM 19637 C C . PRO A 1 79 ? -3.476 7.028 -0.051 1.00 0.00 79 PRO A C 14
ATOM 19638 O O . PRO A 1 79 ? -2.421 6.560 -0.478 1.00 0.00 79 PRO A O 14
ATOM 19649 N N . LYS A 1 80 ? -4.008 6.670 1.108 1.00 0.00 80 LYS A N 14
ATOM 19650 C CA . LYS A 1 80 ? -3.374 5.676 1.964 1.00 0.00 80 LYS A CA 14
ATOM 19651 C C . LYS A 1 80 ? -4.046 4.319 1.792 1.00 0.00 80 LYS A C 14
ATOM 19652 O O . LYS A 1 80 ? -5.263 4.239 1.635 1.00 0.00 80 LYS A O 14
ATOM 19671 N N . LEU A 1 81 ? -3.251 3.255 1.812 1.00 0.00 81 LEU A N 14
ATOM 19672 C CA . LEU A 1 81 ? -3.781 1.912 1.654 1.00 0.00 81 LEU A CA 14
ATOM 19673 C C . LEU A 1 81 ? -3.440 1.040 2.859 1.00 0.00 81 LEU A C 14
ATOM 19674 O O . LEU A 1 81 ? -2.285 0.678 3.064 1.00 0.00 81 LEU A O 14
ATOM 19690 N N . THR A 1 82 ? -4.445 0.705 3.659 1.00 0.00 82 THR A N 14
ATOM 19691 C CA . THR A 1 82 ? -4.220 -0.115 4.841 1.00 0.00 82 THR A CA 14
ATOM 19692 C C . THR A 1 82 ? -4.449 -1.593 4.536 1.00 0.00 82 THR A C 14
ATOM 19693 O O . THR A 1 82 ? -5.585 -2.036 4.363 1.00 0.00 82 THR A O 14
ATOM 19704 N N . ILE A 1 83 ? -3.358 -2.353 4.484 1.00 0.00 83 ILE A N 14
ATOM 19705 C CA . ILE A 1 83 ? -3.436 -3.782 4.211 1.00 0.00 83 ILE A CA 14
ATOM 19706 C C . ILE A 1 83 ? -2.999 -4.586 5.437 1.00 0.00 83 ILE A C 14
ATOM 19707 O O . ILE A 1 83 ? -1.884 -4.427 5.936 1.00 0.00 83 ILE A O 14
ATOM 19723 N N . THR A 1 84 ? -3.898 -5.434 5.930 1.00 0.00 84 THR A N 14
ATOM 19724 C CA . THR A 1 84 ? -3.624 -6.246 7.110 1.00 0.00 84 THR A CA 14
ATOM 19725 C C . THR A 1 84 ? -2.701 -7.413 6.783 1.00 0.00 84 THR A C 14
ATOM 19726 O O . THR A 1 84 ? -3.067 -8.317 6.035 1.00 0.00 84 THR A O 14
ATOM 19737 N N . VAL A 1 85 ? -1.506 -7.388 7.360 1.00 0.00 85 VAL A N 14
ATOM 19738 C CA . VAL A 1 85 ? -0.526 -8.446 7.146 1.00 0.00 85 VAL A CA 14
ATOM 19739 C C . VAL A 1 85 ? -0.498 -9.408 8.330 1.00 0.00 85 VAL A C 14
ATOM 19740 O O . VAL A 1 85 ? 0.137 -9.133 9.347 1.00 0.00 85 VAL A O 14
ATOM 19753 N N . LEU A 1 86 ? -1.194 -10.532 8.195 1.00 0.00 86 LEU A N 14
ATOM 19754 C CA . LEU A 1 86 ? -1.240 -11.529 9.264 1.00 0.00 86 LEU A CA 14
ATOM 19755 C C . LEU A 1 86 ? 0.076 -12.288 9.358 1.00 0.00 86 LEU A C 14
ATOM 19756 O O . LEU A 1 86 ? 0.855 -12.317 8.406 1.00 0.00 86 LEU A O 14
ATOM 19772 N N . PRO A 1 87 ? 0.347 -12.914 10.515 1.00 0.00 87 PRO A N 14
ATOM 19773 C CA . PRO A 1 87 ? 1.585 -13.674 10.728 1.00 0.00 87 PRO A CA 14
ATOM 19774 C C . PRO A 1 87 ? 1.655 -14.923 9.854 1.00 0.00 87 PRO A C 14
ATOM 19775 O O . PRO A 1 87 ? 0.733 -15.737 9.842 1.00 0.00 87 PRO A O 14
ATOM 19786 N N . LYS A 1 88 ? 2.754 -15.060 9.124 1.00 0.00 88 LYS A N 14
ATOM 19787 C CA . LYS A 1 88 ? 2.950 -16.210 8.241 1.00 0.00 88 LYS A CA 14
ATOM 19788 C C . LYS A 1 88 ? 2.526 -17.504 8.930 1.00 0.00 88 LYS A C 14
ATOM 19789 O O . LYS A 1 88 ? 2.744 -17.679 10.128 1.00 0.00 88 LYS A O 14
ATOM 19808 N N . ASP A 1 89 ? 1.920 -18.403 8.164 1.00 0.00 89 ASP A N 14
ATOM 19809 C CA . ASP A 1 89 ? 1.465 -19.682 8.700 1.00 0.00 89 ASP A CA 14
ATOM 19810 C C . ASP A 1 89 ? 1.848 -20.829 7.773 1.00 0.00 89 ASP A C 14
ATOM 19811 O O . ASP A 1 89 ? 1.859 -20.675 6.551 1.00 0.00 89 ASP A O 14
ATOM 19820 N N . ILE A 1 90 ? 2.164 -21.979 8.359 1.00 0.00 90 ILE A N 14
ATOM 19821 C CA . ILE A 1 90 ? 2.549 -23.151 7.585 1.00 0.00 90 ILE A CA 14
ATOM 19822 C C . ILE A 1 90 ? 1.507 -24.259 7.716 1.00 0.00 90 ILE A C 14
ATOM 19823 O O . ILE A 1 90 ? 1.552 -25.066 8.644 1.00 0.00 90 ILE A O 14
ATOM 19839 N N . PRO A 1 91 ? 0.550 -24.313 6.777 1.00 0.00 91 PRO A N 14
ATOM 19840 C CA . PRO A 1 91 ? -0.507 -25.325 6.784 1.00 0.00 91 PRO A CA 14
ATOM 19841 C C . PRO A 1 91 ? 0.018 -26.719 6.462 1.00 0.00 91 PRO A C 14
ATOM 19842 O O . PRO A 1 91 ? 0.976 -26.869 5.703 1.00 0.00 91 PRO A O 14
ATOM 19853 N N . GLY A 1 92 ? -0.607 -27.734 7.044 1.00 0.00 92 GLY A N 14
ATOM 19854 C CA . GLY A 1 92 ? -0.188 -29.102 6.806 1.00 0.00 92 GLY A CA 14
ATOM 19855 C C . GLY A 1 92 ? 1.121 -29.431 7.488 1.00 0.00 92 GLY A C 14
ATOM 19856 O O . GLY A 1 92 ? 1.959 -30.137 6.930 1.00 0.00 92 GLY A O 14
ATOM 19860 N N . LEU A 1 93 ? 1.299 -28.918 8.702 1.00 0.00 93 LEU A N 14
ATOM 19861 C CA . LEU A 1 93 ? 2.522 -29.160 9.464 1.00 0.00 93 LEU A CA 14
ATOM 19862 C C . LEU A 1 93 ? 2.628 -30.623 9.894 1.00 0.00 93 LEU A C 14
ATOM 19863 O O . LEU A 1 93 ? 2.679 -30.928 11.085 1.00 0.00 93 LEU A O 14
ATOM 19879 N N . GLU A 1 94 ? 2.668 -31.520 8.915 1.00 0.00 94 GLU A N 14
ATOM 19880 C CA . GLU A 1 94 ? 2.773 -32.949 9.194 1.00 0.00 94 GLU A CA 14
ATOM 19881 C C . GLU A 1 94 ? 2.785 -33.758 7.901 1.00 0.00 94 GLU A C 14
ATOM 19882 O O . GLU A 1 94 ? 1.691 -34.041 7.371 1.00 0.00 94 GLU A O 14
ATOM 19895 N N . MET A 1 1 ? -5.407 18.196 0.552 1.00 0.00 1 MET A N 15
ATOM 19896 C CA . MET A 1 1 ? -4.840 19.415 -0.074 1.00 0.00 1 MET A CA 15
ATOM 19897 C C . MET A 1 1 ? -4.918 19.335 -1.597 1.00 0.00 1 MET A C 15
ATOM 19898 O O . MET A 1 1 ? -4.926 20.358 -2.281 1.00 0.00 1 MET A O 15
ATOM 19914 N N . GLN A 1 2 ? -4.981 18.115 -2.118 1.00 0.00 2 GLN A N 15
ATOM 19915 C CA . GLN A 1 2 ? -5.060 17.902 -3.558 1.00 0.00 2 GLN A CA 15
ATOM 19916 C C . GLN A 1 2 ? -6.220 16.976 -3.909 1.00 0.00 2 GLN A C 15
ATOM 19917 O O . GLN A 1 2 ? -6.987 16.566 -3.034 1.00 0.00 2 GLN A O 15
ATOM 19931 N N . ASP A 1 3 ? -6.345 16.650 -5.190 1.00 0.00 3 ASP A N 15
ATOM 19932 C CA . ASP A 1 3 ? -7.412 15.772 -5.656 1.00 0.00 3 ASP A CA 15
ATOM 19933 C C . ASP A 1 3 ? -6.851 14.548 -6.379 1.00 0.00 3 ASP A C 15
ATOM 19934 O O . ASP A 1 3 ? -7.295 14.204 -7.475 1.00 0.00 3 ASP A O 15
ATOM 19943 N N . PRO A 1 4 ? -5.868 13.868 -5.767 1.00 0.00 4 PRO A N 15
ATOM 19944 C CA . PRO A 1 4 ? -5.251 12.673 -6.350 1.00 0.00 4 PRO A CA 15
ATOM 19945 C C . PRO A 1 4 ? -6.141 11.446 -6.213 1.00 0.00 4 PRO A C 15
ATOM 19946 O O . PRO A 1 4 ? -6.833 11.284 -5.208 1.00 0.00 4 PRO A O 15
ATOM 19957 N N . THR A 1 5 ? -6.116 10.578 -7.218 1.00 0.00 5 THR A N 15
ATOM 19958 C CA . THR A 1 5 ? -6.927 9.367 -7.185 1.00 0.00 5 THR A CA 15
ATOM 19959 C C . THR A 1 5 ? -6.056 8.135 -7.370 1.00 0.00 5 THR A C 15
ATOM 19960 O O . THR A 1 5 ? -5.651 7.812 -8.484 1.00 0.00 5 THR A O 15
ATOM 19971 N N . ILE A 1 6 ? -5.750 7.456 -6.273 1.00 0.00 6 ILE A N 15
ATOM 19972 C CA . ILE A 1 6 ? -4.904 6.278 -6.335 1.00 0.00 6 ILE A CA 15
ATOM 19973 C C . ILE A 1 6 ? -5.539 5.070 -5.651 1.00 0.00 6 ILE A C 15
ATOM 19974 O O . ILE A 1 6 ? -6.717 5.077 -5.298 1.00 0.00 6 ILE A O 15
ATOM 19990 N N . ASN A 1 7 ? -4.727 4.031 -5.477 1.00 0.00 7 ASN A N 15
ATOM 19991 C CA . ASN A 1 7 ? -5.156 2.788 -4.846 1.00 0.00 7 ASN A CA 15
ATOM 19992 C C . ASN A 1 7 ? -6.084 3.032 -3.669 1.00 0.00 7 ASN A C 15
ATOM 19993 O O . ASN A 1 7 ? -6.119 4.122 -3.097 1.00 0.00 7 ASN A O 15
ATOM 20004 N N . PRO A 1 8 ? -6.858 2.001 -3.303 1.00 0.00 8 PRO A N 15
ATOM 20005 C CA . PRO A 1 8 ? -7.808 2.075 -2.200 1.00 0.00 8 PRO A CA 15
ATOM 20006 C C . PRO A 1 8 ? -7.146 2.498 -0.892 1.00 0.00 8 PRO A C 15
ATOM 20007 O O . PRO A 1 8 ? -6.092 3.132 -0.897 1.00 0.00 8 PRO A O 15
ATOM 20018 N N . THR A 1 9 ? -7.772 2.152 0.226 1.00 0.00 9 THR A N 15
ATOM 20019 C CA . THR A 1 9 ? -7.234 2.514 1.532 1.00 0.00 9 THR A CA 15
ATOM 20020 C C . THR A 1 9 ? -7.382 1.379 2.547 1.00 0.00 9 THR A C 15
ATOM 20021 O O . THR A 1 9 ? -7.096 1.565 3.729 1.00 0.00 9 THR A O 15
ATOM 20032 N N . SER A 1 10 ? -7.825 0.206 2.098 1.00 0.00 10 SER A N 15
ATOM 20033 C CA . SER A 1 10 ? -7.997 -0.915 3.011 1.00 0.00 10 SER A CA 15
ATOM 20034 C C . SER A 1 10 ? -7.825 -2.266 2.316 1.00 0.00 10 SER A C 15
ATOM 20035 O O . SER A 1 10 ? -8.410 -2.520 1.262 1.00 0.00 10 SER A O 15
ATOM 20043 N N . ILE A 1 11 ? -7.027 -3.130 2.937 1.00 0.00 11 ILE A N 15
ATOM 20044 C CA . ILE A 1 11 ? -6.767 -4.473 2.423 1.00 0.00 11 ILE A CA 15
ATOM 20045 C C . ILE A 1 11 ? -6.262 -5.380 3.546 1.00 0.00 11 ILE A C 15
ATOM 20046 O O . ILE A 1 11 ? -5.640 -4.910 4.499 1.00 0.00 11 ILE A O 15
ATOM 20062 N N . SER A 1 12 ? -6.536 -6.678 3.437 1.00 0.00 12 SER A N 15
ATOM 20063 C CA . SER A 1 12 ? -6.104 -7.632 4.459 1.00 0.00 12 SER A CA 15
ATOM 20064 C C . SER A 1 12 ? -5.811 -9.005 3.859 1.00 0.00 12 SER A C 15
ATOM 20065 O O . SER A 1 12 ? -6.557 -9.499 3.015 1.00 0.00 12 SER A O 15
ATOM 20073 N N . ALA A 1 13 ? -4.719 -9.614 4.309 1.00 0.00 13 ALA A N 15
ATOM 20074 C CA . ALA A 1 13 ? -4.314 -10.927 3.839 1.00 0.00 13 ALA A CA 15
ATOM 20075 C C . ALA A 1 13 ? -3.164 -11.467 4.680 1.00 0.00 13 ALA A C 15
ATOM 20076 O O . ALA A 1 13 ? -2.499 -10.723 5.404 1.00 0.00 13 ALA A O 15
ATOM 20083 N N . LYS A 1 14 ? -2.919 -12.761 4.571 1.00 0.00 14 LYS A N 15
ATOM 20084 C CA . LYS A 1 14 ? -1.833 -13.393 5.306 1.00 0.00 14 LYS A CA 15
ATOM 20085 C C . LYS A 1 14 ? -0.497 -12.945 4.722 1.00 0.00 14 LYS A C 15
ATOM 20086 O O . LYS A 1 14 ? -0.399 -12.669 3.528 1.00 0.00 14 LYS A O 15
ATOM 20105 N N . ALA A 1 15 ? 0.525 -12.860 5.558 1.00 0.00 15 ALA A N 15
ATOM 20106 C CA . ALA A 1 15 ? 1.828 -12.431 5.077 1.00 0.00 15 ALA A CA 15
ATOM 20107 C C . ALA A 1 15 ? 2.364 -13.404 4.055 1.00 0.00 15 ALA A C 15
ATOM 20108 O O . ALA A 1 15 ? 2.822 -14.499 4.377 1.00 0.00 15 ALA A O 15
ATOM 20115 N N . GLY A 1 16 ? 2.271 -12.981 2.811 1.00 0.00 16 GLY A N 15
ATOM 20116 C CA . GLY A 1 16 ? 2.708 -13.788 1.704 1.00 0.00 16 GLY A CA 15
ATOM 20117 C C . GLY A 1 16 ? 1.631 -13.864 0.655 1.00 0.00 16 GLY A C 15
ATOM 20118 O O . GLY A 1 16 ? 1.904 -13.822 -0.534 1.00 0.00 16 GLY A O 15
ATOM 20122 N N . SER A 1 17 ? 0.385 -13.916 1.104 1.00 0.00 17 SER A N 15
ATOM 20123 C CA . SER A 1 17 ? -0.733 -13.962 0.200 1.00 0.00 17 SER A CA 15
ATOM 20124 C C . SER A 1 17 ? -0.878 -12.632 -0.520 1.00 0.00 17 SER A C 15
ATOM 20125 O O . SER A 1 17 ? -1.859 -12.384 -1.224 1.00 0.00 17 SER A O 15
ATOM 20133 N N . PHE A 1 18 ? 0.110 -11.778 -0.344 1.00 0.00 18 PHE A N 15
ATOM 20134 C CA . PHE A 1 18 ? 0.115 -10.480 -0.953 1.00 0.00 18 PHE A CA 15
ATOM 20135 C C . PHE A 1 18 ? 0.971 -10.489 -2.203 1.00 0.00 18 PHE A C 15
ATOM 20136 O O . PHE A 1 18 ? 2.088 -9.986 -2.203 1.00 0.00 18 PHE A O 15
ATOM 20153 N N . ALA A 1 19 ? 0.437 -11.064 -3.263 1.00 0.00 19 ALA A N 15
ATOM 20154 C CA . ALA A 1 19 ? 1.169 -11.137 -4.519 1.00 0.00 19 ALA A CA 15
ATOM 20155 C C . ALA A 1 19 ? 1.320 -9.746 -5.120 1.00 0.00 19 ALA A C 15
ATOM 20156 O O . ALA A 1 19 ? 0.560 -8.837 -4.788 1.00 0.00 19 ALA A O 15
ATOM 20163 N N . ASP A 1 20 ? 2.313 -9.581 -5.995 1.00 0.00 20 ASP A N 15
ATOM 20164 C CA . ASP A 1 20 ? 2.569 -8.289 -6.630 1.00 0.00 20 ASP A CA 15
ATOM 20165 C C . ASP A 1 20 ? 1.262 -7.546 -6.871 1.00 0.00 20 ASP A C 15
ATOM 20166 O O . ASP A 1 20 ? 0.425 -7.987 -7.658 1.00 0.00 20 ASP A O 15
ATOM 20175 N N . THR A 1 21 ? 1.076 -6.429 -6.171 1.00 0.00 21 THR A N 15
ATOM 20176 C CA . THR A 1 21 ? -0.152 -5.658 -6.305 1.00 0.00 21 THR A CA 15
ATOM 20177 C C . THR A 1 21 ? 0.073 -4.343 -7.042 1.00 0.00 21 THR A C 15
ATOM 20178 O O . THR A 1 21 ? 0.458 -3.343 -6.441 1.00 0.00 21 THR A O 15
ATOM 20189 N N . LYS A 1 22 ? -0.178 -4.350 -8.346 1.00 0.00 22 LYS A N 15
ATOM 20190 C CA . LYS A 1 22 ? -0.007 -3.153 -9.156 1.00 0.00 22 LYS A CA 15
ATOM 20191 C C . LYS A 1 22 ? -1.077 -2.122 -8.825 1.00 0.00 22 LYS A C 15
ATOM 20192 O O . LYS A 1 22 ? -2.258 -2.318 -9.098 1.00 0.00 22 LYS A O 15
ATOM 20211 N N . ILE A 1 23 ? -0.638 -1.025 -8.225 1.00 0.00 23 ILE A N 15
ATOM 20212 C CA . ILE A 1 23 ? -1.522 0.049 -7.831 1.00 0.00 23 ILE A CA 15
ATOM 20213 C C . ILE A 1 23 ? -1.602 1.125 -8.914 1.00 0.00 23 ILE A C 15
ATOM 20214 O O . ILE A 1 23 ? -0.683 1.273 -9.722 1.00 0.00 23 ILE A O 15
ATOM 20230 N N . THR A 1 24 ? -2.700 1.874 -8.917 1.00 0.00 24 THR A N 15
ATOM 20231 C CA . THR A 1 24 ? -2.899 2.938 -9.894 1.00 0.00 24 THR A CA 15
ATOM 20232 C C . THR A 1 24 ? -2.865 4.298 -9.210 1.00 0.00 24 THR A C 15
ATOM 20233 O O . THR A 1 24 ? -3.657 4.566 -8.309 1.00 0.00 24 THR A O 15
ATOM 20244 N N . LEU A 1 25 ? -1.931 5.146 -9.627 1.00 0.00 25 LEU A N 15
ATOM 20245 C CA . LEU A 1 25 ? -1.780 6.465 -9.039 1.00 0.00 25 LEU A CA 15
ATOM 20246 C C . LEU A 1 25 ? -2.231 7.569 -9.993 1.00 0.00 25 LEU A C 15
ATOM 20247 O O . LEU A 1 25 ? -1.422 8.118 -10.738 1.00 0.00 25 LEU A O 15
ATOM 20263 N N . THR A 1 26 ? -3.520 7.906 -9.958 1.00 0.00 26 THR A N 15
ATOM 20264 C CA . THR A 1 26 ? -4.051 8.961 -10.817 1.00 0.00 26 THR A CA 15
ATOM 20265 C C . THR A 1 26 ? -3.531 10.324 -10.364 1.00 0.00 26 THR A C 15
ATOM 20266 O O . THR A 1 26 ? -3.914 10.825 -9.300 1.00 0.00 26 THR A O 15
ATOM 20277 N N . PRO A 1 27 ? -2.636 10.929 -11.173 1.00 0.00 27 PRO A N 15
ATOM 20278 C CA . PRO A 1 27 ? -2.019 12.227 -10.889 1.00 0.00 27 PRO A CA 15
ATOM 20279 C C . PRO A 1 27 ? -2.763 13.386 -11.522 1.00 0.00 27 PRO A C 15
ATOM 20280 O O . PRO A 1 27 ? -2.309 14.519 -11.456 1.00 0.00 27 PRO A O 15
ATOM 20291 N N . ASN A 1 28 ? -3.879 13.058 -12.160 1.00 0.00 28 ASN A N 15
ATOM 20292 C CA . ASN A 1 28 ? -4.732 13.988 -12.874 1.00 0.00 28 ASN A CA 15
ATOM 20293 C C . ASN A 1 28 ? -4.817 15.319 -12.160 1.00 0.00 28 ASN A C 15
ATOM 20294 O O . ASN A 1 28 ? -5.856 15.722 -11.640 1.00 0.00 28 ASN A O 15
ATOM 20305 N N . GLY A 1 29 ? -3.687 15.974 -12.161 1.00 0.00 29 GLY A N 15
ATOM 20306 C CA . GLY A 1 29 ? -3.550 17.276 -11.532 1.00 0.00 29 GLY A CA 15
ATOM 20307 C C . GLY A 1 29 ? -2.645 17.243 -10.317 1.00 0.00 29 GLY A C 15
ATOM 20308 O O . GLY A 1 29 ? -2.045 18.252 -9.949 1.00 0.00 29 GLY A O 15
ATOM 20312 N N . ASN A 1 30 ? -2.551 16.075 -9.700 1.00 0.00 30 ASN A N 15
ATOM 20313 C CA . ASN A 1 30 ? -1.725 15.879 -8.520 1.00 0.00 30 ASN A CA 15
ATOM 20314 C C . ASN A 1 30 ? -0.509 15.017 -8.846 1.00 0.00 30 ASN A C 15
ATOM 20315 O O . ASN A 1 30 ? -0.449 14.382 -9.898 1.00 0.00 30 ASN A O 15
ATOM 20326 N N . THR A 1 31 ? 0.453 14.997 -7.934 1.00 0.00 31 THR A N 15
ATOM 20327 C CA . THR A 1 31 ? 1.666 14.213 -8.119 1.00 0.00 31 THR A CA 15
ATOM 20328 C C . THR A 1 31 ? 1.931 13.329 -6.906 1.00 0.00 31 THR A C 15
ATOM 20329 O O . THR A 1 31 ? 1.362 13.537 -5.834 1.00 0.00 31 THR A O 15
ATOM 20340 N N . PHE A 1 32 ? 2.798 12.339 -7.085 1.00 0.00 32 PHE A N 15
ATOM 20341 C CA . PHE A 1 32 ? 3.142 11.416 -6.007 1.00 0.00 32 PHE A CA 15
ATOM 20342 C C . PHE A 1 32 ? 4.603 11.568 -5.599 1.00 0.00 32 PHE A C 15
ATOM 20343 O O . PHE A 1 32 ? 5.467 11.842 -6.433 1.00 0.00 32 PHE A O 15
ATOM 20360 N N . ASN A 1 33 ? 4.868 11.387 -4.311 1.00 0.00 33 ASN A N 15
ATOM 20361 C CA . ASN A 1 33 ? 6.222 11.499 -3.783 1.00 0.00 33 ASN A CA 15
ATOM 20362 C C . ASN A 1 33 ? 6.751 10.133 -3.352 1.00 0.00 33 ASN A C 15
ATOM 20363 O O . ASN A 1 33 ? 7.844 9.733 -3.746 1.00 0.00 33 ASN A O 15
ATOM 20374 N N . GLY A 1 34 ? 5.971 9.423 -2.539 1.00 0.00 34 GLY A N 15
ATOM 20375 C CA . GLY A 1 34 ? 6.392 8.110 -2.081 1.00 0.00 34 GLY A CA 15
ATOM 20376 C C . GLY A 1 34 ? 5.799 7.723 -0.739 1.00 0.00 34 GLY A C 15
ATOM 20377 O O . GLY A 1 34 ? 5.533 8.578 0.103 1.00 0.00 34 GLY A O 15
ATOM 20381 N N . ILE A 1 35 ? 5.585 6.420 -0.550 1.00 0.00 35 ILE A N 15
ATOM 20382 C CA . ILE A 1 35 ? 5.034 5.889 0.665 1.00 0.00 35 ILE A CA 15
ATOM 20383 C C . ILE A 1 35 ? 6.162 5.451 1.608 1.00 0.00 35 ILE A C 15
ATOM 20384 O O . ILE A 1 35 ? 6.572 4.287 1.657 1.00 0.00 35 ILE A O 15
ATOM 20400 N N . SER A 1 36 ? 6.662 6.430 2.345 1.00 0.00 36 SER A N 15
ATOM 20401 C CA . SER A 1 36 ? 7.769 6.231 3.287 1.00 0.00 36 SER A CA 15
ATOM 20402 C C . SER A 1 36 ? 7.393 5.284 4.398 1.00 0.00 36 SER A C 15
ATOM 20403 O O . SER A 1 36 ? 8.260 4.628 4.977 1.00 0.00 36 SER A O 15
ATOM 20411 N N . GLU A 1 37 ? 6.105 5.171 4.674 1.00 0.00 37 GLU A N 15
ATOM 20412 C CA . GLU A 1 37 ? 5.649 4.253 5.685 1.00 0.00 37 GLU A CA 15
ATOM 20413 C C . GLU A 1 37 ? 6.391 2.937 5.484 1.00 0.00 37 GLU A C 15
ATOM 20414 O O . GLU A 1 37 ? 6.722 2.234 6.438 1.00 0.00 37 GLU A O 15
ATOM 20426 N N . LEU A 1 38 ? 6.687 2.649 4.209 1.00 0.00 38 LEU A N 15
ATOM 20427 C CA . LEU A 1 38 ? 7.431 1.468 3.830 1.00 0.00 38 LEU A CA 15
ATOM 20428 C C . LEU A 1 38 ? 8.399 1.827 2.701 1.00 0.00 38 LEU A C 15
ATOM 20429 O O . LEU A 1 38 ? 8.009 1.943 1.540 1.00 0.00 38 LEU A O 15
ATOM 20445 N N . GLN A 1 39 ? 9.658 2.044 3.080 1.00 0.00 39 GLN A N 15
ATOM 20446 C CA . GLN A 1 39 ? 10.715 2.439 2.175 1.00 0.00 39 GLN A CA 15
ATOM 20447 C C . GLN A 1 39 ? 10.489 1.889 0.792 1.00 0.00 39 GLN A C 15
ATOM 20448 O O . GLN A 1 39 ? 10.839 0.756 0.463 1.00 0.00 39 GLN A O 15
ATOM 20462 N N . SER A 1 40 ? 9.877 2.764 0.026 1.00 0.00 40 SER A N 15
ATOM 20463 C CA . SER A 1 40 ? 9.503 2.556 -1.373 1.00 0.00 40 SER A CA 15
ATOM 20464 C C . SER A 1 40 ? 10.045 1.260 -1.960 1.00 0.00 40 SER A C 15
ATOM 20465 O O . SER A 1 40 ? 9.350 0.571 -2.701 1.00 0.00 40 SER A O 15
ATOM 20473 N N . SER A 1 41 ? 11.282 0.938 -1.634 1.00 0.00 41 SER A N 15
ATOM 20474 C CA . SER A 1 41 ? 11.902 -0.277 -2.138 1.00 0.00 41 SER A CA 15
ATOM 20475 C C . SER A 1 41 ? 10.977 -1.481 -1.948 1.00 0.00 41 SER A C 15
ATOM 20476 O O . SER A 1 41 ? 11.102 -2.487 -2.645 1.00 0.00 41 SER A O 15
ATOM 20484 N N . GLN A 1 42 ? 10.049 -1.369 -1.001 1.00 0.00 42 GLN A N 15
ATOM 20485 C CA . GLN A 1 42 ? 9.102 -2.435 -0.720 1.00 0.00 42 GLN A CA 15
ATOM 20486 C C . GLN A 1 42 ? 8.234 -2.730 -1.937 1.00 0.00 42 GLN A C 15
ATOM 20487 O O . GLN A 1 42 ? 7.800 -3.861 -2.162 1.00 0.00 42 GLN A O 15
ATOM 20501 N N . TYR A 1 43 ? 7.990 -1.690 -2.703 1.00 0.00 43 TYR A N 15
ATOM 20502 C CA . TYR A 1 43 ? 7.176 -1.782 -3.909 1.00 0.00 43 TYR A CA 15
ATOM 20503 C C . TYR A 1 43 ? 7.950 -1.320 -5.133 1.00 0.00 43 TYR A C 15
ATOM 20504 O O . TYR A 1 43 ? 9.168 -1.147 -5.096 1.00 0.00 43 TYR A O 15
ATOM 20522 N N . THR A 1 44 ? 7.219 -1.125 -6.211 1.00 0.00 44 THR A N 15
ATOM 20523 C CA . THR A 1 44 ? 7.781 -0.689 -7.473 1.00 0.00 44 THR A CA 15
ATOM 20524 C C . THR A 1 44 ? 6.927 0.422 -8.049 1.00 0.00 44 THR A C 15
ATOM 20525 O O . THR A 1 44 ? 5.938 0.180 -8.742 1.00 0.00 44 THR A O 15
ATOM 20536 N N . LYS A 1 45 ? 7.314 1.642 -7.731 1.00 0.00 45 LYS A N 15
ATOM 20537 C CA . LYS A 1 45 ? 6.599 2.826 -8.184 1.00 0.00 45 LYS A CA 15
ATOM 20538 C C . LYS A 1 45 ? 6.758 3.019 -9.687 1.00 0.00 45 LYS A C 15
ATOM 20539 O O . LYS A 1 45 ? 7.650 2.447 -10.312 1.00 0.00 45 LYS A O 15
ATOM 20558 N N . GLY A 1 46 ? 5.882 3.838 -10.256 1.00 0.00 46 GLY A N 15
ATOM 20559 C CA . GLY A 1 46 ? 5.923 4.111 -11.678 1.00 0.00 46 GLY A CA 15
ATOM 20560 C C . GLY A 1 46 ? 5.101 5.329 -12.046 1.00 0.00 46 GLY A C 15
ATOM 20561 O O . GLY A 1 46 ? 3.992 5.198 -12.562 1.00 0.00 46 GLY A O 15
ATOM 20565 N N . THR A 1 47 ? 5.653 6.514 -11.767 1.00 0.00 47 THR A N 15
ATOM 20566 C CA . THR A 1 47 ? 4.986 7.791 -12.059 1.00 0.00 47 THR A CA 15
ATOM 20567 C C . THR A 1 47 ? 3.532 7.597 -12.476 1.00 0.00 47 THR A C 15
ATOM 20568 O O . THR A 1 47 ? 3.250 7.172 -13.597 1.00 0.00 47 THR A O 15
ATOM 20579 N N . ASN A 1 48 ? 2.614 7.908 -11.562 1.00 0.00 48 ASN A N 15
ATOM 20580 C CA . ASN A 1 48 ? 1.183 7.765 -11.818 1.00 0.00 48 ASN A CA 15
ATOM 20581 C C . ASN A 1 48 ? 0.711 6.357 -11.470 1.00 0.00 48 ASN A C 15
ATOM 20582 O O . ASN A 1 48 ? -0.482 6.071 -11.479 1.00 0.00 48 ASN A O 15
ATOM 20593 N N . GLU A 1 49 ? 1.661 5.478 -11.165 1.00 0.00 49 GLU A N 15
ATOM 20594 C CA . GLU A 1 49 ? 1.339 4.101 -10.812 1.00 0.00 49 GLU A CA 15
ATOM 20595 C C . GLU A 1 49 ? 2.390 3.524 -9.881 1.00 0.00 49 GLU A C 15
ATOM 20596 O O . GLU A 1 49 ? 3.454 4.102 -9.692 1.00 0.00 49 GLU A O 15
ATOM 20608 N N . VAL A 1 50 ? 2.079 2.370 -9.303 1.00 0.00 50 VAL A N 15
ATOM 20609 C CA . VAL A 1 50 ? 2.995 1.697 -8.391 1.00 0.00 50 VAL A CA 15
ATOM 20610 C C . VAL A 1 50 ? 2.671 0.214 -8.329 1.00 0.00 50 VAL A C 15
ATOM 20611 O O . VAL A 1 50 ? 1.623 -0.200 -8.803 1.00 0.00 50 VAL A O 15
ATOM 20624 N N . THR A 1 51 ? 3.575 -0.576 -7.773 1.00 0.00 51 THR A N 15
ATOM 20625 C CA . THR A 1 51 ? 3.351 -2.013 -7.682 1.00 0.00 51 THR A CA 15
ATOM 20626 C C . THR A 1 51 ? 3.908 -2.593 -6.382 1.00 0.00 51 THR A C 15
ATOM 20627 O O . THR A 1 51 ? 5.115 -2.594 -6.159 1.00 0.00 51 THR A O 15
ATOM 20638 N N . LEU A 1 52 ? 3.019 -3.116 -5.540 1.00 0.00 52 LEU A N 15
ATOM 20639 C CA . LEU A 1 52 ? 3.436 -3.725 -4.279 1.00 0.00 52 LEU A CA 15
ATOM 20640 C C . LEU A 1 52 ? 4.184 -5.007 -4.573 1.00 0.00 52 LEU A C 15
ATOM 20641 O O . LEU A 1 52 ? 3.769 -5.781 -5.434 1.00 0.00 52 LEU A O 15
ATOM 20657 N N . LEU A 1 53 ? 5.289 -5.237 -3.879 1.00 0.00 53 LEU A N 15
ATOM 20658 C CA . LEU A 1 53 ? 6.056 -6.439 -4.129 1.00 0.00 53 LEU A CA 15
ATOM 20659 C C . LEU A 1 53 ? 5.833 -7.493 -3.047 1.00 0.00 53 LEU A C 15
ATOM 20660 O O . LEU A 1 53 ? 6.316 -7.369 -1.923 1.00 0.00 53 LEU A O 15
ATOM 20676 N N . ALA A 1 54 ? 5.111 -8.542 -3.416 1.00 0.00 54 ALA A N 15
ATOM 20677 C CA . ALA A 1 54 ? 4.810 -9.643 -2.509 1.00 0.00 54 ALA A CA 15
ATOM 20678 C C . ALA A 1 54 ? 6.021 -10.065 -1.680 1.00 0.00 54 ALA A C 15
ATOM 20679 O O . ALA A 1 54 ? 5.880 -10.790 -0.698 1.00 0.00 54 ALA A O 15
ATOM 20686 N N . SER A 1 55 ? 7.208 -9.618 -2.073 1.00 0.00 55 SER A N 15
ATOM 20687 C CA . SER A 1 55 ? 8.423 -9.968 -1.354 1.00 0.00 55 SER A CA 15
ATOM 20688 C C . SER A 1 55 ? 8.478 -9.273 -0.004 1.00 0.00 55 SER A C 15
ATOM 20689 O O . SER A 1 55 ? 8.754 -9.901 1.015 1.00 0.00 55 SER A O 15
ATOM 20697 N N . TYR A 1 56 ? 8.197 -7.978 -0.003 1.00 0.00 56 TYR A N 15
ATOM 20698 C CA . TYR A 1 56 ? 8.201 -7.208 1.227 1.00 0.00 56 TYR A CA 15
ATOM 20699 C C . TYR A 1 56 ? 6.983 -7.558 2.052 1.00 0.00 56 TYR A C 15
ATOM 20700 O O . TYR A 1 56 ? 7.080 -8.005 3.199 1.00 0.00 56 TYR A O 15
ATOM 20718 N N . LEU A 1 57 ? 5.831 -7.345 1.445 1.00 0.00 57 LEU A N 15
ATOM 20719 C CA . LEU A 1 57 ? 4.571 -7.628 2.100 1.00 0.00 57 LEU A CA 15
ATOM 20720 C C . LEU A 1 57 ? 4.600 -9.013 2.721 1.00 0.00 57 LEU A C 15
ATOM 20721 O O . LEU A 1 57 ? 4.133 -9.211 3.841 1.00 0.00 57 LEU A O 15
ATOM 20737 N N . ASN A 1 58 ? 5.174 -9.971 2.002 1.00 0.00 58 ASN A N 15
ATOM 20738 C CA . ASN A 1 58 ? 5.278 -11.327 2.518 1.00 0.00 58 ASN A CA 15
ATOM 20739 C C . ASN A 1 58 ? 6.206 -11.353 3.723 1.00 0.00 58 ASN A C 15
ATOM 20740 O O . ASN A 1 58 ? 6.066 -12.191 4.613 1.00 0.00 58 ASN A O 15
ATOM 20751 N N . THR A 1 59 ? 7.153 -10.423 3.741 1.00 0.00 59 THR A N 15
ATOM 20752 C CA . THR A 1 59 ? 8.110 -10.323 4.832 1.00 0.00 59 THR A CA 15
ATOM 20753 C C . THR A 1 59 ? 7.427 -9.846 6.101 1.00 0.00 59 THR A C 15
ATOM 20754 O O . THR A 1 59 ? 7.732 -10.315 7.196 1.00 0.00 59 THR A O 15
ATOM 20765 N N . LEU A 1 60 ? 6.499 -8.909 5.943 1.00 0.00 60 LEU A N 15
ATOM 20766 C CA . LEU A 1 60 ? 5.764 -8.361 7.081 1.00 0.00 60 LEU A CA 15
ATOM 20767 C C . LEU A 1 60 ? 5.468 -9.428 8.137 1.00 0.00 60 LEU A C 15
ATOM 20768 O O . LEU A 1 60 ? 5.125 -10.563 7.806 1.00 0.00 60 LEU A O 15
ATOM 20784 N N . PRO A 1 61 ? 5.594 -9.069 9.425 1.00 0.00 61 PRO A N 15
ATOM 20785 C CA . PRO A 1 61 ? 5.337 -9.990 10.536 1.00 0.00 61 PRO A CA 15
ATOM 20786 C C . PRO A 1 61 ? 3.859 -10.343 10.665 1.00 0.00 61 PRO A C 15
ATOM 20787 O O . PRO A 1 61 ? 3.091 -10.212 9.712 1.00 0.00 61 PRO A O 15
ATOM 20798 N N . GLU A 1 62 ? 3.479 -10.789 11.853 1.00 0.00 62 GLU A N 15
ATOM 20799 C CA . GLU A 1 62 ? 2.099 -11.164 12.139 1.00 0.00 62 GLU A CA 15
ATOM 20800 C C . GLU A 1 62 ? 1.137 -10.039 11.804 1.00 0.00 62 GLU A C 15
ATOM 20801 O O . GLU A 1 62 ? 1.477 -9.112 11.076 1.00 0.00 62 GLU A O 15
ATOM 20813 N N . ASN A 1 63 ? -0.066 -10.165 12.327 1.00 0.00 63 ASN A N 15
ATOM 20814 C CA . ASN A 1 63 ? -1.134 -9.212 12.101 1.00 0.00 63 ASN A CA 15
ATOM 20815 C C . ASN A 1 63 ? -0.637 -7.768 12.093 1.00 0.00 63 ASN A C 15
ATOM 20816 O O . ASN A 1 63 ? -0.958 -6.986 12.989 1.00 0.00 63 ASN A O 15
ATOM 20827 N N . THR A 1 64 ? 0.127 -7.417 11.070 1.00 0.00 64 THR A N 15
ATOM 20828 C CA . THR A 1 64 ? 0.654 -6.065 10.936 1.00 0.00 64 THR A CA 15
ATOM 20829 C C . THR A 1 64 ? -0.283 -5.215 10.089 1.00 0.00 64 THR A C 15
ATOM 20830 O O . THR A 1 64 ? -1.102 -5.747 9.339 1.00 0.00 64 THR A O 15
ATOM 20841 N N . THR A 1 65 ? -0.172 -3.899 10.216 1.00 0.00 65 THR A N 15
ATOM 20842 C CA . THR A 1 65 ? -1.027 -2.990 9.464 1.00 0.00 65 THR A CA 15
ATOM 20843 C C . THR A 1 65 ? -0.234 -2.204 8.427 1.00 0.00 65 THR A C 15
ATOM 20844 O O . THR A 1 65 ? -0.005 -1.005 8.585 1.00 0.00 65 THR A O 15
ATOM 20855 N N . LYS A 1 66 ? 0.166 -2.884 7.367 1.00 0.00 66 LYS A N 15
ATOM 20856 C CA . LYS A 1 66 ? 0.919 -2.258 6.303 1.00 0.00 66 LYS A CA 15
ATOM 20857 C C . LYS A 1 66 ? 0.197 -1.029 5.791 1.00 0.00 66 LYS A C 15
ATOM 20858 O O . LYS A 1 66 ? -0.791 -1.124 5.077 1.00 0.00 66 LYS A O 15
ATOM 20877 N N . THR A 1 67 ? 0.710 0.123 6.162 1.00 0.00 67 THR A N 15
ATOM 20878 C CA . THR A 1 67 ? 0.110 1.382 5.751 1.00 0.00 67 THR A CA 15
ATOM 20879 C C . THR A 1 67 ? 0.884 2.005 4.605 1.00 0.00 67 THR A C 15
ATOM 20880 O O . THR A 1 67 ? 2.030 2.420 4.762 1.00 0.00 67 THR A O 15
ATOM 20891 N N . LEU A 1 68 ? 0.240 2.068 3.451 1.00 0.00 68 LEU A N 15
ATOM 20892 C CA . LEU A 1 68 ? 0.850 2.641 2.259 1.00 0.00 68 LEU A CA 15
ATOM 20893 C C . LEU A 1 68 ? 0.452 4.104 2.102 1.00 0.00 68 LEU A C 15
ATOM 20894 O O . LEU A 1 68 ? -0.390 4.433 1.274 1.00 0.00 68 LEU A O 15
ATOM 20910 N N . THR A 1 69 ? 1.056 4.983 2.898 1.00 0.00 69 THR A N 15
ATOM 20911 C CA . THR A 1 69 ? 0.737 6.400 2.822 1.00 0.00 69 THR A CA 15
ATOM 20912 C C . THR A 1 69 ? 1.480 7.060 1.667 1.00 0.00 69 THR A C 15
ATOM 20913 O O . THR A 1 69 ? 2.621 7.495 1.820 1.00 0.00 69 THR A O 15
ATOM 20924 N N . PHE A 1 70 ? 0.826 7.135 0.513 1.00 0.00 70 PHE A N 15
ATOM 20925 C CA . PHE A 1 70 ? 1.424 7.744 -0.659 1.00 0.00 70 PHE A CA 15
ATOM 20926 C C . PHE A 1 70 ? 1.555 9.252 -0.482 1.00 0.00 70 PHE A C 15
ATOM 20927 O O . PHE A 1 70 ? 0.558 9.973 -0.524 1.00 0.00 70 PHE A O 15
ATOM 20944 N N . ASP A 1 71 ? 2.781 9.731 -0.285 1.00 0.00 71 ASP A N 15
ATOM 20945 C CA . ASP A 1 71 ? 2.999 11.161 -0.113 1.00 0.00 71 ASP A CA 15
ATOM 20946 C C . ASP A 1 71 ? 2.747 11.891 -1.418 1.00 0.00 71 ASP A C 15
ATOM 20947 O O . ASP A 1 71 ? 3.642 12.059 -2.243 1.00 0.00 71 ASP A O 15
ATOM 20956 N N . PHE A 1 72 ? 1.515 12.321 -1.582 1.00 0.00 72 PHE A N 15
ATOM 20957 C CA . PHE A 1 72 ? 1.092 13.039 -2.778 1.00 0.00 72 PHE A CA 15
ATOM 20958 C C . PHE A 1 72 ? 1.187 14.544 -2.556 1.00 0.00 72 PHE A C 15
ATOM 20959 O O . PHE A 1 72 ? 0.487 15.324 -3.198 1.00 0.00 72 PHE A O 15
ATOM 20976 N N . GLY A 1 73 ? 2.059 14.940 -1.637 1.00 0.00 73 GLY A N 15
ATOM 20977 C CA . GLY A 1 73 ? 2.235 16.343 -1.339 1.00 0.00 73 GLY A CA 15
ATOM 20978 C C . GLY A 1 73 ? 1.203 16.869 -0.360 1.00 0.00 73 GLY A C 15
ATOM 20979 O O . GLY A 1 73 ? 1.399 17.921 0.242 1.00 0.00 73 GLY A O 15
ATOM 20983 N N . VAL A 1 74 ? 0.107 16.137 -0.203 1.00 0.00 74 VAL A N 15
ATOM 20984 C CA . VAL A 1 74 ? -0.945 16.541 0.709 1.00 0.00 74 VAL A CA 15
ATOM 20985 C C . VAL A 1 74 ? -0.631 16.099 2.136 1.00 0.00 74 VAL A C 15
ATOM 20986 O O . VAL A 1 74 ? -0.664 16.905 3.064 1.00 0.00 74 VAL A O 15
ATOM 20999 N N . GLY A 1 75 ? -0.314 14.817 2.299 1.00 0.00 75 GLY A N 15
ATOM 21000 C CA . GLY A 1 75 ? 0.008 14.293 3.612 1.00 0.00 75 GLY A CA 15
ATOM 21001 C C . GLY A 1 75 ? -1.199 14.136 4.506 1.00 0.00 75 GLY A C 15
ATOM 21002 O O . GLY A 1 75 ? -1.515 13.036 4.959 1.00 0.00 75 GLY A O 15
ATOM 21006 N N . THR A 1 76 ? -1.865 15.244 4.760 1.00 0.00 76 THR A N 15
ATOM 21007 C CA . THR A 1 76 ? -3.046 15.263 5.610 1.00 0.00 76 THR A CA 15
ATOM 21008 C C . THR A 1 76 ? -4.036 14.172 5.219 1.00 0.00 76 THR A C 15
ATOM 21009 O O . THR A 1 76 ? -4.294 13.248 5.989 1.00 0.00 76 THR A O 15
ATOM 21020 N N . LYS A 1 77 ? -4.602 14.299 4.025 1.00 0.00 77 LYS A N 15
ATOM 21021 C CA . LYS A 1 77 ? -5.579 13.340 3.541 1.00 0.00 77 LYS A CA 15
ATOM 21022 C C . LYS A 1 77 ? -5.007 12.461 2.435 1.00 0.00 77 LYS A C 15
ATOM 21023 O O . LYS A 1 77 ? -5.754 11.891 1.639 1.00 0.00 77 LYS A O 15
ATOM 21042 N N . ASN A 1 78 ? -3.685 12.342 2.387 1.00 0.00 78 ASN A N 15
ATOM 21043 C CA . ASN A 1 78 ? -3.037 11.528 1.385 1.00 0.00 78 ASN A CA 15
ATOM 21044 C C . ASN A 1 78 ? -3.590 10.103 1.406 1.00 0.00 78 ASN A C 15
ATOM 21045 O O . ASN A 1 78 ? -3.750 9.506 2.471 1.00 0.00 78 ASN A O 15
ATOM 21056 N N . PRO A 1 79 ? -3.899 9.540 0.227 1.00 0.00 79 PRO A N 15
ATOM 21057 C CA . PRO A 1 79 ? -4.443 8.183 0.124 1.00 0.00 79 PRO A CA 15
ATOM 21058 C C . PRO A 1 79 ? -3.501 7.131 0.696 1.00 0.00 79 PRO A C 15
ATOM 21059 O O . PRO A 1 79 ? -2.564 6.689 0.027 1.00 0.00 79 PRO A O 15
ATOM 21070 N N . LYS A 1 80 ? -3.759 6.724 1.936 1.00 0.00 80 LYS A N 15
ATOM 21071 C CA . LYS A 1 80 ? -2.941 5.715 2.595 1.00 0.00 80 LYS A CA 15
ATOM 21072 C C . LYS A 1 80 ? -3.584 4.341 2.469 1.00 0.00 80 LYS A C 15
ATOM 21073 O O . LYS A 1 80 ? -4.708 4.125 2.918 1.00 0.00 80 LYS A O 15
ATOM 21092 N N . LEU A 1 81 ? -2.865 3.417 1.844 1.00 0.00 81 LEU A N 15
ATOM 21093 C CA . LEU A 1 81 ? -3.363 2.064 1.643 1.00 0.00 81 LEU A CA 15
ATOM 21094 C C . LEU A 1 81 ? -3.176 1.208 2.888 1.00 0.00 81 LEU A C 15
ATOM 21095 O O . LEU A 1 81 ? -2.080 0.726 3.159 1.00 0.00 81 LEU A O 15
ATOM 21111 N N . THR A 1 82 ? -4.252 1.002 3.638 1.00 0.00 82 THR A N 15
ATOM 21112 C CA . THR A 1 82 ? -4.175 0.187 4.840 1.00 0.00 82 THR A CA 15
ATOM 21113 C C . THR A 1 82 ? -4.156 -1.288 4.479 1.00 0.00 82 THR A C 15
ATOM 21114 O O . THR A 1 82 ? -5.058 -1.786 3.806 1.00 0.00 82 THR A O 15
ATOM 21125 N N . ILE A 1 83 ? -3.119 -1.982 4.929 1.00 0.00 83 ILE A N 15
ATOM 21126 C CA . ILE A 1 83 ? -2.964 -3.405 4.656 1.00 0.00 83 ILE A CA 15
ATOM 21127 C C . ILE A 1 83 ? -2.810 -4.189 5.954 1.00 0.00 83 ILE A C 15
ATOM 21128 O O . ILE A 1 83 ? -2.065 -3.792 6.852 1.00 0.00 83 ILE A O 15
ATOM 21144 N N . THR A 1 84 ? -3.514 -5.308 6.037 1.00 0.00 84 THR A N 15
ATOM 21145 C CA . THR A 1 84 ? -3.463 -6.156 7.219 1.00 0.00 84 THR A CA 15
ATOM 21146 C C . THR A 1 84 ? -2.772 -7.477 6.912 1.00 0.00 84 THR A C 15
ATOM 21147 O O . THR A 1 84 ? -3.395 -8.413 6.409 1.00 0.00 84 THR A O 15
ATOM 21158 N N . VAL A 1 85 ? -1.483 -7.549 7.219 1.00 0.00 85 VAL A N 15
ATOM 21159 C CA . VAL A 1 85 ? -0.708 -8.756 6.974 1.00 0.00 85 VAL A CA 15
ATOM 21160 C C . VAL A 1 85 ? -0.731 -9.681 8.183 1.00 0.00 85 VAL A C 15
ATOM 21161 O O . VAL A 1 85 ? -0.423 -9.270 9.300 1.00 0.00 85 VAL A O 15
ATOM 21174 N N . LEU A 1 86 ? -1.102 -10.933 7.952 1.00 0.00 86 LEU A N 15
ATOM 21175 C CA . LEU A 1 86 ? -1.168 -11.922 9.023 1.00 0.00 86 LEU A CA 15
ATOM 21176 C C . LEU A 1 86 ? 0.127 -12.722 9.115 1.00 0.00 86 LEU A C 15
ATOM 21177 O O . LEU A 1 86 ? 0.916 -12.747 8.173 1.00 0.00 86 LEU A O 15
ATOM 21193 N N . PRO A 1 87 ? 0.366 -13.390 10.257 1.00 0.00 87 PRO A N 15
ATOM 21194 C CA . PRO A 1 87 ? 1.571 -14.192 10.464 1.00 0.00 87 PRO A CA 15
ATOM 21195 C C . PRO A 1 87 ? 1.488 -15.534 9.768 1.00 0.00 87 PRO A C 15
ATOM 21196 O O . PRO A 1 87 ? 2.487 -16.088 9.310 1.00 0.00 87 PRO A O 15
ATOM 21207 N N . LYS A 1 88 ? 0.276 -16.043 9.705 1.00 0.00 88 LYS A N 15
ATOM 21208 C CA . LYS A 1 88 ? 0.008 -17.331 9.073 1.00 0.00 88 LYS A CA 15
ATOM 21209 C C . LYS A 1 88 ? 0.786 -17.478 7.771 1.00 0.00 88 LYS A C 15
ATOM 21210 O O . LYS A 1 88 ? 1.294 -16.498 7.226 1.00 0.00 88 LYS A O 15
ATOM 21229 N N . ASP A 1 89 ? 0.881 -18.708 7.281 1.00 0.00 89 ASP A N 15
ATOM 21230 C CA . ASP A 1 89 ? 1.600 -18.987 6.042 1.00 0.00 89 ASP A CA 15
ATOM 21231 C C . ASP A 1 89 ? 1.165 -20.324 5.450 1.00 0.00 89 ASP A C 15
ATOM 21232 O O . ASP A 1 89 ? 0.873 -21.270 6.177 1.00 0.00 89 ASP A O 15
ATOM 21241 N N . ILE A 1 90 ? 1.130 -20.392 4.124 1.00 0.00 90 ILE A N 15
ATOM 21242 C CA . ILE A 1 90 ? 0.730 -21.611 3.433 1.00 0.00 90 ILE A CA 15
ATOM 21243 C C . ILE A 1 90 ? 1.865 -22.145 2.560 1.00 0.00 90 ILE A C 15
ATOM 21244 O O . ILE A 1 90 ? 1.849 -21.984 1.339 1.00 0.00 90 ILE A O 15
ATOM 21260 N N . PRO A 1 91 ? 2.865 -22.789 3.179 1.00 0.00 91 PRO A N 15
ATOM 21261 C CA . PRO A 1 91 ? 4.013 -23.349 2.461 1.00 0.00 91 PRO A CA 15
ATOM 21262 C C . PRO A 1 91 ? 3.632 -24.563 1.619 1.00 0.00 91 PRO A C 15
ATOM 21263 O O . PRO A 1 91 ? 2.661 -25.259 1.919 1.00 0.00 91 PRO A O 15
ATOM 21274 N N . GLY A 1 92 ? 4.401 -24.809 0.564 1.00 0.00 92 GLY A N 15
ATOM 21275 C CA . GLY A 1 92 ? 4.127 -25.939 -0.298 1.00 0.00 92 GLY A CA 15
ATOM 21276 C C . GLY A 1 92 ? 2.677 -25.993 -0.741 1.00 0.00 92 GLY A C 15
ATOM 21277 O O . GLY A 1 92 ? 2.065 -27.062 -0.759 1.00 0.00 92 GLY A O 15
ATOM 21281 N N . LEU A 1 93 ? 2.125 -24.839 -1.097 1.00 0.00 93 LEU A N 15
ATOM 21282 C CA . LEU A 1 93 ? 0.740 -24.758 -1.542 1.00 0.00 93 LEU A CA 15
ATOM 21283 C C . LEU A 1 93 ? 0.452 -25.791 -2.625 1.00 0.00 93 LEU A C 15
ATOM 21284 O O . LEU A 1 93 ? 0.674 -25.539 -3.810 1.00 0.00 93 LEU A O 15
ATOM 21300 N N . GLU A 1 94 ? -0.032 -26.955 -2.212 1.00 0.00 94 GLU A N 15
ATOM 21301 C CA . GLU A 1 94 ? -0.347 -28.027 -3.149 1.00 0.00 94 GLU A CA 15
ATOM 21302 C C . GLU A 1 94 ? -1.223 -27.514 -4.286 1.00 0.00 94 GLU A C 15
ATOM 21303 O O . GLU A 1 94 ? -1.180 -28.114 -5.381 1.00 0.00 94 GLU A O 15
ATOM 21316 N N . MET A 1 1 ? -3.318 19.287 0.036 1.00 0.00 1 MET A N 16
ATOM 21317 C CA . MET A 1 1 ? -4.017 20.456 -0.552 1.00 0.00 1 MET A CA 16
ATOM 21318 C C . MET A 1 1 ? -4.421 20.184 -1.998 1.00 0.00 1 MET A C 16
ATOM 21319 O O . MET A 1 1 ? -4.597 21.110 -2.788 1.00 0.00 1 MET A O 16
ATOM 21335 N N . GLN A 1 2 ? -4.568 18.908 -2.335 1.00 0.00 2 GLN A N 16
ATOM 21336 C CA . GLN A 1 2 ? -4.949 18.514 -3.686 1.00 0.00 2 GLN A CA 16
ATOM 21337 C C . GLN A 1 2 ? -5.983 17.393 -3.655 1.00 0.00 2 GLN A C 16
ATOM 21338 O O . GLN A 1 2 ? -6.395 16.944 -2.585 1.00 0.00 2 GLN A O 16
ATOM 21352 N N . ASP A 1 3 ? -6.395 16.943 -4.835 1.00 0.00 3 ASP A N 16
ATOM 21353 C CA . ASP A 1 3 ? -7.378 15.874 -4.946 1.00 0.00 3 ASP A CA 16
ATOM 21354 C C . ASP A 1 3 ? -6.757 14.617 -5.554 1.00 0.00 3 ASP A C 16
ATOM 21355 O O . ASP A 1 3 ? -7.177 14.157 -6.615 1.00 0.00 3 ASP A O 16
ATOM 21364 N N . PRO A 1 4 ? -5.749 14.043 -4.880 1.00 0.00 4 PRO A N 16
ATOM 21365 C CA . PRO A 1 4 ? -5.070 12.829 -5.348 1.00 0.00 4 PRO A CA 16
ATOM 21366 C C . PRO A 1 4 ? -6.007 11.627 -5.357 1.00 0.00 4 PRO A C 16
ATOM 21367 O O . PRO A 1 4 ? -6.649 11.328 -4.351 1.00 0.00 4 PRO A O 16
ATOM 21378 N N . THR A 1 5 ? -6.103 10.953 -6.499 1.00 0.00 5 THR A N 16
ATOM 21379 C CA . THR A 1 5 ? -6.984 9.809 -6.620 1.00 0.00 5 THR A CA 16
ATOM 21380 C C . THR A 1 5 ? -6.214 8.490 -6.623 1.00 0.00 5 THR A C 16
ATOM 21381 O O . THR A 1 5 ? -5.303 8.284 -7.427 1.00 0.00 5 THR A O 16
ATOM 21392 N N . ILE A 1 6 ? -6.594 7.600 -5.708 1.00 0.00 6 ILE A N 16
ATOM 21393 C CA . ILE A 1 6 ? -5.962 6.290 -5.575 1.00 0.00 6 ILE A CA 16
ATOM 21394 C C . ILE A 1 6 ? -7.009 5.185 -5.612 1.00 0.00 6 ILE A C 16
ATOM 21395 O O . ILE A 1 6 ? -8.159 5.404 -5.232 1.00 0.00 6 ILE A O 16
ATOM 21411 N N . ASN A 1 7 ? -6.620 4.003 -6.078 1.00 0.00 7 ASN A N 16
ATOM 21412 C CA . ASN A 1 7 ? -7.567 2.898 -6.155 1.00 0.00 7 ASN A CA 16
ATOM 21413 C C . ASN A 1 7 ? -8.162 2.536 -4.821 1.00 0.00 7 ASN A C 16
ATOM 21414 O O . ASN A 1 7 ? -9.268 2.982 -4.518 1.00 0.00 7 ASN A O 16
ATOM 21425 N N . PRO A 1 8 ? -7.525 1.714 -4.004 1.00 0.00 8 PRO A N 16
ATOM 21426 C CA . PRO A 1 8 ? -8.121 1.335 -2.767 1.00 0.00 8 PRO A CA 16
ATOM 21427 C C . PRO A 1 8 ? -7.520 2.046 -1.560 1.00 0.00 8 PRO A C 16
ATOM 21428 O O . PRO A 1 8 ? -6.635 2.889 -1.697 1.00 0.00 8 PRO A O 16
ATOM 21439 N N . THR A 1 9 ? -8.016 1.694 -0.381 1.00 0.00 9 THR A N 16
ATOM 21440 C CA . THR A 1 9 ? -7.533 2.292 0.849 1.00 0.00 9 THR A CA 16
ATOM 21441 C C . THR A 1 9 ? -7.592 1.309 2.018 1.00 0.00 9 THR A C 16
ATOM 21442 O O . THR A 1 9 ? -7.323 1.686 3.158 1.00 0.00 9 THR A O 16
ATOM 21453 N N . SER A 1 10 ? -7.945 0.049 1.747 1.00 0.00 10 SER A N 16
ATOM 21454 C CA . SER A 1 10 ? -8.025 -0.939 2.818 1.00 0.00 10 SER A CA 16
ATOM 21455 C C . SER A 1 10 ? -8.214 -2.359 2.288 1.00 0.00 10 SER A C 16
ATOM 21456 O O . SER A 1 10 ? -9.011 -2.596 1.379 1.00 0.00 10 SER A O 16
ATOM 21464 N N . ILE A 1 11 ? -7.486 -3.302 2.883 1.00 0.00 11 ILE A N 16
ATOM 21465 C CA . ILE A 1 11 ? -7.565 -4.705 2.511 1.00 0.00 11 ILE A CA 16
ATOM 21466 C C . ILE A 1 11 ? -6.971 -5.580 3.609 1.00 0.00 11 ILE A C 16
ATOM 21467 O O . ILE A 1 11 ? -6.374 -5.073 4.559 1.00 0.00 11 ILE A O 16
ATOM 21483 N N . SER A 1 12 ? -7.133 -6.894 3.484 1.00 0.00 12 SER A N 16
ATOM 21484 C CA . SER A 1 12 ? -6.603 -7.821 4.484 1.00 0.00 12 SER A CA 16
ATOM 21485 C C . SER A 1 12 ? -6.180 -9.145 3.854 1.00 0.00 12 SER A C 16
ATOM 21486 O O . SER A 1 12 ? -6.879 -9.695 3.004 1.00 0.00 12 SER A O 16
ATOM 21494 N N . ALA A 1 13 ? -5.030 -9.652 4.289 1.00 0.00 13 ALA A N 16
ATOM 21495 C CA . ALA A 1 13 ? -4.503 -10.909 3.788 1.00 0.00 13 ALA A CA 16
ATOM 21496 C C . ALA A 1 13 ? -3.298 -11.353 4.619 1.00 0.00 13 ALA A C 16
ATOM 21497 O O . ALA A 1 13 ? -2.643 -10.537 5.269 1.00 0.00 13 ALA A O 16
ATOM 21504 N N . LYS A 1 14 ? -3.011 -12.647 4.591 1.00 0.00 14 LYS A N 16
ATOM 21505 C CA . LYS A 1 14 ? -1.880 -13.192 5.334 1.00 0.00 14 LYS A CA 16
ATOM 21506 C C . LYS A 1 14 ? -0.569 -12.751 4.695 1.00 0.00 14 LYS A C 16
ATOM 21507 O O . LYS A 1 14 ? -0.488 -12.614 3.475 1.00 0.00 14 LYS A O 16
ATOM 21526 N N . ALA A 1 15 ? 0.450 -12.529 5.509 1.00 0.00 15 ALA A N 16
ATOM 21527 C CA . ALA A 1 15 ? 1.734 -12.111 4.978 1.00 0.00 15 ALA A CA 16
ATOM 21528 C C . ALA A 1 15 ? 2.305 -13.188 4.087 1.00 0.00 15 ALA A C 16
ATOM 21529 O O . ALA A 1 15 ? 2.794 -14.222 4.546 1.00 0.00 15 ALA A O 16
ATOM 21536 N N . GLY A 1 16 ? 2.192 -12.935 2.802 1.00 0.00 16 GLY A N 16
ATOM 21537 C CA . GLY A 1 16 ? 2.642 -13.863 1.803 1.00 0.00 16 GLY A CA 16
ATOM 21538 C C . GLY A 1 16 ? 1.581 -14.029 0.749 1.00 0.00 16 GLY A C 16
ATOM 21539 O O . GLY A 1 16 ? 1.868 -14.061 -0.434 1.00 0.00 16 GLY A O 16
ATOM 21543 N N . SER A 1 17 ? 0.330 -14.067 1.187 1.00 0.00 17 SER A N 16
ATOM 21544 C CA . SER A 1 17 ? -0.776 -14.186 0.270 1.00 0.00 17 SER A CA 16
ATOM 21545 C C . SER A 1 17 ? -0.916 -12.902 -0.531 1.00 0.00 17 SER A C 16
ATOM 21546 O O . SER A 1 17 ? -1.880 -12.708 -1.277 1.00 0.00 17 SER A O 16
ATOM 21554 N N . PHE A 1 18 ? 0.056 -12.024 -0.375 1.00 0.00 18 PHE A N 16
ATOM 21555 C CA . PHE A 1 18 ? 0.059 -10.763 -1.053 1.00 0.00 18 PHE A CA 16
ATOM 21556 C C . PHE A 1 18 ? 0.949 -10.818 -2.272 1.00 0.00 18 PHE A C 16
ATOM 21557 O O . PHE A 1 18 ? 2.074 -10.325 -2.251 1.00 0.00 18 PHE A O 16
ATOM 21574 N N . ALA A 1 19 ? 0.442 -11.419 -3.327 1.00 0.00 19 ALA A N 16
ATOM 21575 C CA . ALA A 1 19 ? 1.209 -11.534 -4.558 1.00 0.00 19 ALA A CA 16
ATOM 21576 C C . ALA A 1 19 ? 1.396 -10.164 -5.187 1.00 0.00 19 ALA A C 16
ATOM 21577 O O . ALA A 1 19 ? 0.531 -9.298 -5.071 1.00 0.00 19 ALA A O 16
ATOM 21584 N N . ASP A 1 20 ? 2.544 -9.965 -5.838 1.00 0.00 20 ASP A N 16
ATOM 21585 C CA . ASP A 1 20 ? 2.861 -8.684 -6.468 1.00 0.00 20 ASP A CA 16
ATOM 21586 C C . ASP A 1 20 ? 1.604 -8.026 -7.019 1.00 0.00 20 ASP A C 16
ATOM 21587 O O . ASP A 1 20 ? 0.858 -8.634 -7.787 1.00 0.00 20 ASP A O 16
ATOM 21596 N N . THR A 1 21 ? 1.366 -6.783 -6.616 1.00 0.00 21 THR A N 16
ATOM 21597 C CA . THR A 1 21 ? 0.191 -6.056 -7.065 1.00 0.00 21 THR A CA 16
ATOM 21598 C C . THR A 1 21 ? 0.553 -4.626 -7.434 1.00 0.00 21 THR A C 16
ATOM 21599 O O . THR A 1 21 ? 1.324 -3.964 -6.742 1.00 0.00 21 THR A O 16
ATOM 21610 N N . LYS A 1 22 ? 0.009 -4.171 -8.543 1.00 0.00 22 LYS A N 16
ATOM 21611 C CA . LYS A 1 22 ? 0.269 -2.840 -9.035 1.00 0.00 22 LYS A CA 16
ATOM 21612 C C . LYS A 1 22 ? -0.898 -1.900 -8.778 1.00 0.00 22 LYS A C 16
ATOM 21613 O O . LYS A 1 22 ? -1.988 -2.080 -9.323 1.00 0.00 22 LYS A O 16
ATOM 21632 N N . ILE A 1 23 ? -0.656 -0.887 -7.957 1.00 0.00 23 ILE A N 16
ATOM 21633 C CA . ILE A 1 23 ? -1.668 0.098 -7.629 1.00 0.00 23 ILE A CA 16
ATOM 21634 C C . ILE A 1 23 ? -1.617 1.253 -8.630 1.00 0.00 23 ILE A C 16
ATOM 21635 O O . ILE A 1 23 ? -0.600 1.460 -9.295 1.00 0.00 23 ILE A O 16
ATOM 21651 N N . THR A 1 24 ? -2.712 2.002 -8.737 1.00 0.00 24 THR A N 16
ATOM 21652 C CA . THR A 1 24 ? -2.773 3.123 -9.665 1.00 0.00 24 THR A CA 16
ATOM 21653 C C . THR A 1 24 ? -2.938 4.439 -8.916 1.00 0.00 24 THR A C 16
ATOM 21654 O O . THR A 1 24 ? -4.003 4.725 -8.368 1.00 0.00 24 THR A O 16
ATOM 21665 N N . LEU A 1 25 ? -1.878 5.235 -8.900 1.00 0.00 25 LEU A N 16
ATOM 21666 C CA . LEU A 1 25 ? -1.889 6.514 -8.229 1.00 0.00 25 LEU A CA 16
ATOM 21667 C C . LEU A 1 25 ? -2.263 7.625 -9.206 1.00 0.00 25 LEU A C 16
ATOM 21668 O O . LEU A 1 25 ? -1.400 8.187 -9.876 1.00 0.00 25 LEU A O 16
ATOM 21684 N N . THR A 1 26 ? -3.555 7.922 -9.290 1.00 0.00 26 THR A N 16
ATOM 21685 C CA . THR A 1 26 ? -4.040 8.953 -10.198 1.00 0.00 26 THR A CA 16
ATOM 21686 C C . THR A 1 26 ? -3.605 10.343 -9.735 1.00 0.00 26 THR A C 16
ATOM 21687 O O . THR A 1 26 ? -4.063 10.847 -8.698 1.00 0.00 26 THR A O 16
ATOM 21698 N N . PRO A 1 27 ? -2.693 10.970 -10.508 1.00 0.00 27 PRO A N 16
ATOM 21699 C CA . PRO A 1 27 ? -2.136 12.296 -10.221 1.00 0.00 27 PRO A CA 16
ATOM 21700 C C . PRO A 1 27 ? -2.892 13.420 -10.906 1.00 0.00 27 PRO A C 16
ATOM 21701 O O . PRO A 1 27 ? -2.470 14.565 -10.859 1.00 0.00 27 PRO A O 16
ATOM 21712 N N . ASN A 1 28 ? -3.978 13.046 -11.565 1.00 0.00 28 ASN A N 16
ATOM 21713 C CA . ASN A 1 28 ? -4.834 13.936 -12.321 1.00 0.00 28 ASN A CA 16
ATOM 21714 C C . ASN A 1 28 ? -4.969 15.283 -11.649 1.00 0.00 28 ASN A C 16
ATOM 21715 O O . ASN A 1 28 ? -6.031 15.672 -11.160 1.00 0.00 28 ASN A O 16
ATOM 21726 N N . GLY A 1 29 ? -3.858 15.968 -11.642 1.00 0.00 29 GLY A N 16
ATOM 21727 C CA . GLY A 1 29 ? -3.771 17.289 -11.045 1.00 0.00 29 GLY A CA 16
ATOM 21728 C C . GLY A 1 29 ? -2.806 17.330 -9.878 1.00 0.00 29 GLY A C 16
ATOM 21729 O O . GLY A 1 29 ? -2.190 18.358 -9.600 1.00 0.00 29 GLY A O 16
ATOM 21733 N N . ASN A 1 30 ? -2.683 16.201 -9.202 1.00 0.00 30 ASN A N 16
ATOM 21734 C CA . ASN A 1 30 ? -1.799 16.069 -8.055 1.00 0.00 30 ASN A CA 16
ATOM 21735 C C . ASN A 1 30 ? -0.552 15.270 -8.424 1.00 0.00 30 ASN A C 16
ATOM 21736 O O . ASN A 1 30 ? -0.526 14.584 -9.445 1.00 0.00 30 ASN A O 16
ATOM 21747 N N . THR A 1 31 ? 0.472 15.353 -7.585 1.00 0.00 31 THR A N 16
ATOM 21748 C CA . THR A 1 31 ? 1.709 14.627 -7.830 1.00 0.00 31 THR A CA 16
ATOM 21749 C C . THR A 1 31 ? 1.974 13.627 -6.715 1.00 0.00 31 THR A C 16
ATOM 21750 O O . THR A 1 31 ? 1.516 13.796 -5.587 1.00 0.00 31 THR A O 16
ATOM 21761 N N . PHE A 1 32 ? 2.717 12.586 -7.047 1.00 0.00 32 PHE A N 16
ATOM 21762 C CA . PHE A 1 32 ? 3.050 11.542 -6.081 1.00 0.00 32 PHE A CA 16
ATOM 21763 C C . PHE A 1 32 ? 4.553 11.493 -5.820 1.00 0.00 32 PHE A C 16
ATOM 21764 O O . PHE A 1 32 ? 5.359 11.710 -6.721 1.00 0.00 32 PHE A O 16
ATOM 21781 N N . ASN A 1 33 ? 4.916 11.205 -4.576 1.00 0.00 33 ASN A N 16
ATOM 21782 C CA . ASN A 1 33 ? 6.318 11.125 -4.182 1.00 0.00 33 ASN A CA 16
ATOM 21783 C C . ASN A 1 33 ? 6.708 9.688 -3.855 1.00 0.00 33 ASN A C 16
ATOM 21784 O O . ASN A 1 33 ? 7.670 9.157 -4.407 1.00 0.00 33 ASN A O 16
ATOM 21795 N N . GLY A 1 34 ? 5.956 9.060 -2.953 1.00 0.00 34 GLY A N 16
ATOM 21796 C CA . GLY A 1 34 ? 6.250 7.689 -2.580 1.00 0.00 34 GLY A CA 16
ATOM 21797 C C . GLY A 1 34 ? 5.647 7.290 -1.244 1.00 0.00 34 GLY A C 16
ATOM 21798 O O . GLY A 1 34 ? 5.387 8.137 -0.387 1.00 0.00 34 GLY A O 16
ATOM 21802 N N . ILE A 1 35 ? 5.417 5.988 -1.080 1.00 0.00 35 ILE A N 16
ATOM 21803 C CA . ILE A 1 35 ? 4.853 5.441 0.116 1.00 0.00 35 ILE A CA 16
ATOM 21804 C C . ILE A 1 35 ? 5.964 5.020 1.089 1.00 0.00 35 ILE A C 16
ATOM 21805 O O . ILE A 1 35 ? 6.353 3.852 1.193 1.00 0.00 35 ILE A O 16
ATOM 21821 N N . SER A 1 36 ? 6.470 6.022 1.793 1.00 0.00 36 SER A N 16
ATOM 21822 C CA . SER A 1 36 ? 7.557 5.845 2.760 1.00 0.00 36 SER A CA 16
ATOM 21823 C C . SER A 1 36 ? 7.164 4.924 3.888 1.00 0.00 36 SER A C 16
ATOM 21824 O O . SER A 1 36 ? 8.034 4.345 4.541 1.00 0.00 36 SER A O 16
ATOM 21832 N N . GLU A 1 37 ? 5.869 4.742 4.100 1.00 0.00 37 GLU A N 16
ATOM 21833 C CA . GLU A 1 37 ? 5.425 3.833 5.130 1.00 0.00 37 GLU A CA 16
ATOM 21834 C C . GLU A 1 37 ? 6.274 2.577 5.015 1.00 0.00 37 GLU A C 16
ATOM 21835 O O . GLU A 1 37 ? 6.659 1.972 6.014 1.00 0.00 37 GLU A O 16
ATOM 21847 N N . LEU A 1 38 ? 6.617 2.240 3.762 1.00 0.00 38 LEU A N 16
ATOM 21848 C CA . LEU A 1 38 ? 7.474 1.113 3.473 1.00 0.00 38 LEU A CA 16
ATOM 21849 C C . LEU A 1 38 ? 8.536 1.510 2.452 1.00 0.00 38 LEU A C 16
ATOM 21850 O O . LEU A 1 38 ? 8.278 1.560 1.247 1.00 0.00 38 LEU A O 16
ATOM 21866 N N . GLN A 1 39 ? 9.716 1.813 2.966 1.00 0.00 39 GLN A N 16
ATOM 21867 C CA . GLN A 1 39 ? 10.850 2.238 2.182 1.00 0.00 39 GLN A CA 16
ATOM 21868 C C . GLN A 1 39 ? 10.843 1.608 0.814 1.00 0.00 39 GLN A C 16
ATOM 21869 O O . GLN A 1 39 ? 11.292 0.485 0.599 1.00 0.00 39 GLN A O 16
ATOM 21883 N N . SER A 1 40 ? 10.300 2.406 -0.071 1.00 0.00 40 SER A N 16
ATOM 21884 C CA . SER A 1 40 ? 10.130 2.116 -1.504 1.00 0.00 40 SER A CA 16
ATOM 21885 C C . SER A 1 40 ? 10.711 0.779 -1.935 1.00 0.00 40 SER A C 16
ATOM 21886 O O . SER A 1 40 ? 10.121 0.084 -2.754 1.00 0.00 40 SER A O 16
ATOM 21894 N N . SER A 1 41 ? 11.856 0.420 -1.395 1.00 0.00 41 SER A N 16
ATOM 21895 C CA . SER A 1 41 ? 12.482 -0.844 -1.745 1.00 0.00 41 SER A CA 16
ATOM 21896 C C . SER A 1 41 ? 11.475 -1.988 -1.606 1.00 0.00 41 SER A C 16
ATOM 21897 O O . SER A 1 41 ? 11.599 -3.026 -2.254 1.00 0.00 41 SER A O 16
ATOM 21905 N N . GLN A 1 42 ? 10.474 -1.771 -0.759 1.00 0.00 42 GLN A N 16
ATOM 21906 C CA . GLN A 1 42 ? 9.428 -2.748 -0.513 1.00 0.00 42 GLN A CA 16
ATOM 21907 C C . GLN A 1 42 ? 8.555 -2.942 -1.755 1.00 0.00 42 GLN A C 16
ATOM 21908 O O . GLN A 1 42 ? 7.962 -4.003 -1.971 1.00 0.00 42 GLN A O 16
ATOM 21922 N N . TYR A 1 43 ? 8.482 -1.891 -2.547 1.00 0.00 43 TYR A N 16
ATOM 21923 C CA . TYR A 1 43 ? 7.687 -1.883 -3.766 1.00 0.00 43 TYR A CA 16
ATOM 21924 C C . TYR A 1 43 ? 8.468 -1.283 -4.923 1.00 0.00 43 TYR A C 16
ATOM 21925 O O . TYR A 1 43 ? 9.662 -1.001 -4.816 1.00 0.00 43 TYR A O 16
ATOM 21943 N N . THR A 1 44 ? 7.775 -1.091 -6.028 1.00 0.00 44 THR A N 16
ATOM 21944 C CA . THR A 1 44 ? 8.356 -0.524 -7.221 1.00 0.00 44 THR A CA 16
ATOM 21945 C C . THR A 1 44 ? 7.398 0.481 -7.825 1.00 0.00 44 THR A C 16
ATOM 21946 O O . THR A 1 44 ? 6.465 0.139 -8.554 1.00 0.00 44 THR A O 16
ATOM 21957 N N . LYS A 1 45 ? 7.631 1.728 -7.475 1.00 0.00 45 LYS A N 16
ATOM 21958 C CA . LYS A 1 45 ? 6.800 2.835 -7.931 1.00 0.00 45 LYS A CA 16
ATOM 21959 C C . LYS A 1 45 ? 6.970 3.077 -9.424 1.00 0.00 45 LYS A C 16
ATOM 21960 O O . LYS A 1 45 ? 7.909 2.587 -10.051 1.00 0.00 45 LYS A O 16
ATOM 21979 N N . GLY A 1 46 ? 6.042 3.843 -9.977 1.00 0.00 46 GLY A N 16
ATOM 21980 C CA . GLY A 1 46 ? 6.068 4.166 -11.384 1.00 0.00 46 GLY A CA 16
ATOM 21981 C C . GLY A 1 46 ? 5.248 5.404 -11.687 1.00 0.00 46 GLY A C 16
ATOM 21982 O O . GLY A 1 46 ? 4.169 5.311 -12.270 1.00 0.00 46 GLY A O 16
ATOM 21986 N N . THR A 1 47 ? 5.769 6.562 -11.274 1.00 0.00 47 THR A N 16
ATOM 21987 C CA . THR A 1 47 ? 5.101 7.854 -11.487 1.00 0.00 47 THR A CA 16
ATOM 21988 C C . THR A 1 47 ? 3.630 7.686 -11.859 1.00 0.00 47 THR A C 16
ATOM 21989 O O . THR A 1 47 ? 3.300 7.335 -12.993 1.00 0.00 47 THR A O 16
ATOM 22000 N N . ASN A 1 48 ? 2.750 7.936 -10.889 1.00 0.00 48 ASN A N 16
ATOM 22001 C CA . ASN A 1 48 ? 1.306 7.811 -11.091 1.00 0.00 48 ASN A CA 16
ATOM 22002 C C . ASN A 1 48 ? 0.831 6.399 -10.774 1.00 0.00 48 ASN A C 16
ATOM 22003 O O . ASN A 1 48 ? -0.357 6.159 -10.597 1.00 0.00 48 ASN A O 16
ATOM 22014 N N . GLU A 1 49 ? 1.773 5.471 -10.695 1.00 0.00 49 GLU A N 16
ATOM 22015 C CA . GLU A 1 49 ? 1.457 4.082 -10.390 1.00 0.00 49 GLU A CA 16
ATOM 22016 C C . GLU A 1 49 ? 2.542 3.467 -9.525 1.00 0.00 49 GLU A C 16
ATOM 22017 O O . GLU A 1 49 ? 3.616 4.036 -9.370 1.00 0.00 49 GLU A O 16
ATOM 22029 N N . VAL A 1 50 ? 2.255 2.300 -8.968 1.00 0.00 50 VAL A N 16
ATOM 22030 C CA . VAL A 1 50 ? 3.217 1.599 -8.119 1.00 0.00 50 VAL A CA 16
ATOM 22031 C C . VAL A 1 50 ? 2.872 0.122 -8.033 1.00 0.00 50 VAL A C 16
ATOM 22032 O O . VAL A 1 50 ? 1.731 -0.261 -8.258 1.00 0.00 50 VAL A O 16
ATOM 22045 N N . THR A 1 51 ? 3.861 -0.700 -7.713 1.00 0.00 51 THR A N 16
ATOM 22046 C CA . THR A 1 51 ? 3.635 -2.130 -7.611 1.00 0.00 51 THR A CA 16
ATOM 22047 C C . THR A 1 51 ? 4.368 -2.719 -6.415 1.00 0.00 51 THR A C 16
ATOM 22048 O O . THR A 1 51 ? 5.596 -2.679 -6.348 1.00 0.00 51 THR A O 16
ATOM 22059 N N . LEU A 1 52 ? 3.614 -3.288 -5.478 1.00 0.00 52 LEU A N 16
ATOM 22060 C CA . LEU A 1 52 ? 4.226 -3.904 -4.304 1.00 0.00 52 LEU A CA 16
ATOM 22061 C C . LEU A 1 52 ? 4.622 -5.332 -4.618 1.00 0.00 52 LEU A C 16
ATOM 22062 O O . LEU A 1 52 ? 3.933 -6.019 -5.378 1.00 0.00 52 LEU A O 16
ATOM 22078 N N . LEU A 1 53 ? 5.738 -5.782 -4.048 1.00 0.00 53 LEU A N 16
ATOM 22079 C CA . LEU A 1 53 ? 6.198 -7.135 -4.300 1.00 0.00 53 LEU A CA 16
ATOM 22080 C C . LEU A 1 53 ? 6.046 -8.032 -3.078 1.00 0.00 53 LEU A C 16
ATOM 22081 O O . LEU A 1 53 ? 6.648 -7.800 -2.031 1.00 0.00 53 LEU A O 16
ATOM 22097 N N . ALA A 1 54 ? 5.240 -9.071 -3.240 1.00 0.00 54 ALA A N 16
ATOM 22098 C CA . ALA A 1 54 ? 4.970 -10.042 -2.186 1.00 0.00 54 ALA A CA 16
ATOM 22099 C C . ALA A 1 54 ? 6.221 -10.435 -1.405 1.00 0.00 54 ALA A C 16
ATOM 22100 O O . ALA A 1 54 ? 6.121 -11.046 -0.345 1.00 0.00 54 ALA A O 16
ATOM 22107 N N . SER A 1 55 ? 7.392 -10.106 -1.929 1.00 0.00 55 SER A N 16
ATOM 22108 C CA . SER A 1 55 ? 8.637 -10.464 -1.260 1.00 0.00 55 SER A CA 16
ATOM 22109 C C . SER A 1 55 ? 8.841 -9.649 0.007 1.00 0.00 55 SER A C 16
ATOM 22110 O O . SER A 1 55 ? 9.206 -10.193 1.045 1.00 0.00 55 SER A O 16
ATOM 22118 N N . TYR A 1 56 ? 8.598 -8.353 -0.078 1.00 0.00 56 TYR A N 16
ATOM 22119 C CA . TYR A 1 56 ? 8.754 -7.487 1.077 1.00 0.00 56 TYR A CA 16
ATOM 22120 C C . TYR A 1 56 ? 7.538 -7.607 1.973 1.00 0.00 56 TYR A C 16
ATOM 22121 O O . TYR A 1 56 ? 7.644 -7.848 3.179 1.00 0.00 56 TYR A O 16
ATOM 22139 N N . LEU A 1 57 ? 6.375 -7.434 1.367 1.00 0.00 57 LEU A N 16
ATOM 22140 C CA . LEU A 1 57 ? 5.132 -7.520 2.101 1.00 0.00 57 LEU A CA 16
ATOM 22141 C C . LEU A 1 57 ? 5.025 -8.850 2.829 1.00 0.00 57 LEU A C 16
ATOM 22142 O O . LEU A 1 57 ? 4.571 -8.899 3.972 1.00 0.00 57 LEU A O 16
ATOM 22158 N N . ASN A 1 58 ? 5.447 -9.925 2.177 1.00 0.00 58 ASN A N 16
ATOM 22159 C CA . ASN A 1 58 ? 5.389 -11.232 2.808 1.00 0.00 58 ASN A CA 16
ATOM 22160 C C . ASN A 1 58 ? 6.336 -11.271 4.000 1.00 0.00 58 ASN A C 16
ATOM 22161 O O . ASN A 1 58 ? 6.150 -12.050 4.935 1.00 0.00 58 ASN A O 16
ATOM 22172 N N . THR A 1 59 ? 7.357 -10.418 3.953 1.00 0.00 59 THR A N 16
ATOM 22173 C CA . THR A 1 59 ? 8.341 -10.341 5.020 1.00 0.00 59 THR A CA 16
ATOM 22174 C C . THR A 1 59 ? 7.855 -9.434 6.143 1.00 0.00 59 THR A C 16
ATOM 22175 O O . THR A 1 59 ? 8.291 -9.562 7.286 1.00 0.00 59 THR A O 16
ATOM 22186 N N . LEU A 1 60 ? 6.948 -8.516 5.811 1.00 0.00 60 LEU A N 16
ATOM 22187 C CA . LEU A 1 60 ? 6.402 -7.591 6.800 1.00 0.00 60 LEU A CA 16
ATOM 22188 C C . LEU A 1 60 ? 6.154 -8.300 8.132 1.00 0.00 60 LEU A C 16
ATOM 22189 O O . LEU A 1 60 ? 5.941 -9.512 8.167 1.00 0.00 60 LEU A O 16
ATOM 22205 N N . PRO A 1 61 ? 6.187 -7.553 9.244 1.00 0.00 61 PRO A N 16
ATOM 22206 C CA . PRO A 1 61 ? 5.975 -8.115 10.580 1.00 0.00 61 PRO A CA 16
ATOM 22207 C C . PRO A 1 61 ? 4.696 -8.942 10.674 1.00 0.00 61 PRO A C 16
ATOM 22208 O O . PRO A 1 61 ? 3.921 -9.021 9.721 1.00 0.00 61 PRO A O 16
ATOM 22219 N N . GLU A 1 62 ? 4.489 -9.558 11.833 1.00 0.00 62 GLU A N 16
ATOM 22220 C CA . GLU A 1 62 ? 3.316 -10.381 12.073 1.00 0.00 62 GLU A CA 16
ATOM 22221 C C . GLU A 1 62 ? 2.040 -9.604 11.827 1.00 0.00 62 GLU A C 16
ATOM 22222 O O . GLU A 1 62 ? 2.064 -8.523 11.247 1.00 0.00 62 GLU A O 16
ATOM 22234 N N . ASN A 1 63 ? 0.929 -10.189 12.252 1.00 0.00 63 ASN A N 16
ATOM 22235 C CA . ASN A 1 63 ? -0.377 -9.601 12.079 1.00 0.00 63 ASN A CA 16
ATOM 22236 C C . ASN A 1 63 ? -0.347 -8.091 12.280 1.00 0.00 63 ASN A C 16
ATOM 22237 O O . ASN A 1 63 ? -0.848 -7.575 13.280 1.00 0.00 63 ASN A O 16
ATOM 22248 N N . THR A 1 64 ? 0.238 -7.393 11.321 1.00 0.00 64 THR A N 16
ATOM 22249 C CA . THR A 1 64 ? 0.338 -5.939 11.382 1.00 0.00 64 THR A CA 16
ATOM 22250 C C . THR A 1 64 ? -0.424 -5.305 10.233 1.00 0.00 64 THR A C 16
ATOM 22251 O O . THR A 1 64 ? -0.465 -5.845 9.129 1.00 0.00 64 THR A O 16
ATOM 22262 N N . THR A 1 65 ? -1.037 -4.161 10.499 1.00 0.00 65 THR A N 16
ATOM 22263 C CA . THR A 1 65 ? -1.808 -3.466 9.485 1.00 0.00 65 THR A CA 16
ATOM 22264 C C . THR A 1 65 ? -0.935 -2.555 8.644 1.00 0.00 65 THR A C 16
ATOM 22265 O O . THR A 1 65 ? -0.714 -1.392 8.982 1.00 0.00 65 THR A O 16
ATOM 22276 N N . LYS A 1 66 ? -0.464 -3.092 7.535 1.00 0.00 66 LYS A N 16
ATOM 22277 C CA . LYS A 1 66 ? 0.360 -2.347 6.616 1.00 0.00 66 LYS A CA 16
ATOM 22278 C C . LYS A 1 66 ? -0.448 -1.214 6.002 1.00 0.00 66 LYS A C 16
ATOM 22279 O O . LYS A 1 66 ? -1.654 -1.342 5.807 1.00 0.00 66 LYS A O 16
ATOM 22298 N N . THR A 1 67 ? 0.206 -0.106 5.707 1.00 0.00 67 THR A N 16
ATOM 22299 C CA . THR A 1 67 ? -0.468 1.030 5.118 1.00 0.00 67 THR A CA 16
ATOM 22300 C C . THR A 1 67 ? 0.375 1.666 4.029 1.00 0.00 67 THR A C 16
ATOM 22301 O O . THR A 1 67 ? 1.531 2.031 4.257 1.00 0.00 67 THR A O 16
ATOM 22312 N N . LEU A 1 68 ? -0.202 1.805 2.847 1.00 0.00 68 LEU A N 16
ATOM 22313 C CA . LEU A 1 68 ? 0.489 2.409 1.723 1.00 0.00 68 LEU A CA 16
ATOM 22314 C C . LEU A 1 68 ? 0.145 3.893 1.629 1.00 0.00 68 LEU A C 16
ATOM 22315 O O . LEU A 1 68 ? -0.751 4.282 0.885 1.00 0.00 68 LEU A O 16
ATOM 22331 N N . THR A 1 69 ? 0.856 4.719 2.398 1.00 0.00 69 THR A N 16
ATOM 22332 C CA . THR A 1 69 ? 0.607 6.152 2.398 1.00 0.00 69 THR A CA 16
ATOM 22333 C C . THR A 1 69 ? 1.372 6.833 1.272 1.00 0.00 69 THR A C 16
ATOM 22334 O O . THR A 1 69 ? 2.525 7.232 1.439 1.00 0.00 69 THR A O 16
ATOM 22345 N N . PHE A 1 70 ? 0.724 6.968 0.122 1.00 0.00 70 PHE A N 16
ATOM 22346 C CA . PHE A 1 70 ? 1.334 7.600 -1.026 1.00 0.00 70 PHE A CA 16
ATOM 22347 C C . PHE A 1 70 ? 1.499 9.097 -0.789 1.00 0.00 70 PHE A C 16
ATOM 22348 O O . PHE A 1 70 ? 0.514 9.829 -0.708 1.00 0.00 70 PHE A O 16
ATOM 22365 N N . ASP A 1 71 ? 2.745 9.549 -0.669 1.00 0.00 71 ASP A N 16
ATOM 22366 C CA . ASP A 1 71 ? 3.008 10.963 -0.432 1.00 0.00 71 ASP A CA 16
ATOM 22367 C C . ASP A 1 71 ? 2.659 11.789 -1.656 1.00 0.00 71 ASP A C 16
ATOM 22368 O O . ASP A 1 71 ? 3.451 11.930 -2.583 1.00 0.00 71 ASP A O 16
ATOM 22377 N N . PHE A 1 72 ? 1.457 12.334 -1.633 1.00 0.00 72 PHE A N 16
ATOM 22378 C CA . PHE A 1 72 ? 0.960 13.162 -2.724 1.00 0.00 72 PHE A CA 16
ATOM 22379 C C . PHE A 1 72 ? 1.190 14.637 -2.422 1.00 0.00 72 PHE A C 16
ATOM 22380 O O . PHE A 1 72 ? 0.485 15.506 -2.932 1.00 0.00 72 PHE A O 16
ATOM 22397 N N . GLY A 1 73 ? 2.179 14.913 -1.578 1.00 0.00 73 GLY A N 16
ATOM 22398 C CA . GLY A 1 73 ? 2.481 16.285 -1.214 1.00 0.00 73 GLY A CA 16
ATOM 22399 C C . GLY A 1 73 ? 1.268 17.030 -0.691 1.00 0.00 73 GLY A C 16
ATOM 22400 O O . GLY A 1 73 ? 1.275 18.259 -0.616 1.00 0.00 73 GLY A O 16
ATOM 22404 N N . VAL A 1 74 ? 0.227 16.287 -0.330 1.00 0.00 74 VAL A N 16
ATOM 22405 C CA . VAL A 1 74 ? -0.991 16.890 0.182 1.00 0.00 74 VAL A CA 16
ATOM 22406 C C . VAL A 1 74 ? -1.234 16.479 1.631 1.00 0.00 74 VAL A C 16
ATOM 22407 O O . VAL A 1 74 ? -1.792 17.247 2.417 1.00 0.00 74 VAL A O 16
ATOM 22420 N N . GLY A 1 75 ? -0.813 15.269 1.977 1.00 0.00 75 GLY A N 16
ATOM 22421 C CA . GLY A 1 75 ? -0.995 14.779 3.333 1.00 0.00 75 GLY A CA 16
ATOM 22422 C C . GLY A 1 75 ? -2.449 14.539 3.675 1.00 0.00 75 GLY A C 16
ATOM 22423 O O . GLY A 1 75 ? -2.890 13.397 3.790 1.00 0.00 75 GLY A O 16
ATOM 22427 N N . THR A 1 76 ? -3.182 15.624 3.842 1.00 0.00 76 THR A N 16
ATOM 22428 C CA . THR A 1 76 ? -4.599 15.552 4.181 1.00 0.00 76 THR A CA 16
ATOM 22429 C C . THR A 1 76 ? -5.331 14.565 3.277 1.00 0.00 76 THR A C 16
ATOM 22430 O O . THR A 1 76 ? -5.853 13.552 3.743 1.00 0.00 76 THR A O 16
ATOM 22441 N N . LYS A 1 77 ? -5.368 14.869 1.985 1.00 0.00 77 LYS A N 16
ATOM 22442 C CA . LYS A 1 77 ? -6.037 14.012 1.019 1.00 0.00 77 LYS A CA 16
ATOM 22443 C C . LYS A 1 77 ? -5.101 12.924 0.500 1.00 0.00 77 LYS A C 16
ATOM 22444 O O . LYS A 1 77 ? -5.422 12.221 -0.454 1.00 0.00 77 LYS A O 16
ATOM 22463 N N . ASN A 1 78 ? -3.948 12.790 1.140 1.00 0.00 78 ASN A N 16
ATOM 22464 C CA . ASN A 1 78 ? -2.964 11.787 0.746 1.00 0.00 78 ASN A CA 16
ATOM 22465 C C . ASN A 1 78 ? -3.600 10.402 0.671 1.00 0.00 78 ASN A C 16
ATOM 22466 O O . ASN A 1 78 ? -4.004 9.842 1.692 1.00 0.00 78 ASN A O 16
ATOM 22477 N N . PRO A 1 79 ? -3.696 9.823 -0.532 1.00 0.00 79 PRO A N 16
ATOM 22478 C CA . PRO A 1 79 ? -4.282 8.496 -0.723 1.00 0.00 79 PRO A CA 16
ATOM 22479 C C . PRO A 1 79 ? -3.480 7.410 -0.016 1.00 0.00 79 PRO A C 16
ATOM 22480 O O . PRO A 1 79 ? -2.632 6.751 -0.620 1.00 0.00 79 PRO A O 16
ATOM 22491 N N . LYS A 1 80 ? -3.757 7.229 1.265 1.00 0.00 80 LYS A N 16
ATOM 22492 C CA . LYS A 1 80 ? -3.072 6.221 2.061 1.00 0.00 80 LYS A CA 16
ATOM 22493 C C . LYS A 1 80 ? -3.982 5.023 2.285 1.00 0.00 80 LYS A C 16
ATOM 22494 O O . LYS A 1 80 ? -5.079 5.163 2.824 1.00 0.00 80 LYS A O 16
ATOM 22513 N N . LEU A 1 81 ? -3.530 3.847 1.867 1.00 0.00 81 LEU A N 16
ATOM 22514 C CA . LEU A 1 81 ? -4.318 2.642 2.028 1.00 0.00 81 LEU A CA 16
ATOM 22515 C C . LEU A 1 81 ? -3.851 1.848 3.238 1.00 0.00 81 LEU A C 16
ATOM 22516 O O . LEU A 1 81 ? -2.737 2.042 3.722 1.00 0.00 81 LEU A O 16
ATOM 22532 N N . THR A 1 82 ? -4.706 0.957 3.727 1.00 0.00 82 THR A N 16
ATOM 22533 C CA . THR A 1 82 ? -4.370 0.150 4.889 1.00 0.00 82 THR A CA 16
ATOM 22534 C C . THR A 1 82 ? -4.580 -1.331 4.615 1.00 0.00 82 THR A C 16
ATOM 22535 O O . THR A 1 82 ? -5.695 -1.843 4.713 1.00 0.00 82 THR A O 16
ATOM 22546 N N . ILE A 1 83 ? -3.493 -2.015 4.285 1.00 0.00 83 ILE A N 16
ATOM 22547 C CA . ILE A 1 83 ? -3.536 -3.446 4.013 1.00 0.00 83 ILE A CA 16
ATOM 22548 C C . ILE A 1 83 ? -3.042 -4.219 5.239 1.00 0.00 83 ILE A C 16
ATOM 22549 O O . ILE A 1 83 ? -1.932 -3.998 5.719 1.00 0.00 83 ILE A O 16
ATOM 22565 N N . THR A 1 84 ? -3.888 -5.108 5.748 1.00 0.00 84 THR A N 16
ATOM 22566 C CA . THR A 1 84 ? -3.557 -5.895 6.931 1.00 0.00 84 THR A CA 16
ATOM 22567 C C . THR A 1 84 ? -2.799 -7.163 6.569 1.00 0.00 84 THR A C 16
ATOM 22568 O O . THR A 1 84 ? -3.293 -8.001 5.819 1.00 0.00 84 THR A O 16
ATOM 22579 N N . VAL A 1 85 ? -1.599 -7.295 7.119 1.00 0.00 85 VAL A N 16
ATOM 22580 C CA . VAL A 1 85 ? -0.767 -8.464 6.867 1.00 0.00 85 VAL A CA 16
ATOM 22581 C C . VAL A 1 85 ? -0.746 -9.391 8.076 1.00 0.00 85 VAL A C 16
ATOM 22582 O O . VAL A 1 85 ? -0.285 -9.011 9.153 1.00 0.00 85 VAL A O 16
ATOM 22595 N N . LEU A 1 86 ? -1.244 -10.606 7.886 1.00 0.00 86 LEU A N 16
ATOM 22596 C CA . LEU A 1 86 ? -1.284 -11.595 8.960 1.00 0.00 86 LEU A CA 16
ATOM 22597 C C . LEU A 1 86 ? 0.048 -12.328 9.065 1.00 0.00 86 LEU A C 16
ATOM 22598 O O . LEU A 1 86 ? 0.851 -12.308 8.136 1.00 0.00 86 LEU A O 16
ATOM 22614 N N . PRO A 1 87 ? 0.309 -12.983 10.210 1.00 0.00 87 PRO A N 16
ATOM 22615 C CA . PRO A 1 87 ? 1.556 -13.720 10.430 1.00 0.00 87 PRO A CA 16
ATOM 22616 C C . PRO A 1 87 ? 1.833 -14.732 9.326 1.00 0.00 87 PRO A C 16
ATOM 22617 O O . PRO A 1 87 ? 1.060 -15.667 9.117 1.00 0.00 87 PRO A O 16
ATOM 22628 N N . LYS A 1 88 ? 2.940 -14.534 8.623 1.00 0.00 88 LYS A N 16
ATOM 22629 C CA . LYS A 1 88 ? 3.325 -15.428 7.534 1.00 0.00 88 LYS A CA 16
ATOM 22630 C C . LYS A 1 88 ? 3.298 -16.882 7.995 1.00 0.00 88 LYS A C 16
ATOM 22631 O O . LYS A 1 88 ? 3.658 -17.191 9.132 1.00 0.00 88 LYS A O 16
ATOM 22650 N N . ASP A 1 89 ? 2.868 -17.771 7.106 1.00 0.00 89 ASP A N 16
ATOM 22651 C CA . ASP A 1 89 ? 2.794 -19.191 7.419 1.00 0.00 89 ASP A CA 16
ATOM 22652 C C . ASP A 1 89 ? 4.011 -19.924 6.877 1.00 0.00 89 ASP A C 16
ATOM 22653 O O . ASP A 1 89 ? 3.939 -21.093 6.503 1.00 0.00 89 ASP A O 16
ATOM 22662 N N . ILE A 1 90 ? 5.126 -19.217 6.844 1.00 0.00 90 ILE A N 16
ATOM 22663 C CA . ILE A 1 90 ? 6.379 -19.776 6.351 1.00 0.00 90 ILE A CA 16
ATOM 22664 C C . ILE A 1 90 ? 7.335 -20.081 7.500 1.00 0.00 90 ILE A C 16
ATOM 22665 O O . ILE A 1 90 ? 8.078 -19.210 7.951 1.00 0.00 90 ILE A O 16
ATOM 22681 N N . PRO A 1 91 ? 7.326 -21.332 7.991 1.00 0.00 91 PRO A N 16
ATOM 22682 C CA . PRO A 1 91 ? 8.193 -21.756 9.094 1.00 0.00 91 PRO A CA 16
ATOM 22683 C C . PRO A 1 91 ? 9.660 -21.827 8.681 1.00 0.00 91 PRO A C 16
ATOM 22684 O O . PRO A 1 91 ? 9.980 -22.201 7.553 1.00 0.00 91 PRO A O 16
ATOM 22695 N N . GLY A 1 92 ? 10.546 -21.466 9.603 1.00 0.00 92 GLY A N 16
ATOM 22696 C CA . GLY A 1 92 ? 11.968 -21.496 9.316 1.00 0.00 92 GLY A CA 16
ATOM 22697 C C . GLY A 1 92 ? 12.495 -20.154 8.850 1.00 0.00 92 GLY A C 16
ATOM 22698 O O . GLY A 1 92 ? 13.531 -20.081 8.187 1.00 0.00 92 GLY A O 16
ATOM 22702 N N . LEU A 1 93 ? 11.781 -19.087 9.196 1.00 0.00 93 LEU A N 16
ATOM 22703 C CA . LEU A 1 93 ? 12.184 -17.741 8.808 1.00 0.00 93 LEU A CA 16
ATOM 22704 C C . LEU A 1 93 ? 11.394 -16.691 9.584 1.00 0.00 93 LEU A C 16
ATOM 22705 O O . LEU A 1 93 ? 10.193 -16.515 9.366 1.00 0.00 93 LEU A O 16
ATOM 22721 N N . GLU A 1 94 ? 12.073 -15.996 10.489 1.00 0.00 94 GLU A N 16
ATOM 22722 C CA . GLU A 1 94 ? 11.435 -14.963 11.298 1.00 0.00 94 GLU A CA 16
ATOM 22723 C C . GLU A 1 94 ? 11.279 -13.672 10.505 1.00 0.00 94 GLU A C 16
ATOM 22724 O O . GLU A 1 94 ? 11.474 -12.587 11.098 1.00 0.00 94 GLU A O 16
ATOM 22737 N N . MET A 1 1 ? -6.582 21.950 -2.437 1.00 0.00 1 MET A N 17
ATOM 22738 C CA . MET A 1 1 ? -5.799 22.527 -3.560 1.00 0.00 1 MET A CA 17
ATOM 22739 C C . MET A 1 1 ? -5.426 21.454 -4.580 1.00 0.00 1 MET A C 17
ATOM 22740 O O . MET A 1 1 ? -5.197 21.752 -5.752 1.00 0.00 1 MET A O 17
ATOM 22756 N N . GLN A 1 2 ? -5.367 20.207 -4.124 1.00 0.00 2 GLN A N 17
ATOM 22757 C CA . GLN A 1 2 ? -5.021 19.092 -4.996 1.00 0.00 2 GLN A CA 17
ATOM 22758 C C . GLN A 1 2 ? -6.060 17.981 -4.895 1.00 0.00 2 GLN A C 17
ATOM 22759 O O . GLN A 1 2 ? -6.615 17.733 -3.824 1.00 0.00 2 GLN A O 17
ATOM 22773 N N . ASP A 1 3 ? -6.313 17.315 -6.014 1.00 0.00 3 ASP A N 17
ATOM 22774 C CA . ASP A 1 3 ? -7.276 16.226 -6.055 1.00 0.00 3 ASP A CA 17
ATOM 22775 C C . ASP A 1 3 ? -6.599 14.918 -6.456 1.00 0.00 3 ASP A C 17
ATOM 22776 O O . ASP A 1 3 ? -6.923 14.331 -7.488 1.00 0.00 3 ASP A O 17
ATOM 22785 N N . PRO A 1 4 ? -5.646 14.442 -5.636 1.00 0.00 4 PRO A N 17
ATOM 22786 C CA . PRO A 1 4 ? -4.926 13.196 -5.906 1.00 0.00 4 PRO A CA 17
ATOM 22787 C C . PRO A 1 4 ? -5.853 11.990 -5.851 1.00 0.00 4 PRO A C 17
ATOM 22788 O O . PRO A 1 4 ? -6.599 11.816 -4.886 1.00 0.00 4 PRO A O 17
ATOM 22799 N N . THR A 1 5 ? -5.812 11.161 -6.889 1.00 0.00 5 THR A N 17
ATOM 22800 C CA . THR A 1 5 ? -6.665 9.982 -6.934 1.00 0.00 5 THR A CA 17
ATOM 22801 C C . THR A 1 5 ? -5.842 8.727 -7.165 1.00 0.00 5 THR A C 17
ATOM 22802 O O . THR A 1 5 ? -4.900 8.733 -7.952 1.00 0.00 5 THR A O 17
ATOM 22813 N N . ILE A 1 6 ? -6.194 7.651 -6.474 1.00 0.00 6 ILE A N 17
ATOM 22814 C CA . ILE A 1 6 ? -5.476 6.406 -6.614 1.00 0.00 6 ILE A CA 17
ATOM 22815 C C . ILE A 1 6 ? -6.331 5.217 -6.192 1.00 0.00 6 ILE A C 17
ATOM 22816 O O . ILE A 1 6 ? -7.531 5.347 -5.947 1.00 0.00 6 ILE A O 17
ATOM 22832 N N . ASN A 1 7 ? -5.689 4.062 -6.108 1.00 0.00 7 ASN A N 17
ATOM 22833 C CA . ASN A 1 7 ? -6.345 2.825 -5.711 1.00 0.00 7 ASN A CA 17
ATOM 22834 C C . ASN A 1 7 ? -7.108 3.005 -4.402 1.00 0.00 7 ASN A C 17
ATOM 22835 O O . ASN A 1 7 ? -7.266 4.124 -3.918 1.00 0.00 7 ASN A O 17
ATOM 22846 N N . PRO A 1 8 ? -7.623 1.910 -3.824 1.00 0.00 8 PRO A N 17
ATOM 22847 C CA . PRO A 1 8 ? -8.405 1.967 -2.593 1.00 0.00 8 PRO A CA 17
ATOM 22848 C C . PRO A 1 8 ? -7.583 2.402 -1.383 1.00 0.00 8 PRO A C 17
ATOM 22849 O O . PRO A 1 8 ? -6.525 3.014 -1.525 1.00 0.00 8 PRO A O 17
ATOM 22860 N N . THR A 1 9 ? -8.084 2.090 -0.192 1.00 0.00 9 THR A N 17
ATOM 22861 C CA . THR A 1 9 ? -7.404 2.460 1.041 1.00 0.00 9 THR A CA 17
ATOM 22862 C C . THR A 1 9 ? -7.565 1.387 2.122 1.00 0.00 9 THR A C 17
ATOM 22863 O O . THR A 1 9 ? -7.222 1.613 3.283 1.00 0.00 9 THR A O 17
ATOM 22874 N N . SER A 1 10 ? -8.086 0.223 1.745 1.00 0.00 10 SER A N 17
ATOM 22875 C CA . SER A 1 10 ? -8.282 -0.854 2.705 1.00 0.00 10 SER A CA 17
ATOM 22876 C C . SER A 1 10 ? -8.010 -2.217 2.083 1.00 0.00 10 SER A C 17
ATOM 22877 O O . SER A 1 10 ? -8.570 -2.560 1.041 1.00 0.00 10 SER A O 17
ATOM 22885 N N . ILE A 1 11 ? -7.149 -2.994 2.734 1.00 0.00 11 ILE A N 17
ATOM 22886 C CA . ILE A 1 11 ? -6.804 -4.329 2.253 1.00 0.00 11 ILE A CA 17
ATOM 22887 C C . ILE A 1 11 ? -6.371 -5.223 3.415 1.00 0.00 11 ILE A C 17
ATOM 22888 O O . ILE A 1 11 ? -5.906 -4.734 4.445 1.00 0.00 11 ILE A O 17
ATOM 22904 N N . SER A 1 12 ? -6.530 -6.531 3.248 1.00 0.00 12 SER A N 17
ATOM 22905 C CA . SER A 1 12 ? -6.154 -7.483 4.286 1.00 0.00 12 SER A CA 17
ATOM 22906 C C . SER A 1 12 ? -5.901 -8.869 3.706 1.00 0.00 12 SER A C 17
ATOM 22907 O O . SER A 1 12 ? -6.660 -9.357 2.869 1.00 0.00 12 SER A O 17
ATOM 22915 N N . ALA A 1 13 ? -4.826 -9.494 4.168 1.00 0.00 13 ALA A N 17
ATOM 22916 C CA . ALA A 1 13 ? -4.452 -10.820 3.721 1.00 0.00 13 ALA A CA 17
ATOM 22917 C C . ALA A 1 13 ? -3.319 -11.366 4.576 1.00 0.00 13 ALA A C 17
ATOM 22918 O O . ALA A 1 13 ? -2.656 -10.622 5.303 1.00 0.00 13 ALA A O 17
ATOM 22925 N N . LYS A 1 14 ? -3.085 -12.662 4.477 1.00 0.00 14 LYS A N 17
ATOM 22926 C CA . LYS A 1 14 ? -2.014 -13.291 5.230 1.00 0.00 14 LYS A CA 17
ATOM 22927 C C . LYS A 1 14 ? -0.674 -12.854 4.655 1.00 0.00 14 LYS A C 17
ATOM 22928 O O . LYS A 1 14 ? -0.475 -12.890 3.444 1.00 0.00 14 LYS A O 17
ATOM 22947 N N . ALA A 1 15 ? 0.238 -12.423 5.509 1.00 0.00 15 ALA A N 17
ATOM 22948 C CA . ALA A 1 15 ? 1.532 -11.980 5.022 1.00 0.00 15 ALA A CA 17
ATOM 22949 C C . ALA A 1 15 ? 2.171 -13.059 4.178 1.00 0.00 15 ALA A C 17
ATOM 22950 O O . ALA A 1 15 ? 2.684 -14.059 4.680 1.00 0.00 15 ALA A O 17
ATOM 22957 N N . GLY A 1 16 ? 2.090 -12.842 2.882 1.00 0.00 16 GLY A N 17
ATOM 22958 C CA . GLY A 1 16 ? 2.610 -13.776 1.921 1.00 0.00 16 GLY A CA 17
ATOM 22959 C C . GLY A 1 16 ? 1.622 -13.953 0.799 1.00 0.00 16 GLY A C 17
ATOM 22960 O O . GLY A 1 16 ? 1.990 -13.986 -0.366 1.00 0.00 16 GLY A O 17
ATOM 22964 N N . SER A 1 17 ? 0.346 -14.002 1.154 1.00 0.00 17 SER A N 17
ATOM 22965 C CA . SER A 1 17 ? -0.701 -14.130 0.172 1.00 0.00 17 SER A CA 17
ATOM 22966 C C . SER A 1 17 ? -0.818 -12.844 -0.627 1.00 0.00 17 SER A C 17
ATOM 22967 O O . SER A 1 17 ? -1.768 -12.640 -1.384 1.00 0.00 17 SER A O 17
ATOM 22975 N N . PHE A 1 18 ? 0.154 -11.968 -0.447 1.00 0.00 18 PHE A N 17
ATOM 22976 C CA . PHE A 1 18 ? 0.170 -10.699 -1.115 1.00 0.00 18 PHE A CA 17
ATOM 22977 C C . PHE A 1 18 ? 1.053 -10.733 -2.342 1.00 0.00 18 PHE A C 17
ATOM 22978 O O . PHE A 1 18 ? 2.167 -10.216 -2.333 1.00 0.00 18 PHE A O 17
ATOM 22995 N N . ALA A 1 19 ? 0.547 -11.328 -3.401 1.00 0.00 19 ALA A N 17
ATOM 22996 C CA . ALA A 1 19 ? 1.303 -11.407 -4.641 1.00 0.00 19 ALA A CA 17
ATOM 22997 C C . ALA A 1 19 ? 1.429 -10.018 -5.249 1.00 0.00 19 ALA A C 17
ATOM 22998 O O . ALA A 1 19 ? 0.665 -9.117 -4.903 1.00 0.00 19 ALA A O 17
ATOM 23005 N N . ASP A 1 20 ? 2.404 -9.837 -6.140 1.00 0.00 20 ASP A N 17
ATOM 23006 C CA . ASP A 1 20 ? 2.626 -8.537 -6.774 1.00 0.00 20 ASP A CA 17
ATOM 23007 C C . ASP A 1 20 ? 1.300 -7.811 -6.980 1.00 0.00 20 ASP A C 17
ATOM 23008 O O . ASP A 1 20 ? 0.473 -8.230 -7.790 1.00 0.00 20 ASP A O 17
ATOM 23017 N N . THR A 1 21 ? 1.089 -6.734 -6.224 1.00 0.00 21 THR A N 17
ATOM 23018 C CA . THR A 1 21 ? -0.158 -5.985 -6.321 1.00 0.00 21 THR A CA 17
ATOM 23019 C C . THR A 1 21 ? 0.040 -4.606 -6.940 1.00 0.00 21 THR A C 17
ATOM 23020 O O . THR A 1 21 ? 0.497 -3.682 -6.278 1.00 0.00 21 THR A O 17
ATOM 23031 N N . LYS A 1 22 ? -0.318 -4.469 -8.210 1.00 0.00 22 LYS A N 17
ATOM 23032 C CA . LYS A 1 22 ? -0.180 -3.209 -8.904 1.00 0.00 22 LYS A CA 17
ATOM 23033 C C . LYS A 1 22 ? -1.169 -2.186 -8.371 1.00 0.00 22 LYS A C 17
ATOM 23034 O O . LYS A 1 22 ? -2.170 -2.524 -7.739 1.00 0.00 22 LYS A O 17
ATOM 23053 N N . ILE A 1 23 ? -0.849 -0.938 -8.626 1.00 0.00 23 ILE A N 17
ATOM 23054 C CA . ILE A 1 23 ? -1.655 0.179 -8.180 1.00 0.00 23 ILE A CA 17
ATOM 23055 C C . ILE A 1 23 ? -1.592 1.324 -9.191 1.00 0.00 23 ILE A C 17
ATOM 23056 O O . ILE A 1 23 ? -0.667 1.394 -10.000 1.00 0.00 23 ILE A O 17
ATOM 23072 N N . THR A 1 24 ? -2.579 2.216 -9.146 1.00 0.00 24 THR A N 17
ATOM 23073 C CA . THR A 1 24 ? -2.623 3.345 -10.071 1.00 0.00 24 THR A CA 17
ATOM 23074 C C . THR A 1 24 ? -2.655 4.680 -9.327 1.00 0.00 24 THR A C 17
ATOM 23075 O O . THR A 1 24 ? -3.646 5.020 -8.680 1.00 0.00 24 THR A O 17
ATOM 23086 N N . LEU A 1 25 ? -1.563 5.431 -9.432 1.00 0.00 25 LEU A N 17
ATOM 23087 C CA . LEU A 1 25 ? -1.440 6.725 -8.786 1.00 0.00 25 LEU A CA 17
ATOM 23088 C C . LEU A 1 25 ? -1.938 7.847 -9.703 1.00 0.00 25 LEU A C 17
ATOM 23089 O O . LEU A 1 25 ? -1.160 8.407 -10.468 1.00 0.00 25 LEU A O 17
ATOM 23105 N N . THR A 1 26 ? -3.226 8.180 -9.626 1.00 0.00 26 THR A N 17
ATOM 23106 C CA . THR A 1 26 ? -3.779 9.244 -10.460 1.00 0.00 26 THR A CA 17
ATOM 23107 C C . THR A 1 26 ? -3.236 10.601 -10.013 1.00 0.00 26 THR A C 17
ATOM 23108 O O . THR A 1 26 ? -3.596 11.108 -8.945 1.00 0.00 26 THR A O 17
ATOM 23119 N N . PRO A 1 27 ? -2.347 11.195 -10.838 1.00 0.00 27 PRO A N 17
ATOM 23120 C CA . PRO A 1 27 ? -1.710 12.485 -10.566 1.00 0.00 27 PRO A CA 17
ATOM 23121 C C . PRO A 1 27 ? -2.442 13.651 -11.199 1.00 0.00 27 PRO A C 17
ATOM 23122 O O . PRO A 1 27 ? -1.966 14.776 -11.157 1.00 0.00 27 PRO A O 17
ATOM 23133 N N . ASN A 1 28 ? -3.575 13.335 -11.809 1.00 0.00 28 ASN A N 17
ATOM 23134 C CA . ASN A 1 28 ? -4.426 14.270 -12.519 1.00 0.00 28 ASN A CA 17
ATOM 23135 C C . ASN A 1 28 ? -4.468 15.614 -11.826 1.00 0.00 28 ASN A C 17
ATOM 23136 O O . ASN A 1 28 ? -5.487 16.051 -11.293 1.00 0.00 28 ASN A O 17
ATOM 23147 N N . GLY A 1 29 ? -3.325 16.247 -11.864 1.00 0.00 29 GLY A N 17
ATOM 23148 C CA . GLY A 1 29 ? -3.149 17.556 -11.263 1.00 0.00 29 GLY A CA 17
ATOM 23149 C C . GLY A 1 29 ? -2.182 17.539 -10.096 1.00 0.00 29 GLY A C 17
ATOM 23150 O O . GLY A 1 29 ? -1.542 18.544 -9.791 1.00 0.00 29 GLY A O 17
ATOM 23154 N N . ASN A 1 30 ? -2.086 16.391 -9.443 1.00 0.00 30 ASN A N 17
ATOM 23155 C CA . ASN A 1 30 ? -1.206 16.220 -8.298 1.00 0.00 30 ASN A CA 17
ATOM 23156 C C . ASN A 1 30 ? -0.061 15.267 -8.622 1.00 0.00 30 ASN A C 17
ATOM 23157 O O . ASN A 1 30 ? -0.088 14.564 -9.633 1.00 0.00 30 ASN A O 17
ATOM 23168 N N . THR A 1 31 ? 0.935 15.243 -7.750 1.00 0.00 31 THR A N 17
ATOM 23169 C CA . THR A 1 31 ? 2.088 14.374 -7.930 1.00 0.00 31 THR A CA 17
ATOM 23170 C C . THR A 1 31 ? 2.309 13.513 -6.690 1.00 0.00 31 THR A C 17
ATOM 23171 O O . THR A 1 31 ? 1.858 13.853 -5.598 1.00 0.00 31 THR A O 17
ATOM 23182 N N . PHE A 1 32 ? 2.997 12.395 -6.875 1.00 0.00 32 PHE A N 17
ATOM 23183 C CA . PHE A 1 32 ? 3.271 11.478 -5.777 1.00 0.00 32 PHE A CA 17
ATOM 23184 C C . PHE A 1 32 ? 4.744 11.512 -5.382 1.00 0.00 32 PHE A C 17
ATOM 23185 O O . PHE A 1 32 ? 5.613 11.763 -6.216 1.00 0.00 32 PHE A O 17
ATOM 23202 N N . ASN A 1 33 ? 5.017 11.256 -4.108 1.00 0.00 33 ASN A N 17
ATOM 23203 C CA . ASN A 1 33 ? 6.383 11.254 -3.603 1.00 0.00 33 ASN A CA 17
ATOM 23204 C C . ASN A 1 33 ? 6.825 9.840 -3.233 1.00 0.00 33 ASN A C 17
ATOM 23205 O O . ASN A 1 33 ? 7.988 9.475 -3.411 1.00 0.00 33 ASN A O 17
ATOM 23216 N N . GLY A 1 34 ? 5.890 9.050 -2.717 1.00 0.00 34 GLY A N 17
ATOM 23217 C CA . GLY A 1 34 ? 6.199 7.685 -2.330 1.00 0.00 34 GLY A CA 17
ATOM 23218 C C . GLY A 1 34 ? 5.490 7.272 -1.054 1.00 0.00 34 GLY A C 17
ATOM 23219 O O . GLY A 1 34 ? 4.683 8.026 -0.511 1.00 0.00 34 GLY A O 17
ATOM 23223 N N . ILE A 1 35 ? 5.797 6.072 -0.572 1.00 0.00 35 ILE A N 17
ATOM 23224 C CA . ILE A 1 35 ? 5.196 5.567 0.651 1.00 0.00 35 ILE A CA 17
ATOM 23225 C C . ILE A 1 35 ? 6.263 5.378 1.714 1.00 0.00 35 ILE A C 17
ATOM 23226 O O . ILE A 1 35 ? 6.920 4.340 1.774 1.00 0.00 35 ILE A O 17
ATOM 23242 N N . SER A 1 36 ? 6.425 6.381 2.551 1.00 0.00 36 SER A N 17
ATOM 23243 C CA . SER A 1 36 ? 7.422 6.316 3.619 1.00 0.00 36 SER A CA 17
ATOM 23244 C C . SER A 1 36 ? 7.037 5.252 4.628 1.00 0.00 36 SER A C 17
ATOM 23245 O O . SER A 1 36 ? 7.888 4.713 5.335 1.00 0.00 36 SER A O 17
ATOM 23253 N N . GLU A 1 37 ? 5.755 4.920 4.661 1.00 0.00 37 GLU A N 17
ATOM 23254 C CA . GLU A 1 37 ? 5.272 3.890 5.543 1.00 0.00 37 GLU A CA 17
ATOM 23255 C C . GLU A 1 37 ? 5.975 2.586 5.189 1.00 0.00 37 GLU A C 17
ATOM 23256 O O . GLU A 1 37 ? 6.144 1.698 6.024 1.00 0.00 37 GLU A O 17
ATOM 23268 N N . LEU A 1 38 ? 6.398 2.507 3.929 1.00 0.00 38 LEU A N 17
ATOM 23269 C CA . LEU A 1 38 ? 7.104 1.355 3.411 1.00 0.00 38 LEU A CA 17
ATOM 23270 C C . LEU A 1 38 ? 8.121 1.799 2.360 1.00 0.00 38 LEU A C 17
ATOM 23271 O O . LEU A 1 38 ? 7.805 1.890 1.176 1.00 0.00 38 LEU A O 17
ATOM 23287 N N . GLN A 1 39 ? 9.334 2.104 2.818 1.00 0.00 39 GLN A N 17
ATOM 23288 C CA . GLN A 1 39 ? 10.408 2.572 1.975 1.00 0.00 39 GLN A CA 17
ATOM 23289 C C . GLN A 1 39 ? 10.321 1.982 0.590 1.00 0.00 39 GLN A C 17
ATOM 23290 O O . GLN A 1 39 ? 10.791 0.884 0.306 1.00 0.00 39 GLN A O 17
ATOM 23304 N N . SER A 1 40 ? 9.682 2.786 -0.225 1.00 0.00 40 SER A N 17
ATOM 23305 C CA . SER A 1 40 ? 9.414 2.534 -1.649 1.00 0.00 40 SER A CA 17
ATOM 23306 C C . SER A 1 40 ? 9.990 1.219 -2.150 1.00 0.00 40 SER A C 17
ATOM 23307 O O . SER A 1 40 ? 9.335 0.491 -2.890 1.00 0.00 40 SER A O 17
ATOM 23315 N N . SER A 1 41 ? 11.211 0.925 -1.753 1.00 0.00 41 SER A N 17
ATOM 23316 C CA . SER A 1 41 ? 11.862 -0.306 -2.172 1.00 0.00 41 SER A CA 17
ATOM 23317 C C . SER A 1 41 ? 10.932 -1.505 -1.970 1.00 0.00 41 SER A C 17
ATOM 23318 O O . SER A 1 41 ? 11.081 -2.538 -2.619 1.00 0.00 41 SER A O 17
ATOM 23326 N N . GLN A 1 42 ? 9.972 -1.352 -1.059 1.00 0.00 42 GLN A N 17
ATOM 23327 C CA . GLN A 1 42 ? 9.014 -2.398 -0.756 1.00 0.00 42 GLN A CA 17
ATOM 23328 C C . GLN A 1 42 ? 8.173 -2.765 -1.976 1.00 0.00 42 GLN A C 17
ATOM 23329 O O . GLN A 1 42 ? 7.720 -3.902 -2.123 1.00 0.00 42 GLN A O 17
ATOM 23343 N N . TYR A 1 43 ? 7.969 -1.790 -2.841 1.00 0.00 43 TYR A N 17
ATOM 23344 C CA . TYR A 1 43 ? 7.185 -1.979 -4.055 1.00 0.00 43 TYR A CA 17
ATOM 23345 C C . TYR A 1 43 ? 7.951 -1.516 -5.288 1.00 0.00 43 TYR A C 17
ATOM 23346 O O . TYR A 1 43 ? 9.141 -1.207 -5.226 1.00 0.00 43 TYR A O 17
ATOM 23364 N N . THR A 1 44 ? 7.242 -1.475 -6.399 1.00 0.00 44 THR A N 17
ATOM 23365 C CA . THR A 1 44 ? 7.791 -1.060 -7.673 1.00 0.00 44 THR A CA 17
ATOM 23366 C C . THR A 1 44 ? 6.945 0.059 -8.242 1.00 0.00 44 THR A C 17
ATOM 23367 O O . THR A 1 44 ? 5.968 -0.165 -8.959 1.00 0.00 44 THR A O 17
ATOM 23378 N N . LYS A 1 45 ? 7.318 1.271 -7.884 1.00 0.00 45 LYS A N 17
ATOM 23379 C CA . LYS A 1 45 ? 6.614 2.460 -8.309 1.00 0.00 45 LYS A CA 17
ATOM 23380 C C . LYS A 1 45 ? 6.787 2.717 -9.798 1.00 0.00 45 LYS A C 17
ATOM 23381 O O . LYS A 1 45 ? 7.618 2.100 -10.463 1.00 0.00 45 LYS A O 17
ATOM 23400 N N . GLY A 1 46 ? 5.988 3.645 -10.302 1.00 0.00 46 GLY A N 17
ATOM 23401 C CA . GLY A 1 46 ? 6.043 4.008 -11.700 1.00 0.00 46 GLY A CA 17
ATOM 23402 C C . GLY A 1 46 ? 5.176 5.212 -11.996 1.00 0.00 46 GLY A C 17
ATOM 23403 O O . GLY A 1 46 ? 4.055 5.065 -12.482 1.00 0.00 46 GLY A O 17
ATOM 23407 N N . THR A 1 47 ? 5.695 6.407 -11.687 1.00 0.00 47 THR A N 17
ATOM 23408 C CA . THR A 1 47 ? 4.961 7.663 -11.915 1.00 0.00 47 THR A CA 17
ATOM 23409 C C . THR A 1 47 ? 3.507 7.387 -12.273 1.00 0.00 47 THR A C 17
ATOM 23410 O O . THR A 1 47 ? 3.183 7.104 -13.426 1.00 0.00 47 THR A O 17
ATOM 23421 N N . ASN A 1 48 ? 2.643 7.435 -11.267 1.00 0.00 48 ASN A N 17
ATOM 23422 C CA . ASN A 1 48 ? 1.222 7.165 -11.442 1.00 0.00 48 ASN A CA 17
ATOM 23423 C C . ASN A 1 48 ? 0.955 5.666 -11.354 1.00 0.00 48 ASN A C 17
ATOM 23424 O O . ASN A 1 48 ? -0.157 5.209 -11.587 1.00 0.00 48 ASN A O 17
ATOM 23435 N N . GLU A 1 49 ? 1.987 4.906 -10.997 1.00 0.00 49 GLU A N 17
ATOM 23436 C CA . GLU A 1 49 ? 1.853 3.466 -10.855 1.00 0.00 49 GLU A CA 17
ATOM 23437 C C . GLU A 1 49 ? 2.630 2.969 -9.644 1.00 0.00 49 GLU A C 17
ATOM 23438 O O . GLU A 1 49 ? 3.734 3.432 -9.363 1.00 0.00 49 GLU A O 17
ATOM 23450 N N . VAL A 1 50 ? 2.040 2.027 -8.936 1.00 0.00 50 VAL A N 17
ATOM 23451 C CA . VAL A 1 50 ? 2.664 1.446 -7.748 1.00 0.00 50 VAL A CA 17
ATOM 23452 C C . VAL A 1 50 ? 2.422 -0.051 -7.686 1.00 0.00 50 VAL A C 17
ATOM 23453 O O . VAL A 1 50 ? 1.281 -0.500 -7.688 1.00 0.00 50 VAL A O 17
ATOM 23466 N N . THR A 1 51 ? 3.495 -0.835 -7.648 1.00 0.00 51 THR A N 17
ATOM 23467 C CA . THR A 1 51 ? 3.351 -2.288 -7.604 1.00 0.00 51 THR A CA 17
ATOM 23468 C C . THR A 1 51 ? 3.917 -2.897 -6.322 1.00 0.00 51 THR A C 17
ATOM 23469 O O . THR A 1 51 ? 5.126 -2.921 -6.117 1.00 0.00 51 THR A O 17
ATOM 23480 N N . LEU A 1 52 ? 3.038 -3.425 -5.479 1.00 0.00 52 LEU A N 17
ATOM 23481 C CA . LEU A 1 52 ? 3.457 -4.063 -4.246 1.00 0.00 52 LEU A CA 17
ATOM 23482 C C . LEU A 1 52 ? 4.205 -5.335 -4.579 1.00 0.00 52 LEU A C 17
ATOM 23483 O O . LEU A 1 52 ? 3.752 -6.117 -5.412 1.00 0.00 52 LEU A O 17
ATOM 23499 N N . LEU A 1 53 ? 5.355 -5.543 -3.957 1.00 0.00 53 LEU A N 17
ATOM 23500 C CA . LEU A 1 53 ? 6.125 -6.735 -4.249 1.00 0.00 53 LEU A CA 17
ATOM 23501 C C . LEU A 1 53 ? 5.945 -7.802 -3.175 1.00 0.00 53 LEU A C 17
ATOM 23502 O O . LEU A 1 53 ? 6.506 -7.711 -2.087 1.00 0.00 53 LEU A O 17
ATOM 23518 N N . ALA A 1 54 ? 5.164 -8.819 -3.511 1.00 0.00 54 ALA A N 17
ATOM 23519 C CA . ALA A 1 54 ? 4.881 -9.930 -2.608 1.00 0.00 54 ALA A CA 17
ATOM 23520 C C . ALA A 1 54 ? 6.085 -10.327 -1.754 1.00 0.00 54 ALA A C 17
ATOM 23521 O O . ALA A 1 54 ? 5.927 -10.975 -0.722 1.00 0.00 54 ALA A O 17
ATOM 23528 N N . SER A 1 55 ? 7.281 -9.947 -2.184 1.00 0.00 55 SER A N 17
ATOM 23529 C CA . SER A 1 55 ? 8.490 -10.285 -1.441 1.00 0.00 55 SER A CA 17
ATOM 23530 C C . SER A 1 55 ? 8.575 -9.499 -0.144 1.00 0.00 55 SER A C 17
ATOM 23531 O O . SER A 1 55 ? 8.798 -10.070 0.920 1.00 0.00 55 SER A O 17
ATOM 23539 N N . TYR A 1 56 ? 8.386 -8.191 -0.234 1.00 0.00 56 TYR A N 17
ATOM 23540 C CA . TYR A 1 56 ? 8.432 -7.343 0.943 1.00 0.00 56 TYR A CA 17
ATOM 23541 C C . TYR A 1 56 ? 7.200 -7.581 1.789 1.00 0.00 56 TYR A C 17
ATOM 23542 O O . TYR A 1 56 ? 7.280 -7.934 2.969 1.00 0.00 56 TYR A O 17
ATOM 23560 N N . LEU A 1 57 ? 6.058 -7.380 1.161 1.00 0.00 57 LEU A N 17
ATOM 23561 C CA . LEU A 1 57 ? 4.785 -7.565 1.824 1.00 0.00 57 LEU A CA 17
ATOM 23562 C C . LEU A 1 57 ? 4.754 -8.895 2.558 1.00 0.00 57 LEU A C 17
ATOM 23563 O O . LEU A 1 57 ? 4.303 -8.973 3.700 1.00 0.00 57 LEU A O 17
ATOM 23579 N N . ASN A 1 58 ? 5.245 -9.938 1.904 1.00 0.00 58 ASN A N 17
ATOM 23580 C CA . ASN A 1 58 ? 5.279 -11.252 2.518 1.00 0.00 58 ASN A CA 17
ATOM 23581 C C . ASN A 1 58 ? 6.229 -11.251 3.708 1.00 0.00 58 ASN A C 17
ATOM 23582 O O . ASN A 1 58 ? 6.098 -12.062 4.627 1.00 0.00 58 ASN A O 17
ATOM 23593 N N . THR A 1 59 ? 7.194 -10.337 3.676 1.00 0.00 59 THR A N 17
ATOM 23594 C CA . THR A 1 59 ? 8.184 -10.223 4.740 1.00 0.00 59 THR A CA 17
ATOM 23595 C C . THR A 1 59 ? 7.623 -9.495 5.954 1.00 0.00 59 THR A C 17
ATOM 23596 O O . THR A 1 59 ? 8.032 -9.760 7.084 1.00 0.00 59 THR A O 17
ATOM 23607 N N . LEU A 1 60 ? 6.693 -8.576 5.717 1.00 0.00 60 LEU A N 17
ATOM 23608 C CA . LEU A 1 60 ? 6.083 -7.811 6.804 1.00 0.00 60 LEU A CA 17
ATOM 23609 C C . LEU A 1 60 ? 5.863 -8.688 8.039 1.00 0.00 60 LEU A C 17
ATOM 23610 O O . LEU A 1 60 ? 5.467 -9.848 7.926 1.00 0.00 60 LEU A O 17
ATOM 23626 N N . PRO A 1 61 ? 6.130 -8.138 9.234 1.00 0.00 61 PRO A N 17
ATOM 23627 C CA . PRO A 1 61 ? 5.970 -8.866 10.498 1.00 0.00 61 PRO A CA 17
ATOM 23628 C C . PRO A 1 61 ? 4.610 -9.545 10.615 1.00 0.00 61 PRO A C 17
ATOM 23629 O O . PRO A 1 61 ? 3.827 -9.561 9.667 1.00 0.00 61 PRO A O 17
ATOM 23640 N N . GLU A 1 62 ? 4.337 -10.107 11.788 1.00 0.00 62 GLU A N 17
ATOM 23641 C CA . GLU A 1 62 ? 3.076 -10.785 12.038 1.00 0.00 62 GLU A CA 17
ATOM 23642 C C . GLU A 1 62 ? 1.901 -9.877 11.745 1.00 0.00 62 GLU A C 17
ATOM 23643 O O . GLU A 1 62 ? 2.060 -8.815 11.151 1.00 0.00 62 GLU A O 17
ATOM 23655 N N . ASN A 1 63 ? 0.725 -10.328 12.153 1.00 0.00 63 ASN A N 17
ATOM 23656 C CA . ASN A 1 63 ? -0.508 -9.606 11.941 1.00 0.00 63 ASN A CA 17
ATOM 23657 C C . ASN A 1 63 ? -0.328 -8.105 12.136 1.00 0.00 63 ASN A C 17
ATOM 23658 O O . ASN A 1 63 ? -0.828 -7.527 13.100 1.00 0.00 63 ASN A O 17
ATOM 23669 N N . THR A 1 64 ? 0.391 -7.481 11.215 1.00 0.00 64 THR A N 17
ATOM 23670 C CA . THR A 1 64 ? 0.644 -6.048 11.279 1.00 0.00 64 THR A CA 17
ATOM 23671 C C . THR A 1 64 ? -0.177 -5.304 10.238 1.00 0.00 64 THR A C 17
ATOM 23672 O O . THR A 1 64 ? -0.402 -5.805 9.137 1.00 0.00 64 THR A O 17
ATOM 23683 N N . THR A 1 65 ? -0.627 -4.107 10.593 1.00 0.00 65 THR A N 17
ATOM 23684 C CA . THR A 1 65 ? -1.427 -3.297 9.687 1.00 0.00 65 THR A CA 17
ATOM 23685 C C . THR A 1 65 ? -0.541 -2.523 8.721 1.00 0.00 65 THR A C 17
ATOM 23686 O O . THR A 1 65 ? -0.259 -1.342 8.925 1.00 0.00 65 THR A O 17
ATOM 23697 N N . LYS A 1 66 ? -0.121 -3.192 7.660 1.00 0.00 66 LYS A N 17
ATOM 23698 C CA . LYS A 1 66 ? 0.715 -2.576 6.647 1.00 0.00 66 LYS A CA 17
ATOM 23699 C C . LYS A 1 66 ? -0.063 -1.479 5.934 1.00 0.00 66 LYS A C 17
ATOM 23700 O O . LYS A 1 66 ? -0.841 -1.751 5.025 1.00 0.00 66 LYS A O 17
ATOM 23719 N N . THR A 1 67 ? 0.125 -0.246 6.372 1.00 0.00 67 THR A N 17
ATOM 23720 C CA . THR A 1 67 ? -0.577 0.875 5.792 1.00 0.00 67 THR A CA 17
ATOM 23721 C C . THR A 1 67 ? 0.267 1.613 4.760 1.00 0.00 67 THR A C 17
ATOM 23722 O O . THR A 1 67 ? 1.342 2.124 5.068 1.00 0.00 67 THR A O 17
ATOM 23733 N N . LEU A 1 68 ? -0.237 1.657 3.535 1.00 0.00 68 LEU A N 17
ATOM 23734 C CA . LEU A 1 68 ? 0.430 2.323 2.429 1.00 0.00 68 LEU A CA 17
ATOM 23735 C C . LEU A 1 68 ? 0.004 3.788 2.344 1.00 0.00 68 LEU A C 17
ATOM 23736 O O . LEU A 1 68 ? -0.963 4.117 1.664 1.00 0.00 68 LEU A O 17
ATOM 23752 N N . THR A 1 69 ? 0.732 4.667 3.031 1.00 0.00 69 THR A N 17
ATOM 23753 C CA . THR A 1 69 ? 0.415 6.092 3.013 1.00 0.00 69 THR A CA 17
ATOM 23754 C C . THR A 1 69 ? 1.113 6.781 1.844 1.00 0.00 69 THR A C 17
ATOM 23755 O O . THR A 1 69 ? 2.302 7.088 1.914 1.00 0.00 69 THR A O 17
ATOM 23766 N N . PHE A 1 70 ? 0.367 7.018 0.769 1.00 0.00 70 PHE A N 17
ATOM 23767 C CA . PHE A 1 70 ? 0.917 7.666 -0.408 1.00 0.00 70 PHE A CA 17
ATOM 23768 C C . PHE A 1 70 ? 1.079 9.165 -0.194 1.00 0.00 70 PHE A C 17
ATOM 23769 O O . PHE A 1 70 ? 0.121 9.929 -0.330 1.00 0.00 70 PHE A O 17
ATOM 23786 N N . ASP A 1 71 ? 2.300 9.593 0.111 1.00 0.00 71 ASP A N 17
ATOM 23787 C CA . ASP A 1 71 ? 2.575 11.002 0.309 1.00 0.00 71 ASP A CA 17
ATOM 23788 C C . ASP A 1 71 ? 2.514 11.742 -1.019 1.00 0.00 71 ASP A C 17
ATOM 23789 O O . ASP A 1 71 ? 3.485 11.765 -1.777 1.00 0.00 71 ASP A O 17
ATOM 23798 N N . PHE A 1 72 ? 1.364 12.348 -1.293 1.00 0.00 72 PHE A N 17
ATOM 23799 C CA . PHE A 1 72 ? 1.153 13.100 -2.528 1.00 0.00 72 PHE A CA 17
ATOM 23800 C C . PHE A 1 72 ? 1.603 14.545 -2.348 1.00 0.00 72 PHE A C 17
ATOM 23801 O O . PHE A 1 72 ? 1.183 15.433 -3.088 1.00 0.00 72 PHE A O 17
ATOM 23818 N N . GLY A 1 73 ? 2.447 14.778 -1.347 1.00 0.00 73 GLY A N 17
ATOM 23819 C CA . GLY A 1 73 ? 2.924 16.118 -1.080 1.00 0.00 73 GLY A CA 17
ATOM 23820 C C . GLY A 1 73 ? 1.841 17.009 -0.502 1.00 0.00 73 GLY A C 17
ATOM 23821 O O . GLY A 1 73 ? 2.086 18.173 -0.188 1.00 0.00 73 GLY A O 17
ATOM 23825 N N . VAL A 1 74 ? 0.639 16.455 -0.361 1.00 0.00 74 VAL A N 17
ATOM 23826 C CA . VAL A 1 74 ? -0.484 17.201 0.176 1.00 0.00 74 VAL A CA 17
ATOM 23827 C C . VAL A 1 74 ? -0.767 16.800 1.619 1.00 0.00 74 VAL A C 17
ATOM 23828 O O . VAL A 1 74 ? -0.935 17.656 2.489 1.00 0.00 74 VAL A O 17
ATOM 23841 N N . GLY A 1 75 ? -0.823 15.495 1.867 1.00 0.00 75 GLY A N 17
ATOM 23842 C CA . GLY A 1 75 ? -1.089 15.004 3.207 1.00 0.00 75 GLY A CA 17
ATOM 23843 C C . GLY A 1 75 ? -2.570 14.919 3.515 1.00 0.00 75 GLY A C 17
ATOM 23844 O O . GLY A 1 75 ? -3.044 13.925 4.063 1.00 0.00 75 GLY A O 17
ATOM 23848 N N . THR A 1 76 ? -3.291 15.967 3.158 1.00 0.00 76 THR A N 17
ATOM 23849 C CA . THR A 1 76 ? -4.729 16.027 3.393 1.00 0.00 76 THR A CA 17
ATOM 23850 C C . THR A 1 76 ? -5.449 14.884 2.682 1.00 0.00 76 THR A C 17
ATOM 23851 O O . THR A 1 76 ? -6.060 14.029 3.322 1.00 0.00 76 THR A O 17
ATOM 23862 N N . LYS A 1 77 ? -5.374 14.878 1.354 1.00 0.00 77 LYS A N 17
ATOM 23863 C CA . LYS A 1 77 ? -6.021 13.845 0.558 1.00 0.00 77 LYS A CA 17
ATOM 23864 C C . LYS A 1 77 ? -5.121 12.623 0.402 1.00 0.00 77 LYS A C 17
ATOM 23865 O O . LYS A 1 77 ? -5.414 11.721 -0.375 1.00 0.00 77 LYS A O 17
ATOM 23884 N N . ASN A 1 78 ? -4.025 12.600 1.154 1.00 0.00 78 ASN A N 17
ATOM 23885 C CA . ASN A 1 78 ? -3.082 11.487 1.102 1.00 0.00 78 ASN A CA 17
ATOM 23886 C C . ASN A 1 78 ? -3.816 10.144 1.139 1.00 0.00 78 ASN A C 17
ATOM 23887 O O . ASN A 1 78 ? -4.228 9.675 2.201 1.00 0.00 78 ASN A O 17
ATOM 23898 N N . PRO A 1 79 ? -3.989 9.506 -0.025 1.00 0.00 79 PRO A N 17
ATOM 23899 C CA . PRO A 1 79 ? -4.675 8.220 -0.120 1.00 0.00 79 PRO A CA 17
ATOM 23900 C C . PRO A 1 79 ? -3.864 7.085 0.496 1.00 0.00 79 PRO A C 17
ATOM 23901 O O . PRO A 1 79 ? -2.955 6.537 -0.127 1.00 0.00 79 PRO A O 17
ATOM 23912 N N . LYS A 1 80 ? -4.201 6.744 1.734 1.00 0.00 80 LYS A N 17
ATOM 23913 C CA . LYS A 1 80 ? -3.513 5.672 2.443 1.00 0.00 80 LYS A CA 17
ATOM 23914 C C . LYS A 1 80 ? -4.120 4.319 2.075 1.00 0.00 80 LYS A C 17
ATOM 23915 O O . LYS A 1 80 ? -5.230 4.252 1.553 1.00 0.00 80 LYS A O 17
ATOM 23934 N N . LEU A 1 81 ? -3.381 3.248 2.345 1.00 0.00 81 LEU A N 17
ATOM 23935 C CA . LEU A 1 81 ? -3.845 1.904 2.041 1.00 0.00 81 LEU A CA 17
ATOM 23936 C C . LEU A 1 81 ? -3.587 0.960 3.208 1.00 0.00 81 LEU A C 17
ATOM 23937 O O . LEU A 1 81 ? -2.538 0.331 3.287 1.00 0.00 81 LEU A O 17
ATOM 23953 N N . THR A 1 82 ? -4.541 0.871 4.121 1.00 0.00 82 THR A N 17
ATOM 23954 C CA . THR A 1 82 ? -4.379 0.009 5.286 1.00 0.00 82 THR A CA 17
ATOM 23955 C C . THR A 1 82 ? -4.424 -1.470 4.916 1.00 0.00 82 THR A C 17
ATOM 23956 O O . THR A 1 82 ? -5.455 -2.131 5.061 1.00 0.00 82 THR A O 17
ATOM 23967 N N . ILE A 1 83 ? -3.286 -1.991 4.459 1.00 0.00 83 ILE A N 17
ATOM 23968 C CA . ILE A 1 83 ? -3.169 -3.389 4.102 1.00 0.00 83 ILE A CA 17
ATOM 23969 C C . ILE A 1 83 ? -2.654 -4.182 5.307 1.00 0.00 83 ILE A C 17
ATOM 23970 O O . ILE A 1 83 ? -1.629 -3.841 5.900 1.00 0.00 83 ILE A O 17
ATOM 23986 N N . THR A 1 84 ? -3.396 -5.217 5.693 1.00 0.00 84 THR A N 17
ATOM 23987 C CA . THR A 1 84 ? -3.037 -6.024 6.855 1.00 0.00 84 THR A CA 17
ATOM 23988 C C . THR A 1 84 ? -2.294 -7.295 6.468 1.00 0.00 84 THR A C 17
ATOM 23989 O O . THR A 1 84 ? -2.777 -8.098 5.675 1.00 0.00 84 THR A O 17
ATOM 24000 N N . VAL A 1 85 ? -1.120 -7.472 7.062 1.00 0.00 85 VAL A N 17
ATOM 24001 C CA . VAL A 1 85 ? -0.295 -8.647 6.810 1.00 0.00 85 VAL A CA 17
ATOM 24002 C C . VAL A 1 85 ? -0.344 -9.599 8.002 1.00 0.00 85 VAL A C 17
ATOM 24003 O O . VAL A 1 85 ? 0.263 -9.338 9.040 1.00 0.00 85 VAL A O 17
ATOM 24016 N N . LEU A 1 86 ? -1.080 -10.699 7.856 1.00 0.00 86 LEU A N 17
ATOM 24017 C CA . LEU A 1 86 ? -1.207 -11.679 8.931 1.00 0.00 86 LEU A CA 17
ATOM 24018 C C . LEU A 1 86 ? -0.672 -13.044 8.504 1.00 0.00 86 LEU A C 17
ATOM 24019 O O . LEU A 1 86 ? -1.404 -13.860 7.950 1.00 0.00 86 LEU A O 17
ATOM 24035 N N . PRO A 1 87 ? 0.613 -13.310 8.760 1.00 0.00 87 PRO A N 17
ATOM 24036 C CA . PRO A 1 87 ? 1.242 -14.584 8.401 1.00 0.00 87 PRO A CA 17
ATOM 24037 C C . PRO A 1 87 ? 0.784 -15.719 9.297 1.00 0.00 87 PRO A C 17
ATOM 24038 O O . PRO A 1 87 ? 0.708 -16.875 8.883 1.00 0.00 87 PRO A O 17
ATOM 24049 N N . LYS A 1 88 ? 0.484 -15.363 10.527 1.00 0.00 88 LYS A N 17
ATOM 24050 C CA . LYS A 1 88 ? 0.026 -16.328 11.523 1.00 0.00 88 LYS A CA 17
ATOM 24051 C C . LYS A 1 88 ? -1.319 -16.916 11.124 1.00 0.00 88 LYS A C 17
ATOM 24052 O O . LYS A 1 88 ? -2.288 -16.185 10.920 1.00 0.00 88 LYS A O 17
ATOM 24071 N N . ASP A 1 89 ? -1.374 -18.239 11.014 1.00 0.00 89 ASP A N 17
ATOM 24072 C CA . ASP A 1 89 ? -2.601 -18.926 10.641 1.00 0.00 89 ASP A CA 17
ATOM 24073 C C . ASP A 1 89 ? -3.323 -19.445 11.873 1.00 0.00 89 ASP A C 17
ATOM 24074 O O . ASP A 1 89 ? -3.997 -20.476 11.834 1.00 0.00 89 ASP A O 17
ATOM 24083 N N . ILE A 1 90 ? -3.174 -18.717 12.965 1.00 0.00 90 ILE A N 17
ATOM 24084 C CA . ILE A 1 90 ? -3.802 -19.084 14.227 1.00 0.00 90 ILE A CA 17
ATOM 24085 C C . ILE A 1 90 ? -4.141 -17.846 15.051 1.00 0.00 90 ILE A C 17
ATOM 24086 O O . ILE A 1 90 ? -3.316 -17.352 15.818 1.00 0.00 90 ILE A O 17
ATOM 24102 N N . PRO A 1 91 ? -5.372 -17.329 14.901 1.00 0.00 91 PRO A N 17
ATOM 24103 C CA . PRO A 1 91 ? -5.827 -16.143 15.633 1.00 0.00 91 PRO A CA 17
ATOM 24104 C C . PRO A 1 91 ? -6.017 -16.417 17.121 1.00 0.00 91 PRO A C 17
ATOM 24105 O O . PRO A 1 91 ? -6.069 -17.572 17.547 1.00 0.00 91 PRO A O 17
ATOM 24116 N N . GLY A 1 92 ? -6.121 -15.350 17.906 1.00 0.00 92 GLY A N 17
ATOM 24117 C CA . GLY A 1 92 ? -6.306 -15.498 19.338 1.00 0.00 92 GLY A CA 17
ATOM 24118 C C . GLY A 1 92 ? -5.087 -16.085 20.022 1.00 0.00 92 GLY A C 17
ATOM 24119 O O . GLY A 1 92 ? -5.207 -16.961 20.878 1.00 0.00 92 GLY A O 17
ATOM 24123 N N . LEU A 1 93 ? -3.909 -15.600 19.642 1.00 0.00 93 LEU A N 17
ATOM 24124 C CA . LEU A 1 93 ? -2.663 -16.077 20.223 1.00 0.00 93 LEU A CA 17
ATOM 24125 C C . LEU A 1 93 ? -1.721 -14.914 20.511 1.00 0.00 93 LEU A C 17
ATOM 24126 O O . LEU A 1 93 ? -2.152 -13.767 20.624 1.00 0.00 93 LEU A O 17
ATOM 24142 N N . GLU A 1 94 ? -0.434 -15.215 20.631 1.00 0.00 94 GLU A N 17
ATOM 24143 C CA . GLU A 1 94 ? 0.565 -14.191 20.904 1.00 0.00 94 GLU A CA 17
ATOM 24144 C C . GLU A 1 94 ? 1.388 -13.887 19.657 1.00 0.00 94 GLU A C 17
ATOM 24145 O O . GLU A 1 94 ? 1.661 -14.831 18.885 1.00 0.00 94 GLU A O 17
ATOM 24158 N N . MET A 1 1 ? -5.492 23.604 -4.332 1.00 0.00 1 MET A N 18
ATOM 24159 C CA . MET A 1 1 ? -6.321 22.381 -4.165 1.00 0.00 1 MET A CA 18
ATOM 24160 C C . MET A 1 1 ? -6.113 21.409 -5.322 1.00 0.00 1 MET A C 18
ATOM 24161 O O . MET A 1 1 ? -6.181 21.795 -6.489 1.00 0.00 1 MET A O 18
ATOM 24177 N N . GLN A 1 2 ? -5.858 20.149 -4.990 1.00 0.00 2 GLN A N 18
ATOM 24178 C CA . GLN A 1 2 ? -5.642 19.121 -6.002 1.00 0.00 2 GLN A CA 18
ATOM 24179 C C . GLN A 1 2 ? -6.723 18.049 -5.934 1.00 0.00 2 GLN A C 18
ATOM 24180 O O . GLN A 1 2 ? -7.611 18.103 -5.082 1.00 0.00 2 GLN A O 18
ATOM 24194 N N . ASP A 1 3 ? -6.641 17.075 -6.833 1.00 0.00 3 ASP A N 18
ATOM 24195 C CA . ASP A 1 3 ? -7.609 15.985 -6.873 1.00 0.00 3 ASP A CA 18
ATOM 24196 C C . ASP A 1 3 ? -6.906 14.635 -6.993 1.00 0.00 3 ASP A C 18
ATOM 24197 O O . ASP A 1 3 ? -6.992 13.966 -8.021 1.00 0.00 3 ASP A O 18
ATOM 24206 N N . PRO A 1 4 ? -6.187 14.223 -5.938 1.00 0.00 4 PRO A N 18
ATOM 24207 C CA . PRO A 1 4 ? -5.456 12.950 -5.918 1.00 0.00 4 PRO A CA 18
ATOM 24208 C C . PRO A 1 4 ? -6.395 11.752 -5.930 1.00 0.00 4 PRO A C 18
ATOM 24209 O O . PRO A 1 4 ? -7.269 11.632 -5.072 1.00 0.00 4 PRO A O 18
ATOM 24220 N N . THR A 1 5 ? -6.212 10.859 -6.899 1.00 0.00 5 THR A N 18
ATOM 24221 C CA . THR A 1 5 ? -7.060 9.675 -6.986 1.00 0.00 5 THR A CA 18
ATOM 24222 C C . THR A 1 5 ? -6.236 8.399 -6.857 1.00 0.00 5 THR A C 18
ATOM 24223 O O . THR A 1 5 ? -5.117 8.314 -7.365 1.00 0.00 5 THR A O 18
ATOM 24234 N N . ILE A 1 6 ? -6.795 7.409 -6.167 1.00 0.00 6 ILE A N 18
ATOM 24235 C CA . ILE A 1 6 ? -6.113 6.135 -5.962 1.00 0.00 6 ILE A CA 18
ATOM 24236 C C . ILE A 1 6 ? -7.101 4.979 -5.948 1.00 0.00 6 ILE A C 18
ATOM 24237 O O . ILE A 1 6 ? -8.293 5.171 -5.715 1.00 0.00 6 ILE A O 18
ATOM 24253 N N . ASN A 1 7 ? -6.601 3.774 -6.208 1.00 0.00 7 ASN A N 18
ATOM 24254 C CA . ASN A 1 7 ? -7.457 2.595 -6.229 1.00 0.00 7 ASN A CA 18
ATOM 24255 C C . ASN A 1 7 ? -8.005 2.250 -4.871 1.00 0.00 7 ASN A C 18
ATOM 24256 O O . ASN A 1 7 ? -9.144 2.612 -4.576 1.00 0.00 7 ASN A O 18
ATOM 24267 N N . PRO A 1 8 ? -7.291 1.527 -4.026 1.00 0.00 8 PRO A N 18
ATOM 24268 C CA . PRO A 1 8 ? -7.837 1.156 -2.767 1.00 0.00 8 PRO A CA 18
ATOM 24269 C C . PRO A 1 8 ? -7.253 1.939 -1.600 1.00 0.00 8 PRO A C 18
ATOM 24270 O O . PRO A 1 8 ? -6.404 2.813 -1.780 1.00 0.00 8 PRO A O 18
ATOM 24281 N N . THR A 1 9 ? -7.713 1.613 -0.398 1.00 0.00 9 THR A N 18
ATOM 24282 C CA . THR A 1 9 ? -7.241 2.276 0.802 1.00 0.00 9 THR A CA 18
ATOM 24283 C C . THR A 1 9 ? -7.082 1.284 1.956 1.00 0.00 9 THR A C 18
ATOM 24284 O O . THR A 1 9 ? -6.722 1.672 3.068 1.00 0.00 9 THR A O 18
ATOM 24295 N N . SER A 1 10 ? -7.347 0.005 1.699 1.00 0.00 10 SER A N 18
ATOM 24296 C CA . SER A 1 10 ? -7.226 -1.003 2.744 1.00 0.00 10 SER A CA 18
ATOM 24297 C C . SER A 1 10 ? -7.315 -2.421 2.186 1.00 0.00 10 SER A C 18
ATOM 24298 O O . SER A 1 10 ? -8.307 -2.795 1.560 1.00 0.00 10 SER A O 18
ATOM 24306 N N . ILE A 1 11 ? -6.273 -3.205 2.439 1.00 0.00 11 ILE A N 18
ATOM 24307 C CA . ILE A 1 11 ? -6.214 -4.587 1.994 1.00 0.00 11 ILE A CA 18
ATOM 24308 C C . ILE A 1 11 ? -5.798 -5.491 3.150 1.00 0.00 11 ILE A C 18
ATOM 24309 O O . ILE A 1 11 ? -5.396 -5.003 4.207 1.00 0.00 11 ILE A O 18
ATOM 24325 N N . SER A 1 12 ? -5.898 -6.800 2.959 1.00 0.00 12 SER A N 18
ATOM 24326 C CA . SER A 1 12 ? -5.528 -7.742 4.011 1.00 0.00 12 SER A CA 18
ATOM 24327 C C . SER A 1 12 ? -5.116 -9.094 3.440 1.00 0.00 12 SER A C 18
ATOM 24328 O O . SER A 1 12 ? -5.750 -9.618 2.524 1.00 0.00 12 SER A O 18
ATOM 24336 N N . ALA A 1 13 ? -4.048 -9.654 4.001 1.00 0.00 13 ALA A N 18
ATOM 24337 C CA . ALA A 1 13 ? -3.542 -10.950 3.569 1.00 0.00 13 ALA A CA 18
ATOM 24338 C C . ALA A 1 13 ? -2.464 -11.456 4.523 1.00 0.00 13 ALA A C 18
ATOM 24339 O O . ALA A 1 13 ? -1.693 -10.670 5.075 1.00 0.00 13 ALA A O 18
ATOM 24346 N N . LYS A 1 14 ? -2.405 -12.772 4.712 1.00 0.00 14 LYS A N 18
ATOM 24347 C CA . LYS A 1 14 ? -1.403 -13.361 5.588 1.00 0.00 14 LYS A CA 18
ATOM 24348 C C . LYS A 1 14 ? -0.033 -13.240 4.946 1.00 0.00 14 LYS A C 18
ATOM 24349 O O . LYS A 1 14 ? 0.103 -13.402 3.733 1.00 0.00 14 LYS A O 18
ATOM 24368 N N . ALA A 1 15 ? 0.983 -12.938 5.741 1.00 0.00 15 ALA A N 18
ATOM 24369 C CA . ALA A 1 15 ? 2.320 -12.791 5.194 1.00 0.00 15 ALA A CA 18
ATOM 24370 C C . ALA A 1 15 ? 2.705 -14.019 4.399 1.00 0.00 15 ALA A C 18
ATOM 24371 O O . ALA A 1 15 ? 3.001 -15.082 4.943 1.00 0.00 15 ALA A O 18
ATOM 24378 N N . GLY A 1 16 ? 2.648 -13.846 3.096 1.00 0.00 16 GLY A N 18
ATOM 24379 C CA . GLY A 1 16 ? 2.935 -14.909 2.169 1.00 0.00 16 GLY A CA 18
ATOM 24380 C C . GLY A 1 16 ? 1.851 -14.970 1.127 1.00 0.00 16 GLY A C 18
ATOM 24381 O O . GLY A 1 16 ? 2.116 -15.071 -0.065 1.00 0.00 16 GLY A O 18
ATOM 24385 N N . SER A 1 17 ? 0.615 -14.827 1.585 1.00 0.00 17 SER A N 18
ATOM 24386 C CA . SER A 1 17 ? -0.525 -14.810 0.706 1.00 0.00 17 SER A CA 18
ATOM 24387 C C . SER A 1 17 ? -0.639 -13.432 0.078 1.00 0.00 17 SER A C 18
ATOM 24388 O O . SER A 1 17 ? -1.708 -13.002 -0.349 1.00 0.00 17 SER A O 18
ATOM 24396 N N . PHE A 1 18 ? 0.479 -12.734 0.069 1.00 0.00 18 PHE A N 18
ATOM 24397 C CA . PHE A 1 18 ? 0.540 -11.389 -0.441 1.00 0.00 18 PHE A CA 18
ATOM 24398 C C . PHE A 1 18 ? 1.031 -11.344 -1.874 1.00 0.00 18 PHE A C 18
ATOM 24399 O O . PHE A 1 18 ? 2.174 -10.983 -2.140 1.00 0.00 18 PHE A O 18
ATOM 24416 N N . ALA A 1 19 ? 0.151 -11.694 -2.787 1.00 0.00 19 ALA A N 18
ATOM 24417 C CA . ALA A 1 19 ? 0.485 -11.675 -4.203 1.00 0.00 19 ALA A CA 18
ATOM 24418 C C . ALA A 1 19 ? 0.651 -10.235 -4.686 1.00 0.00 19 ALA A C 18
ATOM 24419 O O . ALA A 1 19 ? -0.067 -9.343 -4.239 1.00 0.00 19 ALA A O 18
ATOM 24426 N N . ASP A 1 20 ? 1.608 -10.014 -5.586 1.00 0.00 20 ASP A N 18
ATOM 24427 C CA . ASP A 1 20 ? 1.873 -8.674 -6.117 1.00 0.00 20 ASP A CA 18
ATOM 24428 C C . ASP A 1 20 ? 0.584 -7.870 -6.249 1.00 0.00 20 ASP A C 18
ATOM 24429 O O . ASP A 1 20 ? -0.419 -8.377 -6.739 1.00 0.00 20 ASP A O 18
ATOM 24438 N N . THR A 1 21 ? 0.615 -6.616 -5.800 1.00 0.00 21 THR A N 18
ATOM 24439 C CA . THR A 1 21 ? -0.565 -5.766 -5.866 1.00 0.00 21 THR A CA 18
ATOM 24440 C C . THR A 1 21 ? -0.270 -4.449 -6.573 1.00 0.00 21 THR A C 18
ATOM 24441 O O . THR A 1 21 ? 0.326 -3.546 -5.996 1.00 0.00 21 THR A O 18
ATOM 24452 N N . LYS A 1 22 ? -0.707 -4.337 -7.824 1.00 0.00 22 LYS A N 18
ATOM 24453 C CA . LYS A 1 22 ? -0.496 -3.135 -8.598 1.00 0.00 22 LYS A CA 18
ATOM 24454 C C . LYS A 1 22 ? -1.343 -1.998 -8.056 1.00 0.00 22 LYS A C 18
ATOM 24455 O O . LYS A 1 22 ? -2.258 -2.207 -7.260 1.00 0.00 22 LYS A O 18
ATOM 24474 N N . ILE A 1 23 ? -1.020 -0.795 -8.488 1.00 0.00 23 ILE A N 18
ATOM 24475 C CA . ILE A 1 23 ? -1.732 0.389 -8.053 1.00 0.00 23 ILE A CA 18
ATOM 24476 C C . ILE A 1 23 ? -1.591 1.529 -9.061 1.00 0.00 23 ILE A C 18
ATOM 24477 O O . ILE A 1 23 ? -0.573 1.651 -9.739 1.00 0.00 23 ILE A O 18
ATOM 24493 N N . THR A 1 24 ? -2.626 2.364 -9.145 1.00 0.00 24 THR A N 18
ATOM 24494 C CA . THR A 1 24 ? -2.623 3.496 -10.063 1.00 0.00 24 THR A CA 18
ATOM 24495 C C . THR A 1 24 ? -2.896 4.796 -9.315 1.00 0.00 24 THR A C 18
ATOM 24496 O O . THR A 1 24 ? -4.031 5.072 -8.925 1.00 0.00 24 THR A O 18
ATOM 24507 N N . LEU A 1 25 ? -1.850 5.586 -9.116 1.00 0.00 25 LEU A N 18
ATOM 24508 C CA . LEU A 1 25 ? -1.965 6.854 -8.416 1.00 0.00 25 LEU A CA 18
ATOM 24509 C C . LEU A 1 25 ? -2.296 7.983 -9.385 1.00 0.00 25 LEU A C 18
ATOM 24510 O O . LEU A 1 25 ? -1.418 8.496 -10.076 1.00 0.00 25 LEU A O 18
ATOM 24526 N N . THR A 1 26 ? -3.567 8.367 -9.431 1.00 0.00 26 THR A N 18
ATOM 24527 C CA . THR A 1 26 ? -4.007 9.435 -10.319 1.00 0.00 26 THR A CA 18
ATOM 24528 C C . THR A 1 26 ? -3.457 10.779 -9.849 1.00 0.00 26 THR A C 18
ATOM 24529 O O . THR A 1 26 ? -3.863 11.295 -8.799 1.00 0.00 26 THR A O 18
ATOM 24540 N N . PRO A 1 27 ? -2.518 11.350 -10.631 1.00 0.00 27 PRO A N 18
ATOM 24541 C CA . PRO A 1 27 ? -1.872 12.628 -10.336 1.00 0.00 27 PRO A CA 18
ATOM 24542 C C . PRO A 1 27 ? -2.589 13.807 -10.964 1.00 0.00 27 PRO A C 18
ATOM 24543 O O . PRO A 1 27 ? -2.111 14.929 -10.894 1.00 0.00 27 PRO A O 18
ATOM 24554 N N . ASN A 1 28 ? -3.714 13.503 -11.597 1.00 0.00 28 ASN A N 18
ATOM 24555 C CA . ASN A 1 28 ? -4.554 14.453 -12.300 1.00 0.00 28 ASN A CA 18
ATOM 24556 C C . ASN A 1 28 ? -4.615 15.778 -11.576 1.00 0.00 28 ASN A C 18
ATOM 24557 O O . ASN A 1 28 ? -5.643 16.191 -11.044 1.00 0.00 28 ASN A O 18
ATOM 24568 N N . GLY A 1 29 ? -3.474 16.413 -11.575 1.00 0.00 29 GLY A N 18
ATOM 24569 C CA . GLY A 1 29 ? -3.311 17.702 -10.929 1.00 0.00 29 GLY A CA 18
ATOM 24570 C C . GLY A 1 29 ? -2.368 17.634 -9.744 1.00 0.00 29 GLY A C 18
ATOM 24571 O O . GLY A 1 29 ? -1.722 18.619 -9.389 1.00 0.00 29 GLY A O 18
ATOM 24575 N N . ASN A 1 30 ? -2.297 16.457 -9.142 1.00 0.00 30 ASN A N 18
ATOM 24576 C CA . ASN A 1 30 ? -1.432 16.217 -7.991 1.00 0.00 30 ASN A CA 18
ATOM 24577 C C . ASN A 1 30 ? -0.185 15.444 -8.401 1.00 0.00 30 ASN A C 18
ATOM 24578 O O . ASN A 1 30 ? -0.093 14.937 -9.519 1.00 0.00 30 ASN A O 18
ATOM 24589 N N . THR A 1 31 ? 0.763 15.354 -7.482 1.00 0.00 31 THR A N 18
ATOM 24590 C CA . THR A 1 31 ? 2.005 14.639 -7.733 1.00 0.00 31 THR A CA 18
ATOM 24591 C C . THR A 1 31 ? 2.276 13.629 -6.621 1.00 0.00 31 THR A C 18
ATOM 24592 O O . THR A 1 31 ? 1.750 13.752 -5.517 1.00 0.00 31 THR A O 18
ATOM 24603 N N . PHE A 1 32 ? 3.099 12.634 -6.926 1.00 0.00 32 PHE A N 18
ATOM 24604 C CA . PHE A 1 32 ? 3.442 11.600 -5.955 1.00 0.00 32 PHE A CA 18
ATOM 24605 C C . PHE A 1 32 ? 4.906 11.696 -5.545 1.00 0.00 32 PHE A C 18
ATOM 24606 O O . PHE A 1 32 ? 5.780 11.950 -6.376 1.00 0.00 32 PHE A O 18
ATOM 24623 N N . ASN A 1 33 ? 5.171 11.484 -4.260 1.00 0.00 33 ASN A N 18
ATOM 24624 C CA . ASN A 1 33 ? 6.531 11.539 -3.738 1.00 0.00 33 ASN A CA 18
ATOM 24625 C C . ASN A 1 33 ? 7.035 10.138 -3.406 1.00 0.00 33 ASN A C 18
ATOM 24626 O O . ASN A 1 33 ? 8.203 9.818 -3.632 1.00 0.00 33 ASN A O 18
ATOM 24637 N N . GLY A 1 34 ? 6.146 9.308 -2.870 1.00 0.00 34 GLY A N 18
ATOM 24638 C CA . GLY A 1 34 ? 6.518 7.949 -2.518 1.00 0.00 34 GLY A CA 18
ATOM 24639 C C . GLY A 1 34 ? 5.858 7.478 -1.237 1.00 0.00 34 GLY A C 18
ATOM 24640 O O . GLY A 1 34 ? 5.309 8.280 -0.480 1.00 0.00 34 GLY A O 18
ATOM 24644 N N . ILE A 1 35 ? 5.915 6.172 -0.991 1.00 0.00 35 ILE A N 18
ATOM 24645 C CA . ILE A 1 35 ? 5.326 5.587 0.199 1.00 0.00 35 ILE A CA 18
ATOM 24646 C C . ILE A 1 35 ? 6.399 5.316 1.244 1.00 0.00 35 ILE A C 18
ATOM 24647 O O . ILE A 1 35 ? 6.979 4.230 1.290 1.00 0.00 35 ILE A O 18
ATOM 24663 N N . SER A 1 36 ? 6.658 6.306 2.081 1.00 0.00 36 SER A N 18
ATOM 24664 C CA . SER A 1 36 ? 7.667 6.171 3.132 1.00 0.00 36 SER A CA 18
ATOM 24665 C C . SER A 1 36 ? 7.257 5.112 4.132 1.00 0.00 36 SER A C 18
ATOM 24666 O O . SER A 1 36 ? 8.104 4.484 4.766 1.00 0.00 36 SER A O 18
ATOM 24674 N N . GLU A 1 37 ? 5.955 4.883 4.247 1.00 0.00 37 GLU A N 18
ATOM 24675 C CA . GLU A 1 37 ? 5.461 3.860 5.143 1.00 0.00 37 GLU A CA 18
ATOM 24676 C C . GLU A 1 37 ? 6.176 2.557 4.822 1.00 0.00 37 GLU A C 18
ATOM 24677 O O . GLU A 1 37 ? 6.350 1.691 5.680 1.00 0.00 37 GLU A O 18
ATOM 24689 N N . LEU A 1 38 ? 6.611 2.449 3.565 1.00 0.00 38 LEU A N 18
ATOM 24690 C CA . LEU A 1 38 ? 7.334 1.287 3.089 1.00 0.00 38 LEU A CA 18
ATOM 24691 C C . LEU A 1 38 ? 8.419 1.714 2.098 1.00 0.00 38 LEU A C 18
ATOM 24692 O O . LEU A 1 38 ? 8.182 1.795 0.894 1.00 0.00 38 LEU A O 18
ATOM 24708 N N . GLN A 1 39 ? 9.605 2.002 2.633 1.00 0.00 39 GLN A N 18
ATOM 24709 C CA . GLN A 1 39 ? 10.748 2.444 1.862 1.00 0.00 39 GLN A CA 18
ATOM 24710 C C . GLN A 1 39 ? 10.744 1.837 0.478 1.00 0.00 39 GLN A C 18
ATOM 24711 O O . GLN A 1 39 ? 11.249 0.744 0.234 1.00 0.00 39 GLN A O 18
ATOM 24725 N N . SER A 1 40 ? 10.148 2.622 -0.383 1.00 0.00 40 SER A N 18
ATOM 24726 C CA . SER A 1 40 ? 9.970 2.354 -1.818 1.00 0.00 40 SER A CA 18
ATOM 24727 C C . SER A 1 40 ? 10.403 0.959 -2.234 1.00 0.00 40 SER A C 18
ATOM 24728 O O . SER A 1 40 ? 9.700 0.275 -2.972 1.00 0.00 40 SER A O 18
ATOM 24736 N N . SER A 1 41 ? 11.559 0.548 -1.762 1.00 0.00 41 SER A N 18
ATOM 24737 C CA . SER A 1 41 ? 12.085 -0.767 -2.090 1.00 0.00 41 SER A CA 18
ATOM 24738 C C . SER A 1 41 ? 11.036 -1.850 -1.840 1.00 0.00 41 SER A C 18
ATOM 24739 O O . SER A 1 41 ? 11.112 -2.946 -2.397 1.00 0.00 41 SER A O 18
ATOM 24747 N N . GLN A 1 42 ? 10.059 -1.533 -0.995 1.00 0.00 42 GLN A N 18
ATOM 24748 C CA . GLN A 1 42 ? 8.993 -2.458 -0.654 1.00 0.00 42 GLN A CA 18
ATOM 24749 C C . GLN A 1 42 ? 8.076 -2.729 -1.845 1.00 0.00 42 GLN A C 18
ATOM 24750 O O . GLN A 1 42 ? 7.428 -3.777 -1.928 1.00 0.00 42 GLN A O 18
ATOM 24764 N N . TYR A 1 43 ? 8.014 -1.767 -2.747 1.00 0.00 43 TYR A N 18
ATOM 24765 C CA . TYR A 1 43 ? 7.170 -1.866 -3.933 1.00 0.00 43 TYR A CA 18
ATOM 24766 C C . TYR A 1 43 ? 7.921 -1.457 -5.191 1.00 0.00 43 TYR A C 18
ATOM 24767 O O . TYR A 1 43 ? 9.131 -1.231 -5.174 1.00 0.00 43 TYR A O 18
ATOM 24785 N N . THR A 1 44 ? 7.169 -1.357 -6.275 1.00 0.00 44 THR A N 18
ATOM 24786 C CA . THR A 1 44 ? 7.696 -0.968 -7.567 1.00 0.00 44 THR A CA 18
ATOM 24787 C C . THR A 1 44 ? 6.891 0.200 -8.096 1.00 0.00 44 THR A C 18
ATOM 24788 O O . THR A 1 44 ? 5.884 0.029 -8.781 1.00 0.00 44 THR A O 18
ATOM 24799 N N . LYS A 1 45 ? 7.332 1.387 -7.736 1.00 0.00 45 LYS A N 18
ATOM 24800 C CA . LYS A 1 45 ? 6.663 2.612 -8.124 1.00 0.00 45 LYS A CA 18
ATOM 24801 C C . LYS A 1 45 ? 6.776 2.865 -9.617 1.00 0.00 45 LYS A C 18
ATOM 24802 O O . LYS A 1 45 ? 7.531 2.202 -10.328 1.00 0.00 45 LYS A O 18
ATOM 24821 N N . GLY A 1 46 ? 6.008 3.841 -10.077 1.00 0.00 46 GLY A N 18
ATOM 24822 C CA . GLY A 1 46 ? 6.005 4.205 -11.473 1.00 0.00 46 GLY A CA 18
ATOM 24823 C C . GLY A 1 46 ? 5.319 5.533 -11.701 1.00 0.00 46 GLY A C 18
ATOM 24824 O O . GLY A 1 46 ? 4.225 5.583 -12.265 1.00 0.00 46 GLY A O 18
ATOM 24828 N N . THR A 1 47 ? 5.963 6.609 -11.242 1.00 0.00 47 THR A N 18
ATOM 24829 C CA . THR A 1 47 ? 5.429 7.969 -11.381 1.00 0.00 47 THR A CA 18
ATOM 24830 C C . THR A 1 47 ? 3.936 7.954 -11.700 1.00 0.00 47 THR A C 18
ATOM 24831 O O . THR A 1 47 ? 3.540 7.758 -12.849 1.00 0.00 47 THR A O 18
ATOM 24842 N N . ASN A 1 48 ? 3.119 8.155 -10.670 1.00 0.00 48 ASN A N 18
ATOM 24843 C CA . ASN A 1 48 ? 1.665 8.154 -10.813 1.00 0.00 48 ASN A CA 18
ATOM 24844 C C . ASN A 1 48 ? 1.101 6.753 -10.595 1.00 0.00 48 ASN A C 18
ATOM 24845 O O . ASN A 1 48 ? -0.101 6.576 -10.460 1.00 0.00 48 ASN A O 18
ATOM 24856 N N . GLU A 1 49 ? 1.986 5.764 -10.558 1.00 0.00 49 GLU A N 18
ATOM 24857 C CA . GLU A 1 49 ? 1.578 4.380 -10.344 1.00 0.00 49 GLU A CA 18
ATOM 24858 C C . GLU A 1 49 ? 2.580 3.654 -9.457 1.00 0.00 49 GLU A C 18
ATOM 24859 O O . GLU A 1 49 ? 3.690 4.132 -9.238 1.00 0.00 49 GLU A O 18
ATOM 24871 N N . VAL A 1 50 ? 2.181 2.494 -8.953 1.00 0.00 50 VAL A N 18
ATOM 24872 C CA . VAL A 1 50 ? 3.047 1.693 -8.094 1.00 0.00 50 VAL A CA 18
ATOM 24873 C C . VAL A 1 50 ? 2.531 0.267 -7.981 1.00 0.00 50 VAL A C 18
ATOM 24874 O O . VAL A 1 50 ? 1.343 0.007 -8.177 1.00 0.00 50 VAL A O 18
ATOM 24887 N N . THR A 1 51 ? 3.430 -0.655 -7.669 1.00 0.00 51 THR A N 18
ATOM 24888 C CA . THR A 1 51 ? 3.062 -2.056 -7.542 1.00 0.00 51 THR A CA 18
ATOM 24889 C C . THR A 1 51 ? 3.733 -2.704 -6.336 1.00 0.00 51 THR A C 18
ATOM 24890 O O . THR A 1 51 ? 4.958 -2.788 -6.264 1.00 0.00 51 THR A O 18
ATOM 24901 N N . LEU A 1 52 ? 2.920 -3.180 -5.400 1.00 0.00 52 LEU A N 18
ATOM 24902 C CA . LEU A 1 52 ? 3.432 -3.843 -4.204 1.00 0.00 52 LEU A CA 18
ATOM 24903 C C . LEU A 1 52 ? 4.035 -5.180 -4.578 1.00 0.00 52 LEU A C 18
ATOM 24904 O O . LEU A 1 52 ? 3.463 -5.914 -5.386 1.00 0.00 52 LEU A O 18
ATOM 24920 N N . LEU A 1 53 ? 5.183 -5.512 -3.995 1.00 0.00 53 LEU A N 18
ATOM 24921 C CA . LEU A 1 53 ? 5.808 -6.780 -4.312 1.00 0.00 53 LEU A CA 18
ATOM 24922 C C . LEU A 1 53 ? 5.697 -7.770 -3.159 1.00 0.00 53 LEU A C 18
ATOM 24923 O O . LEU A 1 53 ? 6.158 -7.517 -2.045 1.00 0.00 53 LEU A O 18
ATOM 24939 N N . ALA A 1 54 ? 5.088 -8.908 -3.453 1.00 0.00 54 ALA A N 18
ATOM 24940 C CA . ALA A 1 54 ? 4.898 -9.973 -2.475 1.00 0.00 54 ALA A CA 18
ATOM 24941 C C . ALA A 1 54 ? 6.128 -10.186 -1.591 1.00 0.00 54 ALA A C 18
ATOM 24942 O O . ALA A 1 54 ? 6.037 -10.823 -0.549 1.00 0.00 54 ALA A O 18
ATOM 24949 N N . SER A 1 55 ? 7.273 -9.656 -2.005 1.00 0.00 55 SER A N 18
ATOM 24950 C CA . SER A 1 55 ? 8.501 -9.806 -1.233 1.00 0.00 55 SER A CA 18
ATOM 24951 C C . SER A 1 55 ? 8.438 -8.984 0.043 1.00 0.00 55 SER A C 18
ATOM 24952 O O . SER A 1 55 ? 8.760 -9.469 1.126 1.00 0.00 55 SER A O 18
ATOM 24960 N N . TYR A 1 56 ? 8.012 -7.738 -0.096 1.00 0.00 56 TYR A N 18
ATOM 24961 C CA . TYR A 1 56 ? 7.887 -6.830 1.022 1.00 0.00 56 TYR A CA 18
ATOM 24962 C C . TYR A 1 56 ? 6.759 -7.274 1.930 1.00 0.00 56 TYR A C 18
ATOM 24963 O O . TYR A 1 56 ? 6.951 -7.551 3.117 1.00 0.00 56 TYR A O 18
ATOM 24981 N N . LEU A 1 57 ? 5.581 -7.329 1.347 1.00 0.00 57 LEU A N 18
ATOM 24982 C CA . LEU A 1 57 ? 4.386 -7.731 2.082 1.00 0.00 57 LEU A CA 18
ATOM 24983 C C . LEU A 1 57 ? 4.598 -9.079 2.748 1.00 0.00 57 LEU A C 18
ATOM 24984 O O . LEU A 1 57 ? 4.158 -9.301 3.875 1.00 0.00 57 LEU A O 18
ATOM 25000 N N . ASN A 1 58 ? 5.275 -9.983 2.051 1.00 0.00 58 ASN A N 18
ATOM 25001 C CA . ASN A 1 58 ? 5.536 -11.302 2.597 1.00 0.00 58 ASN A CA 18
ATOM 25002 C C . ASN A 1 58 ? 6.452 -11.203 3.811 1.00 0.00 58 ASN A C 18
ATOM 25003 O O . ASN A 1 58 ? 6.415 -12.052 4.702 1.00 0.00 58 ASN A O 18
ATOM 25014 N N . THR A 1 59 ? 7.277 -10.159 3.832 1.00 0.00 59 THR A N 18
ATOM 25015 C CA . THR A 1 59 ? 8.211 -9.943 4.928 1.00 0.00 59 THR A CA 18
ATOM 25016 C C . THR A 1 59 ? 7.546 -9.214 6.086 1.00 0.00 59 THR A C 18
ATOM 25017 O O . THR A 1 59 ? 7.960 -9.349 7.238 1.00 0.00 59 THR A O 18
ATOM 25028 N N . LEU A 1 60 ? 6.511 -8.438 5.777 1.00 0.00 60 LEU A N 18
ATOM 25029 C CA . LEU A 1 60 ? 5.791 -7.685 6.799 1.00 0.00 60 LEU A CA 18
ATOM 25030 C C . LEU A 1 60 ? 5.573 -8.534 8.051 1.00 0.00 60 LEU A C 18
ATOM 25031 O O . LEU A 1 60 ? 5.281 -9.727 7.962 1.00 0.00 60 LEU A O 18
ATOM 25047 N N . PRO A 1 61 ? 5.726 -7.927 9.239 1.00 0.00 61 PRO A N 18
ATOM 25048 C CA . PRO A 1 61 ? 5.555 -8.628 10.518 1.00 0.00 61 PRO A CA 18
ATOM 25049 C C . PRO A 1 61 ? 4.254 -9.421 10.587 1.00 0.00 61 PRO A C 18
ATOM 25050 O O . PRO A 1 61 ? 3.444 -9.393 9.662 1.00 0.00 61 PRO A O 18
ATOM 25061 N N . GLU A 1 62 ? 4.064 -10.126 11.699 1.00 0.00 62 GLU A N 18
ATOM 25062 C CA . GLU A 1 62 ? 2.868 -10.932 11.911 1.00 0.00 62 GLU A CA 18
ATOM 25063 C C . GLU A 1 62 ? 1.612 -10.093 11.793 1.00 0.00 62 GLU A C 18
ATOM 25064 O O . GLU A 1 62 ? 1.635 -9.000 11.235 1.00 0.00 62 GLU A O 18
ATOM 25076 N N . ASN A 1 63 ? 0.519 -10.645 12.302 1.00 0.00 63 ASN A N 18
ATOM 25077 C CA . ASN A 1 63 ? -0.773 -10.005 12.257 1.00 0.00 63 ASN A CA 18
ATOM 25078 C C . ASN A 1 63 ? -0.670 -8.502 12.486 1.00 0.00 63 ASN A C 18
ATOM 25079 O O . ASN A 1 63 ? -1.049 -7.992 13.541 1.00 0.00 63 ASN A O 18
ATOM 25090 N N . THR A 1 64 ? -0.155 -7.801 11.485 1.00 0.00 64 THR A N 18
ATOM 25091 C CA . THR A 1 64 ? 0.006 -6.353 11.563 1.00 0.00 64 THR A CA 18
ATOM 25092 C C . THR A 1 64 ? -0.860 -5.652 10.529 1.00 0.00 64 THR A C 18
ATOM 25093 O O . THR A 1 64 ? -1.368 -6.280 9.601 1.00 0.00 64 THR A O 18
ATOM 25104 N N . THR A 1 65 ? -1.032 -4.347 10.700 1.00 0.00 65 THR A N 18
ATOM 25105 C CA . THR A 1 65 ? -1.847 -3.560 9.781 1.00 0.00 65 THR A CA 18
ATOM 25106 C C . THR A 1 65 ? -1.065 -2.377 9.227 1.00 0.00 65 THR A C 18
ATOM 25107 O O . THR A 1 65 ? -1.312 -1.229 9.595 1.00 0.00 65 THR A O 18
ATOM 25118 N N . LYS A 1 66 ? -0.139 -2.662 8.333 1.00 0.00 66 LYS A N 18
ATOM 25119 C CA . LYS A 1 66 ? 0.665 -1.633 7.713 1.00 0.00 66 LYS A CA 18
ATOM 25120 C C . LYS A 1 66 ? -0.189 -0.730 6.850 1.00 0.00 66 LYS A C 18
ATOM 25121 O O . LYS A 1 66 ? -1.400 -0.920 6.743 1.00 0.00 66 LYS A O 18
ATOM 25140 N N . THR A 1 67 ? 0.438 0.260 6.260 1.00 0.00 67 THR A N 18
ATOM 25141 C CA . THR A 1 67 ? -0.273 1.213 5.424 1.00 0.00 67 THR A CA 18
ATOM 25142 C C . THR A 1 67 ? 0.604 1.773 4.310 1.00 0.00 67 THR A C 18
ATOM 25143 O O . THR A 1 67 ? 1.766 2.103 4.529 1.00 0.00 67 THR A O 18
ATOM 25154 N N . LEU A 1 68 ? 0.024 1.894 3.121 1.00 0.00 68 LEU A N 18
ATOM 25155 C CA . LEU A 1 68 ? 0.727 2.435 1.972 1.00 0.00 68 LEU A CA 18
ATOM 25156 C C . LEU A 1 68 ? 0.407 3.920 1.832 1.00 0.00 68 LEU A C 18
ATOM 25157 O O . LEU A 1 68 ? -0.449 4.305 1.040 1.00 0.00 68 LEU A O 18
ATOM 25173 N N . THR A 1 69 ? 1.086 4.750 2.622 1.00 0.00 69 THR A N 18
ATOM 25174 C CA . THR A 1 69 ? 0.849 6.189 2.594 1.00 0.00 69 THR A CA 18
ATOM 25175 C C . THR A 1 69 ? 1.542 6.843 1.405 1.00 0.00 69 THR A C 18
ATOM 25176 O O . THR A 1 69 ? 2.736 7.139 1.454 1.00 0.00 69 THR A O 18
ATOM 25187 N N . PHE A 1 70 ? 0.780 7.078 0.344 1.00 0.00 70 PHE A N 18
ATOM 25188 C CA . PHE A 1 70 ? 1.308 7.712 -0.844 1.00 0.00 70 PHE A CA 18
ATOM 25189 C C . PHE A 1 70 ? 1.465 9.209 -0.618 1.00 0.00 70 PHE A C 18
ATOM 25190 O O . PHE A 1 70 ? 0.486 9.953 -0.645 1.00 0.00 70 PHE A O 18
ATOM 25207 N N . ASP A 1 71 ? 2.696 9.649 -0.386 1.00 0.00 71 ASP A N 18
ATOM 25208 C CA . ASP A 1 71 ? 2.948 11.063 -0.147 1.00 0.00 71 ASP A CA 18
ATOM 25209 C C . ASP A 1 71 ? 2.729 11.874 -1.409 1.00 0.00 71 ASP A C 18
ATOM 25210 O O . ASP A 1 71 ? 3.627 12.037 -2.234 1.00 0.00 71 ASP A O 18
ATOM 25219 N N . PHE A 1 72 ? 1.518 12.376 -1.535 1.00 0.00 72 PHE A N 18
ATOM 25220 C CA . PHE A 1 72 ? 1.122 13.186 -2.676 1.00 0.00 72 PHE A CA 18
ATOM 25221 C C . PHE A 1 72 ? 1.312 14.668 -2.376 1.00 0.00 72 PHE A C 18
ATOM 25222 O O . PHE A 1 72 ? 0.676 15.523 -2.991 1.00 0.00 72 PHE A O 18
ATOM 25239 N N . GLY A 1 73 ? 2.180 14.966 -1.418 1.00 0.00 73 GLY A N 18
ATOM 25240 C CA . GLY A 1 73 ? 2.428 16.346 -1.046 1.00 0.00 73 GLY A CA 18
ATOM 25241 C C . GLY A 1 73 ? 1.159 17.082 -0.662 1.00 0.00 73 GLY A C 18
ATOM 25242 O O . GLY A 1 73 ? 1.146 18.311 -0.577 1.00 0.00 73 GLY A O 18
ATOM 25246 N N . VAL A 1 74 ? 0.086 16.331 -0.429 1.00 0.00 74 VAL A N 18
ATOM 25247 C CA . VAL A 1 74 ? -1.188 16.921 -0.055 1.00 0.00 74 VAL A CA 18
ATOM 25248 C C . VAL A 1 74 ? -1.593 16.500 1.351 1.00 0.00 74 VAL A C 18
ATOM 25249 O O . VAL A 1 74 ? -2.204 17.271 2.089 1.00 0.00 74 VAL A O 18
ATOM 25262 N N . GLY A 1 75 ? -1.244 15.270 1.719 1.00 0.00 75 GLY A N 18
ATOM 25263 C CA . GLY A 1 75 ? -1.580 14.770 3.040 1.00 0.00 75 GLY A CA 18
ATOM 25264 C C . GLY A 1 75 ? -3.062 14.532 3.213 1.00 0.00 75 GLY A C 18
ATOM 25265 O O . GLY A 1 75 ? -3.516 13.390 3.296 1.00 0.00 75 GLY A O 18
ATOM 25269 N N . THR A 1 76 ? -3.812 15.615 3.273 1.00 0.00 76 THR A N 18
ATOM 25270 C CA . THR A 1 76 ? -5.258 15.546 3.441 1.00 0.00 76 THR A CA 18
ATOM 25271 C C . THR A 1 76 ? -5.883 14.579 2.443 1.00 0.00 76 THR A C 18
ATOM 25272 O O . THR A 1 76 ? -6.450 13.554 2.825 1.00 0.00 76 THR A O 18
ATOM 25283 N N . LYS A 1 77 ? -5.785 14.911 1.159 1.00 0.00 77 LYS A N 18
ATOM 25284 C CA . LYS A 1 77 ? -6.345 14.080 0.109 1.00 0.00 77 LYS A CA 18
ATOM 25285 C C . LYS A 1 77 ? -5.337 13.040 -0.369 1.00 0.00 77 LYS A C 18
ATOM 25286 O O . LYS A 1 77 ? -5.535 12.402 -1.402 1.00 0.00 77 LYS A O 18
ATOM 25305 N N . ASN A 1 78 ? -4.255 12.877 0.378 1.00 0.00 78 ASN A N 18
ATOM 25306 C CA . ASN A 1 78 ? -3.219 11.915 0.024 1.00 0.00 78 ASN A CA 18
ATOM 25307 C C . ASN A 1 78 ? -3.774 10.489 0.056 1.00 0.00 78 ASN A C 18
ATOM 25308 O O . ASN A 1 78 ? -4.236 10.014 1.091 1.00 0.00 78 ASN A O 18
ATOM 25319 N N . PRO A 1 79 ? -3.737 9.786 -1.087 1.00 0.00 79 PRO A N 18
ATOM 25320 C CA . PRO A 1 79 ? -4.243 8.414 -1.186 1.00 0.00 79 PRO A CA 18
ATOM 25321 C C . PRO A 1 79 ? -3.403 7.421 -0.389 1.00 0.00 79 PRO A C 18
ATOM 25322 O O . PRO A 1 79 ? -2.369 6.945 -0.858 1.00 0.00 79 PRO A O 18
ATOM 25333 N N . LYS A 1 80 ? -3.858 7.117 0.816 1.00 0.00 80 LYS A N 18
ATOM 25334 C CA . LYS A 1 80 ? -3.157 6.178 1.683 1.00 0.00 80 LYS A CA 18
ATOM 25335 C C . LYS A 1 80 ? -3.961 4.895 1.849 1.00 0.00 80 LYS A C 18
ATOM 25336 O O . LYS A 1 80 ? -5.179 4.933 2.032 1.00 0.00 80 LYS A O 18
ATOM 25355 N N . LEU A 1 81 ? -3.276 3.760 1.785 1.00 0.00 81 LEU A N 18
ATOM 25356 C CA . LEU A 1 81 ? -3.923 2.467 1.932 1.00 0.00 81 LEU A CA 18
ATOM 25357 C C . LEU A 1 81 ? -3.463 1.771 3.207 1.00 0.00 81 LEU A C 18
ATOM 25358 O O . LEU A 1 81 ? -2.437 2.124 3.781 1.00 0.00 81 LEU A O 18
ATOM 25374 N N . THR A 1 82 ? -4.233 0.784 3.649 1.00 0.00 82 THR A N 18
ATOM 25375 C CA . THR A 1 82 ? -3.901 0.049 4.865 1.00 0.00 82 THR A CA 18
ATOM 25376 C C . THR A 1 82 ? -3.671 -1.433 4.583 1.00 0.00 82 THR A C 18
ATOM 25377 O O . THR A 1 82 ? -4.617 -2.179 4.333 1.00 0.00 82 THR A O 18
ATOM 25388 N N . ILE A 1 83 ? -2.408 -1.854 4.636 1.00 0.00 83 ILE A N 18
ATOM 25389 C CA . ILE A 1 83 ? -2.054 -3.251 4.400 1.00 0.00 83 ILE A CA 18
ATOM 25390 C C . ILE A 1 83 ? -2.194 -4.069 5.681 1.00 0.00 83 ILE A C 18
ATOM 25391 O O . ILE A 1 83 ? -1.430 -3.881 6.630 1.00 0.00 83 ILE A O 18
ATOM 25407 N N . THR A 1 84 ? -3.169 -4.973 5.708 1.00 0.00 84 THR A N 18
ATOM 25408 C CA . THR A 1 84 ? -3.396 -5.806 6.880 1.00 0.00 84 THR A CA 18
ATOM 25409 C C . THR A 1 84 ? -2.719 -7.163 6.729 1.00 0.00 84 THR A C 18
ATOM 25410 O O . THR A 1 84 ? -3.258 -8.074 6.103 1.00 0.00 84 THR A O 18
ATOM 25421 N N . VAL A 1 85 ? -1.530 -7.291 7.311 1.00 0.00 85 VAL A N 18
ATOM 25422 C CA . VAL A 1 85 ? -0.781 -8.535 7.249 1.00 0.00 85 VAL A CA 18
ATOM 25423 C C . VAL A 1 85 ? -1.212 -9.484 8.358 1.00 0.00 85 VAL A C 18
ATOM 25424 O O . VAL A 1 85 ? -1.313 -9.089 9.518 1.00 0.00 85 VAL A O 18
ATOM 25437 N N . LEU A 1 86 ? -1.466 -10.732 7.986 1.00 0.00 86 LEU A N 18
ATOM 25438 C CA . LEU A 1 86 ? -1.890 -11.742 8.945 1.00 0.00 86 LEU A CA 18
ATOM 25439 C C . LEU A 1 86 ? -0.759 -12.726 9.236 1.00 0.00 86 LEU A C 18
ATOM 25440 O O . LEU A 1 86 ? 0.212 -12.803 8.489 1.00 0.00 86 LEU A O 18
ATOM 25456 N N . PRO A 1 87 ? -0.880 -13.495 10.330 1.00 0.00 87 PRO A N 18
ATOM 25457 C CA . PRO A 1 87 ? 0.128 -14.478 10.723 1.00 0.00 87 PRO A CA 18
ATOM 25458 C C . PRO A 1 87 ? 0.146 -15.693 9.804 1.00 0.00 87 PRO A C 18
ATOM 25459 O O . PRO A 1 87 ? -0.900 -16.215 9.427 1.00 0.00 87 PRO A O 18
ATOM 25470 N N . LYS A 1 88 ? 1.344 -16.139 9.448 1.00 0.00 88 LYS A N 18
ATOM 25471 C CA . LYS A 1 88 ? 1.498 -17.299 8.570 1.00 0.00 88 LYS A CA 18
ATOM 25472 C C . LYS A 1 88 ? 0.973 -18.560 9.248 1.00 0.00 88 LYS A C 18
ATOM 25473 O O . LYS A 1 88 ? 1.553 -19.042 10.220 1.00 0.00 88 LYS A O 18
ATOM 25492 N N . ASP A 1 89 ? -0.125 -19.091 8.728 1.00 0.00 89 ASP A N 18
ATOM 25493 C CA . ASP A 1 89 ? -0.726 -20.297 9.280 1.00 0.00 89 ASP A CA 18
ATOM 25494 C C . ASP A 1 89 ? -1.649 -20.961 8.264 1.00 0.00 89 ASP A C 18
ATOM 25495 O O . ASP A 1 89 ? -2.032 -20.351 7.266 1.00 0.00 89 ASP A O 18
ATOM 25504 N N . ILE A 1 90 ? -2.003 -22.215 8.524 1.00 0.00 90 ILE A N 18
ATOM 25505 C CA . ILE A 1 90 ? -2.881 -22.962 7.632 1.00 0.00 90 ILE A CA 18
ATOM 25506 C C . ILE A 1 90 ? -4.040 -23.590 8.400 1.00 0.00 90 ILE A C 18
ATOM 25507 O O . ILE A 1 90 ? -4.219 -24.808 8.391 1.00 0.00 90 ILE A O 18
ATOM 25523 N N . PRO A 1 91 ? -4.847 -22.760 9.081 1.00 0.00 91 PRO A N 18
ATOM 25524 C CA . PRO A 1 91 ? -5.996 -23.231 9.860 1.00 0.00 91 PRO A CA 18
ATOM 25525 C C . PRO A 1 91 ? -7.125 -23.744 8.971 1.00 0.00 91 PRO A C 18
ATOM 25526 O O . PRO A 1 91 ? -7.506 -23.095 8.000 1.00 0.00 91 PRO A O 18
ATOM 25537 N N . GLY A 1 92 ? -7.653 -24.916 9.315 1.00 0.00 92 GLY A N 18
ATOM 25538 C CA . GLY A 1 92 ? -8.734 -25.497 8.539 1.00 0.00 92 GLY A CA 18
ATOM 25539 C C . GLY A 1 92 ? -10.063 -24.816 8.796 1.00 0.00 92 GLY A C 18
ATOM 25540 O O . GLY A 1 92 ? -10.977 -24.897 7.977 1.00 0.00 92 GLY A O 18
ATOM 25544 N N . LEU A 1 93 ? -10.171 -24.144 9.937 1.00 0.00 93 LEU A N 18
ATOM 25545 C CA . LEU A 1 93 ? -11.398 -23.446 10.300 1.00 0.00 93 LEU A CA 18
ATOM 25546 C C . LEU A 1 93 ? -11.199 -21.934 10.257 1.00 0.00 93 LEU A C 18
ATOM 25547 O O . LEU A 1 93 ? -10.988 -21.295 11.286 1.00 0.00 93 LEU A O 18
ATOM 25563 N N . GLU A 1 94 ? -11.265 -21.369 9.054 1.00 0.00 94 GLU A N 18
ATOM 25564 C CA . GLU A 1 94 ? -11.093 -19.932 8.875 1.00 0.00 94 GLU A CA 18
ATOM 25565 C C . GLU A 1 94 ? -9.697 -19.494 9.309 1.00 0.00 94 GLU A C 18
ATOM 25566 O O . GLU A 1 94 ? -8.784 -19.505 8.459 1.00 0.00 94 GLU A O 18
ATOM 25579 N N . MET A 1 1 ? -4.924 21.842 -1.953 1.00 0.00 1 MET A N 19
ATOM 25580 C CA . MET A 1 1 ? -6.087 21.838 -2.880 1.00 0.00 1 MET A CA 19
ATOM 25581 C C . MET A 1 1 ? -5.827 20.945 -4.088 1.00 0.00 1 MET A C 19
ATOM 25582 O O . MET A 1 1 ? -5.961 21.379 -5.233 1.00 0.00 1 MET A O 19
ATOM 25598 N N . GLN A 1 2 ? -5.455 19.698 -3.825 1.00 0.00 2 GLN A N 19
ATOM 25599 C CA . GLN A 1 2 ? -5.174 18.743 -4.893 1.00 0.00 2 GLN A CA 19
ATOM 25600 C C . GLN A 1 2 ? -6.342 17.780 -5.080 1.00 0.00 2 GLN A C 19
ATOM 25601 O O . GLN A 1 2 ? -7.174 17.619 -4.190 1.00 0.00 2 GLN A O 19
ATOM 25615 N N . ASP A 1 3 ? -6.397 17.143 -6.247 1.00 0.00 3 ASP A N 19
ATOM 25616 C CA . ASP A 1 3 ? -7.461 16.196 -6.548 1.00 0.00 3 ASP A CA 19
ATOM 25617 C C . ASP A 1 3 ? -6.894 14.906 -7.140 1.00 0.00 3 ASP A C 19
ATOM 25618 O O . ASP A 1 3 ? -7.017 14.652 -8.338 1.00 0.00 3 ASP A O 19
ATOM 25627 N N . PRO A 1 4 ? -6.257 14.075 -6.302 1.00 0.00 4 PRO A N 19
ATOM 25628 C CA . PRO A 1 4 ? -5.667 12.811 -6.736 1.00 0.00 4 PRO A CA 19
ATOM 25629 C C . PRO A 1 4 ? -6.669 11.670 -6.713 1.00 0.00 4 PRO A C 19
ATOM 25630 O O . PRO A 1 4 ? -7.654 11.712 -5.973 1.00 0.00 4 PRO A O 19
ATOM 25641 N N . THR A 1 5 ? -6.426 10.647 -7.524 1.00 0.00 5 THR A N 19
ATOM 25642 C CA . THR A 1 5 ? -7.330 9.501 -7.582 1.00 0.00 5 THR A CA 19
ATOM 25643 C C . THR A 1 5 ? -6.559 8.189 -7.656 1.00 0.00 5 THR A C 19
ATOM 25644 O O . THR A 1 5 ? -5.807 7.956 -8.597 1.00 0.00 5 THR A O 19
ATOM 25655 N N . ILE A 1 6 ? -6.739 7.334 -6.657 1.00 0.00 6 ILE A N 19
ATOM 25656 C CA . ILE A 1 6 ? -6.046 6.065 -6.633 1.00 0.00 6 ILE A CA 19
ATOM 25657 C C . ILE A 1 6 ? -6.901 4.949 -6.039 1.00 0.00 6 ILE A C 19
ATOM 25658 O O . ILE A 1 6 ? -8.060 5.154 -5.680 1.00 0.00 6 ILE A O 19
ATOM 25674 N N . ASN A 1 7 ? -6.301 3.769 -5.947 1.00 0.00 7 ASN A N 19
ATOM 25675 C CA . ASN A 1 7 ? -6.961 2.583 -5.402 1.00 0.00 7 ASN A CA 19
ATOM 25676 C C . ASN A 1 7 ? -7.651 2.875 -4.078 1.00 0.00 7 ASN A C 19
ATOM 25677 O O . ASN A 1 7 ? -7.703 4.017 -3.625 1.00 0.00 7 ASN A O 19
ATOM 25688 N N . PRO A 1 8 ? -8.218 1.831 -3.453 1.00 0.00 8 PRO A N 19
ATOM 25689 C CA . PRO A 1 8 ? -8.942 1.959 -2.197 1.00 0.00 8 PRO A CA 19
ATOM 25690 C C . PRO A 1 8 ? -8.080 2.468 -1.051 1.00 0.00 8 PRO A C 19
ATOM 25691 O O . PRO A 1 8 ? -7.097 3.176 -1.266 1.00 0.00 8 PRO A O 19
ATOM 25702 N N . THR A 1 9 ? -8.471 2.124 0.170 1.00 0.00 9 THR A N 19
ATOM 25703 C CA . THR A 1 9 ? -7.749 2.568 1.350 1.00 0.00 9 THR A CA 19
ATOM 25704 C C . THR A 1 9 ? -7.755 1.509 2.457 1.00 0.00 9 THR A C 19
ATOM 25705 O O . THR A 1 9 ? -7.378 1.792 3.594 1.00 0.00 9 THR A O 19
ATOM 25716 N N . SER A 1 10 ? -8.181 0.290 2.137 1.00 0.00 10 SER A N 19
ATOM 25717 C CA . SER A 1 10 ? -8.219 -0.762 3.146 1.00 0.00 10 SER A CA 19
ATOM 25718 C C . SER A 1 10 ? -8.204 -2.165 2.535 1.00 0.00 10 SER A C 19
ATOM 25719 O O . SER A 1 10 ? -9.049 -2.504 1.708 1.00 0.00 10 SER A O 19
ATOM 25727 N N . ILE A 1 11 ? -7.238 -2.975 2.970 1.00 0.00 11 ILE A N 19
ATOM 25728 C CA . ILE A 1 11 ? -7.105 -4.341 2.499 1.00 0.00 11 ILE A CA 19
ATOM 25729 C C . ILE A 1 11 ? -6.475 -5.222 3.578 1.00 0.00 11 ILE A C 19
ATOM 25730 O O . ILE A 1 11 ? -5.827 -4.717 4.498 1.00 0.00 11 ILE A O 19
ATOM 25746 N N . SER A 1 12 ? -6.666 -6.534 3.473 1.00 0.00 12 SER A N 19
ATOM 25747 C CA . SER A 1 12 ? -6.110 -7.463 4.456 1.00 0.00 12 SER A CA 19
ATOM 25748 C C . SER A 1 12 ? -5.752 -8.806 3.819 1.00 0.00 12 SER A C 19
ATOM 25749 O O . SER A 1 12 ? -6.450 -9.288 2.930 1.00 0.00 12 SER A O 19
ATOM 25757 N N . ALA A 1 13 ? -4.658 -9.402 4.292 1.00 0.00 13 ALA A N 19
ATOM 25758 C CA . ALA A 1 13 ? -4.202 -10.685 3.787 1.00 0.00 13 ALA A CA 19
ATOM 25759 C C . ALA A 1 13 ? -3.076 -11.235 4.656 1.00 0.00 13 ALA A C 19
ATOM 25760 O O . ALA A 1 13 ? -2.421 -10.494 5.388 1.00 0.00 13 ALA A O 19
ATOM 25767 N N . LYS A 1 14 ? -2.856 -12.537 4.569 1.00 0.00 14 LYS A N 19
ATOM 25768 C CA . LYS A 1 14 ? -1.803 -13.189 5.341 1.00 0.00 14 LYS A CA 19
ATOM 25769 C C . LYS A 1 14 ? -0.431 -12.788 4.809 1.00 0.00 14 LYS A C 19
ATOM 25770 O O . LYS A 1 14 ? -0.272 -12.541 3.614 1.00 0.00 14 LYS A O 19
ATOM 25789 N N . ALA A 1 15 ? 0.555 -12.722 5.691 1.00 0.00 15 ALA A N 19
ATOM 25790 C CA . ALA A 1 15 ? 1.893 -12.350 5.266 1.00 0.00 15 ALA A CA 19
ATOM 25791 C C . ALA A 1 15 ? 2.442 -13.369 4.297 1.00 0.00 15 ALA A C 19
ATOM 25792 O O . ALA A 1 15 ? 2.841 -14.472 4.671 1.00 0.00 15 ALA A O 19
ATOM 25799 N N . GLY A 1 16 ? 2.419 -12.983 3.039 1.00 0.00 16 GLY A N 19
ATOM 25800 C CA . GLY A 1 16 ? 2.873 -13.842 1.978 1.00 0.00 16 GLY A CA 19
ATOM 25801 C C . GLY A 1 16 ? 1.821 -13.938 0.904 1.00 0.00 16 GLY A C 19
ATOM 25802 O O . GLY A 1 16 ? 2.127 -13.933 -0.278 1.00 0.00 16 GLY A O 19
ATOM 25806 N N . SER A 1 17 ? 0.565 -13.964 1.327 1.00 0.00 17 SER A N 19
ATOM 25807 C CA . SER A 1 17 ? -0.537 -14.017 0.400 1.00 0.00 17 SER A CA 19
ATOM 25808 C C . SER A 1 17 ? -0.656 -12.691 -0.333 1.00 0.00 17 SER A C 19
ATOM 25809 O O . SER A 1 17 ? -1.646 -12.422 -1.013 1.00 0.00 17 SER A O 19
ATOM 25817 N N . PHE A 1 18 ? 0.361 -11.861 -0.179 1.00 0.00 18 PHE A N 19
ATOM 25818 C CA . PHE A 1 18 ? 0.394 -10.562 -0.791 1.00 0.00 18 PHE A CA 19
ATOM 25819 C C . PHE A 1 18 ? 1.191 -10.588 -2.081 1.00 0.00 18 PHE A C 19
ATOM 25820 O O . PHE A 1 18 ? 2.310 -10.089 -2.135 1.00 0.00 18 PHE A O 19
ATOM 25837 N N . ALA A 1 19 ? 0.609 -11.163 -3.113 1.00 0.00 19 ALA A N 19
ATOM 25838 C CA . ALA A 1 19 ? 1.280 -11.242 -4.402 1.00 0.00 19 ALA A CA 19
ATOM 25839 C C . ALA A 1 19 ? 1.396 -9.853 -5.018 1.00 0.00 19 ALA A C 19
ATOM 25840 O O . ALA A 1 19 ? 0.646 -8.947 -4.657 1.00 0.00 19 ALA A O 19
ATOM 25847 N N . ASP A 1 20 ? 2.347 -9.685 -5.938 1.00 0.00 20 ASP A N 19
ATOM 25848 C CA . ASP A 1 20 ? 2.562 -8.393 -6.592 1.00 0.00 20 ASP A CA 19
ATOM 25849 C C . ASP A 1 20 ? 1.238 -7.665 -6.780 1.00 0.00 20 ASP A C 19
ATOM 25850 O O . ASP A 1 20 ? 0.358 -8.137 -7.500 1.00 0.00 20 ASP A O 19
ATOM 25859 N N . THR A 1 21 ? 1.083 -6.524 -6.110 1.00 0.00 21 THR A N 19
ATOM 25860 C CA . THR A 1 21 ? -0.158 -5.769 -6.201 1.00 0.00 21 THR A CA 19
ATOM 25861 C C . THR A 1 21 ? 0.030 -4.429 -6.901 1.00 0.00 21 THR A C 19
ATOM 25862 O O . THR A 1 21 ? 0.449 -3.452 -6.285 1.00 0.00 21 THR A O 19
ATOM 25873 N N . LYS A 1 22 ? -0.294 -4.382 -8.188 1.00 0.00 22 LYS A N 19
ATOM 25874 C CA . LYS A 1 22 ? -0.172 -3.159 -8.956 1.00 0.00 22 LYS A CA 19
ATOM 25875 C C . LYS A 1 22 ? -1.204 -2.146 -8.501 1.00 0.00 22 LYS A C 19
ATOM 25876 O O . LYS A 1 22 ? -2.366 -2.478 -8.264 1.00 0.00 22 LYS A O 19
ATOM 25895 N N . ILE A 1 23 ? -0.759 -0.917 -8.370 1.00 0.00 23 ILE A N 19
ATOM 25896 C CA . ILE A 1 23 ? -1.618 0.167 -7.925 1.00 0.00 23 ILE A CA 19
ATOM 25897 C C . ILE A 1 23 ? -1.541 1.359 -8.881 1.00 0.00 23 ILE A C 19
ATOM 25898 O O . ILE A 1 23 ? -0.516 1.585 -9.523 1.00 0.00 23 ILE A O 19
ATOM 25914 N N . THR A 1 24 ? -2.637 2.109 -8.977 1.00 0.00 24 THR A N 19
ATOM 25915 C CA . THR A 1 24 ? -2.695 3.266 -9.865 1.00 0.00 24 THR A CA 19
ATOM 25916 C C . THR A 1 24 ? -2.860 4.565 -9.079 1.00 0.00 24 THR A C 19
ATOM 25917 O O . THR A 1 24 ? -3.872 4.777 -8.416 1.00 0.00 24 THR A O 19
ATOM 25928 N N . LEU A 1 25 ? -1.850 5.425 -9.159 1.00 0.00 25 LEU A N 19
ATOM 25929 C CA . LEU A 1 25 ? -1.860 6.694 -8.465 1.00 0.00 25 LEU A CA 19
ATOM 25930 C C . LEU A 1 25 ? -2.131 7.839 -9.440 1.00 0.00 25 LEU A C 19
ATOM 25931 O O . LEU A 1 25 ? -1.204 8.374 -10.049 1.00 0.00 25 LEU A O 19
ATOM 25947 N N . THR A 1 26 ? -3.401 8.215 -9.588 1.00 0.00 26 THR A N 19
ATOM 25948 C CA . THR A 1 26 ? -3.776 9.296 -10.498 1.00 0.00 26 THR A CA 19
ATOM 25949 C C . THR A 1 26 ? -3.281 10.638 -9.964 1.00 0.00 26 THR A C 19
ATOM 25950 O O . THR A 1 26 ? -3.776 11.131 -8.945 1.00 0.00 26 THR A O 19
ATOM 25961 N N . PRO A 1 27 ? -2.288 11.227 -10.660 1.00 0.00 27 PRO A N 19
ATOM 25962 C CA . PRO A 1 27 ? -1.674 12.507 -10.295 1.00 0.00 27 PRO A CA 19
ATOM 25963 C C . PRO A 1 27 ? -2.334 13.694 -10.972 1.00 0.00 27 PRO A C 19
ATOM 25964 O O . PRO A 1 27 ? -1.858 14.812 -10.849 1.00 0.00 27 PRO A O 19
ATOM 25975 N N . ASN A 1 28 ? -3.396 13.402 -11.708 1.00 0.00 28 ASN A N 19
ATOM 25976 C CA . ASN A 1 28 ? -4.165 14.364 -12.473 1.00 0.00 28 ASN A CA 19
ATOM 25977 C C . ASN A 1 28 ? -4.286 15.682 -11.739 1.00 0.00 28 ASN A C 19
ATOM 25978 O O . ASN A 1 28 ? -5.356 16.094 -11.297 1.00 0.00 28 ASN A O 19
ATOM 25989 N N . GLY A 1 29 ? -3.147 16.316 -11.628 1.00 0.00 29 GLY A N 19
ATOM 25990 C CA . GLY A 1 29 ? -3.038 17.596 -10.953 1.00 0.00 29 GLY A CA 19
ATOM 25991 C C . GLY A 1 29 ? -2.132 17.531 -9.741 1.00 0.00 29 GLY A C 19
ATOM 25992 O O . GLY A 1 29 ? -1.485 18.513 -9.375 1.00 0.00 29 GLY A O 19
ATOM 25996 N N . ASN A 1 30 ? -2.088 16.357 -9.131 1.00 0.00 30 ASN A N 19
ATOM 25997 C CA . ASN A 1 30 ? -1.263 16.115 -7.954 1.00 0.00 30 ASN A CA 19
ATOM 25998 C C . ASN A 1 30 ? 0.000 15.358 -8.334 1.00 0.00 30 ASN A C 19
ATOM 25999 O O . ASN A 1 30 ? 0.119 14.838 -9.442 1.00 0.00 30 ASN A O 19
ATOM 26010 N N . THR A 1 31 ? 0.943 15.298 -7.401 1.00 0.00 31 THR A N 19
ATOM 26011 C CA . THR A 1 31 ? 2.203 14.602 -7.624 1.00 0.00 31 THR A CA 19
ATOM 26012 C C . THR A 1 31 ? 2.407 13.517 -6.578 1.00 0.00 31 THR A C 19
ATOM 26013 O O . THR A 1 31 ? 1.726 13.490 -5.554 1.00 0.00 31 THR A O 19
ATOM 26024 N N . PHE A 1 32 ? 3.346 12.619 -6.844 1.00 0.00 32 PHE A N 19
ATOM 26025 C CA . PHE A 1 32 ? 3.642 11.523 -5.928 1.00 0.00 32 PHE A CA 19
ATOM 26026 C C . PHE A 1 32 ? 5.113 11.525 -5.528 1.00 0.00 32 PHE A C 19
ATOM 26027 O O . PHE A 1 32 ? 5.993 11.773 -6.352 1.00 0.00 32 PHE A O 19
ATOM 26044 N N . ASN A 1 33 ? 5.372 11.238 -4.257 1.00 0.00 33 ASN A N 19
ATOM 26045 C CA . ASN A 1 33 ? 6.733 11.196 -3.742 1.00 0.00 33 ASN A CA 19
ATOM 26046 C C . ASN A 1 33 ? 7.137 9.764 -3.407 1.00 0.00 33 ASN A C 19
ATOM 26047 O O . ASN A 1 33 ? 8.268 9.351 -3.663 1.00 0.00 33 ASN A O 19
ATOM 26058 N N . GLY A 1 34 ? 6.202 9.009 -2.837 1.00 0.00 34 GLY A N 19
ATOM 26059 C CA . GLY A 1 34 ? 6.474 7.629 -2.479 1.00 0.00 34 GLY A CA 19
ATOM 26060 C C . GLY A 1 34 ? 5.809 7.219 -1.181 1.00 0.00 34 GLY A C 19
ATOM 26061 O O . GLY A 1 34 ? 5.333 8.065 -0.422 1.00 0.00 34 GLY A O 19
ATOM 26065 N N . ILE A 1 35 ? 5.780 5.915 -0.918 1.00 0.00 35 ILE A N 19
ATOM 26066 C CA . ILE A 1 35 ? 5.180 5.390 0.295 1.00 0.00 35 ILE A CA 19
ATOM 26067 C C . ILE A 1 35 ? 6.252 5.120 1.340 1.00 0.00 35 ILE A C 19
ATOM 26068 O O . ILE A 1 35 ? 6.857 4.047 1.362 1.00 0.00 35 ILE A O 19
ATOM 26084 N N . SER A 1 36 ? 6.481 6.092 2.207 1.00 0.00 36 SER A N 19
ATOM 26085 C CA . SER A 1 36 ? 7.486 5.951 3.257 1.00 0.00 36 SER A CA 19
ATOM 26086 C C . SER A 1 36 ? 7.079 4.867 4.236 1.00 0.00 36 SER A C 19
ATOM 26087 O O . SER A 1 36 ? 7.903 4.364 4.999 1.00 0.00 36 SER A O 19
ATOM 26095 N N . GLU A 1 37 ? 5.814 4.483 4.184 1.00 0.00 37 GLU A N 19
ATOM 26096 C CA . GLU A 1 37 ? 5.320 3.432 5.035 1.00 0.00 37 GLU A CA 19
ATOM 26097 C C . GLU A 1 37 ? 6.115 2.167 4.743 1.00 0.00 37 GLU A C 19
ATOM 26098 O O . GLU A 1 37 ? 6.349 1.339 5.623 1.00 0.00 37 GLU A O 19
ATOM 26110 N N . LEU A 1 38 ? 6.550 2.059 3.490 1.00 0.00 38 LEU A N 19
ATOM 26111 C CA . LEU A 1 38 ? 7.351 0.940 3.040 1.00 0.00 38 LEU A CA 19
ATOM 26112 C C . LEU A 1 38 ? 8.400 1.421 2.037 1.00 0.00 38 LEU A C 19
ATOM 26113 O O . LEU A 1 38 ? 8.150 1.482 0.835 1.00 0.00 38 LEU A O 19
ATOM 26129 N N . GLN A 1 39 ? 9.567 1.788 2.563 1.00 0.00 39 GLN A N 19
ATOM 26130 C CA . GLN A 1 39 ? 10.674 2.299 1.785 1.00 0.00 39 GLN A CA 19
ATOM 26131 C C . GLN A 1 39 ? 10.703 1.698 0.401 1.00 0.00 39 GLN A C 19
ATOM 26132 O O . GLN A 1 39 ? 11.280 0.642 0.153 1.00 0.00 39 GLN A O 19
ATOM 26146 N N . SER A 1 40 ? 10.049 2.441 -0.461 1.00 0.00 40 SER A N 19
ATOM 26147 C CA . SER A 1 40 ? 9.886 2.161 -1.894 1.00 0.00 40 SER A CA 19
ATOM 26148 C C . SER A 1 40 ? 10.433 0.810 -2.317 1.00 0.00 40 SER A C 19
ATOM 26149 O O . SER A 1 40 ? 9.805 0.092 -3.091 1.00 0.00 40 SER A O 19
ATOM 26157 N N . SER A 1 41 ? 11.597 0.470 -1.815 1.00 0.00 41 SER A N 19
ATOM 26158 C CA . SER A 1 41 ? 12.216 -0.804 -2.149 1.00 0.00 41 SER A CA 19
ATOM 26159 C C . SER A 1 41 ? 11.225 -1.945 -1.931 1.00 0.00 41 SER A C 19
ATOM 26160 O O . SER A 1 41 ? 11.350 -3.014 -2.529 1.00 0.00 41 SER A O 19
ATOM 26168 N N . GLN A 1 42 ? 10.238 -1.704 -1.075 1.00 0.00 42 GLN A N 19
ATOM 26169 C CA . GLN A 1 42 ? 9.217 -2.683 -0.770 1.00 0.00 42 GLN A CA 19
ATOM 26170 C C . GLN A 1 42 ? 8.352 -2.969 -1.994 1.00 0.00 42 GLN A C 19
ATOM 26171 O O . GLN A 1 42 ? 7.815 -4.064 -2.160 1.00 0.00 42 GLN A O 19
ATOM 26185 N N . TYR A 1 43 ? 8.223 -1.962 -2.838 1.00 0.00 43 TYR A N 19
ATOM 26186 C CA . TYR A 1 43 ? 7.428 -2.058 -4.056 1.00 0.00 43 TYR A CA 19
ATOM 26187 C C . TYR A 1 43 ? 8.197 -1.526 -5.255 1.00 0.00 43 TYR A C 19
ATOM 26188 O O . TYR A 1 43 ? 9.389 -1.226 -5.173 1.00 0.00 43 TYR A O 19
ATOM 26206 N N . THR A 1 44 ? 7.490 -1.409 -6.364 1.00 0.00 44 THR A N 19
ATOM 26207 C CA . THR A 1 44 ? 8.053 -0.913 -7.602 1.00 0.00 44 THR A CA 19
ATOM 26208 C C . THR A 1 44 ? 7.234 0.265 -8.089 1.00 0.00 44 THR A C 19
ATOM 26209 O O . THR A 1 44 ? 6.294 0.113 -8.874 1.00 0.00 44 THR A O 19
ATOM 26220 N N . LYS A 1 45 ? 7.583 1.433 -7.587 1.00 0.00 45 LYS A N 19
ATOM 26221 C CA . LYS A 1 45 ? 6.882 2.661 -7.931 1.00 0.00 45 LYS A CA 19
ATOM 26222 C C . LYS A 1 45 ? 7.133 3.049 -9.383 1.00 0.00 45 LYS A C 19
ATOM 26223 O O . LYS A 1 45 ? 8.129 2.655 -9.987 1.00 0.00 45 LYS A O 19
ATOM 26242 N N . GLY A 1 46 ? 6.207 3.827 -9.927 1.00 0.00 46 GLY A N 19
ATOM 26243 C CA . GLY A 1 46 ? 6.313 4.275 -11.299 1.00 0.00 46 GLY A CA 19
ATOM 26244 C C . GLY A 1 46 ? 5.460 5.498 -11.559 1.00 0.00 46 GLY A C 19
ATOM 26245 O O . GLY A 1 46 ? 4.313 5.379 -11.993 1.00 0.00 46 GLY A O 19
ATOM 26249 N N . THR A 1 47 ? 6.024 6.674 -11.276 1.00 0.00 47 THR A N 19
ATOM 26250 C CA . THR A 1 47 ? 5.336 7.955 -11.463 1.00 0.00 47 THR A CA 19
ATOM 26251 C C . THR A 1 47 ? 3.879 7.780 -11.884 1.00 0.00 47 THR A C 19
ATOM 26252 O O . THR A 1 47 ? 3.594 7.375 -13.011 1.00 0.00 47 THR A O 19
ATOM 26263 N N . ASN A 1 48 ? 2.964 8.097 -10.969 1.00 0.00 48 ASN A N 19
ATOM 26264 C CA . ASN A 1 48 ? 1.528 7.985 -11.228 1.00 0.00 48 ASN A CA 19
ATOM 26265 C C . ASN A 1 48 ? 1.010 6.590 -10.892 1.00 0.00 48 ASN A C 19
ATOM 26266 O O . ASN A 1 48 ? -0.193 6.355 -10.879 1.00 0.00 48 ASN A O 19
ATOM 26277 N N . GLU A 1 49 ? 1.924 5.666 -10.618 1.00 0.00 49 GLU A N 19
ATOM 26278 C CA . GLU A 1 49 ? 1.546 4.300 -10.278 1.00 0.00 49 GLU A CA 19
ATOM 26279 C C . GLU A 1 49 ? 2.584 3.647 -9.375 1.00 0.00 49 GLU A C 19
ATOM 26280 O O . GLU A 1 49 ? 3.694 4.150 -9.230 1.00 0.00 49 GLU A O 19
ATOM 26292 N N . VAL A 1 50 ? 2.210 2.524 -8.774 1.00 0.00 50 VAL A N 19
ATOM 26293 C CA . VAL A 1 50 ? 3.105 1.788 -7.883 1.00 0.00 50 VAL A CA 19
ATOM 26294 C C . VAL A 1 50 ? 2.647 0.342 -7.735 1.00 0.00 50 VAL A C 19
ATOM 26295 O O . VAL A 1 50 ? 1.457 0.076 -7.573 1.00 0.00 50 VAL A O 19
ATOM 26308 N N . THR A 1 51 ? 3.590 -0.586 -7.801 1.00 0.00 51 THR A N 19
ATOM 26309 C CA . THR A 1 51 ? 3.257 -2.001 -7.677 1.00 0.00 51 THR A CA 19
ATOM 26310 C C . THR A 1 51 ? 3.880 -2.616 -6.425 1.00 0.00 51 THR A C 19
ATOM 26311 O O . THR A 1 51 ? 5.095 -2.617 -6.259 1.00 0.00 51 THR A O 19
ATOM 26322 N N . LEU A 1 52 ? 3.034 -3.157 -5.559 1.00 0.00 52 LEU A N 19
ATOM 26323 C CA . LEU A 1 52 ? 3.500 -3.792 -4.331 1.00 0.00 52 LEU A CA 19
ATOM 26324 C C . LEU A 1 52 ? 4.233 -5.076 -4.666 1.00 0.00 52 LEU A C 19
ATOM 26325 O O . LEU A 1 52 ? 3.804 -5.831 -5.539 1.00 0.00 52 LEU A O 19
ATOM 26341 N N . LEU A 1 53 ? 5.341 -5.326 -3.984 1.00 0.00 53 LEU A N 19
ATOM 26342 C CA . LEU A 1 53 ? 6.109 -6.526 -4.248 1.00 0.00 53 LEU A CA 19
ATOM 26343 C C . LEU A 1 53 ? 5.930 -7.564 -3.145 1.00 0.00 53 LEU A C 19
ATOM 26344 O O . LEU A 1 53 ? 6.412 -7.399 -2.026 1.00 0.00 53 LEU A O 19
ATOM 26360 N N . ALA A 1 54 ? 5.245 -8.644 -3.487 1.00 0.00 54 ALA A N 19
ATOM 26361 C CA . ALA A 1 54 ? 4.988 -9.735 -2.553 1.00 0.00 54 ALA A CA 19
ATOM 26362 C C . ALA A 1 54 ? 6.225 -10.113 -1.743 1.00 0.00 54 ALA A C 19
ATOM 26363 O O . ALA A 1 54 ? 6.124 -10.841 -0.761 1.00 0.00 54 ALA A O 19
ATOM 26370 N N . SER A 1 55 ? 7.389 -9.626 -2.152 1.00 0.00 55 SER A N 19
ATOM 26371 C CA . SER A 1 55 ? 8.625 -9.937 -1.445 1.00 0.00 55 SER A CA 19
ATOM 26372 C C . SER A 1 55 ? 8.664 -9.236 -0.097 1.00 0.00 55 SER A C 19
ATOM 26373 O O . SER A 1 55 ? 8.973 -9.848 0.921 1.00 0.00 55 SER A O 19
ATOM 26381 N N . TYR A 1 56 ? 8.334 -7.956 -0.100 1.00 0.00 56 TYR A N 19
ATOM 26382 C CA . TYR A 1 56 ? 8.315 -7.179 1.124 1.00 0.00 56 TYR A CA 19
ATOM 26383 C C . TYR A 1 56 ? 7.121 -7.579 1.961 1.00 0.00 56 TYR A C 19
ATOM 26384 O O . TYR A 1 56 ? 7.247 -8.021 3.106 1.00 0.00 56 TYR A O 19
ATOM 26402 N N . LEU A 1 57 ? 5.955 -7.410 1.368 1.00 0.00 57 LEU A N 19
ATOM 26403 C CA . LEU A 1 57 ? 4.710 -7.737 2.032 1.00 0.00 57 LEU A CA 19
ATOM 26404 C C . LEU A 1 57 ? 4.752 -9.139 2.620 1.00 0.00 57 LEU A C 19
ATOM 26405 O O . LEU A 1 57 ? 4.268 -9.368 3.729 1.00 0.00 57 LEU A O 19
ATOM 26421 N N . ASN A 1 58 ? 5.333 -10.080 1.884 1.00 0.00 58 ASN A N 19
ATOM 26422 C CA . ASN A 1 58 ? 5.427 -11.451 2.363 1.00 0.00 58 ASN A CA 19
ATOM 26423 C C . ASN A 1 58 ? 6.333 -11.537 3.588 1.00 0.00 58 ASN A C 19
ATOM 26424 O O . ASN A 1 58 ? 6.139 -12.386 4.456 1.00 0.00 58 ASN A O 19
ATOM 26435 N N . THR A 1 59 ? 7.329 -10.656 3.646 1.00 0.00 59 THR A N 19
ATOM 26436 C CA . THR A 1 59 ? 8.272 -10.645 4.757 1.00 0.00 59 THR A CA 19
ATOM 26437 C C . THR A 1 59 ? 7.692 -9.935 5.974 1.00 0.00 59 THR A C 19
ATOM 26438 O O . THR A 1 59 ? 8.087 -10.216 7.106 1.00 0.00 59 THR A O 19
ATOM 26449 N N . LEU A 1 60 ? 6.757 -9.019 5.742 1.00 0.00 60 LEU A N 19
ATOM 26450 C CA . LEU A 1 60 ? 6.130 -8.278 6.835 1.00 0.00 60 LEU A CA 19
ATOM 26451 C C . LEU A 1 60 ? 5.909 -9.177 8.051 1.00 0.00 60 LEU A C 19
ATOM 26452 O O . LEU A 1 60 ? 5.450 -10.310 7.923 1.00 0.00 60 LEU A O 19
ATOM 26468 N N . PRO A 1 61 ? 6.246 -8.680 9.252 1.00 0.00 61 PRO A N 19
ATOM 26469 C CA . PRO A 1 61 ? 6.095 -9.435 10.501 1.00 0.00 61 PRO A CA 19
ATOM 26470 C C . PRO A 1 61 ? 4.692 -10.007 10.678 1.00 0.00 61 PRO A C 19
ATOM 26471 O O . PRO A 1 61 ? 3.872 -9.972 9.759 1.00 0.00 61 PRO A O 19
ATOM 26482 N N . GLU A 1 62 ? 4.427 -10.534 11.869 1.00 0.00 62 GLU A N 19
ATOM 26483 C CA . GLU A 1 62 ? 3.131 -11.124 12.185 1.00 0.00 62 GLU A CA 19
ATOM 26484 C C . GLU A 1 62 ? 2.007 -10.131 11.975 1.00 0.00 62 GLU A C 19
ATOM 26485 O O . GLU A 1 62 ? 2.179 -9.108 11.322 1.00 0.00 62 GLU A O 19
ATOM 26497 N N . ASN A 1 63 ? 0.848 -10.476 12.517 1.00 0.00 63 ASN A N 19
ATOM 26498 C CA . ASN A 1 63 ? -0.344 -9.671 12.397 1.00 0.00 63 ASN A CA 19
ATOM 26499 C C . ASN A 1 63 ? -0.046 -8.179 12.495 1.00 0.00 63 ASN A C 19
ATOM 26500 O O . ASN A 1 63 ? -0.380 -7.531 13.488 1.00 0.00 63 ASN A O 19
ATOM 26511 N N . THR A 1 64 ? 0.579 -7.639 11.455 1.00 0.00 64 THR A N 19
ATOM 26512 C CA . THR A 1 64 ? 0.918 -6.220 11.423 1.00 0.00 64 THR A CA 19
ATOM 26513 C C . THR A 1 64 ? -0.114 -5.441 10.624 1.00 0.00 64 THR A C 19
ATOM 26514 O O . THR A 1 64 ? -0.895 -6.019 9.870 1.00 0.00 64 THR A O 19
ATOM 26525 N N . THR A 1 65 ? -0.123 -4.126 10.800 1.00 0.00 65 THR A N 19
ATOM 26526 C CA . THR A 1 65 ? -1.070 -3.273 10.098 1.00 0.00 65 THR A CA 19
ATOM 26527 C C . THR A 1 65 ? -0.360 -2.319 9.148 1.00 0.00 65 THR A C 19
ATOM 26528 O O . THR A 1 65 ? -0.329 -1.108 9.371 1.00 0.00 65 THR A O 19
ATOM 26539 N N . LYS A 1 66 ? 0.191 -2.873 8.086 1.00 0.00 66 LYS A N 19
ATOM 26540 C CA . LYS A 1 66 ? 0.887 -2.089 7.089 1.00 0.00 66 LYS A CA 19
ATOM 26541 C C . LYS A 1 66 ? -0.022 -1.014 6.526 1.00 0.00 66 LYS A C 19
ATOM 26542 O O . LYS A 1 66 ? -1.237 -1.060 6.703 1.00 0.00 66 LYS A O 19
ATOM 26561 N N . THR A 1 67 ? 0.570 -0.042 5.855 1.00 0.00 67 THR A N 19
ATOM 26562 C CA . THR A 1 67 ? -0.186 1.042 5.271 1.00 0.00 67 THR A CA 19
ATOM 26563 C C . THR A 1 67 ? 0.512 1.595 4.036 1.00 0.00 67 THR A C 19
ATOM 26564 O O . THR A 1 67 ? 1.711 1.847 4.050 1.00 0.00 67 THR A O 19
ATOM 26575 N N . LEU A 1 68 ? -0.248 1.779 2.969 1.00 0.00 68 LEU A N 19
ATOM 26576 C CA . LEU A 1 68 ? 0.274 2.305 1.724 1.00 0.00 68 LEU A CA 19
ATOM 26577 C C . LEU A 1 68 ? -0.106 3.768 1.571 1.00 0.00 68 LEU A C 19
ATOM 26578 O O . LEU A 1 68 ? -1.036 4.099 0.835 1.00 0.00 68 LEU A O 19
ATOM 26594 N N . THR A 1 69 ? 0.597 4.641 2.279 1.00 0.00 69 THR A N 19
ATOM 26595 C CA . THR A 1 69 ? 0.309 6.064 2.214 1.00 0.00 69 THR A CA 19
ATOM 26596 C C . THR A 1 69 ? 1.161 6.734 1.146 1.00 0.00 69 THR A C 19
ATOM 26597 O O . THR A 1 69 ? 2.299 7.124 1.406 1.00 0.00 69 THR A O 19
ATOM 26608 N N . PHE A 1 70 ? 0.607 6.872 -0.049 1.00 0.00 70 PHE A N 19
ATOM 26609 C CA . PHE A 1 70 ? 1.326 7.504 -1.141 1.00 0.00 70 PHE A CA 19
ATOM 26610 C C . PHE A 1 70 ? 1.477 8.994 -0.872 1.00 0.00 70 PHE A C 19
ATOM 26611 O O . PHE A 1 70 ? 0.499 9.734 -0.889 1.00 0.00 70 PHE A O 19
ATOM 26628 N N . ASP A 1 71 ? 2.702 9.433 -0.607 1.00 0.00 71 ASP A N 19
ATOM 26629 C CA . ASP A 1 71 ? 2.944 10.838 -0.315 1.00 0.00 71 ASP A CA 19
ATOM 26630 C C . ASP A 1 71 ? 2.725 11.696 -1.546 1.00 0.00 71 ASP A C 19
ATOM 26631 O O . ASP A 1 71 ? 3.568 11.774 -2.436 1.00 0.00 71 ASP A O 19
ATOM 26640 N N . PHE A 1 72 ? 1.575 12.337 -1.566 1.00 0.00 72 PHE A N 19
ATOM 26641 C CA . PHE A 1 72 ? 1.188 13.214 -2.659 1.00 0.00 72 PHE A CA 19
ATOM 26642 C C . PHE A 1 72 ? 1.385 14.671 -2.261 1.00 0.00 72 PHE A C 19
ATOM 26643 O O . PHE A 1 72 ? 0.845 15.575 -2.892 1.00 0.00 72 PHE A O 19
ATOM 26660 N N . GLY A 1 73 ? 2.141 14.890 -1.190 1.00 0.00 73 GLY A N 19
ATOM 26661 C CA . GLY A 1 73 ? 2.374 16.240 -0.719 1.00 0.00 73 GLY A CA 19
ATOM 26662 C C . GLY A 1 73 ? 1.102 16.889 -0.211 1.00 0.00 73 GLY A C 19
ATOM 26663 O O . GLY A 1 73 ? 1.097 18.067 0.138 1.00 0.00 73 GLY A O 19
ATOM 26667 N N . VAL A 1 74 ? 0.021 16.114 -0.178 1.00 0.00 74 VAL A N 19
ATOM 26668 C CA . VAL A 1 74 ? -1.261 16.616 0.286 1.00 0.00 74 VAL A CA 19
ATOM 26669 C C . VAL A 1 74 ? -1.478 16.270 1.754 1.00 0.00 74 VAL A C 19
ATOM 26670 O O . VAL A 1 74 ? -1.868 17.126 2.549 1.00 0.00 74 VAL A O 19
ATOM 26683 N N . GLY A 1 75 ? -1.213 15.017 2.108 1.00 0.00 75 GLY A N 19
ATOM 26684 C CA . GLY A 1 75 ? -1.377 14.580 3.483 1.00 0.00 75 GLY A CA 19
ATOM 26685 C C . GLY A 1 75 ? -2.829 14.438 3.898 1.00 0.00 75 GLY A C 19
ATOM 26686 O O . GLY A 1 75 ? -3.276 13.350 4.267 1.00 0.00 75 GLY A O 19
ATOM 26690 N N . THR A 1 76 ? -3.554 15.538 3.845 1.00 0.00 76 THR A N 19
ATOM 26691 C CA . THR A 1 76 ? -4.965 15.558 4.225 1.00 0.00 76 THR A CA 19
ATOM 26692 C C . THR A 1 76 ? -5.763 14.511 3.457 1.00 0.00 76 THR A C 19
ATOM 26693 O O . THR A 1 76 ? -6.219 13.522 4.030 1.00 0.00 76 THR A O 19
ATOM 26704 N N . LYS A 1 77 ? -5.936 14.741 2.158 1.00 0.00 77 LYS A N 19
ATOM 26705 C CA . LYS A 1 77 ? -6.682 13.822 1.313 1.00 0.00 77 LYS A CA 19
ATOM 26706 C C . LYS A 1 77 ? -5.775 12.730 0.755 1.00 0.00 77 LYS A C 19
ATOM 26707 O O . LYS A 1 77 ? -6.152 12.007 -0.164 1.00 0.00 77 LYS A O 19
ATOM 26726 N N . ASN A 1 78 ? -4.580 12.623 1.318 1.00 0.00 78 ASN A N 19
ATOM 26727 C CA . ASN A 1 78 ? -3.609 11.627 0.882 1.00 0.00 78 ASN A CA 19
ATOM 26728 C C . ASN A 1 78 ? -4.192 10.216 0.944 1.00 0.00 78 ASN A C 19
ATOM 26729 O O . ASN A 1 78 ? -4.565 9.735 2.016 1.00 0.00 78 ASN A O 19
ATOM 26740 N N . PRO A 1 79 ? -4.276 9.520 -0.199 1.00 0.00 79 PRO A N 19
ATOM 26741 C CA . PRO A 1 79 ? -4.811 8.168 -0.245 1.00 0.00 79 PRO A CA 19
ATOM 26742 C C . PRO A 1 79 ? -3.847 7.148 0.348 1.00 0.00 79 PRO A C 19
ATOM 26743 O O . PRO A 1 79 ? -2.899 6.690 -0.297 1.00 0.00 79 PRO A O 19
ATOM 26754 N N . LYS A 1 80 ? -4.109 6.794 1.600 1.00 0.00 80 LYS A N 19
ATOM 26755 C CA . LYS A 1 80 ? -3.299 5.818 2.313 1.00 0.00 80 LYS A CA 19
ATOM 26756 C C . LYS A 1 80 ? -4.119 4.559 2.544 1.00 0.00 80 LYS A C 19
ATOM 26757 O O . LYS A 1 80 ? -5.141 4.595 3.227 1.00 0.00 80 LYS A O 19
ATOM 26776 N N . LEU A 1 81 ? -3.688 3.453 1.952 1.00 0.00 81 LEU A N 19
ATOM 26777 C CA . LEU A 1 81 ? -4.413 2.197 2.076 1.00 0.00 81 LEU A CA 19
ATOM 26778 C C . LEU A 1 81 ? -3.833 1.313 3.176 1.00 0.00 81 LEU A C 19
ATOM 26779 O O . LEU A 1 81 ? -2.710 0.835 3.079 1.00 0.00 81 LEU A O 19
ATOM 26795 N N . THR A 1 82 ? -4.616 1.093 4.224 1.00 0.00 82 THR A N 19
ATOM 26796 C CA . THR A 1 82 ? -4.171 0.272 5.342 1.00 0.00 82 THR A CA 19
ATOM 26797 C C . THR A 1 82 ? -4.060 -1.194 4.944 1.00 0.00 82 THR A C 19
ATOM 26798 O O . THR A 1 82 ? -5.064 -1.863 4.693 1.00 0.00 82 THR A O 19
ATOM 26809 N N . ILE A 1 83 ? -2.824 -1.687 4.901 1.00 0.00 83 ILE A N 19
ATOM 26810 C CA . ILE A 1 83 ? -2.557 -3.074 4.553 1.00 0.00 83 ILE A CA 19
ATOM 26811 C C . ILE A 1 83 ? -2.380 -3.918 5.813 1.00 0.00 83 ILE A C 19
ATOM 26812 O O . ILE A 1 83 ? -1.422 -3.737 6.569 1.00 0.00 83 ILE A O 19
ATOM 26828 N N . THR A 1 84 ? -3.311 -4.837 6.035 1.00 0.00 84 THR A N 19
ATOM 26829 C CA . THR A 1 84 ? -3.261 -5.702 7.206 1.00 0.00 84 THR A CA 19
ATOM 26830 C C . THR A 1 84 ? -2.629 -7.046 6.866 1.00 0.00 84 THR A C 19
ATOM 26831 O O . THR A 1 84 ? -3.199 -7.840 6.119 1.00 0.00 84 THR A O 19
ATOM 26842 N N . VAL A 1 85 ? -1.449 -7.295 7.424 1.00 0.00 85 VAL A N 19
ATOM 26843 C CA . VAL A 1 85 ? -0.744 -8.547 7.182 1.00 0.00 85 VAL A CA 19
ATOM 26844 C C . VAL A 1 85 ? -0.866 -9.474 8.380 1.00 0.00 85 VAL A C 19
ATOM 26845 O O . VAL A 1 85 ? -0.511 -9.110 9.500 1.00 0.00 85 VAL A O 19
ATOM 26858 N N . LEU A 1 86 ? -1.373 -10.674 8.136 1.00 0.00 86 LEU A N 19
ATOM 26859 C CA . LEU A 1 86 ? -1.549 -11.663 9.194 1.00 0.00 86 LEU A CA 19
ATOM 26860 C C . LEU A 1 86 ? -0.329 -12.575 9.296 1.00 0.00 86 LEU A C 19
ATOM 26861 O O . LEU A 1 86 ? 0.494 -12.624 8.386 1.00 0.00 86 LEU A O 19
ATOM 26877 N N . PRO A 1 87 ? -0.203 -13.308 10.414 1.00 0.00 87 PRO A N 19
ATOM 26878 C CA . PRO A 1 87 ? 0.918 -14.222 10.636 1.00 0.00 87 PRO A CA 19
ATOM 26879 C C . PRO A 1 87 ? 0.830 -15.471 9.767 1.00 0.00 87 PRO A C 19
ATOM 26880 O O . PRO A 1 87 ? -0.181 -15.719 9.119 1.00 0.00 87 PRO A O 19
ATOM 26891 N N . LYS A 1 88 ? 1.902 -16.256 9.759 1.00 0.00 88 LYS A N 19
ATOM 26892 C CA . LYS A 1 88 ? 1.947 -17.482 8.972 1.00 0.00 88 LYS A CA 19
ATOM 26893 C C . LYS A 1 88 ? 0.930 -18.496 9.480 1.00 0.00 88 LYS A C 19
ATOM 26894 O O . LYS A 1 88 ? 0.360 -18.335 10.560 1.00 0.00 88 LYS A O 19
ATOM 26913 N N . ASP A 1 89 ? 0.710 -19.538 8.689 1.00 0.00 89 ASP A N 19
ATOM 26914 C CA . ASP A 1 89 ? -0.234 -20.584 9.049 1.00 0.00 89 ASP A CA 19
ATOM 26915 C C . ASP A 1 89 ? 0.416 -21.958 8.971 1.00 0.00 89 ASP A C 19
ATOM 26916 O O . ASP A 1 89 ? 1.264 -22.207 8.115 1.00 0.00 89 ASP A O 19
ATOM 26925 N N . ILE A 1 90 ? 0.021 -22.851 9.874 1.00 0.00 90 ILE A N 19
ATOM 26926 C CA . ILE A 1 90 ? 0.565 -24.202 9.908 1.00 0.00 90 ILE A CA 19
ATOM 26927 C C . ILE A 1 90 ? -0.404 -25.206 9.299 1.00 0.00 90 ILE A C 19
ATOM 26928 O O . ILE A 1 90 ? -1.281 -25.728 9.984 1.00 0.00 90 ILE A O 19
ATOM 26944 N N . PRO A 1 91 ? -0.260 -25.487 7.995 1.00 0.00 91 PRO A N 19
ATOM 26945 C CA . PRO A 1 91 ? -1.125 -26.432 7.288 1.00 0.00 91 PRO A CA 19
ATOM 26946 C C . PRO A 1 91 ? -0.889 -27.872 7.723 1.00 0.00 91 PRO A C 19
ATOM 26947 O O . PRO A 1 91 ? 0.179 -28.430 7.500 1.00 0.00 91 PRO A O 19
ATOM 26958 N N . GLY A 1 92 ? -1.899 -28.472 8.346 1.00 0.00 92 GLY A N 19
ATOM 26959 C CA . GLY A 1 92 ? -1.779 -29.844 8.804 1.00 0.00 92 GLY A CA 19
ATOM 26960 C C . GLY A 1 92 ? -2.651 -30.798 8.010 1.00 0.00 92 GLY A C 19
ATOM 26961 O O . GLY A 1 92 ? -3.168 -31.774 8.552 1.00 0.00 92 GLY A O 19
ATOM 26965 N N . LEU A 1 93 ? -2.814 -30.513 6.722 1.00 0.00 93 LEU A N 19
ATOM 26966 C CA . LEU A 1 93 ? -3.629 -31.353 5.853 1.00 0.00 93 LEU A CA 19
ATOM 26967 C C . LEU A 1 93 ? -5.108 -31.230 6.204 1.00 0.00 93 LEU A C 19
ATOM 26968 O O . LEU A 1 93 ? -5.649 -32.041 6.955 1.00 0.00 93 LEU A O 19
ATOM 26984 N N . GLU A 1 94 ? -5.755 -30.207 5.654 1.00 0.00 94 GLU A N 19
ATOM 26985 C CA . GLU A 1 94 ? -7.174 -29.975 5.910 1.00 0.00 94 GLU A CA 19
ATOM 26986 C C . GLU A 1 94 ? -8.033 -30.603 4.818 1.00 0.00 94 GLU A C 19
ATOM 26987 O O . GLU A 1 94 ? -7.742 -31.751 4.421 1.00 0.00 94 GLU A O 19
ATOM 27000 N N . MET A 1 1 ? -5.675 22.114 -1.541 1.00 0.00 1 MET A N 20
ATOM 27001 C CA . MET A 1 1 ? -6.673 21.110 -1.994 1.00 0.00 1 MET A CA 20
ATOM 27002 C C . MET A 1 1 ? -6.173 20.347 -3.214 1.00 0.00 1 MET A C 20
ATOM 27003 O O . MET A 1 1 ? -5.612 20.935 -4.141 1.00 0.00 1 MET A O 20
ATOM 27019 N N . GLN A 1 2 ? -6.376 19.033 -3.212 1.00 0.00 2 GLN A N 20
ATOM 27020 C CA . GLN A 1 2 ? -5.945 18.188 -4.320 1.00 0.00 2 GLN A CA 20
ATOM 27021 C C . GLN A 1 2 ? -6.986 17.120 -4.625 1.00 0.00 2 GLN A C 20
ATOM 27022 O O . GLN A 1 2 ? -7.761 16.725 -3.751 1.00 0.00 2 GLN A O 20
ATOM 27036 N N . ASP A 1 3 ? -7.003 16.653 -5.869 1.00 0.00 3 ASP A N 20
ATOM 27037 C CA . ASP A 1 3 ? -7.950 15.628 -6.290 1.00 0.00 3 ASP A CA 20
ATOM 27038 C C . ASP A 1 3 ? -7.229 14.394 -6.825 1.00 0.00 3 ASP A C 20
ATOM 27039 O O . ASP A 1 3 ? -7.478 13.954 -7.947 1.00 0.00 3 ASP A O 20
ATOM 27048 N N . PRO A 1 4 ? -6.322 13.811 -6.023 1.00 0.00 4 PRO A N 20
ATOM 27049 C CA . PRO A 1 4 ? -5.571 12.615 -6.418 1.00 0.00 4 PRO A CA 20
ATOM 27050 C C . PRO A 1 4 ? -6.425 11.360 -6.313 1.00 0.00 4 PRO A C 20
ATOM 27051 O O . PRO A 1 4 ? -7.247 11.237 -5.406 1.00 0.00 4 PRO A O 20
ATOM 27062 N N . THR A 1 5 ? -6.238 10.426 -7.242 1.00 0.00 5 THR A N 20
ATOM 27063 C CA . THR A 1 5 ? -7.018 9.193 -7.221 1.00 0.00 5 THR A CA 20
ATOM 27064 C C . THR A 1 5 ? -6.142 7.966 -7.443 1.00 0.00 5 THR A C 20
ATOM 27065 O O . THR A 1 5 ? -5.850 7.595 -8.574 1.00 0.00 5 THR A O 20
ATOM 27076 N N . ILE A 1 6 ? -5.728 7.338 -6.352 1.00 0.00 6 ILE A N 20
ATOM 27077 C CA . ILE A 1 6 ? -4.893 6.153 -6.442 1.00 0.00 6 ILE A CA 20
ATOM 27078 C C . ILE A 1 6 ? -5.623 4.920 -5.921 1.00 0.00 6 ILE A C 20
ATOM 27079 O O . ILE A 1 6 ? -6.724 5.019 -5.383 1.00 0.00 6 ILE A O 20
ATOM 27095 N N . ASN A 1 7 ? -4.996 3.758 -6.086 1.00 0.00 7 ASN A N 20
ATOM 27096 C CA . ASN A 1 7 ? -5.570 2.491 -5.635 1.00 0.00 7 ASN A CA 20
ATOM 27097 C C . ASN A 1 7 ? -6.266 2.644 -4.290 1.00 0.00 7 ASN A C 20
ATOM 27098 O O . ASN A 1 7 ? -6.126 3.662 -3.613 1.00 0.00 7 ASN A O 20
ATOM 27109 N N . PRO A 1 8 ? -7.038 1.624 -3.894 1.00 0.00 8 PRO A N 20
ATOM 27110 C CA . PRO A 1 8 ? -7.776 1.643 -2.638 1.00 0.00 8 PRO A CA 20
ATOM 27111 C C . PRO A 1 8 ? -6.933 2.147 -1.475 1.00 0.00 8 PRO A C 20
ATOM 27112 O O . PRO A 1 8 ? -5.732 2.372 -1.616 1.00 0.00 8 PRO A O 20
ATOM 27123 N N . THR A 1 9 ? -7.572 2.338 -0.325 1.00 0.00 9 THR A N 20
ATOM 27124 C CA . THR A 1 9 ? -6.883 2.833 0.849 1.00 0.00 9 THR A CA 20
ATOM 27125 C C . THR A 1 9 ? -6.887 1.809 1.982 1.00 0.00 9 THR A C 20
ATOM 27126 O O . THR A 1 9 ? -6.454 2.111 3.093 1.00 0.00 9 THR A O 20
ATOM 27137 N N . SER A 1 10 ? -7.376 0.602 1.707 1.00 0.00 10 SER A N 20
ATOM 27138 C CA . SER A 1 10 ? -7.423 -0.435 2.731 1.00 0.00 10 SER A CA 20
ATOM 27139 C C . SER A 1 10 ? -7.575 -1.828 2.123 1.00 0.00 10 SER A C 20
ATOM 27140 O O . SER A 1 10 ? -8.388 -2.044 1.224 1.00 0.00 10 SER A O 20
ATOM 27148 N N . ILE A 1 11 ? -6.790 -2.771 2.638 1.00 0.00 11 ILE A N 20
ATOM 27149 C CA . ILE A 1 11 ? -6.821 -4.149 2.178 1.00 0.00 11 ILE A CA 20
ATOM 27150 C C . ILE A 1 11 ? -6.352 -5.089 3.285 1.00 0.00 11 ILE A C 20
ATOM 27151 O O . ILE A 1 11 ? -5.761 -4.648 4.271 1.00 0.00 11 ILE A O 20
ATOM 27167 N N . SER A 1 12 ? -6.620 -6.381 3.127 1.00 0.00 12 SER A N 20
ATOM 27168 C CA . SER A 1 12 ? -6.218 -7.363 4.129 1.00 0.00 12 SER A CA 20
ATOM 27169 C C . SER A 1 12 ? -5.731 -8.655 3.480 1.00 0.00 12 SER A C 20
ATOM 27170 O O . SER A 1 12 ? -6.320 -9.140 2.514 1.00 0.00 12 SER A O 20
ATOM 27178 N N . ALA A 1 13 ? -4.649 -9.202 4.023 1.00 0.00 13 ALA A N 20
ATOM 27179 C CA . ALA A 1 13 ? -4.071 -10.438 3.511 1.00 0.00 13 ALA A CA 20
ATOM 27180 C C . ALA A 1 13 ? -2.990 -10.959 4.452 1.00 0.00 13 ALA A C 20
ATOM 27181 O O . ALA A 1 13 ? -2.278 -10.180 5.088 1.00 0.00 13 ALA A O 20
AT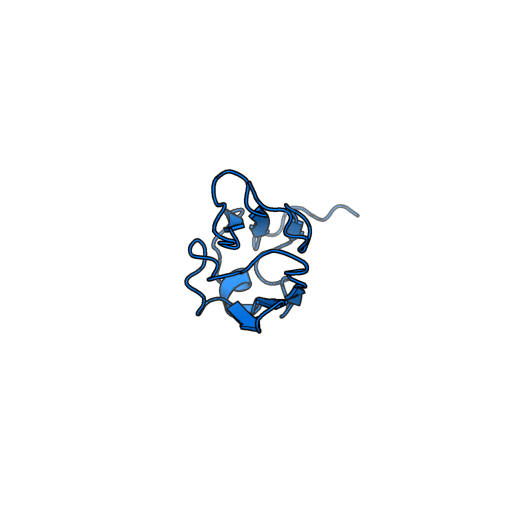OM 27188 N N . LYS A 1 14 ? -2.860 -12.278 4.538 1.00 0.00 14 LYS A N 20
ATOM 27189 C CA . LYS A 1 14 ? -1.851 -12.884 5.399 1.00 0.00 14 LYS A CA 20
ATOM 27190 C C . LYS A 1 14 ? -0.462 -12.639 4.821 1.00 0.00 14 LYS A C 20
ATOM 27191 O O . LYS A 1 14 ? -0.280 -12.643 3.605 1.00 0.00 14 LYS A O 20
ATOM 27210 N N . ALA A 1 15 ? 0.513 -12.410 5.687 1.00 0.00 15 ALA A N 20
ATOM 27211 C CA . ALA A 1 15 ? 1.861 -12.154 5.217 1.00 0.00 15 ALA A CA 20
ATOM 27212 C C . ALA A 1 15 ? 2.341 -13.285 4.338 1.00 0.00 15 ALA A C 20
ATOM 27213 O O . ALA A 1 15 ? 2.675 -14.374 4.800 1.00 0.00 15 ALA A O 20
ATOM 27220 N N . GLY A 1 16 ? 2.333 -13.000 3.051 1.00 0.00 16 GLY A N 20
ATOM 27221 C CA . GLY A 1 16 ? 2.723 -13.966 2.059 1.00 0.00 16 GLY A CA 20
ATOM 27222 C C . GLY A 1 16 ? 1.663 -14.059 0.994 1.00 0.00 16 GLY A C 20
ATOM 27223 O O . GLY A 1 16 ? 1.957 -14.114 -0.189 1.00 0.00 16 GLY A O 20
ATOM 27227 N N . SER A 1 17 ? 0.409 -14.012 1.424 1.00 0.00 17 SER A N 20
ATOM 27228 C CA . SER A 1 17 ? -0.704 -14.050 0.512 1.00 0.00 17 SER A CA 20
ATOM 27229 C C . SER A 1 17 ? -0.808 -12.723 -0.220 1.00 0.00 17 SER A C 20
ATOM 27230 O O . SER A 1 17 ? -1.826 -12.411 -0.840 1.00 0.00 17 SER A O 20
ATOM 27238 N N . PHE A 1 18 ? 0.249 -11.941 -0.129 1.00 0.00 18 PHE A N 20
ATOM 27239 C CA . PHE A 1 18 ? 0.301 -10.643 -0.745 1.00 0.00 18 PHE A CA 20
ATOM 27240 C C . PHE A 1 18 ? 1.008 -10.703 -2.081 1.00 0.00 18 PHE A C 20
ATOM 27241 O O . PHE A 1 18 ? 2.152 -10.279 -2.208 1.00 0.00 18 PHE A O 20
ATOM 27258 N N . ALA A 1 19 ? 0.319 -11.219 -3.078 1.00 0.00 19 ALA A N 20
ATOM 27259 C CA . ALA A 1 19 ? 0.893 -11.319 -4.413 1.00 0.00 19 ALA A CA 20
ATOM 27260 C C . ALA A 1 19 ? 1.058 -9.930 -5.014 1.00 0.00 19 ALA A C 20
ATOM 27261 O O . ALA A 1 19 ? 0.363 -8.994 -4.617 1.00 0.00 19 ALA A O 20
ATOM 27268 N N . ASP A 1 20 ? 1.991 -9.793 -5.957 1.00 0.00 20 ASP A N 20
ATOM 27269 C CA . ASP A 1 20 ? 2.248 -8.503 -6.597 1.00 0.00 20 ASP A CA 20
ATOM 27270 C C . ASP A 1 20 ? 0.957 -7.707 -6.741 1.00 0.00 20 ASP A C 20
ATOM 27271 O O . ASP A 1 20 ? 0.062 -8.090 -7.492 1.00 0.00 20 ASP A O 20
ATOM 27280 N N . THR A 1 21 ? 0.853 -6.604 -5.998 1.00 0.00 21 THR A N 20
ATOM 27281 C CA . THR A 1 21 ? -0.347 -5.783 -6.044 1.00 0.00 21 THR A CA 20
ATOM 27282 C C . THR A 1 21 ? -0.095 -4.461 -6.754 1.00 0.00 21 THR A C 20
ATOM 27283 O O . THR A 1 21 ? 0.460 -3.536 -6.175 1.00 0.00 21 THR A O 20
ATOM 27294 N N . LYS A 1 22 ? -0.519 -4.368 -8.007 1.00 0.00 22 LYS A N 20
ATOM 27295 C CA . LYS A 1 22 ? -0.333 -3.155 -8.775 1.00 0.00 22 LYS A CA 20
ATOM 27296 C C . LYS A 1 22 ? -1.215 -2.043 -8.239 1.00 0.00 22 LYS A C 20
ATOM 27297 O O . LYS A 1 22 ? -2.227 -2.283 -7.578 1.00 0.00 22 LYS A O 20
ATOM 27316 N N . ILE A 1 23 ? -0.799 -0.826 -8.519 1.00 0.00 23 ILE A N 20
ATOM 27317 C CA . ILE A 1 23 ? -1.505 0.359 -8.071 1.00 0.00 23 ILE A CA 20
ATOM 27318 C C . ILE A 1 23 ? -1.430 1.469 -9.114 1.00 0.00 23 ILE A C 20
ATOM 27319 O O . ILE A 1 23 ? -0.444 1.583 -9.840 1.00 0.00 23 ILE A O 20
ATOM 27335 N N . THR A 1 24 ? -2.483 2.279 -9.187 1.00 0.00 24 THR A N 20
ATOM 27336 C CA . THR A 1 24 ? -2.535 3.370 -10.151 1.00 0.00 24 THR A CA 20
ATOM 27337 C C . THR A 1 24 ? -2.787 4.708 -9.470 1.00 0.00 24 THR A C 20
ATOM 27338 O O . THR A 1 24 ? -3.920 5.052 -9.142 1.00 0.00 24 THR A O 20
ATOM 27349 N N . LEU A 1 25 ? -1.714 5.453 -9.263 1.00 0.00 25 LEU A N 20
ATOM 27350 C CA . LEU A 1 25 ? -1.784 6.743 -8.631 1.00 0.00 25 LEU A CA 20
ATOM 27351 C C . LEU A 1 25 ? -2.207 7.826 -9.621 1.00 0.00 25 LEU A C 20
ATOM 27352 O O . LEU A 1 25 ? -1.375 8.357 -10.357 1.00 0.00 25 LEU A O 20
ATOM 27368 N N . THR A 1 26 ? -3.495 8.163 -9.631 1.00 0.00 26 THR A N 20
ATOM 27369 C CA . THR A 1 26 ? -3.999 9.195 -10.534 1.00 0.00 26 THR A CA 20
ATOM 27370 C C . THR A 1 26 ? -3.493 10.567 -10.103 1.00 0.00 26 THR A C 20
ATOM 27371 O O . THR A 1 26 ? -3.884 11.080 -9.049 1.00 0.00 26 THR A O 20
ATOM 27382 N N . PRO A 1 27 ? -2.600 11.165 -10.917 1.00 0.00 27 PRO A N 20
ATOM 27383 C CA . PRO A 1 27 ? -2.001 12.475 -10.651 1.00 0.00 27 PRO A CA 20
ATOM 27384 C C . PRO A 1 27 ? -2.791 13.623 -11.248 1.00 0.00 27 PRO A C 20
ATOM 27385 O O . PRO A 1 27 ? -2.370 14.765 -11.169 1.00 0.00 27 PRO A O 20
ATOM 27396 N N . ASN A 1 28 ? -3.912 13.274 -11.867 1.00 0.00 28 ASN A N 20
ATOM 27397 C CA . ASN A 1 28 ? -4.804 14.197 -12.542 1.00 0.00 28 ASN A CA 20
ATOM 27398 C C . ASN A 1 28 ? -4.904 15.505 -11.796 1.00 0.00 28 ASN A C 20
ATOM 27399 O O . ASN A 1 28 ? -5.939 15.869 -11.236 1.00 0.00 28 ASN A O 20
ATOM 27410 N N . GLY A 1 29 ? -3.791 16.189 -11.808 1.00 0.00 29 GLY A N 20
ATOM 27411 C CA . GLY A 1 29 ? -3.668 17.474 -11.147 1.00 0.00 29 GLY A CA 20
ATOM 27412 C C . GLY A 1 29 ? -2.729 17.426 -9.958 1.00 0.00 29 GLY A C 20
ATOM 27413 O O . GLY A 1 29 ? -2.126 18.431 -9.584 1.00 0.00 29 GLY A O 20
ATOM 27417 N N . ASN A 1 30 ? -2.612 16.246 -9.367 1.00 0.00 30 ASN A N 20
ATOM 27418 C CA . ASN A 1 30 ? -1.751 16.032 -8.213 1.00 0.00 30 ASN A CA 20
ATOM 27419 C C . ASN A 1 30 ? -0.565 15.145 -8.577 1.00 0.00 30 ASN A C 20
ATOM 27420 O O . ASN A 1 30 ? -0.544 14.522 -9.639 1.00 0.00 30 ASN A O 20
ATOM 27431 N N . THR A 1 31 ? 0.413 15.090 -7.688 1.00 0.00 31 THR A N 20
ATOM 27432 C CA . THR A 1 31 ? 1.601 14.278 -7.913 1.00 0.00 31 THR A CA 20
ATOM 27433 C C . THR A 1 31 ? 1.919 13.431 -6.688 1.00 0.00 31 THR A C 20
ATOM 27434 O O . THR A 1 31 ? 1.499 13.744 -5.573 1.00 0.00 31 THR A O 20
ATOM 27445 N N . PHE A 1 32 ? 2.666 12.355 -6.903 1.00 0.00 32 PHE A N 20
ATOM 27446 C CA . PHE A 1 32 ? 3.048 11.456 -5.821 1.00 0.00 32 PHE A CA 20
ATOM 27447 C C . PHE A 1 32 ? 4.566 11.337 -5.730 1.00 0.00 32 PHE A C 20
ATOM 27448 O O . PHE A 1 32 ? 5.275 11.548 -6.714 1.00 0.00 32 PHE A O 20
ATOM 27465 N N . ASN A 1 33 ? 5.063 10.998 -4.544 1.00 0.00 33 ASN A N 20
ATOM 27466 C CA . ASN A 1 33 ? 6.496 10.853 -4.329 1.00 0.00 33 ASN A CA 20
ATOM 27467 C C . ASN A 1 33 ? 6.854 9.419 -3.947 1.00 0.00 33 ASN A C 20
ATOM 27468 O O . ASN A 1 33 ? 7.508 8.709 -4.711 1.00 0.00 33 ASN A O 20
ATOM 27479 N N . GLY A 1 34 ? 6.424 9.004 -2.762 1.00 0.00 34 GLY A N 20
ATOM 27480 C CA . GLY A 1 34 ? 6.712 7.657 -2.299 1.00 0.00 34 GLY A CA 20
ATOM 27481 C C . GLY A 1 34 ? 6.008 7.325 -0.999 1.00 0.00 34 GLY A C 20
ATOM 27482 O O . GLY A 1 34 ? 5.428 8.200 -0.357 1.00 0.00 34 GLY A O 20
ATOM 27486 N N . ILE A 1 35 ? 6.065 6.055 -0.604 1.00 0.00 35 ILE A N 20
ATOM 27487 C CA . ILE A 1 35 ? 5.438 5.612 0.630 1.00 0.00 35 ILE A CA 20
ATOM 27488 C C . ILE A 1 35 ? 6.492 5.356 1.691 1.00 0.00 35 ILE A C 20
ATOM 27489 O O . ILE A 1 35 ? 7.103 4.288 1.740 1.00 0.00 35 ILE A O 20
ATOM 27505 N N . SER A 1 36 ? 6.703 6.344 2.542 1.00 0.00 36 SER A N 20
ATOM 27506 C CA . SER A 1 36 ? 7.693 6.238 3.610 1.00 0.00 36 SER A CA 20
ATOM 27507 C C . SER A 1 36 ? 7.300 5.151 4.588 1.00 0.00 36 SER A C 20
ATOM 27508 O O . SER A 1 36 ? 8.159 4.492 5.174 1.00 0.00 36 SER A O 20
ATOM 27516 N N . GLU A 1 37 ? 6.003 4.933 4.736 1.00 0.00 37 GLU A N 20
ATOM 27517 C CA . GLU A 1 37 ? 5.522 3.889 5.610 1.00 0.00 37 GLU A CA 20
ATOM 27518 C C . GLU A 1 37 ? 6.231 2.595 5.240 1.00 0.00 37 GLU A C 20
ATOM 27519 O O . GLU A 1 37 ? 6.430 1.710 6.071 1.00 0.00 37 GLU A O 20
ATOM 27531 N N . LEU A 1 38 ? 6.630 2.522 3.972 1.00 0.00 38 LEU A N 20
ATOM 27532 C CA . LEU A 1 38 ? 7.345 1.383 3.440 1.00 0.00 38 LEU A CA 20
ATOM 27533 C C . LEU A 1 38 ? 8.311 1.841 2.350 1.00 0.00 38 LEU A C 20
ATOM 27534 O O . LEU A 1 38 ? 7.928 1.989 1.188 1.00 0.00 38 LEU A O 20
ATOM 27550 N N . GLN A 1 39 ? 9.556 2.087 2.754 1.00 0.00 39 GLN A N 20
ATOM 27551 C CA . GLN A 1 39 ? 10.602 2.557 1.874 1.00 0.00 39 GLN A CA 20
ATOM 27552 C C . GLN A 1 39 ? 10.414 2.032 0.474 1.00 0.00 39 GLN A C 20
ATOM 27553 O O . GLN A 1 39 ? 10.843 0.937 0.117 1.00 0.00 39 GLN A O 20
ATOM 27567 N N . SER A 1 40 ? 9.743 2.878 -0.266 1.00 0.00 40 SER A N 20
ATOM 27568 C CA . SER A 1 40 ? 9.384 2.681 -1.679 1.00 0.00 40 SER A CA 20
ATOM 27569 C C . SER A 1 40 ? 9.930 1.387 -2.262 1.00 0.00 40 SER A C 20
ATOM 27570 O O . SER A 1 40 ? 9.233 0.687 -2.989 1.00 0.00 40 SER A O 20
ATOM 27578 N N . SER A 1 41 ? 11.170 1.076 -1.939 1.00 0.00 41 SER A N 20
ATOM 27579 C CA . SER A 1 41 ? 11.796 -0.142 -2.433 1.00 0.00 41 SER A CA 20
ATOM 27580 C C . SER A 1 41 ? 10.876 -1.344 -2.202 1.00 0.00 41 SER A C 20
ATOM 27581 O O . SER A 1 41 ? 10.972 -2.358 -2.895 1.00 0.00 41 SER A O 20
ATOM 27589 N N . GLN A 1 42 ? 9.984 -1.216 -1.219 1.00 0.00 42 GLN A N 20
ATOM 27590 C CA . GLN A 1 42 ? 9.043 -2.263 -0.878 1.00 0.00 42 GLN A CA 20
ATOM 27591 C C . GLN A 1 42 ? 8.133 -2.597 -2.059 1.00 0.00 42 GLN A C 20
ATOM 27592 O O . GLN A 1 42 ? 7.661 -3.728 -2.212 1.00 0.00 42 GLN A O 20
ATOM 27606 N N . TYR A 1 43 ? 7.892 -1.595 -2.885 1.00 0.00 43 TYR A N 20
ATOM 27607 C CA . TYR A 1 43 ? 7.044 -1.746 -4.059 1.00 0.00 43 TYR A CA 20
ATOM 27608 C C . TYR A 1 43 ? 7.782 -1.331 -5.324 1.00 0.00 43 TYR A C 20
ATOM 27609 O O . TYR A 1 43 ? 8.994 -1.124 -5.322 1.00 0.00 43 TYR A O 20
ATOM 27627 N N . THR A 1 44 ? 7.024 -1.225 -6.398 1.00 0.00 44 THR A N 20
ATOM 27628 C CA . THR A 1 44 ? 7.546 -0.845 -7.694 1.00 0.00 44 THR A CA 20
ATOM 27629 C C . THR A 1 44 ? 6.837 0.395 -8.185 1.00 0.00 44 THR A C 20
ATOM 27630 O O . THR A 1 44 ? 5.823 0.323 -8.882 1.00 0.00 44 THR A O 20
ATOM 27641 N N . LYS A 1 45 ? 7.372 1.534 -7.793 1.00 0.00 45 LYS A N 20
ATOM 27642 C CA . LYS A 1 45 ? 6.803 2.824 -8.162 1.00 0.00 45 LYS A CA 20
ATOM 27643 C C . LYS A 1 45 ? 6.976 3.086 -9.654 1.00 0.00 45 LYS A C 20
ATOM 27644 O O . LYS A 1 45 ? 7.823 2.480 -10.311 1.00 0.00 45 LYS A O 20
ATOM 27663 N N . GLY A 1 46 ? 6.165 3.996 -10.174 1.00 0.00 46 GLY A N 20
ATOM 27664 C CA . GLY A 1 46 ? 6.229 4.338 -11.578 1.00 0.00 46 GLY A CA 20
ATOM 27665 C C . GLY A 1 46 ? 5.398 5.562 -11.903 1.00 0.00 46 GLY A C 20
ATOM 27666 O O . GLY A 1 46 ? 4.286 5.443 -12.419 1.00 0.00 46 GLY A O 20
ATOM 27670 N N . THR A 1 47 ? 5.946 6.741 -11.593 1.00 0.00 47 THR A N 20
ATOM 27671 C CA . THR A 1 47 ? 5.267 8.019 -11.841 1.00 0.00 47 THR A CA 20
ATOM 27672 C C . THR A 1 47 ? 3.779 7.830 -12.114 1.00 0.00 47 THR A C 20
ATOM 27673 O O . THR A 1 47 ? 3.380 7.496 -13.230 1.00 0.00 47 THR A O 20
ATOM 27684 N N . ASN A 1 48 ? 2.962 8.046 -11.088 1.00 0.00 48 ASN A N 20
ATOM 27685 C CA . ASN A 1 48 ? 1.512 7.900 -11.207 1.00 0.00 48 ASN A CA 20
ATOM 27686 C C . ASN A 1 48 ? 1.090 6.445 -11.022 1.00 0.00 48 ASN A C 20
ATOM 27687 O O . ASN A 1 48 ? -0.096 6.136 -11.018 1.00 0.00 48 ASN A O 20
ATOM 27698 N N . GLU A 1 49 ? 2.067 5.555 -10.867 1.00 0.00 49 GLU A N 20
ATOM 27699 C CA . GLU A 1 49 ? 1.784 4.137 -10.680 1.00 0.00 49 GLU A CA 20
ATOM 27700 C C . GLU A 1 49 ? 2.731 3.517 -9.659 1.00 0.00 49 GLU A C 20
ATOM 27701 O O . GLU A 1 49 ? 3.794 4.062 -9.368 1.00 0.00 49 GLU A O 20
ATOM 27713 N N . VAL A 1 50 ? 2.333 2.372 -9.119 1.00 0.00 50 VAL A N 20
ATOM 27714 C CA . VAL A 1 50 ? 3.132 1.660 -8.131 1.00 0.00 50 VAL A CA 20
ATOM 27715 C C . VAL A 1 50 ? 2.673 0.211 -8.022 1.00 0.00 50 VAL A C 20
ATOM 27716 O O . VAL A 1 50 ? 1.508 -0.088 -8.266 1.00 0.00 50 VAL A O 20
ATOM 27729 N N . THR A 1 51 ? 3.590 -0.680 -7.668 1.00 0.00 51 THR A N 20
ATOM 27730 C CA . THR A 1 51 ? 3.242 -2.093 -7.552 1.00 0.00 51 THR A CA 20
ATOM 27731 C C . THR A 1 51 ? 3.858 -2.751 -6.315 1.00 0.00 51 THR A C 20
ATOM 27732 O O . THR A 1 51 ? 5.075 -2.811 -6.169 1.00 0.00 51 THR A O 20
ATOM 27743 N N . LEU A 1 52 ? 2.999 -3.271 -5.445 1.00 0.00 52 LEU A N 20
ATOM 27744 C CA . LEU A 1 52 ? 3.437 -3.952 -4.237 1.00 0.00 52 LEU A CA 20
ATOM 27745 C C . LEU A 1 52 ? 4.119 -5.255 -4.607 1.00 0.00 52 LEU A C 20
ATOM 27746 O O . LEU A 1 52 ? 3.590 -6.022 -5.410 1.00 0.00 52 LEU A O 20
ATOM 27762 N N . LEU A 1 53 ? 5.290 -5.511 -4.040 1.00 0.00 53 LEU A N 20
ATOM 27763 C CA . LEU A 1 53 ? 5.995 -6.735 -4.363 1.00 0.00 53 LEU A CA 20
ATOM 27764 C C . LEU A 1 53 ? 5.841 -7.784 -3.265 1.00 0.00 53 LEU A C 20
ATOM 27765 O O . LEU A 1 53 ? 6.413 -7.667 -2.184 1.00 0.00 53 LEU A O 20
ATOM 27781 N N . ALA A 1 54 ? 5.066 -8.819 -3.570 1.00 0.00 54 ALA A N 20
ATOM 27782 C CA . ALA A 1 54 ? 4.806 -9.915 -2.640 1.00 0.00 54 ALA A CA 20
ATOM 27783 C C . ALA A 1 54 ? 6.027 -10.295 -1.802 1.00 0.00 54 ALA A C 20
ATOM 27784 O O . ALA A 1 54 ? 5.886 -10.939 -0.763 1.00 0.00 54 ALA A O 20
ATOM 27791 N N . SER A 1 55 ? 7.215 -9.909 -2.243 1.00 0.00 55 SER A N 20
ATOM 27792 C CA . SER A 1 55 ? 8.430 -10.230 -1.506 1.00 0.00 55 SER A CA 20
ATOM 27793 C C . SER A 1 55 ? 8.495 -9.434 -0.215 1.00 0.00 55 SER A C 20
ATOM 27794 O O . SER A 1 55 ? 8.730 -9.985 0.856 1.00 0.00 55 SER A O 20
ATOM 27802 N N . TYR A 1 56 ? 8.266 -8.135 -0.327 1.00 0.00 56 TYR A N 20
ATOM 27803 C CA . TYR A 1 56 ? 8.275 -7.258 0.822 1.00 0.00 56 TYR A CA 20
ATOM 27804 C C . TYR A 1 56 ? 7.067 -7.553 1.687 1.00 0.00 56 TYR A C 20
ATOM 27805 O O . TYR A 1 56 ? 7.175 -7.931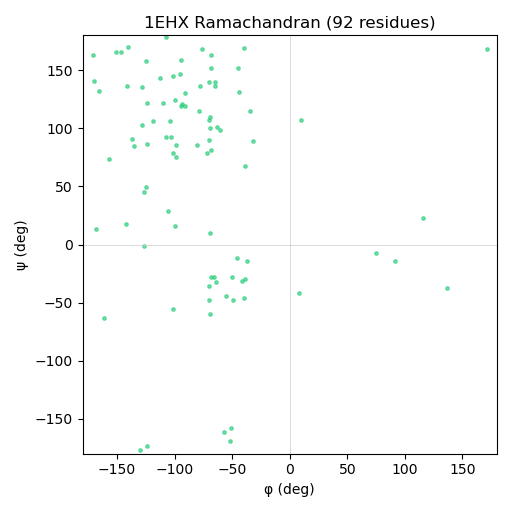 2.855 1.00 0.00 56 TYR A O 20
ATOM 27823 N N . LEU A 1 57 ? 5.910 -7.370 1.078 1.00 0.00 57 LEU A N 20
ATOM 27824 C CA . LEU A 1 57 ? 4.641 -7.608 1.743 1.00 0.00 57 LEU A CA 20
ATOM 27825 C C . LEU A 1 57 ? 4.667 -8.930 2.498 1.00 0.00 57 LEU A C 20
ATOM 27826 O O . LEU A 1 57 ? 4.226 -9.011 3.645 1.00 0.00 57 LEU A O 20
ATOM 27842 N N . ASN A 1 58 ? 5.195 -9.966 1.854 1.00 0.00 58 ASN A N 20
ATOM 27843 C CA . ASN A 1 58 ? 5.282 -11.275 2.479 1.00 0.00 58 ASN A CA 20
ATOM 27844 C C . ASN A 1 58 ? 6.237 -11.237 3.669 1.00 0.00 58 ASN A C 20
ATOM 27845 O O . ASN A 1 58 ? 6.110 -12.025 4.607 1.00 0.00 58 ASN A O 20
ATOM 27856 N N . THR A 1 59 ? 7.197 -10.320 3.615 1.00 0.00 59 THR A N 20
ATOM 27857 C CA . THR A 1 59 ? 8.183 -10.177 4.679 1.00 0.00 59 THR A CA 20
ATOM 27858 C C . THR A 1 59 ? 7.621 -9.393 5.856 1.00 0.00 59 THR A C 20
ATOM 27859 O O . THR A 1 59 ? 8.070 -9.556 6.991 1.00 0.00 59 THR A O 20
ATOM 27870 N N . LEU A 1 60 ? 6.640 -8.539 5.582 1.00 0.00 60 LEU A N 20
ATOM 27871 C CA . LEU A 1 60 ? 6.020 -7.722 6.626 1.00 0.00 60 LEU A CA 20
ATOM 27872 C C . LEU A 1 60 ? 5.863 -8.513 7.925 1.00 0.00 60 LEU A C 20
ATOM 27873 O O . LEU A 1 60 ? 5.827 -9.743 7.915 1.00 0.00 60 LEU A O 20
ATOM 27889 N N . PRO A 1 61 ? 5.778 -7.807 9.063 1.00 0.00 61 PRO A N 20
ATOM 27890 C CA . PRO A 1 61 ? 5.639 -8.434 10.383 1.00 0.00 61 PRO A CA 20
ATOM 27891 C C . PRO A 1 61 ? 4.415 -9.337 10.492 1.00 0.00 61 PRO A C 20
ATOM 27892 O O . PRO A 1 61 ? 3.705 -9.569 9.514 1.00 0.00 61 PRO A O 20
ATOM 27903 N N . GLU A 1 62 ? 4.188 -9.841 11.702 1.00 0.00 62 GLU A N 20
ATOM 27904 C CA . GLU A 1 62 ? 3.060 -10.726 11.976 1.00 0.00 62 GLU A CA 20
ATOM 27905 C C . GLU A 1 62 ? 1.744 -9.978 11.922 1.00 0.00 62 GLU A C 20
ATOM 27906 O O . GLU A 1 62 ? 1.664 -8.873 11.395 1.00 0.00 62 GLU A O 20
ATOM 27918 N N . ASN A 1 63 ? 0.711 -10.621 12.457 1.00 0.00 63 ASN A N 20
ATOM 27919 C CA . ASN A 1 63 ? -0.627 -10.080 12.475 1.00 0.00 63 ASN A CA 20
ATOM 27920 C C . ASN A 1 63 ? -0.637 -8.578 12.743 1.00 0.00 63 ASN A C 20
ATOM 27921 O O . ASN A 1 63 ? -1.045 -8.129 13.816 1.00 0.00 63 ASN A O 20
ATOM 27932 N N . THR A 1 64 ? -0.187 -7.811 11.760 1.00 0.00 64 THR A N 20
ATOM 27933 C CA . THR A 1 64 ? -0.143 -6.359 11.876 1.00 0.00 64 THR A CA 20
ATOM 27934 C C . THR A 1 64 ? -0.893 -5.710 10.721 1.00 0.00 64 THR A C 20
ATOM 27935 O O . THR A 1 64 ? -1.201 -6.362 9.727 1.00 0.00 64 THR A O 20
ATOM 27946 N N . THR A 1 65 ? -1.184 -4.423 10.859 1.00 0.00 65 THR A N 20
ATOM 27947 C CA . THR A 1 65 ? -1.900 -3.690 9.825 1.00 0.00 65 THR A CA 20
ATOM 27948 C C . THR A 1 65 ? -1.063 -2.531 9.301 1.00 0.00 65 THR A C 20
ATOM 27949 O O . THR A 1 65 ? -1.226 -1.390 9.732 1.00 0.00 65 THR A O 20
ATOM 27960 N N . LYS A 1 66 ? -0.175 -2.830 8.364 1.00 0.00 66 LYS A N 20
ATOM 27961 C CA . LYS A 1 66 ? 0.672 -1.820 7.776 1.00 0.00 66 LYS A CA 20
ATOM 27962 C C . LYS A 1 66 ? -0.144 -0.827 6.977 1.00 0.00 66 LYS A C 20
ATOM 27963 O O . LYS A 1 66 ? -1.348 -1.004 6.790 1.00 0.00 66 LYS A O 20
ATOM 27982 N N . THR A 1 67 ? 0.506 0.219 6.514 1.00 0.00 67 THR A N 20
ATOM 27983 C CA . THR A 1 67 ? -0.167 1.244 5.738 1.00 0.00 67 THR A CA 20
ATOM 27984 C C . THR A 1 67 ? 0.739 1.826 4.667 1.00 0.00 67 THR A C 20
ATOM 27985 O O . THR A 1 67 ? 1.889 2.171 4.932 1.00 0.00 67 THR A O 20
ATOM 27996 N N . LEU A 1 68 ? 0.206 1.942 3.459 1.00 0.00 68 LEU A N 20
ATOM 27997 C CA . LEU A 1 68 ? 0.934 2.493 2.338 1.00 0.00 68 LEU A CA 20
ATOM 27998 C C . LEU A 1 68 ? 0.601 3.971 2.192 1.00 0.00 68 LEU A C 20
ATOM 27999 O O . LEU A 1 68 ? -0.165 4.359 1.315 1.00 0.00 68 LEU A O 20
ATOM 28015 N N . THR A 1 69 ? 1.176 4.787 3.069 1.00 0.00 69 THR A N 20
ATOM 28016 C CA . THR A 1 69 ? 0.929 6.219 3.041 1.00 0.00 69 THR A CA 20
ATOM 28017 C C . THR A 1 69 ? 1.580 6.844 1.816 1.00 0.00 69 THR A C 20
ATOM 28018 O O . THR A 1 69 ? 2.736 7.268 1.863 1.00 0.00 69 THR A O 20
ATOM 28029 N N . PHE A 1 70 ? 0.836 6.895 0.718 1.00 0.00 70 PHE A N 20
ATOM 28030 C CA . PHE A 1 70 ? 1.350 7.465 -0.511 1.00 0.00 70 PHE A CA 20
ATOM 28031 C C . PHE A 1 70 ? 1.506 8.976 -0.372 1.00 0.00 70 PHE A C 20
ATOM 28032 O O . PHE A 1 70 ? 0.524 9.716 -0.364 1.00 0.00 70 PHE A O 20
ATOM 28049 N N . ASP A 1 71 ? 2.749 9.430 -0.251 1.00 0.00 71 ASP A N 20
ATOM 28050 C CA . ASP A 1 71 ? 3.018 10.852 -0.099 1.00 0.00 71 ASP A CA 20
ATOM 28051 C C . ASP A 1 71 ? 2.708 11.607 -1.380 1.00 0.00 71 ASP A C 20
ATOM 28052 O O . ASP A 1 71 ? 3.498 11.622 -2.324 1.00 0.00 71 ASP A O 20
ATOM 28061 N N . PHE A 1 72 ? 1.552 12.242 -1.389 1.00 0.00 72 PHE A N 20
ATOM 28062 C CA . PHE A 1 72 ? 1.102 13.023 -2.532 1.00 0.00 72 PHE A CA 20
ATOM 28063 C C . PHE A 1 72 ? 1.326 14.507 -2.276 1.00 0.00 72 PHE A C 20
ATOM 28064 O O . PHE A 1 72 ? 0.600 15.356 -2.791 1.00 0.00 72 PHE A O 20
ATOM 28081 N N . GLY A 1 73 ? 2.335 14.810 -1.468 1.00 0.00 73 GLY A N 20
ATOM 28082 C CA . GLY A 1 73 ? 2.644 16.183 -1.147 1.00 0.00 73 GLY A CA 20
ATOM 28083 C C . GLY A 1 73 ? 1.836 16.705 0.022 1.00 0.00 73 GLY A C 20
ATOM 28084 O O . GLY A 1 73 ? 2.228 17.671 0.673 1.00 0.00 73 GLY A O 20
ATOM 28088 N N . VAL A 1 74 ? 0.698 16.065 0.285 1.00 0.00 74 VAL A N 20
ATOM 28089 C CA . VAL A 1 74 ? -0.161 16.472 1.388 1.00 0.00 74 VAL A CA 20
ATOM 28090 C C . VAL A 1 74 ? 0.000 15.543 2.585 1.00 0.00 74 VAL A C 20
ATOM 28091 O O . VAL A 1 74 ? 0.167 15.997 3.718 1.00 0.00 74 VAL A O 20
ATOM 28104 N N . GLY A 1 75 ? -0.054 14.239 2.330 1.00 0.00 75 GLY A N 20
ATOM 28105 C CA . GLY A 1 75 ? 0.084 13.267 3.400 1.00 0.00 75 GLY A CA 20
ATOM 28106 C C . GLY A 1 75 ? -1.166 13.115 4.229 1.00 0.00 75 GLY A C 20
ATOM 28107 O O . GLY A 1 75 ? -1.721 12.023 4.345 1.00 0.00 75 GLY A O 20
ATOM 28111 N N . THR A 1 76 ? -1.606 14.218 4.805 1.00 0.00 76 THR A N 20
ATOM 28112 C CA . THR A 1 76 ? -2.803 14.229 5.640 1.00 0.00 76 THR A CA 20
ATOM 28113 C C . THR A 1 76 ? -3.984 13.580 4.924 1.00 0.00 76 THR A C 20
ATOM 28114 O O . THR A 1 76 ? -4.475 12.531 5.342 1.00 0.00 76 THR A O 20
ATOM 28125 N N . LYS A 1 77 ? -4.439 14.210 3.846 1.00 0.00 77 LYS A N 20
ATOM 28126 C CA . LYS A 1 77 ? -5.562 13.699 3.079 1.00 0.00 77 LYS A CA 20
ATOM 28127 C C . LYS A 1 77 ? -5.097 12.744 1.985 1.00 0.00 77 LYS A C 20
ATOM 28128 O O . LYS A 1 77 ? -5.864 12.391 1.088 1.00 0.00 77 LYS A O 20
ATOM 28147 N N . ASN A 1 78 ? -3.838 12.330 2.064 1.00 0.00 78 ASN A N 20
ATOM 28148 C CA . ASN A 1 78 ? -3.273 11.415 1.079 1.00 0.00 78 ASN A CA 20
ATOM 28149 C C . ASN A 1 78 ? -3.903 10.026 1.201 1.00 0.00 78 ASN A C 20
ATOM 28150 O O . ASN A 1 78 ? -4.420 9.653 2.256 1.00 0.00 78 ASN A O 20
ATOM 28161 N N . PRO A 1 79 ? -3.862 9.238 0.116 1.00 0.00 79 PRO A N 20
ATOM 28162 C CA . PRO A 1 79 ? -4.427 7.895 0.102 1.00 0.00 79 PRO A CA 20
ATOM 28163 C C . PRO A 1 79 ? -3.558 6.894 0.858 1.00 0.00 79 PRO A C 20
ATOM 28164 O O . PRO A 1 79 ? -2.599 6.340 0.316 1.00 0.00 79 PRO A O 20
ATOM 28175 N N . LYS A 1 80 ? -3.909 6.662 2.120 1.00 0.00 80 LYS A N 20
ATOM 28176 C CA . LYS A 1 80 ? -3.179 5.719 2.958 1.00 0.00 80 LYS A CA 20
ATOM 28177 C C . LYS A 1 80 ? -3.718 4.310 2.739 1.00 0.00 80 LYS A C 20
ATOM 28178 O O . LYS A 1 80 ? -4.820 3.980 3.177 1.00 0.00 80 LYS A O 20
ATOM 28197 N N . LEU A 1 81 ? -2.947 3.487 2.041 1.00 0.00 81 LEU A N 20
ATOM 28198 C CA . LEU A 1 81 ? -3.357 2.120 1.743 1.00 0.00 81 LEU A CA 20
ATOM 28199 C C . LEU A 1 81 ? -3.021 1.176 2.894 1.00 0.00 81 LEU A C 20
ATOM 28200 O O . LEU A 1 81 ? -1.957 0.562 2.916 1.00 0.00 81 LEU A O 20
ATOM 28216 N N . THR A 1 82 ? -3.940 1.060 3.852 1.00 0.00 82 THR A N 20
ATOM 28217 C CA . THR A 1 82 ? -3.726 0.197 5.011 1.00 0.00 82 THR A CA 20
ATOM 28218 C C . THR A 1 82 ? -3.742 -1.273 4.622 1.00 0.00 82 THR A C 20
ATOM 28219 O O . THR A 1 82 ? -4.765 -1.807 4.195 1.00 0.00 82 THR A O 20
ATOM 28230 N N . ILE A 1 83 ? -2.590 -1.921 4.777 1.00 0.00 83 ILE A N 20
ATOM 28231 C CA . ILE A 1 83 ? -2.448 -3.334 4.449 1.00 0.00 83 ILE A CA 20
ATOM 28232 C C . ILE A 1 83 ? -2.417 -4.183 5.723 1.00 0.00 83 ILE A C 20
ATOM 28233 O O . ILE A 1 83 ? -1.557 -3.999 6.593 1.00 0.00 83 ILE A O 20
ATOM 28249 N N . THR A 1 84 ? -3.370 -5.108 5.834 1.00 0.00 84 THR A N 20
ATOM 28250 C CA . THR A 1 84 ? -3.459 -5.973 7.004 1.00 0.00 84 THR A CA 20
ATOM 28251 C C . THR A 1 84 ? -2.690 -7.272 6.796 1.00 0.00 84 THR A C 20
ATOM 28252 O O . THR A 1 84 ? -3.146 -8.167 6.088 1.00 0.00 84 THR A O 20
ATOM 28263 N N . VAL A 1 85 ? -1.527 -7.370 7.428 1.00 0.00 85 VAL A N 20
ATOM 28264 C CA . VAL A 1 85 ? -0.700 -8.567 7.324 1.00 0.00 85 VAL A CA 20
ATOM 28265 C C . VAL A 1 85 ? -1.090 -9.579 8.389 1.00 0.00 85 VAL A C 20
ATOM 28266 O O . VAL A 1 85 ? -0.755 -9.421 9.565 1.00 0.00 85 VAL A O 20
ATOM 28279 N N . LEU A 1 86 ? -1.798 -10.619 7.975 1.00 0.00 86 LEU A N 20
ATOM 28280 C CA . LEU A 1 86 ? -2.236 -11.665 8.891 1.00 0.00 86 LEU A CA 20
ATOM 28281 C C . LEU A 1 86 ? -1.092 -12.621 9.211 1.00 0.00 86 LEU A C 20
ATOM 28282 O O . LEU A 1 86 ? -0.112 -12.704 8.468 1.00 0.00 86 LEU A O 20
ATOM 28298 N N . PRO A 1 87 ? -1.198 -13.359 10.328 1.00 0.00 87 PRO A N 20
ATOM 28299 C CA . PRO A 1 87 ? -0.168 -14.311 10.748 1.00 0.00 87 PRO A CA 20
ATOM 28300 C C . PRO A 1 87 ? -0.158 -15.571 9.892 1.00 0.00 87 PRO A C 20
ATOM 28301 O O . PRO A 1 87 ? -1.198 -16.192 9.669 1.00 0.00 87 PRO A O 20
ATOM 28312 N N . LYS A 1 88 ? 1.021 -15.944 9.413 1.00 0.00 88 LYS A N 20
ATOM 28313 C CA . LYS A 1 88 ? 1.170 -17.134 8.577 1.00 0.00 88 LYS A CA 20
ATOM 28314 C C . LYS A 1 88 ? 0.359 -18.298 9.139 1.00 0.00 88 LYS A C 20
ATOM 28315 O O . LYS A 1 88 ? -0.010 -18.301 10.312 1.00 0.00 88 LYS A O 20
ATOM 28334 N N . ASP A 1 89 ? 0.089 -19.287 8.292 1.00 0.00 89 ASP A N 20
ATOM 28335 C CA . ASP A 1 89 ? -0.669 -20.453 8.695 1.00 0.00 89 ASP A CA 20
ATOM 28336 C C . ASP A 1 89 ? 0.132 -21.324 9.654 1.00 0.00 89 ASP A C 20
ATOM 28337 O O . ASP A 1 89 ? 1.141 -21.918 9.271 1.00 0.00 89 ASP A O 20
ATOM 28346 N N . ILE A 1 90 ? -0.313 -21.395 10.902 1.00 0.00 90 ILE A N 20
ATOM 28347 C CA . ILE A 1 90 ? 0.361 -22.192 11.917 1.00 0.00 90 ILE A CA 20
ATOM 28348 C C . ILE A 1 90 ? -0.466 -23.409 12.304 1.00 0.00 90 ILE A C 20
ATOM 28349 O O . ILE A 1 90 ? -1.665 -23.470 12.022 1.00 0.00 90 ILE A O 20
ATOM 28365 N N . PRO A 1 91 ? 0.158 -24.400 12.956 1.00 0.00 91 PRO A N 20
ATOM 28366 C CA . PRO A 1 91 ? -0.520 -25.624 13.385 1.00 0.00 91 PRO A CA 20
ATOM 28367 C C . PRO A 1 91 ? -1.506 -25.371 14.519 1.00 0.00 91 PRO A C 20
ATOM 28368 O O . PRO A 1 91 ? -1.132 -24.882 15.586 1.00 0.00 91 PRO A O 20
ATOM 28379 N N . GLY A 1 92 ? -2.772 -25.703 14.283 1.00 0.00 92 GLY A N 20
ATOM 28380 C CA . GLY A 1 92 ? -3.793 -25.504 15.295 1.00 0.00 92 GLY A CA 20
ATOM 28381 C C . GLY A 1 92 ? -4.835 -24.487 14.873 1.00 0.00 92 GLY A C 20
ATOM 28382 O O . GLY A 1 92 ? -5.484 -23.867 15.716 1.00 0.00 92 GLY A O 20
ATOM 28386 N N . LEU A 1 93 ? -4.997 -24.313 13.566 1.00 0.00 93 LEU A N 20
ATOM 28387 C CA . LEU A 1 93 ? -5.967 -23.364 13.034 1.00 0.00 93 LEU A CA 20
ATOM 28388 C C . LEU A 1 93 ? -7.261 -24.071 12.643 1.00 0.00 93 LEU A C 20
ATOM 28389 O O . LEU A 1 93 ? -7.337 -24.715 11.599 1.00 0.00 93 LEU A O 20
ATOM 28405 N N . GLU A 1 94 ? -8.275 -23.946 13.493 1.00 0.00 94 GLU A N 20
ATOM 28406 C CA . GLU A 1 94 ? -9.567 -24.573 13.239 1.00 0.00 94 GLU A CA 20
ATOM 28407 C C . GLU A 1 94 ? -10.705 -23.574 13.428 1.00 0.00 94 GLU A C 20
ATOM 28408 O O . GLU A 1 94 ? -11.253 -23.511 14.548 1.00 0.00 94 GLU A O 20
#

B-factor: mean 1.0, std 0.0, range [1.0, 1.0]

CATH classification: 2.60.40.10

InterPro domains:
  IPR001956 Carbohydrate-binding module 3 [PF00942] (34-184)
  IPR001956 Carbohydrate-binding module 3 [PS51172] (29-188)
  IPR001956 Carbohydrate-binding module 3 [SM01067] (35-125)
  IPR002102 Cellulosome anchoring protein, cohesin domain [PF00963] (289-425)
  IPR002102 Cellulosome anchoring protein, cohesin domain [PF00963] (436-572)
  IPR002102 Cellulosome anchoring protein, cohesin domain [PF00963] (583-719)
  IPR002102 Cellulosome anchoring protein, cohesin domain [PF00963] (730-866)
  IPR002102 Cellulosome anchoring protein, cohesin domain [PF00963] (877-1013)
  IPR002102 Cellulosome anchoring protein, cohesin domain [PF00963] (1024-1160)
  IPR002102 Cellulosome anchoring protein, cohesin domain [PF00963] (1171-1307)
  IPR002102 Cellulosome anchoring protein, cohesin domain [PF00963] (1409-1543)
  IPR005102 Carbohydrate binding X2 domain [PF03442] (208-276)
  IPR005102 Carbohydrate binding X2 domain [PF03442] (1319-1394)
  IPR008965 CBM2/CBM3, carbohydrate-binding domain superfamily [SSF49384] (31-187)
  IPR008965 CBM2/CBM3, carbohydrate-binding domain superfamily [SSF49384] (284-431)
  IPR008965 CBM2/CBM3, carbohydrate-binding domain superfamily [SSF49384] (431-578)
  IPR008965 CBM2/CBM3, carbohydrate-binding domain superfamily [SSF49384] (578-725)
  IPR008965 CBM2/CBM3, carbohydrate-binding domain superfamily [SSF49384] (725-869)
  IPR008965 CBM2/CBM3, carbohydrate-binding domain superfamily [SSF49384] (872-1016)
  IPR008965 CBM2/CBM3, carbohydrate-binding domain superfamily [SSF49384] (1019-1163)